Protein AF-0000000085042558 (afdb_homodimer)

Solvent-accessible surface area (backbone atoms only — not comparable to full-atom values): 104005 Å² total; per-residue (Å²): 112,57,57,55,55,46,44,48,50,48,47,52,50,47,49,53,51,48,53,51,47,55,63,69,65,44,61,74,77,64,64,70,73,65,88,67,79,77,76,82,78,78,79,81,77,85,80,74,85,86,74,80,69,83,66,88,68,82,62,81,78,64,87,58,77,34,69,33,36,33,34,32,18,31,74,75,65,40,54,30,45,64,28,35,38,26,40,62,100,47,90,54,61,40,55,19,36,81,68,2,39,36,69,46,78,35,48,75,61,33,38,34,32,38,38,38,95,69,30,40,68,43,78,44,73,40,50,92,55,41,72,43,81,45,67,35,40,62,32,70,56,67,58,72,30,70,38,72,58,67,95,41,72,39,38,46,72,73,51,32,48,50,68,46,72,52,68,48,74,84,41,64,78,49,94,62,75,30,50,65,64,54,43,47,44,69,37,66,49,44,45,48,48,75,57,65,53,45,73,50,70,53,52,58,40,35,69,62,86,73,62,84,59,39,67,67,55,49,31,40,27,49,70,76,30,81,50,86,70,60,64,50,57,43,60,53,87,47,52,64,48,40,33,40,27,71,35,44,44,48,28,42,78,64,37,36,59,23,59,31,19,35,42,38,36,34,59,54,64,30,49,77,62,29,70,72,40,34,38,40,38,39,38,43,30,45,33,44,59,63,34,74,77,50,64,40,46,45,68,49,45,53,49,50,46,37,56,41,40,33,85,64,34,15,36,77,92,67,36,72,46,73,28,88,86,49,60,76,64,76,75,46,53,71,48,38,34,51,14,59,73,72,65,41,64,42,60,50,57,66,75,45,43,51,78,14,37,38,42,41,41,37,42,36,38,29,21,16,42,93,47,36,27,28,22,40,37,41,36,40,38,40,30,40,32,41,45,48,49,31,28,23,34,38,37,34,41,36,44,30,40,39,36,50,78,44,99,42,34,35,41,35,38,42,33,37,40,23,46,30,32,49,36,45,36,45,52,43,44,46,46,39,45,26,51,43,20,30,36,52,59,49,46,97,85,65,46,76,35,64,33,39,67,66,53,91,54,64,36,33,65,58,47,45,67,33,52,45,43,30,35,43,37,38,42,39,36,39,39,35,40,39,37,43,46,84,90,41,82,50,33,36,41,35,40,39,41,32,41,40,41,35,42,34,45,41,33,33,19,26,63,63,28,74,88,53,31,10,29,26,29,45,35,43,37,42,36,44,36,40,35,44,38,41,35,43,35,40,43,49,72,49,94,87,33,38,39,39,42,38,39,35,40,44,36,40,36,41,41,38,41,39,39,40,32,27,37,20,30,50,37,91,70,61,87,62,38,47,39,41,36,57,64,25,68,46,53,47,40,39,31,38,61,55,77,46,44,39,40,39,40,37,44,37,40,37,39,33,45,68,85,32,41,35,39,37,40,38,41,28,38,42,33,40,64,29,37,10,91,83,34,30,64,49,78,31,45,24,34,20,34,28,37,35,52,38,78,36,81,89,30,68,85,46,76,45,68,36,37,31,42,26,34,27,36,22,32,30,35,39,46,70,57,75,62,53,23,40,61,38,72,43,73,42,85,57,54,60,54,65,98,86,40,70,72,39,72,33,76,41,74,67,36,55,54,24,69,71,25,55,67,22,37,37,37,36,40,40,42,33,40,40,38,22,27,76,88,59,37,30,37,36,40,40,37,38,38,42,38,36,22,37,34,26,41,40,71,43,74,44,65,56,87,76,69,33,60,46,38,58,37,59,39,29,30,36,34,36,37,37,42,34,38,38,40,38,31,55,75,41,79,54,92,61,38,37,33,37,38,37,40,33,32,24,32,57,46,56,28,26,70,44,51,81,74,45,44,86,86,65,78,83,47,68,51,59,44,66,94,75,47,37,42,69,72,33,31,76,52,39,38,74,40,56,48,72,75,47,60,36,42,90,91,54,88,56,56,92,62,46,43,70,31,26,59,36,68,46,53,69,77,72,76,87,62,87,57,84,78,26,43,42,77,72,34,24,46,58,48,45,34,37,35,19,40,38,41,37,38,33,47,76,53,34,37,40,35,42,30,38,34,32,44,34,15,76,93,48,20,17,40,29,65,46,61,74,83,56,63,58,72,70,48,34,60,55,39,38,48,52,63,80,64,48,45,29,40,73,80,33,73,87,38,84,38,49,25,68,66,63,79,43,78,70,75,77,70,48,66,40,53,32,32,37,44,25,44,38,40,36,38,44,34,40,45,56,74,56,59,65,63,28,55,73,64,60,34,65,38,41,34,41,35,41,23,37,30,40,75,43,73,53,60,82,45,66,48,31,38,48,84,75,42,33,20,65,44,58,65,54,64,40,42,63,17,34,44,33,45,37,42,39,40,30,60,111,60,58,53,56,47,42,48,50,47,48,53,51,47,49,52,50,47,53,49,48,54,65,68,64,38,60,72,76,63,62,66,74,64,86,84,79,87,78,83,81,78,81,82,78,83,73,88,70,85,70,82,70,83,66,86,67,80,67,76,80,64,87,59,75,35,69,31,37,33,35,33,18,32,73,77,64,41,54,31,47,62,28,34,37,25,41,62,98,47,92,55,61,39,54,20,37,83,70,2,39,36,70,46,79,34,46,74,61,34,36,34,32,38,36,38,94,70,28,40,68,42,77,42,73,40,51,92,57,42,72,43,81,44,66,36,39,60,31,70,56,67,58,72,30,70,39,72,58,66,95,41,73,38,39,45,72,72,52,29,48,49,69,46,72,53,69,50,74,85,41,62,76,50,92,62,73,31,52,64,64,54,44,48,45,70,37,66,49,45,45,49,48,76,57,65,53,48,73,50,70,53,51,57,40,35,72,60,85,73,62,85,60,39,67,67,55,48,31,39,26,50,71,76,30,82,50,85,70,60,64,50,56,43,60,54,87,48,52,64,46,41,33,38,27,70,34,45,45,47,28,43,80,63,37,35,59,22,59,32,18,34,41,37,36,34,60,56,62,29,47,77,62,29,70,70,38,35,38,38,38,41,36,44,30,45,32,43,60,64,35,75,78,49,66,41,48,46,66,52,45,53,50,50,45,38,55,41,41,32,84,62,34,14,36,79,92,67,35,72,46,73,28,88,86,50,60,78,64,77,73,46,52,70,47,37,33,52,14,58,75,70,65,41,63,41,59,50,58,65,74,44,42,51,77,13,38,38,44,41,40,38,42,36,39,30,20,15,43,93,46,36,25,29,20,39,38,39,35,41,39,38,30,41,31,40,44,46,47,32,28,23,35,38,40,36,41,37,44,29,41,39,35,51,78,46,100,42,34,35,42,35,38,43,34,38,40,22,47,32,32,51,36,45,34,45,50,44,44,46,45,38,46,26,50,43,19,29,36,52,62,49,46,97,86,66,46,76,35,62,34,40,68,65,53,90,53,62,35,31,67,59,47,45,66,34,50,45,42,31,37,44,36,37,41,38,36,38,39,36,42,38,36,42,45,83,91,41,84,48,34,34,42,34,42,40,42,30,41,39,40,35,42,34,44,42,33,33,20,26,64,62,29,75,90,52,30,11,29,26,28,45,34,41,39,41,36,44,35,41,36,42,37,42,35,41,37,40,43,49,72,48,93,88,33,38,38,40,42,37,39,37,38,44,37,41,34,41,42,36,41,38,39,41,33,28,37,18,28,49,37,91,70,62,86,63,38,49,39,42,37,57,65,25,69,47,54,47,41,40,31,39,61,55,78,48,46,38,38,38,40,36,43,36,39,38,39,34,43,66,85,33,41,34,40,38,40,37,41,27,37,44,34,39,65,30,38,9,90,83,32,30,61,50,76,31,46,22,35,20,33,29,37,35,51,37,78,36,80,89,30,67,86,47,76,47,68,35,36,30,44,25,34,26,36,23,33,31,34,40,46,68,56,74,62,54,24,41,60,37,73,42,73,44,87,57,51,61,54,66,97,86,40,69,72,39,71,32,78,41,74,66,35,54,55,25,68,72,27,53,67,22,38,38,36,35,40,40,41,34,41,39,38,22,27,75,90,58,36,31,38,37,39,38,37,38,40,42,38,37,22,37,34,27,41,41,71,43,76,45,66,57,88,75,71,34,60,43,38,57,36,60,40,28,29,35,34,36,36,37,43,34,39,38,40,36,31,56,76,42,79,53,91,61,38,36,34,38,37,37,41,33,32,25,33,56,46,56,27,26,70,42,51,80,75,46,43,87,87,66,77,83,46,68,51,59,44,66,94,75,47,37,42,70,72,33,32,77,53,38,39,75,39,58,46,70,76,46,60,35,44,91,91,53,87,56,57,92,61,47,42,70,31,26,57,38,69,45,54,70,79,72,76,88,63,87,56,82,79,27,44,40,77,73,34,25,45,57,48,46,34,35,34,19,40,39,41,38,38,33,48,75,53,34,38,41,36,41,31,39,34,33,44,34,14,77,92,49,20,18,39,31,65,46,60,73,83,55,62,59,72,70,49,33,61,53,40,37,47,51,64,80,64,47,44,28,39,72,80,33,73,85,39,83,38,49,25,67,66,63,79,43,79,70,73,76,69,49,66,42,52,34,32,38,43,25,43,38,39,35,37,44,35,38,47,57,73,56,60,64,63,29,56,73,64,60,35,67,38,40,33,43,36,41,24,37,29,39,75,44,72,53,58,80,46,68,47,32,40,48,83,74,43,32,20,65,45,57,63,53,64,40,42,62,18,35,46,33,44,35,42,37,40,31,60

Radius of gyration: 42.21 Å; Cα contacts (8 Å, |Δi|>4): 5545; chains: 2; bounding box: 115×118×100 Å

Nearest PDB structures (foldseek):
  6sln-assembly1_B  TM=8.611E-01  e=2.492E-62  Porphyromonas gingivalis W83
  5fq6-assembly2_B  TM=7.715E-01  e=5.207E-53  Bacteroides thetaiotaomicron
  5fq7-assembly1_D  TM=7.707E-01  e=6.052E-53  Bacteroides thetaiotaomicron
  5fq6-assembly2_I  TM=7.718E-01  e=4.971E-52  Bacteroides thetaiotaomicron
  5fq8-assembly1_D  TM=7.706E-01  e=5.227E-52  Bacteroides thetaiotaomicron

InterPro domains:
  IPR000531 TonB-dependent receptor-like, beta-barrel [PF00593] (446-795)
  IPR008969 Carboxypeptidase-like, regulatory domain superfamily [SSF49464] (66-146)
  IPR012910 TonB-dependent receptor, plug domain [PF07715] (155-262)
  IPR023996 TonB-dependent outer membrane protein, SusC/RagA [TIGR04056] (67-1035)
  IPR023997 TonB-dependent outer membrane protein SusC/RagA, conserved site [TIGR04057] (238-268)
  IPR036942 TonB-dependent receptor-like, beta-barrel domain superfamily [G3DSA:2.40.170.20] (351-1005)
  IPR037066 TonB-dependent receptor, plug domain superfamily [G3DSA:2.170.130.10] (138-272)
  IPR039426 TonB-dependent receptor-like [PS52016] (155-1035)

pLDDT: mean 84.99, std 17.49, range [17.0, 98.38]

Organism: Cyclobacterium marinum (strain ATCC 25205 / DSM 745 / LMG 13164 / NCIMB 1802) (NCBI:txid880070)

Secondary structure (DSSP, 8-state):
-HHHHHHHHHHHHHHHHHHHHHHHT-THHHHTTS-------------------------------EEEEEEEE-TTS-B-TT-EEEETTSS-EEE--TTSEEEEEE-TT-EEEEEETTEEEEEEE-TT--EEEEE--B---GGG-EEEETTEEEEGGG--S-EEE--GGGGTTS--SSGGGGGTTTSTTEEE----STTPPPPEEESS---SSS--PPEEEETTEE--S-GGGS-GGGEEEEEEE-SHHHHGGGGGGGTT-EEEEEE--PPTTPPPEEEEEEEEEEEEES--PPBP-HHHHHHHHHHHTHHHHEETTT--EE-TT--GGGGS-HHHHHHHHHT----HHHHHB--EEEEEEEEEEEEE-SSEEEEEEEEEEEEE-SBTT-EEEEEEEEEEEEEEEETTEEEEEEEEEEEEE-------HHHHHHS-TTS-SB-TTSPBPSSTTSSSPPPTTSGGGSEEEEEEEEEEEEEEEEEE-TTSTTEEEEEEEEEEEEEEEEEEEETTHHHHT-EEEEEEEEEEEEEEEEEEEEEEEETTTEEEEEEEEEEEEEEEEEEEEEEEE--S--TTGGG-GGG-SEEEEEEEEEEEEEEEEEEEEEEEETTTEEEEEEEEEEEETTS-TT--EEEEEEEEEEEEGGGSGGGTT-SEEEEEEEEEEEEEEEPPPTTTTS-EEEEEEEEE-STT--EEEEEEEEE---TT---EEEEEEEEEEEEEETTTTEEEEEEEEEEEEEEEEEEEE--GGGT-SEEEEEEEEEEEEEEEEEEEEEEEEETTEEEEEEEEEEEEEEEEEESS---TT-SSSPPPBGGGTB-TTS-TTEEEEPPEEEEPPTTSPPPTT--TTSEEEP-TT-SS--SGGG-EEEEESS-SEEEEEEEEEEETTEEEEEEEEEEE-TTT-SEEE------SHHHHHH---BTT--B-BTTBTT-SB--SS---SSPPPPEEE--EEEEEEEEEEEEE--HHHHHHTT-SEEEEEEEEEEEEEEE---SSBTTTTB-S-TT--PPEEEEEEEEEEE-/-HHHHHHHHHHHHHHHHHHHHHHHT-THHHHTT--------------------------------EEEEEEEE-TTS-B-TT-EEEETTSS-EEE--TTSEEEEEE-TT-EEEEEETTEEEEEEE-TT--EEEEE--B---GGG-EEE-SSSEEEGGG--S-EEE--GGGGTTS--SSGGGGGTTTSTTEEE----STTPPPPEEESS---SSS--PPEEEETTEE--S-GGGS-GGGEEEEEEE-SHHHHGGGGGGGTT-EEEEEE----TTPPPEEEEEEEEEEEEES--PPBP-HHHHHHHHHHHTHHHHEETTTT-EE-TT--GGGGS-HHHHHHHHHT----HHHHHB--EEEEEEEEEEEEE-SSEEEEEEEEEEEEE-SBTT-EEEEEEEEEEEEEEEETTEEEEEEEEEEEEE-------HHHHHHS-TTS-SB-TTSPBPSSTTSSSPPPTTSGGGSEEEEEEEEEEEEEEEEEE-TTSTTEEEEEEEEEEEEEEEEEEEETTHHHHT-EEEEEEEEEEEEEEEEEEEEEEEETTTEEEEEEEEEEEEEEEEEEEEEEEE--S--TTGGG-GGG-SEEEEEEEEEEEEEEEEEEEEEEEETTTEEEEEEEEEEEETTS-TT-SEEEEEEEEEEEEGGGSGGGTT-SEEEEEEEEEEEEEEEPPPTTTTS-EEEEEEEEE-STT--EEEEEEEEE---TT---EEEEEEEEEEEEEETTTTEEEEEEEEEEEEEEEEEEEE--GGGT-SEEEEEEEEEEEEEEEEEEEEEEEEETTEEEEEEEEEEEEEEEEEESS---TT-SSSPPPBGGGTB-TTS-TTEEEEPPEEEEPPTTSPPPTT--TTSEEEP-TT-SS--SGGG-EEEEESS-SEEEEEEEEEEETTEEEEEEEEEEE-TTT-SEEE------SHHHHHH---BTT--B--TT-TT-SB--SS---SS----EEE--EEEEEEEEEEEEE--HHHHHHTT-SEEEEEEEEEEEEEEE---SSBTTTTB-S-TT--PPEEEEEEEEEEE-

Structure (mmCIF, N/CA/C/O backbone):
data_AF-0000000085042558-model_v1
#
loop_
_entity.id
_entity.type
_entity.pdbx_description
1 polymer 'TonB-dependent receptor plug'
#
loop_
_atom_site.group_PDB
_atom_site.id
_atom_site.type_symbol
_atom_site.label_atom_id
_atom_site.label_alt_id
_atom_site.label_comp_id
_atom_site.label_asym_id
_atom_site.label_entity_id
_atom_site.label_seq_id
_atom_site.pdbx_PDB_ins_code
_atom_site.Cartn_x
_atom_site.Cartn_y
_atom_site.Cartn_z
_atom_site.occupancy
_atom_site.B_iso_or_equiv
_atom_site.auth_seq_id
_atom_site.auth_comp_id
_atom_site.auth_asym_id
_atom_site.auth_atom_id
_atom_site.pdbx_PDB_model_num
ATOM 1 N N . MET A 1 1 ? -2.684 -3.764 12.602 1 23.62 1 MET A N 1
ATOM 2 C CA . MET A 1 1 ? -1.593 -3.957 11.648 1 23.62 1 MET A CA 1
ATOM 3 C C . MET A 1 1 ? -0.435 -3.012 11.945 1 23.62 1 MET A C 1
ATOM 5 O O . MET A 1 1 ? 0.729 -3.404 11.875 1 23.62 1 MET A O 1
ATOM 9 N N . ASN A 1 2 ? -1.053 -1.855 12.258 1 29.31 2 ASN A N 1
ATOM 10 C CA . ASN A 1 2 ? -0.154 -0.749 12.57 1 29.31 2 ASN A CA 1
ATOM 11 C C . ASN A 1 2 ? 0.461 -0.899 13.961 1 29.31 2 ASN A C 1
ATOM 13 O O . ASN A 1 2 ? 1.36 -0.142 14.328 1 29.31 2 ASN A O 1
ATOM 17 N N . LYS A 1 3 ? -0.389 -1.79 14.672 1 39.34 3 LYS A N 1
ATOM 18 C CA . LYS A 1 3 ? 0.139 -1.871 16.031 1 39.34 3 LYS A CA 1
ATOM 19 C C . LYS A 1 3 ? 1.445 -2.658 16.062 1 39.34 3 LYS A C 1
ATOM 21 O O . LYS A 1 3 ? 2.354 -2.328 16.828 1 39.34 3 LYS A O 1
ATOM 26 N N . ASN A 1 4 ? 1.42 -3.594 15.094 1 37.09 4 ASN A N 1
ATOM 27 C CA . ASN A 1 4 ? 2.551 -4.504 15.25 1 37.09 4 ASN A CA 1
ATOM 28 C C . ASN A 1 4 ? 3.818 -3.932 14.617 1 37.09 4 ASN A C 1
ATOM 30 O O . ASN A 1 4 ? 4.914 -4.086 15.164 1 37.09 4 ASN A O 1
ATOM 34 N N . VAL A 1 5 ? 3.617 -3.188 13.469 1 39.5 5 VAL A N 1
ATOM 35 C CA . VAL A 1 5 ? 4.812 -2.512 12.977 1 39.5 5 VAL A CA 1
ATOM 36 C C . VAL A 1 5 ? 5.285 -1.486 14.008 1 39.5 5 VAL A C 1
ATOM 38 O O . VAL A 1 5 ? 6.484 -1.376 14.273 1 39.5 5 VAL A O 1
ATOM 41 N N . LEU A 1 6 ? 4.273 -0.91 14.555 1 41.5 6 LEU A N 1
ATOM 42 C CA . LEU A 1 6 ? 4.562 0.098 15.562 1 41.5 6 LEU A CA 1
ATOM 43 C C . LEU A 1 6 ? 5.176 -0.539 16.812 1 41.5 6 LEU A C 1
ATOM 45 O O . LEU A 1 6 ? 6.105 0.014 17.391 1 41.5 6 LEU A O 1
ATOM 49 N N . ASN A 1 7 ? 4.645 -1.726 16.984 1 43.25 7 ASN A N 1
ATOM 50 C CA . ASN A 1 7 ? 5.195 -2.42 18.141 1 43.25 7 ASN A CA 1
ATOM 51 C C . ASN A 1 7 ? 6.613 -2.914 17.875 1 43.25 7 ASN A C 1
ATOM 53 O O . ASN A 1 7 ? 7.484 -2.814 18.734 1 43.25 7 ASN A O 1
ATOM 57 N N . SER A 1 8 ? 6.773 -3.361 16.719 1 44.5 8 SER A N 1
ATOM 58 C CA . SER A 1 8 ? 8.117 -3.832 16.391 1 44.5 8 SER A CA 1
ATOM 59 C C . SER A 1 8 ? 9.109 -2.678 16.328 1 44.5 8 SER A C 1
ATOM 61 O O . SER A 1 8 ? 10.227 -2.791 16.844 1 44.5 8 SER A O 1
ATOM 63 N N . ALA A 1 9 ? 8.711 -1.65 15.727 1 45.53 9 ALA A N 1
ATOM 64 C CA . ALA A 1 9 ? 9.578 -0.471 15.734 1 45.53 9 ALA A CA 1
ATOM 65 C C . ALA A 1 9 ? 9.828 0.011 17.156 1 45.53 9 ALA A C 1
ATOM 67 O O . ALA A 1 9 ? 10.969 0.321 17.516 1 45.53 9 ALA A O 1
ATOM 68 N N . ARG A 1 10 ? 8.805 -0.027 17.953 1 48.16 10 ARG A N 1
ATOM 69 C CA . ARG A 1 10 ? 8.961 0.338 19.359 1 48.16 10 ARG A CA 1
ATOM 70 C C . ARG A 1 10 ? 10.008 -0.539 20.031 1 48.16 10 ARG A C 1
ATOM 72 O O . ARG A 1 10 ? 10.875 -0.037 20.75 1 48.16 10 ARG A O 1
ATOM 79 N N . ASN A 1 11 ? 9.922 -1.818 19.672 1 46.25 11 ASN A N 1
ATOM 80 C CA . ASN A 1 11 ? 10.852 -2.746 20.312 1 46.25 11 ASN A CA 1
ATOM 81 C C . ASN A 1 11 ? 12.281 -2.539 19.812 1 46.25 11 ASN A C 1
ATOM 83 O O . ASN A 1 11 ? 13.227 -2.57 20.594 1 46.25 11 ASN A O 1
ATOM 87 N N . ILE A 1 12 ? 12.445 -2.293 18.625 1 47.09 12 ILE A N 1
ATOM 88 C CA . ILE A 1 12 ? 13.773 -2.07 18.078 1 47.09 12 ILE A CA 1
ATOM 89 C C . ILE A 1 12 ? 14.375 -0.797 18.656 1 47.09 12 ILE A C 1
ATOM 91 O O . ILE A 1 12 ? 15.531 -0.792 19.094 1 47.09 12 ILE A O 1
ATOM 95 N N . PHE A 1 13 ? 13.586 0.167 18.781 1 49.72 13 PHE A N 1
ATOM 96 C CA . PHE A 1 13 ? 14.094 1.42 19.328 1 49.72 13 PHE A CA 1
ATOM 97 C C . PHE A 1 13 ? 14.336 1.301 20.828 1 49.72 13 PHE A C 1
ATOM 99 O O . PHE A 1 13 ? 15.312 1.84 21.344 1 49.72 13 PHE A O 1
ATOM 106 N N . THR A 1 14 ? 13.43 0.57 21.469 1 46 14 THR A N 1
ATOM 107 C CA . THR A 1 14 ? 13.641 0.348 22.891 1 46 14 THR A CA 1
ATOM 108 C C . THR A 1 14 ? 14.914 -0.457 23.141 1 46 14 THR A C 1
ATOM 110 O O . THR A 1 14 ? 15.688 -0.143 24.031 1 46 14 THR A O 1
ATOM 113 N N . LEU A 1 15 ? 15.094 -1.444 22.344 1 41.78 15 LEU A N 1
ATOM 114 C CA . LEU A 1 15 ? 16.297 -2.26 22.5 1 41.78 15 LEU A CA 1
ATOM 115 C C . LEU A 1 15 ? 17.547 -1.449 22.188 1 41.78 15 LEU A C 1
ATOM 117 O O . LEU A 1 15 ? 18.562 -1.561 22.891 1 41.78 15 LEU A O 1
ATOM 121 N N . PHE A 1 16 ? 17.453 -0.732 21.219 1 43.97 16 PHE A N 1
ATOM 122 C CA . PHE A 1 16 ? 18.594 0.126 20.906 1 43.97 16 PHE A CA 1
ATOM 123 C C . PHE A 1 16 ? 18.844 1.127 22.031 1 43.97 16 PHE A C 1
ATOM 125 O O . PHE A 1 16 ? 19.984 1.324 22.438 1 43.97 16 PHE A O 1
ATOM 132 N N . ALA A 1 17 ? 17.797 1.664 22.5 1 44.44 17 ALA A N 1
ATOM 133 C CA . ALA A 1 17 ? 17.938 2.598 23.609 1 44.44 17 ALA A CA 1
ATOM 134 C C . ALA A 1 17 ? 18.469 1.896 24.859 1 44.44 17 ALA A C 1
ATOM 136 O O . ALA A 1 17 ? 19.328 2.432 25.562 1 44.44 17 ALA A O 1
ATOM 137 N N . LEU A 1 18 ? 18.031 0.73 25.094 1 38.81 18 LEU A N 1
ATOM 138 C CA . LEU A 1 18 ? 18.5 -0.016 26.25 1 38.81 18 LEU A CA 1
ATOM 139 C C . LEU A 1 18 ? 19.953 -0.436 26.094 1 38.81 18 LEU A C 1
ATOM 141 O O . LEU A 1 18 ? 20.734 -0.343 27.031 1 38.81 18 LEU A O 1
ATOM 145 N N . SER A 1 19 ? 20.297 -0.917 25.078 1 39.5 19 SER A N 1
ATOM 146 C CA . SER A 1 19 ? 21.688 -1.342 24.875 1 39.5 19 SER A CA 1
ATOM 147 C C . SER A 1 19 ? 22.641 -0.17 25.016 1 39.5 19 SER A C 1
ATOM 149 O O . SER A 1 19 ? 23.703 -0.304 25.625 1 39.5 19 SER A O 1
ATOM 151 N N . TRP A 1 20 ? 22.328 0.837 24.531 1 40.28 20 TRP A N 1
ATOM 152 C CA . TRP A 1 20 ? 23.188 2.008 24.609 1 40.28 20 TRP A CA 1
ATOM 153 C C . TRP A 1 20 ? 23.188 2.588 26.016 1 40.28 20 TRP A C 1
ATOM 155 O O . TRP A 1 20 ? 24.234 3.027 26.516 1 40.28 20 TRP A O 1
ATOM 165 N N . SER A 1 21 ? 22.109 2.543 26.656 1 38.53 21 SER A N 1
ATOM 166 C CA . SER A 1 21 ? 22.109 2.936 28.062 1 38.53 21 SER A CA 1
ATOM 167 C C . SER A 1 21 ? 23 2.02 28.906 1 38.53 21 SER A C 1
ATOM 169 O O . SER A 1 21 ? 23.672 2.477 29.828 1 38.53 21 SER A O 1
ATOM 171 N N . LEU A 1 22 ? 22.984 0.828 28.656 1 37.31 22 LEU A N 1
ATOM 172 C CA . LEU A 1 22 ? 23.828 -0.096 29.406 1 37.31 22 LEU A CA 1
ATOM 173 C C . LEU A 1 22 ? 25.297 0.154 29.109 1 37.31 22 LEU A C 1
ATOM 175 O O . LEU A 1 22 ? 26.156 -0.028 29.984 1 37.31 22 LEU A O 1
ATOM 179 N N . LEU A 1 23 ? 25.625 0.472 27.984 1 35.5 23 LEU A N 1
ATOM 180 C CA . LEU A 1 23 ? 27 0.777 27.656 1 35.5 23 LEU A CA 1
ATOM 181 C C . LEU A 1 23 ? 27.453 2.064 28.328 1 35.5 23 LEU A C 1
ATOM 183 O O . LEU A 1 23 ? 28.578 2.141 28.844 1 35.5 23 LEU A O 1
ATOM 187 N N . VAL A 1 24 ? 26.672 3.023 28.344 1 35.22 24 VAL A N 1
ATOM 188 C CA . VAL A 1 24 ? 27.062 4.316 28.891 1 35.22 24 VAL A CA 1
ATOM 189 C C . VAL A 1 24 ? 27.078 4.246 30.422 1 35.22 24 VAL A C 1
ATOM 191 O O . VAL A 1 24 ? 27.953 4.82 31.062 1 35.22 24 VAL A O 1
ATOM 194 N N . PHE A 1 25 ? 26.156 3.545 31.062 1 33.88 25 PHE A N 1
ATOM 195 C CA . PHE A 1 25 ? 26.109 3.594 32.5 1 33.88 25 PHE A CA 1
ATOM 196 C C . PHE A 1 25 ? 26.922 2.455 33.125 1 33.88 25 PHE A C 1
ATOM 198 O O . PHE A 1 25 ? 26.656 2.004 34.219 1 33.88 25 PHE A O 1
ATOM 205 N N . ASN A 1 26 ? 27.797 1.836 32.438 1 30.56 26 ASN A N 1
ATOM 206 C CA . ASN A 1 26 ? 28.672 0.915 33.156 1 30.56 26 ASN A CA 1
ATOM 207 C C . ASN A 1 26 ? 29.609 1.654 34.125 1 30.56 26 ASN A C 1
ATOM 209 O O . ASN A 1 26 ? 30.406 2.492 33.688 1 30.56 26 ASN A O 1
ATOM 213 N N . PRO A 1 27 ? 29.391 1.619 35.406 1 30.77 27 PRO A N 1
ATOM 214 C CA . PRO A 1 27 ? 30.219 2.262 36.438 1 30.77 27 PRO A CA 1
ATOM 215 C C . PRO A 1 27 ? 31.703 2.012 36.25 1 30.77 27 PRO A C 1
ATOM 217 O O . PRO A 1 27 ? 32.531 2.734 36.812 1 30.77 27 PRO A O 1
ATOM 220 N N . THR A 1 28 ? 32.094 0.691 35.875 1 31.33 28 THR A N 1
ATOM 221 C CA . THR A 1 28 ? 33.531 0.477 35.906 1 31.33 28 THR A CA 1
ATOM 222 C C . THR A 1 28 ? 34.25 1.542 35.094 1 31.33 28 THR A C 1
ATOM 224 O O . THR A 1 28 ? 35.438 1.836 35.375 1 31.33 28 THR A O 1
ATOM 227 N N . TYR A 1 29 ? 33.594 1.971 34.062 1 31.19 29 TYR A N 1
ATOM 228 C CA . TYR A 1 29 ? 34.375 2.912 33.25 1 31.19 29 TYR A CA 1
ATOM 229 C C . TYR A 1 29 ? 34.406 4.293 33.906 1 31.19 29 TYR A C 1
ATOM 231 O O . TYR A 1 29 ? 35.125 5.172 33.469 1 31.19 29 TYR A O 1
ATOM 239 N N . LEU A 1 30 ? 33.531 4.504 34.906 1 26.61 30 LEU A N 1
ATOM 240 C CA . LEU A 1 30 ? 33.656 5.801 35.562 1 26.61 30 LEU A CA 1
ATOM 241 C C . LEU A 1 30 ? 34.906 5.844 36.469 1 26.61 30 LEU A C 1
ATOM 243 O O . LEU A 1 30 ? 35.5 6.902 36.625 1 26.61 30 LEU A O 1
ATOM 247 N N . LEU A 1 31 ? 35.25 4.781 37.281 1 24.94 31 LEU A N 1
ATOM 248 C CA . LEU A 1 31 ? 36.156 4.934 38.375 1 24.94 31 LEU A CA 1
ATOM 249 C C . LEU A 1 31 ? 37.625 4.938 37.906 1 24.94 31 LEU A C 1
ATOM 251 O O . LEU A 1 31 ? 38.531 5.188 38.656 1 24.94 31 LEU A O 1
ATOM 255 N N . ALA A 1 32 ? 37.938 4.184 36.844 1 25.58 32 ALA A N 1
ATOM 256 C CA . ALA A 1 32 ? 39.375 3.896 36.75 1 25.58 32 ALA A CA 1
ATOM 257 C C . ALA A 1 32 ? 40.156 5.16 36.438 1 25.58 32 ALA A C 1
ATOM 259 O O . ALA A 1 32 ? 41.344 5.09 36.094 1 25.58 32 ALA A O 1
ATOM 260 N N . ALA A 1 33 ? 39.562 6.352 36.531 1 23.53 33 ALA A N 1
ATOM 261 C CA . ALA A 1 33 ? 40.344 7.449 36 1 23.53 33 ALA A CA 1
ATOM 262 C C . ALA A 1 33 ? 41.562 7.738 36.875 1 23.53 33 ALA A C 1
ATOM 264 O O . ALA A 1 33 ? 42.281 8.711 36.656 1 23.53 33 ALA A O 1
ATOM 265 N N . SER A 1 34 ? 41.656 7.031 38.094 1 21.56 34 SER A N 1
ATOM 266 C CA . SER A 1 34 ? 42.594 7.832 38.875 1 21.56 34 SER A CA 1
ATOM 267 C C . SER A 1 34 ? 44 7.719 38.312 1 21.56 34 SER A C 1
ATOM 269 O O . SER A 1 34 ? 44.719 8.719 38.188 1 21.56 34 SER A O 1
ATOM 271 N N . LYS A 1 35 ? 44.688 6.555 38.625 1 24.83 35 LYS A N 1
ATOM 272 C CA . LYS A 1 35 ? 46.094 6.617 39.031 1 24.83 35 LYS A CA 1
ATOM 273 C C . LYS A 1 35 ? 47 6.676 37.781 1 24.83 35 LYS A C 1
ATOM 275 O O . LYS A 1 35 ? 47.312 5.645 37.188 1 24.83 35 LYS A O 1
ATOM 280 N N . GLY A 1 36 ? 46.969 7.68 36.844 1 20.77 36 GLY A N 1
ATOM 281 C CA . GLY A 1 36 ? 47.625 7.707 35.562 1 20.77 36 GLY A CA 1
ATOM 282 C C . GLY A 1 36 ? 49.156 7.723 35.656 1 20.77 36 GLY A C 1
ATOM 283 O O . GLY A 1 36 ? 49.844 7.742 34.625 1 20.77 36 GLY A O 1
ATOM 284 N N . GLY A 1 37 ? 49.938 8.102 36.75 1 20.97 37 GLY A N 1
ATOM 285 C CA . GLY A 1 37 ? 50.969 8.969 36.188 1 20.97 37 GLY A CA 1
ATOM 286 C C . GLY A 1 37 ? 52.031 8.211 35.406 1 20.97 37 GLY A C 1
ATOM 287 O O . GLY A 1 37 ? 52.906 8.812 34.781 1 20.97 37 GLY A O 1
ATOM 288 N N . ASP A 1 38 ? 52.156 6.883 35.625 1 18.91 38 ASP A N 1
ATOM 289 C CA . ASP A 1 38 ? 53.594 6.555 35.562 1 18.91 38 ASP A CA 1
ATOM 290 C C . ASP A 1 38 ? 54.094 6.59 34.125 1 18.91 38 ASP A C 1
ATOM 292 O O . ASP A 1 38 ? 53.312 6.438 33.188 1 18.91 38 ASP A O 1
ATOM 296 N N . SER A 1 39 ? 55.469 6.844 33.781 1 18.58 39 SER A N 1
ATOM 297 C CA . SER A 1 39 ? 56.5 7.336 32.875 1 18.58 39 SER A CA 1
ATOM 298 C C . SER A 1 39 ? 56.812 6.305 31.781 1 18.58 39 SER A C 1
ATOM 300 O O . SER A 1 39 ? 57.688 6.516 30.953 1 18.58 39 SER A O 1
ATOM 302 N N . LYS A 1 40 ? 55.938 5.211 31.656 1 19.88 40 LYS A N 1
ATOM 303 C CA . LYS A 1 40 ? 56.812 4.234 31 1 19.88 40 LYS A CA 1
ATOM 304 C C . LYS A 1 40 ? 57.312 4.762 29.672 1 19.88 40 LYS A C 1
ATOM 306 O O . LYS A 1 40 ? 56.594 5.48 28.969 1 19.88 40 LYS A O 1
ATOM 311 N N . GLU A 1 41 ? 58.625 4.496 29.297 1 17.52 41 GLU A N 1
ATOM 312 C CA . GLU A 1 41 ? 59.688 4.738 28.328 1 17.52 41 GLU A CA 1
ATOM 313 C C . GLU A 1 41 ? 59.312 4.277 26.938 1 17.52 41 GLU A C 1
ATOM 315 O O . GLU A 1 41 ? 58.656 3.238 26.781 1 17.52 41 GLU A O 1
ATOM 320 N N . LYS A 1 42 ? 59.156 5.238 26.062 1 20.69 42 LYS A N 1
ATOM 321 C CA . LYS A 1 42 ? 58.781 5.297 24.641 1 20.69 42 LYS A CA 1
ATOM 322 C C . LYS A 1 42 ? 59.656 4.344 23.828 1 20.69 42 LYS A C 1
ATOM 324 O O . LYS A 1 42 ? 60.875 4.434 23.844 1 20.69 42 LYS A O 1
ATOM 329 N N . PRO A 1 43 ? 59.219 3.049 23.641 1 19.16 43 PRO A N 1
ATOM 330 C CA . PRO A 1 43 ? 60.219 2.283 22.859 1 19.16 43 PRO A CA 1
ATOM 331 C C . PRO A 1 43 ? 60.5 2.902 21.5 1 19.16 43 PRO A C 1
ATOM 333 O O . PRO A 1 43 ? 59.656 3.615 20.953 1 19.16 43 PRO A O 1
ATOM 336 N N . ASN A 1 44 ? 61.75 3.059 20.969 1 18.19 44 ASN A N 1
ATOM 337 C CA . ASN A 1 44 ? 62.562 3.668 19.906 1 18.19 44 ASN A CA 1
ATOM 338 C C . ASN A 1 44 ? 62.188 3.092 18.547 1 18.19 44 ASN A C 1
ATOM 340 O O . ASN A 1 44 ? 62.688 2.031 18.156 1 18.19 44 ASN A O 1
ATOM 344 N N . ILE A 1 45 ? 60.812 2.904 18.297 1 18.42 45 ILE A N 1
ATOM 345 C CA . ILE A 1 45 ? 60.656 2.145 17.062 1 18.42 45 ILE A CA 1
ATOM 346 C C . ILE A 1 45 ? 61.312 2.889 15.906 1 18.42 45 ILE A C 1
ATOM 348 O O . ILE A 1 45 ? 61.125 4.102 15.758 1 18.42 45 ILE A O 1
ATOM 352 N N . ASN A 1 46 ? 62.281 2.291 15.164 1 18.2 46 ASN A N 1
ATOM 353 C CA . ASN A 1 46 ? 63.219 2.604 14.102 1 18.2 46 ASN A CA 1
ATOM 354 C C . ASN A 1 46 ? 62.5 3.021 12.82 1 18.2 46 ASN A C 1
ATOM 356 O O . ASN A 1 46 ? 61.531 2.396 12.414 1 18.2 46 ASN A O 1
ATOM 360 N N . ASN A 1 47 ? 62.656 4.332 12.273 1 17.45 47 ASN A N 1
ATOM 361 C CA . ASN A 1 47 ? 62.25 5.422 11.398 1 17.45 47 ASN A CA 1
ATOM 362 C C . ASN A 1 47 ? 62.375 5.051 9.93 1 17.45 47 ASN A C 1
ATOM 364 O O . ASN A 1 47 ? 62.188 5.895 9.047 1 17.45 47 ASN A O 1
ATOM 368 N N . SER A 1 48 ? 62.844 3.902 9.359 1 17.89 48 SER A N 1
ATOM 369 C CA . SER A 1 48 ? 63.688 4.223 8.195 1 17.89 48 SER A CA 1
ATOM 370 C C . SER A 1 48 ? 62.812 4.453 6.961 1 17.89 48 SER A C 1
ATOM 372 O O . SER A 1 48 ? 63.281 5.023 5.973 1 17.89 48 SER A O 1
ATOM 374 N N . LEU A 1 49 ? 61.656 3.793 6.734 1 19 49 LEU A N 1
ATOM 375 C CA . LEU A 1 49 ? 61.531 3.449 5.32 1 19 49 LEU A CA 1
ATOM 376 C C . LEU A 1 49 ? 61.281 4.695 4.477 1 19 49 LEU A C 1
ATOM 378 O O . LEU A 1 49 ? 60.719 5.676 4.961 1 19 49 LEU A O 1
ATOM 382 N N . LEU A 1 50 ? 61.594 4.664 3.016 1 18.62 50 LEU A N 1
ATOM 383 C CA . LEU A 1 50 ? 62.062 5.434 1.868 1 18.62 50 LEU A CA 1
ATOM 384 C C . LEU A 1 50 ? 60.906 6.191 1.219 1 18.62 50 LEU A C 1
ATOM 386 O O . LEU A 1 50 ? 59.781 5.66 1.091 1 18.62 50 LEU A O 1
ATOM 390 N N . SER A 1 51 ? 60.906 7.523 1.039 1 19.05 51 SER A N 1
ATOM 391 C CA . SER A 1 51 ? 60.312 8.82 0.756 1 19.05 51 SER A CA 1
ATOM 392 C C . SER A 1 51 ? 59.938 8.945 -0.713 1 19.05 51 SER A C 1
ATOM 394 O O . SER A 1 51 ? 59.531 10.016 -1.164 1 19.05 51 SER A O 1
ATOM 396 N N . ASN A 1 52 ? 59.75 7.934 -1.606 1 19.23 52 ASN A N 1
ATOM 397 C CA . ASN A 1 52 ? 59.969 8.508 -2.926 1 19.23 52 ASN A CA 1
ATOM 398 C C . ASN A 1 52 ? 58.75 9.289 -3.426 1 19.23 52 ASN A C 1
ATOM 400 O O . ASN A 1 52 ? 57.812 8.695 -3.926 1 19.23 52 ASN A O 1
ATOM 404 N N . ASN A 1 53 ? 58.25 10.242 -2.693 1 19.78 53 ASN A N 1
ATOM 405 C CA . ASN A 1 53 ? 57.062 11.055 -2.99 1 19.78 53 ASN A CA 1
ATOM 406 C C . ASN A 1 53 ? 57.281 11.906 -4.234 1 19.78 53 ASN A C 1
ATOM 408 O O . ASN A 1 53 ? 58.125 12.812 -4.234 1 19.78 53 ASN A O 1
ATOM 412 N N . HIS A 1 54 ? 57.188 11.367 -5.43 1 21.38 54 HIS A N 1
ATOM 413 C CA . HIS A 1 54 ? 57.469 12.211 -6.586 1 21.38 54 HIS A CA 1
ATOM 414 C C . HIS A 1 54 ? 56.469 13.352 -6.707 1 21.38 54 HIS A C 1
ATOM 416 O O . HIS A 1 54 ? 55.25 13.109 -6.859 1 21.38 54 HIS A O 1
ATOM 422 N N . ALA A 1 55 ? 56.594 14.445 -5.945 1 22.73 55 ALA A N 1
ATOM 423 C CA . ALA A 1 55 ? 56 15.781 -5.902 1 22.73 55 ALA A CA 1
ATOM 424 C C . ALA A 1 55 ? 56.031 16.438 -7.281 1 22.73 55 ALA A C 1
ATOM 426 O O . ALA A 1 55 ? 57.094 16.5 -7.922 1 22.73 55 ALA A O 1
ATOM 427 N N . TYR A 1 56 ? 55.031 16.266 -8.062 1 22.16 56 TYR A N 1
ATOM 428 C CA . TYR A 1 56 ? 55 17.094 -9.273 1 22.16 56 TYR A CA 1
ATOM 429 C C . TYR A 1 56 ? 55.219 18.562 -8.93 1 22.16 56 TYR A C 1
ATOM 431 O O . TYR A 1 56 ? 54.438 19.156 -8.188 1 22.16 56 TYR A O 1
ATOM 439 N N . ARG A 1 57 ? 56.5 18.953 -8.625 1 24.11 57 ARG A N 1
ATOM 440 C CA . ARG A 1 57 ? 57.031 20.266 -8.289 1 24.11 57 ARG A CA 1
ATOM 441 C C . ARG A 1 57 ? 56.844 21.25 -9.438 1 24.11 57 ARG A C 1
ATOM 443 O O . ARG A 1 57 ? 57.344 21.031 -10.539 1 24.11 57 ARG A O 1
ATOM 450 N N . TYR A 1 58 ? 55.688 21.75 -9.633 1 25.84 58 TYR A N 1
ATOM 451 C CA . TYR A 1 58 ? 55.75 22.938 -10.484 1 25.84 58 TYR A CA 1
ATOM 452 C C . TYR A 1 58 ? 56.656 24 -9.867 1 25.84 58 TYR A C 1
ATOM 454 O O . TYR A 1 58 ? 56.438 24.406 -8.727 1 25.84 58 TYR A O 1
ATOM 462 N N . ASP A 1 59 ? 57.938 23.984 -10.18 1 26.36 59 ASP A N 1
ATOM 463 C CA . ASP A 1 59 ? 59.125 24.688 -9.688 1 26.36 59 ASP A CA 1
ATOM 464 C C . ASP A 1 59 ? 59 26.188 -9.906 1 26.36 59 ASP A C 1
ATOM 466 O O . ASP A 1 59 ? 59.969 26.922 -9.734 1 26.36 59 ASP A O 1
ATOM 470 N N . PRO A 1 60 ? 57.969 26.984 -10.156 1 31.44 60 PRO A N 1
ATOM 471 C CA . PRO A 1 60 ? 58.625 28.281 -10.25 1 31.44 60 PRO A CA 1
ATOM 472 C C . PRO A 1 60 ? 59.188 28.75 -8.906 1 31.44 60 PRO A C 1
ATOM 474 O O . PRO A 1 60 ? 58.5 28.656 -7.883 1 31.44 60 PRO A O 1
ATOM 477 N N . LYS A 1 61 ? 60.469 28.641 -8.562 1 31.62 61 LYS A N 1
ATOM 478 C CA . LYS A 1 61 ? 61.219 28.938 -7.352 1 31.62 61 LYS A CA 1
ATOM 479 C C . LYS A 1 61 ? 60.875 30.328 -6.812 1 31.62 61 LYS A C 1
ATOM 481 O O . LYS A 1 61 ? 61.594 31.297 -7.102 1 31.62 61 LYS A O 1
ATOM 486 N N . GLY A 1 62 ? 59.688 30.859 -7.074 1 34.19 62 GLY A N 1
ATOM 487 C CA . GLY A 1 62 ? 59.719 32.094 -6.301 1 34.19 62 GLY A CA 1
ATOM 488 C C . GLY A 1 62 ? 59.906 31.859 -4.812 1 34.19 62 GLY A C 1
ATOM 489 O O . GLY A 1 62 ? 59.719 30.734 -4.328 1 34.19 62 GLY A O 1
ATOM 490 N N . ASP A 1 63 ? 60.75 32.594 -4.051 1 39.88 63 ASP A N 1
ATOM 491 C CA . ASP A 1 63 ? 61.188 32.625 -2.666 1 39.88 63 ASP A CA 1
ATOM 492 C C . ASP A 1 63 ? 60.031 32.375 -1.703 1 39.88 63 ASP A C 1
ATOM 494 O O . ASP A 1 63 ? 59.281 33.312 -1.385 1 39.88 63 ASP A O 1
ATOM 498 N N . TYR A 1 64 ? 59.344 31.312 -1.778 1 51.38 64 TYR A N 1
ATOM 499 C CA . TYR A 1 64 ? 58.312 31.078 -0.765 1 51.38 64 TYR A CA 1
ATOM 500 C C . TYR A 1 64 ? 58.938 30.594 0.538 1 51.38 64 TYR A C 1
ATOM 502 O O . TYR A 1 64 ? 59.719 29.641 0.538 1 51.38 64 TYR A O 1
ATOM 510 N N . ASP A 1 65 ? 59.031 31.406 1.648 1 59.59 65 ASP A N 1
ATOM 511 C CA . ASP A 1 65 ? 59.812 31.312 2.887 1 59.59 65 ASP A CA 1
ATOM 512 C C . ASP A 1 65 ? 59.125 30.422 3.908 1 59.59 65 ASP A C 1
ATOM 514 O O . ASP A 1 65 ? 59.719 29.969 4.871 1 59.59 65 ASP A O 1
ATOM 518 N N . LEU A 1 66 ? 57.844 30.156 3.906 1 73.75 66 LEU A N 1
ATOM 519 C CA . LEU A 1 66 ? 57.25 29.484 5.055 1 73.75 66 LEU A CA 1
ATOM 520 C C . LEU A 1 66 ? 56.281 28.375 4.602 1 73.75 66 LEU A C 1
ATOM 522 O O . LEU A 1 66 ? 55.375 28.625 3.818 1 73.75 66 LEU A O 1
ATOM 526 N N . GLU A 1 67 ? 56.562 27.094 4.926 1 79.56 67 GLU A N 1
ATOM 527 C CA . GLU A 1 67 ? 55.656 25.969 4.742 1 79.56 67 GLU A CA 1
ATOM 528 C C . GLU A 1 67 ? 54.656 25.875 5.898 1 79.56 67 GLU A C 1
ATOM 530 O O . GLU A 1 67 ? 55.062 25.719 7.055 1 79.56 67 GLU A O 1
ATOM 535 N N . ILE A 1 68 ? 53.344 26.031 5.566 1 81.94 68 ILE A N 1
ATOM 536 C CA . ILE A 1 68 ? 52.344 25.906 6.621 1 81.94 68 ILE A CA 1
ATOM 537 C C . ILE A 1 68 ? 51.562 24.594 6.461 1 81.94 68 ILE A C 1
ATOM 539 O O . ILE A 1 68 ? 51.312 24.141 5.34 1 81.94 68 ILE A O 1
ATOM 543 N N . THR A 1 69 ? 51.375 23.891 7.637 1 83.94 69 THR A N 1
ATOM 544 C CA . THR A 1 69 ? 50.562 22.672 7.734 1 83.94 69 THR A CA 1
ATOM 545 C C . THR A 1 69 ? 49.406 22.891 8.688 1 83.94 69 THR A C 1
ATOM 547 O O . THR A 1 69 ? 49.469 23.734 9.57 1 83.94 69 THR A O 1
ATOM 550 N N . GLY A 1 70 ? 48.219 22.219 8.336 1 81.75 70 GLY A N 1
ATOM 551 C CA . GLY A 1 70 ? 47.094 22.359 9.234 1 81.75 70 GLY A CA 1
ATOM 552 C C . GLY A 1 70 ? 46 21.328 8.992 1 81.75 70 GLY A C 1
ATOM 553 O O . GLY A 1 70 ? 46.156 20.469 8.117 1 81.75 70 GLY A O 1
ATOM 554 N N . VAL A 1 71 ? 45.062 21.328 9.898 1 83.38 71 VAL A N 1
ATOM 555 C CA . VAL A 1 71 ? 43.875 20.484 9.805 1 83.38 71 VAL A CA 1
ATOM 556 C C . VAL A 1 71 ? 42.594 21.359 9.75 1 83.38 71 VAL A C 1
ATOM 558 O O . VAL A 1 71 ? 42.469 22.281 10.539 1 83.38 71 VAL A O 1
ATOM 561 N N . ILE A 1 72 ? 41.844 21.109 8.719 1 81.88 72 ILE A N 1
ATOM 562 C CA . ILE A 1 72 ? 40.562 21.781 8.617 1 81.88 72 ILE A CA 1
ATOM 563 C C . ILE A 1 72 ? 39.469 20.891 9.25 1 81.88 72 ILE A C 1
ATOM 565 O O . ILE A 1 72 ? 39.344 19.719 8.906 1 81.88 72 ILE A O 1
ATOM 569 N N . LEU A 1 73 ? 38.719 21.484 10.109 1 77.81 73 LEU A N 1
ATOM 570 C CA . LEU A 1 73 ? 37.656 20.797 10.828 1 77.81 73 LEU A CA 1
ATOM 571 C C . LEU A 1 73 ? 36.312 21.438 10.547 1 77.81 73 LEU A C 1
ATOM 573 O O . LEU A 1 73 ? 36.219 22.641 10.289 1 77.81 73 LEU A O 1
ATOM 577 N N . ASP A 1 74 ? 35.281 20.562 10.484 1 70.56 74 ASP A N 1
ATOM 578 C CA . ASP A 1 74 ? 33.938 21.125 10.352 1 70.56 74 ASP A CA 1
ATOM 579 C C . ASP A 1 74 ? 33.406 21.625 11.695 1 70.56 74 ASP A C 1
ATOM 581 O O . ASP A 1 74 ? 34.156 21.656 12.688 1 70.56 74 ASP A O 1
ATOM 585 N N . GLU A 1 75 ? 32.125 22.094 11.617 1 63.19 75 GLU A N 1
ATOM 586 C CA . GLU A 1 75 ? 31.531 22.703 12.805 1 63.19 75 GLU A CA 1
ATOM 587 C C . GLU A 1 75 ? 31.469 21.703 13.961 1 63.19 75 GLU A C 1
ATOM 589 O O . GLU A 1 75 ? 31.391 22.109 15.125 1 63.19 75 GLU A O 1
ATOM 594 N N . ASN A 1 76 ? 31.516 20.5 13.625 1 57.94 76 ASN A N 1
ATOM 595 C CA . ASN A 1 76 ? 31.453 19.469 14.641 1 57.94 76 ASN A CA 1
ATOM 596 C C . ASN A 1 76 ? 32.844 18.969 15.031 1 57.94 76 ASN A C 1
ATOM 598 O O . ASN A 1 76 ? 32.969 18.031 15.812 1 57.94 76 ASN A O 1
ATOM 602 N N . GLY A 1 77 ? 33.844 19.547 14.5 1 63.56 77 GLY A N 1
ATOM 603 C CA . GLY A 1 77 ? 35.188 19.188 14.812 1 63.56 77 GLY A CA 1
ATOM 604 C C . GLY A 1 77 ? 35.719 18.016 13.992 1 63.56 77 GLY A C 1
ATOM 605 O O . GLY A 1 77 ? 36.781 17.469 14.281 1 63.56 77 GLY A O 1
ATOM 606 N N . ASP A 1 78 ? 35.031 17.656 13.109 1 66.38 78 ASP A N 1
ATOM 607 C CA . ASP A 1 78 ? 35.469 16.578 12.227 1 66.38 78 ASP A CA 1
ATOM 608 C C . ASP A 1 78 ? 36.312 17.109 11.078 1 66.38 78 ASP A C 1
ATOM 610 O O . ASP A 1 78 ? 36.094 18.234 10.602 1 66.38 78 ASP A O 1
ATOM 614 N N . PRO A 1 79 ? 37.375 16.156 10.711 1 71.31 79 PRO A N 1
ATOM 615 C CA . PRO A 1 79 ? 38.156 16.625 9.57 1 71.31 79 PRO A CA 1
ATOM 616 C C . PRO A 1 79 ? 37.312 16.891 8.328 1 71.31 79 PRO A C 1
ATOM 618 O O . PRO A 1 79 ? 36.375 16.141 8.047 1 71.31 79 PRO A O 1
ATOM 621 N N . MET A 1 80 ? 37.469 17.953 7.75 1 70.94 80 MET A N 1
ATOM 622 C CA . MET A 1 80 ? 36.75 18.375 6.559 1 70.94 80 MET A CA 1
ATOM 623 C C . MET A 1 80 ? 37.594 18.125 5.301 1 70.94 80 MET A C 1
ATOM 625 O O . MET A 1 80 ? 38.438 18.953 4.957 1 70.94 80 MET A O 1
ATOM 629 N N . PRO A 1 81 ? 37.344 17.031 4.707 1 69.56 81 PRO A N 1
ATOM 630 C CA . PRO A 1 81 ? 38.062 16.828 3.447 1 69.56 81 PRO A CA 1
ATOM 631 C C . PRO A 1 81 ? 37.531 17.703 2.318 1 69.56 81 PRO A C 1
ATOM 633 O O . PRO A 1 81 ? 36.344 17.953 2.238 1 69.56 81 PRO A O 1
ATOM 636 N N . GLY A 1 82 ? 38.438 18.281 1.414 1 68.25 82 GLY A N 1
ATOM 637 C CA . GLY A 1 82 ? 38.031 18.984 0.209 1 68.25 82 GLY A CA 1
ATOM 638 C C . GLY A 1 82 ? 37.906 20.484 0.414 1 68.25 82 GLY A C 1
ATOM 639 O O . GLY A 1 82 ? 37.406 21.203 -0.462 1 68.25 82 GLY A O 1
ATOM 640 N N . ALA A 1 83 ? 38.25 20.938 1.582 1 75.5 83 ALA A N 1
ATOM 641 C CA . ALA A 1 83 ? 38.281 22.391 1.775 1 75.5 83 ALA A CA 1
ATOM 642 C C . ALA A 1 83 ? 39.375 23.031 0.948 1 75.5 83 ALA A C 1
ATOM 644 O O . ALA A 1 83 ? 40.5 22.516 0.898 1 75.5 83 ALA A O 1
ATOM 645 N N . THR A 1 84 ? 39 24.016 0.349 1 77.44 84 THR A N 1
ATOM 646 C CA . THR A 1 84 ? 40 24.75 -0.456 1 77.44 84 THR A CA 1
ATOM 647 C C . THR A 1 84 ? 40.75 25.766 0.396 1 77.44 84 THR A C 1
ATOM 649 O O . THR A 1 84 ? 40.125 26.594 1.059 1 77.44 84 THR A O 1
ATOM 652 N N . ILE A 1 85 ? 42.094 25.625 0.422 1 82.31 85 ILE A N 1
ATOM 653 C CA . ILE A 1 85 ? 42.969 26.562 1.094 1 82.31 85 ILE A CA 1
ATOM 654 C C . ILE A 1 85 ? 43.781 27.344 0.058 1 82.31 85 ILE A C 1
ATOM 656 O O . ILE A 1 85 ? 44.562 26.75 -0.694 1 82.31 85 ILE A O 1
ATOM 660 N N . THR A 1 86 ? 43.469 28.562 -0.034 1 79 86 THR A N 1
ATOM 661 C CA . THR A 1 86 ? 44.156 29.375 -1.027 1 79 86 THR A CA 1
ATOM 662 C C . THR A 1 86 ? 44.875 30.547 -0.362 1 79 86 THR A C 1
ATOM 664 O O . THR A 1 86 ? 44.531 30.953 0.744 1 79 86 THR A O 1
ATOM 667 N N . LEU A 1 87 ? 46.062 30.984 -0.962 1 76.62 87 LEU A N 1
ATOM 668 C CA . LEU A 1 87 ? 46.719 32.25 -0.58 1 76.62 87 LEU A CA 1
ATOM 669 C C . LEU A 1 87 ? 45.844 33.438 -0.971 1 76.62 87 LEU A C 1
ATOM 671 O O . LEU A 1 87 ? 45.344 33.5 -2.098 1 76.62 87 LEU A O 1
ATOM 675 N N . ALA A 1 88 ? 45.594 34.344 0.012 1 70.62 88 ALA A N 1
ATOM 676 C CA . ALA A 1 88 ? 44.781 35.5 -0.272 1 70.62 88 ALA A CA 1
ATOM 677 C C . ALA A 1 88 ? 45.312 36.281 -1.469 1 70.62 88 ALA A C 1
ATOM 679 O O . ALA A 1 88 ? 46.5 36.562 -1.546 1 70.62 88 ALA A O 1
ATOM 680 N N . ASN A 1 89 ? 44.438 36.562 -2.48 1 57.81 89 ASN A N 1
ATOM 681 C CA . ASN A 1 89 ? 44.719 37.344 -3.684 1 57.81 89 ASN A CA 1
ATOM 682 C C . ASN A 1 89 ? 45.594 36.562 -4.648 1 57.81 89 ASN A C 1
ATOM 684 O O . ASN A 1 89 ? 46.344 37.156 -5.43 1 57.81 89 ASN A O 1
ATOM 688 N N . SER A 1 90 ? 45.812 35.25 -4.422 1 64 90 SER A N 1
ATOM 689 C CA . SER A 1 90 ? 46.562 34.406 -5.332 1 64 90 SER A CA 1
ATOM 690 C C . SER A 1 90 ? 45.781 33.156 -5.727 1 64 90 SER A C 1
ATOM 692 O O . SER A 1 90 ? 44.812 32.781 -5.047 1 64 90 SER A O 1
ATOM 694 N N . THR A 1 91 ? 46.094 32.656 -6.895 1 63.75 91 THR A N 1
ATOM 695 C CA . THR A 1 91 ? 45.469 31.438 -7.352 1 63.75 91 THR A CA 1
ATOM 696 C C . THR A 1 91 ? 46.219 30.219 -6.777 1 63.75 91 THR A C 1
ATOM 698 O O . THR A 1 91 ? 45.844 29.078 -7.047 1 63.75 91 THR A O 1
ATOM 701 N N . GLN A 1 92 ? 47.125 30.391 -6.051 1 68.12 92 GLN A N 1
ATOM 702 C CA . GLN A 1 92 ? 47.875 29.297 -5.434 1 68.12 92 GLN A CA 1
ATOM 703 C C . GLN A 1 92 ? 47.094 28.734 -4.234 1 68.12 92 GLN A C 1
ATOM 705 O O . GLN A 1 92 ? 46.656 29.484 -3.377 1 68.12 92 GLN A O 1
ATOM 710 N N . GLY A 1 93 ? 46.75 27.562 -4.227 1 76.06 93 GLY A N 1
ATOM 711 C CA . GLY A 1 93 ? 46.031 26.938 -3.125 1 76.06 93 GLY A CA 1
ATOM 712 C C . GLY A 1 93 ? 46.156 25.422 -3.109 1 76.06 93 GLY A C 1
ATOM 713 O O . GLY A 1 93 ? 46.906 24.859 -3.92 1 76.06 93 GLY A O 1
ATOM 714 N N . THR A 1 94 ? 45.75 24.844 -2.012 1 78.88 94 THR A N 1
ATOM 715 C CA . THR A 1 94 ? 45.625 23.406 -1.837 1 78.88 94 THR A CA 1
ATOM 716 C C . THR A 1 94 ? 44.25 23.016 -1.324 1 78.88 94 THR A C 1
ATOM 718 O O . THR A 1 94 ? 43.438 23.891 -1.034 1 78.88 94 THR A O 1
ATOM 721 N N . VAL A 1 95 ? 43.969 21.766 -1.379 1 78.56 95 VAL A N 1
ATOM 722 C CA . VAL A 1 95 ? 42.719 21.219 -0.839 1 78.56 95 VAL A CA 1
ATOM 723 C C . VAL A 1 95 ? 43.031 20.25 0.296 1 78.56 95 VAL A C 1
ATOM 725 O O . VAL A 1 95 ? 44.062 19.547 0.252 1 78.56 95 VAL A O 1
ATOM 728 N N . SER A 1 96 ? 42.25 20.344 1.328 1 79.69 96 SER A N 1
ATOM 729 C CA . SER A 1 96 ? 42.469 19.453 2.459 1 79.69 96 SER A CA 1
ATOM 730 C C . SER A 1 96 ? 42.188 18 2.078 1 79.69 96 SER A C 1
ATOM 732 O O . SER A 1 96 ? 41.344 17.719 1.244 1 79.69 96 SER A O 1
ATOM 734 N N . ASP A 1 97 ? 42.969 17.109 2.691 1 72.12 97 ASP A N 1
ATOM 735 C CA . ASP A 1 97 ? 42.844 15.68 2.402 1 72.12 97 ASP A CA 1
ATOM 736 C C . ASP A 1 97 ? 41.75 15.039 3.258 1 72.12 97 ASP A C 1
ATOM 738 O O . ASP A 1 97 ? 41 15.742 3.945 1 72.12 97 ASP A O 1
ATOM 742 N N . ILE A 1 98 ? 41.625 13.727 3.203 1 69 98 ILE A N 1
ATOM 743 C CA . ILE A 1 98 ? 40.562 12.969 3.832 1 69 98 ILE A CA 1
ATOM 744 C C . ILE A 1 98 ? 40.594 13.188 5.344 1 69 98 ILE A C 1
ATOM 746 O O . ILE A 1 98 ? 39.562 13.094 6.012 1 69 98 ILE A O 1
ATOM 750 N N . ASP A 1 99 ? 41.656 13.453 5.848 1 70 99 ASP A N 1
ATOM 751 C CA . ASP A 1 99 ? 41.781 13.703 7.277 1 70 99 ASP A CA 1
ATOM 752 C C . ASP A 1 99 ? 41.719 15.203 7.582 1 70 99 ASP A C 1
ATOM 754 O O . ASP A 1 99 ? 42.031 15.633 8.695 1 70 99 ASP A O 1
ATOM 758 N N . GLY A 1 100 ? 41.406 15.977 6.617 1 74.62 100 GLY A N 1
ATOM 759 C CA . GLY A 1 100 ? 41.312 17.422 6.742 1 74.62 100 GLY A CA 1
ATOM 760 C C . GLY A 1 100 ? 42.656 18.109 6.715 1 74.62 100 GLY A C 1
ATOM 761 O O . GLY A 1 100 ? 42.75 19.328 6.938 1 74.62 100 GLY A O 1
ATOM 762 N N . LYS A 1 101 ? 43.75 17.359 6.508 1 80.06 101 LYS A N 1
ATOM 763 C CA . LYS A 1 101 ? 45.094 17.938 6.566 1 80.06 101 LYS A CA 1
ATOM 764 C C . LYS A 1 101 ? 45.438 18.656 5.273 1 80.06 101 LYS A C 1
ATOM 766 O O . LYS A 1 101 ? 45 18.266 4.191 1 80.06 101 LYS A O 1
ATOM 771 N N . PHE A 1 102 ? 46.125 19.828 5.422 1 81.62 102 PHE A N 1
ATOM 772 C CA . PHE A 1 102 ? 46.594 20.547 4.242 1 81.62 102 PHE A CA 1
ATOM 773 C C . PHE A 1 102 ? 48.062 21 4.438 1 81.62 102 PHE A C 1
ATOM 775 O O . PHE A 1 102 ? 48.531 21.109 5.57 1 81.62 102 PHE A O 1
ATOM 782 N N . GLU A 1 103 ? 48.781 20.969 3.324 1 82.06 103 GLU A N 1
ATOM 783 C CA . GLU A 1 103 ? 50.125 21.578 3.24 1 82.06 103 GLU A CA 1
ATOM 784 C C . GLU A 1 103 ? 50.188 22.625 2.137 1 82.06 103 GLU A C 1
ATOM 786 O O . GLU A 1 103 ? 49.719 22.391 1.023 1 82.06 103 GLU A O 1
ATOM 791 N N . LEU A 1 104 ? 50.594 23.875 2.455 1 79.56 104 LEU A N 1
ATOM 792 C CA . LEU A 1 104 ? 50.688 24.969 1.496 1 79.56 104 LEU A CA 1
ATOM 793 C C . LEU A 1 104 ? 51.938 25.812 1.745 1 79.56 104 LEU A C 1
ATOM 795 O O . LEU A 1 104 ? 52.188 26.203 2.881 1 79.56 104 LEU A O 1
ATOM 799 N N . ASP A 1 105 ? 52.688 26.016 0.744 1 77.75 105 ASP A N 1
ATOM 800 C CA . ASP A 1 105 ? 53.844 26.938 0.818 1 77.75 105 ASP A CA 1
ATOM 801 C C . ASP A 1 105 ? 53.375 28.375 0.639 1 77.75 105 ASP A C 1
ATOM 803 O O . ASP A 1 105 ? 52.688 28.703 -0.345 1 77.75 105 ASP A O 1
ATOM 807 N N . VAL A 1 106 ? 53.625 29.266 1.67 1 78.06 106 VAL A N 1
ATOM 808 C CA . VAL A 1 106 ? 53.156 30.641 1.608 1 78.06 106 VAL A CA 1
ATOM 809 C C . VAL A 1 106 ? 54.312 31.594 1.928 1 78.06 106 VAL A C 1
ATOM 811 O O . VAL A 1 106 ? 55.25 31.219 2.615 1 78.06 106 VAL A O 1
ATOM 814 N N . PRO A 1 107 ? 54.312 32.812 1.35 1 76.56 107 PRO A N 1
ATOM 815 C CA . PRO A 1 107 ? 55.25 33.844 1.812 1 76.56 107 PRO A CA 1
ATOM 816 C C . PRO A 1 107 ? 55 34.25 3.262 1 76.56 107 PRO A C 1
ATOM 818 O O . PRO A 1 107 ? 53.906 34.062 3.781 1 76.56 107 PRO A O 1
ATOM 821 N N . GLU A 1 108 ? 56 34.656 3.957 1 72.25 108 GLU A N 1
ATOM 822 C CA . GLU A 1 108 ? 55.844 35.125 5.328 1 72.25 108 GLU A CA 1
ATOM 823 C C . GLU A 1 108 ? 54.812 36.25 5.426 1 72.25 108 GLU A C 1
ATOM 825 O O . GLU A 1 108 ? 54.812 37.188 4.609 1 72.25 108 GLU A O 1
ATOM 830 N N . GLY A 1 109 ? 53.875 36.188 6.312 1 70.94 109 GLY A N 1
ATOM 831 C CA . GLY A 1 109 ? 52.844 37.188 6.527 1 70.94 109 GLY A CA 1
ATOM 832 C C . GLY A 1 109 ? 51.656 37.031 5.602 1 70.94 109 GLY A C 1
ATOM 833 O O . GLY A 1 109 ? 50.812 37.938 5.477 1 70.94 109 GLY A O 1
ATOM 834 N N . ALA A 1 110 ? 51.625 35.969 5.043 1 76.25 110 ALA A N 1
ATOM 835 C CA . ALA A 1 110 ? 50.562 35.75 4.07 1 76.25 110 ALA A CA 1
ATOM 836 C C . ALA A 1 110 ? 49.219 35.438 4.77 1 76.25 110 ALA A C 1
ATOM 838 O O . ALA A 1 110 ? 49.219 35.062 5.941 1 76.25 110 ALA A O 1
ATOM 839 N N . MET A 1 111 ? 48.156 35.75 4.078 1 79.94 111 MET A N 1
ATOM 840 C CA . MET A 1 111 ? 46.812 35.406 4.504 1 79.94 111 MET A CA 1
ATOM 841 C C . MET A 1 111 ? 46.281 34.25 3.66 1 79.94 111 MET A C 1
ATOM 843 O O . MET A 1 111 ? 46.406 34.25 2.434 1 79.94 111 MET A O 1
ATOM 847 N N . ILE A 1 112 ? 45.781 33.219 4.41 1 81.5 112 ILE A N 1
ATOM 848 C CA . ILE A 1 112 ? 45.156 32.125 3.67 1 81.5 112 ILE A CA 1
ATOM 849 C C . ILE A 1 112 ? 43.656 32.188 3.795 1 81.5 112 ILE A C 1
ATOM 851 O O . ILE A 1 112 ? 43.125 32.656 4.801 1 81.5 112 ILE A O 1
ATOM 855 N N . VAL A 1 113 ? 43.062 31.766 2.715 1 79.5 113 VAL A N 1
ATOM 856 C CA . VAL A 1 113 ? 41.594 31.688 2.652 1 79.5 113 VAL A CA 1
ATOM 857 C C . VAL A 1 113 ? 41.156 30.234 2.576 1 79.5 113 VAL A C 1
ATOM 859 O O . VAL A 1 113 ? 41.625 29.484 1.704 1 79.5 113 VAL A O 1
ATOM 862 N N . VAL A 1 114 ? 40.375 29.828 3.572 1 78.94 114 VAL A N 1
ATOM 863 C CA . VAL A 1 114 ? 39.812 28.469 3.604 1 78.94 114 VAL A CA 1
ATOM 864 C C . VAL A 1 114 ? 38.344 28.531 3.258 1 78.94 114 VAL A C 1
ATOM 866 O O . VAL A 1 114 ? 37.562 29.25 3.889 1 78.94 114 VAL A O 1
ATOM 869 N N . SER A 1 115 ? 38.031 27.828 2.172 1 73.62 115 SER A N 1
ATOM 870 C CA . SER A 1 115 ? 36.625 27.844 1.747 1 73.62 115 SER A CA 1
ATOM 871 C C . SER A 1 115 ? 36.125 26.422 1.478 1 73.62 115 SER A C 1
ATOM 873 O O . SER A 1 115 ? 36.906 25.531 1.124 1 73.62 115 SER A O 1
ATOM 875 N N . PHE A 1 116 ? 34.969 26.234 1.909 1 68.06 116 PHE A N 1
ATOM 876 C CA . PHE A 1 116 ? 34.219 25.016 1.622 1 68.06 116 PHE A CA 1
ATOM 877 C C . PHE A 1 116 ? 32.719 25.312 1.473 1 68.06 116 PHE A C 1
ATOM 879 O O . PHE A 1 116 ? 32.156 26.109 2.229 1 68.06 116 PHE A O 1
ATOM 886 N N . ILE A 1 117 ? 32.188 24.703 0.423 1 55.22 117 ILE A N 1
ATOM 887 C CA . ILE A 1 117 ? 30.781 24.953 0.155 1 55.22 117 ILE A CA 1
ATOM 888 C C . ILE A 1 117 ? 29.969 24.656 1.407 1 55.22 117 ILE A C 1
ATOM 890 O O . ILE A 1 117 ? 30.094 23.594 2.01 1 55.22 117 ILE A O 1
ATOM 894 N N . GLY A 1 118 ? 29.094 25.547 1.875 1 55.81 118 GLY A N 1
ATOM 895 C CA . GLY A 1 118 ? 28.219 25.438 3.039 1 55.81 118 GLY A CA 1
ATOM 896 C C . GLY A 1 118 ? 28.859 25.953 4.309 1 55.81 118 GLY A C 1
ATOM 897 O O . GLY A 1 118 ? 28.234 25.969 5.371 1 55.81 118 GLY A O 1
ATOM 898 N N . TYR A 1 119 ? 30.172 26.266 4.219 1 62.47 119 TYR A N 1
ATOM 899 C CA . TYR A 1 119 ? 30.891 26.797 5.379 1 62.47 119 TYR A CA 1
ATOM 900 C C . TYR A 1 119 ? 31.375 28.219 5.125 1 62.47 119 TYR A C 1
ATOM 902 O O . TYR A 1 119 ? 31.641 28.594 3.98 1 62.47 119 TYR A O 1
ATOM 910 N N . THR A 1 120 ? 31.312 28.984 6.188 1 62.09 120 THR A N 1
ATOM 911 C CA . THR A 1 120 ? 31.828 30.344 6.105 1 62.09 120 THR A CA 1
ATOM 912 C C . THR A 1 120 ? 33.312 30.344 5.73 1 62.09 120 THR A C 1
ATOM 914 O O . THR A 1 120 ? 34.094 29.641 6.344 1 62.09 120 THR A O 1
ATOM 917 N N . THR A 1 121 ? 33.562 31.094 4.629 1 65.31 121 THR A N 1
ATOM 918 C CA . THR A 1 121 ? 34.969 31.234 4.23 1 65.31 121 THR A CA 1
ATOM 919 C C . THR A 1 121 ? 35.781 31.891 5.344 1 65.31 121 THR A C 1
ATOM 921 O O . THR A 1 121 ? 35.375 32.906 5.91 1 65.31 121 THR A O 1
ATOM 924 N N . LYS A 1 122 ? 36.812 31.25 5.727 1 73.5 122 LYS A N 1
ATOM 925 C CA . LYS A 1 122 ? 37.688 31.781 6.766 1 73.5 122 LYS A CA 1
ATOM 926 C C . LYS A 1 122 ? 39 32.312 6.168 1 73.5 122 LYS A C 1
ATOM 928 O O . LYS A 1 122 ? 39.625 31.641 5.344 1 73.5 122 LYS A O 1
ATOM 933 N N . ARG A 1 123 ? 39.312 33.625 6.531 1 75.25 123 ARG A N 1
ATOM 934 C CA . ARG A 1 123 ? 40.594 34.219 6.199 1 75.25 123 ARG A CA 1
ATOM 935 C C . ARG A 1 123 ? 41.562 34.188 7.398 1 75.25 123 ARG A C 1
ATOM 937 O O . ARG A 1 123 ? 41.219 34.688 8.477 1 75.25 123 ARG A O 1
ATOM 944 N N . ILE A 1 124 ? 42.656 33.594 7.301 1 77.62 124 ILE A N 1
ATOM 945 C CA . ILE A 1 124 ? 43.594 33.375 8.406 1 77.62 124 ILE A CA 1
ATOM 946 C C . ILE A 1 124 ? 44.938 34.031 8.062 1 77.62 124 ILE A C 1
ATOM 948 O O . ILE A 1 124 ? 45.531 33.719 7.012 1 77.62 124 ILE A O 1
ATOM 952 N N . ASP A 1 125 ? 45.406 34.938 8.859 1 75.38 125 ASP A N 1
ATOM 953 C CA . ASP A 1 125 ? 46.75 35.469 8.742 1 75.38 125 ASP A CA 1
ATOM 954 C C . ASP A 1 125 ? 47.781 34.469 9.188 1 75.38 125 ASP A C 1
ATOM 956 O O . ASP A 1 125 ? 47.781 34 10.328 1 75.38 125 ASP A O 1
ATOM 960 N N . VAL A 1 126 ? 48.625 34 8.375 1 77.88 126 VAL A N 1
ATOM 961 C CA . VAL A 1 126 ? 49.594 32.938 8.641 1 77.88 126 VAL A CA 1
ATOM 962 C C . VAL A 1 126 ? 50.656 33.469 9.617 1 77.88 126 VAL A C 1
ATOM 964 O O . VAL A 1 126 ? 51.125 32.75 10.484 1 77.88 126 VAL A O 1
ATOM 967 N N . GLY A 1 127 ? 50.875 34.844 9.641 1 73.56 127 GLY A N 1
ATOM 968 C CA . GLY A 1 127 ? 51.969 35.375 10.469 1 73.56 127 GLY A CA 1
ATOM 969 C C . GLY A 1 127 ? 53.219 34.562 10.406 1 73.56 127 GLY A C 1
ATOM 970 O O . GLY A 1 127 ? 53.75 34.281 9.32 1 73.56 127 GLY A O 1
ATOM 971 N N . ASN A 1 128 ? 53.844 34.062 11.57 1 71.31 128 ASN A N 1
ATOM 972 C CA . ASN A 1 128 ? 55.031 33.188 11.656 1 71.31 128 ASN A CA 1
ATOM 973 C C . ASN A 1 128 ? 54.656 31.797 12.109 1 71.31 128 ASN A C 1
ATOM 975 O O . ASN A 1 128 ? 55.531 30.984 12.422 1 71.31 128 ASN A O 1
ATOM 979 N N . GLN A 1 129 ? 53.375 31.469 12.008 1 75.38 129 GLN A N 1
ATOM 980 C CA . GLN A 1 129 ? 52.938 30.141 12.438 1 75.38 129 GLN A CA 1
ATOM 981 C C . GLN A 1 129 ? 52.969 29.156 11.281 1 75.38 129 GLN A C 1
ATOM 983 O O . GLN A 1 129 ? 52.688 29.5 10.141 1 75.38 129 GLN A O 1
ATOM 988 N N . THR A 1 130 ? 53.344 27.969 11.664 1 80.19 130 THR A N 1
ATOM 989 C CA . THR A 1 130 ? 53.5 26.969 10.617 1 80.19 130 THR A CA 1
ATOM 990 C C . THR A 1 130 ? 52.438 25.875 10.766 1 80.19 130 THR A C 1
ATOM 992 O O . THR A 1 130 ? 52.25 25.047 9.875 1 80.19 130 THR A O 1
ATOM 995 N N . GLN A 1 131 ? 51.75 25.781 11.867 1 80.12 131 GLN A N 1
ATOM 996 C CA . GLN A 1 131 ? 50.719 24.766 12.086 1 80.12 131 GLN A CA 1
ATOM 997 C C . GLN A 1 131 ? 49.375 25.406 12.383 1 80.12 131 GLN A C 1
ATOM 999 O O . GLN A 1 131 ? 49.281 26.266 13.258 1 80.12 131 GLN A O 1
ATOM 1004 N N . PHE A 1 132 ? 48.312 25.078 11.641 1 80.5 132 PHE A N 1
ATOM 1005 C CA . PHE A 1 132 ? 46.969 25.641 11.805 1 80.5 132 PHE A CA 1
ATOM 1006 C C . PHE A 1 132 ? 45.938 24.562 12.078 1 80.5 132 PHE A C 1
ATOM 1008 O O . PHE A 1 132 ? 45.969 23.5 11.43 1 80.5 132 PHE A O 1
ATOM 1015 N N . ASN A 1 133 ? 45.125 24.688 13.102 1 78.56 133 ASN A N 1
ATOM 1016 C CA . ASN A 1 133 ? 43.875 23.969 13.305 1 78.56 133 ASN A CA 1
ATOM 1017 C C . ASN A 1 133 ? 42.656 24.859 13.062 1 78.56 133 ASN A C 1
ATOM 1019 O O . ASN A 1 133 ? 42.312 25.672 13.914 1 78.56 133 ASN A O 1
ATOM 1023 N N . ILE A 1 134 ? 42.094 24.719 11.875 1 78.5 134 ILE A N 1
ATOM 1024 C CA . ILE A 1 134 ? 41.031 25.625 11.461 1 78.5 134 ILE A CA 1
ATOM 1025 C C . ILE A 1 134 ? 39.688 24.922 11.562 1 78.5 134 ILE A C 1
ATOM 1027 O O . ILE A 1 134 ? 39.438 23.906 10.891 1 78.5 134 ILE A O 1
ATOM 1031 N N . SER A 1 135 ? 38.844 25.312 12.375 1 75 135 SER A N 1
ATOM 1032 C CA . SER A 1 135 ? 37.438 24.844 12.453 1 75 135 SER A CA 1
ATOM 1033 C C . SER A 1 135 ? 36.531 25.703 11.594 1 75 135 SER A C 1
ATOM 1035 O O . SER A 1 135 ? 36.375 26.906 11.828 1 75 135 SER A O 1
ATOM 1037 N N . MET A 1 136 ? 36.031 25.047 10.625 1 70.31 136 MET A N 1
ATOM 1038 C CA . MET A 1 136 ? 35.094 25.766 9.742 1 70.31 136 MET A CA 1
ATOM 1039 C C . MET A 1 136 ? 33.719 25.844 10.352 1 70.31 136 MET A C 1
ATOM 1041 O O . MET A 1 136 ? 33.312 24.984 11.141 1 70.31 136 MET A O 1
ATOM 1045 N N . GLU A 1 137 ? 33.188 26.938 10.25 1 60.41 137 GLU A N 1
ATOM 1046 C CA . GLU A 1 137 ? 31.828 27.125 10.711 1 60.41 137 GLU A CA 1
ATOM 1047 C C . GLU A 1 137 ? 30.828 27.094 9.555 1 60.41 137 GLU A C 1
ATOM 1049 O O . GLU A 1 137 ? 31.156 27.531 8.445 1 60.41 137 GLU A O 1
ATOM 1054 N N . LEU A 1 138 ? 29.844 26.391 9.742 1 51.97 138 LEU A N 1
ATOM 1055 C CA . LEU A 1 138 ? 28.812 26.391 8.719 1 51.97 138 LEU A CA 1
ATOM 1056 C C . LEU A 1 138 ? 28.438 27.828 8.336 1 51.97 138 LEU A C 1
ATOM 1058 O O . LEU A 1 138 ? 28.359 28.703 9.195 1 51.97 138 LEU A O 1
ATOM 1062 N N . ASP A 1 139 ? 28.766 28.172 7.148 1 45 139 ASP A N 1
ATOM 1063 C CA . ASP A 1 139 ? 28.375 29.5 6.68 1 45 139 ASP A CA 1
ATOM 1064 C C . ASP A 1 139 ? 26.891 29.734 6.883 1 45 139 ASP A C 1
ATOM 1066 O O . ASP A 1 139 ? 26.062 29.25 6.098 1 45 139 ASP A O 1
ATOM 1070 N N . ASP A 1 140 ? 26.641 29.844 8 1 40.91 140 ASP A N 1
ATOM 1071 C CA . ASP A 1 140 ? 25.281 30.297 8.25 1 40.91 140 ASP A CA 1
ATOM 1072 C C . ASP A 1 140 ? 25.047 31.688 7.648 1 40.91 140 ASP A C 1
ATOM 1074 O O . ASP A 1 140 ? 24.047 32.344 7.949 1 40.91 140 ASP A O 1
ATOM 1078 N N . THR A 1 141 ? 26.141 32.281 7.25 1 41.75 141 THR A N 1
ATOM 1079 C CA . THR A 1 141 ? 25.812 33.625 6.824 1 41.75 141 THR A CA 1
ATOM 1080 C C . THR A 1 141 ? 24.938 33.594 5.578 1 41.75 141 THR A C 1
ATOM 1082 O O . THR A 1 141 ? 25.125 32.781 4.695 1 41.75 141 THR A O 1
ATOM 1085 N N . SER A 1 142 ? 23.859 34.375 5.582 1 51.09 142 SER A N 1
ATOM 1086 C CA . SER A 1 142 ? 22.547 34.562 4.953 1 51.09 142 SER A CA 1
ATOM 1087 C C . SER A 1 142 ? 22.688 34.719 3.443 1 51.09 142 SER A C 1
ATOM 1089 O O . SER A 1 142 ? 21.906 34.156 2.68 1 51.09 142 SER A O 1
ATOM 1091 N N . LEU A 1 143 ? 23.797 35.469 3.033 1 46.5 143 LEU A N 1
ATOM 1092 C CA . LEU A 1 143 ? 23.688 35.844 1.63 1 46.5 143 LEU A CA 1
ATOM 1093 C C . LEU A 1 143 ? 24.188 34.75 0.722 1 46.5 143 LEU A C 1
ATOM 1095 O O . LEU A 1 143 ? 23.797 34.656 -0.443 1 46.5 143 LEU A O 1
ATOM 1099 N N . GLU A 1 144 ? 24.969 33.812 1.249 1 52.34 144 GLU A N 1
ATOM 1100 C CA . GLU A 1 144 ? 25.5 32.688 0.448 1 52.34 144 GLU A CA 1
ATOM 1101 C C . GLU A 1 144 ? 24.688 31.422 0.665 1 52.34 144 GLU A C 1
ATOM 1103 O O . GLU A 1 144 ? 25.031 30.359 0.131 1 52.34 144 GLU A O 1
ATOM 1108 N N . GLU A 1 145 ? 23.688 31.734 1.301 1 65.69 145 GLU A N 1
ATOM 1109 C CA . GLU A 1 145 ? 22.781 30.609 1.513 1 65.69 145 GLU A CA 1
ATOM 1110 C C . GLU A 1 145 ? 22.109 30.188 0.209 1 65.69 145 GLU A C 1
ATOM 1112 O O . GLU A 1 145 ? 21.734 31.031 -0.604 1 65.69 145 GLU A O 1
ATOM 1117 N N . VAL A 1 146 ? 22.234 29 -0.05 1 69.62 146 VAL A N 1
ATOM 1118 C CA . VAL A 1 146 ? 21.594 28.469 -1.246 1 69.62 146 VAL A CA 1
ATOM 1119 C C . VAL A 1 146 ? 20.141 28.125 -0.937 1 69.62 146 VAL A C 1
ATOM 1121 O O . VAL A 1 146 ? 19.859 27.422 0.037 1 69.62 146 VAL A O 1
ATOM 1124 N N . VAL A 1 147 ? 19.266 28.766 -1.647 1 71.62 147 VAL A N 1
ATOM 1125 C CA . VAL A 1 147 ? 17.844 28.484 -1.49 1 71.62 147 VAL A CA 1
ATOM 1126 C C . VAL A 1 147 ? 17.328 27.719 -2.707 1 71.62 147 VAL A C 1
ATOM 1128 O O . VAL A 1 147 ? 17.906 27.797 -3.789 1 71.62 147 VAL A O 1
ATOM 1131 N N . VAL A 1 148 ? 16.344 26.984 -2.404 1 74.25 148 VAL A N 1
ATOM 1132 C CA . VAL A 1 148 ? 15.734 26.234 -3.498 1 74.25 148 VAL A CA 1
ATOM 1133 C C . VAL A 1 148 ? 14.633 27.062 -4.137 1 74.25 148 VAL A C 1
ATOM 1135 O O . VAL A 1 148 ? 13.75 27.578 -3.443 1 74.25 148 VAL A O 1
ATOM 1138 N N . VAL A 1 149 ? 14.852 27.25 -5.398 1 72.06 149 VAL A N 1
ATOM 1139 C CA . VAL A 1 149 ? 13.836 27.984 -6.148 1 72.06 149 VAL A CA 1
ATOM 1140 C C . VAL A 1 149 ? 13.32 27.125 -7.297 1 72.06 149 VAL A C 1
ATOM 1142 O O . VAL A 1 149 ? 13.891 27.125 -8.391 1 72.06 149 VAL A O 1
ATOM 1145 N N . GLY A 1 150 ? 12.281 26.406 -6.977 1 69.19 150 GLY A N 1
ATOM 1146 C CA . GLY A 1 150 ? 11.734 25.547 -8.008 1 69.19 150 GLY A CA 1
ATOM 1147 C C . GLY A 1 150 ? 12.57 24.297 -8.25 1 69.19 150 GLY A C 1
ATOM 1148 O O . GLY A 1 150 ? 12.758 23.484 -7.34 1 69.19 150 GLY A O 1
ATOM 1149 N N . TYR A 1 151 ? 13.047 24.297 -9.523 1 71.25 151 TYR A N 1
ATOM 1150 C CA . TYR A 1 151 ? 13.758 23.094 -9.93 1 71.25 151 TYR A CA 1
ATOM 1151 C C . TYR A 1 151 ? 15.266 23.312 -9.867 1 71.25 151 TYR A C 1
ATOM 1153 O O . TYR A 1 151 ? 16.031 22.609 -10.531 1 71.25 151 TYR A O 1
ATOM 1161 N N . GLY A 1 152 ? 15.625 24.344 -9.031 1 69.06 152 GLY A N 1
ATOM 1162 C CA . GLY A 1 152 ? 17.047 24.594 -8.867 1 69.06 152 GLY A CA 1
ATOM 1163 C C . GLY A 1 152 ? 17.375 25.312 -7.566 1 69.06 152 GLY A C 1
ATOM 1164 O O . GLY A 1 152 ? 16.5 25.5 -6.719 1 69.06 152 GLY A O 1
ATOM 1165 N N . THR A 1 153 ? 18.609 25.375 -7.395 1 70.56 153 THR A N 1
ATOM 1166 C CA . THR A 1 153 ? 19.094 26.125 -6.242 1 70.56 153 THR A CA 1
ATOM 1167 C C . THR A 1 153 ? 19.797 27.406 -6.684 1 70.56 153 THR A C 1
ATOM 1169 O O . THR A 1 153 ? 20.297 27.484 -7.805 1 70.56 153 THR A O 1
ATOM 1172 N N . GLN A 1 154 ? 19.547 28.391 -5.938 1 76.06 154 GLN A N 1
ATOM 1173 C CA . GLN A 1 154 ? 20.203 29.672 -6.148 1 76.06 154 GLN A CA 1
ATOM 1174 C C . GLN A 1 154 ? 20.734 30.234 -4.832 1 76.06 154 GLN A C 1
ATOM 1176 O O . GLN A 1 154 ? 20.188 29.953 -3.764 1 76.06 154 GLN A O 1
ATOM 1181 N N . LYS A 1 155 ? 21.766 30.891 -5.055 1 76.12 155 LYS A N 1
ATOM 1182 C CA . LYS A 1 155 ? 22.188 31.672 -3.893 1 76.12 155 LYS A CA 1
ATOM 1183 C C . LYS A 1 155 ? 21.172 32.781 -3.58 1 76.12 155 LYS A C 1
ATOM 1185 O O . LYS A 1 155 ? 20.594 33.375 -4.488 1 76.12 155 LYS A O 1
ATOM 1190 N N . LYS A 1 156 ? 21.031 33 -2.393 1 78.25 156 LYS A N 1
ATOM 1191 C CA . LYS A 1 156 ? 20.078 34 -1.961 1 78.25 156 LYS A CA 1
ATOM 1192 C C . LYS A 1 156 ? 20.359 35.344 -2.627 1 78.25 156 LYS A C 1
ATOM 1194 O O . LYS A 1 156 ? 19.438 36.094 -2.973 1 78.25 156 LYS A O 1
ATOM 1199 N N . ARG A 1 157 ? 21.609 35.625 -2.812 1 80 157 ARG A N 1
ATOM 1200 C CA . ARG A 1 157 ? 22 36.875 -3.414 1 80 157 ARG A CA 1
ATOM 1201 C C . ARG A 1 157 ? 21.516 36.969 -4.855 1 80 157 ARG A C 1
ATOM 1203 O O . ARG A 1 157 ? 21.312 38.094 -5.375 1 80 157 ARG A O 1
ATOM 1210 N N . ASP A 1 158 ? 21.281 35.875 -5.445 1 78.5 158 ASP A N 1
ATOM 1211 C CA . ASP A 1 158 ? 20.922 35.875 -6.859 1 78.5 158 ASP A CA 1
ATOM 1212 C C . ASP A 1 158 ? 19.422 35.75 -7.051 1 78.5 158 ASP A C 1
ATOM 1214 O O . ASP A 1 158 ? 18.922 35.781 -8.18 1 78.5 158 ASP A O 1
ATOM 1218 N N . VAL A 1 159 ? 18.75 35.688 -6.031 1 85.25 159 VAL A N 1
ATOM 1219 C CA . VAL A 1 159 ? 17.297 35.5 -6.113 1 85.25 159 VAL A CA 1
ATOM 1220 C C . VAL A 1 159 ? 16.609 36.875 -6.277 1 85.25 159 VAL A C 1
ATOM 1222 O O . VAL A 1 159 ? 16.906 37.812 -5.543 1 85.25 159 VAL A O 1
ATOM 1225 N N . THR A 1 160 ? 15.719 36.969 -7.184 1 88.19 160 THR A N 1
ATOM 1226 C CA . THR A 1 160 ? 15.023 38.25 -7.438 1 88.19 160 THR A CA 1
ATOM 1227 C C . THR A 1 160 ? 13.656 38.25 -6.754 1 88.19 160 THR A C 1
ATOM 1229 O O . THR A 1 160 ? 13.062 39.312 -6.574 1 88.19 160 THR A O 1
ATOM 1232 N N . GLY A 1 161 ? 13.133 37.156 -6.375 1 87.5 161 GLY A N 1
ATOM 1233 C CA . GLY A 1 161 ? 11.836 37.062 -5.723 1 87.5 161 GLY A CA 1
ATOM 1234 C C . GLY A 1 161 ? 11.93 37.031 -4.211 1 87.5 161 GLY A C 1
ATOM 1235 O O . GLY A 1 161 ? 13.023 37.188 -3.648 1 87.5 161 GLY A O 1
ATOM 1236 N N . SER A 1 162 ? 10.75 36.969 -3.619 1 89.31 162 SER A N 1
ATOM 1237 C CA . SER A 1 162 ? 10.688 36.906 -2.164 1 89.31 162 SER A CA 1
ATOM 1238 C C . SER A 1 162 ? 10.719 35.469 -1.674 1 89.31 162 SER A C 1
ATOM 1240 O O . SER A 1 162 ? 9.703 34.781 -1.716 1 89.31 162 SER A O 1
ATOM 1242 N N . VAL A 1 163 ? 11.773 35.062 -1.181 1 88.31 163 VAL A N 1
ATOM 1243 C CA . VAL A 1 163 ? 11.984 33.719 -0.641 1 88.31 163 VAL A CA 1
ATOM 1244 C C . VAL A 1 163 ? 12.625 33.812 0.742 1 88.31 163 VAL A C 1
ATOM 1246 O O . VAL A 1 163 ? 13.547 34.625 0.953 1 88.31 163 VAL A O 1
ATOM 1249 N N . VAL A 1 164 ? 12.062 33.094 1.646 1 88.5 164 VAL A N 1
ATOM 1250 C CA . VAL A 1 164 ? 12.617 33.094 2.996 1 88.5 164 VAL A CA 1
ATOM 1251 C C . VAL A 1 164 ? 12.93 31.672 3.434 1 88.5 164 VAL A C 1
ATOM 1253 O O . VAL A 1 164 ? 12.109 30.766 3.26 1 88.5 164 VAL A O 1
ATOM 1256 N N . ARG A 1 165 ? 14.055 31.5 3.957 1 88.44 165 ARG A N 1
ATOM 1257 C CA . ARG A 1 165 ? 14.43 30.234 4.566 1 88.44 165 ARG A CA 1
ATOM 1258 C C . ARG A 1 165 ? 14.07 30.203 6.047 1 88.44 165 ARG A C 1
ATOM 1260 O O . ARG A 1 165 ? 14.555 31.031 6.82 1 88.44 165 ARG A O 1
ATOM 1267 N N . ALA A 1 166 ? 13.367 29.203 6.41 1 91.75 166 ALA A N 1
ATOM 1268 C CA . ALA A 1 166 ? 13 29.062 7.816 1 91.75 166 ALA A CA 1
ATOM 1269 C C . ALA A 1 166 ? 14.156 28.516 8.633 1 91.75 166 ALA A C 1
ATOM 1271 O O . ALA A 1 166 ? 14.891 27.641 8.172 1 91.75 166 ALA A O 1
ATOM 1272 N N . ASP A 1 167 ? 14.312 29.016 9.797 1 89.06 167 ASP A N 1
ATOM 1273 C CA . ASP A 1 167 ? 15.328 28.5 10.711 1 89.06 167 ASP A CA 1
ATOM 1274 C C . ASP A 1 167 ? 14.805 27.312 11.508 1 89.06 167 ASP A C 1
ATOM 1276 O O . ASP A 1 167 ? 14.547 27.422 12.703 1 89.06 167 ASP A O 1
ATOM 1280 N N . ILE A 1 168 ? 14.805 26.25 10.914 1 89.5 168 ILE A N 1
ATOM 1281 C CA . ILE A 1 168 ? 14.234 25.078 11.594 1 89.5 168 ILE A CA 1
ATOM 1282 C C . ILE A 1 168 ? 15.234 24.531 12.609 1 89.5 168 ILE A C 1
ATOM 1284 O O . ILE A 1 168 ? 14.852 23.812 13.531 1 89.5 168 ILE A O 1
ATOM 1288 N N . GLU A 1 169 ? 16.5 24.859 12.438 1 86.38 169 GLU A N 1
ATOM 1289 C CA . GLU A 1 169 ? 17.531 24.375 13.359 1 86.38 169 GLU A CA 1
ATOM 1290 C C . GLU A 1 169 ? 17.312 24.938 14.766 1 86.38 169 GLU A C 1
ATOM 1292 O O . GLU A 1 169 ? 17.594 24.25 15.75 1 86.38 169 GLU A O 1
ATOM 1297 N N . ALA A 1 170 ? 16.875 26.094 14.82 1 89 170 ALA A N 1
ATOM 1298 C CA . ALA A 1 170 ? 16.625 26.719 16.109 1 89 170 ALA A CA 1
ATOM 1299 C C . ALA A 1 170 ? 15.547 25.969 16.891 1 89 170 ALA A C 1
ATOM 1301 O O . ALA A 1 170 ? 15.438 26.125 18.109 1 89 170 ALA A O 1
ATOM 1302 N N . PHE A 1 171 ? 14.773 25.156 16.203 1 91.62 171 PHE A N 1
ATOM 1303 C CA . PHE A 1 171 ? 13.648 24.5 16.844 1 91.62 171 PHE A CA 1
ATOM 1304 C C . PHE A 1 171 ? 13.828 22.984 16.828 1 91.62 171 PHE A C 1
ATOM 1306 O O . PHE A 1 171 ? 12.891 22.234 17.094 1 91.62 171 PHE A O 1
ATOM 1313 N N . ARG A 1 172 ? 14.891 22.531 16.531 1 88.81 172 ARG A N 1
ATOM 1314 C CA . ARG A 1 172 ? 15.148 21.109 16.375 1 88.81 172 ARG A CA 1
ATOM 1315 C C . ARG A 1 172 ? 14.883 20.344 17.672 1 88.81 172 ARG A C 1
ATOM 1317 O O . ARG A 1 172 ? 14.453 19.188 17.641 1 88.81 172 ARG A O 1
ATOM 1324 N N . GLU A 1 173 ? 15.125 21.016 18.844 1 89.94 173 GLU A N 1
ATOM 1325 C CA . GLU A 1 173 ? 14.992 20.344 20.125 1 89.94 173 GLU A CA 1
ATOM 1326 C C . GLU A 1 173 ? 13.57 20.469 20.672 1 89.94 173 GLU A C 1
ATOM 1328 O O . GLU A 1 173 ? 13.242 19.875 21.703 1 89.94 173 GLU A O 1
ATOM 1333 N N . SER A 1 174 ? 12.758 21.172 19.969 1 90.19 174 SER A N 1
ATOM 1334 C CA . SER A 1 174 ? 11.367 21.328 20.406 1 90.19 174 SER A CA 1
ATOM 1335 C C . SER A 1 174 ? 10.578 20.047 20.141 1 90.19 174 SER A C 1
ATOM 1337 O O . SER A 1 174 ? 10.82 19.344 19.156 1 90.19 174 SER A O 1
ATOM 1339 N N . PRO A 1 175 ? 9.688 19.734 21.016 1 87.12 175 PRO A N 1
ATOM 1340 C CA . PRO A 1 175 ? 8.891 18.516 20.859 1 87.12 175 PRO A CA 1
ATOM 1341 C C . PRO A 1 175 ? 7.793 18.672 19.812 1 87.12 175 PRO A C 1
ATOM 1343 O O . PRO A 1 175 ? 6.617 18.438 20.109 1 87.12 175 PRO A O 1
ATOM 1346 N N . ASN A 1 176 ? 8.148 18.859 18.656 1 88.94 176 ASN A N 1
ATOM 1347 C CA . ASN A 1 176 ? 7.199 18.984 17.562 1 88.94 176 ASN A CA 1
ATOM 1348 C C . ASN A 1 176 ? 7.008 17.656 16.828 1 88.94 176 ASN A C 1
ATOM 1350 O O . ASN A 1 176 ? 7.98 17.031 16.406 1 88.94 176 ASN A O 1
ATOM 1354 N N . VAL A 1 177 ? 5.77 17.266 16.766 1 88.94 177 VAL A N 1
ATOM 1355 C CA . VAL A 1 177 ? 5.438 16.031 16.078 1 88.94 177 VAL A CA 1
ATOM 1356 C C . VAL A 1 177 ? 5.34 16.297 14.57 1 88.94 177 VAL A C 1
ATOM 1358 O O . VAL A 1 177 ? 5.598 15.398 13.758 1 88.94 177 VAL A O 1
ATOM 1361 N N . ASN A 1 178 ? 4.98 17.516 14.234 1 92 178 ASN A N 1
ATOM 1362 C CA . ASN A 1 178 ? 4.824 18 12.867 1 92 178 ASN A CA 1
ATOM 1363 C C . ASN A 1 178 ? 5.801 19.125 12.555 1 92 178 ASN A C 1
ATOM 1365 O O . ASN A 1 178 ? 5.922 20.078 13.336 1 92 178 ASN A O 1
ATOM 1369 N N . ILE A 1 179 ? 6.449 19.078 11.438 1 92.12 179 ILE A N 1
ATOM 1370 C CA . ILE A 1 179 ? 7.504 20.016 11.094 1 92.12 179 ILE A CA 1
ATOM 1371 C C . ILE A 1 179 ? 6.91 21.422 10.961 1 92.12 179 ILE A C 1
ATOM 1373 O O . ILE A 1 179 ? 7.605 22.422 11.164 1 92.12 179 ILE A O 1
ATOM 1377 N N . ALA A 1 180 ? 5.699 21.516 10.594 1 92.56 180 ALA A N 1
ATOM 1378 C CA . ALA A 1 180 ? 5.055 22.828 10.422 1 92.56 180 ALA A CA 1
ATOM 1379 C C . ALA A 1 180 ? 5.031 23.594 11.742 1 92.56 180 ALA A C 1
ATOM 1381 O O . ALA A 1 180 ? 5.035 24.828 11.742 1 92.56 180 ALA A O 1
ATOM 1382 N N . GLN A 1 181 ? 5.07 22.922 12.828 1 91.62 181 GLN A N 1
ATOM 1383 C CA . GLN A 1 181 ? 5.07 23.578 14.133 1 91.62 181 GLN A CA 1
ATOM 1384 C C . GLN A 1 181 ? 6.359 24.359 14.359 1 91.62 181 GLN A C 1
ATOM 1386 O O . GLN A 1 181 ? 6.387 25.297 15.156 1 91.62 181 GLN A O 1
ATOM 1391 N N . SER A 1 182 ? 7.34 24.016 13.633 1 92.06 182 SER A N 1
ATOM 1392 C CA . SER A 1 182 ? 8.625 24.703 13.75 1 92.06 182 SER A CA 1
ATOM 1393 C C . SER A 1 182 ? 8.609 26.031 12.992 1 92.06 182 SER A C 1
ATOM 1395 O O . SER A 1 182 ? 9.539 26.828 13.109 1 92.06 182 SER A O 1
ATOM 1397 N N . LEU A 1 183 ? 7.613 26.25 12.305 1 93.94 183 LEU A N 1
ATOM 1398 C CA . LEU A 1 183 ? 7.52 27.453 11.5 1 93.94 183 LEU A CA 1
ATOM 1399 C C . LEU A 1 183 ? 6.629 28.484 12.172 1 93.94 183 LEU A C 1
ATOM 1401 O O . LEU A 1 183 ? 6.594 29.656 11.758 1 93.94 183 LEU A O 1
ATOM 1405 N N . GLN A 1 184 ? 6.012 28.141 13.18 1 93.44 184 GLN A N 1
ATOM 1406 C CA . GLN A 1 184 ? 5.027 29 13.812 1 93.44 184 GLN A CA 1
ATOM 1407 C C . GLN A 1 184 ? 5.684 30.266 14.375 1 93.44 184 GLN A C 1
ATOM 1409 O O . GLN A 1 184 ? 6.477 30.188 15.32 1 93.44 184 GLN A O 1
ATOM 1414 N N . GLY A 1 185 ? 5.434 31.406 13.805 1 93.5 185 GLY A N 1
ATOM 1415 C CA . GLY A 1 185 ? 5.863 32.719 14.305 1 93.5 185 GLY A CA 1
ATOM 1416 C C . GLY A 1 185 ? 7.266 33.094 13.875 1 93.5 185 GLY A C 1
ATOM 1417 O O . GLY A 1 185 ? 7.727 34.188 14.125 1 93.5 185 GLY A O 1
ATOM 1418 N N . SER A 1 186 ? 7.891 32.188 13.18 1 92.12 186 SER A N 1
ATOM 1419 C CA . SER A 1 186 ? 9.305 32.406 12.898 1 92.12 186 SER A CA 1
ATOM 1420 C C . SER A 1 186 ? 9.516 32.906 11.477 1 92.12 186 SER A C 1
ATOM 1422 O O . SER A 1 186 ? 10.594 33.406 11.141 1 92.12 186 SER A O 1
ATOM 1424 N N . VAL A 1 187 ? 8.547 32.844 10.695 1 93.69 187 VAL A N 1
ATOM 1425 C CA . VAL A 1 187 ? 8.633 33.312 9.312 1 93.69 187 VAL A CA 1
ATOM 1426 C C . VAL A 1 187 ? 7.609 34.406 9.062 1 93.69 187 VAL A C 1
ATOM 1428 O O . VAL A 1 187 ? 6.406 34.188 9.195 1 93.69 187 VAL A O 1
ATOM 1431 N N . PRO A 1 188 ? 8.117 35.562 8.703 1 94.62 188 PRO A N 1
ATOM 1432 C CA . PRO A 1 188 ? 7.16 36.656 8.445 1 94.62 188 PRO A CA 1
ATOM 1433 C C . PRO A 1 188 ? 6.23 36.344 7.273 1 94.62 188 PRO A C 1
ATOM 1435 O O . PRO A 1 188 ? 6.68 35.844 6.234 1 94.62 188 PRO A O 1
ATOM 1438 N N . GLY A 1 189 ? 5.027 36.594 7.484 1 93.19 189 GLY A N 1
ATOM 1439 C CA . GLY A 1 189 ? 4.039 36.438 6.434 1 93.19 189 GLY A CA 1
ATOM 1440 C C . GLY A 1 189 ? 3.469 35.031 6.391 1 93.19 189 GLY A C 1
ATOM 1441 O O . GLY A 1 189 ? 2.521 34.75 5.652 1 93.19 189 GLY A O 1
ATOM 1442 N N . LEU A 1 190 ? 4.051 34.125 7.086 1 94.5 190 LEU A N 1
ATOM 1443 C CA . LEU A 1 190 ? 3.557 32.781 7.184 1 94.5 190 LEU A CA 1
ATOM 1444 C C . LEU A 1 190 ? 2.773 32.562 8.477 1 94.5 190 LEU A C 1
ATOM 1446 O O . LEU A 1 190 ? 3.271 32.875 9.562 1 94.5 190 LEU A O 1
ATOM 1450 N N . ASN A 1 191 ? 1.592 32.125 8.234 1 93.5 191 ASN A N 1
ATOM 1451 C CA . ASN A 1 191 ? 0.771 31.781 9.398 1 93.5 191 ASN A CA 1
ATOM 1452 C C . ASN A 1 191 ? 0.571 30.281 9.531 1 93.5 191 ASN A C 1
ATOM 1454 O O . ASN A 1 191 ? 0.054 29.625 8.617 1 93.5 191 ASN A O 1
ATOM 1458 N N . VAL A 1 192 ? 0.974 29.75 10.648 1 93.94 192 VAL A N 1
ATOM 1459 C CA . VAL A 1 192 ? 0.759 28.344 10.977 1 93.94 192 VAL A CA 1
ATOM 1460 C C . VAL A 1 192 ? -0.156 28.234 12.195 1 93.94 192 VAL A C 1
ATOM 1462 O O . VAL A 1 192 ? 0.153 28.766 13.266 1 93.94 192 VAL A O 1
ATOM 1465 N N . GLY A 1 193 ? -1.226 27.547 11.969 1 90.75 193 GLY A N 1
ATOM 1466 C CA . GLY A 1 193 ? -2.209 27.406 13.031 1 90.75 193 GLY A CA 1
ATOM 1467 C C . GLY A 1 193 ? -1.768 26.484 14.141 1 90.75 193 GLY A C 1
ATOM 1468 O O . GLY A 1 193 ? -0.709 25.859 14.047 1 90.75 193 GLY A O 1
ATOM 1469 N N . GLN A 1 194 ? -2.572 26.469 15.156 1 89.5 194 GLN A N 1
ATOM 1470 C CA . GLN A 1 194 ? -2.307 25.609 16.312 1 89.5 194 GLN A CA 1
ATOM 1471 C C . GLN A 1 194 ? -2.9 24.219 16.094 1 89.5 194 GLN A C 1
ATOM 1473 O O . GLN A 1 194 ? -3.869 24.062 15.352 1 89.5 194 GLN A O 1
ATOM 1478 N N . VAL A 1 195 ? -2.252 23.25 16.719 1 89.75 195 VAL A N 1
ATOM 1479 C CA . VAL A 1 195 ? -2.789 21.891 16.734 1 89.75 195 VAL A CA 1
ATOM 1480 C C . VAL A 1 195 ? -3.174 21.5 18.156 1 89.75 195 VAL A C 1
ATOM 1482 O O . VAL A 1 195 ? -2.479 21.844 19.125 1 89.75 195 VAL A O 1
ATOM 1485 N N . ASN A 1 196 ? -4.312 20.828 18.297 1 89.31 196 ASN A N 1
ATOM 1486 C CA . ASN A 1 196 ? -4.742 20.453 19.641 1 89.31 196 ASN A CA 1
ATOM 1487 C C . ASN A 1 196 ? -5.125 18.984 19.719 1 89.31 196 ASN A C 1
ATOM 1489 O O . ASN A 1 196 ? -5.629 18.516 20.734 1 89.31 196 ASN A O 1
ATOM 1493 N N . ARG A 1 197 ? -4.91 18.234 18.625 1 92.38 197 ARG A N 1
ATOM 1494 C CA . ARG A 1 197 ? -5.121 16.781 18.609 1 92.38 197 ARG A CA 1
ATOM 1495 C C . ARG A 1 197 ? -3.842 16.047 18.234 1 92.38 197 ARG A C 1
ATOM 1497 O O . ARG A 1 197 ? -2.971 16.609 17.562 1 92.38 197 ARG A O 1
ATOM 1504 N N . ALA A 1 198 ? -3.832 14.844 18.656 1 92.06 198 ALA A N 1
ATOM 1505 C CA . ALA A 1 198 ? -2.662 14.039 18.328 1 92.06 198 ALA A CA 1
ATOM 1506 C C . ALA A 1 198 ? -2.574 13.789 16.828 1 92.06 198 ALA A C 1
ATOM 1508 O O . ALA A 1 198 ? -3.564 13.422 16.188 1 92.06 198 ALA A O 1
ATOM 1509 N N . GLY A 1 199 ? -1.464 14.117 16.328 1 90.38 199 GLY A N 1
ATOM 1510 C CA . GLY A 1 199 ? -1.197 13.82 14.922 1 90.38 199 GLY A CA 1
ATOM 1511 C C . GLY A 1 199 ? -1.848 14.812 13.977 1 90.38 199 GLY A C 1
ATOM 1512 O O . GLY A 1 199 ? -1.807 14.625 12.758 1 90.38 199 GLY A O 1
ATOM 1513 N N . GLN A 1 200 ? -2.361 15.812 14.422 1 89.88 200 GLN A N 1
ATOM 1514 C CA . GLN A 1 200 ? -3.107 16.766 13.617 1 89.88 200 GLN A CA 1
ATOM 1515 C C . GLN A 1 200 ? -2.168 17.656 12.797 1 89.88 200 GLN A C 1
ATOM 1517 O O . GLN A 1 200 ? -1.102 18.047 13.281 1 89.88 200 GLN A O 1
ATOM 1522 N N . ASN A 1 201 ? -2.619 17.984 11.625 1 91.06 201 ASN A N 1
ATOM 1523 C CA . ASN A 1 201 ? -1.924 18.969 10.797 1 91.06 201 ASN A CA 1
ATOM 1524 C C . ASN A 1 201 ? -2.418 20.391 11.078 1 91.06 201 ASN A C 1
ATOM 1526 O O . ASN A 1 201 ? -3.623 20.625 11.18 1 91.06 201 ASN A O 1
ATOM 1530 N N . PRO A 1 202 ? -1.497 21.297 11.172 1 91.81 202 PRO A N 1
ATOM 1531 C CA . PRO A 1 202 ? -1.935 22.688 11.336 1 91.81 202 PRO A CA 1
ATOM 1532 C C . PRO A 1 202 ? -2.424 23.312 10.031 1 91.81 202 PRO A C 1
ATOM 1534 O O . PRO A 1 202 ? -2.068 22.844 8.945 1 91.81 202 PRO A O 1
ATOM 1537 N N . THR A 1 203 ? -3.225 24.328 10.172 1 91.5 203 THR A N 1
ATOM 1538 C CA . THR A 1 203 ? -3.566 25.156 9.016 1 91.5 203 THR A CA 1
ATOM 1539 C C . THR A 1 203 ? -2.404 26.062 8.641 1 91.5 203 THR A C 1
ATOM 1541 O O . THR A 1 203 ? -1.673 26.547 9.508 1 91.5 203 THR A O 1
ATOM 1544 N N . ILE A 1 204 ? -2.217 26.312 7.352 1 94.38 204 ILE A N 1
ATOM 1545 C CA . ILE A 1 204 ? -1.117 27.141 6.879 1 94.38 204 ILE A CA 1
ATOM 1546 C C . ILE A 1 204 ? -1.637 28.156 5.859 1 94.38 204 ILE A C 1
ATOM 1548 O O . ILE A 1 204 ? -2.465 27.812 5.008 1 94.38 204 ILE A O 1
ATOM 1552 N N . SER A 1 205 ? -1.215 29.422 6 1 94.19 205 SER A N 1
ATOM 1553 C CA . SER A 1 205 ? -1.528 30.469 5.023 1 94.19 205 SER A CA 1
ATOM 1554 C C . SER A 1 205 ? -0.359 31.422 4.848 1 94.19 205 SER A C 1
ATOM 1556 O O . SER A 1 205 ? 0.44 31.609 5.77 1 94.19 205 SER A O 1
ATOM 1558 N N . VAL A 1 206 ? -0.261 31.906 3.709 1 94.44 206 VAL A N 1
ATOM 1559 C CA . VAL A 1 206 ? 0.775 32.875 3.395 1 94.44 206 VAL A CA 1
ATOM 1560 C C . VAL A 1 206 ? 0.131 34.188 2.945 1 94.44 206 VAL A C 1
ATOM 1562 O O . VAL A 1 206 ? -0.648 34.219 1.989 1 94.44 206 VAL A O 1
ATOM 1565 N N . ARG A 1 207 ? 0.43 35.281 3.576 1 94.56 207 ARG A N 1
ATOM 1566 C CA . ARG A 1 207 ? 0.043 36.656 3.246 1 94.56 207 ARG A CA 1
ATOM 1567 C C . ARG A 1 207 ? -1.471 36.75 3.102 1 94.56 207 ARG A C 1
ATOM 1569 O O . ARG A 1 207 ? -1.961 37.438 2.186 1 94.56 207 ARG A O 1
ATOM 1576 N N . GLY A 1 208 ? -2.166 35.938 3.885 1 90.56 208 GLY A N 1
ATOM 1577 C CA . GLY A 1 208 ? -3.604 36.062 4.051 1 90.56 208 GLY A CA 1
ATOM 1578 C C . GLY A 1 208 ? -4.402 35.375 2.967 1 90.56 208 GLY A C 1
ATOM 1579 O O . GLY A 1 208 ? -3.83 34.781 2.053 1 90.56 208 GLY A O 1
ATOM 1580 N N . ARG A 1 209 ? -5.727 35.5 3.045 1 91.19 209 ARG A N 1
ATOM 1581 C CA . ARG A 1 209 ? -6.656 34.844 2.119 1 91.19 209 ARG A CA 1
ATOM 1582 C C . ARG A 1 209 ? -6.766 35.656 0.819 1 91.19 209 ARG A C 1
ATOM 1584 O O . ARG A 1 209 ? -6.902 36.875 0.84 1 91.19 209 ARG A O 1
ATOM 1591 N N . THR A 1 210 ? -6.75 34.906 -0.298 1 90.25 210 THR A N 1
ATOM 1592 C CA . THR A 1 210 ? -6.707 35.594 -1.583 1 90.25 210 THR A CA 1
ATOM 1593 C C . THR A 1 210 ? -7.941 35.281 -2.416 1 90.25 210 THR A C 1
ATOM 1595 O O . THR A 1 210 ? -8.078 35.75 -3.551 1 90.25 210 THR A O 1
ATOM 1598 N N . THR A 1 211 ? -8.812 34.438 -1.894 1 91.62 211 THR A N 1
ATOM 1599 C CA . THR A 1 211 ? -9.953 33.969 -2.688 1 91.62 211 THR A CA 1
ATOM 1600 C C . THR A 1 211 ? -11.18 33.781 -1.809 1 91.62 211 THR A C 1
ATOM 1602 O O . THR A 1 211 ? -11.07 33.719 -0.582 1 91.62 211 THR A O 1
ATOM 1605 N N . LEU A 1 212 ? -12.289 33.75 -2.443 1 88.38 212 LEU A N 1
ATOM 1606 C CA . LEU A 1 212 ? -13.531 33.5 -1.722 1 88.38 212 LEU A CA 1
ATOM 1607 C C . LEU A 1 212 ? -13.875 32 -1.749 1 88.38 212 LEU A C 1
ATOM 1609 O O . LEU A 1 212 ? -14.227 31.438 -0.719 1 88.38 212 LEU A O 1
ATOM 1613 N N . SER A 1 213 ? -13.805 31.422 -2.898 1 85.75 213 SER A N 1
ATOM 1614 C CA . SER A 1 213 ? -14.227 30.031 -3.014 1 85.75 213 SER A CA 1
ATOM 1615 C C . SER A 1 213 ? -13.203 29.219 -3.789 1 85.75 213 SER A C 1
ATOM 1617 O O . SER A 1 213 ? -13.422 28.031 -4.051 1 85.75 213 SER A O 1
ATOM 1619 N N . GLY A 1 214 ? -12.148 29.797 -4.141 1 85.06 214 GLY A N 1
ATOM 1620 C CA . GLY A 1 214 ? -11.094 29.047 -4.805 1 85.06 214 GLY A CA 1
ATOM 1621 C C . GLY A 1 214 ? -10.234 28.25 -3.844 1 85.06 214 GLY A C 1
ATOM 1622 O O . GLY A 1 214 ? -10.57 28.125 -2.664 1 85.06 214 GLY A O 1
ATOM 1623 N N . ASN A 1 215 ? -9.273 27.734 -4.496 1 88.44 215 ASN A N 1
ATOM 1624 C CA . ASN A 1 215 ? -8.32 26.984 -3.672 1 88.44 215 ASN A CA 1
ATOM 1625 C C . ASN A 1 215 ? -7.57 27.906 -2.715 1 88.44 215 ASN A C 1
ATOM 1627 O O . ASN A 1 215 ? -7.035 28.938 -3.129 1 88.44 215 ASN A O 1
ATOM 1631 N N . GLN A 1 216 ? -7.496 27.516 -1.421 1 89.38 216 GLN A N 1
ATOM 1632 C CA . GLN A 1 216 ? -6.855 28.359 -0.417 1 89.38 216 GLN A CA 1
ATOM 1633 C C . GLN A 1 216 ? -5.609 27.688 0.152 1 89.38 216 GLN A C 1
ATOM 1635 O O . GLN A 1 216 ? -4.895 28.281 0.962 1 89.38 216 GLN A O 1
ATOM 1640 N N . ASN A 1 217 ? -5.324 26.562 -0.324 1 90.25 217 ASN A N 1
ATOM 1641 C CA . ASN A 1 217 ? -4.25 25.797 0.284 1 90.25 217 ASN A CA 1
ATOM 1642 C C . ASN A 1 217 ? -2.877 26.266 -0.193 1 90.25 217 ASN A C 1
ATOM 1644 O O . ASN A 1 217 ? -2.715 26.625 -1.357 1 90.25 217 ASN A O 1
ATOM 1648 N N . VAL A 1 218 ? -1.933 26.25 0.764 1 93.31 218 VAL A N 1
ATOM 1649 C CA . VAL A 1 218 ? -0.533 26.438 0.404 1 93.31 218 VAL A CA 1
ATOM 1650 C C . VAL A 1 218 ? 0.008 25.188 -0.276 1 93.31 218 VAL A C 1
ATOM 1652 O O . VAL A 1 218 ? -0.32 24.062 0.125 1 93.31 218 VAL A O 1
ATOM 1655 N N . LEU A 1 219 ? 0.775 25.391 -1.319 1 93.94 219 LEU A N 1
ATOM 1656 C CA . LEU A 1 219 ? 1.349 24.234 -2.014 1 93.94 219 LEU A CA 1
ATOM 1657 C C . LEU A 1 219 ? 2.559 23.703 -1.26 1 93.94 219 LEU A C 1
ATOM 1659 O O . LEU A 1 219 ? 3.455 24.453 -0.89 1 93.94 219 LEU A O 1
ATOM 1663 N N . ILE A 1 220 ? 2.621 22.453 -1.039 1 95 220 ILE A N 1
ATOM 1664 C CA . ILE A 1 220 ? 3.756 21.812 -0.395 1 95 220 ILE A CA 1
ATOM 1665 C C . ILE A 1 220 ? 4.547 21 -1.428 1 95 220 ILE A C 1
ATOM 1667 O O . ILE A 1 220 ? 3.984 20.156 -2.127 1 95 220 ILE A O 1
ATOM 1671 N N . VAL A 1 221 ? 5.781 21.266 -1.485 1 94.75 221 VAL A N 1
ATOM 1672 C CA . VAL A 1 221 ? 6.688 20.562 -2.389 1 94.75 221 VAL A CA 1
ATOM 1673 C C . VAL A 1 221 ? 7.801 19.891 -1.588 1 94.75 221 VAL A C 1
ATOM 1675 O O . VAL A 1 221 ? 8.492 20.547 -0.811 1 94.75 221 VAL A O 1
ATOM 1678 N N . VAL A 1 222 ? 7.98 18.609 -1.725 1 95 222 VAL A N 1
ATOM 1679 C CA . VAL A 1 222 ? 9.031 17.859 -1.04 1 95 222 VAL A CA 1
ATOM 1680 C C . VAL A 1 222 ? 10.047 17.344 -2.059 1 95 222 VAL A C 1
ATOM 1682 O O . VAL A 1 222 ? 9.703 16.562 -2.939 1 95 222 VAL A O 1
ATOM 1685 N N . ASP A 1 223 ? 11.242 17.797 -1.925 1 93.31 223 ASP A N 1
ATOM 1686 C CA . ASP A 1 223 ? 12.344 17.406 -2.791 1 93.31 223 ASP A CA 1
ATOM 1687 C C . ASP A 1 223 ? 11.984 17.594 -4.262 1 93.31 223 ASP A C 1
ATOM 1689 O O . ASP A 1 223 ? 12.25 16.734 -5.094 1 93.31 223 ASP A O 1
ATOM 1693 N N . GLY A 1 224 ? 11.234 18.656 -4.512 1 89.75 224 GLY A N 1
ATOM 1694 C CA . GLY A 1 224 ? 10.977 19.062 -5.883 1 89.75 224 GLY A CA 1
ATOM 1695 C C . GLY A 1 224 ? 9.672 18.531 -6.434 1 89.75 224 GLY A C 1
ATOM 1696 O O . GLY A 1 224 ? 9.289 18.859 -7.559 1 89.75 224 GLY A O 1
ATOM 1697 N N . ILE A 1 225 ? 8.969 17.766 -5.66 1 92.12 225 ILE A N 1
ATOM 1698 C CA . ILE A 1 225 ? 7.703 17.203 -6.105 1 92.12 225 ILE A CA 1
ATOM 1699 C C . ILE A 1 225 ? 6.578 17.688 -5.188 1 92.12 225 ILE A C 1
ATOM 1701 O O . ILE A 1 225 ? 6.75 17.75 -3.969 1 92.12 225 ILE A O 1
ATOM 1705 N N . ILE A 1 226 ? 5.418 17.953 -5.863 1 92.94 226 ILE A N 1
ATOM 1706 C CA . ILE A 1 226 ? 4.242 18.344 -5.094 1 92.94 226 ILE A CA 1
ATOM 1707 C C . ILE A 1 226 ? 3.83 17.203 -4.168 1 92.94 226 ILE A C 1
ATOM 1709 O O . ILE A 1 226 ? 3.738 16.062 -4.594 1 92.94 226 ILE A O 1
ATOM 1713 N N . PHE A 1 227 ? 3.609 17.5 -2.945 1 92.56 227 PHE A N 1
ATOM 1714 C CA . PHE A 1 227 ? 3.256 16.531 -1.918 1 92.56 227 PHE A CA 1
ATOM 1715 C C . PHE A 1 227 ? 1.804 16.703 -1.49 1 92.56 227 PHE A C 1
ATOM 1717 O O . PHE A 1 227 ? 1.428 17.734 -0.943 1 92.56 227 PHE A O 1
ATOM 1724 N N . THR A 1 228 ? 1.042 15.734 -1.69 1 88.81 228 THR A N 1
ATOM 1725 C CA . THR A 1 228 ? -0.373 15.797 -1.34 1 88.81 228 THR A CA 1
ATOM 1726 C C . THR A 1 228 ? -0.652 14.977 -0.082 1 88.81 228 THR A C 1
ATOM 1728 O O . THR A 1 228 ? -1.811 14.773 0.288 1 88.81 228 THR A O 1
ATOM 1731 N N . GLY A 1 229 ? 0.324 14.539 0.547 1 83.69 229 GLY A N 1
ATOM 1732 C CA . GLY A 1 229 ? 0.123 13.828 1.802 1 83.69 229 GLY A CA 1
ATOM 1733 C C . GLY A 1 229 ? -0.021 14.758 2.994 1 83.69 229 GLY A C 1
ATOM 1734 O O . GLY A 1 229 ? -0.184 15.969 2.828 1 83.69 229 GLY A O 1
ATOM 1735 N N . ASN A 1 230 ? -0.084 14.141 4.16 1 89 230 ASN A N 1
ATOM 1736 C CA . ASN A 1 230 ? -0.116 14.883 5.418 1 89 230 ASN A CA 1
ATOM 1737 C C . ASN A 1 230 ? 1.284 15.289 5.863 1 89 230 ASN A C 1
ATOM 1739 O O . ASN A 1 230 ? 2.217 14.484 5.816 1 89 230 ASN A O 1
ATOM 1743 N N . LEU A 1 231 ? 1.365 16.484 6.25 1 91.81 231 LEU A N 1
ATOM 1744 C CA . LEU A 1 231 ? 2.67 16.938 6.719 1 91.81 231 LEU A CA 1
ATOM 1745 C C . LEU A 1 231 ? 3.135 16.125 7.918 1 91.81 231 LEU A C 1
ATOM 1747 O O . LEU A 1 231 ? 4.336 15.977 8.148 1 91.81 231 LEU A O 1
ATOM 1751 N N . ALA A 1 232 ? 2.186 15.617 8.633 1 91.44 232 ALA A N 1
ATOM 1752 C CA . ALA A 1 232 ? 2.514 14.781 9.789 1 91.44 232 ALA A CA 1
ATOM 1753 C C . ALA A 1 232 ? 3.211 13.5 9.359 1 91.44 232 ALA A C 1
ATOM 1755 O O . ALA A 1 232 ? 3.824 12.812 10.18 1 91.44 232 ALA A O 1
ATOM 1756 N N . ASP A 1 233 ? 3.189 13.188 8.094 1 92.19 233 ASP A N 1
ATOM 1757 C CA . ASP A 1 233 ? 3.826 11.977 7.582 1 92.19 233 ASP A CA 1
ATOM 1758 C C . ASP A 1 233 ? 5.34 12.164 7.473 1 92.19 233 ASP A C 1
ATOM 1760 O O . ASP A 1 233 ? 6.078 11.18 7.363 1 92.19 233 ASP A O 1
ATOM 1764 N N . LEU A 1 234 ? 5.746 13.383 7.496 1 94.31 234 LEU A N 1
ATOM 1765 C CA . LEU A 1 234 ? 7.172 13.672 7.359 1 94.31 234 LEU A CA 1
ATOM 1766 C C . LEU A 1 234 ? 7.859 13.664 8.727 1 94.31 234 LEU A C 1
ATOM 1768 O O . LEU A 1 234 ? 7.395 14.32 9.656 1 94.31 234 LEU A O 1
ATOM 1772 N N . ASN A 1 235 ? 8.898 12.953 8.789 1 94.31 235 ASN A N 1
ATOM 1773 C CA . ASN A 1 235 ? 9.727 13 9.992 1 94.31 235 ASN A CA 1
ATOM 1774 C C . ASN A 1 235 ? 10.523 14.305 10.07 1 94.31 235 ASN A C 1
ATOM 1776 O O . ASN A 1 235 ? 11.391 14.555 9.234 1 94.31 235 ASN A O 1
ATOM 1780 N N . PRO A 1 236 ? 10.266 15.039 11.055 1 94 236 PRO A N 1
ATOM 1781 C CA . PRO A 1 236 ? 10.977 16.312 11.164 1 94 236 PRO A CA 1
ATOM 1782 C C . PRO A 1 236 ? 12.492 16.141 11.18 1 94 236 PRO A C 1
ATOM 1784 O O . PRO A 1 236 ? 13.219 16.984 10.641 1 94 236 PRO A O 1
ATOM 1787 N N . ALA A 1 237 ? 12.992 15.062 11.68 1 93.38 237 ALA A N 1
ATOM 1788 C CA . ALA A 1 237 ? 14.422 14.82 11.812 1 93.38 237 ALA A CA 1
ATOM 1789 C C . ALA A 1 237 ? 15.07 14.633 10.438 1 93.38 237 ALA A C 1
ATOM 1791 O O . ALA A 1 237 ? 16.281 14.789 10.297 1 93.38 237 ALA A O 1
ATOM 1792 N N . ASP A 1 238 ? 14.281 14.375 9.461 1 95.31 238 ASP A N 1
ATOM 1793 C CA . ASP A 1 238 ? 14.812 14.094 8.133 1 95.31 238 ASP A CA 1
ATOM 1794 C C . ASP A 1 238 ? 14.891 15.367 7.293 1 95.31 238 ASP A C 1
ATOM 1796 O O . ASP A 1 238 ? 15.43 15.352 6.184 1 95.31 238 ASP A O 1
ATOM 1800 N N . ILE A 1 239 ? 14.398 16.422 7.754 1 95.19 239 ILE A N 1
ATOM 1801 C CA . ILE A 1 239 ? 14.281 17.641 6.965 1 95.19 239 ILE A CA 1
ATOM 1802 C C . ILE A 1 239 ? 15.547 18.484 7.117 1 95.19 239 ILE A C 1
ATOM 1804 O O . ILE A 1 239 ? 16 18.734 8.234 1 95.19 239 ILE A O 1
ATOM 1808 N N . GLU A 1 240 ? 16.078 18.875 6.016 1 92.75 240 GLU A N 1
ATOM 1809 C CA . GLU A 1 240 ? 17.281 19.703 5.996 1 92.75 240 GLU A CA 1
ATOM 1810 C C . GLU A 1 240 ? 16.922 21.188 6.02 1 92.75 240 GLU A C 1
ATOM 1812 O O . GLU A 1 240 ? 17.531 21.969 6.746 1 92.75 240 GLU A O 1
ATOM 1817 N N . SER A 1 241 ? 15.992 21.562 5.156 1 91.69 241 SER A N 1
ATOM 1818 C CA . SER A 1 241 ? 15.633 22.969 5.074 1 91.69 241 SER A CA 1
ATOM 1819 C C . SER A 1 241 ? 14.203 23.156 4.574 1 91.69 241 SER A C 1
ATOM 1821 O O . SER A 1 241 ? 13.625 22.234 3.988 1 91.69 241 SER A O 1
ATOM 1823 N N . ILE A 1 242 ? 13.625 24.281 4.887 1 94.06 242 ILE A N 1
ATOM 1824 C CA . ILE A 1 242 ? 12.312 24.719 4.406 1 94.06 242 ILE A CA 1
ATOM 1825 C C . ILE A 1 242 ? 12.406 26.125 3.85 1 94.06 242 ILE A C 1
ATOM 1827 O O . ILE A 1 242 ? 12.844 27.047 4.543 1 94.06 242 ILE A O 1
ATOM 1831 N N . ASP A 1 243 ? 12.039 26.312 2.6 1 93 243 ASP A N 1
ATOM 1832 C CA . ASP A 1 243 ? 11.977 27.625 1.951 1 93 243 ASP A CA 1
ATOM 1833 C C . ASP A 1 243 ? 10.531 28 1.622 1 93 243 ASP A C 1
ATOM 1835 O O . ASP A 1 243 ? 9.781 27.188 1.076 1 93 243 ASP A O 1
ATOM 1839 N N . VAL A 1 244 ? 10.156 29.172 1.94 1 93.81 244 VAL A N 1
ATOM 1840 C CA . VAL A 1 244 ? 8.812 29.656 1.675 1 93.81 244 VAL A CA 1
ATOM 1841 C C . VAL A 1 244 ? 8.852 30.688 0.549 1 93.81 244 VAL A C 1
ATOM 1843 O O . VAL A 1 244 ? 9.562 31.688 0.636 1 93.81 244 VAL A O 1
ATOM 1846 N N . LEU A 1 245 ? 8.141 30.422 -0.484 1 92.69 245 LEU A N 1
ATOM 1847 C CA . LEU A 1 245 ? 7.992 31.344 -1.604 1 92.69 245 LEU A CA 1
ATOM 1848 C C . LEU A 1 245 ? 6.695 32.125 -1.489 1 92.69 245 LEU A C 1
ATOM 1850 O O . LEU A 1 245 ? 5.617 31.562 -1.368 1 92.69 245 LEU A O 1
ATOM 1854 N N . LYS A 1 246 ? 6.809 33.469 -1.676 1 92.5 246 LYS A N 1
ATOM 1855 C CA . LYS A 1 246 ? 5.656 34.281 -1.268 1 92.5 246 LYS A CA 1
ATOM 1856 C C . LYS A 1 246 ? 5.188 35.188 -2.4 1 92.5 246 LYS A C 1
ATOM 1858 O O . LYS A 1 246 ? 4.078 35.719 -2.355 1 92.5 246 LYS A O 1
ATOM 1863 N N . ASP A 1 247 ? 6.012 35.438 -3.408 1 89.75 247 ASP A N 1
ATOM 1864 C CA . ASP A 1 247 ? 5.598 36.375 -4.445 1 89.75 247 ASP A CA 1
ATOM 1865 C C . ASP A 1 247 ? 5.426 35.656 -5.789 1 89.75 247 ASP A C 1
ATOM 1867 O O . ASP A 1 247 ? 5.816 34.5 -5.941 1 89.75 247 ASP A O 1
ATOM 1871 N N . ALA A 1 248 ? 4.902 36.375 -6.746 1 84.19 248 ALA A N 1
ATOM 1872 C CA . ALA A 1 248 ? 4.527 35.812 -8.039 1 84.19 248 ALA A CA 1
ATOM 1873 C C . ALA A 1 248 ? 5.75 35.281 -8.781 1 84.19 248 ALA A C 1
ATOM 1875 O O . ALA A 1 248 ? 5.68 34.219 -9.438 1 84.19 248 ALA A O 1
ATOM 1876 N N . SER A 1 249 ? 6.754 35.906 -8.688 1 83.25 249 SER A N 1
ATOM 1877 C CA . SER A 1 249 ? 7.945 35.5 -9.43 1 83.25 249 SER A CA 1
ATOM 1878 C C . SER A 1 249 ? 8.508 34.188 -8.906 1 83.25 249 SER A C 1
ATOM 1880 O O . SER A 1 249 ? 8.836 33.281 -9.68 1 83.25 249 SER A O 1
ATOM 1882 N N . SER A 1 250 ? 8.578 34.094 -7.707 1 81.62 250 SER A N 1
ATOM 1883 C CA . SER A 1 250 ? 9.148 32.875 -7.121 1 81.62 250 SER A CA 1
ATOM 1884 C C . SER A 1 250 ? 8.203 31.688 -7.273 1 81.62 250 SER A C 1
ATOM 1886 O O . SER A 1 250 ? 8.648 30.547 -7.387 1 81.62 250 SER A O 1
ATOM 1888 N N . MET A 1 251 ? 6.934 31.922 -7.246 1 85.62 251 MET A N 1
ATOM 1889 C CA . MET A 1 251 ? 5.926 30.875 -7.281 1 85.62 251 MET A CA 1
ATOM 1890 C C . MET A 1 251 ? 5.641 30.438 -8.711 1 85.62 251 MET A C 1
ATOM 1892 O O . MET A 1 251 ? 5.066 29.375 -8.945 1 85.62 251 MET A O 1
ATOM 1896 N N . ALA A 1 252 ? 6.07 31.172 -9.594 1 83.12 252 ALA A N 1
ATOM 1897 C CA . ALA A 1 252 ? 5.652 31.031 -10.984 1 83.12 252 ALA A CA 1
ATOM 1898 C C . ALA A 1 252 ? 5.996 29.641 -11.523 1 83.12 252 ALA A C 1
ATOM 1900 O O . ALA A 1 252 ? 5.273 29.094 -12.359 1 83.12 252 ALA A O 1
ATOM 1901 N N . ILE A 1 253 ? 6.949 29.156 -10.977 1 80.25 253 ILE A N 1
ATOM 1902 C CA . ILE A 1 253 ? 7.434 27.891 -11.508 1 80.25 253 ILE A CA 1
ATOM 1903 C C . ILE A 1 253 ? 6.449 26.766 -11.148 1 80.25 253 ILE A C 1
ATOM 1905 O O . ILE A 1 253 ? 6.402 25.734 -11.812 1 80.25 253 ILE A O 1
ATOM 1909 N N . PHE A 1 254 ? 5.625 27.016 -10.203 1 84.38 254 PHE A N 1
ATOM 1910 C CA . PHE A 1 254 ? 4.727 25.953 -9.75 1 84.38 254 PHE A CA 1
ATOM 1911 C C . PHE A 1 254 ? 3.301 26.219 -10.219 1 84.38 254 PHE A C 1
ATOM 1913 O O . PHE A 1 254 ? 2.426 25.375 -10.078 1 84.38 254 PHE A O 1
ATOM 1920 N N . GLY A 1 255 ? 3.064 27.312 -10.664 1 85.94 255 GLY A N 1
ATOM 1921 C CA . GLY A 1 255 ? 1.818 27.578 -11.367 1 85.94 255 GLY A CA 1
ATOM 1922 C C . GLY A 1 255 ? 0.659 27.875 -10.43 1 85.94 255 GLY A C 1
ATOM 1923 O O . GLY A 1 255 ? 0.844 28.469 -9.367 1 85.94 255 GLY A O 1
ATOM 1924 N N . ALA A 1 256 ? -0.55 27.484 -10.898 1 86.19 256 ALA A N 1
ATOM 1925 C CA . ALA A 1 256 ? -1.817 27.891 -10.305 1 86.19 256 ALA A CA 1
ATOM 1926 C C . ALA A 1 256 ? -1.978 27.312 -8.898 1 86.19 256 ALA A C 1
ATOM 1928 O O . ALA A 1 256 ? -2.654 27.906 -8.055 1 86.19 256 ALA A O 1
ATOM 1929 N N . GLN A 1 257 ? -1.398 26.297 -8.625 1 84.88 257 GLN A N 1
ATOM 1930 C CA . GLN A 1 257 ? -1.526 25.703 -7.301 1 84.88 257 GLN A CA 1
ATOM 1931 C C . GLN A 1 257 ? -0.707 26.484 -6.27 1 84.88 257 GLN A C 1
ATOM 1933 O O . GLN A 1 257 ? -0.901 26.312 -5.062 1 84.88 257 GLN A O 1
ATOM 1938 N N . ALA A 1 258 ? 0.1 27.297 -6.719 1 87.69 258 ALA A N 1
ATOM 1939 C CA . ALA A 1 258 ? 0.984 28.062 -5.844 1 87.69 258 ALA A CA 1
ATOM 1940 C C . ALA A 1 258 ? 0.396 29.438 -5.535 1 87.69 258 ALA A C 1
ATOM 1942 O O . ALA A 1 258 ? 1.06 30.281 -4.93 1 87.69 258 ALA A O 1
ATOM 1943 N N . ALA A 1 259 ? -0.787 29.594 -5.895 1 84.31 259 ALA A N 1
ATOM 1944 C CA . ALA A 1 259 ? -1.395 30.906 -5.793 1 84.31 259 ALA A CA 1
ATOM 1945 C C . ALA A 1 259 ? -1.36 31.422 -4.352 1 84.31 259 ALA A C 1
ATOM 1947 O O . ALA A 1 259 ? -1.344 32.625 -4.117 1 84.31 259 ALA A O 1
ATOM 1948 N N . ASN A 1 260 ? -1.293 30.547 -3.449 1 89.69 260 ASN A N 1
ATOM 1949 C CA . ASN A 1 260 ? -1.37 30.922 -2.039 1 89.69 260 ASN A CA 1
ATOM 1950 C C . ASN A 1 260 ? -0.047 30.672 -1.321 1 89.69 260 ASN A C 1
ATOM 1952 O O . ASN A 1 260 ? -0.024 30.469 -0.106 1 89.69 260 ASN A O 1
ATOM 1956 N N . GLY A 1 261 ? 1.022 30.625 -2.057 1 92.31 261 GLY A N 1
ATOM 1957 C CA . GLY A 1 261 ? 2.334 30.406 -1.469 1 92.31 261 GLY A CA 1
ATOM 1958 C C . GLY A 1 261 ? 2.824 28.969 -1.635 1 92.31 261 GLY A C 1
ATOM 1959 O O . GLY A 1 261 ? 2.033 28.062 -1.907 1 92.31 261 GLY A O 1
ATOM 1960 N N . VAL A 1 262 ? 4.129 28.828 -1.544 1 93.56 262 VAL A N 1
ATOM 1961 C CA . VAL A 1 262 ? 4.734 27.516 -1.664 1 93.56 262 VAL A CA 1
ATOM 1962 C C . VAL A 1 262 ? 5.668 27.266 -0.481 1 93.56 262 VAL A C 1
ATOM 1964 O O . VAL A 1 262 ? 6.406 28.156 -0.066 1 93.56 262 VAL A O 1
ATOM 1967 N N . ILE A 1 263 ? 5.57 26.109 0.086 1 94.69 263 ILE A N 1
ATOM 1968 C CA . ILE A 1 263 ? 6.543 25.625 1.058 1 94.69 263 ILE A CA 1
ATOM 1969 C C . ILE A 1 263 ? 7.379 24.5 0.437 1 94.69 263 ILE A C 1
ATOM 1971 O O . ILE A 1 263 ? 6.859 23.422 0.136 1 94.69 263 ILE A O 1
ATOM 1975 N N . MET A 1 264 ? 8.609 24.797 0.319 1 94.69 264 MET A N 1
ATOM 1976 C CA . MET A 1 264 ? 9.539 23.812 -0.235 1 94.69 264 MET A CA 1
ATOM 1977 C C . MET A 1 264 ? 10.305 23.109 0.875 1 94.69 264 MET A C 1
ATOM 1979 O O . MET A 1 264 ? 11.031 23.75 1.637 1 94.69 264 MET A O 1
ATOM 1983 N N . ILE A 1 265 ? 10.195 21.828 0.879 1 95.31 265 ILE A N 1
ATOM 1984 C CA . ILE A 1 265 ? 10.883 21.031 1.88 1 95.31 265 ILE A CA 1
ATOM 1985 C C . ILE A 1 265 ? 12 20.219 1.216 1 95.31 265 ILE A C 1
ATOM 1987 O O . ILE A 1 265 ? 11.758 19.5 0.238 1 95.31 265 ILE A O 1
ATOM 1991 N N . THR A 1 266 ? 13.148 20.391 1.729 1 93.94 266 THR A N 1
ATOM 1992 C CA . THR A 1 266 ? 14.297 19.609 1.285 1 93.94 266 THR A CA 1
ATOM 1993 C C . THR A 1 266 ? 14.742 18.641 2.375 1 93.94 266 THR A C 1
ATOM 1995 O O . THR A 1 266 ? 14.961 19.031 3.521 1 93.94 266 THR A O 1
ATOM 1998 N N . THR A 1 267 ? 14.914 17.438 2.049 1 95 267 THR A N 1
ATOM 1999 C CA . THR A 1 267 ? 15.32 16.438 3.031 1 95 267 THR A CA 1
ATOM 2000 C C . THR A 1 267 ? 16.828 16.234 3.002 1 95 267 THR A C 1
ATOM 2002 O O . THR A 1 267 ? 17.5 16.656 2.059 1 95 267 THR A O 1
ATOM 2005 N N . LYS A 1 268 ? 17.312 15.602 4.012 1 92.5 268 LYS A N 1
ATOM 2006 C CA . LYS A 1 268 ? 18.75 15.453 4.211 1 92.5 268 LYS A CA 1
ATOM 2007 C C . LYS A 1 268 ? 19.344 14.469 3.205 1 92.5 268 LYS A C 1
ATOM 2009 O O . LYS A 1 268 ? 18.656 13.57 2.719 1 92.5 268 LYS A O 1
ATOM 2014 N N . GLY A 1 269 ? 20.609 14.703 2.842 1 86.69 269 GLY A N 1
ATOM 2015 C CA . GLY A 1 269 ? 21.422 13.828 2.008 1 86.69 269 GLY A CA 1
ATOM 2016 C C . GLY A 1 269 ? 22.875 13.773 2.449 1 86.69 269 GLY A C 1
ATOM 2017 O O . GLY A 1 269 ? 23.25 14.391 3.447 1 86.69 269 GLY A O 1
ATOM 2018 N N . GLY A 1 270 ? 23.609 12.906 1.747 1 75.38 270 GLY A N 1
ATOM 2019 C CA . GLY A 1 270 ? 25.031 12.867 2.02 1 75.38 270 GLY A CA 1
ATOM 2020 C C . GLY A 1 270 ? 25.797 14.008 1.366 1 75.38 270 GLY A C 1
ATOM 2021 O O . GLY A 1 270 ? 25.375 14.539 0.338 1 75.38 270 GLY A O 1
ATOM 2022 N N . LYS A 1 271 ? 26.734 14.398 2.104 1 67.56 271 LYS A N 1
ATOM 2023 C CA . LYS A 1 271 ? 27.609 15.438 1.547 1 67.56 271 LYS A CA 1
ATOM 2024 C C . LYS A 1 271 ? 28.859 14.82 0.936 1 67.56 271 LYS A C 1
ATOM 2026 O O . LYS A 1 271 ? 29.297 13.742 1.341 1 67.56 271 LYS A O 1
ATOM 2031 N N . MET A 1 272 ? 29.328 15.359 -0.026 1 55.84 272 MET A N 1
ATOM 2032 C CA . MET A 1 272 ? 30.453 14.812 -0.786 1 55.84 272 MET A CA 1
ATOM 2033 C C . MET A 1 272 ? 31.578 14.383 0.143 1 55.84 272 MET A C 1
ATOM 2035 O O . MET A 1 272 ? 32 15.148 1.015 1 55.84 272 MET A O 1
ATOM 2039 N N . GLU A 1 273 ? 32.031 13.148 -0.094 1 52.16 273 GLU A N 1
ATOM 2040 C CA . GLU A 1 273 ? 33.156 12.484 0.555 1 52.16 273 GLU A CA 1
ATOM 2041 C C . GLU A 1 273 ? 33 12.484 2.072 1 52.16 273 GLU A C 1
ATOM 2043 O O . GLU A 1 273 ? 33.969 12.695 2.805 1 52.16 273 GLU A O 1
ATOM 2048 N N . GLN A 1 274 ? 31.875 12.359 2.488 1 62.84 274 GLN A N 1
ATOM 2049 C CA . GLN A 1 274 ? 31.547 12.32 3.91 1 62.84 274 GLN A CA 1
ATOM 2050 C C . GLN A 1 274 ? 31.531 10.883 4.426 1 62.84 274 GLN A C 1
ATOM 2052 O O . GLN A 1 274 ? 30.844 10.023 3.861 1 62.84 274 GLN A O 1
ATOM 2057 N N . LYS A 1 275 ? 32.375 10.703 5.516 1 69.75 275 LYS A N 1
ATOM 2058 C CA . LYS A 1 275 ? 32.281 9.414 6.199 1 69.75 275 LYS A CA 1
ATOM 2059 C C . LYS A 1 275 ? 30.891 9.188 6.777 1 69.75 275 LYS A C 1
ATOM 2061 O O . LYS A 1 275 ? 30.188 10.148 7.078 1 69.75 275 LYS A O 1
ATOM 2066 N N . PRO A 1 276 ? 30.594 7.992 6.848 1 76.12 276 PRO A N 1
ATOM 2067 C CA . PRO A 1 276 ? 29.266 7.719 7.402 1 76.12 276 PRO A CA 1
ATOM 2068 C C . PRO A 1 276 ? 29.094 8.266 8.812 1 76.12 276 PRO A C 1
ATOM 2070 O O . PRO A 1 276 ? 29.969 8.102 9.656 1 76.12 276 PRO A O 1
ATOM 2073 N N . ILE A 1 277 ? 28.078 8.969 8.992 1 80.12 277 ILE A N 1
ATOM 2074 C CA . ILE A 1 277 ? 27.719 9.523 10.297 1 80.12 277 ILE A CA 1
ATOM 2075 C C . ILE A 1 277 ? 26.391 8.945 10.766 1 80.12 277 ILE A C 1
ATOM 2077 O O . ILE A 1 277 ? 25.375 9.086 10.086 1 80.12 277 ILE A O 1
ATOM 2081 N N . PHE A 1 278 ? 26.484 8.32 11.898 1 82.38 278 PHE A N 1
ATOM 2082 C CA . PHE A 1 278 ? 25.266 7.824 12.531 1 82.38 278 PHE A CA 1
ATOM 2083 C C . PHE A 1 278 ? 24.734 8.836 13.531 1 82.38 278 PHE A C 1
ATOM 2085 O O . PHE A 1 278 ? 25.5 9.461 14.266 1 82.38 278 PHE A O 1
ATOM 2092 N N . ASN A 1 279 ? 23.469 9.008 13.43 1 88.31 279 ASN A N 1
ATOM 2093 C CA . ASN A 1 279 ? 22.844 9.922 14.375 1 88.31 279 ASN A CA 1
ATOM 2094 C C . ASN A 1 279 ? 21.625 9.297 15.039 1 88.31 279 ASN A C 1
ATOM 2096 O O . ASN A 1 279 ? 20.781 8.711 14.367 1 88.31 279 ASN A O 1
ATOM 2100 N N . TYR A 1 280 ? 21.578 9.352 16.297 1 87.94 280 TYR A N 1
ATOM 2101 C CA . TYR A 1 280 ? 20.406 8.953 17.078 1 87.94 280 TYR A CA 1
ATOM 2102 C C . TYR A 1 280 ? 19.875 10.117 17.891 1 87.94 280 TYR A C 1
ATOM 2104 O O . TYR A 1 280 ? 20.625 10.82 18.562 1 87.94 280 TYR A O 1
ATOM 2112 N N . THR A 1 281 ? 18.609 10.289 17.828 1 92.94 281 THR A N 1
ATOM 2113 C CA . THR A 1 281 ? 17.953 11.289 18.656 1 92.94 281 THR A CA 1
ATOM 2114 C C . THR A 1 281 ? 16.75 10.68 19.375 1 92.94 281 THR A C 1
ATOM 2116 O O . THR A 1 281 ? 15.898 10.039 18.75 1 92.94 281 THR A O 1
ATOM 2119 N N . GLY A 1 282 ? 16.609 10.844 20.641 1 92.31 282 GLY A N 1
ATOM 2120 C CA . GLY A 1 282 ? 15.484 10.43 21.469 1 92.31 282 GLY A CA 1
ATOM 2121 C C . GLY A 1 282 ? 14.953 11.539 22.359 1 92.31 282 GLY A C 1
ATOM 2122 O O . GLY A 1 282 ? 15.719 12.32 22.922 1 92.31 282 GLY A O 1
ATOM 2123 N N . THR A 1 283 ? 13.656 11.68 22.359 1 94.94 283 THR A N 1
ATOM 2124 C CA . THR A 1 283 ? 13.039 12.695 23.219 1 94.94 283 THR A CA 1
ATOM 2125 C C . THR A 1 283 ? 11.805 12.141 23.906 1 94.94 283 THR A C 1
ATOM 2127 O O . THR A 1 283 ? 11.055 11.352 23.328 1 94.94 283 THR A O 1
ATOM 2130 N N . VAL A 1 284 ? 11.555 12.523 25.141 1 95 284 VAL A N 1
ATOM 2131 C CA . VAL A 1 284 ? 10.344 12.258 25.891 1 95 284 VAL A CA 1
ATOM 2132 C C . VAL A 1 284 ? 9.734 13.57 26.391 1 95 284 VAL A C 1
ATOM 2134 O O . VAL A 1 284 ? 10.438 14.406 26.953 1 95 284 VAL A O 1
ATOM 2137 N N . THR A 1 285 ? 8.461 13.695 26.141 1 97.06 285 THR A N 1
ATOM 2138 C CA . THR A 1 285 ? 7.785 14.945 26.484 1 97.06 285 THR A CA 1
ATOM 2139 C C . THR A 1 285 ? 6.52 14.672 27.281 1 97.06 285 THR A C 1
ATOM 2141 O O . THR A 1 285 ? 5.746 13.773 26.953 1 97.06 285 THR A O 1
ATOM 2144 N N . THR A 1 286 ? 6.297 15.414 28.344 1 96.69 286 THR A N 1
ATOM 2145 C CA . THR A 1 286 ? 5.02 15.453 29.031 1 96.69 286 THR A CA 1
ATOM 2146 C C . THR A 1 286 ? 4.211 16.672 28.609 1 96.69 286 THR A C 1
ATOM 2148 O O . THR A 1 286 ? 4.773 17.734 28.344 1 96.69 286 THR A O 1
ATOM 2151 N N . GLN A 1 287 ? 2.898 16.5 28.516 1 95.69 287 GLN A N 1
ATOM 2152 C CA . GLN A 1 287 ? 2.064 17.609 28.047 1 95.69 287 GLN A CA 1
ATOM 2153 C C . GLN A 1 287 ? 0.889 17.844 28.984 1 95.69 287 GLN A C 1
ATOM 2155 O O . GLN A 1 287 ? 0.312 16.891 29.516 1 95.69 287 GLN A O 1
ATOM 2160 N N . SER A 1 288 ? 0.598 19.047 29.219 1 95 288 SER A N 1
ATOM 2161 C CA . SER A 1 288 ? -0.562 19.516 29.969 1 95 288 SER A CA 1
ATOM 2162 C C . SER A 1 288 ? -1.132 20.797 29.359 1 95 288 SER A C 1
ATOM 2164 O O . SER A 1 288 ? -0.458 21.469 28.578 1 95 288 SER A O 1
ATOM 2166 N N . PRO A 1 289 ? -2.367 21.094 29.609 1 95.06 289 PRO A N 1
ATOM 2167 C CA . PRO A 1 289 ? -2.961 22.281 28.984 1 95.06 289 PRO A CA 1
ATOM 2168 C C . PRO A 1 289 ? -2.285 23.578 29.422 1 95.06 289 PRO A C 1
ATOM 2170 O O . PRO A 1 289 ? -1.882 23.703 30.578 1 95.06 289 PRO A O 1
ATOM 2173 N N . THR A 1 290 ? -2.217 24.531 28.516 1 94.25 290 THR A N 1
ATOM 2174 C CA . THR A 1 290 ? -1.746 25.875 28.859 1 94.25 290 THR A CA 1
ATOM 2175 C C . THR A 1 290 ? -2.76 26.594 29.75 1 94.25 290 THR A C 1
ATOM 2177 O O . THR A 1 290 ? -2.381 27.359 30.641 1 94.25 290 THR A O 1
ATOM 2180 N N . ASN A 1 291 ? -3.984 26.391 29.375 1 92.19 291 ASN A N 1
ATOM 2181 C CA . ASN A 1 291 ? -5.133 26.875 30.141 1 92.19 291 ASN A CA 1
ATOM 2182 C C . ASN A 1 291 ? -6.242 25.828 30.203 1 92.19 291 ASN A C 1
ATOM 2184 O O . ASN A 1 291 ? -6.539 25.172 29.203 1 92.19 291 ASN A O 1
ATOM 2188 N N . ARG A 1 292 ? -6.703 25.625 31.406 1 88.88 292 ARG A N 1
ATOM 2189 C CA . ARG A 1 292 ? -7.809 24.688 31.594 1 88.88 292 ARG A CA 1
ATOM 2190 C C . ARG A 1 292 ? -8.977 25.344 32.312 1 88.88 292 ARG A C 1
ATOM 2192 O O . ARG A 1 292 ? -8.984 25.438 33.531 1 88.88 292 ARG A O 1
ATOM 2199 N N . PRO A 1 293 ? -9.945 25.719 31.516 1 90.44 293 PRO A N 1
ATOM 2200 C CA . PRO A 1 293 ? -11.148 26.188 32.188 1 90.44 293 PRO A CA 1
ATOM 2201 C C . PRO A 1 293 ? -11.75 25.141 33.125 1 90.44 293 PRO A C 1
ATOM 2203 O O . PRO A 1 293 ? -11.75 23.953 32.812 1 90.44 293 PRO A O 1
ATOM 2206 N N . GLU A 1 294 ? -12.219 25.625 34.219 1 93.38 294 GLU A N 1
ATOM 2207 C CA . GLU A 1 294 ? -12.781 24.719 35.188 1 93.38 294 GLU A CA 1
ATOM 2208 C C . GLU A 1 294 ? -14.297 24.641 35.094 1 93.38 294 GLU A C 1
ATOM 2210 O O . GLU A 1 294 ? -14.961 25.656 34.844 1 93.38 294 GLU A O 1
ATOM 2215 N N . LEU A 1 295 ? -14.797 23.484 35.312 1 95.75 295 LEU A N 1
ATOM 2216 C CA . LEU A 1 295 ? -16.234 23.297 35.344 1 95.75 295 LEU A CA 1
ATOM 2217 C C . LEU A 1 295 ? -16.797 23.531 36.75 1 95.75 295 LEU A C 1
ATOM 2219 O O . LEU A 1 295 ? -16.078 23.344 37.75 1 95.75 295 LEU A O 1
ATOM 2223 N N . MET A 1 296 ? -18.031 23.859 36.75 1 96.31 296 MET A N 1
ATOM 2224 C CA . MET A 1 296 ? -18.688 24.031 38.062 1 96.31 296 MET A CA 1
ATOM 2225 C C . MET A 1 296 ? -18.812 22.703 38.781 1 96.31 296 MET A C 1
ATOM 2227 O O . MET A 1 296 ? -19.188 21.688 38.188 1 96.31 296 MET A O 1
ATOM 2231 N N . ASP A 1 297 ? -18.406 22.75 40.062 1 97 297 ASP A N 1
ATOM 2232 C CA . ASP A 1 297 ? -18.641 21.578 40.906 1 97 297 ASP A CA 1
ATOM 2233 C C . ASP A 1 297 ? -20.078 21.547 41.406 1 97 297 ASP A C 1
ATOM 2235 O O . ASP A 1 297 ? -20.938 22.297 40.906 1 97 297 ASP A O 1
ATOM 2239 N N . ARG A 1 298 ? -20.375 20.641 42.281 1 96.94 298 ARG A N 1
ATOM 2240 C CA . ARG A 1 298 ? -21.734 20.469 42.812 1 96.94 298 ARG A CA 1
ATOM 2241 C C . ARG A 1 298 ? -22.312 21.781 43.312 1 96.94 298 ARG A C 1
ATOM 2243 O O . ARG A 1 298 ? -23.391 22.203 42.875 1 96.94 298 ARG A O 1
ATOM 2250 N N . GLU A 1 299 ? -21.578 22.484 44.156 1 96.44 299 GLU A N 1
ATOM 2251 C CA . GLU A 1 299 ? -22.047 23.734 44.719 1 96.44 299 GLU A CA 1
ATOM 2252 C C . GLU A 1 299 ? -22.219 24.812 43.656 1 96.44 299 GLU A C 1
ATOM 2254 O O . GLU A 1 299 ? -23.188 25.578 43.688 1 96.44 299 GLU A O 1
ATOM 2259 N N . GLY A 1 300 ? -21.203 24.844 42.844 1 96.25 300 GLY A N 1
ATOM 2260 C CA . GLY A 1 300 ? -21.328 25.797 41.75 1 96.25 300 GLY A CA 1
ATOM 2261 C C . GLY A 1 300 ? -22.531 25.547 40.844 1 96.25 300 GLY A C 1
ATOM 2262 O O . GLY A 1 300 ? -23.203 26.484 40.438 1 96.25 300 GLY A O 1
ATOM 2263 N N . PHE A 1 301 ? -22.797 24.312 40.594 1 96.56 301 PHE A N 1
ATOM 2264 C CA . PHE A 1 301 ? -23.922 23.938 39.75 1 96.56 301 PHE A CA 1
ATOM 2265 C C . PHE A 1 301 ? -25.25 24.312 40.406 1 96.56 301 PHE A C 1
ATOM 2267 O O . PHE A 1 301 ? -26.141 24.844 39.75 1 96.56 301 PHE A O 1
ATOM 2274 N N . LEU A 1 302 ? -25.391 24.047 41.688 1 96.19 302 LEU A N 1
ATOM 2275 C CA . LEU A 1 302 ? -26.609 24.375 42.406 1 96.19 302 LEU A CA 1
ATOM 2276 C C . LEU A 1 302 ? -26.828 25.891 42.438 1 96.19 302 LEU A C 1
ATOM 2278 O O . LEU A 1 302 ? -27.953 26.359 42.312 1 96.19 302 LEU A O 1
ATOM 2282 N N . GLN A 1 303 ? -25.75 26.594 42.625 1 95 303 GLN A N 1
ATOM 2283 C CA . GLN A 1 303 ? -25.844 28.047 42.594 1 95 303 GLN A CA 1
ATOM 2284 C C . GLN A 1 303 ? -26.297 28.562 41.219 1 95 303 GLN A C 1
ATOM 2286 O O . GLN A 1 303 ? -27.109 29.484 41.125 1 95 303 GLN A O 1
ATOM 2291 N N . LYS A 1 304 ? -25.719 27.969 40.219 1 94.5 304 LYS A N 1
ATOM 2292 C CA . LYS A 1 304 ? -26.094 28.344 38.875 1 94.5 304 LYS A CA 1
ATOM 2293 C C . LYS A 1 304 ? -27.594 28.156 38.625 1 94.5 304 LYS A C 1
ATOM 2295 O O . LYS A 1 304 ? -28.234 28.984 37.969 1 94.5 304 LYS A O 1
ATOM 2300 N N . VAL A 1 305 ? -28.156 27.078 39.125 1 94 305 VAL A N 1
ATOM 2301 C CA . VAL A 1 305 ? -29.578 26.797 38.969 1 94 305 VAL A CA 1
ATOM 2302 C C . VAL A 1 305 ? -30.406 27.828 39.75 1 94 305 VAL A C 1
ATOM 2304 O O . VAL A 1 305 ? -31.438 28.312 39.25 1 94 305 VAL A O 1
ATOM 2307 N N . ARG A 1 306 ? -29.953 28.172 40.906 1 94.56 306 ARG A N 1
ATOM 2308 C CA . ARG A 1 306 ? -30.609 29.219 41.688 1 94.56 306 ARG A CA 1
ATOM 2309 C C . ARG A 1 306 ? -30.609 30.547 40.938 1 94.56 306 ARG A C 1
ATOM 2311 O O . ARG A 1 306 ? -31.609 31.25 40.875 1 94.56 306 ARG A O 1
ATOM 2318 N N . ASP A 1 307 ? -29.484 30.797 40.406 1 93 307 ASP A N 1
ATOM 2319 C CA . ASP A 1 307 ? -29.312 32.062 39.688 1 93 307 ASP A CA 1
ATOM 2320 C C . ASP A 1 307 ? -30.203 32.125 38.438 1 93 307 ASP A C 1
ATOM 2322 O O . ASP A 1 307 ? -30.688 33.188 38.062 1 93 307 ASP A O 1
ATOM 2326 N N . GLN A 1 308 ? -30.375 31.016 37.781 1 92.25 308 GLN A N 1
ATOM 2327 C CA . GLN A 1 308 ? -31.266 30.953 36.625 1 92.25 308 GLN A CA 1
ATOM 2328 C C . GLN A 1 308 ? -32.719 31.266 37 1 92.25 308 GLN A C 1
ATOM 2330 O O . GLN A 1 308 ? -33.469 31.859 36.219 1 92.25 308 GLN A O 1
ATOM 2335 N N . ASP A 1 309 ? -33.031 30.891 38.219 1 92.81 309 ASP A N 1
ATOM 2336 C CA . ASP A 1 309 ? -34.375 31.125 38.781 1 92.81 309 ASP A CA 1
ATOM 2337 C C . ASP A 1 309 ? -34.375 32.25 39.781 1 92.81 309 ASP A C 1
ATOM 2339 O O . ASP A 1 309 ? -35.031 32.188 40.812 1 92.81 309 ASP A O 1
ATOM 2343 N N . TRP A 1 310 ? -33.719 33.25 39.5 1 93.25 310 TRP A N 1
ATOM 2344 C CA . TRP A 1 310 ? -33.406 34.281 40.469 1 93.25 310 TRP A CA 1
ATOM 2345 C C . TRP A 1 310 ? -34.719 34.938 40.969 1 93.25 310 TRP A C 1
ATOM 2347 O O . TRP A 1 310 ? -34.812 35.312 42.156 1 93.25 310 TRP A O 1
ATOM 2357 N N . PRO A 1 311 ? -35.781 35.125 40.094 1 93.25 311 PRO A N 1
ATOM 2358 C CA . PRO A 1 311 ? -36.969 35.781 40.625 1 93.25 311 PRO A CA 1
ATOM 2359 C C . PRO A 1 311 ? -37.625 35.031 41.781 1 93.25 311 PRO A C 1
ATOM 2361 O O . PRO A 1 311 ? -38.25 35.656 42.656 1 93.25 311 PRO A O 1
ATOM 2364 N N . GLN A 1 312 ? -37.469 33.719 41.781 1 94.94 312 GLN A N 1
ATOM 2365 C CA . GLN A 1 312 ? -38.031 32.906 42.844 1 94.94 312 GLN A CA 1
ATOM 2366 C C . GLN A 1 312 ? -37 32.594 43.906 1 94.94 312 GLN A C 1
ATOM 2368 O O . GLN A 1 312 ? -37.344 32.406 45.094 1 94.94 312 GLN A O 1
ATOM 2373 N N . ALA A 1 313 ? -35.781 32.5 43.625 1 96.38 313 ALA A N 1
ATOM 2374 C CA . ALA A 1 313 ? -34.719 32.062 44.5 1 96.38 313 ALA A CA 1
ATOM 2375 C C . ALA A 1 313 ? -34.281 33.156 45.469 1 96.38 313 ALA A C 1
ATOM 2377 O O . ALA A 1 313 ? -33.719 32.906 46.531 1 96.38 313 ALA A O 1
ATOM 2378 N N . TYR A 1 314 ? -34.625 34.375 45.094 1 96.5 314 TYR A N 1
ATOM 2379 C CA . TYR A 1 314 ? -34.219 35.531 45.875 1 96.5 314 TYR A CA 1
ATOM 2380 C C . TYR A 1 314 ? -35.406 36.438 46.188 1 96.5 314 TYR A C 1
ATOM 2382 O O . TYR A 1 314 ? -36.406 36.438 45.438 1 96.5 314 TYR A O 1
ATOM 2390 N N . LEU A 1 315 ? -35.25 37.25 47.188 1 96.25 315 LEU A N 1
ATOM 2391 C CA . LEU A 1 315 ? -36.375 38.062 47.656 1 96.25 315 LEU A CA 1
ATOM 2392 C C . LEU A 1 315 ? -36.406 39.406 46.938 1 96.25 315 LEU A C 1
ATOM 2394 O O . LEU A 1 315 ? -35.344 40.031 46.719 1 96.25 315 LEU A O 1
ATOM 2398 N N . ALA A 1 316 ? -37.5 39.844 46.438 1 93.31 316 ALA A N 1
ATOM 2399 C CA . ALA A 1 316 ? -37.719 41.156 45.875 1 93.31 316 ALA A CA 1
ATOM 2400 C C . ALA A 1 316 ? -37.531 42.25 46.938 1 93.31 316 ALA A C 1
ATOM 2402 O O . ALA A 1 316 ? -37.656 41.969 48.125 1 93.31 316 ALA A O 1
ATOM 2403 N N . PRO A 1 317 ? -37.25 43.562 46.594 1 91.69 317 PRO A N 1
ATOM 2404 C CA . PRO A 1 317 ? -37.188 44 45.188 1 91.69 317 PRO A CA 1
ATOM 2405 C C . PRO A 1 317 ? -35.781 43.906 44.594 1 91.69 317 PRO A C 1
ATOM 2407 O O . PRO A 1 317 ? -35.625 44 43.375 1 91.69 317 PRO A O 1
ATOM 2410 N N . ASP A 1 318 ? -34.812 43.781 45.531 1 92.81 318 ASP A N 1
ATOM 2411 C CA . ASP A 1 318 ? -33.438 43.844 45.062 1 92.81 318 ASP A CA 1
ATOM 2412 C C . ASP A 1 318 ? -32.938 42.469 44.594 1 92.81 318 ASP A C 1
ATOM 2414 O O . ASP A 1 318 ? -31.938 42.375 43.875 1 92.81 318 ASP A O 1
ATOM 2418 N N . TYR A 1 319 ? -33.625 41.406 45.031 1 95.94 319 TYR A N 1
ATOM 2419 C CA . TYR A 1 319 ? -33.344 40.031 44.625 1 95.94 319 TYR A CA 1
ATOM 2420 C C . TYR A 1 319 ? -31.922 39.625 44.969 1 95.94 319 TYR A C 1
ATOM 2422 O O . TYR A 1 319 ? -31.234 39 44.125 1 95.94 319 TYR A O 1
ATOM 2430 N N . THR A 1 320 ? -31.266 40 46.031 1 94.19 320 THR A N 1
ATOM 2431 C CA . THR A 1 320 ? -29.906 39.656 46.469 1 94.19 320 THR A CA 1
ATOM 2432 C C . THR A 1 320 ? -29.938 38.781 47.719 1 94.19 320 THR A C 1
ATOM 2434 O O . THR A 1 320 ? -28.938 38.156 48.094 1 94.19 320 THR A O 1
ATOM 2437 N N . GLN A 1 321 ? -31.156 38.719 48.406 1 95.31 321 GLN A N 1
ATOM 2438 C CA . GLN A 1 321 ? -31.312 37.844 49.562 1 95.31 321 GLN A CA 1
ATOM 2439 C C . GLN A 1 321 ? -32.031 36.562 49.188 1 95.31 321 GLN A C 1
ATOM 2441 O O . GLN A 1 321 ? -33.062 36.594 48.531 1 95.31 321 GLN A O 1
ATOM 2446 N N . PRO A 1 322 ? -31.5 35.5 49.625 1 95.38 322 PRO A N 1
ATOM 2447 C CA . PRO A 1 322 ? -32.125 34.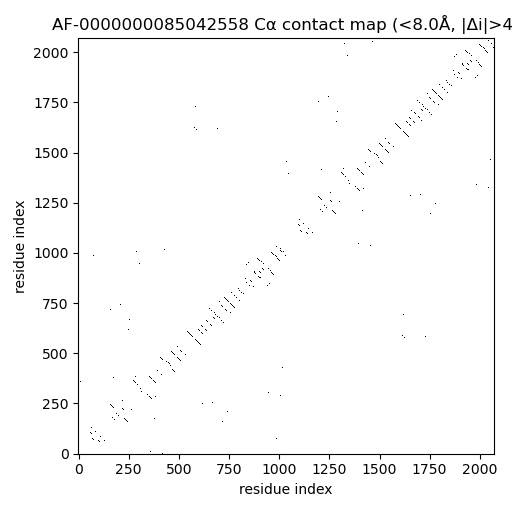25 49.281 1 95.38 322 PRO A CA 1
ATOM 2448 C C . PRO A 1 322 ? -33.562 34.125 49.844 1 95.38 322 PRO A C 1
ATOM 2450 O O . PRO A 1 322 ? -33.812 34.562 50.969 1 95.38 322 PRO A O 1
ATOM 2453 N N . ASN A 1 323 ? -34.312 33.531 49.094 1 97 323 ASN A N 1
ATOM 2454 C CA . ASN A 1 323 ? -35.656 33.188 49.531 1 97 323 ASN A CA 1
ATOM 2455 C C . ASN A 1 323 ? -35.656 31.891 50.375 1 97 323 ASN A C 1
ATOM 2457 O O . ASN A 1 323 ? -35.375 30.812 49.844 1 97 323 ASN A O 1
ATOM 2461 N N . PRO A 1 324 ? -36 31.953 51.656 1 94.62 324 PRO A N 1
ATOM 2462 C CA . PRO A 1 324 ? -35.938 30.766 52.5 1 94.62 324 PRO A CA 1
ATOM 2463 C C . PRO A 1 324 ? -36.906 29.672 52.062 1 94.62 324 PRO A C 1
ATOM 2465 O O . PRO A 1 324 ? -36.75 28.5 52.406 1 94.62 324 PRO A O 1
ATOM 2468 N N . ASP A 1 325 ? -37.938 30 51.312 1 94.88 325 ASP A N 1
ATOM 2469 C CA . ASP A 1 325 ? -38.969 29.031 50.906 1 94.88 325 ASP A CA 1
ATOM 2470 C C . ASP A 1 325 ? -38.594 28.359 49.562 1 94.88 325 ASP A C 1
ATOM 2472 O O . ASP A 1 325 ? -39.281 27.453 49.125 1 94.88 325 ASP A O 1
ATOM 2476 N N . TYR A 1 326 ? -37.5 28.812 49 1 95.81 326 TYR A N 1
ATOM 2477 C CA . TYR A 1 326 ? -37.094 28.281 47.688 1 95.81 326 TYR A CA 1
ATOM 2478 C C . TYR A 1 326 ? -36.344 26.969 47.875 1 95.81 326 TYR A C 1
ATOM 2480 O O . TYR A 1 326 ? -35.438 26.859 48.688 1 95.81 326 TYR A O 1
ATOM 2488 N N . ASP A 1 327 ? -36.781 25.922 47.062 1 95.12 327 ASP A N 1
ATOM 2489 C CA . ASP A 1 327 ? -36.125 24.625 47.062 1 95.12 327 ASP A CA 1
ATOM 2490 C C . ASP A 1 327 ? -35.594 24.297 45.656 1 95.12 327 ASP A C 1
ATOM 2492 O O . ASP A 1 327 ? -36.344 23.938 44.75 1 95.12 327 ASP A O 1
ATOM 2496 N N . VAL A 1 328 ? -34.281 24.406 45.562 1 94.31 328 VAL A N 1
ATOM 2497 C CA . VAL A 1 328 ? -33.594 24.188 44.281 1 94.31 328 VAL A CA 1
ATOM 2498 C C . VAL A 1 328 ? -33.844 22.75 43.812 1 94.31 328 VAL A C 1
ATOM 2500 O O . VAL A 1 328 ? -33.938 22.5 42.594 1 94.31 328 VAL A O 1
ATOM 2503 N N . ALA A 1 329 ? -34 21.812 44.656 1 92.38 329 ALA A N 1
ATOM 2504 C CA . ALA A 1 329 ? -34.156 20.391 44.344 1 92.38 329 ALA A CA 1
ATOM 2505 C C . ALA A 1 329 ? -35.469 20.125 43.594 1 92.38 329 ALA A C 1
ATOM 2507 O O . ALA A 1 329 ? -35.594 19.141 42.875 1 92.38 329 ALA A O 1
ATOM 2508 N N . ALA A 1 330 ? -36.406 20.969 43.812 1 91.75 330 ALA A N 1
ATOM 2509 C CA . ALA A 1 330 ? -37.719 20.797 43.219 1 91.75 330 ALA A CA 1
ATOM 2510 C C . ALA A 1 330 ? -37.688 20.938 41.719 1 91.75 330 ALA A C 1
ATOM 2512 O O . ALA A 1 330 ? -38.594 20.516 41 1 91.75 330 ALA A O 1
ATOM 2513 N N . LEU A 1 331 ? -36.625 21.453 41.219 1 90.19 331 LEU A N 1
ATOM 2514 C CA . LEU A 1 331 ? -36.531 21.703 39.781 1 90.19 331 LEU A CA 1
ATOM 2515 C C . LEU A 1 331 ? -35.844 20.531 39.062 1 90.19 331 LEU A C 1
ATOM 2517 O O . LEU A 1 331 ? -35.812 20.484 37.844 1 90.19 331 LEU A O 1
ATOM 2521 N N . PHE A 1 332 ? -35.375 19.625 39.75 1 91.56 332 PHE A N 1
ATOM 2522 C CA . PHE A 1 332 ? -34.531 18.562 39.188 1 91.56 332 PHE A CA 1
ATOM 2523 C C . PHE A 1 332 ? -35.406 17.391 38.75 1 91.56 332 PHE A C 1
ATOM 2525 O O . PHE A 1 332 ? -36.375 17.031 39.406 1 91.56 332 PHE A O 1
ATOM 2532 N N . GLU A 1 333 ? -34.938 16.781 37.594 1 88.12 333 GLU A N 1
ATOM 2533 C CA . GLU A 1 333 ? -35.5 15.5 37.188 1 88.12 333 GLU A CA 1
ATOM 2534 C C . GLU A 1 333 ? -35.094 14.391 38.156 1 88.12 333 GLU A C 1
ATOM 2536 O O . GLU A 1 333 ? -34.125 14.531 38.906 1 88.12 333 GLU A O 1
ATOM 2541 N N . PRO A 1 334 ? -35.75 13.258 38.062 1 91.62 334 PRO A N 1
ATOM 2542 C CA . PRO A 1 334 ? -35.594 12.211 39.062 1 91.62 334 PRO A CA 1
ATOM 2543 C C . PRO A 1 334 ? -34.125 11.781 39.219 1 91.62 334 PRO A C 1
ATOM 2545 O O . PRO A 1 334 ? -33.625 11.633 40.344 1 91.62 334 PRO A O 1
ATOM 2548 N N . THR A 1 335 ? -33.469 11.617 38.094 1 92.69 335 THR A N 1
ATOM 2549 C CA . THR A 1 335 ? -32.094 11.125 38.156 1 92.69 335 THR A CA 1
ATOM 2550 C C . THR A 1 335 ? -31.188 12.172 38.781 1 92.69 335 THR A C 1
ATOM 2552 O O . THR A 1 335 ? -30.297 11.836 39.562 1 92.69 335 THR A O 1
ATOM 2555 N N . VAL A 1 336 ? -31.359 13.391 38.469 1 94.06 336 VAL A N 1
ATOM 2556 C CA . VAL A 1 336 ? -30.562 14.484 39 1 94.06 336 VAL A CA 1
ATOM 2557 C C . VAL A 1 336 ? -30.906 14.711 40.469 1 94.06 336 VAL A C 1
ATOM 2559 O O . VAL A 1 336 ? -30.031 14.992 41.312 1 94.06 336 VAL A O 1
ATOM 2562 N N . TYR A 1 337 ? -32.219 14.562 40.812 1 94.62 337 TYR A N 1
ATOM 2563 C CA . TYR A 1 337 ? -32.688 14.68 42.188 1 94.62 337 TYR A CA 1
ATOM 2564 C C . TYR A 1 337 ? -32.031 13.625 43.062 1 94.62 337 TYR A C 1
ATOM 2566 O O . TYR A 1 337 ? -31.594 13.914 44.188 1 94.62 337 TYR A O 1
ATOM 2574 N N . ALA A 1 338 ? -31.969 12.43 42.5 1 95 338 ALA A N 1
ATOM 2575 C CA . ALA A 1 338 ? -31.328 11.359 43.25 1 95 338 ALA A CA 1
ATOM 2576 C C . ALA A 1 338 ? -29.859 11.703 43.562 1 95 338 ALA A C 1
ATOM 2578 O O . ALA A 1 338 ? -29.359 11.422 44.625 1 95 338 ALA A O 1
ATOM 2579 N N . GLY A 1 339 ? -29.219 12.297 42.594 1 94.94 339 GLY A N 1
ATOM 2580 C CA . GLY A 1 339 ? -27.844 12.734 42.781 1 94.94 339 GLY A CA 1
ATOM 2581 C C . GLY A 1 339 ? -27.719 13.844 43.812 1 94.94 339 GLY A C 1
ATOM 2582 O O . GLY A 1 339 ? -26.766 13.867 44.594 1 94.94 339 GLY A O 1
ATOM 2583 N N . TYR A 1 340 ? -28.656 14.711 43.781 1 95.62 340 TYR A N 1
ATOM 2584 C CA . TYR A 1 340 ? -28.703 15.781 44.75 1 95.62 340 TYR A CA 1
ATOM 2585 C C . TYR A 1 340 ? -28.828 15.219 46.156 1 95.62 340 TYR A C 1
ATOM 2587 O O . TYR A 1 340 ? -28.078 15.609 47.062 1 95.62 340 TYR A O 1
ATOM 2595 N N . GLU A 1 341 ? -29.656 14.266 46.344 1 95.62 341 GLU A N 1
ATOM 2596 C CA . GLU A 1 341 ? -29.922 13.68 47.656 1 95.62 341 GLU A CA 1
ATOM 2597 C C . GLU A 1 341 ? -28.719 12.883 48.156 1 95.62 341 GLU A C 1
ATOM 2599 O O . GLU A 1 341 ? -28.391 12.914 49.344 1 95.62 341 GLU A O 1
ATOM 2604 N N . ASN A 1 342 ? -28.062 12.258 47.25 1 94.44 342 ASN A N 1
ATOM 2605 C CA . ASN A 1 342 ? -26.984 11.359 47.656 1 94.44 342 ASN A CA 1
ATOM 2606 C C . ASN A 1 342 ? -25.656 12.094 47.75 1 94.44 342 ASN A C 1
ATOM 2608 O O . ASN A 1 342 ? -24.625 11.492 48.094 1 94.44 342 ASN A O 1
ATOM 2612 N N . GLY A 1 343 ? -25.578 13.359 47.344 1 95.31 343 GLY A N 1
ATOM 2613 C CA . GLY A 1 343 ? -24.359 14.156 47.469 1 95.31 343 GLY A CA 1
ATOM 2614 C C . GLY A 1 343 ? -23.375 13.93 46.344 1 95.31 343 GLY A C 1
ATOM 2615 O O . GLY A 1 343 ? -22.172 14.156 46.5 1 95.31 343 GLY A O 1
ATOM 2616 N N . THR A 1 344 ? -23.859 13.438 45.188 1 96.25 344 THR A N 1
ATOM 2617 C CA . THR A 1 344 ? -23.016 13.148 44.031 1 96.25 344 THR A CA 1
ATOM 2618 C C . THR A 1 344 ? -22.312 14.414 43.562 1 96.25 344 THR A C 1
ATOM 2620 O O . THR A 1 344 ? -22.938 15.469 43.438 1 96.25 344 THR A O 1
ATOM 2623 N N . ASP A 1 345 ? -20.922 14.375 43.25 1 97.5 345 ASP A N 1
ATOM 2624 C CA . ASP A 1 345 ? -20.109 15.438 42.656 1 97.5 345 ASP A CA 1
ATOM 2625 C C . ASP A 1 345 ? -19.062 14.875 41.719 1 97.5 345 ASP A C 1
ATOM 2627 O O . ASP A 1 345 ? -17.859 14.867 42.031 1 97.5 345 ASP A O 1
ATOM 2631 N N . PHE A 1 346 ? -19.516 14.477 40.594 1 96.56 346 PHE A N 1
ATOM 2632 C CA . PHE A 1 346 ? -18.641 13.789 39.656 1 96.56 346 PHE A CA 1
ATOM 2633 C C . PHE A 1 346 ? -17.922 14.797 38.75 1 96.56 346 PHE A C 1
ATOM 2635 O O . PHE A 1 346 ? -18.547 15.688 38.188 1 96.56 346 PHE A O 1
ATOM 2642 N N . ASP A 1 347 ? -16.656 14.703 38.625 1 96.5 347 ASP A N 1
ATOM 2643 C CA . ASP A 1 347 ? -15.852 15.539 37.719 1 96.5 347 ASP A CA 1
ATOM 2644 C C . ASP A 1 347 ? -15.672 14.875 36.375 1 96.5 347 ASP A C 1
ATOM 2646 O O . ASP A 1 347 ? -14.695 14.164 36.125 1 96.5 347 ASP A O 1
ATOM 2650 N N . TRP A 1 348 ? -16.531 15.242 35.469 1 97 348 TRP A N 1
ATOM 2651 C CA . TRP A 1 348 ? -16.547 14.641 34.125 1 97 348 TRP A CA 1
ATOM 2652 C C . TRP A 1 348 ? -15.258 14.945 33.375 1 97 348 TRP A C 1
ATOM 2654 O O . TRP A 1 348 ? -14.758 14.094 32.625 1 97 348 TRP A O 1
ATOM 2664 N N . TRP A 1 349 ? -14.734 16.094 33.531 1 95.38 349 TRP A N 1
ATOM 2665 C CA . TRP A 1 349 ? -13.539 16.484 32.781 1 95.38 349 TRP A CA 1
ATOM 2666 C C . TRP A 1 349 ? -12.32 15.688 33.25 1 95.38 349 TRP A C 1
ATOM 2668 O O . TRP A 1 349 ? -11.523 15.227 32.438 1 95.38 349 TRP A O 1
ATOM 2678 N N . ASP A 1 350 ? -12.133 15.602 34.469 1 95.31 350 ASP A N 1
ATOM 2679 C CA . ASP A 1 350 ? -11.008 14.836 35 1 95.31 350 ASP A CA 1
ATOM 2680 C C . ASP A 1 350 ? -11.078 13.375 34.562 1 95.31 350 ASP A C 1
ATOM 2682 O O . ASP A 1 350 ? -10.047 12.758 34.312 1 95.31 350 ASP A O 1
ATOM 2686 N N . ALA A 1 351 ? -12.266 12.852 34.531 1 96.06 351 ALA A N 1
ATOM 2687 C CA . ALA A 1 351 ? -12.445 11.461 34.125 1 96.06 351 ALA A CA 1
ATOM 2688 C C . ALA A 1 351 ? -12.094 11.281 32.656 1 96.06 351 ALA A C 1
ATOM 2690 O O . ALA A 1 351 ? -11.734 10.18 32.219 1 96.06 351 ALA A O 1
ATOM 2691 N N . ALA A 1 352 ? -12.164 12.352 31.938 1 96.88 352 ALA A N 1
ATOM 2692 C CA . ALA A 1 352 ? -11.969 12.266 30.484 1 96.88 352 ALA A CA 1
ATOM 2693 C C . ALA A 1 352 ? -10.531 12.602 30.109 1 96.88 352 ALA A C 1
ATOM 2695 O O . ALA A 1 352 ? -10.141 12.484 28.953 1 96.88 352 ALA A O 1
ATOM 2696 N N . THR A 1 353 ? -9.695 13.008 31.062 1 96.06 353 THR A N 1
ATOM 2697 C CA . THR A 1 353 ? -8.391 13.547 30.703 1 96.06 353 THR A CA 1
ATOM 2698 C C . THR A 1 353 ? -7.273 12.789 31.406 1 96.06 353 THR A C 1
ATOM 2700 O O . THR A 1 353 ? -7.531 12.008 32.312 1 96.06 353 THR A O 1
ATOM 2703 N N . GLN A 1 354 ? -6.082 12.922 30.875 1 95.38 354 GLN A N 1
ATOM 2704 C CA . GLN A 1 354 ? -4.852 12.352 31.406 1 95.38 354 GLN A CA 1
ATOM 2705 C C . GLN A 1 354 ? -3.643 13.211 31.047 1 95.38 354 GLN A C 1
ATOM 2707 O O . GLN A 1 354 ? -3.771 14.211 30.344 1 95.38 354 GLN A O 1
ATOM 2712 N N . THR A 1 355 ? -2.594 12.844 31.656 1 94.31 355 THR A N 1
ATOM 2713 C CA . THR A 1 355 ? -1.371 13.508 31.219 1 94.31 355 THR A CA 1
ATOM 2714 C C . THR A 1 355 ? -0.961 13.047 29.828 1 94.31 355 THR A C 1
ATOM 2716 O O . THR A 1 355 ? -0.973 11.852 29.531 1 94.31 355 THR A O 1
ATOM 2719 N N . GLY A 1 356 ? -0.714 14.016 28.984 1 95.44 356 GLY A N 1
ATOM 2720 C CA . GLY A 1 356 ? -0.247 13.664 27.656 1 95.44 356 GLY A CA 1
ATOM 2721 C C . GLY A 1 356 ? 1.231 13.328 27.609 1 95.44 356 GLY A C 1
ATOM 2722 O O . GLY A 1 356 ? 2.008 13.805 28.438 1 95.44 356 GLY A O 1
ATOM 2723 N N . PHE A 1 357 ? 1.606 12.516 26.562 1 95.75 357 PHE A N 1
ATOM 2724 C CA . PHE A 1 357 ? 3 12.117 26.391 1 95.75 357 PHE A CA 1
ATOM 2725 C C . PHE A 1 357 ? 3.367 12.047 24.906 1 95.75 357 PHE A C 1
ATOM 2727 O O . PHE A 1 357 ? 2.541 11.664 24.078 1 95.75 357 PHE A O 1
ATOM 2734 N N . ILE A 1 358 ? 4.57 12.445 24.609 1 95.81 358 ILE A N 1
ATOM 2735 C CA . ILE A 1 358 ? 5.148 12.234 23.297 1 95.81 358 ILE A CA 1
ATOM 2736 C C . ILE A 1 358 ? 6.477 11.492 23.422 1 95.81 358 ILE A C 1
ATOM 2738 O O . ILE A 1 358 ? 7.348 11.891 24.203 1 95.81 358 ILE A O 1
ATOM 2742 N N . ASN A 1 359 ? 6.629 10.445 22.734 1 94.44 359 ASN A N 1
ATOM 2743 C CA . ASN A 1 359 ? 7.871 9.688 22.609 1 94.44 359 ASN A CA 1
ATOM 2744 C C . ASN A 1 359 ? 8.367 9.648 21.172 1 94.44 359 ASN A C 1
ATOM 2746 O O . ASN A 1 359 ? 7.68 9.141 20.281 1 94.44 359 ASN A O 1
ATOM 2750 N N . ASN A 1 360 ? 9.562 10.219 21 1 94.12 360 ASN A N 1
ATOM 2751 C CA . ASN A 1 360 ? 10.141 10.281 19.656 1 94.12 360 ASN A CA 1
ATOM 2752 C C . ASN A 1 360 ? 11.523 9.633 19.609 1 94.12 360 ASN A C 1
ATOM 2754 O O . ASN A 1 360 ? 12.367 9.898 20.469 1 94.12 360 ASN A O 1
ATOM 2758 N N . HIS A 1 361 ? 11.781 8.789 18.609 1 91.88 361 HIS A N 1
ATOM 2759 C CA . HIS A 1 361 ? 13.07 8.156 18.344 1 91.88 361 HIS A CA 1
ATOM 2760 C C . HIS A 1 361 ? 13.406 8.203 16.859 1 91.88 361 HIS A C 1
ATOM 2762 O O . HIS A 1 361 ? 12.562 7.891 16.016 1 91.88 361 HIS A O 1
ATOM 2768 N N . ASN A 1 362 ? 14.602 8.602 16.562 1 93.44 362 ASN A N 1
ATOM 2769 C CA . ASN A 1 362 ? 15.062 8.664 15.188 1 93.44 362 ASN A CA 1
ATOM 2770 C C . ASN A 1 362 ? 16.484 8.117 15.039 1 93.44 362 ASN A C 1
ATOM 2772 O O . ASN A 1 362 ? 17.359 8.414 15.859 1 93.44 362 ASN A O 1
ATOM 2776 N N . LEU A 1 363 ? 16.719 7.301 14.07 1 89.12 363 LEU A N 1
ATOM 2777 C CA . LEU A 1 363 ? 18.031 6.777 13.711 1 89.12 363 LEU A CA 1
ATOM 2778 C C . LEU A 1 363 ? 18.312 7.008 12.234 1 89.12 363 LEU A C 1
ATOM 2780 O O . LEU A 1 363 ? 17.469 6.719 11.375 1 89.12 363 LEU A O 1
ATOM 2784 N N . SER A 1 364 ? 19.453 7.566 12 1 91.44 364 SER A N 1
ATOM 2785 C CA . SER A 1 364 ? 19.797 7.82 10.609 1 91.44 364 SER A CA 1
ATOM 2786 C C . SER A 1 364 ? 21.297 7.617 10.359 1 91.44 364 SER A C 1
ATOM 2788 O O . SER A 1 364 ? 22.094 7.629 11.297 1 91.44 364 SER A O 1
ATOM 2790 N N . VAL A 1 365 ? 21.656 7.453 9.133 1 84.38 365 VAL A N 1
ATOM 2791 C CA . VAL A 1 365 ? 23.031 7.391 8.672 1 84.38 365 VAL A CA 1
ATOM 2792 C C . VAL A 1 365 ? 23.172 8.148 7.348 1 84.38 365 VAL A C 1
ATOM 2794 O O . VAL A 1 365 ? 22.297 8.062 6.488 1 84.38 365 VAL A O 1
ATOM 2797 N N . ARG A 1 366 ? 24.094 8.906 7.258 1 87.12 366 ARG A N 1
ATOM 2798 C CA . ARG A 1 366 ? 24.375 9.617 6.012 1 87.12 366 ARG A CA 1
ATOM 2799 C C . ARG A 1 366 ? 25.844 9.508 5.648 1 87.12 366 ARG A C 1
ATOM 2801 O O . ARG A 1 366 ? 26.703 9.367 6.523 1 87.12 366 ARG A O 1
ATOM 2808 N N . GLY A 1 367 ? 26.125 9.539 4.406 1 81.12 367 GLY A N 1
ATOM 2809 C CA . GLY A 1 367 ? 27.484 9.469 3.893 1 81.12 367 GLY A CA 1
ATOM 2810 C C . GLY A 1 367 ? 27.578 9.719 2.398 1 81.12 367 GLY A C 1
ATOM 2811 O O . GLY A 1 367 ? 26.547 9.883 1.731 1 81.12 367 GLY A O 1
ATOM 2812 N N . ALA A 1 368 ? 28.781 9.984 1.942 1 79.25 368 ALA A N 1
ATOM 2813 C CA . ALA A 1 368 ? 28.984 10.227 0.516 1 79.25 368 ALA A CA 1
ATOM 2814 C C . ALA A 1 368 ? 30.375 9.789 0.072 1 79.25 368 ALA A C 1
ATOM 2816 O O . ALA A 1 368 ? 31.344 9.938 0.817 1 79.25 368 ALA A O 1
ATOM 2817 N N . SER A 1 369 ? 30.422 9.203 -1.088 1 74.44 369 SER A N 1
ATOM 2818 C CA . SER A 1 369 ? 31.656 9 -1.838 1 74.44 369 SER A CA 1
ATOM 2819 C C . SER A 1 369 ? 31.75 9.961 -3.018 1 74.44 369 SER A C 1
ATOM 2821 O O . SER A 1 369 ? 30.969 10.906 -3.121 1 74.44 369 SER A O 1
ATOM 2823 N N . GLU A 1 370 ? 32.719 9.742 -3.797 1 69.94 370 GLU A N 1
ATOM 2824 C CA . GLU A 1 370 ? 32.875 10.609 -4.961 1 69.94 370 GLU A CA 1
ATOM 2825 C C . GLU A 1 370 ? 31.672 10.477 -5.898 1 69.94 370 GLU A C 1
ATOM 2827 O O . GLU A 1 370 ? 31.219 11.461 -6.484 1 69.94 370 GLU A O 1
ATOM 2832 N N . ALA A 1 371 ? 31.172 9.336 -5.969 1 73.38 371 ALA A N 1
ATOM 2833 C CA . ALA A 1 371 ? 30.141 9.102 -6.977 1 73.38 371 ALA A CA 1
ATOM 2834 C C . ALA A 1 371 ? 28.766 8.93 -6.336 1 73.38 371 ALA A C 1
ATOM 2836 O O . ALA A 1 371 ? 27.734 9.078 -7.004 1 73.38 371 ALA A O 1
ATOM 2837 N N . THR A 1 372 ? 28.781 8.648 -5.027 1 77.25 372 THR A N 1
ATOM 2838 C CA . THR A 1 372 ? 27.516 8.273 -4.426 1 77.25 372 THR A CA 1
ATOM 2839 C C . THR A 1 372 ? 27.266 9.055 -3.137 1 77.25 372 THR A C 1
ATOM 2841 O O . THR A 1 372 ? 28.172 9.211 -2.322 1 77.25 372 THR A O 1
ATOM 2844 N N . SER A 1 373 ? 26.109 9.555 -2.969 1 84.75 373 SER A N 1
ATOM 2845 C CA . SER A 1 373 ? 25.625 10.117 -1.713 1 84.75 373 SER A CA 1
ATOM 2846 C C . SER A 1 373 ? 24.359 9.406 -1.242 1 84.75 373 SER A C 1
ATOM 2848 O O . SER A 1 373 ? 23.516 9.047 -2.055 1 84.75 373 SER A O 1
ATOM 2850 N N . TYR A 1 374 ? 24.297 9.148 0.088 1 81.75 374 TYR A N 1
ATOM 2851 C CA . TYR A 1 374 ? 23.125 8.43 0.592 1 81.75 374 TYR A CA 1
ATOM 2852 C C . TYR A 1 374 ? 22.703 8.977 1.95 1 81.75 374 TYR A C 1
ATOM 2854 O O . TYR A 1 374 ? 23.516 9.555 2.678 1 81.75 374 TYR A O 1
ATOM 2862 N N . PHE A 1 375 ? 21.5 8.781 2.316 1 91.12 375 PHE A N 1
ATOM 2863 C CA . PHE A 1 375 ? 20.859 9.055 3.6 1 91.12 375 PHE A CA 1
ATOM 2864 C C . PHE A 1 375 ? 19.766 8.031 3.887 1 91.12 375 PHE A C 1
ATOM 2866 O O . PHE A 1 375 ? 18.844 7.871 3.098 1 91.12 375 PHE A O 1
ATOM 2873 N N . ILE A 1 376 ? 19.938 7.348 4.914 1 87 376 ILE A N 1
ATOM 2874 C CA . ILE A 1 376 ? 18.953 6.367 5.359 1 87 376 ILE A CA 1
ATOM 2875 C C . ILE A 1 376 ? 18.469 6.715 6.766 1 87 376 ILE A C 1
ATOM 2877 O O . ILE A 1 376 ? 19.281 7.004 7.652 1 87 376 ILE A O 1
ATOM 2881 N N . SER A 1 377 ? 17.125 6.656 6.934 1 94.12 377 SER A N 1
ATOM 2882 C CA . SER A 1 377 ? 16.594 7.066 8.227 1 94.12 377 SER A CA 1
ATOM 2883 C C . SER A 1 377 ? 15.344 6.262 8.594 1 94.12 377 SER A C 1
ATOM 2885 O O . SER A 1 377 ? 14.586 5.844 7.711 1 94.12 377 SER A O 1
ATOM 2887 N N . THR A 1 378 ? 15.18 5.984 9.852 1 89.62 378 THR A N 1
ATOM 2888 C CA . THR A 1 378 ? 13.953 5.426 10.414 1 89.62 378 THR A CA 1
ATOM 2889 C C . THR A 1 378 ? 13.531 6.188 11.664 1 89.62 378 THR A C 1
ATOM 2891 O O . THR A 1 378 ? 14.383 6.652 12.43 1 89.62 378 THR A O 1
ATOM 2894 N N . GLY A 1 379 ? 12.227 6.391 11.766 1 92.94 379 GLY A N 1
ATOM 2895 C CA . GLY A 1 379 ? 11.703 7.137 12.898 1 92.94 379 GLY A CA 1
ATOM 2896 C C . GLY A 1 379 ? 10.469 6.5 13.516 1 92.94 379 GLY A C 1
ATOM 2897 O O . GLY A 1 379 ? 9.688 5.844 12.82 1 92.94 379 GLY A O 1
ATOM 2898 N N . TYR A 1 380 ? 10.336 6.664 14.812 1 92.38 380 TYR A N 1
ATOM 2899 C CA . TYR A 1 380 ? 9.164 6.238 15.578 1 92.38 380 TYR A CA 1
ATOM 2900 C C . TYR A 1 380 ? 8.641 7.375 16.453 1 92.38 380 TYR A C 1
ATOM 2902 O O . TYR A 1 380 ? 9.398 7.977 17.219 1 92.38 380 TYR A O 1
ATOM 2910 N N . THR A 1 381 ? 7.359 7.625 16.344 1 95.44 381 THR A N 1
ATOM 2911 C CA . THR A 1 381 ? 6.699 8.648 17.141 1 95.44 381 THR A CA 1
ATOM 2912 C C . THR A 1 381 ? 5.414 8.109 17.766 1 95.44 381 THR A C 1
ATOM 2914 O O . THR A 1 381 ? 4.578 7.531 17.062 1 95.44 381 THR A O 1
ATOM 2917 N N . LYS A 1 382 ? 5.234 8.289 19.047 1 95.62 382 LYS A N 1
ATOM 2918 C CA . LYS A 1 382 ? 3.992 7.98 19.734 1 95.62 382 LYS A CA 1
ATOM 2919 C C . LYS A 1 382 ? 3.514 9.172 20.562 1 95.62 382 LYS A C 1
ATOM 2921 O O . LYS A 1 382 ? 4.266 9.711 21.375 1 95.62 382 LYS A O 1
ATOM 2926 N N . GLN A 1 383 ? 2.355 9.516 20.281 1 95.88 383 GLN A N 1
ATOM 2927 C CA . GLN A 1 383 ? 1.733 10.617 21.016 1 95.88 383 GLN A CA 1
ATOM 2928 C C . GLN A 1 383 ? 0.437 10.164 21.688 1 95.88 383 GLN A C 1
ATOM 2930 O O . GLN A 1 383 ? -0.486 9.703 21.016 1 95.88 383 GLN A O 1
ATOM 2935 N N . GLU A 1 384 ? 0.496 10.258 22.984 1 95.5 384 GLU A N 1
ATOM 2936 C CA . GLU A 1 384 ? -0.72 10.109 23.781 1 95.5 384 GLU A CA 1
ATOM 2937 C C . GLU A 1 384 ? -1.26 11.469 24.219 1 95.5 384 GLU A C 1
ATOM 2939 O O . GLU A 1 384 ? -0.599 12.195 24.953 1 95.5 384 GLU A O 1
ATOM 2944 N N . GLY A 1 385 ? -2.441 11.742 23.75 1 94.88 385 GLY A N 1
ATOM 2945 C CA . GLY A 1 385 ? -2.996 13.07 24 1 94.88 385 GLY A CA 1
ATOM 2946 C C . GLY A 1 385 ? -3.527 13.242 25.406 1 94.88 385 GLY A C 1
ATOM 2947 O O . GLY A 1 385 ? -3.521 12.305 26.203 1 94.88 385 GLY A O 1
ATOM 2948 N N . TYR A 1 386 ? -3.895 14.453 25.703 1 95.56 386 TYR A N 1
ATOM 2949 C CA . TYR A 1 386 ? -4.469 14.852 26.984 1 95.56 386 TYR A CA 1
ATOM 2950 C C . TYR A 1 386 ? -5.867 14.266 27.172 1 95.56 386 TYR A C 1
ATOM 2952 O O . TYR A 1 386 ? -6.246 13.883 28.266 1 95.56 386 TYR A O 1
ATOM 2960 N N . ILE A 1 387 ? -6.586 14.211 26.078 1 96.94 387 ILE A N 1
ATOM 2961 C CA . ILE A 1 387 ? -7.898 13.57 26.109 1 96.94 387 ILE A CA 1
ATOM 2962 C C . ILE A 1 387 ? -7.738 12.062 25.953 1 96.94 387 ILE A C 1
ATOM 2964 O O . ILE A 1 387 ? -6.98 11.602 25.094 1 96.94 387 ILE A O 1
ATOM 2968 N N . MET A 1 388 ? -8.43 11.383 26.734 1 96.19 388 MET A N 1
ATOM 2969 C CA . MET A 1 388 ? -8.312 9.93 26.656 1 96.19 388 MET A CA 1
ATOM 2970 C C . MET A 1 388 ? -8.609 9.43 25.25 1 96.19 388 MET A C 1
ATOM 2972 O O . MET A 1 388 ? -9.484 9.969 24.562 1 96.19 388 MET A O 1
ATOM 2976 N N . ASN A 1 389 ? -7.867 8.469 24.734 1 95.69 389 ASN A N 1
ATOM 2977 C CA . ASN A 1 389 ? -7.996 7.762 23.469 1 95.69 389 ASN A CA 1
ATOM 2978 C C . ASN A 1 389 ? -7.598 8.648 22.281 1 95.69 389 ASN A C 1
ATOM 2980 O O . ASN A 1 389 ? -7.762 8.258 21.125 1 95.69 389 ASN A O 1
ATOM 2984 N N . ASP A 1 390 ? -7.211 9.914 22.562 1 95.69 390 ASP A N 1
ATOM 2985 C CA . ASP A 1 390 ? -6.562 10.711 21.531 1 95.69 390 ASP A CA 1
ATOM 2986 C C . ASP A 1 390 ? -5.113 10.281 21.328 1 95.69 390 ASP A C 1
ATOM 2988 O O . ASP A 1 390 ? -4.219 10.742 22.031 1 95.69 390 ASP A O 1
ATOM 2992 N N . GLN A 1 391 ? -4.91 9.5 20.422 1 94.44 391 GLN A N 1
ATOM 2993 C CA . GLN A 1 391 ? -3.58 8.922 20.281 1 94.44 391 GLN A CA 1
ATOM 2994 C C . GLN A 1 391 ? -3.121 8.922 18.828 1 94.44 391 GLN A C 1
ATOM 2996 O O . GLN A 1 391 ? -3.943 8.961 17.922 1 94.44 391 GLN A O 1
ATOM 3001 N N . TYR A 1 392 ? -1.868 8.898 18.641 1 94.38 392 TYR A N 1
ATOM 3002 C CA . TYR A 1 392 ? -1.217 8.883 17.328 1 94.38 392 TYR A CA 1
ATOM 3003 C C . TYR A 1 392 ? 0.11 8.141 17.391 1 94.38 392 TYR A C 1
ATOM 3005 O O . TYR A 1 392 ? 0.927 8.383 18.281 1 94.38 392 TYR A O 1
ATOM 3013 N N . GLU A 1 393 ? 0.301 7.266 16.516 1 95.06 393 GLU A N 1
ATOM 3014 C CA . GLU A 1 393 ? 1.562 6.547 16.359 1 95.06 393 GLU A CA 1
ATOM 3015 C C . GLU A 1 393 ? 2.01 6.527 14.906 1 95.06 393 GLU A C 1
ATOM 3017 O O . GLU A 1 393 ? 1.188 6.367 14 1 95.06 393 GLU A O 1
ATOM 3022 N N . ARG A 1 394 ? 3.316 6.723 14.68 1 95 394 ARG A N 1
ATOM 3023 C CA . ARG A 1 394 ? 3.818 6.742 13.305 1 95 394 ARG A CA 1
ATOM 3024 C C . ARG A 1 394 ? 5.195 6.09 13.219 1 95 394 ARG A C 1
ATOM 3026 O O . ARG A 1 394 ? 6.051 6.32 14.078 1 95 394 ARG A O 1
ATOM 3033 N N . VAL A 1 395 ? 5.445 5.316 12.266 1 91.12 395 VAL A N 1
ATOM 3034 C CA . VAL A 1 395 ? 6.754 4.801 11.867 1 91.12 395 VAL A CA 1
ATOM 3035 C C . VAL A 1 395 ? 7.117 5.324 10.484 1 91.12 395 VAL A C 1
ATOM 3037 O O . VAL A 1 395 ? 6.273 5.34 9.578 1 91.12 395 VAL A O 1
ATOM 3040 N N . THR A 1 396 ? 8.289 5.766 10.352 1 94.06 396 THR A N 1
ATOM 3041 C CA . THR A 1 396 ? 8.75 6.266 9.062 1 94.06 396 THR A CA 1
ATOM 3042 C C . THR A 1 396 ? 10.047 5.578 8.648 1 94.06 396 THR A C 1
ATOM 3044 O O . THR A 1 396 ? 10.852 5.203 9.5 1 94.06 396 THR A O 1
ATOM 3047 N N . ALA A 1 397 ? 10.273 5.398 7.406 1 89 397 ALA A N 1
ATOM 3048 C CA . ALA A 1 397 ? 11.5 4.918 6.781 1 89 397 ALA A CA 1
ATOM 3049 C C . ALA A 1 397 ? 11.82 5.711 5.516 1 89 397 ALA A C 1
ATOM 3051 O O . ALA A 1 397 ? 10.938 5.969 4.699 1 89 397 ALA A O 1
ATOM 3052 N N . ARG A 1 398 ? 13.062 6.113 5.418 1 94.44 398 ARG A N 1
ATOM 3053 C CA . ARG A 1 398 ? 13.461 6.93 4.273 1 94.44 398 ARG A CA 1
ATOM 3054 C C . ARG A 1 398 ? 14.773 6.445 3.682 1 94.44 398 ARG A C 1
ATOM 3056 O O . ARG A 1 398 ? 15.68 6.039 4.414 1 94.44 398 ARG A O 1
ATOM 3063 N N . ILE A 1 399 ? 14.93 6.562 2.375 1 87.12 399 ILE A N 1
ATOM 3064 C CA . ILE A 1 399 ? 16.156 6.32 1.623 1 87.12 399 ILE A CA 1
ATOM 3065 C C . ILE A 1 399 ? 16.344 7.406 0.565 1 87.12 399 ILE A C 1
ATOM 3067 O O . ILE A 1 399 ? 15.469 7.605 -0.286 1 87.12 399 ILE A O 1
ATOM 3071 N N . ASN A 1 400 ? 17.312 8.102 0.665 1 92.38 400 ASN A N 1
ATOM 3072 C CA . ASN A 1 400 ? 17.781 9.031 -0.362 1 92.38 400 ASN A CA 1
ATOM 3073 C C . ASN A 1 400 ? 19.094 8.578 -0.979 1 92.38 400 ASN A C 1
ATOM 3075 O O . ASN A 1 400 ? 20.094 8.383 -0.268 1 92.38 400 ASN A O 1
ATOM 3079 N N . LEU A 1 401 ? 19.109 8.445 -2.271 1 84.88 401 LEU A N 1
ATOM 3080 C CA . LEU A 1 401 ? 20.281 7.977 -2.996 1 84.88 401 LEU A CA 1
ATOM 3081 C C . LEU A 1 401 ? 20.531 8.836 -4.234 1 84.88 401 LEU A C 1
ATOM 3083 O O . LEU A 1 401 ? 19.594 9.156 -4.973 1 84.88 401 LEU A O 1
ATOM 3087 N N . ASP A 1 402 ? 21.688 9.289 -4.391 1 86.31 402 ASP A N 1
ATOM 3088 C CA . ASP A 1 402 ? 22.172 10.008 -5.562 1 86.31 402 ASP A CA 1
ATOM 3089 C C . ASP A 1 402 ? 23.469 9.406 -6.078 1 86.31 402 ASP A C 1
ATOM 3091 O O . ASP A 1 402 ? 24.453 9.312 -5.34 1 86.31 402 ASP A O 1
ATOM 3095 N N . HIS A 1 403 ? 23.531 9.008 -7.289 1 78.31 403 HIS A N 1
ATOM 3096 C CA . HIS A 1 403 ? 24.688 8.281 -7.789 1 78.31 403 HIS A CA 1
ATOM 3097 C C . HIS A 1 403 ? 25.062 8.742 -9.195 1 78.31 403 HIS A C 1
ATOM 3099 O O . HIS A 1 403 ? 24.219 8.789 -10.086 1 78.31 403 HIS A O 1
ATOM 3105 N N . GLN A 1 404 ? 26.297 9.055 -9.312 1 81 404 GLN A N 1
ATOM 3106 C CA . GLN A 1 404 ? 26.844 9.352 -10.625 1 81 404 GLN A CA 1
ATOM 3107 C C . GLN A 1 404 ? 27.203 8.07 -11.375 1 81 404 GLN A C 1
ATOM 3109 O O . GLN A 1 404 ? 28.297 7.527 -11.203 1 81 404 GLN A O 1
ATOM 3114 N N . ILE A 1 405 ? 26.375 7.73 -12.258 1 71.69 405 ILE A N 1
ATOM 3115 C CA . ILE A 1 405 ? 26.578 6.477 -12.984 1 71.69 405 ILE A CA 1
ATOM 3116 C C . ILE A 1 405 ? 27.688 6.648 -14.008 1 71.69 405 ILE A C 1
ATOM 3118 O O . ILE A 1 405 ? 28.609 5.824 -14.078 1 71.69 405 ILE A O 1
ATOM 3122 N N . LEU A 1 406 ? 27.578 7.715 -14.898 1 74.12 406 LEU A N 1
ATOM 3123 C CA . LEU A 1 406 ? 28.578 8.18 -15.859 1 74.12 406 LEU A CA 1
ATOM 3124 C C . LEU A 1 406 ? 28.859 9.664 -15.672 1 74.12 406 LEU A C 1
ATOM 3126 O O . LEU A 1 406 ? 28.125 10.359 -14.961 1 74.12 406 LEU A O 1
ATOM 3130 N N . ASP A 1 407 ? 29.875 10.094 -16.203 1 77.06 407 ASP A N 1
ATOM 3131 C CA . ASP A 1 407 ? 30.203 11.508 -16.062 1 77.06 407 ASP A CA 1
ATOM 3132 C C . ASP A 1 407 ? 29.062 12.383 -16.547 1 77.06 407 ASP A C 1
ATOM 3134 O O . ASP A 1 407 ? 28.859 13.5 -16.062 1 77.06 407 ASP A O 1
ATOM 3138 N N . TRP A 1 408 ? 28.234 11.844 -17.516 1 82.81 408 TRP A N 1
ATOM 3139 C CA . TRP A 1 408 ? 27.172 12.648 -18.094 1 82.81 408 TRP A CA 1
ATOM 3140 C C . TRP A 1 408 ? 25.797 12.195 -17.594 1 82.81 408 TRP A C 1
ATOM 3142 O O . TRP A 1 408 ? 24.781 12.781 -17.953 1 82.81 408 TRP A O 1
ATOM 3152 N N . PHE A 1 409 ? 25.75 11.164 -16.812 1 83.44 409 PHE A N 1
ATOM 3153 C CA . PHE A 1 409 ? 24.469 10.594 -16.422 1 83.44 409 PHE A CA 1
ATOM 3154 C C . PHE A 1 409 ? 24.406 10.383 -14.906 1 83.44 409 PHE A C 1
ATOM 3156 O O . PHE A 1 409 ? 25.141 9.555 -14.359 1 83.44 409 PHE A O 1
ATOM 3163 N N . ARG A 1 410 ? 23.531 11.07 -14.25 1 86.38 410 ARG A N 1
ATOM 3164 C CA . ARG A 1 410 ? 23.281 10.969 -12.812 1 86.38 410 ARG A CA 1
ATOM 3165 C C . ARG A 1 410 ? 21.875 10.453 -12.531 1 86.38 410 ARG A C 1
ATOM 3167 O O . ARG A 1 410 ? 20.922 10.844 -13.195 1 86.38 410 ARG A O 1
ATOM 3174 N N . PHE A 1 411 ? 21.781 9.531 -11.648 1 84.62 411 PHE A N 1
ATOM 3175 C CA . PHE A 1 411 ? 20.5 8.961 -11.227 1 84.62 411 PHE A CA 1
ATOM 3176 C C . PHE A 1 411 ? 20.25 9.211 -9.75 1 84.62 411 PHE A C 1
ATOM 3178 O O . PHE A 1 411 ? 21.188 9.141 -8.938 1 84.62 411 PHE A O 1
ATOM 3185 N N . GLY A 1 412 ? 19.047 9.508 -9.367 1 88.06 412 GLY A N 1
ATOM 3186 C CA . GLY A 1 412 ? 18.719 9.711 -7.965 1 88.06 412 GLY A CA 1
ATOM 3187 C C . GLY A 1 412 ? 17.328 9.219 -7.602 1 88.06 412 GLY A C 1
ATOM 3188 O O . GLY A 1 412 ? 16.438 9.18 -8.453 1 88.06 412 GLY A O 1
ATOM 3189 N N . VAL A 1 413 ? 17.219 8.789 -6.328 1 87.56 413 VAL A N 1
ATOM 3190 C CA . VAL A 1 413 ? 15.945 8.383 -5.762 1 87.56 413 VAL A CA 1
ATOM 3191 C C . VAL A 1 413 ? 15.797 8.938 -4.348 1 87.56 413 VAL A C 1
ATOM 3193 O O . VAL A 1 413 ? 16.734 8.852 -3.541 1 87.56 413 VAL A O 1
ATOM 3196 N N . GLN A 1 414 ? 14.719 9.57 -4.086 1 93.88 414 GLN A N 1
ATOM 3197 C CA . GLN A 1 414 ? 14.312 10.008 -2.756 1 93.88 414 GLN A CA 1
ATOM 3198 C C . GLN A 1 414 ? 12.945 9.453 -2.385 1 93.88 414 GLN A C 1
ATOM 3200 O O . GLN A 1 414 ? 11.922 9.898 -2.914 1 93.88 414 GLN A O 1
ATOM 3205 N N . THR A 1 415 ? 12.953 8.539 -1.491 1 90.75 415 THR A N 1
ATOM 3206 C CA . THR A 1 415 ? 11.711 7.844 -1.188 1 90.75 415 THR A CA 1
ATOM 3207 C C . THR A 1 415 ? 11.523 7.699 0.32 1 90.75 415 THR A C 1
ATOM 3209 O O . THR A 1 415 ? 12.5 7.707 1.074 1 90.75 415 THR A O 1
ATOM 3212 N N . PHE A 1 416 ? 10.25 7.691 0.771 1 92.5 416 PHE A N 1
ATOM 3213 C CA . PHE A 1 416 ? 9.961 7.359 2.162 1 92.5 416 PHE A CA 1
ATOM 3214 C C . PHE A 1 416 ? 8.602 6.68 2.285 1 92.5 416 PHE A C 1
ATOM 3216 O O . PHE A 1 416 ? 7.766 6.777 1.384 1 92.5 416 PHE A O 1
ATOM 3223 N N . GLY A 1 417 ? 8.445 5.977 3.318 1 91.44 417 GLY A N 1
ATOM 3224 C CA . GLY A 1 417 ? 7.18 5.418 3.768 1 91.44 417 GLY A CA 1
ATOM 3225 C C . GLY A 1 417 ? 6.785 5.875 5.16 1 91.44 417 GLY A C 1
ATOM 3226 O O . GLY A 1 417 ? 7.641 6.02 6.035 1 91.44 417 GLY A O 1
ATOM 3227 N N . SER A 1 418 ? 5.52 6.199 5.285 1 95.06 418 SER A N 1
ATOM 3228 C CA . SER A 1 418 ? 4.961 6.562 6.582 1 95.06 418 SER A CA 1
ATOM 3229 C C . SER A 1 418 ? 3.748 5.699 6.922 1 95.06 418 SER A C 1
ATOM 3231 O O . SER A 1 418 ? 2.83 5.562 6.109 1 95.06 418 SER A O 1
ATOM 3233 N N . PHE A 1 419 ? 3.752 5.137 8.047 1 92.69 419 PHE A N 1
ATOM 3234 C CA . PHE A 1 419 ? 2.684 4.281 8.547 1 92.69 419 PHE A CA 1
ATOM 3235 C C . PHE A 1 419 ? 2.164 4.785 9.891 1 92.69 419 PHE A C 1
ATOM 3237 O O . PHE A 1 419 ? 2.826 4.625 10.914 1 92.69 419 PHE A O 1
ATOM 3244 N N . ALA A 1 420 ? 0.947 5.312 9.82 1 95.44 420 ALA A N 1
ATOM 3245 C CA . ALA A 1 420 ? 0.411 5.988 11 1 95.44 420 ALA A CA 1
ATOM 3246 C C . ALA A 1 420 ? -0.821 5.266 11.531 1 95.44 420 ALA A C 1
ATOM 3248 O O . ALA A 1 420 ? -1.573 4.656 10.766 1 95.44 420 ALA A O 1
ATOM 3249 N N . ASP A 1 421 ? -1.002 5.262 12.828 1 95 421 ASP A N 1
ATOM 3250 C CA . ASP A 1 421 ? -2.139 4.699 13.547 1 95 421 ASP A CA 1
ATOM 3251 C C . ASP A 1 421 ? -2.852 5.766 14.367 1 95 421 ASP A C 1
ATOM 3253 O O . ASP A 1 421 ? -2.281 6.312 15.32 1 95 421 ASP A O 1
ATOM 3257 N N . ASN A 1 422 ? -4.039 6.113 13.961 1 95.69 422 ASN A N 1
ATOM 3258 C CA . ASN A 1 422 ? -4.875 7.094 14.641 1 95.69 422 ASN A CA 1
ATOM 3259 C C . ASN A 1 422 ? -6.023 6.43 15.391 1 95.69 422 ASN A C 1
ATOM 3261 O O . ASN A 1 422 ? -7.047 7.062 15.656 1 95.69 422 ASN A O 1
ATOM 3265 N N . SER A 1 423 ? -5.887 5.246 15.742 1 96.31 423 SER A N 1
ATOM 3266 C CA . SER A 1 423 ? -6.977 4.492 16.344 1 96.31 423 SER A CA 1
ATOM 3267 C C . SER A 1 423 ? -7.363 5.078 17.703 1 96.31 423 SER A C 1
ATOM 3269 O O . SER A 1 423 ? -6.516 5.613 18.422 1 96.31 423 SER A O 1
ATOM 3271 N N . GLY A 1 424 ? -8.617 4.934 18.016 1 95.69 424 GLY A N 1
ATOM 3272 C CA . GLY A 1 424 ? -9.18 5.438 19.25 1 95.69 424 GLY A CA 1
ATOM 3273 C C . GLY A 1 424 ? -10.219 6.527 19.047 1 95.69 424 GLY A C 1
ATOM 3274 O O . GLY A 1 424 ? -10.086 7.348 18.125 1 95.69 424 GLY A O 1
ATOM 3275 N N . GLU A 1 425 ? -11.266 6.516 19.828 1 96.25 425 GLU A N 1
ATOM 3276 C CA . GLU A 1 425 ? -12.297 7.547 19.797 1 96.25 425 GLU A CA 1
ATOM 3277 C C . GLU A 1 425 ? -12.336 8.312 21.125 1 96.25 425 GLU A C 1
ATOM 3279 O O . GLU A 1 425 ? -12.344 7.711 22.203 1 96.25 425 GLU A O 1
ATOM 3284 N N . ILE A 1 426 ? -12.375 9.57 21 1 96.5 426 ILE A N 1
ATOM 3285 C CA . ILE A 1 426 ? -12.406 10.398 22.203 1 96.5 426 ILE A CA 1
ATOM 3286 C C . ILE A 1 426 ? -13.844 10.531 22.703 1 96.5 426 ILE A C 1
ATOM 3288 O O . ILE A 1 426 ? -14.789 10.258 21.953 1 96.5 426 ILE A O 1
ATOM 3292 N N . PRO A 1 427 ? -14 10.914 23.922 1 96.75 427 PRO A N 1
ATOM 3293 C CA . PRO A 1 427 ? -15.359 11.18 24.406 1 96.75 427 PRO A CA 1
ATOM 3294 C C . PRO A 1 427 ? -16 12.383 23.719 1 96.75 427 PRO A C 1
ATOM 3296 O O . PRO A 1 427 ? -15.297 13.211 23.125 1 96.75 427 PRO A O 1
ATOM 3299 N N . ALA A 1 428 ? -17.297 12.367 23.734 1 95.06 428 ALA A N 1
ATOM 3300 C CA . ALA A 1 428 ? -18 13.547 23.234 1 95.06 428 ALA A CA 1
ATOM 3301 C C . ALA A 1 428 ? -17.75 14.758 24.125 1 95.06 428 ALA A C 1
ATOM 3303 O O . ALA A 1 428 ? -18.406 14.906 25.172 1 95.06 428 ALA A O 1
ATOM 3304 N N . LEU A 1 429 ? -17.016 15.664 23.703 1 94.25 429 LEU A N 1
ATOM 3305 C CA . LEU A 1 429 ? -16.484 16.719 24.562 1 94.25 429 LEU A CA 1
ATOM 3306 C C . LEU A 1 429 ? -17.594 17.688 24.969 1 94.25 429 LEU A C 1
ATOM 3308 O O . LEU A 1 429 ? -17.594 18.203 26.078 1 94.25 429 LEU A O 1
ATOM 3312 N N . SER A 1 430 ? -18.5 17.969 24.062 1 93.56 430 SER A N 1
ATOM 3313 C CA . SER A 1 430 ? -19.609 18.844 24.438 1 93.56 430 SER A CA 1
ATOM 3314 C C . SER A 1 430 ? -20.406 18.266 25.578 1 93.56 430 SER A C 1
ATOM 3316 O O . SER A 1 430 ? -20.844 18.984 26.484 1 93.56 430 SER A O 1
ATOM 3318 N N . GLN A 1 431 ? -20.516 17 25.578 1 94.12 431 GLN A N 1
ATOM 3319 C CA . GLN A 1 431 ? -21.281 16.344 26.641 1 94.12 431 GLN A CA 1
ATOM 3320 C C . GLN A 1 431 ? -20.469 16.266 27.938 1 94.12 431 GLN A C 1
ATOM 3322 O O . GLN A 1 431 ? -21.016 16.344 29.031 1 94.12 431 GLN A O 1
ATOM 3327 N N . ILE A 1 432 ? -19.203 16.109 27.828 1 95.69 432 ILE A N 1
ATOM 3328 C CA . ILE A 1 432 ? -18.344 16.094 29 1 95.69 432 ILE A CA 1
ATOM 3329 C C . ILE A 1 432 ? -18.5 17.406 29.766 1 95.69 432 ILE A C 1
ATOM 3331 O O . ILE A 1 432 ? -18.562 17.406 31 1 95.69 432 ILE A O 1
ATOM 3335 N N . THR A 1 433 ? -18.594 18.453 29.062 1 93.94 433 THR A N 1
ATOM 3336 C CA . THR A 1 433 ? -18.625 19.781 29.672 1 93.94 433 THR A CA 1
ATOM 3337 C C . THR A 1 433 ? -20.016 20.094 30.188 1 93.94 433 THR A C 1
ATOM 3339 O O . THR A 1 433 ? -20.156 20.828 31.188 1 93.94 433 THR A O 1
ATOM 3342 N N . THR A 1 434 ? -21.047 19.562 29.594 1 93.94 434 THR A N 1
ATOM 3343 C CA . THR A 1 434 ? -22.391 20.016 29.922 1 93.94 434 THR A CA 1
ATOM 3344 C C . THR A 1 434 ? -23.062 19.047 30.891 1 93.94 434 THR A C 1
ATOM 3346 O O . THR A 1 434 ? -24.062 19.391 31.531 1 93.94 434 THR A O 1
ATOM 3349 N N . MET A 1 435 ? -22.531 17.922 31.031 1 95.31 435 MET A N 1
ATOM 3350 C CA . MET A 1 435 ? -23.141 16.969 31.953 1 95.31 435 MET A CA 1
ATOM 3351 C C . MET A 1 435 ? -23.062 17.469 33.406 1 95.31 435 MET A C 1
ATOM 3353 O O . MET A 1 435 ? -22 17.953 33.844 1 95.31 435 MET A O 1
ATOM 3357 N N . PRO A 1 436 ? -24.172 17.484 34.094 1 94.94 436 PRO A N 1
ATOM 3358 C CA . PRO A 1 436 ? -24.141 17.984 35.469 1 94.94 436 PRO A CA 1
ATOM 3359 C C . PRO A 1 436 ? -23.312 17.109 36.406 1 94.94 436 PRO A C 1
ATOM 3361 O O . PRO A 1 436 ? -23.297 15.891 36.25 1 94.94 436 PRO A O 1
ATOM 3364 N N . PRO A 1 437 ? -22.625 17.719 37.438 1 97.12 437 PRO A N 1
ATOM 3365 C CA . PRO A 1 437 ? -21.812 16.953 38.406 1 97.12 437 PRO A CA 1
ATOM 3366 C C . PRO A 1 437 ? -22.656 16.109 39.344 1 97.12 437 PRO A C 1
ATOM 3368 O O . PRO A 1 437 ? -22.109 15.281 40.094 1 97.12 437 PRO A O 1
ATOM 3371 N N . LEU A 1 438 ? -24.016 16.188 39.25 1 96.88 438 LEU A N 1
ATOM 3372 C CA . LEU A 1 438 ? -24.922 15.484 40.156 1 96.88 438 LEU A CA 1
ATOM 3373 C C . LEU A 1 438 ? -25.203 14.07 39.656 1 96.88 438 LEU A C 1
ATOM 3375 O O . LEU A 1 438 ? -25.906 13.305 40.312 1 96.88 438 LEU A O 1
ATOM 3379 N N . VAL A 1 439 ? -24.656 13.711 38.5 1 96.38 439 VAL A N 1
ATOM 3380 C CA . VAL A 1 439 ? -24.844 12.367 37.969 1 96.38 439 VAL A CA 1
ATOM 3381 C C . VAL A 1 439 ? -23.484 11.727 37.688 1 96.38 439 VAL A C 1
ATOM 3383 O O . VAL A 1 439 ? -22.469 12.406 37.688 1 96.38 439 VAL A O 1
ATOM 3386 N N . THR A 1 440 ? -23.453 10.391 37.5 1 96 440 THR A N 1
ATOM 3387 C CA . THR A 1 440 ? -22.234 9.633 37.25 1 96 440 THR A CA 1
ATOM 3388 C C . THR A 1 440 ? -22.359 8.82 35.969 1 96 440 THR A C 1
ATOM 3390 O O . THR A 1 440 ? -23.469 8.523 35.5 1 96 440 THR A O 1
ATOM 3393 N N . PRO A 1 441 ? -21.281 8.531 35.406 1 96.75 441 PRO A N 1
ATOM 3394 C CA . PRO A 1 441 ? -21.328 7.801 34.125 1 96.75 441 PRO A CA 1
ATOM 3395 C C . PRO A 1 441 ? -21.547 6.301 34.344 1 96.75 441 PRO A C 1
ATOM 3397 O O . PRO A 1 441 ? -21.891 5.594 33.375 1 96.75 441 PRO A O 1
ATOM 3400 N N . TYR A 1 442 ? -21.344 5.797 35.531 1 95.88 442 TYR A N 1
ATOM 3401 C CA . TYR A 1 442 ? -21.391 4.359 35.781 1 95.88 442 TYR A CA 1
ATOM 3402 C C . TYR A 1 442 ? -22.312 4.035 36.969 1 95.88 442 TYR A C 1
ATOM 3404 O O . TYR A 1 442 ? -22.453 4.84 37.875 1 95.88 442 TYR A O 1
ATOM 3412 N N . ASP A 1 443 ? -22.891 2.842 36.844 1 93.81 443 ASP A N 1
ATOM 3413 C CA . ASP A 1 443 ? -23.719 2.395 37.969 1 93.81 443 ASP A CA 1
ATOM 3414 C C . ASP A 1 443 ? -22.859 1.714 39.031 1 93.81 443 ASP A C 1
ATOM 3416 O O . ASP A 1 443 ? -21.641 1.715 38.969 1 93.81 443 ASP A O 1
ATOM 3420 N N . GLU A 1 444 ? -23.469 1.247 40.031 1 91.56 444 GLU A N 1
ATOM 3421 C CA . GLU A 1 444 ? -22.766 0.676 41.188 1 91.56 444 GLU A CA 1
ATOM 3422 C C . GLU A 1 444 ? -22.016 -0.591 40.781 1 91.56 444 GLU A C 1
ATOM 3424 O O . GLU A 1 444 ? -21 -0.931 41.406 1 91.56 444 GLU A O 1
ATOM 3429 N N . GLU A 1 445 ? -22.422 -1.225 39.719 1 93.56 445 GLU A N 1
ATOM 3430 C CA . GLU A 1 445 ? -21.781 -2.451 39.25 1 93.56 445 GLU A CA 1
ATOM 3431 C C . GLU A 1 445 ? -20.656 -2.146 38.25 1 93.56 445 GLU A C 1
ATOM 3433 O O . GLU A 1 445 ? -19.938 -3.049 37.844 1 93.56 445 GLU A O 1
ATOM 3438 N N . GLY A 1 446 ? -20.547 -0.894 37.906 1 92.44 446 GLY A N 1
ATOM 3439 C CA . GLY A 1 446 ? -19.484 -0.497 37 1 92.44 446 GLY A CA 1
ATOM 3440 C C . GLY A 1 446 ? -19.906 -0.455 35.562 1 92.44 446 GLY A C 1
ATOM 3441 O O . GLY A 1 446 ? -19.078 -0.193 34.688 1 92.44 446 GLY A O 1
ATOM 3442 N N . ASN A 1 447 ? -21.141 -0.729 35.281 1 92.56 447 ASN A N 1
ATOM 3443 C CA . ASN A 1 447 ? -21.641 -0.651 33.938 1 92.56 447 ASN A CA 1
ATOM 3444 C C . ASN A 1 447 ? -21.938 0.79 33.531 1 92.56 447 ASN A C 1
ATOM 3446 O O . ASN A 1 447 ? -22.328 1.608 34.344 1 92.56 447 ASN A O 1
ATOM 3450 N N . VAL A 1 448 ? -21.797 1 32.312 1 94.81 448 VAL A N 1
ATOM 3451 C CA . VAL A 1 448 ? -22.031 2.348 31.797 1 94.81 448 VAL A CA 1
ATOM 3452 C C . VAL A 1 448 ? -23.516 2.654 31.781 1 94.81 448 VAL A C 1
ATOM 3454 O O . VAL A 1 448 ? -24.328 1.8 31.422 1 94.81 448 VAL A O 1
ATOM 3457 N N . ILE A 1 449 ? -23.938 3.822 32.281 1 95.44 449 ILE A N 1
ATOM 3458 C CA . ILE A 1 449 ? -25.297 4.312 32.188 1 95.44 449 ILE A CA 1
ATOM 3459 C C . ILE A 1 449 ? -25.516 5 30.844 1 95.44 449 ILE A C 1
ATOM 3461 O O . ILE A 1 449 ? -24.828 5.969 30.516 1 95.44 449 ILE A O 1
ATOM 3465 N N . LEU A 1 450 ? -26.391 4.625 30.016 1 95 450 LEU A N 1
ATOM 3466 C CA . LEU A 1 450 ? -26.562 5.117 28.656 1 95 450 LEU A CA 1
ATOM 3467 C C . LEU A 1 450 ? -26.906 6.602 28.656 1 95 450 LEU A C 1
ATOM 3469 O O . LEU A 1 450 ? -26.406 7.363 27.828 1 95 450 LEU A O 1
ATOM 3473 N N . ASN A 1 451 ? -27.844 7.012 29.562 1 94.44 451 ASN A N 1
ATOM 3474 C CA . ASN A 1 451 ? -28.266 8.398 29.734 1 94.44 451 ASN A CA 1
ATOM 3475 C C . ASN A 1 451 ? -28.172 8.844 31.188 1 94.44 451 ASN A C 1
ATOM 3477 O O . ASN A 1 451 ? -29.172 8.852 31.906 1 94.44 451 ASN A O 1
ATOM 3481 N N . PRO A 1 452 ? -27.047 9.367 31.578 1 94.44 452 PRO A N 1
ATOM 3482 C CA . PRO A 1 452 ? -26.781 9.602 33 1 94.44 452 PRO A CA 1
ATOM 3483 C C . PRO A 1 452 ? -27.75 10.617 33.625 1 94.44 452 PRO A C 1
ATOM 3485 O O . PRO A 1 452 ? -28.109 10.5 34.781 1 94.44 452 PRO A O 1
ATOM 3488 N N . ASP A 1 453 ? -28.156 11.609 32.844 1 91.12 453 ASP A N 1
ATOM 3489 C CA . ASP A 1 453 ? -29 12.633 33.438 1 91.12 453 ASP A CA 1
ATOM 3490 C C . ASP A 1 453 ? -30.484 12.312 33.25 1 91.12 453 ASP A C 1
ATOM 3492 O O . ASP A 1 453 ? -31.344 13.141 33.531 1 91.12 453 ASP A O 1
ATOM 3496 N N . GLY A 1 454 ? -30.734 11.125 32.719 1 85.88 454 GLY A N 1
ATOM 3497 C CA . GLY A 1 454 ? -32.125 10.672 32.562 1 85.88 454 GLY A CA 1
ATOM 3498 C C . GLY A 1 454 ? -32.781 11.219 31.328 1 85.88 454 GLY A C 1
ATOM 3499 O O . GLY A 1 454 ? -33.938 10.867 31.016 1 85.88 454 GLY A O 1
ATOM 3500 N N . ALA A 1 455 ? -32.094 12.023 30.656 1 79.88 455 ALA A N 1
ATOM 3501 C CA . ALA A 1 455 ? -32.594 12.594 29.422 1 79.88 455 ALA A CA 1
ATOM 3502 C C . ALA A 1 455 ? -32.062 11.836 28.203 1 79.88 455 ALA A C 1
ATOM 3504 O O . ALA A 1 455 ? -31.672 10.672 28.312 1 79.88 455 ALA A O 1
ATOM 3505 N N . ILE A 1 456 ? -32.188 12.523 27.078 1 80.38 456 ILE A N 1
ATOM 3506 C CA . ILE A 1 456 ? -31.891 11.867 25.812 1 80.38 456 ILE A CA 1
ATOM 3507 C C . ILE A 1 456 ? -30.391 11.938 25.531 1 80.38 456 ILE A C 1
ATOM 3509 O O . ILE A 1 456 ? -29.891 11.258 24.641 1 80.38 456 ILE A O 1
ATOM 3513 N N . ARG A 1 457 ? -29.688 12.578 26.406 1 88.06 457 ARG A N 1
ATOM 3514 C CA . ARG A 1 457 ? -28.25 12.742 26.141 1 88.06 457 ARG A CA 1
ATOM 3515 C C . ARG A 1 457 ? -27.484 11.469 26.453 1 88.06 457 ARG A C 1
ATOM 3517 O O . ARG A 1 457 ? -27.594 10.93 27.562 1 88.06 457 ARG A O 1
ATOM 3524 N N . ALA A 1 458 ? -26.656 11.141 25.484 1 93 458 ALA A N 1
ATOM 3525 C CA . ALA A 1 458 ? -25.891 9.914 25.641 1 93 458 ALA A CA 1
ATOM 3526 C C . ALA A 1 458 ? -24.688 10.133 26.562 1 93 458 ALA A C 1
ATOM 3528 O O . ALA A 1 458 ? -24.156 11.234 26.641 1 93 458 ALA A O 1
ATOM 3529 N N . ASN A 1 459 ? -24.344 9.109 27.297 1 96.19 459 ASN A N 1
ATOM 3530 C CA . ASN A 1 459 ? -23.109 9.094 28.078 1 96.19 459 ASN A CA 1
ATOM 3531 C C . ASN A 1 459 ? -21.906 9.391 27.203 1 96.19 459 ASN A C 1
ATOM 3533 O O . ASN A 1 459 ? -21.656 8.695 26.219 1 96.19 459 ASN A O 1
ATOM 3537 N N . PRO A 1 460 ? -21.219 10.438 27.547 1 96.44 460 PRO A N 1
ATOM 3538 C CA . PRO A 1 460 ? -20.094 10.828 26.688 1 96.44 460 PRO A CA 1
ATOM 3539 C C . PRO A 1 460 ? -19 9.766 26.625 1 96.44 460 PRO A C 1
ATOM 3541 O O . PRO A 1 460 ? -18.141 9.812 25.75 1 96.44 460 PRO A O 1
ATOM 3544 N N . PHE A 1 461 ? -18.969 8.805 27.469 1 96.88 461 PHE A N 1
ATOM 3545 C CA . PHE A 1 461 ? -17.906 7.797 27.531 1 96.88 461 PHE A CA 1
ATOM 3546 C C . PHE A 1 461 ? -18.281 6.57 26.703 1 96.88 461 PHE A C 1
ATOM 3548 O O . PHE A 1 461 ? -17.547 5.586 26.688 1 96.88 461 PHE A O 1
ATOM 3555 N N . LEU A 1 462 ? -19.406 6.621 26 1 96.31 462 LEU A N 1
ATOM 3556 C CA . LEU A 1 462 ? -19.766 5.52 25.109 1 96.31 462 LEU A CA 1
ATOM 3557 C C . LEU A 1 462 ? -18.859 5.473 23.891 1 96.31 462 LEU A C 1
ATOM 3559 O O . LEU A 1 462 ? -18.5 4.391 23.406 1 96.31 462 LEU A O 1
ATOM 3563 N N . SER A 1 463 ? -18.422 6.574 23.391 1 95.12 463 SER A N 1
ATOM 3564 C CA . SER A 1 463 ? -17.609 6.648 22.188 1 95.12 463 SER A CA 1
ATOM 3565 C C . SER A 1 463 ? -16.234 6.004 22.406 1 95.12 463 SER A C 1
ATOM 3567 O O . SER A 1 463 ? -15.758 5.254 21.547 1 95.12 463 SER A O 1
ATOM 3569 N N . PRO A 1 464 ? -15.586 6.238 23.531 1 95.62 464 PRO A N 1
ATOM 3570 C CA . PRO A 1 464 ? -14.266 5.645 23.734 1 95.62 464 PRO A CA 1
ATOM 3571 C C . PRO A 1 464 ? -14.312 4.125 23.875 1 95.62 464 PRO A C 1
ATOM 3573 O O . PRO A 1 464 ? -13.273 3.463 23.797 1 95.62 464 PRO A O 1
ATOM 3576 N N . LEU A 1 465 ? -15.453 3.578 24.047 1 95.06 465 LEU A N 1
ATOM 3577 C CA . LEU A 1 465 ? -15.586 2.129 24.156 1 95.06 465 LEU A CA 1
ATOM 3578 C C . LEU A 1 465 ? -15.602 1.472 22.781 1 95.06 465 LEU A C 1
ATOM 3580 O O . LEU A 1 465 ? -15.633 0.244 22.688 1 95.06 465 LEU A O 1
ATOM 3584 N N . SER A 1 466 ? -15.508 2.227 21.797 1 96.12 466 SER A N 1
ATOM 3585 C CA . SER A 1 466 ? -15.484 1.714 20.422 1 96.12 466 SER A CA 1
ATOM 3586 C C . SER A 1 466 ? -14.211 0.93 20.156 1 96.12 466 SER A C 1
ATOM 3588 O O . SER A 1 466 ? -13.133 1.282 20.656 1 96.12 466 SER A O 1
ATOM 3590 N N . ASN A 1 467 ? -14.359 -0.222 19.453 1 96.44 467 ASN A N 1
ATOM 3591 C CA . ASN A 1 467 ? -13.219 -0.797 18.75 1 96.44 467 ASN A CA 1
ATOM 3592 C C . ASN A 1 467 ? -12.922 -0.048 17.453 1 96.44 467 ASN A C 1
ATOM 3594 O O . ASN A 1 467 ? -13.641 -0.201 16.469 1 96.44 467 ASN A O 1
ATOM 3598 N N . ASP A 1 468 ? -11.836 0.707 17.562 1 96.88 468 ASP A N 1
ATOM 3599 C CA . ASP A 1 468 ? -11.547 1.616 16.453 1 96.88 468 ASP A CA 1
ATOM 3600 C C . ASP A 1 468 ? -10.188 1.306 15.828 1 96.88 468 ASP A C 1
ATOM 3602 O O . ASP A 1 468 ? -9.195 1.136 16.531 1 96.88 468 ASP A O 1
ATOM 3606 N N . PHE A 1 469 ? -10.266 1.022 14.602 1 96.31 469 PHE A N 1
ATOM 3607 C CA . PHE A 1 469 ? -9.086 0.833 13.773 1 96.31 469 PHE A CA 1
ATOM 3608 C C . PHE A 1 469 ? -8.977 1.931 12.719 1 96.31 469 PHE A C 1
ATOM 3610 O O . PHE A 1 469 ? -9.844 2.051 11.852 1 96.31 469 PHE A O 1
ATOM 3617 N N . ASP A 1 470 ? -7.922 2.76 12.805 1 96.75 470 ASP A N 1
ATOM 3618 C CA . ASP A 1 470 ? -7.723 3.855 11.859 1 96.75 470 ASP A CA 1
ATOM 3619 C C . ASP A 1 470 ? -6.25 3.986 11.477 1 96.75 470 ASP A C 1
ATOM 3621 O O . ASP A 1 470 ? -5.473 4.633 12.18 1 96.75 470 ASP A O 1
ATOM 3625 N N . LYS A 1 471 ? -5.926 3.451 10.328 1 94.94 471 LYS A N 1
ATOM 3626 C CA . LYS A 1 471 ? -4.539 3.471 9.867 1 94.94 471 LYS A CA 1
ATOM 3627 C C . LYS A 1 471 ? -4.41 4.223 8.547 1 94.94 471 LYS A C 1
ATOM 3629 O O . LYS A 1 471 ? -5.246 4.066 7.648 1 94.94 471 LYS A O 1
ATOM 3634 N N . ASN A 1 472 ? -3.418 5.066 8.516 1 94.69 472 ASN A N 1
ATOM 3635 C CA . ASN A 1 472 ? -3.094 5.848 7.324 1 94.69 472 ASN A CA 1
ATOM 3636 C C . ASN A 1 472 ? -1.664 5.59 6.855 1 94.69 472 ASN A C 1
ATOM 3638 O O . ASN A 1 472 ? -0.713 5.777 7.617 1 94.69 472 ASN A O 1
ATOM 3642 N N . ASN A 1 473 ? -1.511 5.188 5.629 1 92.88 473 ASN A N 1
ATOM 3643 C CA . ASN A 1 473 ? -0.206 4.891 5.047 1 92.88 473 ASN A CA 1
ATOM 3644 C C . ASN A 1 473 ? 0.084 5.777 3.838 1 92.88 473 ASN A C 1
ATOM 3646 O O . ASN A 1 473 ? -0.832 6.148 3.102 1 92.88 473 ASN A O 1
ATOM 3650 N N . ASN A 1 474 ? 1.333 6.117 3.717 1 94.81 474 ASN A N 1
ATOM 3651 C CA . ASN A 1 474 ? 1.771 6.941 2.596 1 94.81 474 ASN A CA 1
ATOM 3652 C C . ASN A 1 474 ? 3.107 6.465 2.037 1 94.81 474 ASN A C 1
ATOM 3654 O O . ASN A 1 474 ? 4.043 6.207 2.795 1 94.81 474 ASN A O 1
ATOM 3658 N N . LEU A 1 475 ? 3.203 6.285 0.734 1 90.38 475 LEU A N 1
ATOM 3659 C CA . LEU A 1 475 ? 4.441 6.004 0.017 1 90.38 475 LEU A CA 1
ATOM 3660 C C . LEU A 1 475 ? 4.785 7.137 -0.943 1 90.38 475 LEU A C 1
ATOM 3662 O O . LEU A 1 475 ? 4.027 7.418 -1.876 1 90.38 475 LEU A O 1
ATOM 3666 N N . PHE A 1 476 ? 5.852 7.719 -0.668 1 94.12 476 PHE A N 1
ATOM 3667 C CA . PHE A 1 476 ? 6.332 8.812 -1.499 1 94.12 476 PHE A CA 1
ATOM 3668 C C . PHE A 1 476 ? 7.625 8.43 -2.209 1 94.12 476 PHE A C 1
ATOM 3670 O O . PHE A 1 476 ? 8.484 7.766 -1.626 1 94.12 476 PHE A O 1
ATOM 3677 N N . ALA A 1 477 ? 7.824 8.844 -3.49 1 90.94 477 ALA A N 1
ATOM 3678 C CA . ALA A 1 477 ? 9.078 8.641 -4.211 1 90.94 477 ALA A CA 1
ATOM 3679 C C . ALA A 1 477 ? 9.281 9.719 -5.27 1 90.94 477 ALA A C 1
ATOM 3681 O O . ALA A 1 477 ? 8.344 10.086 -5.98 1 90.94 477 ALA A O 1
ATOM 3682 N N . ASN A 1 478 ? 10.383 10.25 -5.27 1 93.69 478 ASN A N 1
ATOM 3683 C CA . ASN A 1 478 ? 10.883 11.07 -6.371 1 93.69 478 ASN A CA 1
ATOM 3684 C C . ASN A 1 478 ? 12.078 10.406 -7.059 1 93.69 478 ASN A C 1
ATOM 3686 O O . ASN A 1 478 ? 13.148 10.273 -6.465 1 93.69 478 ASN A O 1
ATOM 3690 N N . VAL A 1 479 ? 11.914 9.969 -8.242 1 88.69 479 VAL A N 1
ATOM 3691 C CA . VAL A 1 479 ? 12.977 9.367 -9.047 1 88.69 479 VAL A CA 1
ATOM 3692 C C . VAL A 1 479 ? 13.383 10.328 -10.164 1 88.69 479 VAL A C 1
ATOM 3694 O O . VAL A 1 479 ? 12.531 10.828 -10.898 1 88.69 479 VAL A O 1
ATOM 3697 N N . TYR A 1 480 ? 14.656 10.578 -10.211 1 90.69 480 TYR A N 1
ATOM 3698 C CA . TYR A 1 480 ? 15.07 11.516 -11.258 1 90.69 480 TYR A CA 1
ATOM 3699 C C . TYR A 1 480 ? 16.297 11.008 -11.984 1 90.69 480 TYR A C 1
ATOM 3701 O O . TYR A 1 480 ? 17.062 10.188 -11.453 1 90.69 480 TYR A O 1
ATOM 3709 N N . MET A 1 481 ? 16.469 11.461 -13.25 1 88.19 481 MET A N 1
ATOM 3710 C CA . MET A 1 481 ? 17.609 11.234 -14.133 1 88.19 481 MET A CA 1
ATOM 3711 C C . MET A 1 481 ? 18.109 12.547 -14.719 1 88.19 481 MET A C 1
ATOM 3713 O O . MET A 1 481 ? 17.344 13.297 -15.32 1 88.19 481 MET A O 1
ATOM 3717 N N . ASP A 1 482 ? 19.406 12.75 -14.5 1 91 482 ASP A N 1
ATOM 3718 C CA . ASP A 1 482 ? 20.062 13.93 -15.055 1 91 482 ASP A CA 1
ATOM 3719 C C . ASP A 1 482 ? 21.031 13.539 -16.172 1 91 482 ASP A C 1
ATOM 3721 O O . ASP A 1 482 ? 21.984 12.789 -15.953 1 91 482 ASP A O 1
ATOM 3725 N N . LEU A 1 483 ? 20.797 14.148 -17.312 1 89.81 483 LEU A N 1
ATOM 3726 C CA . LEU A 1 483 ? 21.656 13.906 -18.484 1 89.81 483 LEU A CA 1
ATOM 3727 C C . LEU A 1 483 ? 22.359 15.188 -18.922 1 89.81 483 LEU A C 1
ATOM 3729 O O . LEU A 1 483 ? 21.703 16.125 -19.391 1 89.81 483 LEU A O 1
ATOM 3733 N N . GLU A 1 484 ? 23.641 15.188 -18.656 1 90.44 484 GLU A N 1
ATOM 3734 C CA . GLU A 1 484 ? 24.438 16.25 -19.25 1 90.44 484 GLU A CA 1
ATOM 3735 C C . GLU A 1 484 ? 24.812 15.922 -20.688 1 90.44 484 GLU A C 1
ATOM 3737 O O . GLU A 1 484 ? 25.688 15.086 -20.938 1 90.44 484 GLU A O 1
ATOM 3742 N N . ILE A 1 485 ? 24.297 16.734 -21.562 1 86.88 485 ILE A N 1
ATOM 3743 C CA . ILE A 1 485 ? 24.516 16.422 -22.969 1 86.88 485 ILE A CA 1
ATOM 3744 C C . ILE A 1 485 ? 25.953 16.734 -23.359 1 86.88 485 ILE A C 1
ATOM 3746 O O . ILE A 1 485 ? 26.359 17.906 -23.391 1 86.88 485 ILE A O 1
ATOM 3750 N N . PRO A 1 486 ? 26.859 15.797 -23.641 1 78.62 486 PRO A N 1
ATOM 3751 C CA . PRO A 1 486 ? 28.312 15.984 -23.812 1 78.62 486 PRO A CA 1
ATOM 3752 C C . PRO A 1 486 ? 28.656 16.891 -24.984 1 78.62 486 PRO A C 1
ATOM 3754 O O . PRO A 1 486 ? 29.656 17.625 -24.938 1 78.62 486 PRO A O 1
ATOM 3757 N N . PHE A 1 487 ? 27.891 17.016 -26.016 1 84.81 487 PHE A N 1
ATOM 3758 C CA . PHE A 1 487 ? 28.297 17.75 -27.219 1 84.81 487 PHE A CA 1
ATOM 3759 C C . PHE A 1 487 ? 27.844 19.203 -27.125 1 84.81 487 PHE A C 1
ATOM 3761 O O . PHE A 1 487 ? 28.219 20.016 -27.969 1 84.81 487 PHE A O 1
ATOM 3768 N N . ILE A 1 488 ? 27.109 19.516 -26.188 1 90.06 488 ILE A N 1
ATOM 3769 C CA . ILE A 1 488 ? 26.672 20.906 -25.984 1 90.06 488 ILE A CA 1
ATOM 3770 C C . ILE A 1 488 ? 26.938 21.297 -24.531 1 90.06 488 ILE A C 1
ATOM 3772 O O . ILE A 1 488 ? 26.125 21.031 -23.641 1 90.06 488 ILE A O 1
ATOM 3776 N N . GLU A 1 489 ? 27.906 22.031 -24.344 1 87.5 489 GLU A N 1
ATOM 3777 C CA . GLU A 1 489 ? 28.297 22.438 -23 1 87.5 489 GLU A CA 1
ATOM 3778 C C . GLU A 1 489 ? 27.188 23.25 -22.344 1 87.5 489 GLU A C 1
ATOM 3780 O O . GLU A 1 489 ? 26.625 24.156 -22.969 1 87.5 489 GLU A O 1
ATOM 3785 N N . GLY A 1 490 ? 26.812 22.891 -21.188 1 90.69 490 GLY A N 1
ATOM 3786 C CA . GLY A 1 490 ? 25.859 23.641 -20.391 1 90.69 490 GLY A CA 1
ATOM 3787 C C . GLY A 1 490 ? 24.438 23.141 -20.547 1 90.69 490 GLY A C 1
ATOM 3788 O O . GLY A 1 490 ? 23.531 23.547 -19.797 1 90.69 490 GLY A O 1
ATOM 3789 N N . LEU A 1 491 ? 24.219 22.328 -21.531 1 93.31 491 LEU A N 1
ATOM 3790 C CA . LEU A 1 491 ? 22.875 21.812 -21.75 1 93.31 491 LEU A CA 1
ATOM 3791 C C . LEU A 1 491 ? 22.641 20.562 -20.891 1 93.31 491 LEU A C 1
ATOM 3793 O O . LEU A 1 491 ? 23.422 19.609 -20.938 1 93.31 491 LEU A O 1
ATOM 3797 N N . LYS A 1 492 ? 21.594 20.594 -20.094 1 93.12 492 LYS A N 1
ATOM 3798 C CA . LYS A 1 492 ? 21.234 19.5 -19.203 1 93.12 492 LYS A CA 1
ATOM 3799 C C . LYS A 1 492 ? 19.766 19.141 -19.359 1 93.12 492 LYS A C 1
ATOM 3801 O O . LYS A 1 492 ? 18.906 20.016 -19.5 1 93.12 492 LYS A O 1
ATOM 3806 N N . TYR A 1 493 ? 19.469 17.812 -19.438 1 91.19 493 TYR A N 1
ATOM 3807 C CA . TYR A 1 493 ? 18.109 17.297 -19.484 1 91.19 493 TYR A CA 1
ATOM 3808 C C . TYR A 1 493 ? 17.797 16.469 -18.234 1 91.19 493 TYR A C 1
ATOM 3810 O O . TYR A 1 493 ? 18.516 15.516 -17.922 1 91.19 493 TYR A O 1
ATOM 3818 N N . ARG A 1 494 ? 16.734 16.906 -17.5 1 93.19 494 ARG A N 1
ATOM 3819 C CA . ARG A 1 494 ? 16.328 16.188 -16.297 1 93.19 494 ARG A CA 1
ATOM 3820 C C . ARG A 1 494 ? 14.906 15.664 -16.422 1 93.19 494 ARG A C 1
ATOM 3822 O O . ARG A 1 494 ? 14.016 16.391 -16.875 1 93.19 494 ARG A O 1
ATOM 3829 N N . VAL A 1 495 ? 14.734 14.422 -16.094 1 91.81 495 VAL A N 1
ATOM 3830 C CA . VAL A 1 495 ? 13.398 13.836 -15.961 1 91.81 495 VAL A CA 1
ATOM 3831 C C . VAL A 1 495 ? 13.102 13.555 -14.492 1 91.81 495 VAL A C 1
ATOM 3833 O O . VAL A 1 495 ? 13.914 12.938 -13.797 1 91.81 495 VAL A O 1
ATOM 3836 N N . ASN A 1 496 ? 11.938 14.062 -14.008 1 92.5 496 ASN A N 1
ATOM 3837 C CA . ASN A 1 496 ? 11.445 13.773 -12.664 1 92.5 496 ASN A CA 1
ATOM 3838 C C . ASN A 1 496 ? 10.141 12.977 -12.703 1 92.5 496 ASN A C 1
ATOM 3840 O O . ASN A 1 496 ? 9.18 13.383 -13.359 1 92.5 496 ASN A O 1
ATOM 3844 N N . PHE A 1 497 ? 10.148 11.93 -11.992 1 90.62 497 PHE A N 1
ATOM 3845 C CA . PHE A 1 497 ? 8.922 11.18 -11.789 1 90.62 497 PHE A CA 1
ATOM 3846 C C . PHE A 1 497 ? 8.555 11.125 -10.312 1 90.62 497 PHE A C 1
ATOM 3848 O O . PHE A 1 497 ? 9.266 10.516 -9.516 1 90.62 497 PHE A O 1
ATOM 3855 N N . GLY A 1 498 ? 7.453 11.789 -9.977 1 93.19 498 GLY A N 1
ATOM 3856 C CA . GLY A 1 498 ? 6.965 11.828 -8.609 1 93.19 498 GLY A CA 1
ATOM 3857 C C . GLY A 1 498 ? 5.762 10.93 -8.383 1 93.19 498 GLY A C 1
ATOM 3858 O O . GLY A 1 498 ? 4.879 10.836 -9.234 1 93.19 498 GLY A O 1
ATOM 3859 N N . ASN A 1 499 ? 5.852 10.234 -7.273 1 90.56 499 ASN A N 1
ATOM 3860 C CA . ASN A 1 499 ? 4.754 9.367 -6.863 1 90.56 499 ASN A CA 1
ATOM 3861 C C . ASN A 1 499 ? 4.344 9.625 -5.414 1 90.56 499 ASN A C 1
ATOM 3863 O O . ASN A 1 499 ? 5.199 9.773 -4.539 1 90.56 499 ASN A O 1
ATOM 3867 N N . ASN A 1 500 ? 3.023 9.805 -5.191 1 94 500 ASN A N 1
ATOM 3868 C CA . ASN A 1 500 ? 2.408 9.828 -3.871 1 94 500 ASN A CA 1
ATOM 3869 C C . ASN A 1 500 ? 1.203 8.898 -3.797 1 94 500 ASN A C 1
ATOM 3871 O O . ASN A 1 500 ? 0.16 9.172 -4.391 1 94 500 ASN A O 1
ATOM 3875 N N . TYR A 1 501 ? 1.386 7.82 -3.088 1 92.44 501 TYR A N 1
ATOM 3876 C CA . TYR A 1 501 ? 0.313 6.844 -2.926 1 92.44 501 TYR A CA 1
ATOM 3877 C C . TYR A 1 501 ? -0.097 6.723 -1.464 1 92.44 501 TYR A C 1
ATOM 3879 O O . TYR A 1 501 ? 0.726 6.387 -0.608 1 92.44 501 TYR A O 1
ATOM 3887 N N . SER A 1 502 ? -1.366 7.023 -1.184 1 94.56 502 SER A N 1
ATOM 3888 C CA . SER A 1 502 ? -1.857 6.934 0.188 1 94.56 502 SER A CA 1
ATOM 3889 C C . SER A 1 502 ? -3.107 6.062 0.271 1 94.56 502 SER A C 1
ATOM 3891 O O . SER A 1 502 ? -3.941 6.078 -0.639 1 94.56 502 SER A O 1
ATOM 3893 N N . TRP A 1 503 ? -3.221 5.32 1.229 1 93.75 503 TRP A N 1
ATOM 3894 C CA . TRP A 1 503 ? -4.445 4.574 1.514 1 93.75 503 TRP A CA 1
ATOM 3895 C C . TRP A 1 503 ? -4.75 4.586 3.008 1 93.75 503 TRP A C 1
ATOM 3897 O O . TRP A 1 503 ? -3.838 4.602 3.836 1 93.75 503 TRP A O 1
ATOM 3907 N N . ARG A 1 504 ? -5.973 4.629 3.312 1 96.06 504 ARG A N 1
ATOM 3908 C CA . ARG A 1 504 ? -6.48 4.676 4.68 1 96.06 504 ARG A CA 1
ATOM 3909 C C . ARG A 1 504 ? -7.551 3.611 4.906 1 96.06 504 ARG A C 1
ATOM 3911 O O . ARG A 1 504 ? -8.406 3.391 4.043 1 96.06 504 ARG A O 1
ATOM 3918 N N . ARG A 1 505 ? -7.418 2.891 5.961 1 96.25 505 ARG A N 1
ATOM 3919 C CA . ARG A 1 505 ? -8.414 1.943 6.441 1 96.25 505 ARG A CA 1
ATOM 3920 C C . ARG A 1 505 ? -8.977 2.375 7.793 1 96.25 505 ARG A C 1
ATOM 3922 O O . ARG A 1 505 ? -8.234 2.477 8.773 1 96.25 505 ARG A O 1
ATOM 3929 N N . HIS A 1 506 ? -10.258 2.65 7.844 1 98.12 506 HIS A N 1
ATOM 3930 C CA . HIS A 1 506 ? -10.938 3.039 9.078 1 98.12 506 HIS A CA 1
ATOM 3931 C C . HIS A 1 506 ? -12.094 2.096 9.391 1 98.12 506 HIS A C 1
ATOM 3933 O O . HIS A 1 506 ? -13.125 2.115 8.703 1 98.12 506 HIS A O 1
ATOM 3939 N N . TYR A 1 507 ? -11.914 1.301 10.406 1 98.38 507 TYR A N 1
ATOM 3940 C CA . TYR A 1 507 ? -12.914 0.344 10.867 1 98.38 507 TYR A CA 1
ATOM 3941 C C . TYR A 1 507 ? -13.336 0.641 12.297 1 98.38 507 TYR A C 1
ATOM 3943 O O . TYR A 1 507 ? -12.516 1.042 13.125 1 98.38 507 TYR A O 1
ATOM 3951 N N . ARG A 1 508 ? -14.602 0.493 12.547 1 98.06 508 ARG A N 1
ATOM 3952 C CA . ARG A 1 508 ? -15.086 0.752 13.898 1 98.06 508 ARG A CA 1
ATOM 3953 C C . ARG A 1 508 ? -16.281 -0.128 14.227 1 98.06 508 ARG A C 1
ATOM 3955 O O . ARG A 1 508 ? -17.078 -0.469 13.336 1 98.06 508 ARG A O 1
ATOM 3962 N N . SER A 1 509 ? -16.391 -0.522 15.438 1 98 509 SER A N 1
ATOM 3963 C CA . SER A 1 509 ? -17.562 -1.174 15.984 1 98 509 SER A CA 1
ATOM 3964 C C . SER A 1 509 ? -17.844 -0.701 17.406 1 98 509 SER A C 1
ATOM 3966 O O . SER A 1 509 ? -16.922 -0.449 18.188 1 98 509 SER A O 1
ATOM 3968 N N . ASN A 1 510 ? -19.062 -0.485 17.688 1 97.44 510 ASN A N 1
ATOM 3969 C CA . ASN A 1 510 ? -19.516 -0.038 19 1 97.44 510 ASN A CA 1
ATOM 3970 C C . ASN A 1 510 ? -20.906 -0.571 19.328 1 97.44 510 ASN A C 1
ATOM 3972 O O . ASN A 1 510 ? -21.875 -0.243 18.641 1 97.44 510 ASN A O 1
ATOM 3976 N N . VAL A 1 511 ? -21.016 -1.332 20.375 1 95.44 511 VAL A N 1
ATOM 3977 C CA . VAL A 1 511 ? -22.281 -1.948 20.766 1 95.44 511 VAL A CA 1
ATOM 3978 C C . VAL A 1 511 ? -23.297 -0.866 21.141 1 95.44 511 VAL A C 1
ATOM 3980 O O . VAL A 1 511 ? -24.5 -1.083 21.078 1 95.44 511 VAL A O 1
ATOM 3983 N N . TYR A 1 512 ? -22.828 0.294 21.422 1 94.12 512 TYR A N 1
ATOM 3984 C CA . TYR A 1 512 ? -23.703 1.367 21.859 1 94.12 512 TYR A CA 1
ATOM 3985 C C . TYR A 1 512 ? -24 2.334 20.719 1 94.12 512 TYR A C 1
ATOM 3987 O O . TYR A 1 512 ? -24.703 3.328 20.906 1 94.12 512 TYR A O 1
ATOM 3995 N N . GLY A 1 513 ? -23.406 2.033 19.578 1 92.5 513 GLY A N 1
ATOM 3996 C CA . GLY A 1 513 ? -23.75 2.832 18.406 1 92.5 513 GLY A CA 1
ATOM 3997 C C . GLY A 1 513 ? -25.156 2.598 17.906 1 92.5 513 GLY A C 1
ATOM 3998 O O . GLY A 1 513 ? -25.812 1.639 18.328 1 92.5 513 GLY A O 1
ATOM 3999 N N . ALA A 1 514 ? -25.609 3.529 17.141 1 91.69 514 ALA A N 1
ATOM 4000 C CA . ALA A 1 514 ? -26.938 3.441 16.547 1 91.69 514 ALA A CA 1
ATOM 4001 C C . ALA A 1 514 ? -28.016 3.279 17.625 1 91.69 514 ALA A C 1
ATOM 4003 O O . ALA A 1 514 ? -28.844 2.361 17.562 1 91.69 514 ALA A O 1
ATOM 4004 N N . GLY A 1 515 ? -28.047 4.098 18.625 1 88.44 515 GLY A N 1
ATOM 4005 C CA . GLY A 1 515 ? -29.031 4.062 19.703 1 88.44 515 GLY A CA 1
ATOM 4006 C C . GLY A 1 515 ? -28.922 2.814 20.562 1 88.44 515 GLY A C 1
ATOM 4007 O O . GLY A 1 515 ? -29.938 2.221 20.922 1 88.44 515 GLY A O 1
ATOM 4008 N N . ALA A 1 516 ? -27.641 2.348 20.688 1 90.25 516 ALA A N 1
ATOM 4009 C CA . ALA A 1 516 ? -27.312 1.184 21.516 1 90.25 516 ALA A CA 1
ATOM 4010 C C . ALA A 1 516 ? -27.797 -0.106 20.844 1 90.25 516 ALA A C 1
ATOM 4012 O O . ALA A 1 516 ? -27.984 -1.124 21.516 1 90.25 516 ALA A O 1
ATOM 4013 N N . ALA A 1 517 ? -28.047 -0.017 19.516 1 92.44 517 ALA A N 1
ATOM 4014 C CA . ALA A 1 517 ? -28.406 -1.213 18.75 1 92.44 517 ALA A CA 1
ATOM 4015 C C . ALA A 1 517 ? -27.172 -1.842 18.125 1 92.44 517 ALA A C 1
ATOM 4017 O O . ALA A 1 517 ? -27.234 -2.951 17.578 1 92.44 517 ALA A O 1
ATOM 4018 N N . GLY A 1 518 ? -26.078 -1.161 18.281 1 95.12 518 GLY A N 1
ATOM 4019 C CA . GLY A 1 518 ? -24.828 -1.646 17.734 1 95.12 518 GLY A CA 1
ATOM 4020 C C . GLY A 1 518 ? -24.562 -1.128 16.328 1 95.12 518 GLY A C 1
ATOM 4021 O O . GLY A 1 518 ? -25.469 -1.021 15.508 1 95.12 518 GLY A O 1
ATOM 4022 N N . GLU A 1 519 ? -23.328 -0.742 16.109 1 97 519 GLU A N 1
ATOM 4023 C CA . GLU A 1 519 ? -22.891 -0.247 14.797 1 97 519 GLU A CA 1
ATOM 4024 C C . GLU A 1 519 ? -21.484 -0.741 14.461 1 97 519 GLU A C 1
ATOM 4026 O O . GLU A 1 519 ? -20.625 -0.823 15.344 1 97 519 GLU A O 1
ATOM 4031 N N . ALA A 1 520 ? -21.312 -1.152 13.258 1 98 520 ALA A N 1
ATOM 4032 C CA . ALA A 1 520 ? -19.984 -1.493 12.75 1 98 520 ALA A CA 1
ATOM 4033 C C . ALA A 1 520 ? -19.812 -1.062 11.297 1 98 520 ALA A C 1
ATOM 4035 O O . ALA A 1 520 ? -20.75 -1.182 10.5 1 98 520 ALA A O 1
ATOM 4036 N N . PHE A 1 521 ? -18.672 -0.52 10.992 1 98.19 521 PHE A N 1
ATOM 4037 C CA . PHE A 1 521 ? -18.438 -0.146 9.602 1 98.19 521 PHE A CA 1
ATOM 4038 C C . PHE A 1 521 ? -16.984 -0.385 9.219 1 98.19 521 PHE A C 1
ATOM 4040 O O . PHE A 1 521 ? -16.109 -0.474 10.086 1 98.19 521 PHE A O 1
ATOM 4047 N N . LYS A 1 522 ? -16.719 -0.606 7.992 1 98.31 522 LYS A N 1
ATOM 4048 C CA . LYS A 1 522 ? -15.406 -0.575 7.371 1 98.31 522 LYS A CA 1
ATOM 4049 C C . LYS A 1 522 ? -15.367 0.428 6.219 1 98.31 522 LYS A C 1
ATOM 4051 O O . LYS A 1 522 ? -16.188 0.364 5.305 1 98.31 522 LYS A O 1
ATOM 4056 N N . ARG A 1 523 ? -14.453 1.365 6.316 1 98.12 523 ARG A N 1
ATOM 4057 C CA . ARG A 1 523 ? -14.203 2.369 5.285 1 98.12 523 ARG A CA 1
ATOM 4058 C C . ARG A 1 523 ? -12.789 2.244 4.73 1 98.12 523 ARG A C 1
ATOM 4060 O O . ARG A 1 523 ? -11.828 2.143 5.488 1 98.12 523 ARG A O 1
ATOM 4067 N N . ASN A 1 524 ? -12.695 2.156 3.426 1 97.25 524 ASN A N 1
ATOM 4068 C CA . ASN A 1 524 ? -11.414 2.113 2.723 1 97.25 524 ASN A CA 1
ATOM 4069 C C . ASN A 1 524 ? -11.258 3.301 1.779 1 97.25 524 ASN A C 1
ATOM 4071 O O . ASN A 1 524 ? -12.164 3.621 1.015 1 97.25 524 ASN A O 1
ATOM 4075 N N . TYR A 1 525 ? -10.109 3.988 1.889 1 96.75 525 TYR A N 1
ATOM 4076 C CA . TYR A 1 525 ? -9.797 5.137 1.049 1 96.75 525 TYR A CA 1
ATOM 4077 C C . TYR A 1 525 ? -8.469 4.938 0.322 1 96.75 525 TYR A C 1
ATOM 4079 O O . TYR A 1 525 ? -7.52 4.402 0.893 1 96.75 525 TYR A O 1
ATOM 4087 N N . ASN A 1 526 ? -8.453 5.301 -0.934 1 94.44 526 ASN A N 1
ATOM 4088 C CA . ASN A 1 526 ? -7.227 5.266 -1.722 1 94.44 526 ASN A CA 1
ATOM 4089 C C . ASN A 1 526 ? -7.055 6.543 -2.543 1 94.44 526 ASN A C 1
ATOM 4091 O O . ASN A 1 526 ? -8.031 7.082 -3.074 1 94.44 526 ASN A O 1
ATOM 4095 N N . SER A 1 527 ? -5.801 7.027 -2.539 1 95.19 527 SER A N 1
ATOM 4096 C CA . SER A 1 527 ? -5.441 8.164 -3.377 1 95.19 527 SER A CA 1
ATOM 4097 C C . SER A 1 527 ? -4.098 7.949 -4.059 1 95.19 527 SER A C 1
ATOM 4099 O O . SER A 1 527 ? -3.17 7.398 -3.459 1 95.19 527 SER A O 1
ATOM 4101 N N . TYR A 1 528 ? -4 8.336 -5.355 1 92.06 528 TYR A N 1
ATOM 4102 C CA . TYR A 1 528 ? -2.773 8.203 -6.133 1 92.06 528 TYR A CA 1
ATOM 4103 C C . TYR A 1 528 ? -2.484 9.484 -6.91 1 92.06 528 TYR A C 1
ATOM 4105 O O . TYR A 1 528 ? -3.295 9.914 -7.734 1 92.06 528 TYR A O 1
ATOM 4113 N N . ASP A 1 529 ? -1.348 10.047 -6.594 1 95.06 529 ASP A N 1
ATOM 4114 C CA . ASP A 1 529 ? -0.865 11.273 -7.227 1 95.06 529 ASP A CA 1
ATOM 4115 C C . ASP A 1 529 ? 0.479 11.039 -7.914 1 95.06 529 ASP A C 1
ATOM 4117 O O . ASP A 1 529 ? 1.479 10.75 -7.254 1 95.06 529 ASP A O 1
ATOM 4121 N N . TRP A 1 530 ? 0.546 11.18 -9.234 1 92.19 530 TRP A N 1
ATOM 4122 C CA . TRP A 1 530 ? 1.83 11.047 -9.914 1 92.19 530 TRP A CA 1
ATOM 4123 C C . TRP A 1 530 ? 2.127 12.281 -10.766 1 92.19 530 TRP A C 1
ATOM 4125 O O . TRP A 1 530 ? 1.207 12.969 -11.211 1 92.19 530 TRP A O 1
ATOM 4135 N N . THR A 1 531 ? 3.361 12.57 -10.93 1 94.38 531 THR A N 1
ATOM 4136 C CA . THR A 1 531 ? 3.859 13.703 -11.688 1 94.38 531 THR A CA 1
ATOM 4137 C C . THR A 1 531 ? 5.02 13.289 -12.594 1 94.38 531 THR A C 1
ATOM 4139 O O . THR A 1 531 ? 5.883 12.508 -12.18 1 94.38 531 THR A O 1
ATOM 4142 N N . LEU A 1 532 ? 5.008 13.758 -13.812 1 92.81 532 LEU A N 1
ATOM 4143 C CA . LEU A 1 532 ? 6.113 13.609 -14.75 1 92.81 532 LEU A CA 1
ATOM 4144 C C . LEU A 1 532 ? 6.57 14.969 -15.273 1 92.81 532 LEU A C 1
ATOM 4146 O O . LEU A 1 532 ? 5.812 15.656 -15.961 1 92.81 532 LEU A O 1
ATOM 4150 N N . ASP A 1 533 ? 7.801 15.289 -14.961 1 94.19 533 ASP A N 1
ATOM 4151 C CA . ASP A 1 533 ? 8.383 16.547 -15.414 1 94.19 533 ASP A CA 1
ATOM 4152 C C . ASP A 1 533 ? 9.555 16.297 -16.359 1 94.19 533 ASP A C 1
ATOM 4154 O O . ASP A 1 533 ? 10.438 15.484 -16.062 1 94.19 533 ASP A O 1
ATOM 4158 N N . ASN A 1 534 ? 9.516 16.969 -17.469 1 93.81 534 ASN A N 1
ATOM 4159 C CA . ASN A 1 534 ? 10.664 17.109 -18.359 1 93.81 534 ASN A CA 1
ATOM 4160 C C . ASN A 1 534 ? 11.281 18.5 -18.266 1 93.81 534 ASN A C 1
ATOM 4162 O O . ASN A 1 534 ? 10.625 19.5 -18.578 1 93.81 534 ASN A O 1
ATOM 4166 N N . ILE A 1 535 ? 12.508 18.516 -17.828 1 94.38 535 ILE A N 1
ATOM 4167 C CA . ILE A 1 535 ? 13.156 19.797 -17.547 1 94.38 535 ILE A CA 1
ATOM 4168 C C . ILE A 1 535 ? 14.406 19.938 -18.422 1 94.38 535 ILE A C 1
ATOM 4170 O O . ILE A 1 535 ? 15.305 19.094 -18.359 1 94.38 535 ILE A O 1
ATOM 4174 N N . LEU A 1 536 ? 14.453 20.984 -19.219 1 94.31 536 LEU A N 1
ATOM 4175 C CA . LEU A 1 536 ? 15.609 21.344 -20.031 1 94.31 536 LEU A CA 1
ATOM 4176 C C . LEU A 1 536 ? 16.25 22.625 -19.531 1 94.31 536 LEU A C 1
ATOM 4178 O O . LEU A 1 536 ? 15.57 23.656 -19.391 1 94.31 536 LEU A O 1
ATOM 4182 N N . THR A 1 537 ? 17.531 22.531 -19.234 1 94.19 537 THR A N 1
ATOM 4183 C CA . THR A 1 537 ? 18.25 23.719 -18.75 1 94.19 537 THR A CA 1
ATOM 4184 C C . THR A 1 537 ? 19.469 24 -19.625 1 94.19 537 THR A C 1
ATOM 4186 O O . THR A 1 537 ? 20.172 23.078 -20.047 1 94.19 537 THR A O 1
ATOM 4189 N N . TYR A 1 538 ? 19.688 25.234 -19.922 1 93.75 538 TYR A N 1
ATOM 4190 C CA . TYR A 1 538 ? 20.859 25.703 -20.656 1 93.75 538 TYR A CA 1
ATOM 4191 C C . TYR A 1 538 ? 21.547 26.828 -19.906 1 93.75 538 TYR A C 1
ATOM 4193 O O . TYR A 1 538 ? 20.969 27.891 -19.688 1 93.75 538 TYR A O 1
ATOM 4201 N N . ARG A 1 539 ? 22.75 26.562 -19.5 1 92.25 539 ARG A N 1
ATOM 4202 C CA . ARG A 1 539 ? 23.562 27.547 -18.797 1 92.25 539 ARG A CA 1
ATOM 4203 C C . ARG A 1 539 ? 24.781 27.938 -19.609 1 92.25 539 ARG A C 1
ATOM 4205 O O . ARG A 1 539 ? 25.531 27.078 -20.062 1 92.25 539 ARG A O 1
ATOM 4212 N N . LYS A 1 540 ? 24.953 29.266 -19.703 1 91.81 540 LYS A N 1
ATOM 4213 C CA . LYS A 1 540 ? 26.094 29.75 -20.469 1 91.81 540 LYS A CA 1
ATOM 4214 C C . LYS A 1 540 ? 26.594 31.078 -19.906 1 91.81 540 LYS A C 1
ATOM 4216 O O . LYS A 1 540 ? 25.797 31.938 -19.531 1 91.81 540 LYS A O 1
ATOM 4221 N N . SER A 1 541 ? 27.859 31.156 -19.75 1 90.69 541 SER A N 1
ATOM 4222 C CA . SER A 1 541 ? 28.516 32.406 -19.406 1 90.69 541 SER A CA 1
ATOM 4223 C C . SER A 1 541 ? 29.297 32.969 -20.594 1 90.69 541 SER A C 1
ATOM 4225 O O . SER A 1 541 ? 29.969 32.219 -21.297 1 90.69 541 SER A O 1
ATOM 4227 N N . PHE A 1 542 ? 29.094 34.219 -20.906 1 88.25 542 PHE A N 1
ATOM 4228 C CA . PHE A 1 542 ? 29.875 34.781 -21.984 1 88.25 542 PHE A CA 1
ATOM 4229 C C . PHE A 1 542 ? 30.516 36.094 -21.547 1 88.25 542 PHE A C 1
ATOM 4231 O O . PHE A 1 542 ? 29.891 36.875 -20.797 1 88.25 542 PHE A O 1
ATOM 4238 N N . ASN A 1 543 ? 31.75 36.438 -22.016 1 87.56 543 ASN A N 1
ATOM 4239 C CA . ASN A 1 543 ? 32.594 37.594 -21.719 1 87.56 543 ASN A CA 1
ATOM 4240 C C . ASN A 1 543 ? 32.781 37.75 -20.219 1 87.56 543 ASN A C 1
ATOM 4242 O O . ASN A 1 543 ? 32.875 38.875 -19.734 1 87.56 543 ASN A O 1
ATOM 4246 N N . ASN A 1 544 ? 32.594 36.781 -19.438 1 81.44 544 ASN A N 1
ATOM 4247 C CA . ASN A 1 544 ? 32.844 36.656 -18 1 81.44 544 ASN A CA 1
ATOM 4248 C C . ASN A 1 544 ? 31.875 37.5 -17.188 1 81.44 544 ASN A C 1
ATOM 4250 O O . ASN A 1 544 ? 31.875 37.438 -15.953 1 81.44 544 ASN A O 1
ATOM 4254 N N . ASN A 1 545 ? 31.109 38.25 -17.828 1 87.94 545 ASN A N 1
ATOM 4255 C CA . ASN A 1 545 ? 30.25 39.156 -17.062 1 87.94 545 ASN A CA 1
ATOM 4256 C C . ASN A 1 545 ? 28.766 38.812 -17.297 1 87.94 545 ASN A C 1
ATOM 4258 O O . ASN A 1 545 ? 27.906 39.312 -16.578 1 87.94 545 ASN A O 1
ATOM 4262 N N . HIS A 1 546 ? 28.5 38.125 -18.375 1 92.69 546 HIS A N 1
ATOM 4263 C CA . HIS A 1 546 ? 27.125 37.75 -18.703 1 92.69 546 HIS A CA 1
ATOM 4264 C C . HIS A 1 546 ? 26.859 36.312 -18.359 1 92.69 546 HIS A C 1
ATOM 4266 O O . HIS A 1 546 ? 27.547 35.406 -18.844 1 92.69 546 HIS A O 1
ATOM 4272 N N . ASN A 1 547 ? 25.906 36.062 -17.516 1 91.94 547 ASN A N 1
ATOM 4273 C CA . ASN A 1 547 ? 25.484 34.719 -17.188 1 91.94 547 ASN A CA 1
ATOM 4274 C C . ASN A 1 547 ? 24.016 34.5 -17.547 1 91.94 547 ASN A C 1
ATOM 4276 O O . ASN A 1 547 ? 23.156 35.312 -17.188 1 91.94 547 ASN A O 1
ATOM 4280 N N . LEU A 1 548 ? 23.781 33.438 -18.312 1 92.62 548 LEU A N 1
ATOM 4281 C CA . LEU A 1 548 ? 22.438 33.094 -18.75 1 92.62 548 LEU A CA 1
ATOM 4282 C C . LEU A 1 548 ? 22.047 31.688 -18.281 1 92.62 548 LEU A C 1
ATOM 4284 O O . LEU A 1 548 ? 22.828 30.75 -18.406 1 92.62 548 LEU A O 1
ATOM 4288 N N . ASP A 1 549 ? 20.906 31.578 -17.672 1 92.56 549 ASP A N 1
ATOM 4289 C CA . ASP A 1 549 ? 20.312 30.297 -17.281 1 92.56 549 ASP A CA 1
ATOM 4290 C C . ASP A 1 549 ? 18.891 30.172 -17.828 1 92.56 549 ASP A C 1
ATOM 4292 O O . ASP A 1 549 ? 17.984 30.875 -17.375 1 92.56 549 ASP A O 1
ATOM 4296 N N . LEU A 1 550 ? 18.688 29.297 -18.797 1 93.44 550 LEU A N 1
ATOM 4297 C CA . LEU A 1 550 ? 17.375 29.047 -19.406 1 93.44 550 LEU A CA 1
ATOM 4298 C C . LEU A 1 550 ? 16.812 27.703 -18.938 1 93.44 550 LEU A C 1
ATOM 4300 O O . LEU A 1 550 ? 17.516 26.688 -18.984 1 93.44 550 LEU A O 1
ATOM 4304 N N . THR A 1 551 ? 15.562 27.75 -18.453 1 94 551 THR A N 1
ATOM 4305 C CA . THR A 1 551 ? 14.906 26.531 -18.016 1 94 551 THR A CA 1
ATOM 4306 C C . THR A 1 551 ? 13.555 26.359 -18.703 1 94 551 THR A C 1
ATOM 4308 O O . THR A 1 551 ? 12.75 27.297 -18.734 1 94 551 THR A O 1
ATOM 4311 N N . MET A 1 552 ? 13.32 25.219 -19.25 1 94.69 552 MET A N 1
ATOM 4312 C CA . MET A 1 552 ? 12.023 24.844 -19.812 1 94.69 552 MET A CA 1
ATOM 4313 C C . MET A 1 552 ? 11.477 23.609 -19.109 1 94.69 552 MET A C 1
ATOM 4315 O O . MET A 1 552 ? 12.195 22.625 -18.938 1 94.69 552 MET A O 1
ATOM 4319 N N . VAL A 1 553 ? 10.18 23.688 -18.719 1 94.75 553 VAL A N 1
ATOM 4320 C CA . VAL A 1 553 ? 9.547 22.562 -18.047 1 94.75 553 VAL A CA 1
ATOM 4321 C C . VAL A 1 553 ? 8.289 22.156 -18.797 1 94.75 553 VAL A C 1
ATOM 4323 O O . VAL A 1 553 ? 7.453 23 -19.141 1 94.75 553 VAL A O 1
ATOM 4326 N N . PHE A 1 554 ? 8.148 20.938 -19.156 1 94.56 554 PHE A N 1
ATOM 4327 C CA . PHE A 1 554 ? 6.922 20.297 -19.609 1 94.56 554 PHE A CA 1
ATOM 4328 C C . PHE A 1 554 ? 6.484 19.203 -18.641 1 94.56 554 PHE A C 1
ATOM 4330 O O . PHE A 1 554 ? 7.234 18.266 -18.359 1 94.56 554 PHE A O 1
ATOM 4337 N N . GLY A 1 555 ? 5.262 19.438 -18.125 1 94.5 555 GLY A N 1
ATOM 4338 C CA . GLY A 1 555 ? 4.895 18.484 -17.078 1 94.5 555 GLY A CA 1
ATOM 4339 C C . GLY A 1 555 ? 3.436 18.062 -17.156 1 94.5 555 GLY A C 1
ATOM 4340 O O . GLY A 1 555 ? 2.617 18.75 -17.766 1 94.5 555 GLY A O 1
ATOM 4341 N N . ARG A 1 556 ? 3.146 16.922 -16.609 1 95.25 556 ARG A N 1
ATOM 4342 C CA . ARG A 1 556 ? 1.809 16.375 -16.422 1 95.25 556 ARG A CA 1
ATOM 4343 C C . ARG A 1 556 ? 1.646 15.789 -15.023 1 95.25 556 ARG A C 1
ATOM 4345 O O . ARG A 1 556 ? 2.582 15.195 -14.477 1 95.25 556 ARG A O 1
ATOM 4352 N N . ARG A 1 557 ? 0.452 15.977 -14.461 1 93.88 557 ARG A N 1
ATOM 4353 C CA . ARG A 1 557 ? 0.11 15.453 -13.148 1 93.88 557 ARG A CA 1
ATOM 4354 C C . ARG A 1 557 ? -1.328 14.945 -13.109 1 93.88 557 ARG A C 1
ATOM 4356 O O . ARG A 1 557 ? -2.205 15.508 -13.773 1 93.88 557 ARG A O 1
ATOM 4363 N N . GLU A 1 558 ? -1.541 13.883 -12.445 1 95 558 GLU A N 1
ATOM 4364 C CA . GLU A 1 558 ? -2.877 13.32 -12.273 1 95 558 GLU A CA 1
ATOM 4365 C C . GLU A 1 558 ? -3.107 12.883 -10.828 1 95 558 GLU A C 1
ATOM 4367 O O . GLU A 1 558 ? -2.23 12.273 -10.211 1 95 558 GLU A O 1
ATOM 4372 N N . LEU A 1 559 ? -4.246 13.266 -10.289 1 94.25 559 LEU A N 1
ATOM 4373 C CA . LEU A 1 559 ? -4.66 12.883 -8.945 1 94.25 559 LEU A CA 1
ATOM 4374 C C . LEU A 1 559 ? -5.98 12.125 -8.969 1 94.25 559 LEU A C 1
ATOM 4376 O O . LEU A 1 559 ? -6.973 12.625 -9.516 1 94.25 559 LEU A O 1
ATOM 4380 N N . LYS A 1 560 ? -5.977 10.953 -8.422 1 95 560 LYS A N 1
ATOM 4381 C CA . LYS A 1 560 ? -7.168 10.109 -8.344 1 95 560 LYS A CA 1
ATOM 4382 C C . LYS A 1 560 ? -7.5 9.766 -6.891 1 95 560 LYS A C 1
ATOM 4384 O O . LYS A 1 560 ? -6.605 9.641 -6.055 1 95 560 LYS A O 1
ATOM 4389 N N . TYR A 1 561 ? -8.82 9.586 -6.637 1 94.88 561 TYR A N 1
ATOM 4390 C CA . TYR A 1 561 ? -9.32 9.219 -5.32 1 94.88 561 TYR A CA 1
ATOM 4391 C C . TYR A 1 561 ? -10.492 8.242 -5.43 1 94.88 561 TYR A C 1
ATOM 4393 O O . TYR A 1 561 ? -11.281 8.328 -6.371 1 94.88 561 TYR A O 1
ATOM 4401 N N . GLU A 1 562 ? -10.57 7.328 -4.523 1 95.75 562 GLU A N 1
ATOM 4402 C CA . GLU A 1 562 ? -11.734 6.453 -4.41 1 95.75 562 GLU A CA 1
ATOM 4403 C C . GLU A 1 562 ? -11.977 6.047 -2.961 1 95.75 562 GLU A C 1
ATOM 4405 O O . GLU A 1 562 ? -11.039 5.949 -2.17 1 95.75 562 GLU A O 1
ATOM 4410 N N . SER A 1 563 ? -13.219 5.766 -2.629 1 97 563 SER A N 1
ATOM 4411 C CA . SER A 1 563 ? -13.594 5.324 -1.289 1 97 563 SER A CA 1
ATOM 4412 C C . SER A 1 563 ? -14.68 4.254 -1.342 1 97 563 SER A C 1
ATOM 4414 O O . SER A 1 563 ? -15.461 4.203 -2.295 1 97 563 SER A O 1
ATOM 4416 N N . THR A 1 564 ? -14.719 3.361 -0.392 1 97.69 564 THR A N 1
ATOM 4417 C CA . THR A 1 564 ? -15.719 2.318 -0.181 1 97.69 564 THR A CA 1
ATOM 4418 C C . THR A 1 564 ? -16.141 2.26 1.285 1 97.69 564 THR A C 1
ATOM 4420 O O . THR A 1 564 ? -15.289 2.291 2.18 1 97.69 564 THR A O 1
ATOM 4423 N N . GLU A 1 565 ? -17.422 2.24 1.507 1 97.31 565 GLU A N 1
ATOM 4424 C CA . GLU A 1 565 ? -17.938 2.115 2.861 1 97.31 565 GLU A CA 1
ATOM 4425 C C . GLU A 1 565 ? -18.938 0.967 2.961 1 97.31 565 GLU A C 1
ATOM 4427 O O . GLU A 1 565 ? -19.859 0.858 2.139 1 97.31 565 GLU A O 1
ATOM 4432 N N . ALA A 1 566 ? -18.734 0.095 3.822 1 98.19 566 ALA A N 1
ATOM 4433 C CA . ALA A 1 566 ? -19.688 -0.912 4.281 1 98.19 566 ALA A CA 1
ATOM 4434 C C . ALA A 1 566 ? -20.094 -0.665 5.734 1 98.19 566 ALA A C 1
ATOM 4436 O O . ALA A 1 566 ? -19.234 -0.656 6.625 1 98.19 566 ALA A O 1
ATOM 4437 N N . ASN A 1 567 ? -21.391 -0.417 5.973 1 97.31 567 ASN A N 1
ATOM 4438 C CA . ASN A 1 567 ? -21.891 -0.044 7.293 1 97.31 567 ASN A CA 1
ATOM 4439 C C . ASN A 1 567 ? -23.078 -0.896 7.703 1 97.31 567 ASN A C 1
ATOM 4441 O O . ASN A 1 567 ? -24.031 -1.047 6.938 1 97.31 567 ASN A O 1
ATOM 4445 N N . GLY A 1 568 ? -23 -1.483 8.859 1 96.62 568 GLY A N 1
ATOM 4446 C CA . GLY A 1 568 ? -24.094 -2.252 9.43 1 96.62 568 GLY A CA 1
ATOM 4447 C C . GLY A 1 568 ? -24.531 -1.744 10.789 1 96.62 568 GLY A C 1
ATOM 4448 O O . GLY A 1 568 ? -23.703 -1.257 11.57 1 96.62 568 GLY A O 1
ATOM 4449 N N . THR A 1 569 ? -25.828 -1.826 11.023 1 95.56 569 THR A N 1
ATOM 4450 C CA . THR A 1 569 ? -26.359 -1.475 12.328 1 95.56 569 THR A CA 1
ATOM 4451 C C . THR A 1 569 ? -27.328 -2.547 12.82 1 95.56 569 THR A C 1
ATOM 4453 O O . THR A 1 569 ? -27.672 -3.473 12.086 1 95.56 569 THR A O 1
ATOM 4456 N N . ASN A 1 570 ? -27.703 -2.463 14.102 1 92.75 570 ASN A N 1
ATOM 4457 C CA . ASN A 1 570 ? -28.656 -3.367 14.734 1 92.75 570 ASN A CA 1
ATOM 4458 C C . ASN A 1 570 ? -28.125 -4.797 14.789 1 92.75 570 ASN A C 1
ATOM 4460 O O . ASN A 1 570 ? -28.719 -5.703 14.195 1 92.75 570 ASN A O 1
ATOM 4464 N N . TYR A 1 571 ? -27.125 -4.918 15.539 1 90.69 571 TYR A N 1
ATOM 4465 C CA . TYR A 1 571 ? -26.5 -6.219 15.742 1 90.69 571 TYR A CA 1
ATOM 4466 C C . TYR A 1 571 ? -27.062 -6.918 16.969 1 90.69 571 TYR A C 1
ATOM 4468 O O . TYR A 1 571 ? -27.203 -6.305 18.031 1 90.69 571 TYR A O 1
ATOM 4476 N N . SER A 1 572 ? -27.391 -8.133 16.781 1 84.56 572 SER A N 1
ATOM 4477 C CA . SER A 1 572 ? -27.766 -8.914 17.953 1 84.56 572 SER A CA 1
ATOM 4478 C C . SER A 1 572 ? -26.531 -9.305 18.766 1 84.56 572 SER A C 1
ATOM 4480 O O . SER A 1 572 ? -26.625 -9.516 19.984 1 84.56 572 SER A O 1
ATOM 4482 N N . ASN A 1 573 ? -25.469 -9.453 18.094 1 86.25 573 ASN A N 1
ATOM 4483 C CA . ASN A 1 573 ? -24.172 -9.805 18.672 1 86.25 573 ASN A CA 1
ATOM 4484 C C . ASN A 1 573 ? -23.031 -9.148 17.906 1 86.25 573 ASN A C 1
ATOM 4486 O O . ASN A 1 573 ? -22.797 -9.461 16.75 1 86.25 573 ASN A O 1
ATOM 4490 N N . LEU A 1 574 ? -22.297 -8.336 18.625 1 91.06 574 LEU A N 1
ATOM 4491 C CA . LEU A 1 574 ? -21.219 -7.598 17.984 1 91.06 574 LEU A CA 1
ATOM 4492 C C . LEU A 1 574 ? -19.859 -8.078 18.484 1 91.06 574 LEU A C 1
ATOM 4494 O O . LEU A 1 574 ? -18.906 -7.309 18.516 1 91.06 574 LEU A O 1
ATOM 4498 N N . SER A 1 575 ? -19.734 -9.312 18.812 1 87.19 575 SER A N 1
ATOM 4499 C CA . SER A 1 575 ? -18.5 -9.844 19.391 1 87.19 575 SER A CA 1
ATOM 4500 C C . SER A 1 575 ? -17.391 -9.875 18.344 1 87.19 575 SER A C 1
ATOM 4502 O O . SER A 1 575 ? -16.203 -9.766 18.688 1 87.19 575 SER A O 1
ATOM 4504 N N . LEU A 1 576 ? -17.703 -9.977 17.062 1 89.94 576 LEU A N 1
ATOM 4505 C CA . LEU A 1 576 ? -16.688 -10.023 16.016 1 89.94 576 LEU A CA 1
ATOM 4506 C C . LEU A 1 576 ? -16.375 -8.625 15.484 1 89.94 576 LEU A C 1
ATOM 4508 O O . LEU A 1 576 ? -15.547 -8.469 14.586 1 89.94 576 LEU A O 1
ATOM 4512 N N . GLY A 1 577 ? -17.109 -7.711 16.047 1 94.62 577 GLY A N 1
ATOM 4513 C CA . GLY A 1 577 ? -16.875 -6.328 15.648 1 94.62 577 GLY A CA 1
ATOM 4514 C C . GLY A 1 577 ? -17.078 -6.086 14.172 1 94.62 577 GLY A C 1
ATOM 4515 O O . GLY A 1 577 ? -18.094 -6.484 13.609 1 94.62 577 GLY A O 1
ATOM 4516 N N . TYR A 1 578 ? -16.156 -5.398 13.586 1 97.25 578 TYR A N 1
ATOM 4517 C CA . TYR A 1 578 ? -16.25 -5.086 12.164 1 97.25 578 TYR A CA 1
ATOM 4518 C C . TYR A 1 578 ? -15.68 -6.211 11.312 1 97.25 578 TYR A C 1
ATOM 4520 O O . TYR A 1 578 ? -15.547 -6.074 10.094 1 97.25 578 TYR A O 1
ATOM 4528 N N . ASN A 1 579 ? -15.352 -7.328 11.938 1 94.75 579 ASN A N 1
ATOM 4529 C CA . ASN A 1 579 ? -14.75 -8.438 11.195 1 94.75 579 ASN A CA 1
ATOM 4530 C C . ASN A 1 579 ? -15.812 -9.328 10.562 1 94.75 579 ASN A C 1
ATOM 4532 O O . ASN A 1 579 ? -15.484 -10.242 9.805 1 94.75 579 ASN A O 1
ATOM 4536 N N . ASP A 1 580 ? -17.094 -9.148 10.797 1 93.25 580 ASP A N 1
ATOM 4537 C CA . ASP A 1 580 ? -18.203 -9.75 10.07 1 93.25 580 ASP A CA 1
ATOM 4538 C C . ASP A 1 580 ? -19.391 -8.797 10 1 93.25 580 ASP A C 1
ATOM 4540 O O . ASP A 1 580 ? -20.328 -8.898 10.789 1 93.25 580 ASP A O 1
ATOM 4544 N N . LEU A 1 581 ? -19.406 -8.039 9.055 1 95.38 581 LEU A N 1
ATOM 4545 C CA . LEU A 1 581 ? -20.422 -7.008 8.898 1 95.38 581 LEU A CA 1
ATOM 4546 C C . LEU A 1 581 ? -21.75 -7.613 8.422 1 95.38 581 LEU A C 1
ATOM 4548 O O . LEU A 1 581 ? -22.797 -6.969 8.508 1 95.38 581 LEU A O 1
ATOM 4552 N N . SER A 1 582 ? -21.703 -8.836 7.902 1 90.5 582 SER A N 1
ATOM 4553 C CA . SER A 1 582 ? -22.891 -9.453 7.324 1 90.5 582 SER A CA 1
ATOM 4554 C C . SER A 1 582 ? -23.953 -9.727 8.391 1 90.5 582 SER A C 1
ATOM 4556 O O . SER A 1 582 ? -25.125 -9.961 8.07 1 90.5 582 SER A O 1
ATOM 4558 N N . LEU A 1 583 ? -23.562 -9.602 9.641 1 88.31 583 LEU A N 1
ATOM 4559 C CA . LEU A 1 583 ? -24.469 -9.883 10.758 1 88.31 583 LEU A CA 1
ATOM 4560 C C . LEU A 1 583 ? -25.344 -8.68 11.055 1 88.31 583 LEU A C 1
ATOM 4562 O O . LEU A 1 583 ? -26.297 -8.789 11.836 1 88.31 583 LEU A O 1
ATOM 4566 N N . GLY A 1 584 ? -25.062 -7.539 10.453 1 91.75 584 GLY A N 1
ATOM 4567 C CA . GLY A 1 584 ? -25.922 -6.375 10.641 1 91.75 584 GLY A CA 1
ATOM 4568 C C . GLY A 1 584 ? -27.266 -6.52 9.969 1 91.75 584 GLY A C 1
ATOM 4569 O O . GLY A 1 584 ? -27.359 -6.977 8.828 1 91.75 584 GLY A O 1
ATOM 4570 N N . GLN A 1 585 ? -28.281 -6.125 10.688 1 88.31 585 GLN A N 1
ATOM 4571 C CA . GLN A 1 585 ? -29.641 -6.219 10.133 1 88.31 585 GLN A CA 1
ATOM 4572 C C . GLN A 1 585 ? -29.859 -5.168 9.055 1 88.31 585 GLN A C 1
ATOM 4574 O O . GLN A 1 585 ? -30.5 -5.445 8.031 1 88.31 585 GLN A O 1
ATOM 4579 N N . LEU A 1 586 ? -29.469 -3.986 9.438 1 91.44 586 LEU A N 1
ATOM 4580 C CA . LEU A 1 586 ? -29.5 -2.928 8.43 1 91.44 586 LEU A CA 1
ATOM 4581 C C . LEU A 1 586 ? -28.125 -2.738 7.801 1 91.44 586 LEU A C 1
ATOM 4583 O O . LEU A 1 586 ? -27.141 -2.547 8.508 1 91.44 586 LEU A O 1
ATOM 4587 N N . GLN A 1 587 ? -28.109 -2.896 6.52 1 93.25 587 GLN A N 1
ATOM 4588 C CA . GLN A 1 587 ? -26.844 -2.809 5.793 1 93.25 587 GLN A CA 1
ATOM 4589 C C . GLN A 1 587 ? -26.875 -1.654 4.793 1 93.25 587 GLN A C 1
ATOM 4591 O O . GLN A 1 587 ? -27.875 -1.433 4.113 1 93.25 587 GLN A O 1
ATOM 4596 N N . LEU A 1 588 ? -25.812 -0.871 4.816 1 94.75 588 LEU A N 1
ATOM 4597 C CA . LEU A 1 588 ? -25.672 0.257 3.902 1 94.75 588 LEU A CA 1
ATOM 4598 C C . LEU A 1 588 ? -24.312 0.225 3.209 1 94.75 588 LEU A C 1
ATOM 4600 O O . LEU A 1 588 ? -23.297 -0.067 3.84 1 94.75 588 LEU A O 1
ATOM 4604 N N . ILE A 1 589 ? -24.344 0.445 1.889 1 96 589 ILE A N 1
ATOM 4605 C CA . ILE A 1 589 ? -23.109 0.522 1.124 1 96 589 ILE A CA 1
ATOM 4606 C C . ILE A 1 589 ? -22.984 1.898 0.473 1 96 589 ILE A C 1
ATOM 4608 O O . ILE A 1 589 ? -23.984 2.506 0.102 1 96 589 ILE A O 1
ATOM 4612 N N . ASN A 1 590 ? -21.734 2.422 0.406 1 94.69 590 ASN A N 1
ATOM 4613 C CA . ASN A 1 590 ? -21.422 3.67 -0.277 1 94.69 590 ASN A CA 1
ATOM 4614 C C . ASN A 1 590 ? -20.047 3.605 -0.953 1 94.69 590 ASN A C 1
ATOM 4616 O O . ASN A 1 590 ? -19.188 2.832 -0.538 1 94.69 590 ASN A O 1
ATOM 4620 N N . SER A 1 591 ? -20 4.301 -2.068 1 95.75 591 SER A N 1
ATOM 4621 C CA . SER A 1 591 ? -18.703 4.477 -2.703 1 95.75 591 SER A CA 1
ATOM 4622 C C . SER A 1 591 ? -18.625 5.809 -3.439 1 95.75 591 SER A C 1
ATOM 4624 O O . SER A 1 591 ? -19.641 6.426 -3.729 1 95.75 591 SER A O 1
ATOM 4626 N N . SER A 1 592 ? -17.391 6.301 -3.58 1 94.38 592 SER A N 1
ATOM 4627 C CA . SER A 1 592 ? -17.125 7.523 -4.336 1 94.38 592 SER A CA 1
ATOM 4628 C C . SER A 1 592 ? -15.781 7.469 -5.039 1 94.38 592 SER A C 1
ATOM 4630 O O . SER A 1 592 ? -14.898 6.699 -4.645 1 94.38 592 SER A O 1
ATOM 4632 N N . ALA A 1 593 ? -15.742 8.219 -6.16 1 94.56 593 ALA A N 1
ATOM 4633 C CA . ALA A 1 593 ? -14.469 8.336 -6.871 1 94.56 593 ALA A CA 1
ATOM 4634 C C . ALA A 1 593 ? -14.398 9.641 -7.656 1 94.56 593 ALA A C 1
ATOM 4636 O O . ALA A 1 593 ? -15.43 10.211 -8.023 1 94.56 593 ALA A O 1
ATOM 4637 N N . TRP A 1 594 ? -13.203 10.18 -7.824 1 92.94 594 TRP A N 1
ATOM 4638 C CA . TRP A 1 594 ? -12.984 11.32 -8.711 1 92.94 594 TRP A CA 1
ATOM 4639 C C . TRP A 1 594 ? -11.578 11.297 -9.297 1 92.94 594 TRP A C 1
ATOM 4641 O O . TRP A 1 594 ? -10.711 10.562 -8.82 1 92.94 594 TRP A O 1
ATOM 4651 N N . ASP A 1 595 ? -11.375 12.023 -10.367 1 92.12 595 ASP A N 1
ATOM 4652 C CA . ASP A 1 595 ? -10.117 12.164 -11.102 1 92.12 595 ASP A CA 1
ATOM 4653 C C . ASP A 1 595 ? -9.891 13.609 -11.539 1 92.12 595 ASP A C 1
ATOM 4655 O O . ASP A 1 595 ? -10.828 14.297 -11.945 1 92.12 595 ASP A O 1
ATOM 4659 N N . GLU A 1 596 ? -8.586 14.094 -11.273 1 92.75 596 GLU A N 1
ATOM 4660 C CA . GLU A 1 596 ? -8.148 15.406 -11.734 1 92.75 596 GLU A CA 1
ATOM 4661 C C . GLU A 1 596 ? -6.844 15.305 -12.523 1 92.75 596 GLU A C 1
ATOM 4663 O O . GLU A 1 596 ? -5.973 14.492 -12.195 1 92.75 596 GLU A O 1
ATOM 4668 N N . SER A 1 597 ? -6.781 16.203 -13.531 1 93.25 597 SER A N 1
ATOM 4669 C CA . SER A 1 597 ? -5.602 16.188 -14.391 1 93.25 597 SER A CA 1
ATOM 4670 C C . SER A 1 597 ? -5.043 17.594 -14.594 1 93.25 597 SER A C 1
ATOM 4672 O O . SER A 1 597 ? -5.805 18.547 -14.711 1 93.25 597 SER A O 1
ATOM 4674 N N . TYR A 1 598 ? -3.721 17.656 -14.617 1 94.62 598 TYR A N 1
ATOM 4675 C CA . TYR A 1 598 ? -2.971 18.891 -14.82 1 94.62 598 TYR A CA 1
ATOM 4676 C C . TYR A 1 598 ? -1.966 18.75 -15.953 1 94.62 598 TYR A C 1
ATOM 4678 O O . TYR A 1 598 ? -1.324 17.703 -16.094 1 94.62 598 TYR A O 1
ATOM 4686 N N . VAL A 1 599 ? -1.884 19.766 -16.812 1 95.12 599 VAL A N 1
ATOM 4687 C CA . VAL A 1 599 ? -0.825 19.875 -17.812 1 95.12 599 VAL A CA 1
ATOM 4688 C C . VAL A 1 599 ? -0.232 21.281 -17.781 1 95.12 599 VAL A C 1
ATOM 4690 O O . VAL A 1 599 ? -0.958 22.266 -17.625 1 95.12 599 VAL A O 1
ATOM 4693 N N . TYR A 1 600 ? 1.089 21.391 -17.938 1 95.06 600 TYR A N 1
ATOM 4694 C CA . TYR A 1 600 ? 1.678 22.719 -17.844 1 95.06 600 TYR A CA 1
ATOM 4695 C C . TYR A 1 600 ? 2.971 22.797 -18.656 1 95.06 600 TYR A C 1
ATOM 4697 O O . TYR A 1 600 ? 3.635 21.781 -18.875 1 95.06 600 TYR A O 1
ATOM 4705 N N . GLN A 1 601 ? 3.266 24.016 -19.109 1 95.81 601 GLN A N 1
ATOM 4706 C CA . GLN A 1 601 ? 4.492 24.406 -19.781 1 95.81 601 GLN A CA 1
ATOM 4707 C C . GLN A 1 601 ? 5.047 25.703 -19.203 1 95.81 601 GLN A C 1
ATOM 4709 O O . GLN A 1 601 ? 4.312 26.688 -19.047 1 95.81 601 GLN A O 1
ATOM 4714 N N . THR A 1 602 ? 6.328 25.672 -18.844 1 95.25 602 THR A N 1
ATOM 4715 C CA . THR A 1 602 ? 6.953 26.859 -18.266 1 95.25 602 THR A CA 1
ATOM 4716 C C . THR A 1 602 ? 8.273 27.172 -18.969 1 95.25 602 THR A C 1
ATOM 4718 O O . THR A 1 602 ? 9.039 26.266 -19.297 1 95.25 602 THR A O 1
ATOM 4721 N N . VAL A 1 603 ? 8.539 28.406 -19.219 1 95.56 603 VAL A N 1
ATOM 4722 C CA . VAL A 1 603 ? 9.828 28.906 -19.672 1 95.56 603 VAL A CA 1
ATOM 4723 C C . VAL A 1 603 ? 10.32 30 -18.719 1 95.56 603 VAL A C 1
ATOM 4725 O O . VAL A 1 603 ? 9.586 30.922 -18.406 1 95.56 603 VAL A O 1
ATOM 4728 N N . ARG A 1 604 ? 11.5 29.828 -18.203 1 94.56 604 ARG A N 1
ATOM 4729 C CA . ARG A 1 604 ? 12.109 30.797 -17.297 1 94.56 604 ARG A CA 1
ATOM 4730 C C . ARG A 1 604 ? 13.5 31.188 -17.766 1 94.56 604 ARG A C 1
ATOM 4732 O O . ARG A 1 604 ? 14.297 30.328 -18.156 1 94.56 604 ARG A O 1
ATOM 4739 N N . ALA A 1 605 ? 13.789 32.438 -17.766 1 93.94 605 ALA A N 1
ATOM 4740 C CA . ALA A 1 605 ? 15.102 32.969 -18.125 1 93.94 605 ALA A CA 1
ATOM 4741 C C . ALA A 1 605 ? 15.68 33.812 -17 1 93.94 605 ALA A C 1
ATOM 4743 O O . ALA A 1 605 ? 15.031 34.75 -16.5 1 93.94 605 ALA A O 1
ATOM 4744 N N . ASN A 1 606 ? 16.812 33.438 -16.562 1 92.88 606 ASN A N 1
ATOM 4745 C CA . ASN A 1 606 ? 17.578 34.219 -15.609 1 92.88 606 ASN A CA 1
ATOM 4746 C C . ASN A 1 606 ? 18.828 34.844 -16.266 1 92.88 606 ASN A C 1
ATOM 4748 O O . ASN A 1 606 ? 19.609 34.125 -16.891 1 92.88 606 ASN A O 1
ATOM 4752 N N . TYR A 1 607 ? 18.938 36.094 -16.156 1 93.81 607 TYR A N 1
ATOM 4753 C CA . TYR A 1 607 ? 20.078 36.844 -16.703 1 93.81 607 TYR A CA 1
ATOM 4754 C C . TYR A 1 607 ? 20.766 37.656 -15.625 1 93.81 607 TYR A C 1
ATOM 4756 O O . TYR A 1 607 ? 20.109 38.406 -14.883 1 93.81 607 TYR A O 1
ATOM 4764 N N . ASP A 1 608 ? 22 37.438 -15.523 1 93.06 608 ASP A N 1
ATOM 4765 C CA . ASP A 1 608 ? 22.828 38.188 -14.57 1 93.06 608 ASP A CA 1
ATOM 4766 C C . ASP A 1 608 ? 23.969 38.906 -15.281 1 93.06 608 ASP A C 1
ATOM 4768 O O . ASP A 1 608 ? 24.703 38.312 -16.062 1 93.06 608 ASP A O 1
ATOM 4772 N N . PHE A 1 609 ? 24.078 40.219 -15 1 93.62 609 PHE A N 1
ATOM 4773 C CA . PHE A 1 609 ? 25.172 41.031 -15.547 1 93.62 609 PHE A CA 1
ATOM 4774 C C . PHE A 1 609 ? 26.109 41.5 -14.445 1 93.62 609 PHE A C 1
ATOM 4776 O O . PHE A 1 609 ? 25.734 42.344 -13.633 1 93.62 609 PHE A O 1
ATOM 4783 N N . SER A 1 610 ? 27.328 40.906 -14.414 1 90.25 610 SER A N 1
ATOM 4784 C CA . SER A 1 610 ? 28.438 41.281 -13.547 1 90.25 610 SER A CA 1
ATOM 4785 C C . SER A 1 610 ? 28.094 41.062 -12.078 1 90.25 610 SER A C 1
ATOM 4787 O O . SER A 1 610 ? 28.531 41.844 -11.211 1 90.25 610 SER A O 1
ATOM 4789 N N . ASP A 1 611 ? 27.094 40.281 -11.789 1 86.62 611 ASP A N 1
ATOM 4790 C CA . ASP A 1 611 ? 26.641 40 -10.438 1 86.62 611 ASP A CA 1
ATOM 4791 C C . ASP A 1 611 ? 26.062 41.219 -9.773 1 86.62 611 ASP A C 1
ATOM 4793 O O . ASP A 1 611 ? 26.125 41.375 -8.555 1 86.62 611 ASP A O 1
ATOM 4797 N N . LYS A 1 612 ? 25.609 42.156 -10.586 1 90.94 612 LYS A N 1
ATOM 4798 C CA . LYS A 1 612 ? 25.062 43.438 -10.109 1 90.94 612 LYS A CA 1
ATOM 4799 C C . LYS A 1 612 ? 23.609 43.594 -10.516 1 90.94 612 LYS A C 1
ATOM 4801 O O . LYS A 1 612 ? 22.766 44 -9.711 1 90.94 612 LYS A O 1
ATOM 4806 N N . TYR A 1 613 ? 23.344 43.312 -11.789 1 94.88 613 TYR A N 1
ATOM 4807 C CA . TYR A 1 613 ? 22 43.438 -12.344 1 94.88 613 TYR A CA 1
ATOM 4808 C C . TYR A 1 613 ? 21.453 42.094 -12.727 1 94.88 613 TYR A C 1
ATOM 4810 O O . TYR A 1 613 ? 22.078 41.344 -13.477 1 94.88 613 TYR A O 1
ATOM 4818 N N . MET A 1 614 ? 20.328 41.844 -12.188 1 95.44 614 MET A N 1
ATOM 4819 C CA . MET A 1 614 ? 19.719 40.531 -12.43 1 95.44 614 MET A CA 1
ATOM 4820 C C . MET A 1 614 ? 18.297 40.688 -12.938 1 95.44 614 MET A C 1
ATOM 4822 O O . MET A 1 614 ? 17.562 41.594 -12.516 1 95.44 614 MET A O 1
ATOM 4826 N N . ILE A 1 615 ? 17.891 39.812 -13.844 1 95 615 ILE A N 1
ATOM 4827 C CA . ILE A 1 615 ? 16.531 39.75 -14.375 1 95 615 ILE A CA 1
ATOM 4828 C C . ILE A 1 615 ? 16.062 38.281 -14.43 1 95 615 ILE A C 1
ATOM 4830 O O . ILE A 1 615 ? 16.812 37.406 -14.836 1 95 615 ILE A O 1
ATOM 4834 N N . THR A 1 616 ? 14.867 38.062 -13.906 1 93.56 616 THR A N 1
ATOM 4835 C CA . THR A 1 616 ? 14.203 36.781 -14.039 1 93.56 616 THR A CA 1
ATOM 4836 C C . THR A 1 616 ? 12.859 36.938 -14.75 1 93.56 616 THR A C 1
ATOM 4838 O O . THR A 1 616 ? 11.992 37.688 -14.297 1 93.56 616 THR A O 1
ATOM 4841 N N . ALA A 1 617 ? 12.711 36.281 -15.844 1 94.94 617 ALA A N 1
ATOM 4842 C CA . ALA A 1 617 ? 11.453 36.25 -16.578 1 94.94 617 ALA A CA 1
ATOM 4843 C C . ALA A 1 617 ? 10.891 34.844 -16.703 1 94.94 617 ALA A C 1
ATOM 4845 O O . ALA A 1 617 ? 11.617 33.906 -17.031 1 94.94 617 ALA A O 1
ATOM 4846 N N . THR A 1 618 ? 9.594 34.719 -16.328 1 94.38 618 THR A N 1
ATOM 4847 C CA . THR A 1 618 ? 8.945 33.406 -16.391 1 94.38 618 THR A CA 1
ATOM 4848 C C . THR A 1 618 ? 7.578 33.531 -17.062 1 94.38 618 THR A C 1
ATOM 4850 O O . THR A 1 618 ? 6.844 34.5 -16.828 1 94.38 618 THR A O 1
ATOM 4853 N N . VAL A 1 619 ? 7.262 32.625 -17.922 1 95.75 619 VAL A N 1
ATOM 4854 C CA . VAL A 1 619 ? 5.922 32.469 -18.469 1 95.75 619 VAL A CA 1
ATOM 4855 C C . VAL A 1 619 ? 5.469 31.016 -18.328 1 95.75 619 VAL A C 1
ATOM 4857 O O . VAL A 1 619 ? 6.227 30.094 -18.656 1 95.75 619 VAL A O 1
ATOM 4860 N N . ARG A 1 620 ? 4.254 30.844 -17.812 1 94.88 620 ARG A N 1
ATOM 4861 C CA . ARG A 1 620 ? 3.734 29.5 -17.578 1 94.88 620 ARG A CA 1
ATOM 4862 C C . ARG A 1 620 ? 2.314 29.359 -18.125 1 94.88 620 ARG A C 1
ATOM 4864 O O . ARG A 1 620 ? 1.505 30.281 -18 1 94.88 620 ARG A O 1
ATOM 4871 N N . ARG A 1 621 ? 2.105 28.312 -18.797 1 95.38 621 ARG A N 1
ATOM 4872 C CA . ARG A 1 621 ? 0.775 27.906 -19.234 1 95.38 621 ARG A CA 1
ATOM 4873 C C . ARG A 1 621 ? 0.276 26.719 -18.422 1 95.38 621 ARG A C 1
ATOM 4875 O O . ARG A 1 621 ? 0.918 25.656 -18.406 1 95.38 621 ARG A O 1
ATOM 4882 N N . ASP A 1 622 ? -0.898 26.922 -17.812 1 95.38 622 ASP A N 1
ATOM 4883 C CA . ASP A 1 622 ? -1.467 25.859 -16.984 1 95.38 622 ASP A CA 1
ATOM 4884 C C . ASP A 1 622 ? -2.773 25.344 -17.594 1 95.38 622 ASP A C 1
ATOM 4886 O O . ASP A 1 622 ? -3.57 26.125 -18.125 1 95.38 622 ASP A O 1
ATOM 4890 N N . GLY A 1 623 ? -2.867 24.016 -17.547 1 94.88 623 GLY A N 1
ATOM 4891 C CA . GLY A 1 623 ? -4.125 23.359 -17.844 1 94.88 623 GLY A CA 1
ATOM 4892 C C . GLY A 1 623 ? -4.676 22.547 -16.688 1 94.88 623 GLY A C 1
ATOM 4893 O O . GLY A 1 623 ? -3.922 21.906 -15.953 1 94.88 623 GLY A O 1
ATOM 4894 N N . PHE A 1 624 ? -6.102 22.672 -16.531 1 93.25 624 PHE A N 1
ATOM 4895 C CA . PHE A 1 624 ? -6.766 21.953 -15.445 1 93.25 624 PHE A CA 1
ATOM 4896 C C . PHE A 1 624 ? -8.117 21.422 -15.898 1 93.25 624 PHE A C 1
ATOM 4898 O O . PHE A 1 624 ? -8.875 22.125 -16.562 1 93.25 624 PHE A O 1
ATOM 4905 N N . SER A 1 625 ? -8.391 20.234 -15.5 1 91.62 625 SER A N 1
ATOM 4906 C CA . SER A 1 625 ? -9.578 19.531 -15.977 1 91.62 625 SER A CA 1
ATOM 4907 C C . SER A 1 625 ? -10.852 20.125 -15.383 1 91.62 625 SER A C 1
ATOM 4909 O O . SER A 1 625 ? -11.938 19.969 -15.945 1 91.62 625 SER A O 1
ATOM 4911 N N . GLY A 1 626 ? -10.805 20.875 -14.273 1 88.25 626 GLY A N 1
ATOM 4912 C CA . GLY A 1 626 ? -11.984 21.391 -13.594 1 88.25 626 GLY A CA 1
ATOM 4913 C C . GLY A 1 626 ? -12.641 22.547 -14.32 1 88.25 626 GLY A C 1
ATOM 4914 O O . GLY A 1 626 ? -13.812 22.859 -14.078 1 88.25 626 GLY A O 1
ATOM 4915 N N . PHE A 1 627 ? -11.93 23.094 -15.195 1 90.06 627 PHE A N 1
ATOM 4916 C CA . PHE A 1 627 ? -12.453 24.266 -15.891 1 90.06 627 PHE A CA 1
ATOM 4917 C C . PHE A 1 627 ? -13.258 23.844 -17.109 1 90.06 627 PHE A C 1
ATOM 4919 O O . PHE A 1 627 ? -13.211 22.688 -17.531 1 90.06 627 PHE A O 1
ATOM 4926 N N . SER A 1 628 ? -14.078 24.797 -17.578 1 86.94 628 SER A N 1
ATOM 4927 C CA . SER A 1 628 ? -14.961 24.562 -18.719 1 86.94 628 SER A CA 1
ATOM 4928 C C . SER A 1 628 ? -14.164 24.266 -19.984 1 86.94 628 SER A C 1
ATOM 4930 O O . SER A 1 628 ? -12.984 24.625 -20.078 1 86.94 628 SER A O 1
ATOM 4932 N N . LYS A 1 629 ? -14.797 23.656 -20.922 1 83.5 629 LYS A N 1
ATOM 4933 C CA . LYS A 1 629 ? -14.156 23.156 -22.141 1 83.5 629 LYS A CA 1
ATOM 4934 C C . LYS A 1 629 ? -13.414 24.266 -22.859 1 83.5 629 LYS A C 1
ATOM 4936 O O . LYS A 1 629 ? -12.328 24.047 -23.422 1 83.5 629 LYS A O 1
ATOM 4941 N N . ASN A 1 630 ? -13.898 25.469 -22.734 1 84 630 ASN A N 1
ATOM 4942 C CA . ASN A 1 630 ? -13.297 26.562 -23.484 1 84 630 ASN A CA 1
ATOM 4943 C C . ASN A 1 630 ? -12.289 27.344 -22.641 1 84 630 ASN A C 1
ATOM 4945 O O . ASN A 1 630 ? -11.625 28.25 -23.141 1 84 630 ASN A O 1
ATOM 4949 N N . ASN A 1 631 ? -12.109 27.016 -21.406 1 89.75 631 ASN A N 1
ATOM 4950 C CA . ASN A 1 631 ? -11.258 27.781 -20.5 1 89.75 631 ASN A CA 1
ATOM 4951 C C . ASN A 1 631 ? -10.336 26.875 -19.703 1 89.75 631 ASN A C 1
ATOM 4953 O O . ASN A 1 631 ? -10.047 27.156 -18.531 1 89.75 631 ASN A O 1
ATOM 4957 N N . LYS A 1 632 ? -9.93 25.828 -20.266 1 91.88 632 LYS A N 1
ATOM 4958 C CA . LYS A 1 632 ? -9.141 24.859 -19.531 1 91.88 632 LYS A CA 1
ATOM 4959 C C . LYS A 1 632 ? -7.703 25.344 -19.328 1 91.88 632 LYS A C 1
ATOM 4961 O O . LYS A 1 632 ? -7.008 24.891 -18.422 1 91.88 632 LYS A O 1
ATOM 4966 N N . PHE A 1 633 ? -7.305 26.297 -20.219 1 93.75 633 PHE A N 1
ATOM 4967 C CA . PHE A 1 633 ? -5.91 26.734 -20.156 1 93.75 633 PHE A CA 1
ATOM 4968 C C . PHE A 1 633 ? -5.816 28.203 -19.781 1 93.75 633 PHE A C 1
ATOM 4970 O O . PHE A 1 633 ? -6.68 29 -20.156 1 93.75 633 PHE A O 1
ATOM 4977 N N . GLY A 1 634 ? -4.777 28.578 -18.984 1 93.5 634 GLY A N 1
ATOM 4978 C CA . GLY A 1 634 ? -4.426 29.953 -18.656 1 93.5 634 GLY A CA 1
ATOM 4979 C C . GLY A 1 634 ? -2.943 30.25 -18.797 1 93.5 634 GLY A C 1
ATOM 4980 O O . GLY A 1 634 ? -2.111 29.359 -18.609 1 93.5 634 GLY A O 1
ATOM 4981 N N . ILE A 1 635 ? -2.57 31.453 -19.141 1 95.19 635 ILE A N 1
ATOM 4982 C CA . ILE A 1 635 ? -1.184 31.875 -19.281 1 95.19 635 ILE A CA 1
ATOM 4983 C C . ILE A 1 635 ? -0.861 32.906 -18.203 1 95.19 635 ILE A C 1
ATOM 4985 O O . ILE A 1 635 ? -1.59 33.906 -18.047 1 95.19 635 ILE A O 1
ATOM 4989 N N . PHE A 1 636 ? 0.255 32.812 -17.562 1 95.25 636 PHE A N 1
ATOM 4990 C CA . PHE A 1 636 ? 0.593 33.625 -16.406 1 95.25 636 PHE A CA 1
ATOM 4991 C C . PHE A 1 636 ? 2.045 34.094 -16.484 1 95.25 636 PHE A C 1
ATOM 4993 O O . PHE A 1 636 ? 2.953 33.344 -16.109 1 95.25 636 PHE A O 1
ATOM 5000 N N . PRO A 1 637 ? 2.346 35.281 -16.781 1 95.19 637 PRO A N 1
ATOM 5001 C CA . PRO A 1 637 ? 3.705 35.812 -16.859 1 95.19 637 PRO A CA 1
ATOM 5002 C C . PRO A 1 637 ? 4.164 36.438 -15.547 1 95.19 637 PRO A C 1
ATOM 5004 O O . PRO A 1 637 ? 3.332 36.875 -14.75 1 95.19 637 PRO A O 1
ATOM 5007 N N . SER A 1 638 ? 5.441 36.531 -15.336 1 94.56 638 SER A N 1
ATOM 5008 C CA . SER A 1 638 ? 6.047 37.188 -14.188 1 94.56 638 SER A CA 1
ATOM 5009 C C . SER A 1 638 ? 7.445 37.688 -14.523 1 94.56 638 SER A C 1
ATOM 5011 O O . SER A 1 638 ? 8.148 37.094 -15.344 1 94.56 638 SER A O 1
ATOM 5013 N N . ILE A 1 639 ? 7.859 38.781 -13.906 1 95.19 639 ILE A N 1
ATOM 5014 C CA . ILE A 1 639 ? 9.188 39.375 -14.078 1 95.19 639 ILE A CA 1
ATOM 5015 C C . ILE A 1 639 ? 9.75 39.781 -12.727 1 95.19 639 ILE A C 1
ATOM 5017 O O . ILE A 1 639 ? 9 40.25 -11.852 1 95.19 639 ILE A O 1
ATOM 5021 N N . GLY A 1 640 ? 10.961 39.562 -12.492 1 94.69 640 GLY A N 1
ATOM 5022 C CA . GLY A 1 640 ? 11.695 40 -11.312 1 94.69 640 GLY A CA 1
ATOM 5023 C C . GLY A 1 640 ? 12.984 40.719 -11.641 1 94.69 640 GLY A C 1
ATOM 5024 O O . GLY A 1 640 ? 13.688 40.344 -12.586 1 94.69 640 GLY A O 1
ATOM 5025 N N . LEU A 1 641 ? 13.305 41.75 -10.867 1 95.62 641 LEU A N 1
ATOM 5026 C CA . LEU A 1 641 ? 14.523 42.562 -11.023 1 95.62 641 LEU A CA 1
ATOM 5027 C C . LEU A 1 641 ? 15.328 42.562 -9.727 1 95.62 641 LEU A C 1
ATOM 5029 O O . LEU A 1 641 ? 14.758 42.625 -8.633 1 95.62 641 LEU A O 1
ATOM 5033 N N . GLY A 1 642 ? 16.609 42.438 -9.898 1 95.44 642 GLY A N 1
ATOM 5034 C CA . GLY A 1 642 ? 17.547 42.562 -8.789 1 95.44 642 GLY A CA 1
ATOM 5035 C C . GLY A 1 642 ? 18.703 43.531 -9.086 1 95.44 642 GLY A C 1
ATOM 5036 O O . GLY A 1 642 ? 19.203 43.562 -10.203 1 95.44 642 GLY A O 1
ATOM 5037 N N . TRP A 1 643 ? 19.031 44.375 -8.086 1 96.31 643 TRP A N 1
ATOM 5038 C CA . TRP A 1 643 ? 20.125 45.344 -8.18 1 96.31 643 TRP A CA 1
ATOM 5039 C C . TRP A 1 643 ? 20.938 45.344 -6.898 1 96.31 643 TRP A C 1
ATOM 5041 O O . TRP A 1 643 ? 20.469 45.812 -5.855 1 96.31 643 TRP A O 1
ATOM 5051 N N . VAL A 1 644 ? 22.156 44.844 -7.051 1 94.94 644 VAL A N 1
ATOM 5052 C CA . VAL A 1 644 ? 23.062 44.875 -5.906 1 94.94 644 VAL A CA 1
ATOM 5053 C C . VAL A 1 644 ? 23.75 46.25 -5.848 1 94.94 644 VAL A C 1
ATOM 5055 O O . VAL A 1 644 ? 24.859 46.406 -6.348 1 94.94 644 VAL A O 1
ATOM 5058 N N . ILE A 1 645 ? 23.203 47.094 -5.121 1 95 645 ILE A N 1
ATOM 5059 C CA . ILE A 1 645 ? 23.609 48.469 -5.082 1 95 645 ILE A CA 1
ATOM 5060 C C . ILE A 1 645 ? 24.984 48.625 -4.43 1 95 645 ILE A C 1
ATOM 5062 O O . ILE A 1 645 ? 25.781 49.469 -4.809 1 95 645 ILE A O 1
ATOM 5066 N N . SER A 1 646 ? 25.266 47.781 -3.502 1 91.56 646 SER A N 1
ATOM 5067 C CA . SER A 1 646 ? 26.531 47.844 -2.77 1 91.56 646 SER A CA 1
ATOM 5068 C C . SER A 1 646 ? 27.719 47.594 -3.689 1 91.56 646 SER A C 1
ATOM 5070 O O . SER A 1 646 ? 28.859 47.938 -3.348 1 91.56 646 SER A O 1
ATOM 5072 N N . GLU A 1 647 ? 27.484 46.969 -4.793 1 89.56 647 GLU A N 1
ATOM 5073 C CA . GLU A 1 647 ? 28.562 46.688 -5.734 1 89.56 647 GLU A CA 1
ATOM 5074 C C . GLU A 1 647 ? 28.844 47.906 -6.633 1 89.56 647 GLU A C 1
ATOM 5076 O O . GLU A 1 647 ? 29.812 47.906 -7.391 1 89.56 647 GLU A O 1
ATOM 5081 N N . GLU A 1 648 ? 28.062 48.938 -6.488 1 92.75 648 GLU A N 1
ATOM 5082 C CA . GLU A 1 648 ? 28.312 50.188 -7.246 1 92.75 648 GLU A CA 1
ATOM 5083 C C . GLU A 1 648 ? 29.469 50.969 -6.66 1 92.75 648 GLU A C 1
ATOM 5085 O O . GLU A 1 648 ? 29.703 50.938 -5.449 1 92.75 648 GLU A O 1
ATOM 5090 N N . GLU A 1 649 ? 30.016 51.844 -7.488 1 89.81 649 GLU A N 1
ATOM 5091 C CA . GLU A 1 649 ? 31.188 52.594 -7.074 1 89.81 649 GLU A CA 1
ATOM 5092 C C . GLU A 1 649 ? 30.812 53.656 -6.031 1 89.81 649 GLU A C 1
ATOM 5094 O O . GLU A 1 649 ? 31.594 53.906 -5.113 1 89.81 649 GLU A O 1
ATOM 5099 N N . PHE A 1 650 ? 29.734 54.094 -6.055 1 91.12 650 PHE A N 1
ATOM 5100 C CA . PHE A 1 650 ? 29.344 55.188 -5.152 1 91.12 650 PHE A CA 1
ATOM 5101 C C . PHE A 1 650 ? 29.016 54.656 -3.768 1 91.12 650 PHE A C 1
ATOM 5103 O O . PHE A 1 650 ? 28.906 55.406 -2.805 1 91.12 650 PHE A O 1
ATOM 5110 N N . MET A 1 651 ? 28.953 53.344 -3.609 1 90.38 651 MET A N 1
ATOM 5111 C CA . MET A 1 651 ? 28.594 52.719 -2.33 1 90.38 651 MET A CA 1
ATOM 5112 C C . MET A 1 651 ? 29.828 52.156 -1.638 1 90.38 651 MET A C 1
ATOM 5114 O O . MET A 1 651 ? 29.734 51.625 -0.528 1 90.38 651 MET A O 1
ATOM 5118 N N . LYS A 1 652 ? 30.922 52.312 -2.115 1 82.75 652 LYS A N 1
ATOM 5119 C CA . LYS A 1 652 ? 32.125 51.688 -1.591 1 82.75 652 LYS A CA 1
ATOM 5120 C C . LYS A 1 652 ? 32.438 52.188 -0.185 1 82.75 652 LYS A C 1
ATOM 5122 O O . LYS A 1 652 ? 32.969 51.438 0.651 1 82.75 652 LYS A O 1
ATOM 5127 N N . GLU A 1 653 ? 32.188 53.406 0.151 1 80.88 653 GLU A N 1
ATOM 5128 C CA . GLU A 1 653 ? 32.5 53.938 1.479 1 80.88 653 GLU A CA 1
ATOM 5129 C C . GLU A 1 653 ? 31.234 53.969 2.348 1 80.88 653 GLU A C 1
ATOM 5131 O O . GLU A 1 653 ? 31.203 54.656 3.369 1 80.88 653 GLU A O 1
ATOM 5136 N N . SER A 1 654 ? 30.359 53.062 1.992 1 84.19 654 SER A N 1
ATOM 5137 C CA . SER A 1 654 ? 29.078 53.125 2.695 1 84.19 654 SER A CA 1
ATOM 5138 C C . SER A 1 654 ? 29.125 52.281 3.973 1 84.19 654 SER A C 1
ATOM 5140 O O . SER A 1 654 ? 29.969 51.406 4.121 1 84.19 654 SER A O 1
ATOM 5142 N N . ALA A 1 655 ? 28.266 52.625 4.977 1 86.12 655 ALA A N 1
ATOM 5143 C CA . ALA A 1 655 ? 28.109 51.906 6.23 1 86.12 655 ALA A CA 1
ATOM 5144 C C . ALA A 1 655 ? 27.438 50.562 5.992 1 86.12 655 ALA A C 1
ATOM 5146 O O . ALA A 1 655 ? 27.547 49.656 6.816 1 86.12 655 ALA A O 1
ATOM 5147 N N . LEU A 1 656 ? 26.844 50.406 4.824 1 90.62 656 LEU A N 1
ATOM 5148 C CA . LEU A 1 656 ? 26.203 49.156 4.453 1 90.62 656 LEU A CA 1
ATOM 5149 C C . LEU A 1 656 ? 27.156 48.25 3.701 1 90.62 656 LEU A C 1
ATOM 5151 O O . LEU A 1 656 ? 27.781 48.688 2.721 1 90.62 656 LEU A O 1
ATOM 5155 N N . ASN A 1 657 ? 27.375 47.062 4.297 1 89.06 657 ASN A N 1
ATOM 5156 C CA . ASN A 1 657 ? 28.234 46.094 3.637 1 89.06 657 ASN A CA 1
ATOM 5157 C C . ASN A 1 657 ? 27.562 45.5 2.414 1 89.06 657 ASN A C 1
ATOM 5159 O O . ASN A 1 657 ? 28.234 45.125 1.442 1 89.06 657 ASN A O 1
ATOM 5163 N N . TYR A 1 658 ? 26.312 45.312 2.514 1 90.62 658 TYR A N 1
ATOM 5164 C CA . TYR A 1 658 ? 25.516 44.719 1.441 1 90.62 658 TYR A CA 1
ATOM 5165 C C . TYR A 1 658 ? 24.156 45.406 1.336 1 90.62 658 TYR A C 1
ATOM 5167 O O . TYR A 1 658 ? 23.547 45.75 2.352 1 90.62 658 TYR A O 1
ATOM 5175 N N . LEU A 1 659 ? 23.75 45.781 0.145 1 94.25 659 LEU A N 1
ATOM 5176 C CA . LEU A 1 659 ? 22.438 46.375 -0.139 1 94.25 659 LEU A CA 1
ATOM 5177 C C . LEU A 1 659 ? 21.938 45.906 -1.508 1 94.25 659 LEU A C 1
ATOM 5179 O O . LEU A 1 659 ? 22.609 46.125 -2.521 1 94.25 659 LEU A O 1
ATOM 5183 N N . LYS A 1 660 ? 20.859 45.281 -1.48 1 95.12 660 LYS A N 1
ATOM 5184 C CA . LYS A 1 660 ? 20.25 44.812 -2.721 1 95.12 660 LYS A CA 1
ATOM 5185 C C . LYS A 1 660 ? 18.781 45.188 -2.803 1 95.12 660 LYS A C 1
ATOM 5187 O O . LYS A 1 660 ? 18.047 45.031 -1.832 1 95.12 660 LYS A O 1
ATOM 5192 N N . PHE A 1 661 ? 18.438 45.719 -3.93 1 95.94 661 PHE A N 1
ATOM 5193 C CA . PHE A 1 661 ? 17.031 46 -4.23 1 95.94 661 PHE A CA 1
ATOM 5194 C C . PHE A 1 661 ? 16.438 44.875 -5.066 1 95.94 661 PHE A C 1
ATOM 5196 O O . PHE A 1 661 ? 17.094 44.344 -5.973 1 95.94 661 PHE A O 1
ATOM 5203 N N . ARG A 1 662 ? 15.242 44.469 -4.68 1 95.69 662 ARG A N 1
ATOM 5204 C CA . ARG A 1 662 ? 14.484 43.5 -5.457 1 95.69 662 ARG A CA 1
ATOM 5205 C C . ARG A 1 662 ? 13.102 44.031 -5.809 1 95.69 662 ARG A C 1
ATOM 5207 O O . ARG A 1 662 ? 12.438 44.656 -4.969 1 95.69 662 ARG A O 1
ATOM 5214 N N . GLY A 1 663 ? 12.656 43.781 -7.023 1 95.12 663 GLY A N 1
ATOM 5215 C CA . GLY A 1 663 ? 11.312 44.094 -7.5 1 95.12 663 GLY A CA 1
ATOM 5216 C C . GLY A 1 663 ? 10.727 43 -8.383 1 95.12 663 GLY A C 1
ATOM 5217 O O . GLY A 1 663 ? 11.438 42.438 -9.211 1 95.12 663 GLY A O 1
ATOM 5218 N N . SER A 1 664 ? 9.508 42.688 -8.07 1 94.94 664 SER A N 1
ATOM 5219 C CA . SER A 1 664 ? 8.867 41.688 -8.914 1 94.94 664 SER A CA 1
ATOM 5220 C C . SER A 1 664 ? 7.426 42.062 -9.227 1 94.94 664 SER A C 1
ATOM 5222 O O . SER A 1 664 ? 6.793 42.781 -8.469 1 94.94 664 SER A O 1
ATOM 5224 N N . TYR A 1 665 ? 7 41.531 -10.367 1 94.88 665 TYR A N 1
ATOM 5225 C CA . TYR A 1 665 ? 5.633 41.719 -10.844 1 94.88 665 TYR A CA 1
ATOM 5226 C C . TYR A 1 665 ? 5.191 40.5 -11.672 1 94.88 665 TYR A C 1
ATOM 5228 O O . TYR A 1 665 ? 5.969 39.969 -12.469 1 94.88 665 TYR A O 1
ATOM 5236 N N . GLY A 1 666 ? 3.957 40.062 -11.375 1 93.81 666 GLY A N 1
ATOM 5237 C CA . GLY A 1 666 ? 3.49 38.969 -12.188 1 93.81 666 GLY A CA 1
ATOM 5238 C C . GLY A 1 666 ? 2.094 38.5 -11.82 1 93.81 666 GLY A C 1
ATOM 5239 O O . GLY A 1 666 ? 1.424 39.125 -10.992 1 93.81 666 GLY A O 1
ATOM 5240 N N . ALA A 1 667 ? 1.683 37.406 -12.547 1 93.06 667 ALA A N 1
ATOM 5241 C CA . ALA A 1 667 ? 0.345 36.844 -12.367 1 93.06 667 ALA A CA 1
ATOM 5242 C C . ALA A 1 667 ? 0.412 35.344 -12.055 1 93.06 667 ALA A C 1
ATOM 5244 O O . ALA A 1 667 ? 1.271 34.625 -12.578 1 93.06 667 ALA A O 1
ATOM 5245 N N . ASN A 1 668 ? -0.505 34.938 -11.18 1 91.81 668 ASN A N 1
ATOM 5246 C CA . ASN A 1 668 ? -0.705 33.531 -10.875 1 91.81 668 ASN A CA 1
ATOM 5247 C C . ASN A 1 668 ? -2.178 33.156 -10.953 1 91.81 668 ASN A C 1
ATOM 5249 O O . ASN A 1 668 ? -3.049 33.906 -10.539 1 91.81 668 ASN A O 1
ATOM 5253 N N . GLY A 1 669 ? -2.418 31.953 -11.492 1 91.56 669 GLY A N 1
ATOM 5254 C CA . GLY A 1 669 ? -3.781 31.453 -11.523 1 91.56 669 GLY A CA 1
ATOM 5255 C C . GLY A 1 669 ? -4.168 30.688 -10.273 1 91.56 669 GLY A C 1
ATOM 5256 O O . GLY A 1 669 ? -3.311 30.375 -9.445 1 91.56 669 GLY A O 1
ATOM 5257 N N . ASN A 1 670 ? -5.473 30.453 -10.109 1 91.75 670 ASN A N 1
ATOM 5258 C CA . ASN A 1 670 ? -6.023 29.609 -9.055 1 91.75 670 ASN A CA 1
ATOM 5259 C C . ASN A 1 670 ? -7.023 28.594 -9.602 1 91.75 670 ASN A C 1
ATOM 5261 O O . ASN A 1 670 ? -7.613 28.812 -10.664 1 91.75 670 ASN A O 1
ATOM 5265 N N . LEU A 1 671 ? -7.148 27.562 -8.875 1 90.19 671 LEU A N 1
ATOM 5266 C CA . LEU A 1 671 ? -7.949 26.453 -9.383 1 90.19 671 LEU A CA 1
ATOM 5267 C C . LEU A 1 671 ? -9.352 26.469 -8.797 1 90.19 671 LEU A C 1
ATOM 5269 O O . LEU A 1 671 ? -9.547 26.922 -7.66 1 90.19 671 LEU A O 1
ATOM 5273 N N . THR A 1 672 ? -10.25 25.922 -9.57 1 85.94 672 THR A N 1
ATOM 5274 C CA . THR A 1 672 ? -11.586 25.594 -9.062 1 85.94 672 THR A CA 1
ATOM 5275 C C . THR A 1 672 ? -11.641 24.156 -8.555 1 85.94 672 THR A C 1
ATOM 5277 O O . THR A 1 672 ? -10.656 23.422 -8.648 1 85.94 672 THR A O 1
ATOM 5280 N N . SER A 1 673 ? -12.766 23.875 -7.949 1 84.31 673 SER A N 1
ATOM 5281 C CA . SER A 1 673 ? -12.961 22.484 -7.555 1 84.31 673 SER A CA 1
ATOM 5282 C C . SER A 1 673 ? -13.258 21.594 -8.758 1 84.31 673 SER A C 1
ATOM 5284 O O . SER A 1 673 ? -13.734 22.078 -9.789 1 84.31 673 SER A O 1
ATOM 5286 N N . ARG A 1 674 ? -13.055 20.469 -8.617 1 83.62 674 ARG A N 1
ATOM 5287 C CA . ARG A 1 674 ? -13.32 19.5 -9.688 1 83.62 674 ARG A CA 1
ATOM 5288 C C . ARG A 1 674 ? -14.797 19.484 -10.047 1 83.62 674 ARG A C 1
ATOM 5290 O O . ARG A 1 674 ? -15.656 19.594 -9.18 1 83.62 674 ARG A O 1
ATOM 5297 N N . TYR A 1 675 ? -15.133 19.328 -11.312 1 78.5 675 TYR A N 1
ATOM 5298 C CA . TYR A 1 675 ? -16.453 19.141 -11.898 1 78.5 675 TYR A CA 1
ATOM 5299 C C . TYR A 1 675 ? -17.328 20.375 -11.703 1 78.5 675 TYR A C 1
ATOM 5301 O O . TYR A 1 675 ? -18.547 20.297 -11.797 1 78.5 675 TYR A O 1
ATOM 5309 N N . SER A 1 676 ? -16.703 21.484 -11.289 1 79.88 676 SER A N 1
ATOM 5310 C CA . SER A 1 676 ? -17.469 22.688 -10.992 1 79.88 676 SER A CA 1
ATOM 5311 C C . SER A 1 676 ? -18.109 23.266 -12.25 1 79.88 676 SER A C 1
ATOM 5313 O O . SER A 1 676 ? -19.125 23.953 -12.18 1 79.88 676 SER A O 1
ATOM 5315 N N . SER A 1 677 ? -17.578 22.969 -13.414 1 81.56 677 SER A N 1
ATOM 5316 C CA . SER A 1 677 ? -18.094 23.547 -14.656 1 81.56 677 SER A CA 1
ATOM 5317 C C . SER A 1 677 ? -19.203 22.688 -15.242 1 81.56 677 SER A C 1
ATOM 5319 O O . SER A 1 677 ? -19.906 23.125 -16.172 1 81.56 677 SER A O 1
ATOM 5321 N N . LEU A 1 678 ? -19.391 21.531 -14.664 1 81 678 LEU A N 1
ATOM 5322 C CA . LEU A 1 678 ? -20.344 20.578 -15.234 1 81 678 LEU A CA 1
ATOM 5323 C C . LEU A 1 678 ? -21.641 20.578 -14.445 1 81 678 LEU A C 1
ATOM 5325 O O . LEU A 1 678 ? -21.672 20.953 -13.273 1 81 678 LEU A O 1
ATOM 5329 N N . ALA A 1 679 ? -22.688 20.172 -15.18 1 79.31 679 ALA A N 1
ATOM 5330 C CA . ALA A 1 679 ? -23.938 19.875 -14.477 1 79.31 679 ALA A CA 1
ATOM 5331 C C . ALA A 1 679 ? -23.812 18.562 -13.703 1 79.31 679 ALA A C 1
ATOM 5333 O O . ALA A 1 679 ? -23.266 17.578 -14.211 1 79.31 679 ALA A O 1
ATOM 5334 N N . ARG A 1 680 ? -24.141 18.688 -12.5 1 78.94 680 ARG A N 1
ATOM 5335 C CA . ARG A 1 680 ? -24.078 17.484 -11.688 1 78.94 680 ARG A CA 1
ATOM 5336 C C . ARG A 1 680 ? -25.484 16.953 -11.383 1 78.94 680 ARG A C 1
ATOM 5338 O O . ARG A 1 680 ? -26.422 17.734 -11.227 1 78.94 680 ARG A O 1
ATOM 5345 N N . VAL A 1 681 ? -25.609 15.648 -11.438 1 76.25 681 VAL A N 1
ATOM 5346 C CA . VAL A 1 681 ? -26.891 14.984 -11.203 1 76.25 681 VAL A CA 1
ATOM 5347 C C . VAL A 1 681 ? -26.844 14.211 -9.891 1 76.25 681 VAL A C 1
ATOM 5349 O O . VAL A 1 681 ? -25.828 13.555 -9.586 1 76.25 681 VAL A O 1
ATOM 5352 N N . SER A 1 682 ? -27.75 14.539 -9.008 1 71.56 682 SER A N 1
ATOM 5353 C CA . SER A 1 682 ? -27.891 13.758 -7.789 1 71.56 682 SER A CA 1
ATOM 5354 C C . SER A 1 682 ? -29.125 12.859 -7.848 1 71.56 682 SER A C 1
ATOM 5356 O O . SER A 1 682 ? -30.078 13.148 -8.578 1 71.56 682 SER A O 1
ATOM 5358 N N . ILE A 1 683 ? -29.016 11.695 -7.219 1 63.47 683 ILE A N 1
ATOM 5359 C CA . ILE A 1 683 ? -30.125 10.758 -7.18 1 63.47 683 ILE A CA 1
ATOM 5360 C C . ILE A 1 683 ? -30.875 10.906 -5.859 1 63.47 683 ILE A C 1
ATOM 5362 O O . ILE A 1 683 ? -30.266 11.094 -4.805 1 63.47 683 ILE A O 1
ATOM 5366 N N . TYR A 1 684 ? -32.094 11.188 -5.898 1 61.34 684 TYR A N 1
ATOM 5367 C CA . TYR A 1 684 ? -32.906 11.227 -4.684 1 61.34 684 TYR A CA 1
ATOM 5368 C C . TYR A 1 684 ? -33.969 10.125 -4.695 1 61.34 684 TYR A C 1
ATOM 5370 O O . TYR A 1 684 ? -34.438 9.727 -5.762 1 61.34 684 TYR A O 1
ATOM 5378 N N . PRO A 1 685 ? -34.125 9.383 -3.592 1 57.59 685 PRO A N 1
ATOM 5379 C CA . PRO A 1 685 ? -35.219 8.398 -3.545 1 57.59 685 PRO A CA 1
ATOM 5380 C C . PRO A 1 685 ? -36.562 8.984 -3.971 1 57.59 685 PRO A C 1
ATOM 5382 O O . PRO A 1 685 ? -37 9.977 -3.398 1 57.59 685 PRO A O 1
ATOM 5385 N N . ALA A 1 686 ? -36.938 8.734 -5.258 1 58.38 686 ALA A N 1
ATOM 5386 C CA . ALA A 1 686 ? -38.094 9.414 -5.824 1 58.38 686 ALA A CA 1
ATOM 5387 C C . ALA A 1 686 ? -39.406 8.742 -5.383 1 58.38 686 ALA A C 1
ATOM 5389 O O . ALA A 1 686 ? -40.094 9.234 -4.484 1 58.38 686 ALA A O 1
ATOM 5390 N N . TYR A 1 687 ? -40.062 7.883 -6.426 1 55.72 687 TYR A N 1
ATOM 5391 C CA . TYR A 1 687 ? -41.469 7.488 -6.363 1 55.72 687 TYR A CA 1
ATOM 5392 C C . TYR A 1 687 ? -41.594 5.992 -6.094 1 55.72 687 TYR A C 1
ATOM 5394 O O . TYR A 1 687 ? -40.781 5.195 -6.566 1 55.72 687 TYR A O 1
ATOM 5402 N N . VAL A 1 688 ? -42.188 5.656 -4.969 1 52.22 688 VAL A N 1
ATOM 5403 C CA . VAL A 1 688 ? -42.625 4.281 -4.762 1 52.22 688 VAL A CA 1
ATOM 5404 C C . VAL A 1 688 ? -43.781 3.961 -5.703 1 52.22 688 VAL A C 1
ATOM 5406 O O . VAL A 1 688 ? -44.812 4.621 -5.668 1 52.22 688 VAL A O 1
ATOM 5409 N N . PHE A 1 689 ? -43.312 3.23 -6.781 1 46.75 689 PHE A N 1
ATOM 5410 C CA . PHE A 1 689 ? -44.406 2.867 -7.66 1 46.75 689 PHE A CA 1
ATOM 5411 C C . PHE A 1 689 ? -45.281 1.798 -7.016 1 46.75 689 PHE A C 1
ATOM 5413 O O . PHE A 1 689 ? -44.812 0.713 -6.68 1 46.75 689 PHE A O 1
ATOM 5420 N N . GLY A 1 690 ? -46.625 2.021 -6.91 1 51.78 690 GLY A N 1
ATOM 5421 C CA . GLY A 1 690 ? -47.75 1.211 -6.441 1 51.78 690 GLY A CA 1
ATOM 5422 C C . GLY A 1 690 ? -47.656 0.849 -4.973 1 51.78 690 GLY A C 1
ATOM 5423 O O . GLY A 1 690 ? -46.656 1.176 -4.312 1 51.78 690 GLY A O 1
ATOM 5424 N N . ASN A 1 691 ? -48.75 0.406 -4.406 1 42.44 691 ASN A N 1
ATOM 5425 C CA . ASN A 1 691 ? -48.812 -0.194 -3.076 1 42.44 691 ASN A CA 1
ATOM 5426 C C . ASN A 1 691 ? -47.875 -1.384 -2.947 1 42.44 691 ASN A C 1
ATOM 5428 O O . ASN A 1 691 ? -48.062 -2.416 -3.588 1 42.44 691 ASN A O 1
ATOM 5432 N N . GLY A 1 692 ? -46.531 -1.262 -2.277 1 50.44 692 GLY A N 1
ATOM 5433 C CA . GLY A 1 692 ? -45.562 -2.311 -2.039 1 50.44 692 GLY A CA 1
ATOM 5434 C C . GLY A 1 692 ? -44.406 -2.26 -2.998 1 50.44 692 GLY A C 1
ATOM 5435 O O . GLY A 1 692 ? -43.562 -3.176 -3.025 1 50.44 692 GLY A O 1
ATOM 5436 N N . GLY A 1 693 ? -44.375 -1.375 -3.961 1 49.97 693 GLY A N 1
ATOM 5437 C CA . GLY A 1 693 ? -43.344 -1.406 -4.984 1 49.97 693 GLY A CA 1
ATOM 5438 C C . GLY A 1 693 ? -42.031 -0.864 -4.504 1 49.97 693 GLY A C 1
ATOM 5439 O O . GLY A 1 693 ? -41.938 -0.332 -3.396 1 49.97 693 GLY A O 1
ATOM 5440 N N . SER A 1 694 ? -40.906 -1.259 -5.105 1 53.5 694 SER A N 1
ATOM 5441 C CA . SER A 1 694 ? -39.531 -0.887 -4.773 1 53.5 694 SER A CA 1
ATOM 5442 C C . SER A 1 694 ? -39.25 0.582 -5.086 1 53.5 694 SER A C 1
ATOM 5444 O O . SER A 1 694 ? -39.844 1.146 -6.004 1 53.5 694 SER A O 1
ATOM 5446 N N . THR A 1 695 ? -38.781 1.373 -4.191 1 56.69 695 THR A N 1
ATOM 5447 C CA . THR A 1 695 ? -38.375 2.766 -4.34 1 56.69 695 THR A CA 1
ATOM 5448 C C . THR A 1 695 ? -37.438 2.93 -5.527 1 56.69 695 THR A C 1
ATOM 5450 O O . THR A 1 695 ? -36.438 2.205 -5.645 1 56.69 695 THR A O 1
ATOM 5453 N N . VAL A 1 696 ? -38.031 3.523 -6.543 1 60.53 696 VAL A N 1
ATOM 5454 C CA . VAL A 1 696 ? -37.156 3.842 -7.672 1 60.53 696 VAL A CA 1
ATOM 5455 C C . VAL A 1 696 ? -36.438 5.164 -7.414 1 60.53 696 VAL A C 1
ATOM 5457 O O . VAL A 1 696 ? -37.031 6.098 -6.855 1 60.53 696 VAL A O 1
ATOM 5460 N N . PHE A 1 697 ? -35.156 5.191 -7.598 1 63.5 697 PHE A N 1
ATOM 5461 C CA . PHE A 1 697 ? -34.344 6.387 -7.395 1 63.5 697 PHE A CA 1
ATOM 5462 C C . PHE A 1 697 ? -34.5 7.355 -8.562 1 63.5 697 PHE A C 1
ATOM 5464 O O . PHE A 1 697 ? -34.594 6.934 -9.719 1 63.5 697 PHE A O 1
ATOM 5471 N N . GLY A 1 698 ? -35.031 8.57 -8.227 1 66.44 698 GLY A N 1
ATOM 5472 C CA . GLY A 1 698 ? -35.062 9.648 -9.203 1 66.44 698 GLY A CA 1
ATOM 5473 C C . GLY A 1 698 ? -33.75 10.391 -9.328 1 66.44 698 GLY A C 1
ATOM 5474 O O . GLY A 1 698 ? -32.875 10.227 -8.492 1 66.44 698 GLY A O 1
ATOM 5475 N N . GLN A 1 699 ? -33.469 10.914 -10.57 1 69.75 699 GLN A N 1
ATOM 5476 C CA . GLN A 1 699 ? -32.312 11.734 -10.82 1 69.75 699 GLN A CA 1
ATOM 5477 C C . GLN A 1 699 ? -32.688 13.203 -10.992 1 69.75 699 GLN A C 1
ATOM 5479 O O . GLN A 1 699 ? -33.719 13.516 -11.586 1 69.75 699 GLN A O 1
ATOM 5484 N N . THR A 1 700 ? -32.062 14.062 -10.2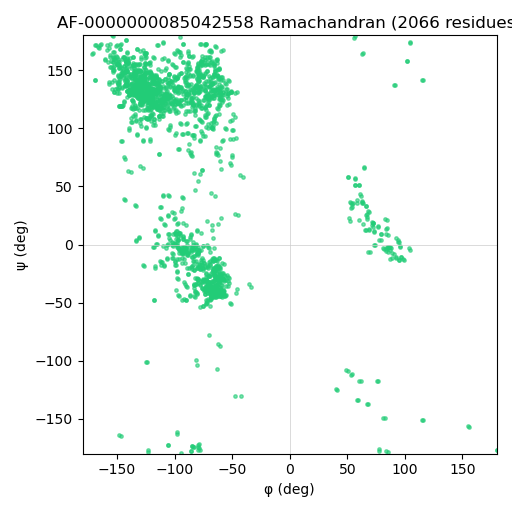27 1 73.19 700 THR A N 1
ATOM 5485 C CA . THR A 1 700 ? -32.281 15.5 -10.414 1 73.19 700 THR A CA 1
ATOM 5486 C C . THR A 1 700 ? -30.938 16.203 -10.664 1 73.19 700 THR A C 1
ATOM 5488 O O . THR A 1 700 ? -29.906 15.781 -10.148 1 73.19 700 THR A O 1
ATOM 5491 N N . VAL A 1 701 ? -31.016 17.141 -11.641 1 74.69 701 VAL A N 1
ATOM 5492 C CA . VAL A 1 701 ? -29.828 17.969 -11.867 1 74.69 701 VAL A CA 1
ATOM 5493 C C . VAL A 1 701 ? -29.641 18.922 -10.688 1 74.69 701 VAL A C 1
ATOM 5495 O O . VAL A 1 701 ? -30.531 19.703 -10.359 1 74.69 701 VAL A O 1
ATOM 5498 N N . ASN A 1 702 ? -28.469 18.828 -9.977 1 72.44 702 ASN A N 1
ATOM 5499 C CA . ASN A 1 702 ? -28.219 19.609 -8.766 1 72.44 702 ASN A CA 1
ATOM 5500 C C . ASN A 1 702 ? -27.516 20.922 -9.078 1 72.44 702 ASN A C 1
ATOM 5502 O O . ASN A 1 702 ? -27.641 21.891 -8.328 1 72.44 702 ASN A O 1
ATOM 5506 N N . THR A 1 703 ? -26.672 20.922 -10.117 1 75.5 703 THR A N 1
ATOM 5507 C CA . THR A 1 703 ? -25.969 22.156 -10.445 1 75.5 703 THR A CA 1
ATOM 5508 C C . THR A 1 703 ? -26 22.422 -11.945 1 75.5 703 THR A C 1
ATOM 5510 O O . THR A 1 703 ? -26 21.484 -12.75 1 75.5 703 THR A O 1
ATOM 5513 N N . LEU A 1 704 ? -26.078 23.766 -12.258 1 80.19 704 LEU A N 1
ATOM 5514 C CA . LEU A 1 704 ? -26.047 24.172 -13.664 1 80.19 704 LEU A CA 1
ATOM 5515 C C . LEU A 1 704 ? -24.609 24.219 -14.18 1 80.19 704 LEU A C 1
ATOM 5517 O O . LEU A 1 704 ? -23.703 24.656 -13.469 1 80.19 704 LEU A O 1
ATOM 5521 N N . ALA A 1 705 ? -24.516 23.703 -15.297 1 83.06 705 ALA A N 1
ATOM 5522 C CA . ALA A 1 705 ? -23.219 23.828 -15.945 1 83.06 705 ALA A CA 1
ATOM 5523 C C . ALA A 1 705 ? -22.906 25.281 -16.312 1 83.06 705 ALA A C 1
ATOM 5525 O O . ALA A 1 705 ? -23.828 26.047 -16.641 1 83.06 705 ALA A O 1
ATOM 5526 N N . ASN A 1 706 ? -21.719 25.719 -16.109 1 85.31 706 ASN A N 1
ATOM 5527 C CA . ASN A 1 706 ? -21.234 27.016 -16.562 1 85.31 706 ASN A CA 1
ATOM 5528 C C . ASN A 1 706 ? -20.078 26.875 -17.562 1 85.31 706 ASN A C 1
ATOM 5530 O O . ASN A 1 706 ? -18.938 26.703 -17.156 1 85.31 706 ASN A O 1
ATOM 5534 N N . SER A 1 707 ? -20.328 27.047 -18.719 1 85.75 707 SER A N 1
ATOM 5535 C CA . SER A 1 707 ? -19.344 26.859 -19.781 1 85.75 707 SER A CA 1
ATOM 5536 C C . SER A 1 707 ? -18.359 28.016 -19.828 1 85.75 707 SER A C 1
ATOM 5538 O O . SER A 1 707 ? -17.375 27.969 -20.562 1 85.75 707 SER A O 1
ATOM 5540 N N . ASN A 1 708 ? -18.594 29 -18.922 1 84.75 708 ASN A N 1
ATOM 5541 C CA . ASN A 1 708 ? -17.703 30.172 -18.953 1 84.75 708 ASN A CA 1
ATOM 5542 C C . ASN A 1 708 ? -16.875 30.266 -17.672 1 84.75 708 ASN A C 1
ATOM 5544 O O . ASN A 1 708 ? -16.219 31.281 -17.422 1 84.75 708 ASN A O 1
ATOM 5548 N N . LEU A 1 709 ? -17.016 29.266 -16.953 1 87.75 709 LEU A N 1
ATOM 5549 C CA . LEU A 1 709 ? -16.188 29.297 -15.75 1 87.75 709 LEU A CA 1
ATOM 5550 C C . LEU A 1 709 ? -14.711 29.359 -16.094 1 87.75 709 LEU A C 1
ATOM 5552 O O . LEU A 1 709 ? -14.195 28.484 -16.797 1 87.75 709 LEU A O 1
ATOM 5556 N N . ALA A 1 710 ? -14.086 30.469 -15.602 1 89.56 710 ALA A N 1
ATOM 5557 C CA . ALA A 1 710 ? -12.703 30.734 -16 1 89.56 710 ALA A CA 1
ATOM 5558 C C . ALA A 1 710 ? -11.797 30.844 -14.773 1 89.56 710 ALA A C 1
ATOM 5560 O O . ALA A 1 710 ? -12.234 30.625 -13.648 1 89.56 710 ALA A O 1
ATOM 5561 N N . TRP A 1 711 ? -10.531 31.156 -15.078 1 92 711 TRP A N 1
ATOM 5562 C CA . TRP A 1 711 ? -9.492 31.203 -14.055 1 92 711 TRP A CA 1
ATOM 5563 C C . TRP A 1 711 ? -9.633 32.438 -13.172 1 92 711 TRP A C 1
ATOM 5565 O O . TRP A 1 711 ? -9.977 33.5 -13.664 1 92 711 TRP A O 1
ATOM 5575 N N . GLU A 1 712 ? -9.477 32.188 -11.891 1 92.62 712 GLU A N 1
ATOM 5576 C CA . GLU A 1 712 ? -9.156 33.25 -10.961 1 92.62 712 GLU A CA 1
ATOM 5577 C C . GLU A 1 712 ? -7.684 33.656 -11.055 1 92.62 712 GLU A C 1
ATOM 5579 O O . GLU A 1 712 ? -6.805 32.781 -11.07 1 92.62 712 GLU A O 1
ATOM 5584 N N . THR A 1 713 ? -7.359 34.938 -11.109 1 93.31 713 THR A N 1
ATOM 5585 C CA . THR A 1 713 ? -5.984 35.375 -11.328 1 93.31 713 THR A CA 1
ATOM 5586 C C . THR A 1 713 ? -5.566 36.375 -10.273 1 93.31 713 THR A C 1
ATOM 5588 O O . THR A 1 713 ? -6.258 37.375 -10.055 1 93.31 713 THR A O 1
ATOM 5591 N N . THR A 1 714 ? -4.5 36.156 -9.633 1 93.44 714 THR A N 1
ATOM 5592 C CA . THR A 1 714 ? -3.91 37.094 -8.688 1 93.44 714 THR A CA 1
ATOM 5593 C C . THR A 1 714 ? -2.713 37.812 -9.32 1 93.44 714 THR A C 1
ATOM 5595 O O . THR A 1 714 ? -1.759 37.156 -9.75 1 93.44 714 THR A O 1
ATOM 5598 N N . THR A 1 715 ? -2.764 39.125 -9.367 1 93.88 715 THR A N 1
ATOM 5599 C CA . THR A 1 715 ? -1.673 39.938 -9.875 1 93.88 715 THR A CA 1
ATOM 5600 C C . THR A 1 715 ? -1.146 40.875 -8.773 1 93.88 715 THR A C 1
ATOM 5602 O O . THR A 1 715 ? -1.92 41.375 -7.965 1 93.88 715 THR A O 1
ATOM 5605 N N . GLY A 1 716 ? 0.217 41.031 -8.75 1 91.81 716 GLY A N 1
ATOM 5606 C CA . GLY A 1 716 ? 0.73 41.906 -7.719 1 91.81 716 GLY A CA 1
ATOM 5607 C C . GLY A 1 716 ? 2.197 42.25 -7.898 1 91.81 716 GLY A C 1
ATOM 5608 O O . GLY A 1 716 ? 2.84 41.75 -8.836 1 91.81 716 GLY A O 1
ATOM 5609 N N . PHE A 1 717 ? 2.65 43.156 -7.109 1 94.06 717 PHE A N 1
ATOM 5610 C CA . PHE A 1 717 ? 4.059 43.5 -7.086 1 94.06 717 PHE A CA 1
ATOM 5611 C C . PHE A 1 717 ? 4.648 43.312 -5.695 1 94.06 717 PHE A C 1
ATOM 5613 O O . PHE A 1 717 ? 3.914 43.25 -4.707 1 94.06 717 PHE A O 1
ATOM 5620 N N . ASN A 1 718 ? 5.855 43.125 -5.641 1 96.12 718 ASN A N 1
ATOM 5621 C CA . ASN A 1 718 ? 6.66 43 -4.426 1 96.12 718 ASN A CA 1
ATOM 5622 C C . ASN A 1 718 ? 7.957 43.781 -4.543 1 96.12 718 ASN A C 1
ATOM 5624 O O . ASN A 1 718 ? 8.688 43.656 -5.523 1 96.12 718 ASN A O 1
ATOM 5628 N N . PHE A 1 719 ? 8.203 44.719 -3.557 1 96.44 719 PHE A N 1
ATOM 5629 C CA . PHE A 1 719 ? 9.469 45.438 -3.424 1 96.44 719 PHE A CA 1
ATOM 5630 C C . PHE A 1 719 ? 10.18 45.031 -2.135 1 96.44 719 PHE A C 1
ATOM 5632 O O . PHE A 1 719 ? 9.547 44.906 -1.086 1 96.44 719 PHE A O 1
ATOM 5639 N N . GLY A 1 720 ? 11.438 44.781 -2.355 1 95.62 720 GLY A N 1
ATOM 5640 C CA . GLY A 1 720 ? 12.188 44.375 -1.175 1 95.62 720 GLY A CA 1
ATOM 5641 C C . GLY A 1 720 ? 13.602 44.938 -1.142 1 95.62 720 GLY A C 1
ATOM 5642 O O . GLY A 1 720 ? 14.164 45.25 -2.184 1 95.62 720 GLY A O 1
ATOM 5643 N N . PHE A 1 721 ? 14.18 45.031 0.043 1 95.94 721 PHE A N 1
ATOM 5644 C CA . PHE A 1 721 ? 15.57 45.375 0.292 1 95.94 721 PHE A CA 1
ATOM 5645 C C . PHE A 1 721 ? 16.25 44.344 1.19 1 95.94 721 PHE A C 1
ATOM 5647 O O . PHE A 1 721 ? 15.672 43.938 2.199 1 95.94 721 PHE A O 1
ATOM 5654 N N . ASP A 1 722 ? 17.328 43.938 0.729 1 94.94 722 ASP A N 1
ATOM 5655 C CA . ASP A 1 722 ? 18.219 43.125 1.564 1 94.94 722 ASP A CA 1
ATOM 5656 C C . ASP A 1 722 ? 19.469 43.906 1.952 1 94.94 722 ASP A C 1
ATOM 5658 O O . ASP A 1 722 ? 20.047 44.625 1.121 1 94.94 722 ASP A O 1
ATOM 5662 N N . PHE A 1 723 ? 19.828 43.812 3.234 1 93.75 723 PHE A N 1
ATOM 5663 C CA . PHE A 1 723 ? 20.953 44.625 3.643 1 93.75 723 PHE A CA 1
ATOM 5664 C C . PHE A 1 723 ? 21.734 43.969 4.77 1 93.75 723 PHE A C 1
ATOM 5666 O O . PHE A 1 723 ? 21.234 43.031 5.414 1 93.75 723 PHE A O 1
ATOM 5673 N N . SER A 1 724 ? 22.906 44.375 4.902 1 93.38 724 SER A N 1
ATOM 5674 C CA . SER A 1 724 ? 23.75 44.031 6.035 1 93.38 724 SER A CA 1
ATOM 5675 C C . SER A 1 724 ? 24.609 45.188 6.465 1 93.38 724 SER A C 1
ATOM 5677 O O . SER A 1 724 ? 24.938 46.062 5.648 1 93.38 724 SER A O 1
ATOM 5679 N N . PHE A 1 725 ? 24.984 45.25 7.758 1 91.94 725 PHE A N 1
ATOM 5680 C CA . PHE A 1 725 ? 25.797 46.344 8.25 1 91.94 725 PHE A CA 1
ATOM 5681 C C . PHE A 1 725 ? 26.625 45.906 9.453 1 91.94 725 PHE A C 1
ATOM 5683 O O . PHE A 1 725 ? 26.438 44.812 9.984 1 91.94 725 PHE A O 1
ATOM 5690 N N . LEU A 1 726 ? 27.641 46.656 9.875 1 90.31 726 LEU A N 1
ATOM 5691 C CA . LEU A 1 726 ? 28.578 46.406 10.961 1 90.31 726 LEU A CA 1
ATOM 5692 C C . LEU A 1 726 ? 29.359 45.125 10.719 1 90.31 726 LEU A C 1
ATOM 5694 O O . LEU A 1 726 ? 29.359 44.219 11.562 1 90.31 726 LEU A O 1
ATOM 5698 N N . GLN A 1 727 ? 29.938 45.031 9.5 1 83.81 727 GLN A N 1
ATOM 5699 C CA . GLN A 1 727 ? 30.734 43.906 9.047 1 83.81 727 GLN A CA 1
ATOM 5700 C C . GLN A 1 727 ? 29.906 42.625 9 1 83.81 727 GLN A C 1
ATOM 5702 O O . GLN A 1 727 ? 30.312 41.594 9.539 1 83.81 727 GLN A O 1
ATOM 5707 N N . ASP A 1 728 ? 28.594 42.875 8.586 1 83.12 728 ASP A N 1
ATOM 5708 C CA . ASP A 1 728 ? 27.672 41.781 8.305 1 83.12 728 ASP A CA 1
ATOM 5709 C C . ASP A 1 728 ? 27.219 41.094 9.594 1 83.12 728 ASP A C 1
ATOM 5711 O O . ASP A 1 728 ? 26.719 39.969 9.57 1 83.12 728 ASP A O 1
ATOM 5715 N N . ARG A 1 729 ? 27.391 41.781 10.758 1 88.5 729 ARG A N 1
ATOM 5716 C CA . ARG A 1 729 ? 26.891 41.25 12.023 1 88.5 729 ARG A CA 1
ATOM 5717 C C . ARG A 1 729 ? 25.359 41.281 12.078 1 88.5 729 ARG A C 1
ATOM 5719 O O . ARG A 1 729 ? 24.734 40.5 12.773 1 88.5 729 ARG A O 1
ATOM 5726 N N . PHE A 1 730 ? 24.891 42.312 11.398 1 92.38 730 PHE A N 1
ATOM 5727 C CA . PHE A 1 730 ? 23.438 42.406 11.297 1 92.38 730 PHE A CA 1
ATOM 5728 C C . PHE A 1 730 ? 22.984 42.281 9.852 1 92.38 730 PHE A C 1
ATOM 5730 O O . PHE A 1 730 ? 23.562 42.906 8.953 1 92.38 730 PHE A O 1
ATOM 5737 N N . THR A 1 731 ? 22.047 41.469 9.641 1 92.69 731 THR A N 1
ATOM 5738 C CA . THR A 1 731 ? 21.438 41.281 8.328 1 92.69 731 THR A CA 1
ATOM 5739 C C . THR A 1 731 ? 19.922 41.438 8.406 1 92.69 731 THR A C 1
ATOM 5741 O O . THR A 1 731 ? 19.312 41.062 9.406 1 92.69 731 THR A O 1
ATOM 5744 N N . GLY A 1 732 ? 19.312 41.969 7.367 1 93 732 GLY A N 1
ATOM 5745 C CA . GLY A 1 732 ? 17.875 42.188 7.406 1 93 732 GLY A CA 1
ATOM 5746 C C . GLY A 1 732 ? 17.234 42.188 6.027 1 93 732 GLY A C 1
ATOM 5747 O O . GLY A 1 732 ? 17.938 42.281 5.016 1 93 732 GLY A O 1
ATOM 5748 N N . THR A 1 733 ? 15.984 42 6.035 1 94.75 733 THR A N 1
ATOM 5749 C CA . THR A 1 733 ? 15.156 42.062 4.836 1 94.75 733 THR A CA 1
ATOM 5750 C C . THR A 1 733 ? 13.867 42.812 5.094 1 94.75 733 THR A C 1
ATOM 5752 O O . THR A 1 733 ? 13.227 42.656 6.133 1 94.75 733 THR A O 1
ATOM 5755 N N . LEU A 1 734 ? 13.578 43.719 4.199 1 96.25 734 LEU A N 1
ATOM 5756 C CA . LEU A 1 734 ? 12.328 44.469 4.211 1 96.25 734 LEU A CA 1
ATOM 5757 C C . LEU A 1 734 ? 11.547 44.25 2.922 1 96.25 734 LEU A C 1
ATOM 5759 O O . LEU A 1 734 ? 12.094 44.375 1.825 1 96.25 734 LEU A O 1
ATOM 5763 N N . ASP A 1 735 ? 10.273 43.844 3.07 1 96.88 735 ASP A N 1
ATOM 5764 C CA . ASP A 1 735 ? 9.414 43.625 1.909 1 96.88 735 ASP A CA 1
ATOM 5765 C C . ASP A 1 735 ? 8.117 44.406 2.027 1 96.88 735 ASP A C 1
ATOM 5767 O O . ASP A 1 735 ? 7.543 44.5 3.113 1 96.88 735 ASP A O 1
ATOM 5771 N N . TYR A 1 736 ? 7.758 44.938 0.92 1 97.31 736 TYR A N 1
ATOM 5772 C CA . TYR A 1 736 ? 6.43 45.531 0.729 1 97.31 736 TYR A CA 1
ATOM 5773 C C . TYR A 1 736 ? 5.734 44.906 -0.472 1 97.31 736 TYR A C 1
ATOM 5775 O O . TYR A 1 736 ? 6.352 44.688 -1.518 1 97.31 736 TYR A O 1
ATOM 5783 N N . TYR A 1 737 ? 4.457 44.562 -0.29 1 96.5 737 TYR A N 1
ATOM 5784 C CA . TYR A 1 737 ? 3.758 43.938 -1.405 1 96.5 737 TYR A CA 1
ATOM 5785 C C . TYR A 1 737 ? 2.316 44.406 -1.49 1 96.5 737 TYR A C 1
ATOM 5787 O O . TYR A 1 737 ? 1.754 44.875 -0.499 1 96.5 737 TYR A O 1
ATOM 5795 N N . GLU A 1 738 ? 1.73 44.25 -2.703 1 96.38 738 GLU A N 1
ATOM 5796 C CA . GLU A 1 738 ? 0.317 44.438 -3.012 1 96.38 738 GLU A CA 1
ATOM 5797 C C . GLU A 1 738 ? -0.161 43.438 -4.062 1 96.38 738 GLU A C 1
ATOM 5799 O O . GLU A 1 738 ? 0.403 43.375 -5.156 1 96.38 738 GLU A O 1
ATOM 5804 N N . ASN A 1 739 ? -1.148 42.719 -3.656 1 94.75 739 ASN A N 1
ATOM 5805 C CA . ASN A 1 739 ? -1.731 41.719 -4.543 1 94.75 739 ASN A CA 1
ATOM 5806 C C . ASN A 1 739 ? -3.229 41.938 -4.734 1 94.75 739 ASN A C 1
ATOM 5808 O O . ASN A 1 739 ? -3.932 42.312 -3.789 1 94.75 739 ASN A O 1
ATOM 5812 N N . THR A 1 740 ? -3.672 41.719 -5.945 1 95.62 740 THR A N 1
ATOM 5813 C CA . THR A 1 740 ? -5.094 41.781 -6.27 1 95.62 740 THR A CA 1
ATOM 5814 C C . THR A 1 740 ? -5.543 40.562 -7.039 1 95.62 740 THR A C 1
ATOM 5816 O O . THR A 1 740 ? -4.934 40.188 -8.039 1 95.62 740 THR A O 1
ATOM 5819 N N . THR A 1 741 ? -6.531 39.938 -6.547 1 95.06 741 THR A N 1
ATOM 5820 C CA . THR A 1 741 ? -7.113 38.781 -7.223 1 95.06 741 THR A CA 1
ATOM 5821 C C . THR A 1 741 ? -8.391 39.156 -7.961 1 95.06 741 THR A C 1
ATOM 5823 O O . THR A 1 741 ? -9.328 39.688 -7.359 1 95.06 741 THR A O 1
ATOM 5826 N N . ASN A 1 742 ? -8.383 38.875 -9.219 1 94.56 742 ASN A N 1
ATOM 5827 C CA . ASN A 1 742 ? -9.531 39.188 -10.055 1 94.56 742 ASN A CA 1
ATOM 5828 C C . ASN A 1 742 ? -10.273 37.906 -10.484 1 94.56 742 ASN A C 1
ATOM 5830 O O . ASN A 1 742 ? -9.719 36.812 -10.422 1 94.56 742 ASN A O 1
ATOM 5834 N N . ASP A 1 743 ? -11.555 38.094 -10.898 1 92.19 743 ASP A N 1
ATOM 5835 C CA . ASP A 1 743 ? -12.391 37 -11.391 1 92.19 743 ASP A CA 1
ATOM 5836 C C . ASP A 1 743 ? -12.5 35.875 -10.359 1 92.19 743 ASP A C 1
ATOM 5838 O O . ASP A 1 743 ? -12.25 34.719 -10.672 1 92.19 743 ASP A O 1
ATOM 5842 N N . LEU A 1 744 ? -12.945 36.312 -9.289 1 91.31 744 LEU A N 1
ATOM 5843 C CA . LEU A 1 744 ? -13.039 35.375 -8.172 1 91.31 744 LEU A CA 1
ATOM 5844 C C . LEU A 1 744 ? -14.047 34.25 -8.469 1 91.31 744 LEU A C 1
ATOM 5846 O O . LEU A 1 744 ? -15.094 34.5 -9.07 1 91.31 744 LEU A O 1
ATOM 5850 N N . LEU A 1 745 ? -13.664 33.094 -8.078 1 88 745 LEU A N 1
ATOM 5851 C CA . LEU A 1 745 ? -14.609 31.984 -8.117 1 88 745 LEU A CA 1
ATOM 5852 C C . LEU A 1 745 ? -15.625 32.094 -6.98 1 88 745 LEU A C 1
ATOM 5854 O O . LEU A 1 745 ? -15.25 32.188 -5.809 1 88 745 LEU A O 1
ATOM 5858 N N . TYR A 1 746 ? -16.828 32.094 -7.316 1 86.12 746 TYR A N 1
ATOM 5859 C CA . TYR A 1 746 ? -17.891 32.281 -6.328 1 86.12 746 TYR A CA 1
ATOM 5860 C C . TYR A 1 746 ? -19.203 31.703 -6.824 1 86.12 746 TYR A C 1
ATOM 5862 O O . TYR A 1 746 ? -19.531 31.812 -8.008 1 86.12 746 TYR A O 1
ATOM 5870 N N . ASP A 1 747 ? -19.906 31.078 -5.895 1 82.12 747 ASP A N 1
ATOM 5871 C CA . ASP A 1 747 ? -21.25 30.594 -6.223 1 82.12 747 ASP A CA 1
ATOM 5872 C C . ASP A 1 747 ? -22.297 31.656 -5.969 1 82.12 747 ASP A C 1
ATOM 5874 O O . ASP A 1 747 ? -22.547 32.031 -4.82 1 82.12 747 ASP A O 1
ATOM 5878 N N . ILE A 1 748 ? -22.938 32.094 -7.047 1 78.62 748 ILE A N 1
ATOM 5879 C CA . ILE A 1 748 ? -23.953 33.125 -6.906 1 78.62 748 ILE A CA 1
ATOM 5880 C C . ILE A 1 748 ? -25.328 32.469 -6.82 1 78.62 748 ILE A C 1
ATOM 5882 O O . ILE A 1 748 ? -25.609 31.484 -7.516 1 78.62 748 ILE A O 1
ATOM 5886 N N . ASN A 1 749 ? -26.078 32.969 -5.863 1 74.5 749 ASN A N 1
ATOM 5887 C CA . ASN A 1 749 ? -27.453 32.531 -5.805 1 74.5 749 ASN A CA 1
ATOM 5888 C C . ASN A 1 749 ? -28.266 33.031 -6.988 1 74.5 749 ASN A C 1
ATOM 5890 O O . ASN A 1 749 ? -28.156 34.188 -7.367 1 74.5 749 ASN A O 1
ATOM 5894 N N . ILE A 1 750 ? -28.938 32.125 -7.668 1 69.75 750 ILE A N 1
ATOM 5895 C CA . ILE A 1 750 ? -29.781 32.531 -8.789 1 69.75 750 ILE A CA 1
ATOM 5896 C C . ILE A 1 750 ? -31.234 32.25 -8.453 1 69.75 750 ILE A C 1
ATOM 5898 O O . ILE A 1 750 ? -31.547 31.469 -7.551 1 69.75 750 ILE A O 1
ATOM 5902 N N . PRO A 1 751 ? -32.156 33.031 -9.023 1 66.38 751 PRO A N 1
ATOM 5903 C CA . PRO A 1 751 ? -33.562 32.781 -8.758 1 66.38 751 PRO A CA 1
ATOM 5904 C C . PRO A 1 751 ? -33.969 31.328 -8.992 1 66.38 751 PRO A C 1
ATOM 5906 O O . PRO A 1 751 ? -33.531 30.719 -9.969 1 66.38 751 PRO A O 1
ATOM 5909 N N . GLU A 1 752 ? -34.656 30.844 -8.039 1 67.56 752 GLU A N 1
ATOM 5910 C CA . GLU A 1 752 ? -35.031 29.438 -8.039 1 67.56 752 GLU A CA 1
ATOM 5911 C C . GLU A 1 752 ? -35.844 29.094 -9.273 1 67.56 752 GLU A C 1
ATOM 5913 O O . GLU A 1 752 ? -35.969 27.922 -9.633 1 67.56 752 GLU A O 1
ATOM 5918 N N . VAL A 1 753 ? -36.344 30.125 -9.922 1 63.88 753 VAL A N 1
ATOM 5919 C CA . VAL A 1 753 ? -37.156 29.906 -11.117 1 63.88 753 VAL A CA 1
ATOM 5920 C C . VAL A 1 753 ? -36.312 29.172 -12.172 1 63.88 753 VAL A C 1
ATOM 5922 O O . VAL A 1 753 ? -36.875 28.469 -13.023 1 63.88 753 VAL A O 1
ATOM 5925 N N . THR A 1 754 ? -35.062 29.266 -11.969 1 65.19 754 THR A N 1
ATOM 5926 C CA . THR A 1 754 ? -34.188 28.609 -12.922 1 65.19 754 THR A CA 1
ATOM 5927 C C . THR A 1 754 ? -34.094 27.125 -12.633 1 65.19 754 THR A C 1
ATOM 5929 O O . THR A 1 754 ? -33.594 26.344 -13.461 1 65.19 754 THR A O 1
ATOM 5932 N N . GLY A 1 755 ? -34.719 26.781 -11.508 1 66.94 755 GLY A N 1
ATOM 5933 C CA . GLY A 1 755 ? -34.656 25.406 -11.07 1 66.94 755 GLY A CA 1
ATOM 5934 C C . GLY A 1 755 ? -33.406 25.094 -10.25 1 66.94 755 GLY A C 1
ATOM 5935 O O . GLY A 1 755 ? -33.25 23.984 -9.758 1 66.94 755 GLY A O 1
ATOM 5936 N N . PHE A 1 756 ? -32.562 26.156 -10.242 1 75.38 756 PHE A N 1
ATOM 5937 C CA . PHE A 1 756 ? -31.328 25.969 -9.492 1 75.38 756 PHE A CA 1
ATOM 5938 C C . PHE A 1 756 ? -31.141 27.062 -8.453 1 75.38 756 PHE A C 1
ATOM 5940 O O . PHE A 1 756 ? -31.719 28.141 -8.586 1 75.38 756 PHE A O 1
ATOM 5947 N N . SER A 1 757 ? -30.312 26.688 -7.379 1 73.5 757 SER A N 1
ATOM 5948 C CA . SER A 1 757 ? -30.156 27.656 -6.305 1 73.5 757 SER A CA 1
ATOM 5949 C C . SER A 1 757 ? -28.875 28.453 -6.465 1 73.5 757 SER A C 1
ATOM 5951 O O . SER A 1 757 ? -28.766 29.562 -5.934 1 73.5 757 SER A O 1
ATOM 5953 N N . SER A 1 758 ? -27.938 27.844 -7.195 1 79.56 758 SER A N 1
ATOM 5954 C CA . SER A 1 758 ? -26.672 28.547 -7.293 1 79.56 758 SER A CA 1
ATOM 5955 C C . SER A 1 758 ? -25.906 28.156 -8.555 1 79.56 758 SER A C 1
ATOM 5957 O O . SER A 1 758 ? -26.188 27.109 -9.148 1 79.56 758 SER A O 1
ATOM 5959 N N . ILE A 1 759 ? -25.078 29.047 -9.062 1 79.62 759 ILE A N 1
ATOM 5960 C CA . ILE A 1 759 ? -24.188 28.781 -10.195 1 79.62 759 ILE A CA 1
ATOM 5961 C C . ILE A 1 759 ? -22.797 29.312 -9.883 1 79.62 759 ILE A C 1
ATOM 5963 O O . ILE A 1 759 ? -22.641 30.391 -9.289 1 79.62 759 ILE A O 1
ATOM 5967 N N . SER A 1 760 ? -21.828 28.453 -10.133 1 83.31 760 SER A N 1
ATOM 5968 C CA . SER A 1 760 ? -20.453 28.891 -9.953 1 83.31 760 SER A CA 1
ATOM 5969 C C . SER A 1 760 ? -20.031 29.844 -11.07 1 83.31 760 SER A C 1
ATOM 5971 O O . SER A 1 760 ? -20.172 29.531 -12.25 1 83.31 760 SER A O 1
ATOM 5973 N N . THR A 1 761 ? -19.516 31 -10.727 1 84.31 761 THR A N 1
ATOM 5974 C CA . THR A 1 761 ? -19.141 32 -11.719 1 84.31 761 THR A CA 1
ATOM 5975 C C . THR A 1 761 ? -17.922 32.812 -11.234 1 84.31 761 THR A C 1
ATOM 5977 O O . THR A 1 761 ? -17.469 32.625 -10.102 1 84.31 761 THR A O 1
ATOM 5980 N N . ASN A 1 762 ? -17.328 33.594 -12.18 1 89 762 ASN A N 1
ATOM 5981 C CA . ASN A 1 762 ? -16.25 34.5 -11.852 1 89 762 ASN A CA 1
ATOM 5982 C C . ASN A 1 762 ? -16.781 35.906 -11.57 1 89 762 ASN A C 1
ATOM 5984 O O . ASN A 1 762 ? -17.469 36.5 -12.414 1 89 762 ASN A O 1
ATOM 5988 N N . VAL A 1 763 ? -16.406 36.375 -10.336 1 87.81 763 VAL A N 1
ATOM 5989 C CA . VAL A 1 763 ? -16.891 37.719 -9.992 1 87.81 763 VAL A CA 1
ATOM 5990 C C . VAL A 1 763 ? -15.906 38.406 -9.055 1 87.81 763 VAL A C 1
ATOM 5992 O O . VAL A 1 763 ? -15.062 37.75 -8.445 1 87.81 763 VAL A O 1
ATOM 5995 N N . GLY A 1 764 ? -15.914 39.719 -9.047 1 91.06 764 GLY A N 1
ATOM 5996 C CA . GLY A 1 764 ? -15.375 40.5 -7.961 1 91.06 764 GLY A CA 1
ATOM 5997 C C . GLY A 1 764 ? -13.859 40.594 -7.977 1 91.06 764 GLY A C 1
ATOM 5998 O O . GLY A 1 764 ? -13.219 40.156 -8.938 1 91.06 764 GLY A O 1
ATOM 5999 N N . GLU A 1 765 ? -13.406 41.25 -6.965 1 94.81 765 GLU A N 1
ATOM 6000 C CA . GLU A 1 765 ? -11.984 41.562 -6.777 1 94.81 765 GLU A CA 1
ATOM 6001 C C . GLU A 1 765 ? -11.641 41.688 -5.301 1 94.81 765 GLU A C 1
ATOM 6003 O O . GLU A 1 765 ? -12.398 42.312 -4.539 1 94.81 765 GLU A O 1
ATOM 6008 N N . ILE A 1 766 ? -10.5 41.031 -4.898 1 95.56 766 ILE A N 1
ATOM 6009 C CA . ILE A 1 766 ? -9.984 41.156 -3.537 1 95.56 766 ILE A CA 1
ATOM 6010 C C . ILE A 1 766 ? -8.523 41.594 -3.576 1 95.56 766 ILE A C 1
ATOM 6012 O O . ILE A 1 766 ? -7.766 41.188 -4.449 1 95.56 766 ILE A O 1
ATOM 6016 N N . ALA A 1 767 ? -8.156 42.344 -2.566 1 96.38 767 ALA A N 1
ATOM 6017 C CA . ALA A 1 767 ? -6.785 42.844 -2.531 1 96.38 767 ALA A CA 1
ATOM 6018 C C . ALA A 1 767 ? -6.141 42.594 -1.17 1 96.38 767 ALA A C 1
ATOM 6020 O O . ALA A 1 767 ? -6.812 42.656 -0.138 1 96.38 767 ALA A O 1
ATOM 6021 N N . ASN A 1 768 ? -4.852 42.312 -1.142 1 96.19 768 ASN A N 1
ATOM 6022 C CA . ASN A 1 768 ? -3.994 42.219 0.036 1 96.19 768 ASN A CA 1
ATOM 6023 C C . ASN A 1 768 ? -2.771 43.125 -0.083 1 96.19 768 ASN A C 1
ATOM 6025 O O . ASN A 1 768 ? -2.174 43.219 -1.155 1 96.19 768 ASN A O 1
ATOM 6029 N N . ARG A 1 769 ? -2.496 43.812 0.946 1 96.81 769 ARG A N 1
ATOM 6030 C CA . ARG A 1 769 ? -1.27 44.594 1.026 1 96.81 769 ARG A CA 1
ATOM 6031 C C . ARG A 1 769 ? -0.601 44.438 2.387 1 96.81 769 ARG A C 1
ATOM 6033 O O . ARG A 1 769 ? -1.28 44.25 3.402 1 96.81 769 ARG A O 1
ATOM 6040 N N . GLY A 1 770 ? 0.752 44.469 2.367 1 97.19 770 GLY A N 1
ATOM 6041 C CA . GLY A 1 770 ? 1.408 44.219 3.645 1 97.19 770 GLY A CA 1
ATOM 6042 C C . GLY A 1 770 ? 2.879 44.594 3.635 1 97.19 770 GLY A C 1
ATOM 6043 O O . GLY A 1 770 ? 3.41 45.031 2.607 1 97.19 770 GLY A O 1
ATOM 6044 N N . ILE A 1 771 ? 3.465 44.594 4.824 1 97.62 771 ILE A N 1
ATOM 6045 C CA . ILE A 1 771 ? 4.879 44.844 5.07 1 97.62 771 ILE A CA 1
ATOM 6046 C C . ILE A 1 771 ? 5.469 43.719 5.922 1 97.62 771 ILE A C 1
ATOM 6048 O O . ILE A 1 771 ? 4.809 43.219 6.832 1 97.62 771 ILE A O 1
ATOM 6052 N N . GLU A 1 772 ? 6.68 43.375 5.574 1 98 772 GLU A N 1
ATOM 6053 C CA . GLU A 1 772 ? 7.422 42.375 6.301 1 98 772 GLU A CA 1
ATOM 6054 C C . GLU A 1 772 ? 8.852 42.812 6.586 1 98 772 GLU A C 1
ATOM 6056 O O . GLU A 1 772 ? 9.484 43.469 5.742 1 98 772 GLU A O 1
ATOM 6061 N N . PHE A 1 773 ? 9.289 42.531 7.836 1 96.94 773 PHE A N 1
ATOM 6062 C CA . PHE A 1 773 ? 10.641 42.906 8.234 1 96.94 773 PHE A CA 1
ATOM 6063 C C . PHE A 1 773 ? 11.297 41.812 9.055 1 96.94 773 PHE A C 1
ATOM 6065 O O . PHE A 1 773 ? 10.656 41.188 9.914 1 96.94 773 PHE A O 1
ATOM 6072 N N . VAL A 1 774 ? 12.484 41.5 8.719 1 96.62 774 VAL A N 1
ATOM 6073 C CA . VAL A 1 774 ? 13.289 40.562 9.477 1 96.62 774 VAL A CA 1
ATOM 6074 C C . VAL A 1 774 ? 14.656 41.156 9.781 1 96.62 774 VAL A C 1
ATOM 6076 O O . VAL A 1 774 ? 15.25 41.844 8.938 1 96.62 774 VAL A O 1
ATOM 6079 N N . LEU A 1 775 ? 15.133 40.969 10.984 1 95.62 775 LEU A N 1
ATOM 6080 C CA . LEU A 1 775 ? 16.469 41.406 11.398 1 95.62 775 LEU A CA 1
ATOM 6081 C C . LEU A 1 775 ? 17.156 40.312 12.203 1 95.62 775 LEU A C 1
ATOM 6083 O O . LEU A 1 775 ? 16.609 39.812 13.188 1 95.62 775 LEU A O 1
ATOM 6087 N N . ARG A 1 776 ? 18.266 39.938 11.719 1 94.5 776 ARG A N 1
ATOM 6088 C CA . ARG A 1 776 ? 19.109 38.969 12.422 1 94.5 776 ARG A CA 1
ATOM 6089 C C . ARG A 1 776 ? 20.438 39.594 12.852 1 94.5 776 ARG A C 1
ATOM 6091 O O . ARG A 1 776 ? 21.016 40.406 12.117 1 94.5 776 ARG A O 1
ATOM 6098 N N . GLY A 1 777 ? 20.891 39.25 14.109 1 93.31 777 GLY A N 1
ATOM 6099 C CA . GLY A 1 777 ? 22.109 39.875 14.562 1 93.31 777 GLY A CA 1
ATOM 6100 C C . GLY A 1 777 ? 22.938 39 15.477 1 93.31 777 GLY A C 1
ATOM 6101 O O . GLY A 1 777 ? 22.406 38.25 16.281 1 93.31 777 GLY A O 1
ATOM 6102 N N . GLU A 1 778 ? 24.203 39.125 15.203 1 93.12 778 GLU A N 1
ATOM 6103 C CA . GLU A 1 778 ? 25.156 38.719 16.234 1 93.12 778 GLU A CA 1
ATOM 6104 C C . GLU A 1 778 ? 25.406 39.844 17.234 1 93.12 778 GLU A C 1
ATOM 6106 O O . GLU A 1 778 ? 26.391 40.562 17.109 1 93.12 778 GLU A O 1
ATOM 6111 N N . VAL A 1 779 ? 24.734 39.844 18.234 1 94.12 779 VAL A N 1
ATOM 6112 C CA . VAL A 1 779 ? 24.656 40.969 19.141 1 94.12 779 VAL A CA 1
ATOM 6113 C C . VAL A 1 779 ? 25.938 41.094 19.938 1 94.12 779 VAL A C 1
ATOM 6115 O O . VAL A 1 779 ? 26.516 42.188 20.062 1 94.12 779 VAL A O 1
ATOM 6118 N N . ILE A 1 780 ? 26.328 39.875 20.531 1 93.88 780 ILE A N 1
ATOM 6119 C CA . ILE A 1 780 ? 27.562 39.844 21.312 1 93.88 780 ILE A CA 1
ATOM 6120 C C . ILE A 1 780 ? 28.406 38.625 20.922 1 93.88 780 ILE A C 1
ATOM 6122 O O . ILE A 1 780 ? 27.875 37.531 20.797 1 93.88 780 ILE A O 1
ATOM 6126 N N . GLU A 1 781 ? 29.641 38.875 20.641 1 90.12 781 GLU A N 1
ATOM 6127 C CA . GLU A 1 781 ? 30.641 37.812 20.516 1 90.12 781 GLU A CA 1
ATOM 6128 C C . GLU A 1 781 ? 31.906 38.156 21.297 1 90.12 781 GLU A C 1
ATOM 6130 O O . GLU A 1 781 ? 32.781 38.875 20.797 1 90.12 781 GLU A O 1
ATOM 6135 N N . LYS A 1 782 ? 31.969 37.688 22.422 1 90.56 782 LYS A N 1
ATOM 6136 C CA . LYS A 1 782 ? 33.094 38 23.297 1 90.56 782 LYS A CA 1
ATOM 6137 C C . LYS A 1 782 ? 33.625 36.75 23.969 1 90.56 782 LYS A C 1
ATOM 6139 O O . LYS A 1 782 ? 33 36.188 24.875 1 90.56 782 LYS A O 1
ATOM 6144 N N . GLY A 1 783 ? 34.719 36.312 23.656 1 87.5 783 GLY A N 1
ATOM 6145 C CA . GLY A 1 783 ? 35.312 35.125 24.234 1 87.5 783 GLY A CA 1
ATOM 6146 C C . GLY A 1 783 ? 34.469 33.875 23.969 1 87.5 783 GLY A C 1
ATOM 6147 O O . GLY A 1 783 ? 34.188 33.562 22.812 1 87.5 783 GLY A O 1
ATOM 6148 N N . ASP A 1 784 ? 34.031 33.375 25.219 1 89.31 784 ASP A N 1
ATOM 6149 C CA . ASP A 1 784 ? 33.281 32.156 25.125 1 89.31 784 ASP A CA 1
ATOM 6150 C C . ASP A 1 784 ? 31.781 32.438 25.062 1 89.31 784 ASP A C 1
ATOM 6152 O O . ASP A 1 784 ? 30.969 31.531 24.859 1 89.31 784 ASP A O 1
ATOM 6156 N N . PHE A 1 785 ? 31.422 33.688 25.156 1 93.44 785 PHE A N 1
ATOM 6157 C CA . PHE A 1 785 ? 30 34.031 25.203 1 93.44 785 PHE A CA 1
ATOM 6158 C C . PHE A 1 785 ? 29.547 34.594 23.859 1 93.44 785 PHE A C 1
ATOM 6160 O O . PHE A 1 785 ? 30.188 35.5 23.312 1 93.44 785 PHE A O 1
ATOM 6167 N N . LYS A 1 786 ? 28.5 34.062 23.312 1 93.81 786 LYS A N 1
ATOM 6168 C CA . LYS A 1 786 ? 27.875 34.531 22.078 1 93.81 786 LYS A CA 1
ATOM 6169 C C . LYS A 1 786 ? 26.391 34.75 22.266 1 93.81 786 LYS A C 1
ATOM 6171 O O . LYS A 1 786 ? 25.719 33.969 22.953 1 93.81 786 LYS A O 1
ATOM 6176 N N . TRP A 1 787 ? 25.891 35.906 21.828 1 96.12 787 TRP A N 1
ATOM 6177 C CA . TRP A 1 787 ? 24.453 36.219 21.828 1 96.12 787 TRP A CA 1
ATOM 6178 C C . TRP A 1 787 ? 23.969 36.531 20.406 1 96.12 787 TRP A C 1
ATOM 6180 O O . TRP A 1 787 ? 24.391 37.531 19.812 1 96.12 787 TRP A O 1
ATOM 6190 N N . ASN A 1 788 ? 23.156 35.656 19.859 1 95.12 788 ASN A N 1
ATOM 6191 C CA . ASN A 1 788 ? 22.484 35.875 18.578 1 95.12 788 ASN A CA 1
ATOM 6192 C C . ASN A 1 788 ? 21 36.125 18.766 1 95.12 788 ASN A C 1
ATOM 6194 O O . ASN A 1 788 ? 20.359 35.5 19.625 1 95.12 788 ASN A O 1
ATOM 6198 N N . ALA A 1 789 ? 20.469 37 17.969 1 95.69 789 ALA A N 1
ATOM 6199 C CA . ALA A 1 789 ? 19.047 37.281 18.047 1 95.69 789 ALA A CA 1
ATOM 6200 C C . ALA A 1 789 ? 18.438 37.469 16.656 1 95.69 789 ALA A C 1
ATOM 6202 O O . ALA A 1 789 ? 19.125 37.875 15.727 1 95.69 789 ALA A O 1
ATOM 6203 N N . SER A 1 790 ? 17.219 37.062 16.531 1 95.88 790 SER A N 1
ATOM 6204 C CA . SER A 1 790 ? 16.438 37.25 15.305 1 95.88 790 SER A CA 1
ATOM 6205 C C . SER A 1 790 ? 15.062 37.812 15.609 1 95.88 790 SER A C 1
ATOM 6207 O O . SER A 1 790 ? 14.344 37.312 16.453 1 95.88 790 SER A O 1
ATOM 6209 N N . PHE A 1 791 ? 14.758 38.906 14.938 1 96.75 791 PHE A N 1
ATOM 6210 C CA . PHE A 1 791 ? 13.469 39.562 15.094 1 96.75 791 PHE A CA 1
ATOM 6211 C C . PHE A 1 791 ? 12.734 39.656 13.758 1 96.75 791 PHE A C 1
ATOM 6213 O O . PHE A 1 791 ? 13.344 39.906 12.719 1 96.75 791 PHE A O 1
ATOM 6220 N N . ASN A 1 792 ? 11.477 39.312 13.75 1 96.94 792 ASN A N 1
ATOM 6221 C CA . ASN A 1 792 ? 10.648 39.5 12.562 1 96.94 792 ASN A CA 1
ATOM 6222 C C . ASN A 1 792 ? 9.297 40.094 12.906 1 96.94 792 ASN A C 1
ATOM 6224 O O . ASN A 1 792 ? 8.766 39.875 14 1 96.94 792 ASN A O 1
ATOM 6228 N N . ILE A 1 793 ? 8.711 40.812 12.008 1 97.5 793 ILE A N 1
ATOM 6229 C CA . ILE A 1 793 ? 7.387 41.406 12.148 1 97.5 793 ILE A CA 1
ATOM 6230 C C . ILE A 1 793 ? 6.703 41.469 10.781 1 97.5 793 ILE A C 1
ATOM 6232 O O . ILE A 1 793 ? 7.367 41.656 9.758 1 97.5 793 ILE A O 1
ATOM 6236 N N . ALA A 1 794 ? 5.43 41.25 10.75 1 97.81 794 ALA A N 1
ATOM 6237 C CA . ALA A 1 794 ? 4.672 41.281 9.508 1 97.81 794 ALA A CA 1
ATOM 6238 C C . ALA A 1 794 ? 3.262 41.812 9.727 1 97.81 794 ALA A C 1
ATOM 6240 O O . ALA A 1 794 ? 2.66 41.594 10.781 1 97.81 794 ALA A O 1
ATOM 6241 N N . SER A 1 795 ? 2.76 42.469 8.727 1 97.12 795 SER A N 1
ATOM 6242 C CA . SER A 1 795 ? 1.396 43 8.711 1 97.12 795 SER A CA 1
ATOM 6243 C C . SER A 1 795 ? 0.765 42.844 7.332 1 97.12 795 SER A C 1
ATOM 6245 O O . SER A 1 795 ? 1.428 43.031 6.312 1 97.12 795 SER A O 1
ATOM 6247 N N . ASN A 1 796 ? -0.434 42.344 7.293 1 96.75 796 ASN A N 1
ATOM 6248 C CA . ASN A 1 796 ? -1.212 42.188 6.066 1 96.75 796 ASN A CA 1
ATOM 6249 C C . ASN A 1 796 ? -2.619 42.75 6.223 1 96.75 796 ASN A C 1
ATOM 6251 O O . ASN A 1 796 ? -3.275 42.531 7.242 1 96.75 796 ASN A O 1
ATOM 6255 N N . ARG A 1 797 ? -3.072 43.469 5.223 1 95.81 797 ARG A N 1
ATOM 6256 C CA . ARG A 1 797 ? -4.43 44 5.191 1 95.81 797 ARG A CA 1
ATOM 6257 C C . ARG A 1 797 ? -5.199 43.469 3.986 1 95.81 797 ARG A C 1
ATOM 6259 O O . ARG A 1 797 ? -4.773 43.656 2.844 1 95.81 797 ARG A O 1
ATOM 6266 N N . ASN A 1 798 ? -6.258 42.906 4.324 1 95.38 798 ASN A N 1
ATOM 6267 C CA . ASN A 1 798 ? -7.168 42.375 3.312 1 95.38 798 ASN A CA 1
ATOM 6268 C C . ASN A 1 798 ? -8.344 43.312 3.07 1 95.38 798 ASN A C 1
ATOM 6270 O O . ASN A 1 798 ? -8.859 43.938 4.008 1 95.38 798 ASN A O 1
ATOM 6274 N N . ARG A 1 799 ? -8.773 43.375 1.79 1 95.81 799 ARG A N 1
ATOM 6275 C CA . ARG A 1 799 ? -9.898 44.219 1.473 1 95.81 799 ARG A CA 1
ATOM 6276 C C . ARG A 1 799 ? -10.656 43.719 0.251 1 95.81 799 ARG A C 1
ATOM 6278 O O . ARG A 1 799 ? -10.047 43.312 -0.732 1 95.81 799 ARG A O 1
ATOM 6285 N N . ILE A 1 800 ? -11.969 43.844 0.33 1 96.06 800 ILE A N 1
ATOM 6286 C CA . ILE A 1 800 ? -12.805 43.562 -0.834 1 96.06 800 ILE A CA 1
ATOM 6287 C C . ILE A 1 800 ? -12.867 44.812 -1.723 1 96.06 800 ILE A C 1
ATOM 6289 O O . ILE A 1 800 ? -13.227 45.875 -1.26 1 96.06 800 ILE A O 1
ATOM 6293 N N . VAL A 1 801 ? -12.539 44.625 -2.996 1 96 801 VAL A N 1
ATOM 6294 C CA . VAL A 1 801 ? -12.5 45.781 -3.918 1 96 801 VAL A CA 1
ATOM 6295 C C . VAL A 1 801 ? -13.82 45.844 -4.684 1 96 801 VAL A C 1
ATOM 6297 O O . VAL A 1 801 ? -14.367 46.938 -4.867 1 96 801 VAL A O 1
ATOM 6300 N N . SER A 1 802 ? -14.305 44.719 -5.141 1 94.88 802 SER A N 1
ATOM 6301 C CA . SER A 1 802 ? -15.578 44.625 -5.855 1 94.88 802 SER A CA 1
ATOM 6302 C C . SER A 1 802 ? -16.219 43.25 -5.68 1 94.88 802 SER A C 1
ATOM 6304 O O . SER A 1 802 ? -15.539 42.281 -5.309 1 94.88 802 SER A O 1
ATOM 6306 N N . LEU A 1 803 ? -17.453 43.219 -5.902 1 92.88 803 LEU A N 1
ATOM 6307 C CA . LEU A 1 803 ? -18.188 41.969 -5.766 1 92.88 803 LEU A CA 1
ATOM 6308 C C . LEU A 1 803 ? -18.922 41.625 -7.055 1 92.88 803 LEU A C 1
ATOM 6310 O O . LEU A 1 803 ? -18.297 41.312 -8.07 1 92.88 803 LEU A O 1
ATOM 6314 N N . LEU A 1 804 ? -20.281 41.875 -7.18 1 88.19 804 LEU A N 1
ATOM 6315 C CA . LEU A 1 804 ? -21.078 41.5 -8.344 1 88.19 804 LEU A CA 1
ATOM 6316 C C . LEU A 1 804 ? -21.219 42.656 -9.32 1 88.19 804 LEU A C 1
ATOM 6318 O O . LEU A 1 804 ? -21.688 42.5 -10.445 1 88.19 804 LEU A O 1
ATOM 6322 N N . GLY A 1 805 ? -20.797 43.812 -8.992 1 85 805 GLY A N 1
ATOM 6323 C CA . GLY A 1 805 ? -20.922 45 -9.836 1 85 805 GLY A CA 1
ATOM 6324 C C . GLY A 1 805 ? -22.344 45.5 -9.922 1 85 805 GLY A C 1
ATOM 6325 O O . GLY A 1 805 ? -22.641 46.375 -10.75 1 85 805 GLY A O 1
ATOM 6326 N N . GLN A 1 806 ? -23.141 45.062 -9.039 1 84.12 806 GLN A N 1
ATOM 6327 C CA . GLN A 1 806 ? -24.547 45.406 -9.094 1 84.12 806 GLN A CA 1
ATOM 6328 C C . GLN A 1 806 ? -24.844 46.594 -8.164 1 84.12 806 GLN A C 1
ATOM 6330 O O . GLN A 1 806 ? -24.266 46.688 -7.078 1 84.12 806 GLN A O 1
ATOM 6335 N N . ASP A 1 807 ? -25.5 47.531 -8.68 1 87.62 807 ASP A N 1
ATOM 6336 C CA . ASP A 1 807 ? -26.031 48.656 -7.91 1 87.62 807 ASP A CA 1
ATOM 6337 C C . ASP A 1 807 ? -27.562 48.625 -7.898 1 87.62 807 ASP A C 1
ATOM 6339 O O . ASP A 1 807 ? -28.203 49.438 -8.594 1 87.62 807 ASP A O 1
ATOM 6343 N N . ALA A 1 808 ? -28.062 47.781 -7.102 1 79.88 808 ALA A N 1
ATOM 6344 C CA . ALA A 1 808 ? -29.5 47.562 -7.09 1 79.88 808 ALA A CA 1
ATOM 6345 C C . ALA A 1 808 ? -30.25 48.719 -6.473 1 79.88 808 ALA A C 1
ATOM 6347 O O . ALA A 1 808 ? -31.406 48.969 -6.809 1 79.88 808 ALA A O 1
ATOM 6348 N N . ASP A 1 809 ? -29.609 49.438 -5.457 1 79.94 809 ASP A N 1
ATOM 6349 C CA . ASP A 1 809 ? -30.328 50.531 -4.793 1 79.94 809 ASP A CA 1
ATOM 6350 C C . ASP A 1 809 ? -30.188 51.844 -5.57 1 79.94 809 ASP A C 1
ATOM 6352 O O . ASP A 1 809 ? -30.766 52.844 -5.191 1 79.94 809 ASP A O 1
ATOM 6356 N N . GLY A 1 810 ? -29.391 51.844 -6.641 1 83.56 810 GLY A N 1
ATOM 6357 C CA . GLY A 1 810 ? -29.312 52.938 -7.586 1 83.56 810 GLY A CA 1
ATOM 6358 C C . GLY A 1 810 ? -28.5 54.125 -7.066 1 83.56 810 GLY A C 1
ATOM 6359 O O . GLY A 1 810 ? -28.641 55.25 -7.566 1 83.56 810 GLY A O 1
ATOM 6360 N N . ASP A 1 811 ? -27.766 53.938 -6.059 1 85 811 ASP A N 1
ATOM 6361 C CA . ASP A 1 811 ? -27.047 55.062 -5.469 1 85 811 ASP A CA 1
ATOM 6362 C C . ASP A 1 811 ? -25.703 55.281 -6.152 1 85 811 ASP A C 1
ATOM 6364 O O . ASP A 1 811 ? -24.922 56.125 -5.738 1 85 811 ASP A O 1
ATOM 6368 N N . GLY A 1 812 ? -25.406 54.562 -7.18 1 85.31 812 GLY A N 1
ATOM 6369 C CA . GLY A 1 812 ? -24.203 54.719 -7.984 1 85.31 812 GLY A CA 1
ATOM 6370 C C . GLY A 1 812 ? -23.016 53.938 -7.449 1 85.31 812 GLY A C 1
ATOM 6371 O O . GLY A 1 812 ? -21.938 53.969 -8.031 1 85.31 812 GLY A O 1
ATOM 6372 N N . LYS A 1 813 ? -23.234 53.312 -6.379 1 88.56 813 LYS A N 1
ATOM 6373 C CA . LYS A 1 813 ? -22.156 52.531 -5.801 1 88.56 813 LYS A CA 1
ATOM 6374 C C . LYS A 1 813 ? -22.531 51.031 -5.777 1 88.56 813 LYS A C 1
ATOM 6376 O O . LYS A 1 813 ? -23.703 50.688 -5.566 1 88.56 813 LYS A O 1
ATOM 6381 N N . GLU A 1 814 ? -21.531 50.281 -6.125 1 91.38 814 GLU A N 1
ATOM 6382 C CA . GLU A 1 814 ? -21.734 48.844 -6.047 1 91.38 814 GLU A CA 1
ATOM 6383 C C . GLU A 1 814 ? -22.234 48.406 -4.664 1 91.38 814 GLU A C 1
ATOM 6385 O O . GLU A 1 814 ? -21.781 48.938 -3.65 1 91.38 814 GLU A O 1
ATOM 6390 N N . ASP A 1 815 ? -23.172 47.438 -4.668 1 90 815 ASP A N 1
ATOM 6391 C CA . ASP A 1 815 ? -23.781 47 -3.42 1 90 815 ASP A CA 1
ATOM 6392 C C . ASP A 1 815 ? -22.938 45.969 -2.715 1 90 815 ASP A C 1
ATOM 6394 O O . ASP A 1 815 ? -22.312 45.125 -3.367 1 90 815 ASP A O 1
ATOM 6398 N N . ASP A 1 816 ? -22.984 46.031 -1.345 1 91.5 816 ASP A N 1
ATOM 6399 C CA . ASP A 1 816 ? -22.422 44.969 -0.527 1 91.5 816 ASP A CA 1
ATOM 6400 C C . ASP A 1 816 ? -23.266 43.719 -0.634 1 91.5 816 ASP A C 1
ATOM 6402 O O . ASP A 1 816 ? -24.422 43.75 -1.081 1 91.5 816 ASP A O 1
ATOM 6406 N N . LEU A 1 817 ? -22.656 42.562 -0.388 1 89.44 817 LEU A N 1
ATOM 6407 C CA . LEU A 1 817 ? -23.406 41.344 -0.195 1 89.44 817 LEU A CA 1
ATOM 6408 C C . LEU A 1 817 ? -23.609 41.062 1.289 1 89.44 817 LEU A C 1
ATOM 6410 O O . LEU A 1 817 ? -22.969 40.156 1.853 1 89.44 817 LEU A O 1
ATOM 6414 N N . ILE A 1 818 ? -24.547 41.656 1.855 1 88.62 818 ILE A N 1
ATOM 6415 C CA . ILE A 1 818 ? -24.766 41.656 3.297 1 88.62 818 ILE A CA 1
ATOM 6416 C C . ILE A 1 818 ? -25.125 40.25 3.766 1 88.62 818 ILE A C 1
ATOM 6418 O O . ILE A 1 818 ? -24.672 39.812 4.836 1 88.62 818 ILE A O 1
ATOM 6422 N N . GLY A 1 819 ? -25.953 39.531 2.986 1 83.06 819 GLY A N 1
ATOM 6423 C CA . GLY A 1 819 ? -26.328 38.188 3.342 1 83.06 819 GLY A CA 1
ATOM 6424 C C . GLY A 1 819 ? -25.125 37.25 3.463 1 83.06 819 GLY A C 1
ATOM 6425 O O . GLY A 1 819 ? -25.156 36.281 4.23 1 83.06 819 GLY A O 1
ATOM 6426 N N . SER A 1 820 ? -24.109 37.625 2.754 1 86.94 820 SER A N 1
ATOM 6427 C CA . SER A 1 820 ? -22.906 36.781 2.779 1 86.94 820 SER A CA 1
ATOM 6428 C C . SER A 1 820 ? -21.844 37.375 3.686 1 86.94 820 SER A C 1
ATOM 6430 O O . SER A 1 820 ? -20.75 36.812 3.818 1 86.94 820 SER A O 1
ATOM 6432 N N . GLY A 1 821 ? -22.156 38.5 4.316 1 90.75 821 GLY A N 1
ATOM 6433 C CA . GLY A 1 821 ? -21.203 39.156 5.203 1 90.75 821 GLY A CA 1
ATOM 6434 C C . GLY A 1 821 ? -20.031 39.75 4.469 1 90.75 821 GLY A C 1
ATOM 6435 O O . GLY A 1 821 ? -18.906 39.812 5 1 90.75 821 GLY A O 1
ATOM 6436 N N . LEU A 1 822 ? -20.188 40.156 3.18 1 93.69 822 LEU A N 1
ATOM 6437 C CA . LEU A 1 822 ? -19.125 40.75 2.371 1 93.69 822 LEU A CA 1
ATOM 6438 C C . LEU A 1 822 ? -19.391 42.219 2.119 1 93.69 822 LEU A C 1
ATOM 6440 O O . LEU A 1 822 ? -20.438 42.594 1.583 1 93.69 822 LEU A O 1
ATOM 6444 N N . PHE A 1 823 ? -18.422 43.094 2.494 1 95.12 823 PHE A N 1
ATOM 6445 C CA . PHE A 1 823 ? -18.578 44.531 2.432 1 95.12 823 PHE A CA 1
ATOM 6446 C C . PHE A 1 823 ? -17.422 45.156 1.659 1 95.12 823 PHE A C 1
ATOM 6448 O O . PHE A 1 823 ? -16.266 44.969 2.01 1 95.12 823 PHE A O 1
ATOM 6455 N N . ILE A 1 824 ? -17.734 45.906 0.59 1 95.38 824 ILE A N 1
ATOM 6456 C CA . ILE A 1 824 ? -16.719 46.562 -0.24 1 95.38 824 ILE A CA 1
ATOM 6457 C C . ILE A 1 824 ? -15.93 47.562 0.602 1 95.38 824 ILE A C 1
ATOM 6459 O O . ILE A 1 824 ? -16.5 48.375 1.317 1 95.38 824 ILE A O 1
ATOM 6463 N N . GLY A 1 825 ? -14.656 47.375 0.573 1 95 825 GLY A N 1
ATOM 6464 C CA . GLY A 1 825 ? -13.758 48.25 1.331 1 95 825 GLY A CA 1
ATOM 6465 C C . GLY A 1 825 ? -13.32 47.625 2.646 1 95 825 GLY A C 1
ATOM 6466 O O . GLY A 1 825 ? -12.383 48.125 3.283 1 95 825 GLY A O 1
ATOM 6467 N N . GLU A 1 826 ? -13.969 46.594 3.045 1 95.94 826 GLU A N 1
ATOM 6468 C CA . GLU A 1 826 ? -13.656 45.938 4.301 1 95.94 826 GLU A CA 1
ATOM 6469 C C . GLU A 1 826 ? -13.016 44.562 4.051 1 95.94 826 GLU A C 1
ATOM 6471 O O . GLU A 1 826 ? -12.969 44.094 2.91 1 95.94 826 GLU A O 1
ATOM 6476 N N . SER A 1 827 ? -12.617 44 5.156 1 95 827 SER A N 1
ATOM 6477 C CA . SER A 1 827 ? -11.992 42.688 5.078 1 95 827 SER A CA 1
ATOM 6478 C C . SER A 1 827 ? -13.023 41.625 4.762 1 95 827 SER A C 1
ATOM 6480 O O . SER A 1 827 ? -14.203 41.75 5.074 1 95 827 SER A O 1
ATOM 6482 N N . ILE A 1 828 ? -12.555 40.5 4.172 1 93.94 828 ILE A N 1
ATOM 6483 C CA . ILE A 1 828 ? -13.391 39.312 3.896 1 93.94 828 ILE A CA 1
ATOM 6484 C C . ILE A 1 828 ? -13.984 38.812 5.199 1 93.94 828 ILE A C 1
ATOM 6486 O O . ILE A 1 828 ? -15.102 38.25 5.211 1 93.94 828 ILE A O 1
ATOM 6490 N N . ASN A 1 829 ? -13.258 39.031 6.297 1 94.81 829 ASN A N 1
ATOM 6491 C CA . ASN A 1 829 ? -13.703 38.5 7.582 1 94.81 829 ASN A CA 1
ATOM 6492 C C . ASN A 1 829 ? -14.164 39.625 8.508 1 94.81 829 ASN A C 1
ATOM 6494 O O . ASN A 1 829 ? -13.875 39.594 9.711 1 94.81 829 ASN A O 1
ATOM 6498 N N . SER A 1 830 ? -14.836 40.5 7.977 1 96.19 830 SER A N 1
ATOM 6499 C CA . SER A 1 830 ? -15.422 41.562 8.789 1 96.19 830 SER A CA 1
ATOM 6500 C C . SER A 1 830 ? -16.516 41.031 9.695 1 96.19 830 SER A C 1
ATOM 6502 O O . SER A 1 830 ? -17.297 40.156 9.281 1 96.19 830 SER A O 1
ATOM 6504 N N . ILE A 1 831 ? -16.516 41.562 10.891 1 96.62 831 ILE A N 1
ATOM 6505 C CA . ILE A 1 831 ? -17.547 41.188 11.852 1 96.62 831 ILE A CA 1
ATOM 6506 C C . ILE A 1 831 ? -18.688 42.188 11.805 1 96.62 831 ILE A C 1
ATOM 6508 O O . ILE A 1 831 ? -18.531 43.344 12.242 1 96.62 831 ILE A O 1
ATOM 6512 N N . TYR A 1 832 ? -19.781 41.75 11.172 1 96.69 832 TYR A N 1
ATOM 6513 C CA . TYR A 1 832 ? -21 42.562 11.055 1 96.69 832 TYR A CA 1
ATOM 6514 C C . TYR A 1 832 ? -22.078 42.094 12.016 1 96.69 832 TYR A C 1
ATOM 6516 O O . TYR A 1 832 ? -22.75 41.094 11.758 1 96.69 832 TYR A O 1
ATOM 6524 N N . ASP A 1 833 ? -22.156 42.906 13.148 1 96.12 833 ASP A N 1
ATOM 6525 C CA . ASP A 1 833 ? -23.016 42.469 14.234 1 96.12 833 ASP A CA 1
ATOM 6526 C C . ASP A 1 833 ? -23.516 43.656 15.062 1 96.12 833 ASP A C 1
ATOM 6528 O O . ASP A 1 833 ? -23.219 44.812 14.75 1 96.12 833 ASP A O 1
ATOM 6532 N N . TYR A 1 834 ? -24.312 43.375 16.078 1 96.62 834 TYR A N 1
ATOM 6533 C CA . TYR A 1 834 ? -24.953 44.406 16.906 1 96.62 834 TYR A CA 1
ATOM 6534 C C . TYR A 1 834 ? -23.984 44.938 17.953 1 96.62 834 TYR A C 1
ATOM 6536 O O . TYR A 1 834 ? -23.062 44.219 18.375 1 96.62 834 TYR A O 1
ATOM 6544 N N . GLU A 1 835 ? -24.203 46.156 18.344 1 96.12 835 GLU A N 1
ATOM 6545 C CA . GLU A 1 835 ? -23.469 46.781 19.453 1 96.12 835 GLU A CA 1
ATOM 6546 C C . GLU A 1 835 ? -24.312 46.844 20.719 1 96.12 835 GLU A C 1
ATOM 6548 O O . GLU A 1 835 ? -25.531 47.062 20.641 1 96.12 835 GLU A O 1
ATOM 6553 N N . SER A 1 836 ? -23.672 46.594 21.859 1 96 836 SER A N 1
ATOM 6554 C CA . SER A 1 836 ? -24.375 46.562 23.141 1 96 836 SER A CA 1
ATOM 6555 C C . SER A 1 836 ? -24.234 47.906 23.859 1 96 836 SER A C 1
ATOM 6557 O O . SER A 1 836 ? -23.156 48.5 23.859 1 96 836 SER A O 1
ATOM 6559 N N . ALA A 1 837 ? -25.281 48.469 24.438 1 94.44 837 ALA A N 1
ATOM 6560 C CA . ALA A 1 837 ? -25.25 49.656 25.297 1 94.44 837 ALA A CA 1
ATOM 6561 C C . ALA A 1 837 ? -25.25 49.25 26.766 1 94.44 837 ALA A C 1
ATOM 6563 O O . ALA A 1 837 ? -25.625 50.031 27.641 1 94.44 837 ALA A O 1
ATOM 6564 N N . GLY A 1 838 ? -24.906 47.969 27.047 1 94.81 838 GLY A N 1
ATOM 6565 C CA . GLY A 1 838 ? -24.906 47.438 28.406 1 94.81 838 GLY A CA 1
ATOM 6566 C C . GLY A 1 838 ? -26.078 46.531 28.688 1 94.81 838 GLY A C 1
ATOM 6567 O O . GLY A 1 838 ? -26.984 46.406 27.859 1 94.81 838 GLY A O 1
ATOM 6568 N N . ILE A 1 839 ? -26.078 45.906 29.859 1 96.62 839 ILE A N 1
ATOM 6569 C CA . ILE A 1 839 ? -27.156 45.031 30.266 1 96.62 839 ILE A CA 1
ATOM 6570 C C . ILE A 1 839 ? -28.266 45.812 30.953 1 96.62 839 ILE A C 1
ATOM 6572 O O . ILE A 1 839 ? -27.984 46.719 31.766 1 96.62 839 ILE A O 1
ATOM 6576 N N . ILE A 1 840 ? -29.516 45.469 30.609 1 96.81 840 ILE A N 1
ATOM 6577 C CA . ILE A 1 840 ? -30.672 46.125 31.219 1 96.81 840 ILE A CA 1
ATOM 6578 C C . ILE A 1 840 ? -30.781 45.688 32.688 1 96.81 840 ILE A C 1
ATOM 6580 O O . ILE A 1 840 ? -30.859 44.5 33 1 96.81 840 ILE A O 1
ATOM 6584 N N . GLN A 1 841 ? -30.797 46.688 33.5 1 95.94 841 GLN A N 1
ATOM 6585 C CA . GLN A 1 841 ? -30.75 46.375 34.938 1 95.94 841 GLN A CA 1
ATOM 6586 C C . GLN A 1 841 ? -32.156 46.406 35.531 1 95.94 841 GLN A C 1
ATOM 6588 O O . GLN A 1 841 ? -33.094 46.844 34.906 1 95.94 841 GLN A O 1
ATOM 6593 N N . LEU A 1 842 ? -32.156 45.844 36.812 1 94.25 842 LEU A N 1
ATOM 6594 C CA . LEU A 1 842 ? -33.406 45.875 37.562 1 94.25 842 LEU A CA 1
ATOM 6595 C C . LEU A 1 842 ? -33.938 47.281 37.688 1 94.25 842 LEU A C 1
ATOM 6597 O O . LEU A 1 842 ? -33.156 48.219 38 1 94.25 842 LEU A O 1
ATOM 6601 N N . GLY A 1 843 ? -35.156 47.531 37.469 1 91.88 843 GLY A N 1
ATOM 6602 C CA . GLY A 1 843 ? -35.781 48.844 37.594 1 91.88 843 GLY A CA 1
ATOM 6603 C C . GLY A 1 843 ? -35.781 49.625 36.281 1 91.88 843 GLY A C 1
ATOM 6604 O O . GLY A 1 843 ? -36.531 50.594 36.156 1 91.88 843 GLY A O 1
ATOM 6605 N N . GLU A 1 844 ? -35.031 49.125 35.344 1 94.31 844 GLU A N 1
ATOM 6606 C CA . GLU A 1 844 ? -35 49.812 34.031 1 94.31 844 GLU A CA 1
ATOM 6607 C C . GLU A 1 844 ? -36.094 49.281 33.125 1 94.31 844 GLU A C 1
ATOM 6609 O O . GLU A 1 844 ? -36.5 48.094 33.219 1 94.31 844 GLU A O 1
ATOM 6614 N N . GLU A 1 845 ? -36.562 50.188 32.312 1 91.62 845 GLU A N 1
ATOM 6615 C CA . GLU A 1 845 ? -37.562 49.75 31.312 1 91.62 845 GLU A CA 1
ATOM 6616 C C . GLU A 1 845 ? -36.906 49.062 30.141 1 91.62 845 GLU A C 1
ATOM 6618 O O . GLU A 1 845 ? -36 49.625 29.484 1 91.62 845 GLU A O 1
ATOM 6623 N N . ALA A 1 846 ? -37.25 47.812 29.922 1 91.75 846 ALA A N 1
ATOM 6624 C CA . ALA A 1 846 ? -36.719 47.031 28.797 1 91.75 846 ALA A CA 1
ATOM 6625 C C . ALA A 1 846 ? -37.562 47.281 27.531 1 91.75 846 ALA A C 1
ATOM 6627 O O . ALA A 1 846 ? -38.781 47.25 27.562 1 91.75 846 ALA A O 1
ATOM 6628 N N . PRO A 1 847 ? -36.938 47.562 26.438 1 89.19 847 PRO A N 1
ATOM 6629 C CA . PRO A 1 847 ? -37.656 47.656 25.188 1 89.19 847 PRO A CA 1
ATOM 6630 C C . PRO A 1 847 ? -38.375 46.344 24.828 1 89.19 847 PRO A C 1
ATOM 6632 O O . PRO A 1 847 ? -38.094 45.312 25.422 1 89.19 847 PRO A O 1
ATOM 6635 N N . SER A 1 848 ? -39.281 46.469 23.828 1 88.81 848 SER A N 1
ATOM 6636 C CA . SER A 1 848 ? -40 45.281 23.406 1 88.81 848 SER A CA 1
ATOM 6637 C C . SER A 1 848 ? -39.062 44.188 22.891 1 88.81 848 SER A C 1
ATOM 6639 O O . SER A 1 848 ? -38.156 44.469 22.094 1 88.81 848 SER A O 1
ATOM 6641 N N . GLY A 1 849 ? -39.281 43 23.391 1 91.06 849 GLY A N 1
ATOM 6642 C CA . GLY A 1 849 ? -38.469 41.875 22.953 1 91.06 849 GLY A CA 1
ATOM 6643 C C . GLY A 1 849 ? -37.219 41.719 23.766 1 91.06 849 GLY A C 1
ATOM 6644 O O . GLY A 1 849 ? -36.469 40.75 23.562 1 91.06 849 GLY A O 1
ATOM 6645 N N . PHE A 1 850 ? -36.969 42.562 24.656 1 94.62 850 PHE A N 1
ATOM 6646 C CA . PHE A 1 850 ? -35.812 42.531 25.562 1 94.62 850 PHE A CA 1
ATOM 6647 C C . PHE A 1 850 ? -36.25 42.406 27.016 1 94.62 850 PHE A C 1
ATOM 6649 O O . PHE A 1 850 ? -37.438 42.688 27.328 1 94.62 850 PHE A O 1
ATOM 6656 N N . PHE A 1 851 ? -35.344 41.969 27.891 1 94.06 851 PHE A N 1
ATOM 6657 C CA . PHE A 1 851 ? -35.688 41.719 29.281 1 94.06 851 PHE A CA 1
ATOM 6658 C C . PHE A 1 851 ? -34.562 42.188 30.203 1 94.06 851 PHE A C 1
ATOM 6660 O O . PHE A 1 851 ? -33.438 42.375 29.766 1 94.06 851 PHE A O 1
ATOM 6667 N N . VAL A 1 852 ? -34.969 42.469 31.484 1 94.38 852 VAL A N 1
ATOM 6668 C CA . VAL A 1 852 ? -33.938 42.688 32.5 1 94.38 852 VAL A CA 1
ATOM 6669 C C . VAL A 1 852 ? -32.938 41.531 32.469 1 94.38 852 VAL A C 1
ATOM 6671 O O . VAL A 1 852 ? -33.312 40.375 32.375 1 94.38 852 VAL A O 1
ATOM 6674 N N . GLY A 1 853 ? -31.656 41.875 32.438 1 94.62 853 GLY A N 1
ATOM 6675 C CA . GLY A 1 853 ? -30.609 40.875 32.406 1 94.62 853 GLY A CA 1
ATOM 6676 C C . GLY A 1 853 ? -30.109 40.594 30.984 1 94.62 853 GLY A C 1
ATOM 6677 O O . GLY A 1 853 ? -29.109 39.906 30.797 1 94.62 853 GLY A O 1
ATOM 6678 N N . THR A 1 854 ? -30.781 41.094 29.938 1 95 854 THR A N 1
ATOM 6679 C CA . THR A 1 854 ? -30.312 40.969 28.562 1 95 854 THR A CA 1
ATOM 6680 C C . THR A 1 854 ? -29.625 42.25 28.109 1 95 854 THR A C 1
ATOM 6682 O O . THR A 1 854 ? -29.781 43.312 28.75 1 95 854 THR A O 1
ATOM 6685 N N . HIS A 1 855 ? -28.891 42.188 27.062 1 95.62 855 HIS A N 1
ATOM 6686 C CA . HIS A 1 855 ? -28.188 43.344 26.562 1 95.62 855 HIS A CA 1
ATOM 6687 C C . HIS A 1 855 ? -29.141 44.281 25.812 1 95.62 855 HIS A C 1
ATOM 6689 O O . HIS A 1 855 ? -29.953 43.812 25 1 95.62 855 HIS A O 1
ATOM 6695 N N . ARG A 1 856 ? -28.969 45.594 26.094 1 94.5 856 ARG A N 1
ATOM 6696 C CA . ARG A 1 856 ? -29.609 46.594 25.281 1 94.5 856 ARG A CA 1
ATOM 6697 C C . ARG A 1 856 ? -28.828 46.812 23.984 1 94.5 856 ARG A C 1
ATOM 6699 O O . ARG A 1 856 ? -27.625 47.031 24.016 1 94.5 856 ARG A O 1
ATOM 6706 N N . ILE A 1 857 ? -29.562 46.656 22.844 1 96.31 857 ILE A N 1
ATOM 6707 C CA . ILE A 1 857 ? -28.906 46.844 21.562 1 96.31 857 ILE A CA 1
ATOM 6708 C C . ILE A 1 857 ? -28.984 48.312 21.156 1 96.31 857 ILE A C 1
ATOM 6710 O O . ILE A 1 857 ? -30.016 48.969 21.344 1 96.31 857 ILE A O 1
ATOM 6714 N N . VAL A 1 858 ? -27.844 48.844 20.625 1 96.06 858 VAL A N 1
ATOM 6715 C CA . VAL A 1 858 ? -27.781 50.25 20.188 1 96.06 858 VAL A CA 1
ATOM 6716 C C . VAL A 1 858 ? -28.609 50.406 18.906 1 96.06 858 VAL A C 1
ATOM 6718 O O . VAL A 1 858 ? -28.406 49.688 17.922 1 96.06 858 VAL A O 1
ATOM 6721 N N . ASP A 1 859 ? -29.547 51.219 18.984 1 95.06 859 ASP A N 1
ATOM 6722 C CA . ASP A 1 859 ? -30.312 51.594 17.812 1 95.06 859 ASP A CA 1
ATOM 6723 C C . ASP A 1 859 ? -29.484 52.5 16.906 1 95.06 859 ASP A C 1
ATOM 6725 O O . ASP A 1 859 ? -29.438 53.719 17.125 1 95.06 859 ASP A O 1
ATOM 6729 N N . GLN A 1 860 ? -28.953 52 15.898 1 94.56 860 GLN A N 1
ATOM 6730 C CA . GLN A 1 860 ? -27.969 52.688 15.07 1 94.56 860 GLN A CA 1
ATOM 6731 C C . GLN A 1 860 ? -28.641 53.75 14.203 1 94.56 860 GLN A C 1
ATOM 6733 O O . GLN A 1 860 ? -28.031 54.781 13.898 1 94.56 860 GLN A O 1
ATOM 6738 N N . ASN A 1 861 ? -29.906 53.594 13.742 1 93.81 861 ASN A N 1
ATOM 6739 C CA . ASN A 1 861 ? -30.562 54.531 12.836 1 93.81 861 ASN A CA 1
ATOM 6740 C C . ASN A 1 861 ? -31.609 55.375 13.555 1 93.81 861 ASN A C 1
ATOM 6742 O O . ASN A 1 861 ? -32.344 56.125 12.93 1 93.81 861 ASN A O 1
ATOM 6746 N N . ASP A 1 862 ? -31.859 55.25 14.828 1 92.5 862 ASP A N 1
ATOM 6747 C CA . ASP A 1 862 ? -32.719 56.031 15.695 1 92.5 862 ASP A CA 1
ATOM 6748 C C . ASP A 1 862 ? -34.188 55.938 15.258 1 92.5 862 ASP A C 1
ATOM 6750 O O . ASP A 1 862 ? -34.906 56.969 15.266 1 92.5 862 ASP A O 1
ATOM 6754 N N . ASP A 1 863 ? -34.562 54.812 14.797 1 92.38 863 ASP A N 1
ATOM 6755 C CA . ASP A 1 863 ? -35.938 54.688 14.336 1 92.38 863 ASP A CA 1
ATOM 6756 C C . ASP A 1 863 ? -36.844 54.062 15.406 1 92.38 863 ASP A C 1
ATOM 6758 O O . ASP A 1 863 ? -38.031 53.812 15.188 1 92.38 863 ASP A O 1
ATOM 6762 N N . GLY A 1 864 ? -36.25 53.75 16.516 1 88.81 864 GLY A N 1
ATOM 6763 C CA . GLY A 1 864 ? -36.969 53.219 17.656 1 88.81 864 GLY A CA 1
ATOM 6764 C C . GLY A 1 864 ? -37.188 51.719 17.594 1 88.81 864 GLY A C 1
ATOM 6765 O O . GLY A 1 864 ? -37.688 51.125 18.547 1 88.81 864 GLY A O 1
ATOM 6766 N N . SER A 1 865 ? -36.719 51.125 16.484 1 90.56 865 SER A N 1
ATOM 6767 C CA . SER A 1 865 ? -36.844 49.656 16.344 1 90.56 865 SER A CA 1
ATOM 6768 C C . SER A 1 865 ? -35.469 49 16.219 1 90.56 865 SER A C 1
ATOM 6770 O O . SER A 1 865 ? -34.562 49.562 15.602 1 90.56 865 SER A O 1
ATOM 6772 N N . ILE A 1 866 ? -35.344 47.812 16.891 1 93.25 866 ILE A N 1
ATOM 6773 C CA . ILE A 1 866 ? -34.094 47.062 16.766 1 93.25 866 ILE A CA 1
ATOM 6774 C C . ILE A 1 866 ? -34.281 45.969 15.727 1 93.25 866 ILE A C 1
ATOM 6776 O O . ILE A 1 866 ? -35.094 45.031 15.914 1 93.25 866 ILE A O 1
ATOM 6780 N N . ASP A 1 867 ? -33.562 46.031 14.625 1 91.88 867 ASP A N 1
ATOM 6781 C CA . ASP A 1 867 ? -33.656 45.031 13.547 1 91.88 867 ASP A CA 1
ATOM 6782 C C . ASP A 1 867 ? -32.312 44.875 12.859 1 91.88 867 ASP A C 1
ATOM 6784 O O . ASP A 1 867 ? -31.266 45.219 13.43 1 91.88 867 ASP A O 1
ATOM 6788 N N . ALA A 1 868 ? -32.312 44.281 11.688 1 93.06 868 ALA A N 1
ATOM 6789 C CA . ALA A 1 868 ? -31.062 43.906 10.992 1 93.06 868 ALA A CA 1
ATOM 6790 C C . ALA A 1 868 ? -30.281 45.156 10.586 1 93.06 868 ALA A C 1
ATOM 6792 O O . ALA A 1 868 ? -29.062 45.125 10.375 1 93.06 868 ALA A O 1
ATOM 6793 N N . LEU A 1 869 ? -30.922 46.25 10.523 1 92.69 869 LEU A N 1
ATOM 6794 C CA . LEU A 1 869 ? -30.297 47.469 10.07 1 92.69 869 LEU A CA 1
ATOM 6795 C C . LEU A 1 869 ? -29.484 48.125 11.195 1 92.69 869 LEU A C 1
ATOM 6797 O O . LEU A 1 869 ? -28.703 49.031 10.953 1 92.69 869 LEU A O 1
ATOM 6801 N N . ASP A 1 870 ? -29.625 47.531 12.414 1 95.06 870 ASP A N 1
ATOM 6802 C CA . ASP A 1 870 ? -28.906 48.062 13.555 1 95.06 870 ASP A CA 1
ATOM 6803 C C . ASP A 1 870 ? -27.531 47.406 13.695 1 95.06 870 ASP A C 1
ATOM 6805 O O . ASP A 1 870 ? -26.781 47.719 14.625 1 95.06 870 ASP A O 1
ATOM 6809 N N . ARG A 1 871 ? -27.172 46.531 12.758 1 96.81 871 ARG A N 1
ATOM 6810 C CA . ARG A 1 871 ? -25.844 45.906 12.781 1 96.81 871 ARG A CA 1
ATOM 6811 C C . ARG A 1 871 ? -24.797 46.875 12.219 1 96.81 871 ARG A C 1
ATOM 6813 O O . ARG A 1 871 ? -25.078 47.656 11.32 1 96.81 871 ARG A O 1
ATOM 6820 N N . VAL A 1 872 ? -23.625 46.812 12.766 1 95.5 872 VAL A N 1
ATOM 6821 C CA . VAL A 1 872 ? -22.484 47.625 12.312 1 95.5 872 VAL A CA 1
ATOM 6822 C C . VAL A 1 872 ? -21.234 46.75 12.242 1 95.5 872 VAL A C 1
ATOM 6824 O O . VAL A 1 872 ? -21.203 45.625 12.781 1 95.5 872 VAL A O 1
ATOM 6827 N N . ILE A 1 873 ? -20.266 47.188 11.523 1 96.31 873 ILE A N 1
ATOM 6828 C CA . ILE A 1 873 ? -18.969 46.531 11.5 1 96.31 873 ILE A CA 1
ATOM 6829 C C . ILE A 1 873 ? -18.234 46.781 12.812 1 96.31 873 ILE A C 1
ATOM 6831 O O . ILE A 1 873 ? -17.812 47.906 13.094 1 96.31 873 ILE A O 1
ATOM 6835 N N . ARG A 1 874 ? -18.047 45.75 13.609 1 95.5 874 ARG A N 1
ATOM 6836 C CA . ARG A 1 874 ? -17.453 45.812 14.93 1 95.5 874 ARG A CA 1
ATOM 6837 C C . ARG A 1 874 ? -15.93 45.656 14.852 1 95.5 874 ARG A C 1
ATOM 6839 O O . ARG A 1 874 ? -15.211 46.062 15.773 1 95.5 874 ARG A O 1
ATOM 6846 N N . GLY A 1 875 ? -15.445 45.156 13.883 1 96.38 875 GLY A N 1
ATOM 6847 C CA . GLY A 1 875 ? -14.047 44.812 13.688 1 96.38 875 GLY A CA 1
ATOM 6848 C C . GLY A 1 875 ? -13.82 43.719 12.688 1 96.38 875 GLY A C 1
ATOM 6849 O O . GLY A 1 875 ? -14.602 43.531 11.742 1 96.38 875 GLY A O 1
ATOM 6850 N N . ARG A 1 876 ? -12.695 43.031 12.781 1 96.31 876 ARG A N 1
ATOM 6851 C CA . ARG A 1 876 ? -12.375 41.938 11.867 1 96.31 876 ARG A CA 1
ATOM 6852 C C . ARG A 1 876 ? -11.68 40.781 12.602 1 96.31 876 ARG A C 1
ATOM 6854 O O . ARG A 1 876 ? -11.156 40.969 13.703 1 96.31 876 ARG A O 1
ATOM 6861 N N . GLU A 1 877 ? -11.617 39.688 11.977 1 95.5 877 GLU A N 1
ATOM 6862 C CA . GLU A 1 877 ? -11.047 38.469 12.594 1 95.5 877 GLU A CA 1
ATOM 6863 C C . GLU A 1 877 ? -9.547 38.406 12.352 1 95.5 877 GLU A C 1
ATOM 6865 O O . GLU A 1 877 ? -8.82 37.75 13.109 1 95.5 877 GLU A O 1
ATOM 6870 N N . GLU A 1 878 ? -9.008 39.031 11.305 1 95.19 878 GLU A N 1
ATOM 6871 C CA . GLU A 1 878 ? -7.59 38.969 10.977 1 95.19 878 GLU A CA 1
ATOM 6872 C C . GLU A 1 878 ? -6.762 39.812 11.93 1 95.19 878 GLU A C 1
ATOM 6874 O O . GLU A 1 878 ? -7.203 40.906 12.344 1 95.19 878 GLU A O 1
ATOM 6879 N N . PRO A 1 879 ? -5.582 39.406 12.203 1 96.12 879 PRO A N 1
ATOM 6880 C CA . PRO A 1 879 ? -4.719 40.219 13.047 1 96.12 879 PRO A CA 1
ATOM 6881 C C . PRO A 1 879 ? -4.191 41.469 12.32 1 96.12 879 PRO A C 1
ATOM 6883 O O . PRO A 1 879 ? -4.242 41.531 11.094 1 96.12 879 PRO A O 1
ATOM 6886 N N . ALA A 1 880 ? -3.721 42.438 13.148 1 96.62 880 ALA A N 1
ATOM 6887 C CA . ALA A 1 880 ? -3.092 43.625 12.602 1 96.62 880 ALA A CA 1
ATOM 6888 C C . ALA A 1 880 ? -1.625 43.375 12.266 1 96.62 880 ALA A C 1
ATOM 6890 O O . ALA A 1 880 ? -1.125 43.844 11.242 1 96.62 880 ALA A O 1
ATOM 6891 N N . TYR A 1 881 ? -1.001 42.75 13.172 1 96.62 881 TYR A N 1
ATOM 6892 C CA . TYR A 1 881 ? 0.392 42.406 12.938 1 96.62 881 TYR A CA 1
ATOM 6893 C C . TYR A 1 881 ? 0.829 41.281 13.867 1 96.62 881 TYR A C 1
ATOM 6895 O O . TYR A 1 881 ? 0.139 40.969 14.836 1 96.62 881 TYR A O 1
ATOM 6903 N N . ASN A 1 882 ? 1.821 40.594 13.555 1 97.06 882 ASN A N 1
ATOM 6904 C CA . ASN A 1 882 ? 2.463 39.562 14.375 1 97.06 882 ASN A CA 1
ATOM 6905 C C . ASN A 1 882 ? 3.979 39.75 14.406 1 97.06 882 ASN A C 1
ATOM 6907 O O . ASN A 1 882 ? 4.551 40.375 13.516 1 97.06 882 ASN A O 1
ATOM 6911 N N . PHE A 1 883 ? 4.637 39.281 15.43 1 97.12 883 PHE A N 1
ATOM 6912 C CA . PHE A 1 883 ? 6.094 39.344 15.469 1 97.12 883 PHE A CA 1
ATOM 6913 C C . PHE A 1 883 ? 6.664 38.156 16.25 1 97.12 883 PHE A C 1
ATOM 6915 O O . PHE A 1 883 ? 5.953 37.531 17.031 1 97.12 883 PHE A O 1
ATOM 6922 N N . GLY A 1 884 ? 7.82 37.812 15.969 1 97.69 884 GLY A N 1
ATOM 6923 C CA . GLY A 1 884 ? 8.594 36.781 16.641 1 97.69 884 GLY A CA 1
ATOM 6924 C C . GLY A 1 884 ? 9.984 37.25 17.031 1 97.69 884 GLY A C 1
ATOM 6925 O O . GLY A 1 884 ? 10.617 38.031 16.312 1 97.69 884 GLY A O 1
ATOM 6926 N N . LEU A 1 885 ? 10.445 36.781 18.172 1 97.81 885 LEU A N 1
ATOM 6927 C CA . LEU A 1 885 ? 11.773 37.125 18.656 1 97.81 885 LEU A CA 1
ATOM 6928 C C . LEU A 1 885 ? 12.5 35.875 19.156 1 97.81 885 LEU A C 1
ATOM 6930 O O . LEU A 1 885 ? 12.031 35.219 20.094 1 97.81 885 LEU A O 1
ATOM 6934 N N . MET A 1 886 ? 13.555 35.531 18.578 1 97.44 886 MET A N 1
ATOM 6935 C CA . MET A 1 886 ? 14.406 34.406 18.969 1 97.44 886 MET A CA 1
ATOM 6936 C C . MET A 1 886 ? 15.711 34.906 19.578 1 97.44 886 MET A C 1
ATOM 6938 O O . MET A 1 886 ? 16.344 35.812 19.047 1 97.44 886 MET A O 1
ATOM 6942 N N . ASN A 1 887 ? 16.062 34.406 20.719 1 97.44 887 ASN A N 1
ATOM 6943 C CA . ASN A 1 887 ? 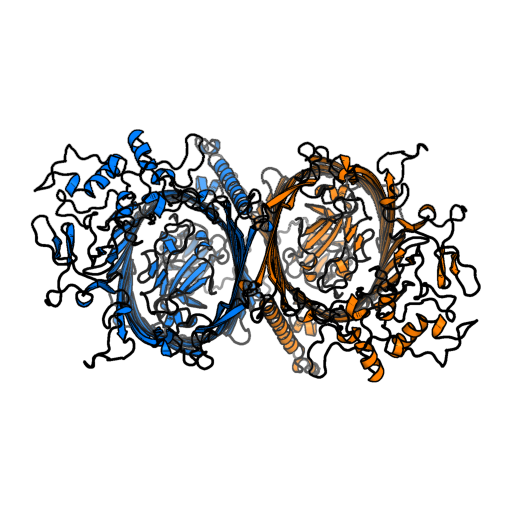17.344 34.656 21.359 1 97.44 887 ASN A CA 1
ATOM 6944 C C . ASN A 1 887 ? 18.109 33.375 21.609 1 97.44 887 ASN A C 1
ATOM 6946 O O . ASN A 1 887 ? 17.531 32.375 22.031 1 97.44 887 ASN A O 1
ATOM 6950 N N . GLU A 1 888 ? 19.312 33.406 21.297 1 96.69 888 GLU A N 1
ATOM 6951 C CA . GLU A 1 888 ? 20.203 32.281 21.531 1 96.69 888 GLU A CA 1
ATOM 6952 C C . GLU A 1 888 ? 21.484 32.719 22.234 1 96.69 888 GLU A C 1
ATOM 6954 O O . GLU A 1 888 ? 22.219 33.562 21.734 1 96.69 888 GLU A O 1
ATOM 6959 N N . PHE A 1 889 ? 21.75 32.156 23.406 1 97 889 PHE A N 1
ATOM 6960 C CA . PHE A 1 889 ? 22.969 32.375 24.172 1 97 889 PHE A CA 1
ATOM 6961 C C . PHE A 1 889 ? 23.844 31.141 24.203 1 97 889 PHE A C 1
ATOM 6963 O O . PHE A 1 889 ? 23.344 30.031 24.453 1 97 889 PHE A O 1
ATOM 6970 N N . THR A 1 890 ? 25.016 31.344 23.859 1 94.69 890 THR A N 1
ATOM 6971 C CA . THR A 1 890 ? 25.969 30.25 23.969 1 94.69 890 THR A CA 1
ATOM 6972 C C . THR A 1 890 ? 27.109 30.609 24.906 1 94.69 890 THR A C 1
ATOM 6974 O O . THR A 1 890 ? 27.672 31.719 24.812 1 94.69 890 THR A O 1
ATOM 6977 N N . TYR A 1 891 ? 27.391 29.766 25.797 1 94.75 891 TYR A N 1
ATOM 6978 C CA . TYR A 1 891 ? 28.547 29.875 26.688 1 94.75 891 TYR A CA 1
ATOM 6979 C C . TYR A 1 891 ? 29.297 28.547 26.781 1 94.75 891 TYR A C 1
ATOM 6981 O O . TYR A 1 891 ? 28.812 27.609 27.406 1 94.75 891 TYR A O 1
ATOM 6989 N N . LYS A 1 892 ? 30.406 28.453 26.203 1 90.88 892 LYS A N 1
ATOM 6990 C CA . LYS A 1 892 ? 31.156 27.203 26.094 1 90.88 892 LYS A CA 1
ATOM 6991 C C . LYS A 1 892 ? 30.312 26.094 25.5 1 90.88 892 LYS A C 1
ATOM 6993 O O . LYS A 1 892 ? 29.75 26.25 24.406 1 90.88 892 LYS A O 1
ATOM 6998 N N . ASP A 1 893 ? 30.047 25.094 26.422 1 88.88 893 ASP A N 1
ATOM 6999 C CA . ASP A 1 893 ? 29.344 23.922 25.875 1 88.88 893 ASP A CA 1
ATOM 7000 C C . ASP A 1 893 ? 27.844 24.016 26.125 1 88.88 893 ASP A C 1
ATOM 7002 O O . ASP A 1 893 ? 27.078 23.125 25.766 1 88.88 893 ASP A O 1
ATOM 7006 N N . PHE A 1 894 ? 27.391 25.188 26.641 1 94.12 894 PHE A N 1
ATOM 7007 C CA . PHE A 1 894 ? 25.969 25.375 26.922 1 94.12 894 PHE A CA 1
ATOM 7008 C C . PHE A 1 894 ? 25.328 26.281 25.875 1 94.12 894 PHE A C 1
ATOM 7010 O O . PHE A 1 894 ? 25.938 27.234 25.422 1 94.12 894 PHE A O 1
ATOM 7017 N N . THR A 1 895 ? 24.172 25.922 25.484 1 95.31 895 THR A N 1
ATOM 7018 C CA . THR A 1 895 ? 23.359 26.766 24.625 1 95.31 895 THR A CA 1
ATOM 7019 C C . THR A 1 895 ? 21.969 26.984 25.219 1 95.31 895 THR A C 1
ATOM 7021 O O . THR A 1 895 ? 21.281 26.016 25.547 1 95.31 895 THR A O 1
ATOM 7024 N N . PHE A 1 896 ? 21.594 28.234 25.406 1 97.12 896 PHE A N 1
ATOM 7025 C CA . PHE A 1 896 ? 20.266 28.594 25.891 1 97.12 896 PHE A CA 1
ATOM 7026 C C . PHE A 1 896 ? 19.5 29.375 24.828 1 97.12 896 PHE A C 1
ATOM 7028 O O . PHE A 1 896 ? 19.984 30.391 24.328 1 97.12 896 PHE A O 1
ATOM 7035 N N . ARG A 1 897 ? 18.328 28.891 24.5 1 97.38 897 ARG A N 1
ATOM 7036 C CA . ARG A 1 897 ? 17.484 29.547 23.5 1 97.38 897 ARG A CA 1
ATOM 7037 C C . ARG A 1 897 ? 16.078 29.781 24.047 1 97.38 897 ARG A C 1
ATOM 7039 O O . ARG A 1 897 ? 15.547 28.938 24.766 1 97.38 897 ARG A O 1
ATOM 7046 N N . PHE A 1 898 ? 15.492 30.859 23.688 1 97.19 898 PHE A N 1
ATOM 7047 C CA . PHE A 1 898 ? 14.062 31.047 23.938 1 97.19 898 PHE A CA 1
ATOM 7048 C C . PHE A 1 898 ? 13.422 31.844 22.812 1 97.19 898 PHE A C 1
ATOM 7050 O O . PHE A 1 898 ? 14.062 32.719 22.203 1 97.19 898 PHE A O 1
ATOM 7057 N N . PHE A 1 899 ? 12.219 31.625 22.453 1 97.75 899 PHE A N 1
ATOM 7058 C CA . PHE A 1 899 ? 11.477 32.219 21.359 1 97.75 899 PHE A CA 1
ATOM 7059 C C . PHE A 1 899 ? 10.148 32.781 21.859 1 97.75 899 PHE A C 1
ATOM 7061 O O . PHE A 1 899 ? 9.383 32.094 22.516 1 97.75 899 PHE A O 1
ATOM 7068 N N . ILE A 1 900 ? 9.906 34.031 21.5 1 98.06 900 ILE A N 1
ATOM 7069 C CA . ILE A 1 900 ? 8.656 34.688 21.812 1 98.06 900 ILE A CA 1
ATOM 7070 C C . ILE A 1 900 ? 7.824 34.844 20.531 1 98.06 900 ILE A C 1
ATOM 7072 O O . ILE A 1 900 ? 8.32 35.344 19.516 1 98.06 900 ILE A O 1
ATOM 7076 N N . ASN A 1 901 ? 6.609 34.375 20.578 1 97.5 901 ASN A N 1
ATOM 7077 C CA . ASN A 1 901 ? 5.637 34.531 19.5 1 97.5 901 ASN A CA 1
ATOM 7078 C C . ASN A 1 901 ? 4.484 35.438 19.922 1 97.5 901 ASN A C 1
ATOM 7080 O O . ASN A 1 901 ? 3.951 35.312 21.016 1 97.5 901 ASN A O 1
ATOM 7084 N N . SER A 1 902 ? 4.129 36.344 19 1 97.88 902 SER A N 1
ATOM 7085 C CA . SER A 1 902 ? 3.047 37.281 19.328 1 97.88 902 SER A CA 1
ATOM 7086 C C . SER A 1 902 ? 2.172 37.562 18.109 1 97.88 902 SER A C 1
ATOM 7088 O O . SER A 1 902 ? 2.678 37.719 17 1 97.88 902 SER A O 1
ATOM 7090 N N . ILE A 1 903 ? 0.877 37.562 18.312 1 97.81 903 ILE A N 1
ATOM 7091 C CA . ILE A 1 903 ? -0.121 38.031 17.344 1 97.81 903 ILE A CA 1
ATOM 7092 C C . ILE A 1 903 ? -0.968 39.125 17.969 1 97.81 903 ILE A C 1
ATOM 7094 O O . ILE A 1 903 ? -1.52 38.969 19.062 1 97.81 903 ILE A O 1
ATOM 7098 N N . GLN A 1 904 ? -1.092 40.25 17.266 1 97.75 904 GLN A N 1
ATOM 7099 C CA . GLN A 1 904 ? -1.757 41.438 17.812 1 97.75 904 GLN A CA 1
ATOM 7100 C C . GLN A 1 904 ? -2.879 41.906 16.906 1 97.75 904 GLN A C 1
ATOM 7102 O O . GLN A 1 904 ? -2.711 41.969 15.68 1 97.75 904 GLN A O 1
ATOM 7107 N N . GLY A 1 905 ? -4.035 42.25 17.562 1 97 905 GLY A N 1
ATOM 7108 C CA . GLY A 1 905 ? -5.199 42.656 16.797 1 97 905 GLY A CA 1
ATOM 7109 C C . GLY A 1 905 ? -5.266 44.156 16.578 1 97 905 GLY A C 1
ATOM 7110 O O . GLY A 1 905 ? -6.031 44.656 15.75 1 97 905 GLY A O 1
ATOM 7111 N N . GLY A 1 906 ? -4.465 44.938 17.266 1 93.38 906 GLY A N 1
ATOM 7112 C CA . GLY A 1 906 ? -4.57 46.375 17.188 1 93.38 906 GLY A CA 1
ATOM 7113 C C . GLY A 1 906 ? -5.852 46.906 17.781 1 93.38 906 GLY A C 1
ATOM 7114 O O . GLY A 1 906 ? -6.242 46.531 18.891 1 93.38 906 GLY A O 1
ATOM 7115 N N . LYS A 1 907 ? -6.48 47.875 17.094 1 89.44 907 LYS A N 1
ATOM 7116 C CA . LYS A 1 907 ? -7.668 48.531 17.641 1 89.44 907 LYS A CA 1
ATOM 7117 C C . LYS A 1 907 ? -8.914 47.688 17.438 1 89.44 907 LYS A C 1
ATOM 7119 O O . LYS A 1 907 ? -9.75 47.562 18.328 1 89.44 907 LYS A O 1
ATOM 7124 N N . ASN A 1 908 ? -9.031 47.125 16.312 1 92.75 908 ASN A N 1
ATOM 7125 C CA . ASN A 1 908 ? -10.258 46.375 16.031 1 92.75 908 ASN A CA 1
ATOM 7126 C C . ASN A 1 908 ? -9.984 45.125 15.203 1 92.75 908 ASN A C 1
ATOM 7128 O O . ASN A 1 908 ? -10.758 44.812 14.305 1 92.75 908 ASN A O 1
ATOM 7132 N N . GLY A 1 909 ? -8.883 44.531 15.539 1 96.19 909 GLY A N 1
ATOM 7133 C CA . GLY A 1 909 ? -8.57 43.312 14.797 1 96.19 909 GLY A CA 1
ATOM 7134 C C . GLY A 1 909 ? -8.336 42.125 15.688 1 96.19 909 GLY A C 1
ATOM 7135 O O . GLY A 1 909 ? -8.25 42.25 16.906 1 96.19 909 GLY A O 1
ATOM 7136 N N . TYR A 1 910 ? -8.359 40.875 15.062 1 97 910 TYR A N 1
ATOM 7137 C CA . TYR A 1 910 ? -8.133 39.594 15.703 1 97 910 TYR A CA 1
ATOM 7138 C C . TYR A 1 910 ? -9.172 39.312 16.781 1 97 910 TYR A C 1
ATOM 7140 O O . TYR A 1 910 ? -8.82 38.938 17.906 1 97 910 TYR A O 1
ATOM 7148 N N . LEU A 1 911 ? -10.359 39.625 16.469 1 96.94 911 LEU A N 1
ATOM 7149 C CA . LEU A 1 911 ? -11.477 39.406 17.375 1 96.94 911 LEU A CA 1
ATOM 7150 C C . LEU A 1 911 ? -12.062 38 17.156 1 96.94 911 LEU A C 1
ATOM 7152 O O . LEU A 1 911 ? -12.023 37.469 16.047 1 96.94 911 LEU A O 1
ATOM 7156 N N . GLY A 1 912 ? -12.492 37.375 18.25 1 95.19 912 GLY A N 1
ATOM 7157 C CA . GLY A 1 912 ? -13.148 36.094 18.172 1 95.19 912 GLY A CA 1
ATOM 7158 C C . GLY A 1 912 ? -14.422 36 19 1 95.19 912 GLY A C 1
ATOM 7159 O O . GLY A 1 912 ? -14.5 36.594 20.078 1 95.19 912 GLY A O 1
ATOM 7160 N N . LEU A 1 913 ? -15.414 35.281 18.375 1 94.31 913 LEU A N 1
ATOM 7161 C CA . LEU A 1 913 ? -16.656 35.062 19.109 1 94.31 913 LEU A CA 1
ATOM 7162 C C . LEU A 1 913 ? -16.406 34.281 20.406 1 94.31 913 LEU A C 1
ATOM 7164 O O . LEU A 1 913 ? -15.68 33.281 20.391 1 94.31 913 LEU A O 1
ATOM 7168 N N . ASN A 1 914 ? -16.906 34.812 21.469 1 93.38 914 ASN A N 1
ATOM 7169 C CA . ASN A 1 914 ? -16.75 34.188 22.781 1 93.38 914 ASN A CA 1
ATOM 7170 C C . ASN A 1 914 ? -18.031 34.25 23.594 1 93.38 914 ASN A C 1
ATOM 7172 O O . ASN A 1 914 ? -18.078 34.875 24.656 1 93.38 914 ASN A O 1
ATOM 7176 N N . ASN A 1 915 ? -19.031 33.625 23.094 1 89 915 ASN A N 1
ATOM 7177 C CA . ASN A 1 915 ? -20.328 33.594 23.766 1 89 915 ASN A CA 1
ATOM 7178 C C . ASN A 1 915 ? -20.609 32.219 24.375 1 89 915 ASN A C 1
ATOM 7180 O O . ASN A 1 915 ? -20.453 31.203 23.703 1 89 915 ASN A O 1
ATOM 7184 N N . PRO A 1 916 ? -21.016 32.281 25.625 1 82.88 916 PRO A N 1
ATOM 7185 C CA . PRO A 1 916 ? -21.469 31 26.188 1 82.88 916 PRO A CA 1
ATOM 7186 C C . PRO A 1 916 ? -22.781 30.516 25.562 1 82.88 916 PRO A C 1
ATOM 7188 O O . PRO A 1 916 ? -23.609 31.344 25.156 1 82.88 916 PRO A O 1
ATOM 7191 N N . ASN A 1 917 ? -22.828 29.266 25.422 1 78.25 917 ASN A N 1
ATOM 7192 C CA . ASN A 1 917 ? -24.125 28.688 25.047 1 78.25 917 ASN A CA 1
ATOM 7193 C C . ASN A 1 917 ? -24.969 28.375 26.281 1 78.25 917 ASN A C 1
ATOM 7195 O O . ASN A 1 917 ? -24.797 27.328 26.906 1 78.25 917 ASN A O 1
ATOM 7199 N N . PHE A 1 918 ? -25.859 29.266 26.672 1 77.31 918 PHE A N 1
ATOM 7200 C CA . PHE A 1 918 ? -26.672 29.094 27.859 1 77.31 918 PHE A CA 1
ATOM 7201 C C . PHE A 1 918 ? -27.812 28.109 27.609 1 77.31 918 PHE A C 1
ATOM 7203 O O . PHE A 1 918 ? -28.375 27.547 28.562 1 77.31 918 PHE A O 1
ATOM 7210 N N . GLY A 1 919 ? -27.953 27.672 26.469 1 71.38 919 GLY A N 1
ATOM 7211 C CA . GLY A 1 919 ? -29.141 26.906 26.172 1 71.38 919 GLY A CA 1
ATOM 7212 C C . GLY A 1 919 ? -30.422 27.672 26.484 1 71.38 919 GLY A C 1
ATOM 7213 O O . GLY A 1 919 ? -30.391 28.859 26.812 1 71.38 919 GLY A O 1
ATOM 7214 N N . GLN A 1 920 ? -31.562 27.062 26.203 1 72 920 GLN A N 1
ATOM 7215 C CA . GLN A 1 920 ? -32.875 27.641 26.516 1 72 920 GLN A CA 1
ATOM 7216 C C . GLN A 1 920 ? -33.625 26.812 27.562 1 72 920 GLN A C 1
ATOM 7218 O O . GLN A 1 920 ? -33.469 25.594 27.594 1 72 920 GLN A O 1
ATOM 7223 N N . SER A 1 921 ? -34.281 27.562 28.375 1 72.5 921 SER A N 1
ATOM 7224 C CA . SER A 1 921 ? -35.25 27 29.297 1 72.5 921 SER A CA 1
ATOM 7225 C C . SER A 1 921 ? -34.656 25.828 30.078 1 72.5 921 SER A C 1
ATOM 7227 O O . SER A 1 921 ? -33.75 26 30.875 1 72.5 921 SER A O 1
ATOM 7229 N N . ASP A 1 922 ? -35.188 24.609 29.688 1 75.38 922 ASP A N 1
ATOM 7230 C CA . ASP A 1 922 ? -34.844 23.406 30.438 1 75.38 922 ASP A CA 1
ATOM 7231 C C . ASP A 1 922 ? -33.406 23 30.219 1 75.38 922 ASP A C 1
ATOM 7233 O O . ASP A 1 922 ? -32.75 22.516 31.156 1 75.38 922 ASP A O 1
ATOM 7237 N N . ASN A 1 923 ? -32.844 23.328 29.109 1 79.62 923 ASN A N 1
ATOM 7238 C CA . ASN A 1 923 ? -31.469 22.953 28.812 1 79.62 923 ASN A CA 1
ATOM 7239 C C . ASN A 1 923 ? -30.484 23.828 29.578 1 79.62 923 ASN A C 1
ATOM 7241 O O . ASN A 1 923 ? -29.406 23.359 29.984 1 79.62 923 ASN A O 1
ATOM 7245 N N . ALA A 1 924 ? -30.938 25.031 29.75 1 82.88 924 ALA A N 1
ATOM 7246 C CA . ALA A 1 924 ? -30.078 25.938 30.516 1 82.88 924 ALA A CA 1
ATOM 7247 C C . ALA A 1 924 ? -29.953 25.469 31.953 1 82.88 924 ALA A C 1
ATOM 7249 O O . ALA A 1 924 ? -28.891 25.656 32.594 1 82.88 924 ALA A O 1
ATOM 7250 N N . ARG A 1 925 ? -30.969 24.875 32.406 1 85.38 925 ARG A N 1
ATOM 7251 C CA . ARG A 1 925 ? -30.969 24.391 33.781 1 85.38 925 ARG A CA 1
ATOM 7252 C C . ARG A 1 925 ? -30.141 23.109 33.906 1 85.38 925 ARG A C 1
ATOM 7254 O O . ARG A 1 925 ? -29.406 22.938 34.875 1 85.38 925 ARG A O 1
ATOM 7261 N N . ARG A 1 926 ? -30.234 22.312 32.938 1 86.81 926 ARG A N 1
ATOM 7262 C CA . ARG A 1 926 ? -29.641 20.969 33 1 86.81 926 ARG A CA 1
ATOM 7263 C C . ARG A 1 926 ? -28.141 21.016 32.719 1 86.81 926 ARG A C 1
ATOM 7265 O O . ARG A 1 926 ? -27.391 20.203 33.219 1 86.81 926 ARG A O 1
ATOM 7272 N N . ASN A 1 927 ? -27.75 21.953 31.953 1 91.88 927 ASN A N 1
ATOM 7273 C CA . ASN A 1 927 ? -26.375 21.953 31.469 1 91.88 927 ASN A CA 1
ATOM 7274 C C . ASN A 1 927 ? -25.406 22.562 32.5 1 91.88 927 ASN A C 1
ATOM 7276 O O . ASN A 1 927 ? -25.719 23.578 33.094 1 91.88 927 ASN A O 1
ATOM 7280 N N . ASN A 1 928 ? -24.328 21.828 32.75 1 93.44 928 ASN A N 1
ATOM 7281 C CA . ASN A 1 928 ? -23.219 22.438 33.469 1 93.44 928 ASN A CA 1
ATOM 7282 C C . ASN A 1 928 ? -22.516 23.5 32.625 1 93.44 928 ASN A C 1
ATOM 7284 O O . ASN A 1 928 ? -22.797 23.641 31.453 1 93.44 928 ASN A O 1
ATOM 7288 N N . MET A 1 929 ? -21.688 24.266 33.312 1 93.06 929 MET A N 1
ATOM 7289 C CA . MET A 1 929 ? -20.969 25.328 32.625 1 93.06 929 MET A CA 1
ATOM 7290 C C . MET A 1 929 ? -19.578 25.547 33.25 1 93.06 929 MET A C 1
ATOM 7292 O O . MET A 1 929 ? -19.266 24.969 34.281 1 93.06 929 MET A O 1
ATOM 7296 N N . PHE A 1 930 ? -18.812 26.359 32.594 1 93.94 930 PHE A N 1
ATOM 7297 C CA . PHE A 1 930 ? -17.531 26.766 33.125 1 93.94 930 PHE A CA 1
ATOM 7298 C C . PHE A 1 930 ? -17.719 27.828 34.219 1 93.94 930 PHE A C 1
ATOM 7300 O O . PHE A 1 930 ? -18.609 28.672 34.125 1 93.94 930 PHE A O 1
ATOM 7307 N N . VAL A 1 931 ? -16.844 27.766 35.188 1 94.25 931 VAL A N 1
ATOM 7308 C CA . VAL A 1 931 ? -16.875 28.719 36.281 1 94.25 931 VAL A CA 1
ATOM 7309 C C . VAL A 1 931 ? -16.656 30.125 35.75 1 94.25 931 VAL A C 1
ATOM 7311 O O . VAL A 1 931 ? -17.203 31.094 36.281 1 94.25 931 VAL A O 1
ATOM 7314 N N . ASP A 1 932 ? -16.047 30.281 34.625 1 91.38 932 ASP A N 1
ATOM 7315 C CA . ASP A 1 932 ? -15.625 31.562 34.094 1 91.38 932 ASP A CA 1
ATOM 7316 C C . ASP A 1 932 ? -16.781 32.25 33.375 1 91.38 932 ASP A C 1
ATOM 7318 O O . ASP A 1 932 ? -16.656 33.406 32.938 1 91.38 932 ASP A O 1
ATOM 7322 N N . TYR A 1 933 ? -17.906 31.578 33.312 1 92.94 933 TYR A N 1
ATOM 7323 C CA . TYR A 1 933 ? -19.078 32.25 32.719 1 92.94 933 TYR A CA 1
ATOM 7324 C C . TYR A 1 933 ? -19.547 33.406 33.594 1 92.94 933 TYR A C 1
ATOM 7326 O O . TYR A 1 933 ? -20.266 33.188 34.594 1 92.94 933 TYR A O 1
ATOM 7334 N N . ASP A 1 934 ? -19.203 34.594 33.219 1 93.88 934 ASP A N 1
ATOM 7335 C CA . ASP A 1 934 ? -19.578 35.812 33.938 1 93.88 934 ASP A CA 1
ATOM 7336 C C . ASP A 1 934 ? -20.953 36.281 33.5 1 93.88 934 ASP A C 1
ATOM 7338 O O . ASP A 1 934 ? -21.078 37.281 32.781 1 93.88 934 ASP A O 1
ATOM 7342 N N . TYR A 1 935 ? -22 35.594 34 1 94.5 935 TYR A N 1
ATOM 7343 C CA . TYR A 1 935 ? -23.359 35.938 33.594 1 94.5 935 TYR A CA 1
ATOM 7344 C C . TYR A 1 935 ? -24.016 36.906 34.562 1 94.5 935 TYR A C 1
ATOM 7346 O O . TYR A 1 935 ? -23.594 37 35.719 1 94.5 935 TYR A O 1
ATOM 7354 N N . TRP A 1 936 ? -25.047 37.5 34.094 1 95.75 936 TRP A N 1
ATOM 7355 C CA . TRP A 1 936 ? -25.75 38.531 34.844 1 95.75 936 TRP A CA 1
ATOM 7356 C C . TRP A 1 936 ? -26.703 37.875 35.875 1 95.75 936 TRP A C 1
ATOM 7358 O O . TRP A 1 936 ? -27.359 36.875 35.594 1 95.75 936 TRP A O 1
ATOM 7368 N N . THR A 1 937 ? -26.703 38.406 37.031 1 95 937 THR A N 1
ATOM 7369 C CA . THR A 1 937 ? -27.688 38.281 38.094 1 95 937 THR A CA 1
ATOM 7370 C C . THR A 1 937 ? -27.875 39.625 38.812 1 95 937 THR A C 1
ATOM 7372 O O . THR A 1 937 ? -27.047 40.5 38.688 1 95 937 THR A O 1
ATOM 7375 N N . PRO A 1 938 ? -28.984 39.688 39.469 1 95 938 PRO A N 1
ATOM 7376 C CA . PRO A 1 938 ? -29.125 40.938 40.219 1 95 938 PRO A CA 1
ATOM 7377 C C . PRO A 1 938 ? -27.938 41.25 41.125 1 95 938 PRO A C 1
ATOM 7379 O O . PRO A 1 938 ? -27.578 42.406 41.344 1 95 938 PRO A O 1
ATOM 7382 N N . ALA A 1 939 ? -27.266 40.281 41.594 1 94.69 939 ALA A N 1
ATOM 7383 C CA . ALA A 1 939 ? -26.094 40.438 42.469 1 94.69 939 ALA A CA 1
ATOM 7384 C C . ALA A 1 939 ? -24.828 40.656 41.656 1 94.69 939 ALA A C 1
ATOM 7386 O O . ALA A 1 939 ? -23.781 41 42.188 1 94.69 939 ALA A O 1
ATOM 7387 N N . ASN A 1 940 ? -24.875 40.469 40.375 1 96 940 ASN A N 1
ATOM 7388 C CA . ASN A 1 940 ? -23.766 40.656 39.438 1 96 940 ASN A CA 1
ATOM 7389 C C . ASN A 1 940 ? -24.156 41.562 38.281 1 96 940 ASN A C 1
ATOM 7391 O O . ASN A 1 940 ? -24.125 41.125 37.125 1 96 940 ASN A O 1
ATOM 7395 N N . PRO A 1 941 ? -24.422 42.812 38.5 1 94.81 941 PRO A N 1
ATOM 7396 C CA . PRO A 1 941 ? -24.984 43.719 37.469 1 94.81 941 PRO A CA 1
ATOM 7397 C C . PRO A 1 941 ? -23.969 44.094 36.406 1 94.81 941 PRO A C 1
ATOM 7399 O O . PRO A 1 941 ? -24.359 44.531 35.312 1 94.81 941 PRO A O 1
ATOM 7402 N N . ASP A 1 942 ? -22.688 44.031 36.75 1 94.25 942 ASP A N 1
ATOM 7403 C CA . ASP A 1 942 ? -21.656 44.438 35.812 1 94.25 942 ASP A CA 1
ATOM 7404 C C . ASP A 1 942 ? -21.125 43.219 35.031 1 94.25 942 ASP A C 1
ATOM 7406 O O . ASP A 1 942 ? -19.984 43.188 34.594 1 94.25 942 ASP A O 1
ATOM 7410 N N . ALA A 1 943 ? -21.953 42.219 34.844 1 95.56 943 ALA A N 1
ATOM 7411 C CA . ALA A 1 943 ? -21.562 41 34.188 1 95.56 943 ALA A CA 1
ATOM 7412 C C . ALA A 1 943 ? -21.266 41.219 32.719 1 95.56 943 ALA A C 1
ATOM 7414 O O . ALA A 1 943 ? -21.75 42.188 32.125 1 95.56 943 ALA A O 1
ATOM 7415 N N . ARG A 1 944 ? -20.5 40.312 32.156 1 93.56 944 ARG A N 1
ATOM 7416 C CA . ARG A 1 944 ? -20.172 40.375 30.734 1 93.56 944 ARG A CA 1
ATOM 7417 C C . ARG A 1 944 ? -21.281 39.781 29.906 1 93.56 944 ARG A C 1
ATOM 7419 O O . ARG A 1 944 ? -21.641 40.312 28.844 1 93.56 944 ARG A O 1
ATOM 7426 N N . TYR A 1 945 ? -21.828 38.719 30.359 1 94.5 945 TYR A N 1
ATOM 7427 C CA . TYR A 1 945 ? -22.844 38 29.594 1 94.5 945 TYR A CA 1
ATOM 7428 C C . TYR A 1 945 ? -24.234 38.219 30.188 1 94.5 945 TYR A C 1
ATOM 7430 O O . TYR A 1 945 ? -24.375 38.562 31.359 1 94.5 945 TYR A O 1
ATOM 7438 N N . ARG A 1 946 ? -25.188 37.969 29.297 1 93.19 946 ARG A N 1
ATOM 7439 C CA . ARG A 1 946 ? -26.562 38.125 29.734 1 93.19 946 ARG A CA 1
ATOM 7440 C C . ARG A 1 946 ? -26.922 37.125 30.797 1 93.19 946 ARG A C 1
ATOM 7442 O O . ARG A 1 946 ? -26.172 36.156 31.031 1 93.19 946 ARG A O 1
ATOM 7449 N N . GLY A 1 947 ? -28.094 37.344 31.359 1 91.25 947 GLY A N 1
ATOM 7450 C CA . GLY A 1 947 ? -28.609 36.375 32.312 1 91.25 947 GLY A CA 1
ATOM 7451 C C . GLY A 1 947 ? -29.094 35.094 31.672 1 91.25 947 GLY A C 1
ATOM 7452 O O . GLY A 1 947 ? -29.219 35 30.438 1 91.25 947 GLY A O 1
ATOM 7453 N N . GLN A 1 948 ? -29.438 34.062 32.438 1 89.69 948 GLN A N 1
ATOM 7454 C CA . GLN A 1 948 ? -29.766 32.75 31.953 1 89.69 948 GLN A CA 1
ATOM 7455 C C . GLN A 1 948 ? -31.266 32.562 31.797 1 89.69 948 GLN A C 1
ATOM 7457 O O . GLN A 1 948 ? -31.719 31.625 31.125 1 89.69 948 GLN A O 1
ATOM 7462 N N . ASP A 1 949 ? -31.969 33.406 32.312 1 84.12 949 ASP A N 1
ATOM 7463 C CA . ASP A 1 949 ? -33.406 33.188 32.469 1 84.12 949 ASP A CA 1
ATOM 7464 C C . ASP A 1 949 ? -34.156 33.5 31.203 1 84.12 949 ASP A C 1
ATOM 7466 O O . ASP A 1 949 ? -35.188 32.875 30.875 1 84.12 949 ASP A O 1
ATOM 7470 N N . GLN A 1 950 ? -33.75 34.562 30.531 1 84.44 950 GLN A N 1
ATOM 7471 C CA . GLN A 1 950 ? -34.469 35.031 29.359 1 84.44 950 GLN A CA 1
ATOM 7472 C C . GLN A 1 950 ? -33.531 35.25 28.188 1 84.44 950 GLN A C 1
ATOM 7474 O O . GLN A 1 950 ? -32.344 35.531 28.375 1 84.44 950 GLN A O 1
ATOM 7479 N N . VAL A 1 951 ? -34.156 35.031 27 1 88.12 951 VAL A N 1
ATOM 7480 C CA . VAL A 1 951 ? -33.406 35.312 25.766 1 88.12 951 VAL A CA 1
ATOM 7481 C C . VAL A 1 951 ? -34.125 36.375 24.969 1 88.12 951 VAL A C 1
ATOM 7483 O O . VAL A 1 951 ? -35.344 36.344 24.766 1 88.12 951 VAL A O 1
ATOM 7486 N N . ALA A 1 952 ? -33.344 37.312 24.562 1 90.12 952 ALA A N 1
ATOM 7487 C CA . ALA A 1 952 ? -33.906 38.406 23.781 1 90.12 952 ALA A CA 1
ATOM 7488 C C . ALA A 1 952 ? -34.156 37.969 22.344 1 90.12 952 ALA A C 1
ATOM 7490 O O . ALA A 1 952 ? -33.594 36.969 21.875 1 90.12 952 ALA A O 1
ATOM 7491 N N . GLY A 1 953 ? -35.094 38.719 21.688 1 87.75 953 GLY A N 1
ATOM 7492 C CA . GLY A 1 953 ? -35.312 38.438 20.281 1 87.75 953 GLY A CA 1
ATOM 7493 C C . GLY A 1 953 ? -34.094 38.594 19.422 1 87.75 953 GLY A C 1
ATOM 7494 O O . GLY A 1 953 ? -33.875 37.812 18.469 1 87.75 953 GLY A O 1
ATOM 7495 N N . ILE A 1 954 ? -33.344 39.594 19.672 1 92.69 954 ILE A N 1
ATOM 7496 C CA . ILE A 1 954 ? -32.031 39.812 19.062 1 92.69 954 ILE A CA 1
ATOM 7497 C C . ILE A 1 954 ? -30.953 39.781 20.141 1 92.69 954 ILE A C 1
ATOM 7499 O O . ILE A 1 954 ? -31.016 40.531 21.109 1 92.69 954 ILE A O 1
ATOM 7503 N N . GLU A 1 955 ? -30.109 38.844 19.938 1 90.5 955 GLU A N 1
ATOM 7504 C CA . GLU A 1 955 ? -29.094 38.656 20.953 1 90.5 955 GLU A CA 1
ATOM 7505 C C . GLU A 1 955 ? -27.781 39.344 20.562 1 90.5 955 GLU A C 1
ATOM 7507 O O . GLU A 1 955 ? -27.391 39.312 19.391 1 90.5 955 GLU A O 1
ATOM 7512 N N . TYR A 1 956 ? -27.141 39.875 21.609 1 93.31 956 TYR A N 1
ATOM 7513 C CA . TYR A 1 956 ? -25.797 40.469 21.469 1 93.31 956 TYR A CA 1
ATOM 7514 C C . TYR A 1 956 ? -24.734 39.375 21.531 1 93.31 956 TYR A C 1
ATOM 7516 O O . TYR A 1 956 ? -24.797 38.469 22.359 1 93.31 956 TYR A O 1
ATOM 7524 N N . ASN A 1 957 ? -23.781 39.406 20.562 1 94.06 957 ASN A N 1
ATOM 7525 C CA . ASN A 1 957 ? -22.609 38.531 20.594 1 94.06 957 ASN A CA 1
ATOM 7526 C C . ASN A 1 957 ? -21.359 39.281 21.062 1 94.06 957 ASN A C 1
ATOM 7528 O O . ASN A 1 957 ? -21.031 40.344 20.547 1 94.06 957 ASN A O 1
ATOM 7532 N N . TYR A 1 958 ? -20.719 38.719 22.031 1 94.12 958 TYR A N 1
ATOM 7533 C CA . TYR A 1 958 ? -19.469 39.281 22.516 1 94.12 958 TYR A CA 1
ATOM 7534 C C . TYR A 1 958 ? -18.281 38.781 21.688 1 94.12 958 TYR A C 1
ATOM 7536 O O . TYR A 1 958 ? -18.125 37.562 21.5 1 94.12 958 TYR A O 1
ATOM 7544 N N . TYR A 1 959 ? -17.484 39.688 21.172 1 95.19 959 TYR A N 1
ATOM 7545 C CA . TYR A 1 959 ? -16.25 39.375 20.469 1 95.19 959 TYR A CA 1
ATOM 7546 C C . TYR A 1 959 ? -15.039 39.844 21.281 1 95.19 959 TYR A C 1
ATOM 7548 O O . TYR A 1 959 ? -14.836 41.031 21.484 1 95.19 959 TYR A O 1
ATOM 7556 N N . GLY A 1 960 ? -14.242 38.875 21.766 1 94.06 960 GLY A N 1
ATOM 7557 C CA . GLY A 1 960 ? -13.078 39.188 22.578 1 94.06 960 GLY A CA 1
ATOM 7558 C C . GLY A 1 960 ? -11.82 39.375 21.766 1 94.06 960 GLY A C 1
ATOM 7559 O O . GLY A 1 960 ? -11.703 38.844 20.641 1 94.06 960 GLY A O 1
ATOM 7560 N N . ASP A 1 961 ? -10.914 40.188 22.297 1 96.31 961 ASP A N 1
ATOM 7561 C CA . ASP A 1 961 ? -9.594 40.375 21.703 1 96.31 961 ASP A CA 1
ATOM 7562 C C . ASP A 1 961 ? -8.719 39.125 21.906 1 96.31 961 ASP A C 1
ATOM 7564 O O . ASP A 1 961 ? -8.477 38.719 23.047 1 96.31 961 ASP A O 1
ATOM 7568 N N . ARG A 1 962 ? -8.188 38.625 20.828 1 97.19 962 ARG A N 1
ATOM 7569 C CA . ARG A 1 962 ? -7.414 37.375 20.891 1 97.19 962 ARG A CA 1
ATOM 7570 C C . ARG A 1 962 ? -5.914 37.656 20.906 1 97.19 962 ARG A C 1
ATOM 7572 O O . ARG A 1 962 ? -5.098 36.75 20.844 1 97.19 962 ARG A O 1
ATOM 7579 N N . SER A 1 963 ? -5.496 38.875 21.062 1 97.94 963 SER A N 1
ATOM 7580 C CA . SER A 1 963 ? -4.082 39.25 21.078 1 97.94 963 SER A CA 1
ATOM 7581 C C . SER A 1 963 ? -3.344 38.531 22.203 1 97.94 963 SER A C 1
ATOM 7583 O O . SER A 1 963 ? -3.898 38.312 23.281 1 97.94 963 SER A O 1
ATOM 7585 N N . PHE A 1 964 ? -2.051 38.156 21.906 1 97.5 964 PHE A N 1
ATOM 7586 C CA . PHE A 1 964 ? -1.279 37.5 22.969 1 97.5 964 PHE A CA 1
ATOM 7587 C C . PHE A 1 964 ? 0.216 37.688 22.719 1 97.5 964 PHE A C 1
ATOM 7589 O O . PHE A 1 964 ? 0.634 38.062 21.625 1 97.5 964 PHE A O 1
ATOM 7596 N N . VAL A 1 965 ? 1.026 37.469 23.734 1 98.06 965 VAL A N 1
ATOM 7597 C CA . VAL A 1 965 ? 2.463 37.219 23.719 1 98.06 965 VAL A CA 1
ATOM 7598 C C . VAL A 1 965 ? 2.758 35.875 24.406 1 98.06 965 VAL A C 1
ATOM 7600 O O . VAL A 1 965 ? 2.299 35.656 25.531 1 98.06 965 VAL A O 1
ATOM 7603 N N . ARG A 1 966 ? 3.477 35.031 23.719 1 97.94 966 ARG A N 1
ATOM 7604 C CA . ARG A 1 966 ? 3.68 33.688 24.25 1 97.94 966 ARG A CA 1
ATOM 7605 C C . ARG A 1 966 ? 5.16 33.312 24.281 1 97.94 966 ARG A C 1
ATOM 7607 O O . ARG A 1 966 ? 5.887 33.562 23.312 1 97.94 966 ARG A O 1
ATOM 7614 N N . LEU A 1 967 ? 5.617 32.875 25.438 1 98.06 967 LEU A N 1
ATOM 7615 C CA . LEU A 1 967 ? 6.879 32.125 25.469 1 98.06 967 LEU A CA 1
ATOM 7616 C C . LEU A 1 967 ? 6.711 30.734 24.922 1 98.06 967 LEU A C 1
ATOM 7618 O O . LEU A 1 967 ? 6.422 29.797 25.656 1 98.06 967 LEU A O 1
ATOM 7622 N N . GLN A 1 968 ? 6.965 30.594 23.688 1 97.06 968 GLN A N 1
ATOM 7623 C CA . GLN A 1 968 ? 6.531 29.438 22.922 1 97.06 968 GLN A CA 1
ATOM 7624 C C . GLN A 1 968 ? 7.543 28.297 23.031 1 97.06 968 GLN A C 1
ATOM 7626 O O . GLN A 1 968 ? 7.164 27.125 23.156 1 97.06 968 GLN A O 1
ATOM 7631 N N . ASP A 1 969 ? 8.828 28.609 22.922 1 97.25 969 ASP A N 1
ATOM 7632 C CA . ASP A 1 969 ? 9.859 27.578 22.969 1 97.25 969 ASP A CA 1
ATOM 7633 C C . ASP A 1 969 ? 11.023 28.016 23.859 1 97.25 969 ASP A C 1
ATOM 7635 O O . ASP A 1 969 ? 11.461 29.172 23.797 1 97.25 969 ASP A O 1
ATOM 7639 N N . VAL A 1 970 ? 11.5 27.141 24.688 1 97.44 970 VAL A N 1
ATOM 7640 C CA . VAL A 1 970 ? 12.688 27.312 25.516 1 97.44 970 VAL A CA 1
ATOM 7641 C C . VAL A 1 970 ? 13.539 26.047 25.469 1 97.44 970 VAL A C 1
ATOM 7643 O O . VAL A 1 970 ? 13.016 24.938 25.547 1 97.44 970 VAL A O 1
ATOM 7646 N N . THR A 1 971 ? 14.797 26.234 25.25 1 97.38 971 THR A N 1
ATOM 7647 C CA . THR A 1 971 ? 15.68 25.062 25.219 1 97.38 971 THR A CA 1
ATOM 7648 C C . THR A 1 971 ? 16.984 25.359 25.938 1 97.38 971 THR A C 1
ATOM 7650 O O . THR A 1 971 ? 17.562 26.438 25.797 1 97.38 971 THR A O 1
ATOM 7653 N N . LEU A 1 972 ? 17.438 24.453 26.766 1 97.12 972 LEU A N 1
ATOM 7654 C CA . LEU A 1 972 ? 18.781 24.391 27.328 1 97.12 972 LEU A CA 1
ATOM 7655 C C . LEU A 1 972 ? 19.516 23.125 26.906 1 97.12 972 LEU A C 1
ATOM 7657 O O . LEU A 1 972 ? 19.031 22.016 27.156 1 97.12 972 LEU A O 1
ATOM 7661 N N . ALA A 1 973 ? 20.562 23.359 26.266 1 95.88 973 ALA A N 1
ATOM 7662 C CA . ALA A 1 973 ? 21.312 22.219 25.75 1 95.88 973 ALA A CA 1
ATOM 7663 C C . ALA A 1 973 ? 22.75 22.219 26.25 1 95.88 973 ALA A C 1
ATOM 7665 O O . ALA A 1 973 ? 23.328 23.281 26.469 1 95.88 973 ALA A O 1
ATOM 7666 N N . TYR A 1 974 ? 23.312 21.047 26.422 1 93.06 974 TYR A N 1
ATOM 7667 C CA . TYR A 1 974 ? 24.703 20.828 26.812 1 93.06 974 TYR A CA 1
ATOM 7668 C C . TYR A 1 974 ? 25.391 19.859 25.859 1 93.06 974 TYR A C 1
ATOM 7670 O O . TYR A 1 974 ? 24.922 18.719 25.688 1 93.06 974 TYR A O 1
ATOM 7678 N N . LYS A 1 975 ? 26.391 20.328 25.266 1 88.25 975 LYS A N 1
ATOM 7679 C CA . LYS A 1 975 ? 27.188 19.484 24.375 1 88.25 975 LYS A CA 1
ATOM 7680 C C . LYS A 1 975 ? 28.391 18.906 25.109 1 88.25 975 LYS A C 1
ATOM 7682 O O . LYS A 1 975 ? 29.25 19.656 25.594 1 88.25 975 LYS A O 1
ATOM 7687 N N . LEU A 1 976 ? 28.406 17.641 25.125 1 79.06 976 LEU A N 1
ATOM 7688 C CA . LEU A 1 976 ? 29.516 16.984 25.797 1 79.06 976 LEU A CA 1
ATOM 7689 C C . LEU A 1 976 ? 30.766 17 24.922 1 79.06 976 LEU A C 1
ATOM 7691 O O . LEU A 1 976 ? 30.766 16.422 23.828 1 79.06 976 LEU A O 1
ATOM 7695 N N . ASN A 1 977 ? 31.656 17.906 24.906 1 62.09 977 ASN A N 1
ATOM 7696 C CA . ASN A 1 977 ? 32.875 18.031 24.109 1 62.09 977 ASN A CA 1
ATOM 7697 C C . ASN A 1 977 ? 34 17.172 24.703 1 62.09 977 ASN A C 1
ATOM 7699 O O . ASN A 1 977 ? 35.125 17.188 24.188 1 62.09 977 ASN A O 1
ATOM 7703 N N . ASN A 1 978 ? 33.812 16.547 25.797 1 53.91 978 ASN A N 1
ATOM 7704 C CA . ASN A 1 978 ? 34.969 15.945 26.422 1 53.91 978 ASN A CA 1
ATOM 7705 C C . ASN A 1 978 ? 35.5 14.773 25.609 1 53.91 978 ASN A C 1
ATOM 7707 O O . ASN A 1 978 ? 34.781 13.789 25.391 1 53.91 978 ASN A O 1
ATOM 7711 N N . SER A 1 979 ? 36.625 15.047 24.922 1 53.66 979 SER A N 1
ATOM 7712 C CA . SER A 1 979 ? 37.469 14.156 24.125 1 53.66 979 SER A CA 1
ATOM 7713 C C . SER A 1 979 ? 37.531 12.766 24.75 1 53.66 979 SER A C 1
ATOM 7715 O O . SER A 1 979 ? 37.594 11.766 24.047 1 53.66 979 SER A O 1
ATOM 7717 N N . LEU A 1 980 ? 37.5 12.727 26 1 47.22 980 LEU A N 1
ATOM 7718 C CA . LEU A 1 980 ? 37.812 11.438 26.609 1 47.22 980 LEU A CA 1
ATOM 7719 C C . LEU A 1 980 ? 36.656 10.461 26.406 1 47.22 980 LEU A C 1
ATOM 7721 O O . LEU A 1 980 ? 36.875 9.312 26 1 47.22 980 LEU A O 1
ATOM 7725 N N . VAL A 1 981 ? 35.438 10.938 26.766 1 51.38 981 VAL A N 1
ATOM 7726 C CA . VAL A 1 981 ? 34.312 9.992 26.688 1 51.38 981 VAL A CA 1
ATOM 7727 C C . VAL A 1 981 ? 33.969 9.75 25.219 1 51.38 981 VAL A C 1
ATOM 7729 O O . VAL A 1 981 ? 33.75 8.609 24.812 1 51.38 981 VAL A O 1
ATOM 7732 N N . VAL A 1 982 ? 34 10.742 24.438 1 57.22 982 VAL A N 1
ATOM 7733 C CA . VAL A 1 982 ? 33.594 10.648 23.031 1 57.22 982 VAL A CA 1
ATOM 7734 C C . VAL A 1 982 ? 34.594 9.82 22.25 1 57.22 982 VAL A C 1
ATOM 7736 O O . VAL A 1 982 ? 34.219 8.984 21.438 1 57.22 982 VAL A O 1
ATOM 7739 N N . ASP A 1 983 ? 35.844 10.102 22.562 1 56.5 983 ASP A N 1
ATOM 7740 C CA . ASP A 1 983 ? 36.906 9.383 21.859 1 56.5 983 ASP A CA 1
ATOM 7741 C C . ASP A 1 983 ? 36.906 7.902 22.234 1 56.5 983 ASP A C 1
ATOM 7743 O O . ASP A 1 983 ? 37.031 7.031 21.375 1 56.5 983 ASP A O 1
ATOM 7747 N N . LYS A 1 984 ? 36.719 7.758 23.5 1 53.75 984 LYS A N 1
ATOM 7748 C CA . LYS A 1 984 ? 36.812 6.379 23.984 1 53.75 984 LYS A CA 1
ATOM 7749 C C . LYS A 1 984 ? 35.656 5.543 23.438 1 53.75 984 LYS A C 1
ATOM 7751 O O . LYS A 1 984 ? 35.812 4.34 23.219 1 53.75 984 LYS A O 1
ATOM 7756 N N . LEU A 1 985 ? 34.625 6.266 23.281 1 56.72 985 LEU A N 1
ATOM 7757 C CA . LEU A 1 985 ? 33.438 5.504 22.875 1 56.72 985 LEU A CA 1
ATOM 7758 C C . LEU A 1 985 ? 33.25 5.559 21.359 1 56.72 985 LEU A C 1
ATOM 7760 O O . LEU A 1 985 ? 32.281 5 20.828 1 56.72 985 LEU A O 1
ATOM 7764 N N . GLY A 1 986 ? 34.125 6.141 20.734 1 61.09 986 GLY A N 1
ATOM 7765 C CA . GLY A 1 986 ? 34.031 6.246 19.281 1 61.09 986 GLY A CA 1
ATOM 7766 C C . GLY A 1 986 ? 32.875 7.117 18.844 1 61.09 986 GLY A C 1
ATOM 7767 O O . GLY A 1 986 ? 32.281 6.887 17.781 1 61.09 986 GLY A O 1
ATOM 7768 N N . LEU A 1 987 ? 32.562 8.039 19.844 1 70.19 987 LEU A N 1
ATOM 7769 C CA . LEU A 1 987 ? 31.438 8.922 19.531 1 70.19 987 LEU A CA 1
ATOM 7770 C C . LEU A 1 987 ? 31.938 10.234 18.938 1 70.19 987 LEU A C 1
ATOM 7772 O O . LEU A 1 987 ? 33.094 10.617 19.141 1 70.19 987 LEU A O 1
ATOM 7776 N N . GLN A 1 988 ? 31.141 10.781 18.062 1 67.69 988 GLN A N 1
ATOM 7777 C CA . GLN A 1 988 ? 31.484 12.078 17.484 1 67.69 988 GLN A CA 1
ATOM 7778 C C . GLN A 1 988 ? 30.906 13.219 18.328 1 67.69 988 GLN A C 1
ATOM 7780 O O . GLN A 1 988 ? 31.5 14.297 18.391 1 67.69 988 GLN A O 1
ATOM 7785 N N . GLY A 1 989 ? 29.766 13.008 18.875 1 76.69 989 GLY A N 1
ATOM 7786 C CA . GLY A 1 989 ? 29.172 14.055 19.688 1 76.69 989 GLY A CA 1
ATOM 7787 C C . GLY A 1 989 ? 27.953 13.578 20.484 1 76.69 989 GLY A C 1
ATOM 7788 O O . GLY A 1 989 ? 27.219 12.703 20.016 1 76.69 989 GLY A O 1
ATOM 7789 N N . VAL A 1 990 ? 27.891 14.094 21.703 1 83.56 990 VAL A N 1
ATOM 7790 C CA . VAL A 1 990 ? 26.719 13.828 22.531 1 83.56 990 VAL A CA 1
ATOM 7791 C C . VAL A 1 990 ? 26.141 15.148 23.031 1 83.56 990 VAL A C 1
ATOM 7793 O O . VAL A 1 990 ? 26.875 16 23.547 1 83.56 990 VAL A O 1
ATOM 7796 N N . LYS A 1 991 ? 24.922 15.281 22.828 1 90.31 991 LYS A N 1
ATOM 7797 C CA . LYS A 1 991 ? 24.219 16.484 23.281 1 90.31 991 LYS A CA 1
ATOM 7798 C C . LYS A 1 991 ? 23 16.125 24.125 1 90.31 991 LYS A C 1
ATOM 7800 O O . LYS A 1 991 ? 22.172 15.312 23.719 1 90.31 991 LYS A O 1
ATOM 7805 N N . PHE A 1 992 ? 22.938 16.703 25.344 1 91.5 992 PHE A N 1
ATOM 7806 C CA . PHE A 1 992 ? 21.781 16.625 26.203 1 91.5 992 PHE A CA 1
ATOM 7807 C C . PHE A 1 992 ? 20.984 17.922 26.188 1 91.5 992 PHE A C 1
ATOM 7809 O O . PHE A 1 992 ? 21.578 19.016 26.188 1 91.5 992 PHE A O 1
ATOM 7816 N N . PHE A 1 993 ? 19.688 17.734 26.203 1 95.12 993 PHE A N 1
ATOM 7817 C CA . PHE A 1 993 ? 18.969 19 26.25 1 95.12 993 PHE A CA 1
ATOM 7818 C C . PHE A 1 993 ? 17.641 18.828 26.984 1 95.12 993 PHE A C 1
ATOM 7820 O O . PHE A 1 993 ? 17.109 17.719 27.094 1 95.12 993 PHE A O 1
ATOM 7827 N N . VAL A 1 994 ? 17.125 19.938 27.531 1 96.25 994 VAL A N 1
ATOM 7828 C CA . VAL A 1 994 ? 15.797 20.109 28.094 1 96.25 994 VAL A CA 1
ATOM 7829 C C . VAL A 1 994 ? 15.078 21.25 27.359 1 96.25 994 VAL A C 1
ATOM 7831 O O . VAL A 1 994 ? 15.68 22.266 27.047 1 96.25 994 VAL A O 1
ATOM 7834 N N . SER A 1 995 ? 13.852 20.953 27.016 1 96.56 995 SER A N 1
ATOM 7835 C CA . SER A 1 995 ? 13.117 21.984 26.297 1 96.56 995 SER A CA 1
ATOM 7836 C C . SER A 1 995 ? 11.695 22.125 26.828 1 96.56 995 SER A C 1
ATOM 7838 O O . SER A 1 995 ? 11.18 21.234 27.484 1 96.56 995 SER A O 1
ATOM 7840 N N . GLY A 1 996 ? 11.109 23.328 26.656 1 96.25 996 GLY A N 1
ATOM 7841 C CA . GLY A 1 996 ? 9.734 23.656 27 1 96.25 996 GLY A CA 1
ATOM 7842 C C . GLY A 1 996 ? 8.977 24.297 25.859 1 96.25 996 GLY A C 1
ATOM 7843 O O . GLY A 1 996 ? 9.539 25.078 25.078 1 96.25 996 GLY A O 1
ATOM 7844 N N . LYS A 1 997 ? 7.719 23.938 25.781 1 96.31 997 LYS A N 1
ATOM 7845 C CA . LYS A 1 997 ? 6.852 24.469 24.734 1 96.31 997 LYS A CA 1
ATOM 7846 C C . LYS A 1 997 ? 5.637 25.172 25.344 1 96.31 997 LYS A C 1
ATOM 7848 O O . LYS A 1 997 ? 4.961 24.609 26.203 1 96.31 997 LYS A O 1
ATOM 7853 N N . ASN A 1 998 ? 5.312 26.344 24.859 1 96.5 998 ASN A N 1
ATOM 7854 C CA . ASN A 1 998 ? 4.156 27.125 25.281 1 96.5 998 ASN A CA 1
ATOM 7855 C C . ASN A 1 998 ? 4.109 27.266 26.797 1 96.5 998 ASN A C 1
ATOM 7857 O O . ASN A 1 998 ? 3.088 26.984 27.422 1 96.5 998 ASN A O 1
ATOM 7861 N N . LEU A 1 999 ? 5.121 27.812 27.406 1 96.56 999 LEU A N 1
ATOM 7862 C CA . LEU A 1 999 ? 5.289 27.781 28.859 1 96.56 999 LEU A CA 1
ATOM 7863 C C . LEU A 1 999 ? 4.453 28.875 29.516 1 96.56 999 LEU A C 1
ATOM 7865 O O . LEU A 1 999 ? 3.99 28.719 30.641 1 96.56 999 LEU A O 1
ATOM 7869 N N . ALA A 1 1000 ? 4.359 30.016 28.734 1 96.69 1000 ALA A N 1
ATOM 7870 C CA . ALA A 1 1000 ? 3.586 31.125 29.281 1 96.69 1000 ALA A CA 1
ATOM 7871 C C . ALA A 1 1000 ? 2.928 31.922 28.156 1 96.69 1000 ALA A C 1
ATOM 7873 O O . ALA A 1 1000 ? 3.533 32.156 27.109 1 96.69 1000 ALA A O 1
ATOM 7874 N N . THR A 1 1001 ? 1.719 32.281 28.375 1 96.62 1001 THR A N 1
ATOM 7875 C CA . THR A 1 1001 ? 0.971 33.094 27.438 1 96.62 1001 THR A CA 1
ATOM 7876 C C . THR A 1 1001 ? 0.328 34.281 28.141 1 96.62 1001 THR A C 1
ATOM 7878 O O . THR A 1 1001 ? -0.442 34.125 29.078 1 96.62 1001 THR A O 1
ATOM 7881 N N . TRP A 1 1002 ? 0.649 35.469 27.75 1 97.62 1002 TRP A N 1
ATOM 7882 C CA . TRP A 1 1002 ? 0.022 36.688 28.25 1 97.62 1002 TRP A CA 1
ATOM 7883 C C . TRP A 1 1002 ? -1.056 37.188 27.281 1 97.62 1002 TRP A C 1
ATOM 7885 O O . TRP A 1 1002 ? -0.76 37.562 26.141 1 97.62 1002 TRP A O 1
ATOM 7895 N N . THR A 1 1003 ? -2.293 37.156 27.672 1 96.94 1003 THR A N 1
ATOM 7896 C CA . THR A 1 1003 ? -3.43 37.531 26.828 1 96.94 1003 THR A CA 1
ATOM 7897 C C . THR A 1 1003 ? -4.617 37.969 27.688 1 96.94 1003 THR A C 1
ATOM 7899 O O . THR A 1 1003 ? -4.668 37.688 28.891 1 96.94 1003 THR A O 1
ATOM 7902 N N . SER A 1 1004 ? -5.523 38.719 27.156 1 93.81 1004 SER A N 1
ATOM 7903 C CA . SER A 1 1004 ? -6.785 39.094 27.797 1 93.81 1004 SER A CA 1
ATOM 7904 C C . SER A 1 1004 ? -7.914 38.156 27.328 1 93.81 1004 SER A C 1
ATOM 7906 O O . SER A 1 1004 ? -9.062 38.344 27.734 1 93.81 1004 SER A O 1
ATOM 7908 N N . TRP A 1 1005 ? -7.621 37.25 26.422 1 94.88 1005 TRP A N 1
ATOM 7909 C CA . TRP A 1 1005 ? -8.602 36.281 25.938 1 94.88 1005 TRP A CA 1
ATOM 7910 C C . TRP A 1 1005 ? -9.055 35.375 27.047 1 94.88 1005 TRP A C 1
ATOM 7912 O O . TRP A 1 1005 ? -8.242 34.875 27.828 1 94.88 1005 TRP A O 1
ATOM 7922 N N . GLU A 1 1006 ? -10.367 35.188 27.125 1 92.5 1006 GLU A N 1
ATOM 7923 C CA . GLU A 1 1006 ? -10.922 34.281 28.125 1 92.5 1006 GLU A CA 1
ATOM 7924 C C . GLU A 1 1006 ? -11.281 32.938 27.5 1 92.5 1006 GLU A C 1
ATOM 7926 O O . GLU A 1 1006 ? -11.969 32.875 26.484 1 92.5 1006 GLU A O 1
ATOM 7931 N N . GLY A 1 1007 ? -10.883 31.891 28.203 1 92.56 1007 GLY A N 1
ATOM 7932 C CA . GLY A 1 1007 ? -11.211 30.547 27.734 1 92.56 1007 GLY A CA 1
ATOM 7933 C C . GLY A 1 1007 ? -9.992 29.734 27.359 1 92.56 1007 GLY A C 1
ATOM 7934 O O . GLY A 1 1007 ? -8.93 29.875 27.984 1 92.56 1007 GLY A O 1
ATOM 7935 N N . TRP A 1 1008 ? -10.109 28.859 26.484 1 92.81 1008 TRP A N 1
ATOM 7936 C CA . TRP A 1 1008 ? -9.086 27.891 26.141 1 92.81 1008 TRP A CA 1
ATOM 7937 C C . TRP A 1 1008 ? -7.82 28.578 25.641 1 92.81 1008 TRP A C 1
ATOM 7939 O O . TRP A 1 1008 ? -6.82 28.641 26.359 1 92.81 1008 TRP A O 1
ATOM 7949 N N . ASP A 1 1009 ? -7.664 28.906 24.344 1 94.38 1009 ASP A N 1
ATOM 7950 C CA . ASP A 1 1009 ? -6.473 29.594 23.828 1 94.38 1009 ASP A CA 1
ATOM 7951 C C . ASP A 1 1009 ? -6.836 30.609 22.766 1 94.38 1009 ASP A C 1
ATOM 7953 O O . ASP A 1 1009 ? -7.707 30.344 21.922 1 94.38 1009 ASP A O 1
ATOM 7957 N N . PRO A 1 1010 ? -6.199 31.719 22.766 1 94.69 1010 PRO A N 1
ATOM 7958 C CA . PRO A 1 1010 ? -6.551 32.75 21.781 1 94.69 1010 PRO A CA 1
ATOM 7959 C C . PRO A 1 1010 ? -6.289 32.312 20.344 1 94.69 1010 PRO A C 1
ATOM 7961 O O . PRO A 1 1010 ? -6.988 32.75 19.438 1 94.69 1010 PRO A O 1
ATOM 7964 N N . GLU A 1 1011 ? -5.41 31.5 20.109 1 93.12 1011 GLU A N 1
ATOM 7965 C CA . GLU A 1 1011 ? -5.066 31.109 18.75 1 93.12 1011 GLU A CA 1
ATOM 7966 C C . GLU A 1 1011 ? -6.121 30.188 18.141 1 93.12 1011 GLU A C 1
ATOM 7968 O O . GLU A 1 1011 ? -6.293 30.125 16.922 1 93.12 1011 GLU A O 1
ATOM 7973 N N . THR A 1 1012 ? -6.75 29.406 18.984 1 90.69 1012 THR A N 1
ATOM 7974 C CA . THR A 1 1012 ? -7.801 28.516 18.484 1 90.69 1012 THR A CA 1
ATOM 7975 C C . THR A 1 1012 ? -9.117 29.281 18.312 1 90.69 1012 THR A C 1
ATOM 7977 O O . THR A 1 1012 ? -10.023 28.828 17.625 1 90.69 1012 THR A O 1
ATOM 7980 N N . GLY A 1 1013 ? -9.148 30.328 18.984 1 87.94 1013 GLY A N 1
ATOM 7981 C CA . GLY A 1 1013 ? -10.359 31.125 18.938 1 87.94 1013 GLY A CA 1
ATOM 7982 C C . GLY A 1 1013 ? -11.547 30.453 19.609 1 87.94 1013 GLY A C 1
ATOM 7983 O O . GLY A 1 1013 ? -12.688 30.891 19.453 1 87.94 1013 GLY A O 1
ATOM 7984 N N . SER A 1 1014 ? -11.133 29.391 20.344 1 86.94 1014 SER A N 1
ATOM 7985 C CA . SER A 1 1014 ? -12.211 28.688 21.031 1 86.94 1014 SER A CA 1
ATOM 7986 C C . SER A 1 1014 ? -12.469 29.297 22.406 1 86.94 1014 SER A C 1
ATOM 7988 O O . SER A 1 1014 ? -11.625 29.188 23.297 1 86.94 1014 SER A O 1
ATOM 7990 N N . GLY A 1 1015 ? -13.164 30.312 22.531 1 90.19 1015 GLY A N 1
ATOM 7991 C CA . GLY A 1 1015 ? -13.539 30.875 23.812 1 90.19 1015 GLY A CA 1
ATOM 7992 C C . GLY A 1 1015 ? -13.953 29.812 24.828 1 90.19 1015 GLY A C 1
ATOM 7993 O O . GLY A 1 1015 ? -13.234 28.844 25.047 1 90.19 1015 GLY A O 1
ATOM 7994 N N . LEU A 1 1016 ? -14.977 30 25.391 1 90.62 1016 LEU A N 1
ATOM 7995 C CA . LEU A 1 1016 ? -15.516 29.062 26.359 1 90.62 1016 LEU A CA 1
ATOM 7996 C C . LEU A 1 1016 ? -16.469 28.078 25.688 1 90.62 1016 LEU A C 1
ATOM 7998 O O . LEU A 1 1016 ? -17.531 27.766 26.234 1 90.62 1016 LEU A O 1
ATOM 8002 N N . GLU A 1 1017 ? -16.047 27.672 24.5 1 90.06 1017 GLU A N 1
ATOM 8003 C CA . GLU A 1 1017 ? -16.844 26.688 23.766 1 90.06 1017 GLU A CA 1
ATOM 8004 C C . GLU A 1 1017 ? -16.781 25.312 24.453 1 90.06 1017 GLU A C 1
ATOM 8006 O O . GLU A 1 1017 ? -15.695 24.828 24.781 1 90.06 1017 GLU A O 1
ATOM 8011 N N . PRO A 1 1018 ? -17.906 24.703 24.547 1 89.56 1018 PRO A N 1
ATOM 8012 C CA . PRO A 1 1018 ? -17.969 23.438 25.281 1 89.56 1018 PRO A CA 1
ATOM 8013 C C . PRO A 1 1018 ? -17.141 22.344 24.625 1 89.56 1018 PRO A C 1
ATOM 8015 O O . PRO A 1 1018 ? -16.641 21.438 25.312 1 89.56 1018 PRO A O 1
ATOM 8018 N N . SER A 1 1019 ? -16.984 22.375 23.359 1 90.88 1019 SER A N 1
ATOM 8019 C CA . SER A 1 1019 ? -16.234 21.312 22.672 1 90.88 1019 SER A CA 1
ATOM 8020 C C . SER A 1 1019 ? -14.789 21.75 22.422 1 90.88 1019 SER A C 1
ATOM 8022 O O . SER A 1 1019 ? -14.086 21.125 21.609 1 90.88 1019 SER A O 1
ATOM 8024 N N . GLY A 1 1020 ? -14.406 22.812 23.016 1 89.94 1020 GLY A N 1
ATOM 8025 C CA . GLY A 1 1020 ? -13.055 23.312 22.797 1 89.94 1020 GLY A CA 1
ATOM 8026 C C . GLY A 1 1020 ? -11.984 22.375 23.344 1 89.94 1020 GLY A C 1
ATOM 8027 O O . GLY A 1 1020 ? -12.25 21.578 24.234 1 89.94 1020 GLY A O 1
ATOM 8028 N N . LEU A 1 1021 ? -10.789 22.438 22.766 1 92.5 1021 LEU A N 1
ATOM 8029 C CA . LEU A 1 1021 ? -9.633 21.656 23.172 1 92.5 1021 LEU A CA 1
ATOM 8030 C C . LEU A 1 1021 ? -8.469 22.562 23.578 1 92.5 1021 LEU A C 1
ATOM 8032 O O . LEU A 1 1021 ? -8.281 23.625 22.984 1 92.5 1021 LEU A O 1
ATOM 8036 N N . PRO A 1 1022 ? -7.75 22.109 24.484 1 92.81 1022 PRO A N 1
ATOM 8037 C CA . PRO A 1 1022 ? -6.648 22.953 24.953 1 92.81 1022 PRO A CA 1
ATOM 8038 C C . PRO A 1 1022 ? -5.426 22.891 24.031 1 92.81 1022 PRO A C 1
ATOM 8040 O O . PRO A 1 1022 ? -5.219 21.875 23.359 1 92.81 1022 PRO A O 1
ATOM 8043 N N . VAL A 1 1023 ? -4.734 23.984 24.016 1 94.38 1023 VAL A N 1
ATOM 8044 C CA . VAL A 1 1023 ? -3.355 23.953 23.531 1 94.38 1023 VAL A CA 1
ATOM 8045 C C . VAL A 1 1023 ? -2.438 23.406 24.609 1 94.38 1023 VAL A C 1
ATOM 8047 O O . VAL A 1 1023 ? -2.641 23.672 25.797 1 94.38 1023 VAL A O 1
ATOM 8050 N N . MET A 1 1024 ? -1.425 22.672 24.219 1 95 1024 MET A N 1
ATOM 8051 C CA . MET A 1 1024 ? -0.661 21.922 25.203 1 95 1024 MET A CA 1
ATOM 8052 C C . MET A 1 1024 ? 0.642 22.641 25.547 1 95 1024 MET A C 1
ATOM 8054 O O . MET A 1 1024 ? 1.285 23.219 24.672 1 95 1024 MET A O 1
ATOM 8058 N N . LYS A 1 1025 ? 0.885 22.656 26.812 1 95.12 1025 LYS A N 1
ATOM 8059 C CA . LYS A 1 1025 ? 2.205 22.953 27.359 1 95.12 1025 LYS A CA 1
ATOM 8060 C C . LYS A 1 1025 ? 3.029 21.672 27.531 1 95.12 1025 LYS A C 1
ATOM 8062 O O . LYS A 1 1025 ? 2.494 20.625 27.891 1 95.12 1025 LYS A O 1
ATOM 8067 N N . GLY A 1 1026 ? 4.34 21.797 27.203 1 94.81 1026 GLY A N 1
ATOM 8068 C CA . GLY A 1 1026 ? 5.121 20.578 27.266 1 94.81 1026 GLY A CA 1
ATOM 8069 C C . GLY A 1 1026 ? 6.52 20.781 27.812 1 94.81 1026 GLY A C 1
ATOM 8070 O O . GLY A 1 1026 ? 7.086 21.875 27.688 1 94.81 1026 GLY A O 1
ATOM 8071 N N . TYR A 1 1027 ? 7.066 19.75 28.484 1 96.12 1027 TYR A N 1
ATOM 8072 C CA . TYR A 1 1027 ? 8.453 19.641 28.922 1 96.12 1027 TYR A CA 1
ATOM 8073 C C . TYR A 1 1027 ? 9.125 18.406 28.328 1 96.12 1027 TYR A C 1
ATOM 8075 O O . TYR A 1 1027 ? 8.555 17.312 28.359 1 96.12 1027 TYR A O 1
ATOM 8083 N N . SER A 1 1028 ? 10.219 18.688 27.812 1 96.62 1028 SER A N 1
ATOM 8084 C CA . SER A 1 1028 ? 10.859 17.594 27.094 1 96.62 1028 SER A CA 1
ATOM 8085 C C . SER A 1 1028 ? 12.297 17.375 27.562 1 96.62 1028 SER A C 1
ATOM 8087 O O . SER A 1 1028 ? 13 18.344 27.891 1 96.62 1028 SER A O 1
ATOM 8089 N N . LEU A 1 1029 ? 12.68 16.094 27.625 1 95.88 1029 LEU A N 1
ATOM 8090 C CA . LEU A 1 1029 ? 14.062 15.648 27.781 1 95.88 1029 LEU A CA 1
ATOM 8091 C C . LEU A 1 1029 ? 14.547 14.914 26.547 1 95.88 1029 LEU A C 1
ATOM 8093 O O . LEU A 1 1029 ? 13.82 14.094 25.969 1 95.88 1029 LEU A O 1
ATOM 8097 N N . GLY A 1 1030 ? 15.758 15.367 26.156 1 95.06 1030 GLY A N 1
ATOM 8098 C CA . GLY A 1 1030 ? 16.219 14.75 24.922 1 95.06 1030 GLY A CA 1
ATOM 8099 C C . GLY A 1 1030 ? 17.703 14.445 24.922 1 95.06 1030 GLY A C 1
ATOM 8100 O O . GLY A 1 1030 ? 18.453 15 25.734 1 95.06 1030 GLY A O 1
ATOM 8101 N N . LEU A 1 1031 ? 18.062 13.5 24.047 1 91.06 1031 LEU A N 1
ATOM 8102 C CA . LEU A 1 1031 ? 19.422 13.047 23.812 1 91.06 1031 LEU A CA 1
ATOM 8103 C C . LEU A 1 1031 ? 19.719 12.961 22.328 1 91.06 1031 LEU A C 1
ATOM 8105 O O . LEU A 1 1031 ? 18.891 12.477 21.547 1 91.06 1031 LEU A O 1
ATOM 8109 N N . ASP A 1 1032 ? 20.844 13.555 21.938 1 90 1032 ASP A N 1
ATOM 8110 C CA . ASP A 1 1032 ? 21.328 13.484 20.562 1 90 1032 ASP A CA 1
ATOM 8111 C C . ASP A 1 1032 ? 22.75 12.93 20.516 1 90 1032 ASP A C 1
ATOM 8113 O O . ASP A 1 1032 ? 23.672 13.508 21.094 1 90 1032 ASP A O 1
ATOM 8117 N N . VAL A 1 1033 ? 22.891 11.82 19.812 1 85.25 1033 VAL A N 1
ATOM 8118 C CA . VAL A 1 1033 ? 24.188 11.156 19.766 1 85.25 1033 VAL A CA 1
ATOM 8119 C C . VAL A 1 1033 ? 24.625 10.969 18.312 1 85.25 1033 VAL A C 1
ATOM 8121 O O . VAL A 1 1033 ? 23.844 10.492 17.484 1 85.25 1033 VAL A O 1
ATOM 8124 N N . SER A 1 1034 ? 25.781 11.359 18.078 1 82.81 1034 SER A N 1
ATOM 8125 C CA . SER A 1 1034 ? 26.391 11.117 16.781 1 82.81 1034 SER A CA 1
ATOM 8126 C C . SER A 1 1034 ? 27.641 10.242 16.906 1 82.81 1034 SER A C 1
ATOM 8128 O O . SER A 1 1034 ? 28.406 10.406 17.859 1 82.81 1034 SER A O 1
ATOM 8130 N N . PHE A 1 1035 ? 27.891 9.383 15.953 1 76.06 1035 PHE A N 1
ATOM 8131 C CA . PHE A 1 1035 ? 29.047 8.508 16.031 1 76.06 1035 PHE A CA 1
ATOM 8132 C C . PHE A 1 1035 ? 29.406 7.961 14.656 1 76.06 1035 PHE A C 1
ATOM 8134 O O . PHE A 1 1035 ? 28.562 7.898 13.766 1 76.06 1035 PHE A O 1
ATOM 8141 N N . MET B 1 1 ? -6.043 3.008 -12.344 1 23.06 1 MET B N 1
ATOM 8142 C CA . MET B 1 1 ? -4.902 3.514 -11.586 1 23.06 1 MET B CA 1
ATOM 8143 C C . MET B 1 1 ? -3.602 2.883 -12.078 1 23.06 1 MET B C 1
ATOM 8145 O O . MET B 1 1 ? -2.58 3.562 -12.188 1 23.06 1 MET B O 1
ATOM 8149 N N . ASN B 1 2 ? -3.957 1.601 -12.305 1 29.05 2 ASN B N 1
ATOM 8150 C CA . ASN B 1 2 ? -2.877 0.738 -12.766 1 29.05 2 ASN B CA 1
ATOM 8151 C C . ASN B 1 2 ? -2.541 0.999 -14.234 1 29.05 2 ASN B C 1
ATOM 8153 O O . ASN B 1 2 ? -1.562 0.463 -14.758 1 29.05 2 ASN B O 1
ATOM 8157 N N . LYS B 1 3 ? -3.684 1.64 -14.781 1 38.66 3 LYS B N 1
ATOM 8158 C CA . LYS B 1 3 ? -3.412 1.807 -16.203 1 38.66 3 LYS B CA 1
ATOM 8159 C C . LYS B 1 3 ? -2.354 2.879 -16.438 1 38.66 3 LYS B C 1
ATOM 8161 O O . LYS B 1 3 ? -1.524 2.752 -17.344 1 38.66 3 LYS B O 1
ATOM 8166 N N . ASN B 1 4 ? -2.445 3.811 -15.461 1 36.53 4 ASN B N 1
ATOM 8167 C CA . ASN B 1 4 ? -1.604 4.953 -15.797 1 36.53 4 ASN B CA 1
ATOM 8168 C C . ASN B 1 4 ? -0.152 4.719 -15.391 1 36.53 4 ASN B C 1
ATOM 8170 O O . ASN B 1 4 ? 0.769 5.113 -16.109 1 36.53 4 ASN B O 1
ATOM 8174 N N . VAL B 1 5 ? 0.036 3.996 -14.227 1 38.94 5 VAL B N 1
ATOM 8175 C CA . VAL B 1 5 ? 1.425 3.646 -13.953 1 38.94 5 VAL B CA 1
ATOM 8176 C C . VAL B 1 5 ? 1.956 2.725 -15.047 1 38.94 5 VAL B C 1
ATOM 8178 O O . VAL B 1 5 ? 3.08 2.898 -15.523 1 38.94 5 VAL B O 1
ATOM 8181 N N . LEU B 1 6 ? 1.035 1.891 -15.406 1 41.25 6 LEU B N 1
ATOM 8182 C CA . LEU B 1 6 ? 1.388 0.946 -16.469 1 41.25 6 LEU B CA 1
ATOM 8183 C C . LEU B 1 6 ? 1.604 1.669 -17.781 1 41.25 6 LEU B C 1
ATOM 8185 O O . LEU B 1 6 ? 2.525 1.336 -18.531 1 41.25 6 LEU B O 1
ATOM 8189 N N . ASN B 1 7 ? 0.783 2.686 -17.859 1 43 7 ASN B N 1
ATOM 8190 C CA . ASN B 1 7 ? 0.939 3.451 -19.094 1 43 7 ASN B CA 1
ATOM 8191 C C . ASN B 1 7 ? 2.217 4.285 -19.078 1 43 7 ASN B C 1
ATOM 8193 O O . ASN B 1 7 ? 2.918 4.371 -20.078 1 43 7 ASN B O 1
ATOM 8197 N N . SER B 1 8 ? 2.463 4.797 -17.969 1 44.06 8 SER B N 1
ATOM 8198 C CA . SER B 1 8 ? 3.682 5.594 -17.875 1 44.06 8 SER B CA 1
ATOM 8199 C C . SER B 1 8 ? 4.926 4.719 -18 1 44.06 8 SER B C 1
ATOM 8201 O O . SER B 1 8 ? 5.875 5.078 -18.703 1 44.06 8 SER B O 1
ATOM 8203 N N . ALA B 1 9 ? 4.895 3.645 -17.328 1 45.34 9 ALA B N 1
ATOM 8204 C CA . ALA B 1 9 ? 6.004 2.711 -17.5 1 45.34 9 ALA B CA 1
ATOM 8205 C C . ALA B 1 9 ? 6.117 2.252 -18.953 1 45.34 9 ALA B C 1
ATOM 8207 O O . ALA B 1 9 ? 7.211 2.211 -19.516 1 45.34 9 ALA B O 1
ATOM 8208 N N . ARG B 1 10 ? 4.992 2.014 -19.547 1 47.75 10 ARG B N 1
ATOM 8209 C CA . ARG B 1 10 ? 4.984 1.65 -20.969 1 47.75 10 ARG B CA 1
ATOM 8210 C C . ARG B 1 10 ? 5.648 2.732 -21.812 1 47.75 10 ARG B C 1
ATOM 8212 O O . ARG B 1 10 ? 6.469 2.432 -22.688 1 47.75 10 ARG B O 1
ATOM 8219 N N . ASN B 1 11 ? 5.301 3.965 -21.422 1 45.59 11 ASN B N 1
ATOM 8220 C CA . ASN B 1 11 ? 5.844 5.07 -22.219 1 45.59 11 ASN B CA 1
ATOM 8221 C C . ASN B 1 11 ? 7.344 5.238 -21.984 1 45.59 11 ASN B C 1
ATOM 8223 O O . ASN B 1 11 ? 8.102 5.477 -22.922 1 45.59 11 ASN B O 1
ATOM 8227 N N . ILE B 1 12 ? 7.766 5.07 -20.859 1 46.62 12 ILE B N 1
ATOM 8228 C CA . ILE B 1 12 ? 9.188 5.199 -20.547 1 46.62 12 ILE B CA 1
ATOM 8229 C C . ILE B 1 12 ? 9.969 4.094 -21.25 1 46.62 12 ILE B C 1
ATOM 8231 O O . ILE B 1 12 ? 10.992 4.359 -21.891 1 46.62 12 ILE B O 1
ATOM 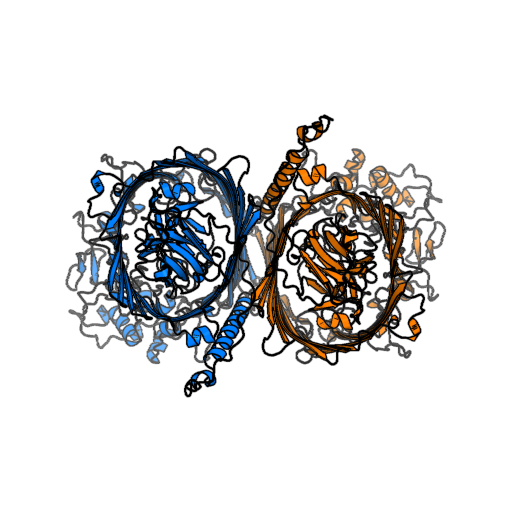8235 N N . PHE B 1 13 ? 9.43 2.965 -21.234 1 48.66 13 PHE B N 1
ATOM 8236 C CA . PHE B 1 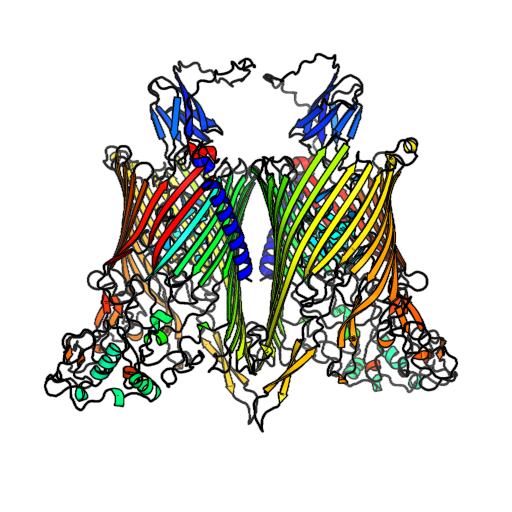13 ? 10.125 1.856 -21.875 1 48.66 13 PHE B CA 1
ATOM 8237 C C . PHE B 1 13 ? 10.055 1.979 -23.391 1 48.66 13 PHE B C 1
ATOM 8239 O O . PHE B 1 13 ? 11.023 1.683 -24.094 1 48.66 13 PHE B O 1
ATOM 8246 N N . THR B 1 14 ? 8.898 2.432 -23.859 1 45.97 14 THR B N 1
ATOM 8247 C CA . THR B 1 14 ? 8.781 2.641 -25.297 1 45.97 14 THR B CA 1
ATOM 8248 C C . THR B 1 14 ? 9.75 3.727 -25.766 1 45.97 14 THR B C 1
ATOM 8250 O O . THR B 1 14 ? 10.406 3.578 -26.797 1 45.97 14 THR B O 1
ATOM 8253 N N . LEU B 1 15 ? 9.805 4.77 -25.016 1 41.41 15 LEU B N 1
ATOM 8254 C CA . LEU B 1 15 ? 10.711 5.852 -25.391 1 41.41 15 LEU B CA 1
ATOM 8255 C C . LEU B 1 15 ? 12.164 5.391 -25.312 1 41.41 15 LEU B C 1
ATOM 8257 O O . LEU B 1 15 ? 12.969 5.719 -26.188 1 41.41 15 LEU B O 1
ATOM 8261 N N . PHE B 1 16 ? 12.422 4.699 -24.344 1 43.06 16 PHE B N 1
ATOM 8262 C CA . PHE B 1 16 ? 13.773 4.16 -24.25 1 43.06 16 PHE B CA 1
ATOM 8263 C C . PHE B 1 16 ? 14.062 3.213 -25.422 1 43.06 16 PHE B C 1
ATOM 8265 O O . PHE B 1 16 ? 15.125 3.287 -26.031 1 43.06 16 PHE B O 1
ATOM 8272 N N . ALA B 1 17 ? 13.125 2.414 -25.703 1 43.72 17 ALA B N 1
ATOM 8273 C CA . ALA B 1 17 ? 13.281 1.498 -26.828 1 43.72 17 ALA B CA 1
ATOM 8274 C C . ALA B 1 17 ? 13.383 2.26 -28.141 1 43.72 17 ALA B C 1
ATOM 8276 O O . ALA B 1 17 ? 14.211 1.927 -29 1 43.72 17 ALA B O 1
ATOM 8277 N N . LEU B 1 18 ? 12.633 3.279 -28.266 1 38.62 18 LEU B N 1
ATOM 8278 C CA . LEU B 1 18 ? 12.672 4.07 -29.5 1 38.62 18 LEU B CA 1
ATOM 8279 C C . LEU B 1 18 ? 13.977 4.848 -29.609 1 38.62 18 LEU B C 1
ATOM 8281 O O . LEU B 1 18 ? 14.578 4.914 -30.688 1 38.62 18 LEU B O 1
ATOM 8285 N N . SER B 1 19 ? 14.359 5.441 -28.672 1 39.06 19 SER B N 1
ATOM 8286 C CA . SER B 1 19 ? 15.602 6.203 -28.719 1 39.06 19 SER B CA 1
ATOM 8287 C C . SER B 1 19 ? 16.797 5.305 -29.047 1 39.06 19 SER B C 1
ATOM 8289 O O . SER B 1 19 ? 17.656 5.672 -29.859 1 39.06 19 SER B O 1
ATOM 8291 N N . TRP B 1 20 ? 16.828 4.266 -28.516 1 39.41 20 TRP B N 1
ATOM 8292 C CA . TRP B 1 20 ? 17.922 3.344 -28.766 1 39.41 20 TRP B CA 1
ATOM 8293 C C . TRP B 1 20 ? 17.812 2.725 -30.156 1 39.41 20 TRP B C 1
ATOM 8295 O O . TRP B 1 20 ? 18.812 2.539 -30.844 1 39.41 20 TRP B O 1
ATOM 8305 N N . SER B 1 21 ? 16.641 2.475 -30.578 1 37.91 21 SER B N 1
ATOM 8306 C CA . SER B 1 21 ? 16.469 2.031 -31.953 1 37.91 21 SER B CA 1
ATOM 8307 C C . SER B 1 21 ? 16.938 3.102 -32.938 1 37.91 21 SER B C 1
ATOM 8309 O O . SER B 1 21 ? 17.516 2.785 -33.969 1 37.91 21 SER B O 1
ATOM 8311 N N . LEU B 1 22 ? 16.656 4.262 -32.688 1 36.69 22 LEU B N 1
ATOM 8312 C CA . LEU B 1 22 ? 17.094 5.332 -33.562 1 36.69 22 LEU B CA 1
ATOM 8313 C C . LEU B 1 22 ? 18.609 5.469 -33.562 1 36.69 22 LEU B C 1
ATOM 8315 O O . LEU B 1 22 ? 19.219 5.82 -34.594 1 36.69 22 LEU B O 1
ATOM 8319 N N . LEU B 1 23 ? 19.188 5.293 -32.5 1 34.84 23 LEU B N 1
ATOM 8320 C CA . LEU B 1 23 ? 20.656 5.352 -32.438 1 34.84 23 LEU B CA 1
ATOM 8321 C C . LEU B 1 23 ? 21.266 4.191 -33.219 1 34.84 23 LEU B C 1
ATOM 8323 O O . LEU B 1 23 ? 22.266 4.371 -33.938 1 34.84 23 LEU B O 1
ATOM 8327 N N . VAL B 1 24 ? 20.734 3.061 -33.062 1 34.41 24 VAL B N 1
ATOM 8328 C CA . VAL B 1 24 ? 21.328 1.892 -33.688 1 34.41 24 VAL B CA 1
ATOM 8329 C C . VAL B 1 24 ? 21.047 1.913 -35.188 1 34.41 24 VAL B C 1
ATOM 8331 O O . VAL B 1 24 ? 21.906 1.559 -36 1 34.41 24 VAL B O 1
ATOM 8334 N N . PHE B 1 25 ? 19.828 2.322 -35.594 1 33.72 25 PHE B N 1
ATOM 8335 C CA . PHE B 1 25 ? 19.531 2.215 -37.031 1 33.72 25 PHE B CA 1
ATOM 8336 C C . PHE B 1 25 ? 19.922 3.498 -37.75 1 33.72 25 PHE B C 1
ATOM 8338 O O . PHE B 1 25 ? 19.359 3.809 -38.812 1 33.72 25 PHE B O 1
ATOM 8345 N N . ASN B 1 26 ? 20.688 4.344 -37.219 1 29.88 26 ASN B N 1
ATOM 8346 C CA . ASN B 1 26 ? 21.156 5.418 -38.062 1 29.88 26 ASN B CA 1
ATOM 8347 C C . ASN B 1 26 ? 22.031 4.887 -39.219 1 29.88 26 ASN B C 1
ATOM 8349 O O . ASN B 1 26 ? 23.078 4.273 -38.969 1 29.88 26 ASN B O 1
ATOM 8353 N N . PRO B 1 27 ? 21.547 4.824 -40.438 1 30.5 27 PRO B N 1
ATOM 8354 C CA . PRO B 1 27 ? 22.281 4.363 -41.625 1 30.5 27 PRO B CA 1
ATOM 8355 C C . PRO B 1 27 ? 23.688 4.953 -41.719 1 30.5 27 PRO B C 1
ATOM 8357 O O . PRO B 1 27 ? 24.531 4.434 -42.438 1 30.5 27 PRO B O 1
ATOM 8360 N N . THR B 1 28 ? 23.797 6.324 -41.312 1 30.61 28 THR B N 1
ATOM 8361 C CA . THR B 1 28 ? 25.109 6.852 -41.656 1 30.61 28 THR B CA 1
ATOM 8362 C C . THR B 1 28 ? 26.203 5.996 -41 1 30.61 28 THR B C 1
ATOM 8364 O O . THR B 1 28 ? 27.344 5.957 -41.5 1 30.61 28 THR B O 1
ATOM 8367 N N . TYR B 1 29 ? 25.844 5.469 -39.844 1 30.66 29 TYR B N 1
ATOM 8368 C CA . TYR B 1 29 ? 26.938 4.73 -39.219 1 30.66 29 TYR B CA 1
ATOM 8369 C C . TYR B 1 29 ? 27.125 3.373 -39.875 1 30.66 29 TYR B C 1
ATOM 8371 O O . TYR B 1 29 ? 28.109 2.68 -39.625 1 30.66 29 TYR B O 1
ATOM 8379 N N . LEU B 1 30 ? 26.109 2.951 -40.656 1 25.88 30 LEU B N 1
ATOM 8380 C CA . LEU B 1 30 ? 26.359 1.695 -41.344 1 25.88 30 LEU B CA 1
ATOM 8381 C C . LEU B 1 30 ? 27.359 1.902 -42.5 1 25.88 30 LEU B C 1
ATOM 8383 O O . LEU B 1 30 ? 28.125 1.002 -42.812 1 25.88 30 LEU B O 1
ATOM 8387 N N . LEU B 1 31 ? 27.234 3.006 -43.312 1 23.62 31 LEU B N 1
ATOM 8388 C CA . LEU B 1 31 ? 27.906 3.027 -44.594 1 23.62 31 LEU B CA 1
ATOM 8389 C C . LEU B 1 31 ? 29.391 3.373 -44.438 1 23.62 31 LEU B C 1
ATOM 8391 O O . LEU B 1 31 ? 30.125 3.416 -45.438 1 23.62 31 LEU B O 1
ATOM 8395 N N . ALA B 1 32 ? 29.734 4.16 -43.406 1 24.12 32 ALA B N 1
ATOM 8396 C CA . ALA B 1 32 ? 31.062 4.758 -43.594 1 24.12 32 ALA B CA 1
ATOM 8397 C C . ALA B 1 32 ? 32.156 3.695 -43.562 1 24.12 32 ALA B C 1
ATOM 8399 O O . ALA B 1 32 ? 33.344 4.02 -43.469 1 24.12 32 ALA B O 1
ATOM 8400 N N . ALA B 1 33 ? 31.812 2.387 -43.5 1 21.69 33 ALA B N 1
ATOM 8401 C CA . ALA B 1 33 ? 32.969 1.524 -43.25 1 21.69 33 ALA B CA 1
ATOM 8402 C C . ALA B 1 33 ? 33.875 1.452 -44.469 1 21.69 33 ALA B C 1
ATOM 8404 O O . ALA B 1 33 ? 34.812 0.667 -44.5 1 21.69 33 ALA B O 1
ATOM 8405 N N . SER B 1 34 ? 33.562 2.1 -45.656 1 19.83 34 SER B N 1
ATOM 8406 C CA . SER B 1 34 ? 34.375 1.475 -46.688 1 19.83 34 SER B CA 1
ATOM 8407 C C . SER B 1 34 ? 35.812 1.998 -46.625 1 19.83 34 SER B C 1
ATOM 8409 O O . SER B 1 34 ? 36.75 1.355 -47.125 1 19.83 34 SER B O 1
ATOM 8411 N N . LYS B 1 35 ? 36.031 3.33 -46.656 1 22.44 35 LYS B N 1
ATOM 8412 C CA . LYS B 1 35 ? 37.188 3.707 -47.438 1 22.44 35 LYS B CA 1
ATOM 8413 C C . LYS B 1 35 ? 38.5 3.373 -46.719 1 22.44 35 LYS B C 1
ATOM 8415 O O . LYS B 1 35 ? 38.594 3.561 -45.5 1 22.44 35 LYS B O 1
ATOM 8420 N N . GLY B 1 36 ? 39.594 2.67 -47.438 1 18.66 36 GLY B N 1
ATOM 8421 C CA . GLY B 1 36 ? 40.812 1.865 -47.281 1 18.66 36 GLY B CA 1
ATOM 8422 C C . GLY B 1 36 ? 41.938 2.602 -46.562 1 18.66 36 GLY B C 1
ATOM 8423 O O . GLY B 1 36 ? 42.031 2.584 -45.344 1 18.66 36 GLY B O 1
ATOM 8424 N N . GLY B 1 37 ? 43.062 3.047 -47.281 1 18.94 37 GLY B N 1
ATOM 8425 C CA . GLY B 1 37 ? 44.469 2.65 -47.219 1 18.94 37 GLY B CA 1
ATOM 8426 C C . GLY B 1 37 ? 45.312 3.592 -46.406 1 18.94 37 GLY B C 1
ATOM 8427 O O . GLY B 1 37 ? 46.406 3.215 -45.938 1 18.94 37 GLY B O 1
ATOM 8428 N N . ASP B 1 38 ? 45.188 4.934 -46.406 1 18.81 38 ASP B N 1
ATOM 8429 C CA . ASP B 1 38 ? 46.469 5.574 -46.531 1 18.81 38 ASP B CA 1
ATOM 8430 C C . ASP B 1 38 ? 47.219 5.602 -45.188 1 18.81 38 ASP B C 1
ATOM 8432 O O . ASP B 1 38 ? 46.594 5.551 -44.125 1 18.81 38 ASP B O 1
ATOM 8436 N N . SER B 1 39 ? 48.688 5.645 -45.094 1 17 39 SER B N 1
ATOM 8437 C CA . SER B 1 39 ? 49.938 5.34 -44.406 1 17 39 SER B CA 1
ATOM 8438 C C . SER B 1 39 ? 50.219 6.348 -43.281 1 17 39 SER B C 1
ATOM 8440 O O . SER B 1 39 ? 51.281 6.324 -42.688 1 17 39 SER B O 1
ATOM 8442 N N . LYS B 1 40 ? 49.219 7.203 -42.875 1 19.27 40 LYS B N 1
ATOM 8443 C CA . LYS B 1 40 ? 49.969 8.312 -42.312 1 19.27 40 LYS B CA 1
ATOM 8444 C C . LYS B 1 40 ? 50.812 7.859 -41.125 1 19.27 40 LYS B C 1
ATOM 8446 O O . LYS B 1 40 ? 50.438 6.926 -40.406 1 19.27 40 LYS B O 1
ATOM 8451 N N . GLU B 1 41 ? 52 8.602 -40.906 1 18.08 41 GLU B N 1
ATOM 8452 C CA . GLU B 1 41 ? 53.25 8.633 -40.188 1 18.08 41 GLU B CA 1
ATOM 8453 C C . GLU B 1 41 ? 53.031 8.672 -38.656 1 18.08 41 GLU B C 1
ATOM 8455 O O . GLU B 1 41 ? 52.031 9.227 -38.188 1 18.08 41 GLU B O 1
ATOM 8460 N N . LYS B 1 42 ? 53.688 7.898 -37.938 1 20.17 42 LYS B N 1
ATOM 8461 C CA . LYS B 1 42 ? 53.906 7.383 -36.594 1 20.17 42 LYS B CA 1
ATOM 8462 C C . LYS B 1 42 ? 54.281 8.5 -35.625 1 20.17 42 LYS B C 1
ATOM 8464 O O . LYS B 1 42 ? 55.375 9.031 -35.688 1 20.17 42 LYS B O 1
ATOM 8469 N N . PRO B 1 43 ? 53.406 9.547 -35.281 1 18.61 43 PRO B N 1
ATOM 8470 C CA . PRO B 1 43 ? 54.188 10.547 -34.531 1 18.61 43 PRO B CA 1
ATOM 8471 C C . PRO B 1 43 ? 54.719 10 -33.219 1 18.61 43 PRO B C 1
ATOM 8473 O O . PRO B 1 43 ? 54.156 9.078 -32.625 1 18.61 43 PRO B O 1
ATOM 8476 N N . ASN B 1 44 ? 56.031 10.18 -32.812 1 17.83 44 ASN B N 1
ATOM 8477 C CA . ASN B 1 44 ? 57.062 9.781 -31.844 1 17.83 44 ASN B CA 1
ATOM 8478 C C . ASN B 1 44 ? 56.75 10.266 -30.438 1 17.83 44 ASN B C 1
ATOM 8480 O O . ASN B 1 44 ? 56.969 11.438 -30.109 1 17.83 44 ASN B O 1
ATOM 8484 N N . ILE B 1 45 ? 55.438 10.109 -29.984 1 18.38 45 ILE B N 1
ATOM 8485 C CA . ILE B 1 45 ? 55.188 10.82 -28.75 1 18.38 45 ILE B CA 1
ATOM 8486 C C . ILE B 1 45 ? 56.094 10.289 -27.641 1 18.38 45 ILE B C 1
ATOM 8488 O O . ILE B 1 45 ? 56.25 9.07 -27.484 1 18.38 45 ILE B O 1
ATOM 8492 N N . ASN B 1 46 ? 56.969 11.102 -27.047 1 18.28 46 ASN B N 1
ATOM 8493 C CA . ASN B 1 46 ? 58.062 11.031 -26.094 1 18.28 46 ASN B CA 1
ATOM 8494 C C . ASN B 1 46 ? 57.594 10.562 -24.719 1 18.28 46 ASN B C 1
ATOM 8496 O O . ASN B 1 46 ? 56.531 11 -24.25 1 18.28 46 ASN B O 1
ATOM 8500 N N . ASN B 1 47 ? 58.062 9.375 -24.156 1 17.12 47 ASN B N 1
ATOM 8501 C CA . ASN B 1 47 ? 57.969 8.289 -23.188 1 17.12 47 ASN B CA 1
ATOM 8502 C C . ASN B 1 47 ? 58.219 8.781 -21.766 1 17.12 47 ASN B C 1
ATOM 8504 O O . ASN B 1 47 ? 58.469 7.98 -20.859 1 17.12 47 ASN B O 1
ATOM 8508 N N . SER B 1 48 ? 58.188 10.07 -21.328 1 19.2 48 SER B N 1
ATOM 8509 C CA . SER B 1 48 ? 59.031 10.203 -20.141 1 19.2 48 SER B CA 1
ATOM 8510 C C . SER B 1 48 ? 58.344 9.68 -18.891 1 19.2 48 SER B C 1
ATOM 8512 O O . SER B 1 48 ? 57.406 10.312 -18.391 1 19.2 48 SER B O 1
ATOM 8514 N N . LEU B 1 49 ? 57.938 8.375 -18.75 1 18.44 49 LEU B N 1
ATOM 8515 C CA . LEU B 1 49 ? 57.219 7.617 -17.734 1 18.44 49 LEU B CA 1
ATOM 8516 C C . LEU B 1 49 ? 57.969 7.637 -16.391 1 18.44 49 LEU B C 1
ATOM 8518 O O . LEU B 1 49 ? 59.094 7.133 -16.297 1 18.44 49 LEU B O 1
ATOM 8522 N N . LEU B 1 50 ? 57.781 8.711 -15.602 1 19.69 50 LEU B N 1
ATOM 8523 C CA . LEU B 1 50 ? 58.531 8.781 -14.352 1 19.69 50 LEU B CA 1
ATOM 8524 C C . LEU B 1 50 ? 58.094 7.68 -13.398 1 19.69 50 LEU B C 1
ATOM 8526 O O . LEU B 1 50 ? 56.906 7.523 -13.125 1 19.69 50 LEU B O 1
ATOM 8530 N N . SER B 1 51 ? 58.812 6.566 -13.094 1 19.41 51 SER B N 1
ATOM 8531 C CA . SER B 1 51 ? 58.875 5.191 -12.594 1 19.41 51 SER B CA 1
ATOM 8532 C C . SER B 1 51 ? 58.781 5.152 -11.078 1 19.41 51 SER B C 1
ATOM 8534 O O . SER B 1 51 ? 58.812 4.074 -10.477 1 19.41 51 SER B O 1
ATOM 8536 N N . ASN B 1 52 ? 58.469 6.145 -10.219 1 19.92 52 ASN B N 1
ATOM 8537 C CA . ASN B 1 52 ? 59.125 5.832 -8.953 1 19.92 52 ASN B CA 1
ATOM 8538 C C . ASN B 1 52 ? 58.312 4.848 -8.125 1 19.92 52 ASN B C 1
ATOM 8540 O O . ASN B 1 52 ? 57.406 5.246 -7.383 1 19.92 52 ASN B O 1
ATOM 8544 N N . ASN B 1 53 ? 57.781 3.727 -8.648 1 19.77 53 ASN B N 1
ATOM 8545 C CA . ASN B 1 53 ? 56.938 2.758 -7.961 1 19.77 53 ASN B CA 1
ATOM 8546 C C . ASN B 1 53 ? 57.688 2.062 -6.824 1 19.77 53 ASN B C 1
ATOM 8548 O O . ASN B 1 53 ? 58.688 1.372 -7.062 1 19.77 53 ASN B O 1
ATOM 8552 N N . HIS B 1 54 ? 57.75 2.666 -5.668 1 21.56 54 HIS B N 1
ATOM 8553 C CA . HIS B 1 54 ? 58.5 2.039 -4.598 1 21.56 54 HIS B CA 1
ATOM 8554 C C . HIS B 1 54 ? 57.906 0.701 -4.191 1 21.56 54 HIS B C 1
ATOM 8556 O O . HIS B 1 54 ? 56.75 0.646 -3.758 1 21.56 54 HIS B O 1
ATOM 8562 N N . ALA B 1 55 ? 58.125 -0.423 -4.922 1 24.73 55 ALA B N 1
ATOM 8563 C CA . ALA B 1 55 ? 57.938 -1.854 -4.727 1 24.73 55 ALA B CA 1
ATOM 8564 C C . ALA B 1 55 ? 58.469 -2.307 -3.371 1 24.73 55 ALA B C 1
ATOM 8566 O O . ALA B 1 55 ? 59.625 -2.016 -3.023 1 24.73 55 ALA B O 1
ATOM 8567 N N . TYR B 1 56 ? 57.656 -2.311 -2.389 1 22.67 56 TYR B N 1
ATOM 8568 C CA . TYR B 1 56 ? 58.125 -2.99 -1.191 1 22.67 56 TYR B CA 1
ATOM 8569 C C . TYR B 1 56 ? 58.656 -4.375 -1.53 1 22.67 56 TYR B C 1
ATOM 8571 O O . TYR B 1 56 ? 57.938 -5.223 -2.041 1 22.67 56 TYR B O 1
ATOM 8579 N N . ARG B 1 57 ? 59.875 -4.43 -2.078 1 23.69 57 ARG B N 1
ATOM 8580 C CA . ARG B 1 57 ? 60.688 -5.559 -2.523 1 23.69 57 ARG B CA 1
ATOM 8581 C C . ARG B 1 57 ? 61 -6.508 -1.369 1 23.69 57 ARG B C 1
ATOM 8583 O O . ARG B 1 57 ? 61.656 -6.129 -0.396 1 23.69 57 ARG B O 1
ATOM 8590 N N . TYR B 1 58 ? 60 -7.246 -0.914 1 25.83 58 TYR B N 1
ATOM 8591 C CA . TYR B 1 58 ? 60.562 -8.32 -0.093 1 25.83 58 TYR B CA 1
ATOM 8592 C C . TYR B 1 58 ? 61.531 -9.18 -0.888 1 25.83 58 TYR B C 1
ATOM 8594 O O . TYR B 1 58 ? 61.188 -9.734 -1.927 1 25.83 58 TYR B O 1
ATOM 8602 N N . ASP B 1 59 ? 62.781 -8.797 -0.885 1 26.17 59 ASP B N 1
ATOM 8603 C CA . ASP B 1 59 ? 63.969 -9.234 -1.625 1 26.17 59 ASP B CA 1
ATOM 8604 C C . ASP B 1 59 ? 64.25 -10.703 -1.342 1 26.17 59 ASP B C 1
ATOM 8606 O O . ASP B 1 59 ? 65.25 -11.016 -0.678 1 26.17 59 ASP B O 1
ATOM 8610 N N . PRO B 1 60 ? 63.469 -11.688 -0.925 1 31.39 60 PRO B N 1
ATOM 8611 C CA . PRO B 1 60 ? 64.438 -12.805 -0.958 1 31.39 60 PRO B CA 1
ATOM 8612 C C . PRO B 1 60 ? 64.875 -13.156 -2.375 1 31.39 60 PRO B C 1
ATOM 8614 O O . PRO B 1 60 ? 64.062 -13.25 -3.281 1 31.39 60 PRO B O 1
ATOM 8617 N N . LYS B 1 61 ? 66 -12.75 -2.906 1 32.19 61 LYS B N 1
ATOM 8618 C CA . LYS B 1 61 ? 66.625 -12.867 -4.23 1 32.19 61 LYS B CA 1
ATOM 8619 C C . LYS B 1 61 ? 66.5 -14.297 -4.754 1 32.19 61 LYS B C 1
ATOM 8621 O O . LYS B 1 61 ? 67.438 -15.094 -4.594 1 32.19 61 LYS B O 1
ATOM 8626 N N . GLY B 1 62 ? 65.5 -15.094 -4.316 1 34.28 62 GLY B N 1
ATOM 8627 C CA . GLY B 1 62 ? 65.688 -16.312 -5.098 1 34.28 62 GLY B CA 1
ATOM 8628 C C . GLY B 1 62 ? 65.562 -16.078 -6.59 1 34.28 62 GLY B C 1
ATOM 8629 O O . GLY B 1 62 ? 65 -15.062 -7.02 1 34.28 62 GLY B O 1
ATOM 8630 N N . ASP B 1 63 ? 66.375 -16.625 -7.512 1 39.66 63 ASP B N 1
ATOM 8631 C CA . ASP B 1 63 ? 66.562 -16.578 -8.961 1 39.66 63 ASP B CA 1
ATOM 8632 C C . ASP B 1 63 ? 65.25 -16.641 -9.703 1 39.66 63 ASP B C 1
ATOM 8634 O O . ASP B 1 63 ? 64.688 -17.719 -9.891 1 39.66 63 ASP B O 1
ATOM 8638 N N . TYR B 1 64 ? 64.312 -15.727 -9.516 1 51.53 64 TYR B N 1
ATOM 8639 C CA . TYR B 1 64 ? 63.125 -15.773 -10.336 1 51.53 64 TYR B CA 1
ATOM 8640 C C . TYR B 1 64 ? 63.406 -15.188 -11.719 1 51.53 64 TYR B C 1
ATOM 8642 O O . TYR B 1 64 ? 63.938 -14.086 -11.844 1 51.53 64 TYR B O 1
ATOM 8650 N N . ASP B 1 65 ? 63.5 -15.969 -12.844 1 59.84 65 ASP B N 1
ATOM 8651 C CA . ASP B 1 65 ? 64 -15.75 -14.195 1 59.84 65 ASP B CA 1
ATOM 8652 C C . ASP B 1 65 ? 62.969 -15.094 -15.078 1 59.84 65 ASP B C 1
ATOM 8654 O O . ASP B 1 65 ? 63.312 -14.523 -16.125 1 59.84 65 ASP B O 1
ATOM 8658 N N . LEU B 1 66 ? 61.688 -15.102 -14.883 1 73.94 66 LEU B N 1
ATOM 8659 C CA . LEU B 1 66 ? 60.781 -14.641 -15.922 1 73.94 66 LEU B CA 1
ATOM 8660 C C . LEU B 1 66 ? 59.688 -13.773 -15.32 1 73.94 66 LEU B C 1
ATOM 8662 O O . LEU B 1 66 ? 58.969 -14.195 -14.391 1 73.94 66 LEU B O 1
ATOM 8666 N N . GLU B 1 67 ? 59.562 -12.477 -15.727 1 80 67 GLU B N 1
ATOM 8667 C CA . GLU B 1 67 ? 58.438 -11.594 -15.398 1 80 67 GLU B CA 1
ATOM 8668 C C . GLU B 1 67 ? 57.281 -11.789 -16.375 1 80 67 GLU B C 1
ATOM 8670 O O . GLU B 1 67 ? 57.438 -11.594 -17.578 1 80 67 GLU B O 1
ATOM 8675 N N . ILE B 1 68 ? 56.125 -12.227 -15.812 1 82 68 ILE B N 1
ATOM 8676 C CA . ILE B 1 68 ? 54.938 -12.406 -16.672 1 82 68 ILE B CA 1
ATOM 8677 C C . ILE B 1 68 ? 53.938 -11.305 -16.391 1 82 68 ILE B C 1
ATOM 8679 O O . ILE B 1 68 ? 53.781 -10.875 -15.25 1 82 68 ILE B O 1
ATOM 8683 N N . THR B 1 69 ? 53.375 -10.711 -17.531 1 83.94 69 THR B N 1
ATOM 8684 C CA . THR B 1 69 ? 52.281 -9.734 -17.5 1 83.94 69 THR B CA 1
ATOM 8685 C C . THR B 1 69 ? 51.062 -10.266 -18.219 1 83.94 69 THR B C 1
ATOM 8687 O O . THR B 1 69 ? 51.188 -11.125 -19.094 1 83.94 69 THR B O 1
ATOM 8690 N N . GLY B 1 70 ? 49.844 -9.883 -17.688 1 81.75 70 GLY B N 1
ATOM 8691 C CA . GLY B 1 70 ? 48.625 -10.328 -18.375 1 81.75 70 GLY B CA 1
ATOM 8692 C C . GLY B 1 70 ? 47.406 -9.57 -17.953 1 81.75 70 GLY B C 1
ATOM 8693 O O . GLY B 1 70 ? 47.469 -8.664 -17.109 1 81.75 70 GLY B O 1
ATOM 8694 N N . VAL B 1 71 ? 46.312 -9.836 -18.672 1 83.38 71 VAL B N 1
ATOM 8695 C CA . VAL B 1 71 ? 44.969 -9.297 -18.375 1 83.38 71 VAL B CA 1
ATOM 8696 C C . VAL B 1 71 ? 44 -10.438 -18.094 1 83.38 71 VAL B C 1
ATOM 8698 O O . VAL B 1 71 ? 43.969 -11.422 -18.844 1 83.38 71 VAL B O 1
ATOM 8701 N N . ILE B 1 72 ? 43.406 -10.344 -16.938 1 81.75 72 ILE B N 1
ATOM 8702 C CA . ILE B 1 72 ? 42.344 -11.281 -16.609 1 81.75 72 ILE B CA 1
ATOM 8703 C C . ILE B 1 72 ? 41 -10.719 -17.047 1 81.75 72 ILE B C 1
ATOM 8705 O O . ILE B 1 72 ? 40.656 -9.586 -16.688 1 81.75 72 ILE B O 1
ATOM 8709 N N . LEU B 1 73 ? 40.281 -11.508 -17.75 1 77.56 73 LEU B N 1
ATOM 8710 C CA . LEU B 1 73 ? 38.969 -11.125 -18.281 1 77.56 73 LEU B CA 1
ATOM 8711 C C . LEU B 1 73 ? 37.875 -12.062 -17.766 1 77.56 73 LEU B C 1
ATOM 8713 O O . LEU B 1 73 ? 38.125 -13.234 -17.484 1 77.56 73 LEU B O 1
ATOM 8717 N N . ASP B 1 74 ? 36.688 -11.461 -17.516 1 70.31 74 ASP B N 1
ATOM 8718 C CA . ASP B 1 74 ? 35.562 -12.312 -17.156 1 70.31 74 ASP B CA 1
ATOM 8719 C C . ASP B 1 74 ? 34.969 -12.984 -18.391 1 70.31 74 ASP B C 1
ATOM 8721 O O . ASP B 1 74 ? 35.5 -12.867 -19.484 1 70.31 74 ASP B O 1
ATOM 8725 N N . GLU B 1 75 ? 33.844 -13.75 -18.078 1 63.03 75 GLU B N 1
ATOM 8726 C CA . GLU B 1 75 ? 33.219 -14.539 -19.141 1 63.03 75 GLU B CA 1
ATOM 8727 C C . GLU B 1 75 ? 32.719 -13.641 -20.266 1 63.03 75 GLU B C 1
ATOM 8729 O O . GLU B 1 75 ? 32.531 -14.102 -21.406 1 63.03 75 GLU B O 1
ATOM 8734 N N . ASN B 1 76 ? 32.562 -12.445 -19.938 1 57.5 76 ASN B N 1
ATOM 8735 C CA . ASN B 1 76 ? 32.062 -11.5 -20.938 1 57.5 76 ASN B CA 1
ATOM 8736 C C . ASN B 1 76 ? 33.188 -10.703 -21.562 1 57.5 76 ASN B C 1
ATOM 8738 O O . ASN B 1 76 ? 32.969 -9.789 -22.359 1 57.5 76 ASN B O 1
ATOM 8742 N N . GLY B 1 77 ? 34.375 -11.008 -21.234 1 63.41 77 GLY B N 1
ATOM 8743 C CA . GLY B 1 77 ? 35.531 -10.336 -21.781 1 63.41 77 GLY B CA 1
ATOM 8744 C C . GLY B 1 77 ? 35.875 -9.039 -21.078 1 63.41 77 GLY B C 1
ATOM 8745 O O . GLY B 1 77 ? 36.719 -8.266 -21.547 1 63.41 77 GLY B O 1
ATOM 8746 N N . ASP B 1 78 ? 35.281 -8.812 -20.094 1 66.31 78 ASP B N 1
ATOM 8747 C CA . ASP B 1 78 ? 35.594 -7.621 -19.312 1 66.31 78 ASP B CA 1
ATOM 8748 C C . ASP B 1 78 ? 36.719 -7.875 -18.328 1 66.31 78 ASP B C 1
ATOM 8750 O O . ASP B 1 78 ? 36.875 -8.984 -17.797 1 66.31 78 ASP B O 1
ATOM 8754 N N . PRO B 1 79 ? 37.562 -6.676 -18.141 1 71.12 79 PRO B N 1
ATOM 8755 C CA . PRO B 1 79 ? 38.625 -6.875 -17.156 1 71.12 79 PRO B CA 1
ATOM 8756 C C . PRO B 1 79 ? 38.094 -7.277 -15.789 1 71.12 79 PRO B C 1
ATOM 8758 O O . PRO B 1 79 ? 37.062 -6.766 -15.352 1 71.12 79 PRO B O 1
ATOM 8761 N N . MET B 1 80 ? 38.625 -8.25 -15.242 1 70.62 80 MET B N 1
ATOM 8762 C CA . MET B 1 80 ? 38.219 -8.781 -13.938 1 70.62 80 MET B CA 1
ATOM 8763 C C . MET B 1 80 ? 39.156 -8.289 -12.852 1 70.62 80 MET B C 1
ATOM 8765 O O . MET B 1 80 ? 40.25 -8.859 -12.656 1 70.62 80 MET B O 1
ATOM 8769 N N . PRO B 1 81 ? 38.781 -7.246 -12.234 1 69.69 81 PRO B N 1
ATOM 8770 C CA . PRO B 1 81 ? 39.625 -6.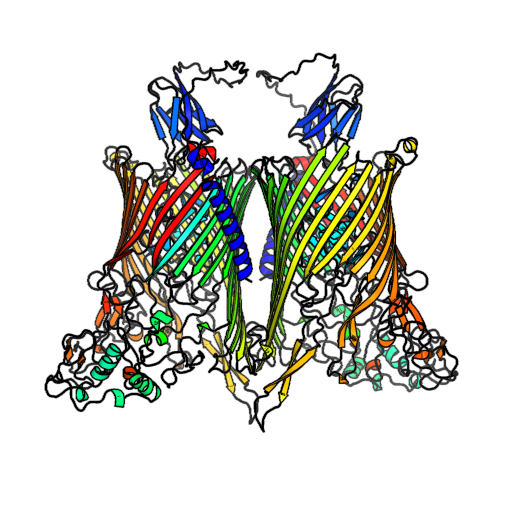812 -11.125 1 69.69 81 PRO B CA 1
ATOM 8771 C C . PRO B 1 81 ? 39.531 -7.742 -9.914 1 69.69 81 PRO B C 1
ATOM 8773 O O . PRO B 1 81 ? 38.469 -8.266 -9.617 1 69.69 81 PRO B O 1
ATOM 8776 N N . GLY B 1 82 ? 40.688 -8.039 -9.172 1 68.31 82 GLY B N 1
ATOM 8777 C CA . GLY B 1 82 ? 40.688 -8.766 -7.91 1 68.31 82 GLY B CA 1
ATOM 8778 C C . GLY B 1 82 ? 40.875 -10.258 -8.078 1 68.31 82 GLY B C 1
ATOM 8779 O O . GLY B 1 82 ? 40.75 -11.023 -7.125 1 68.31 82 GLY B O 1
ATOM 8780 N N . ALA B 1 83 ? 41.125 -10.672 -9.289 1 75.31 83 ALA B N 1
ATOM 8781 C CA . ALA B 1 83 ? 41.469 -12.078 -9.477 1 75.31 83 ALA B CA 1
ATOM 8782 C C . ALA B 1 83 ? 42.844 -12.398 -8.852 1 75.31 83 ALA B C 1
ATOM 8784 O O . ALA B 1 83 ? 43.781 -11.633 -9.008 1 75.31 83 ALA B O 1
ATOM 8785 N N . THR B 1 84 ? 42.812 -13.422 -8.18 1 77.31 84 THR B N 1
ATOM 8786 C CA . THR B 1 84 ? 44.062 -13.852 -7.555 1 77.31 84 THR B CA 1
ATOM 8787 C C . THR B 1 84 ? 44.906 -14.695 -8.523 1 77.31 84 THR B C 1
ATOM 8789 O O . THR B 1 84 ? 44.406 -15.688 -9.062 1 77.31 84 THR B O 1
ATOM 8792 N N . ILE B 1 85 ? 46.125 -14.242 -8.781 1 81.81 85 ILE B N 1
ATOM 8793 C CA . ILE B 1 85 ? 47.094 -14.984 -9.602 1 81.81 85 ILE B CA 1
ATOM 8794 C C . ILE B 1 85 ? 48.219 -15.484 -8.719 1 81.81 85 ILE B C 1
ATOM 8796 O O . ILE B 1 85 ? 48.969 -14.688 -8.125 1 81.81 85 ILE B O 1
ATOM 8800 N N . THR B 1 86 ? 48.25 -16.75 -8.555 1 78.81 86 THR B N 1
ATOM 8801 C CA . THR B 1 86 ? 49.281 -17.328 -7.695 1 78.81 86 THR B CA 1
ATOM 8802 C C . THR B 1 86 ? 50.156 -18.312 -8.469 1 78.81 86 THR B C 1
ATOM 8804 O O . THR B 1 86 ? 49.719 -18.844 -9.492 1 78.81 86 THR B O 1
ATOM 8807 N N . LEU B 1 87 ? 51.5 -18.422 -8.086 1 76.31 87 LEU B N 1
ATOM 8808 C CA . LEU B 1 87 ? 52.344 -19.5 -8.562 1 76.31 87 LEU B CA 1
ATOM 8809 C C . LEU B 1 87 ? 51.844 -20.844 -8.016 1 76.31 87 LEU B C 1
ATOM 8811 O O . LEU B 1 87 ? 51.594 -20.984 -6.824 1 76.31 87 LEU B O 1
ATOM 8815 N N . ALA B 1 88 ? 51.656 -21.844 -8.938 1 70.31 88 ALA B N 1
ATOM 8816 C CA . ALA B 1 88 ? 51.219 -23.172 -8.508 1 70.31 88 ALA B CA 1
ATOM 8817 C C . ALA B 1 88 ? 52.125 -23.734 -7.418 1 70.31 88 ALA B C 1
ATOM 8819 O O . ALA B 1 88 ? 53.344 -23.703 -7.543 1 70.31 88 ALA B O 1
ATOM 8820 N N . ASN B 1 89 ? 51.531 -24.156 -6.258 1 57.78 89 ASN B N 1
ATOM 8821 C CA . ASN B 1 89 ? 52.188 -24.766 -5.113 1 57.78 89 ASN B CA 1
ATOM 8822 C C . ASN B 1 89 ? 53 -23.75 -4.324 1 57.78 89 ASN B C 1
ATOM 8824 O O . ASN B 1 89 ? 53.969 -24.125 -3.666 1 57.78 89 ASN B O 1
ATOM 8828 N N . SER B 1 90 ? 52.844 -22.453 -4.59 1 64 90 SER B N 1
ATOM 8829 C CA . SER B 1 90 ? 53.5 -21.391 -3.834 1 64 90 SER B CA 1
ATOM 8830 C C . SER B 1 90 ? 52.5 -20.359 -3.318 1 64 90 SER B C 1
ATOM 8832 O O . SER B 1 90 ? 51.406 -20.266 -3.826 1 64 90 SER B O 1
ATOM 8834 N N . THR B 1 91 ? 52.875 -19.734 -2.236 1 63.81 91 THR B N 1
ATOM 8835 C CA . THR B 1 91 ? 52.062 -18.656 -1.691 1 63.81 91 THR B CA 1
ATOM 8836 C C . THR B 1 91 ? 52.375 -17.328 -2.391 1 63.81 91 THR B C 1
ATOM 8838 O O . THR B 1 91 ? 51.812 -16.297 -2.072 1 63.81 91 THR B O 1
ATOM 8841 N N . GLN B 1 92 ? 53.219 -17.344 -3.266 1 68 92 GLN B N 1
ATOM 8842 C CA . GLN B 1 92 ? 53.531 -16.125 -4.008 1 68 92 GLN B CA 1
ATOM 8843 C C . GLN B 1 92 ? 52.469 -15.82 -5.059 1 68 92 GLN B C 1
ATOM 8845 O O . GLN B 1 92 ? 52.062 -16.703 -5.816 1 68 92 GLN B O 1
ATOM 8850 N N . GLY B 1 93 ? 51.844 -14.781 -5.012 1 75.88 93 GLY B N 1
ATOM 8851 C CA . GLY B 1 93 ? 50.812 -14.391 -5.977 1 75.88 93 GLY B CA 1
ATOM 8852 C C . GLY B 1 93 ? 50.594 -12.898 -6.031 1 75.88 93 GLY B C 1
ATOM 8853 O O . GLY B 1 93 ? 51.281 -12.125 -5.371 1 75.88 93 GLY B O 1
ATOM 8854 N N . THR B 1 94 ? 49.844 -12.5 -7.043 1 78.88 94 THR B N 1
ATOM 8855 C CA . THR B 1 94 ? 49.375 -11.125 -7.207 1 78.88 94 THR B CA 1
ATOM 8856 C C . THR B 1 94 ? 47.875 -11.109 -7.469 1 78.88 94 THR B C 1
ATOM 8858 O O . THR B 1 94 ? 47.25 -12.164 -7.609 1 78.88 94 THR B O 1
ATOM 8861 N N . VAL B 1 95 ? 47.281 -9.961 -7.371 1 78.56 95 VAL B N 1
ATOM 8862 C CA . VAL B 1 95 ? 45.875 -9.758 -7.688 1 78.56 95 VAL B CA 1
ATOM 8863 C C . VAL B 1 95 ? 45.75 -8.789 -8.867 1 78.56 95 VAL B C 1
ATOM 8865 O O . VAL B 1 95 ? 46.562 -7.863 -9 1 78.56 95 VAL B O 1
ATOM 8868 N N . SER B 1 96 ? 44.844 -9.125 -9.734 1 79.56 96 SER B N 1
ATOM 8869 C CA . SER B 1 96 ? 44.625 -8.266 -10.898 1 79.56 96 SER B CA 1
ATOM 8870 C C . SER B 1 96 ? 44.094 -6.898 -10.484 1 79.56 96 SER B C 1
ATOM 8872 O O . SER B 1 96 ? 43.344 -6.789 -9.516 1 79.56 96 SER B O 1
ATOM 8874 N N . ASP B 1 97 ? 44.531 -5.871 -11.234 1 72.38 97 ASP B N 1
ATOM 8875 C CA . ASP B 1 97 ? 44.125 -4.504 -10.945 1 72.38 97 ASP B CA 1
ATOM 8876 C C . ASP B 1 97 ? 42.781 -4.188 -11.594 1 72.38 97 ASP B C 1
ATOM 8878 O O . ASP B 1 97 ? 42.125 -5.078 -12.141 1 72.38 97 ASP B O 1
ATOM 8882 N N . ILE B 1 98 ? 42.344 -2.941 -11.523 1 68.75 98 ILE B N 1
ATOM 8883 C CA . ILE B 1 98 ? 41 -2.494 -11.961 1 68.75 98 ILE B CA 1
ATOM 8884 C C . ILE B 1 98 ? 40.844 -2.771 -13.453 1 68.75 98 ILE B C 1
ATOM 8886 O O . ILE B 1 98 ? 39.719 -2.953 -13.93 1 68.75 98 ILE B O 1
ATOM 8890 N N . ASP B 1 99 ? 41.844 -2.795 -14.141 1 69.75 99 ASP B N 1
ATOM 8891 C CA . ASP B 1 99 ? 41.781 -3.076 -15.57 1 69.75 99 ASP B CA 1
ATOM 8892 C C . ASP B 1 99 ? 42.031 -4.559 -15.852 1 69.75 99 ASP B C 1
ATOM 8894 O O . ASP B 1 99 ? 42.25 -4.953 -17 1 69.75 99 ASP B O 1
ATOM 8898 N N . GLY B 1 100 ? 42.062 -5.359 -14.844 1 74.5 100 GLY B N 1
ATOM 8899 C CA . GLY B 1 100 ? 42.312 -6.793 -14.945 1 74.5 100 GLY B CA 1
ATOM 8900 C C . GLY B 1 100 ? 43.781 -7.141 -15.156 1 74.5 100 GLY B C 1
ATOM 8901 O O . GLY B 1 100 ? 44.125 -8.305 -15.383 1 74.5 100 GLY B O 1
ATOM 8902 N N . LYS B 1 101 ? 44.656 -6.152 -15.148 1 80.12 101 LYS B N 1
ATOM 8903 C CA . LYS B 1 101 ? 46.062 -6.379 -15.438 1 80.12 101 LYS B CA 1
ATOM 8904 C C . LYS B 1 101 ? 46.812 -6.938 -14.219 1 80.12 101 LYS B C 1
ATOM 8906 O O . LYS B 1 101 ? 46.469 -6.602 -13.078 1 80.12 101 LYS B O 1
ATOM 8911 N N . PHE B 1 102 ? 47.719 -7.902 -14.461 1 81.38 102 PHE B N 1
ATOM 8912 C CA . PHE B 1 102 ? 48.562 -8.414 -13.383 1 81.38 102 PHE B CA 1
ATOM 8913 C C . PHE B 1 102 ? 50 -8.523 -13.82 1 81.38 102 PHE B C 1
ATOM 8915 O O . PHE B 1 102 ? 50.312 -8.586 -15.016 1 81.38 102 PHE B O 1
ATOM 8922 N N . GLU B 1 103 ? 50.906 -8.266 -12.852 1 81.88 103 GLU B N 1
ATOM 8923 C CA . GLU B 1 103 ? 52.344 -8.523 -13 1 81.88 103 GLU B CA 1
ATOM 8924 C C . GLU B 1 103 ? 52.844 -9.477 -11.914 1 81.88 103 GLU B C 1
ATOM 8926 O O . GLU B 1 103 ? 52.5 -9.312 -10.734 1 81.88 103 GLU B O 1
ATOM 8931 N N . LEU B 1 104 ? 53.5 -10.617 -12.289 1 79.38 104 LEU B N 1
ATOM 8932 C CA . LEU B 1 104 ? 54 -11.617 -11.352 1 79.38 104 LEU B CA 1
ATOM 8933 C C . LEU B 1 104 ? 55.344 -12.148 -11.812 1 79.38 104 LEU B C 1
ATOM 8935 O O . LEU B 1 104 ? 55.531 -12.516 -12.977 1 79.38 104 LEU B O 1
ATOM 8939 N N . ASP B 1 105 ? 56.312 -12.102 -10.953 1 77.75 105 ASP B N 1
ATOM 8940 C CA . ASP B 1 105 ? 57.594 -12.734 -11.219 1 77.75 105 ASP B CA 1
ATOM 8941 C C . ASP B 1 105 ? 57.531 -14.234 -10.945 1 77.75 105 ASP B C 1
ATOM 8943 O O . ASP B 1 105 ? 57.156 -14.664 -9.859 1 77.75 105 ASP B O 1
ATOM 8947 N N . VAL B 1 106 ? 57.812 -15.094 -11.992 1 77.94 106 VAL B N 1
ATOM 8948 C CA . VAL B 1 106 ? 57.719 -16.547 -11.836 1 77.94 106 VAL B CA 1
ATOM 8949 C C . VAL B 1 106 ? 59 -17.219 -12.352 1 77.94 106 VAL B C 1
ATOM 8951 O O . VAL B 1 106 ? 59.688 -16.656 -13.195 1 77.94 106 VAL B O 1
ATOM 8954 N N . PRO B 1 107 ? 59.375 -18.375 -11.781 1 76.69 107 PRO B N 1
ATOM 8955 C CA . PRO B 1 107 ? 60.438 -19.156 -12.398 1 76.69 107 PRO B CA 1
ATOM 8956 C C . PRO B 1 107 ? 60.062 -19.688 -13.781 1 76.69 107 PRO B C 1
ATOM 8958 O O . PRO B 1 107 ? 58.875 -19.797 -14.102 1 76.69 107 PRO B O 1
ATOM 8961 N N . GLU B 1 108 ? 61 -19.875 -14.633 1 72.38 108 GLU B N 1
ATOM 8962 C CA . GLU B 1 108 ? 60.75 -20.438 -15.961 1 72.38 108 GLU B CA 1
ATOM 8963 C C . GLU B 1 108 ? 60 -21.766 -15.867 1 72.38 108 GLU B C 1
ATOM 8965 O O . GLU B 1 108 ? 60.375 -22.625 -15.055 1 72.38 108 GLU B O 1
ATOM 8970 N N . GLY B 1 109 ? 58.938 -22 -16.578 1 70.94 109 GLY B N 1
ATOM 8971 C CA . GLY B 1 109 ? 58.156 -23.219 -16.609 1 70.94 109 GLY B CA 1
ATOM 8972 C C . GLY B 1 109 ? 57.125 -23.297 -15.484 1 70.94 109 GLY B C 1
ATOM 8973 O O . GLY B 1 109 ? 56.562 -24.359 -15.211 1 70.94 109 GLY B O 1
ATOM 8974 N N . ALA B 1 110 ? 56.969 -22.234 -14.93 1 76 110 ALA B N 1
ATOM 8975 C CA . ALA B 1 110 ? 56.031 -22.25 -13.789 1 76 110 ALA B CA 1
ATOM 8976 C C . ALA B 1 110 ? 54.594 -22.297 -14.25 1 76 110 ALA B C 1
ATOM 8978 O O . ALA B 1 110 ? 54.281 -21.984 -15.406 1 76 110 ALA B O 1
ATOM 8979 N N . MET B 1 111 ? 53.781 -22.828 -13.383 1 79.62 111 MET B N 1
ATOM 8980 C CA . MET B 1 111 ? 52.344 -22.797 -13.562 1 79.62 111 MET B CA 1
ATOM 8981 C C . MET B 1 111 ? 51.688 -21.766 -12.648 1 79.62 111 MET B C 1
ATOM 8983 O O . MET B 1 111 ? 52 -21.688 -11.461 1 79.62 111 MET B O 1
ATOM 8987 N N . ILE B 1 112 ? 50.844 -20.938 -13.297 1 81.44 112 ILE B N 1
ATOM 8988 C CA . ILE B 1 112 ? 50.094 -19.969 -12.469 1 81.44 112 ILE B CA 1
ATOM 8989 C C . ILE B 1 112 ? 48.656 -20.406 -12.328 1 81.44 112 ILE B C 1
ATOM 8991 O O . ILE B 1 112 ? 48.094 -21.047 -13.219 1 81.44 112 ILE B O 1
ATOM 8995 N N . VAL B 1 113 ? 48.156 -20.078 -11.164 1 79.38 113 VAL B N 1
ATOM 8996 C CA . VAL B 1 113 ? 46.781 -20.359 -10.852 1 79.38 113 VAL B CA 1
ATOM 8997 C C . VAL B 1 113 ? 46 -19.047 -10.711 1 79.38 113 VAL B C 1
ATOM 8999 O O . VAL B 1 113 ? 46.406 -18.172 -9.93 1 79.38 113 VAL B O 1
ATOM 9002 N N . VAL B 1 114 ? 44.969 -18.891 -11.555 1 78.62 114 VAL B N 1
ATOM 9003 C CA . VAL B 1 114 ? 44.125 -17.719 -11.492 1 78.62 114 VAL B CA 1
ATOM 9004 C C . VAL B 1 114 ? 42.75 -18.094 -10.891 1 78.62 114 VAL B C 1
ATOM 9006 O O . VAL B 1 114 ? 42.094 -19.016 -11.375 1 78.62 114 VAL B O 1
ATOM 9009 N N . SER B 1 115 ? 42.5 -17.438 -9.773 1 73.62 115 SER B N 1
ATOM 9010 C CA . SER B 1 115 ? 41.25 -17.766 -9.109 1 73.62 115 SER B CA 1
ATOM 9011 C C . SER B 1 115 ? 40.469 -16.5 -8.766 1 73.62 115 SER B C 1
ATOM 9013 O O . SER B 1 115 ? 41.031 -15.438 -8.562 1 73.62 115 SER B O 1
ATOM 9015 N N . PHE B 1 116 ? 39.219 -16.625 -9.008 1 67.88 116 PHE B N 1
ATOM 9016 C CA . PHE B 1 116 ? 38.281 -15.594 -8.602 1 67.88 116 PHE B CA 1
ATOM 9017 C C . PHE B 1 116 ? 36.938 -16.234 -8.195 1 67.88 116 PHE B C 1
ATOM 9019 O O . PHE B 1 116 ? 36.469 -17.172 -8.836 1 67.88 116 PHE B O 1
ATOM 9026 N N . ILE B 1 117 ? 36.469 -15.711 -7.07 1 55.19 117 ILE B N 1
ATOM 9027 C CA . ILE B 1 117 ? 35.219 -16.281 -6.562 1 55.19 117 ILE B CA 1
ATOM 9028 C C . ILE B 1 117 ? 34.156 -16.25 -7.652 1 55.19 117 ILE B C 1
ATOM 9030 O O . ILE B 1 117 ? 33.938 -15.203 -8.273 1 55.19 117 ILE B O 1
ATOM 9034 N N . GLY B 1 118 ? 33.438 -17.344 -7.961 1 55.72 118 GLY B N 1
ATOM 9035 C CA . GLY B 1 118 ? 32.406 -17.5 -8.953 1 55.72 118 GLY B CA 1
ATOM 9036 C C . GLY B 1 118 ? 32.938 -17.906 -10.32 1 55.72 118 GLY B C 1
ATOM 9037 O O . GLY B 1 118 ? 32.156 -18.109 -11.258 1 55.72 118 GLY B O 1
ATOM 9038 N N . TYR B 1 119 ? 34.281 -17.906 -10.453 1 62.31 119 TYR B N 1
ATOM 9039 C CA . TYR B 1 119 ? 34.875 -18.297 -11.711 1 62.31 119 TYR B CA 1
ATOM 9040 C C . TYR B 1 119 ? 35.75 -19.531 -11.539 1 62.31 119 TYR B C 1
ATOM 9042 O O . TYR B 1 119 ? 36.281 -19.781 -10.453 1 62.31 119 TYR B O 1
ATOM 9050 N N . THR B 1 120 ? 35.688 -20.359 -12.555 1 61.84 120 THR B N 1
ATOM 9051 C CA . THR B 1 120 ? 36.531 -21.547 -12.555 1 61.84 120 THR B CA 1
ATOM 9052 C C . THR B 1 120 ? 38 -21.188 -12.445 1 61.84 120 THR B C 1
ATOM 9054 O O . THR B 1 120 ? 38.5 -20.328 -13.195 1 61.84 120 THR B O 1
ATOM 9057 N N . THR B 1 121 ? 38.625 -21.781 -11.398 1 65.62 121 THR B N 1
ATOM 9058 C CA . THR B 1 121 ? 40.062 -21.578 -11.25 1 65.62 121 THR B CA 1
ATOM 9059 C C . THR B 1 121 ? 40.812 -22.062 -12.492 1 65.62 121 THR B C 1
ATOM 9061 O O . THR B 1 121 ? 40.562 -23.172 -12.969 1 65.62 121 THR B O 1
ATOM 9064 N N . LYS B 1 122 ? 41.562 -21.219 -13.039 1 73.31 122 LYS B N 1
ATOM 9065 C CA . LYS B 1 122 ? 42.375 -21.578 -14.219 1 73.31 122 LYS B CA 1
ATOM 9066 C C . LYS B 1 122 ? 43.844 -21.75 -13.859 1 73.31 122 LYS B C 1
ATOM 9068 O O . LYS B 1 122 ? 44.406 -20.906 -13.172 1 73.31 122 LYS B O 1
ATOM 9073 N N . ARG B 1 123 ? 44.406 -22.969 -14.25 1 75.25 123 ARG B N 1
ATOM 9074 C CA . ARG B 1 123 ? 45.844 -23.219 -14.148 1 75.25 123 ARG B CA 1
ATOM 9075 C C . ARG B 1 123 ? 46.531 -23.016 -15.492 1 75.25 123 ARG B C 1
ATOM 9077 O O . ARG B 1 123 ? 46.156 -23.641 -16.484 1 75.25 123 ARG B O 1
ATOM 9084 N N . ILE B 1 124 ? 47.438 -22.172 -15.602 1 77.38 124 ILE B N 1
ATOM 9085 C CA . ILE B 1 124 ? 48.094 -21.812 -16.859 1 77.38 124 ILE B CA 1
ATOM 9086 C C . ILE B 1 124 ? 49.594 -22.078 -16.75 1 77.38 124 ILE B C 1
ATOM 9088 O O . ILE B 1 124 ? 50.25 -21.609 -15.82 1 77.38 124 ILE B O 1
ATOM 9092 N N . ASP B 1 125 ? 50.125 -22.906 -17.609 1 75.38 125 ASP B N 1
ATOM 9093 C CA . ASP B 1 125 ? 51.562 -23.109 -17.734 1 75.38 125 ASP B CA 1
ATOM 9094 C C . ASP B 1 125 ? 52.25 -21.891 -18.359 1 75.38 125 ASP B C 1
ATOM 9096 O O . ASP B 1 125 ? 51.938 -21.5 -19.484 1 75.38 125 ASP B O 1
ATOM 9100 N N . VAL B 1 126 ? 53.031 -21.203 -17.703 1 77.94 126 VAL B N 1
ATOM 9101 C CA . VAL B 1 126 ? 53.688 -19.969 -18.156 1 77.94 126 VAL B CA 1
ATOM 9102 C C . VAL B 1 126 ? 54.656 -20.281 -19.281 1 77.94 126 VAL B C 1
ATOM 9104 O O . VAL B 1 126 ? 54.781 -19.5 -20.234 1 77.94 126 VAL B O 1
ATOM 9107 N N . GLY B 1 127 ? 55.188 -21.562 -19.344 1 73.69 127 GLY B N 1
ATOM 9108 C CA . GLY B 1 127 ? 56.219 -21.875 -20.328 1 73.69 127 GLY B CA 1
ATOM 9109 C C . GLY B 1 127 ? 57.25 -20.766 -20.5 1 73.69 127 GLY B C 1
ATOM 9110 O O . GLY B 1 127 ? 57.875 -20.344 -19.516 1 73.69 127 GLY B O 1
ATOM 9111 N N . ASN B 1 128 ? 57.531 -20.188 -21.75 1 71.25 128 ASN B N 1
ATOM 9112 C CA . ASN B 1 128 ? 58.406 -19.078 -22.047 1 71.25 128 ASN B CA 1
ATOM 9113 C C . ASN B 1 128 ? 57.656 -17.828 -22.438 1 71.25 128 ASN B C 1
ATOM 9115 O O . ASN B 1 128 ? 58.25 -16.844 -22.906 1 71.25 128 ASN B O 1
ATOM 9119 N N . GLN B 1 129 ? 56.375 -17.812 -22.125 1 75.69 129 GLN B N 1
ATOM 9120 C CA . GLN B 1 129 ? 55.562 -16.656 -22.469 1 75.69 129 GLN B CA 1
ATOM 9121 C C . GLN B 1 129 ? 55.531 -15.625 -21.359 1 75.69 129 GLN B C 1
ATOM 9123 O O . GLN B 1 129 ? 55.531 -15.977 -20.172 1 75.69 129 GLN B O 1
ATOM 9128 N N . THR B 1 130 ? 55.562 -14.406 -21.797 1 80.38 130 THR B N 1
ATOM 9129 C CA . THR B 1 130 ? 55.625 -13.344 -20.797 1 80.38 130 THR B CA 1
ATOM 9130 C C . THR B 1 130 ? 54.312 -12.547 -20.766 1 80.38 130 THR B C 1
ATOM 9132 O O . THR B 1 130 ? 54.094 -11.734 -19.859 1 80.38 130 THR B O 1
ATOM 9135 N N . GLN B 1 131 ? 53.469 -12.664 -21.734 1 80.25 131 GLN B N 1
ATOM 9136 C CA . GLN B 1 131 ? 52.188 -11.93 -21.766 1 80.25 131 GLN B CA 1
ATOM 9137 C C . GLN B 1 131 ? 51 -12.891 -21.828 1 80.25 131 GLN B C 1
ATOM 9139 O O . GLN B 1 131 ? 50.969 -13.789 -22.672 1 80.25 131 GLN B O 1
ATOM 9144 N N . PHE B 1 132 ? 50.031 -12.789 -20.906 1 80.38 132 PHE B N 1
ATOM 9145 C CA . PHE B 1 132 ? 48.875 -13.672 -20.828 1 80.38 132 PHE B CA 1
ATOM 9146 C C . PHE B 1 132 ? 47.562 -12.867 -20.922 1 80.38 132 PHE B C 1
ATOM 9148 O O . PHE B 1 132 ? 47.438 -11.812 -20.297 1 80.38 132 PHE B O 1
ATOM 9155 N N . ASN B 1 133 ? 46.656 -13.234 -21.797 1 78.5 133 ASN B N 1
ATOM 9156 C CA . ASN B 1 133 ? 45.25 -12.836 -21.797 1 78.5 133 ASN B CA 1
ATOM 9157 C C . ASN B 1 133 ? 44.344 -13.977 -21.328 1 78.5 133 ASN B C 1
ATOM 9159 O O . ASN B 1 133 ? 44.062 -14.898 -22.094 1 78.5 133 ASN B O 1
ATOM 9163 N N . ILE B 1 134 ? 43.969 -13.922 -20.062 1 78.25 134 ILE B N 1
ATOM 9164 C CA . ILE B 1 134 ? 43.25 -15.039 -19.469 1 78.25 134 ILE B CA 1
ATOM 9165 C C . ILE B 1 134 ? 41.781 -14.68 -19.328 1 78.25 134 ILE B C 1
ATOM 9167 O O . ILE B 1 134 ? 41.438 -13.719 -18.641 1 78.25 134 ILE B O 1
ATOM 9171 N N . SER B 1 135 ? 40.938 -15.312 -19.984 1 74.62 135 SER B N 1
ATOM 9172 C CA . SER B 1 135 ? 39.469 -15.188 -19.828 1 74.62 135 SER B CA 1
ATOM 9173 C C . SER B 1 135 ? 38.938 -16.203 -18.812 1 74.62 135 SER B C 1
ATOM 9175 O O . SER B 1 135 ? 39.062 -17.406 -19.016 1 74.62 135 SER B O 1
ATOM 9177 N N . MET B 1 136 ? 38.5 -15.641 -17.766 1 70 136 MET B N 1
ATOM 9178 C CA . MET B 1 136 ? 37.938 -16.516 -16.734 1 70 136 MET B CA 1
ATOM 9179 C C . MET B 1 136 ? 36.531 -16.953 -17.094 1 70 136 MET B C 1
ATOM 9181 O O . MET B 1 136 ? 35.812 -16.25 -17.812 1 70 136 MET B O 1
ATOM 9185 N N . GLU B 1 137 ? 36.312 -18.125 -16.906 1 60.06 137 GLU B N 1
ATOM 9186 C CA . GLU B 1 137 ? 34.969 -18.656 -17.125 1 60.06 137 GLU B CA 1
ATOM 9187 C C . GLU B 1 137 ? 34.219 -18.797 -15.805 1 60.06 137 GLU B C 1
ATOM 9189 O O . GLU B 1 137 ? 34.812 -19.094 -14.766 1 60.06 137 GLU B O 1
ATOM 9194 N N . LEU B 1 138 ? 33.062 -18.344 -15.828 1 51.78 138 LEU B N 1
ATOM 9195 C CA . LEU B 1 138 ? 32.219 -18.562 -14.641 1 51.78 138 LEU B CA 1
ATOM 9196 C C . LEU B 1 138 ? 32.281 -20.016 -14.195 1 51.78 138 LEU B C 1
ATOM 9198 O O . LEU B 1 138 ? 32.312 -20.922 -15.023 1 51.78 138 LEU B O 1
ATOM 9202 N N . ASP B 1 139 ? 32.906 -20.219 -13.094 1 45.06 139 ASP B N 1
ATOM 9203 C CA . ASP B 1 139 ? 32.938 -21.578 -12.562 1 45.06 139 ASP B CA 1
ATOM 9204 C C . ASP B 1 139 ? 31.531 -22.172 -12.5 1 45.06 139 ASP B C 1
ATOM 9206 O O . ASP B 1 139 ? 30.766 -21.891 -11.57 1 45.06 139 ASP B O 1
ATOM 9210 N N . ASP B 1 140 ? 31.125 -22.344 -13.555 1 41.12 140 ASP B N 1
ATOM 9211 C CA . ASP B 1 140 ? 29.891 -23.125 -13.562 1 41.12 140 ASP B CA 1
ATOM 9212 C C . ASP B 1 140 ? 30.125 -24.516 -12.977 1 41.12 140 ASP B C 1
ATOM 9214 O O . ASP B 1 140 ? 29.266 -25.406 -13.102 1 41.12 140 ASP B O 1
ATOM 9218 N N . THR B 1 141 ? 31.359 -24.828 -12.82 1 41.5 141 THR B N 1
ATOM 9219 C CA . THR B 1 141 ? 31.469 -26.219 -12.383 1 41.5 141 THR B CA 1
ATOM 9220 C C . THR B 1 141 ? 30.875 -26.391 -10.984 1 41.5 141 THR B C 1
ATOM 9222 O O . THR B 1 141 ? 31.016 -25.516 -10.133 1 41.5 141 THR B O 1
ATOM 9225 N N . SER B 1 142 ? 30.047 -27.406 -10.797 1 50.97 142 SER B N 1
ATOM 9226 C CA . SER B 1 142 ? 28.969 -27.906 -9.953 1 50.97 142 SER B CA 1
ATOM 9227 C C . SER B 1 142 ? 29.406 -27.984 -8.492 1 50.97 142 SER B C 1
ATOM 9229 O O . SER B 1 142 ? 28.656 -27.594 -7.594 1 50.97 142 SER B O 1
ATOM 9231 N N . LEU B 1 143 ? 30.734 -28.438 -8.312 1 46.53 143 LEU B N 1
ATOM 9232 C CA . LEU B 1 143 ? 30.969 -28.797 -6.918 1 46.53 143 LEU B CA 1
ATOM 9233 C C . LEU B 1 143 ? 31.328 -27.562 -6.102 1 46.53 143 LEU B C 1
ATOM 9235 O O . LEU B 1 143 ? 31.141 -27.531 -4.883 1 46.53 143 LEU B O 1
ATOM 9239 N N . GLU B 1 144 ? 31.734 -26.469 -6.75 1 52.41 144 GLU B N 1
ATOM 9240 C CA . GLU B 1 144 ? 32.125 -25.25 -6.043 1 52.41 144 GLU B CA 1
ATOM 9241 C C . GLU B 1 144 ? 30.984 -24.219 -6.086 1 52.41 144 GLU B C 1
ATOM 9243 O O . GLU B 1 144 ? 31.156 -23.094 -5.605 1 52.41 144 GLU B O 1
ATOM 9248 N N . GLU B 1 145 ? 29.984 -24.781 -6.543 1 65.31 145 GLU B N 1
ATOM 9249 C CA . GLU B 1 145 ? 28.812 -23.922 -6.559 1 65.31 145 GLU B CA 1
ATOM 9250 C C . GLU B 1 145 ? 28.312 -23.641 -5.145 1 65.31 145 GLU B C 1
ATOM 9252 O O . GLU B 1 145 ? 28.312 -24.531 -4.297 1 65.31 145 GLU B O 1
ATOM 9257 N N . VAL B 1 146 ? 28.188 -22.453 -4.891 1 69.5 146 VAL B N 1
ATOM 9258 C CA . VAL B 1 146 ? 27.656 -22.062 -3.584 1 69.5 146 VAL B CA 1
ATOM 9259 C C . VAL B 1 146 ? 26.141 -22.094 -3.611 1 69.5 146 VAL B C 1
ATOM 9261 O O . VAL B 1 146 ? 25.516 -21.516 -4.504 1 69.5 146 VAL B O 1
ATOM 9264 N N . VAL B 1 147 ? 25.609 -22.906 -2.762 1 71.62 147 VAL B N 1
ATOM 9265 C CA . VAL B 1 147 ? 24.156 -23 -2.646 1 71.62 147 VAL B CA 1
ATOM 9266 C C . VAL B 1 147 ? 23.688 -22.359 -1.338 1 71.62 147 VAL B C 1
ATOM 9268 O O . VAL B 1 147 ? 24.469 -22.266 -0.384 1 71.62 147 VAL B O 1
ATOM 9271 N N . VAL B 1 148 ? 22.531 -21.875 -1.442 1 74.31 148 VAL B N 1
ATOM 9272 C CA . VAL B 1 148 ? 21.969 -21.281 -0.237 1 74.31 148 VAL B CA 1
ATOM 9273 C C . VAL B 1 148 ? 21.234 -22.344 0.58 1 74.31 148 VAL B C 1
ATOM 9275 O O . VAL B 1 148 ? 20.406 -23.078 0.049 1 74.31 148 VAL B O 1
ATOM 9278 N N . VAL B 1 149 ? 21.734 -22.438 1.772 1 71.75 149 VAL B N 1
ATOM 9279 C CA . VAL B 1 149 ? 21.094 -23.391 2.678 1 71.75 149 VAL B CA 1
ATOM 9280 C C . VAL B 1 149 ? 20.594 -22.656 3.92 1 71.75 149 VAL B C 1
ATOM 9282 O O . VAL B 1 149 ? 21.328 -22.5 4.895 1 71.75 149 VAL B O 1
ATOM 9285 N N . GLY B 1 150 ? 19.375 -22.188 3.789 1 69.25 150 GLY B N 1
ATOM 9286 C CA . GLY B 1 150 ? 18.828 -21.453 4.918 1 69.25 150 GLY B CA 1
ATOM 9287 C C . GLY B 1 150 ? 19.375 -20.047 5.047 1 69.25 150 GLY B C 1
ATOM 9288 O O . GLY B 1 150 ? 19.203 -19.219 4.137 1 69.25 150 GLY B O 1
ATOM 9289 N N . TYR B 1 151 ? 20.047 -19.906 6.227 1 70.75 151 TYR B N 1
ATOM 9290 C CA . TYR B 1 151 ? 20.516 -18.562 6.539 1 70.75 151 TYR B CA 1
ATOM 9291 C C . TYR B 1 151 ? 22 -18.406 6.203 1 70.75 151 TYR B C 1
ATOM 9293 O O . TYR B 1 151 ? 22.688 -17.562 6.777 1 70.75 151 TYR B O 1
ATOM 9301 N N . GLY B 1 152 ? 22.422 -19.312 5.258 1 69.06 152 GLY B N 1
ATOM 9302 C CA . GLY B 1 152 ? 23.812 -19.234 4.832 1 69.06 152 GLY B CA 1
ATOM 9303 C C . GLY B 1 152 ? 24.062 -19.875 3.477 1 69.06 152 GLY B C 1
ATOM 9304 O O . GLY B 1 152 ? 23.109 -20.281 2.795 1 69.06 152 GLY B O 1
ATOM 9305 N N . THR B 1 153 ? 25.234 -19.641 3.082 1 70.44 153 THR B N 1
ATOM 9306 C CA . THR B 1 153 ? 25.656 -20.281 1.842 1 70.44 153 THR B CA 1
ATOM 9307 C C . THR B 1 153 ? 26.719 -21.344 2.117 1 70.44 153 THR B C 1
ATOM 9309 O O . THR B 1 153 ? 27.422 -21.266 3.123 1 70.44 153 THR B O 1
ATOM 9312 N N . GLN B 1 154 ? 26.578 -22.375 1.403 1 75.88 154 GLN B N 1
ATOM 9313 C CA . GLN B 1 154 ? 27.562 -23.453 1.455 1 75.88 154 GLN B CA 1
ATOM 9314 C C . GLN B 1 154 ? 27.953 -23.906 0.052 1 75.88 154 GLN B C 1
ATOM 9316 O O . GLN B 1 154 ? 27.172 -23.781 -0.89 1 75.88 154 GLN B O 1
ATOM 9321 N N . LYS B 1 155 ? 29.141 -24.297 0.072 1 75.81 155 LYS B N 1
ATOM 9322 C CA . LYS B 1 155 ? 29.516 -24.969 -1.164 1 75.81 155 LYS B CA 1
ATOM 9323 C C . LYS B 1 155 ? 28.766 -26.297 -1.314 1 75.81 155 LYS B C 1
ATOM 9325 O O . LYS B 1 155 ? 28.516 -26.984 -0.325 1 75.81 155 LYS B O 1
ATOM 9330 N N . LYS B 1 156 ? 28.453 -26.562 -2.461 1 78.12 156 LYS B N 1
ATOM 9331 C CA . LYS B 1 156 ? 27.719 -27.797 -2.734 1 78.12 156 LYS B CA 1
ATOM 9332 C C . LYS B 1 156 ? 28.438 -29.016 -2.166 1 78.12 156 LYS B C 1
ATOM 9334 O O . LYS B 1 156 ? 27.812 -29.938 -1.662 1 78.12 156 LYS B O 1
ATOM 9339 N N . ARG B 1 157 ? 29.719 -28.938 -2.223 1 79.69 157 ARG B N 1
ATOM 9340 C CA . ARG B 1 157 ? 30.516 -30.062 -1.734 1 79.69 157 ARG B CA 1
ATOM 9341 C C . ARG B 1 157 ? 30.344 -30.25 -0.231 1 79.69 157 ARG B C 1
ATOM 9343 O O . ARG B 1 157 ? 30.516 -31.344 0.29 1 79.69 157 ARG B O 1
ATOM 9350 N N . ASP B 1 158 ? 29.953 -29.234 0.421 1 78.56 158 ASP B N 1
ATOM 9351 C CA . ASP B 1 158 ? 29.875 -29.266 1.878 1 78.56 158 ASP B CA 1
ATOM 9352 C C . ASP B 1 158 ? 28.453 -29.516 2.348 1 78.56 158 ASP B C 1
ATOM 9354 O O . ASP B 1 158 ? 28.203 -29.656 3.547 1 78.56 158 ASP B O 1
ATOM 9358 N N . VAL B 1 159 ? 27.609 -29.656 1.467 1 85.25 159 VAL B N 1
ATOM 9359 C CA . VAL B 1 159 ? 26.203 -29.828 1.826 1 85.25 159 VAL B CA 1
ATOM 9360 C C . VAL B 1 159 ? 25.922 -31.312 2.08 1 85.25 159 VAL B C 1
ATOM 9362 O O . VAL B 1 159 ? 26.297 -32.156 1.279 1 85.25 159 VAL B O 1
ATOM 9365 N N . THR B 1 160 ? 25.25 -31.609 3.135 1 88.19 160 THR B N 1
ATOM 9366 C CA . THR B 1 160 ? 24.953 -33 3.484 1 88.19 160 THR B CA 1
ATOM 9367 C C . THR B 1 160 ? 23.531 -33.375 3.061 1 88.19 160 THR B C 1
ATOM 9369 O O . THR B 1 160 ? 23.188 -34.562 2.977 1 88.19 160 THR B O 1
ATOM 9372 N N . GLY B 1 161 ? 22.688 -32.438 2.811 1 87.5 161 GLY B N 1
ATOM 9373 C CA . GLY B 1 161 ? 21.312 -32.688 2.41 1 87.5 161 GLY B CA 1
ATOM 9374 C C . GLY B 1 161 ? 21.125 -32.688 0.907 1 87.5 161 GLY B C 1
ATOM 9375 O O . GLY B 1 161 ? 22.094 -32.594 0.15 1 87.5 161 GLY B O 1
ATOM 9376 N N . SER B 1 162 ? 19.875 -32.906 0.548 1 89.38 162 SER B N 1
ATOM 9377 C CA . SER B 1 162 ? 19.516 -32.906 -0.869 1 89.38 162 SER B CA 1
ATOM 9378 C C . SER B 1 162 ? 19.109 -31.5 -1.32 1 89.38 162 SER B C 1
ATOM 9380 O O . SER B 1 162 ? 17.969 -31.078 -1.083 1 89.38 162 SER B O 1
ATOM 9382 N N . VAL B 1 163 ? 19.922 -30.859 -1.984 1 88.38 163 VAL B N 1
ATOM 9383 C CA . VAL B 1 163 ? 19.703 -29.516 -2.525 1 88.38 163 VAL B CA 1
ATOM 9384 C C . VAL B 1 163 ? 20.078 -29.484 -4.004 1 88.38 163 VAL B C 1
ATOM 9386 O O . VAL B 1 163 ? 21.109 -30.031 -4.398 1 88.38 163 VAL B O 1
ATOM 9389 N N . VAL B 1 164 ? 19.188 -28.953 -4.77 1 88.38 164 VAL B N 1
ATOM 9390 C CA . VAL B 1 164 ? 19.469 -28.859 -6.199 1 88.38 164 VAL B CA 1
ATOM 9391 C C . VAL B 1 164 ? 19.328 -27.406 -6.656 1 88.38 164 VAL B C 1
ATOM 9393 O O . VAL B 1 164 ? 18.359 -26.719 -6.312 1 88.38 164 VAL B O 1
ATOM 9396 N N . ARG B 1 165 ? 20.266 -26.984 -7.371 1 88.44 165 ARG B N 1
ATOM 9397 C CA . ARG B 1 165 ? 20.203 -25.672 -8.008 1 88.44 165 ARG B CA 1
ATOM 9398 C C . ARG B 1 165 ? 19.578 -25.766 -9.398 1 88.44 165 ARG B C 1
ATOM 9400 O O . ARG B 1 165 ? 20.109 -26.469 -10.266 1 88.44 165 ARG B O 1
ATOM 9407 N N . ALA B 1 166 ? 18.594 -24.984 -9.609 1 91.69 166 ALA B N 1
ATOM 9408 C CA . ALA B 1 166 ? 17.953 -24.969 -10.922 1 91.69 166 ALA B CA 1
ATOM 9409 C C . ALA B 1 166 ? 18.766 -24.156 -11.93 1 91.69 166 ALA B C 1
ATOM 9411 O O . ALA B 1 166 ? 19.328 -23.125 -11.586 1 91.69 166 ALA B O 1
ATOM 9412 N N . ASP B 1 167 ? 18.812 -24.625 -13.109 1 88.88 167 ASP B N 1
ATOM 9413 C CA . ASP B 1 167 ? 19.5 -23.906 -14.18 1 88.88 167 ASP B CA 1
ATOM 9414 C C . ASP B 1 167 ? 18.562 -22.891 -14.836 1 88.88 167 ASP B C 1
ATOM 9416 O O . ASP B 1 167 ? 18.125 -23.094 -15.977 1 88.88 167 ASP B O 1
ATOM 9420 N N . ILE B 1 168 ? 18.391 -21.844 -14.242 1 89.25 168 ILE B N 1
ATOM 9421 C CA . ILE B 1 168 ? 17.438 -20.875 -14.773 1 89.25 168 ILE B CA 1
ATOM 9422 C C . ILE B 1 168 ? 18.062 -20.125 -15.945 1 89.25 168 ILE B C 1
ATOM 9424 O O . ILE B 1 168 ? 17.359 -19.547 -16.766 1 89.25 168 ILE B O 1
ATOM 9428 N N . GLU B 1 169 ? 19.391 -20.125 -16.016 1 86.12 169 GLU B N 1
ATOM 9429 C CA . GLU B 1 169 ? 20.078 -19.438 -17.109 1 86.12 169 GLU B CA 1
ATOM 9430 C C . GLU B 1 169 ? 19.75 -20.062 -18.453 1 86.12 169 GLU B C 1
ATOM 9432 O O . GLU B 1 169 ? 19.656 -19.359 -19.469 1 86.12 169 GLU B O 1
ATOM 9437 N N . ALA B 1 170 ? 19.609 -21.297 -18.453 1 88.62 170 ALA B N 1
ATOM 9438 C CA . ALA B 1 170 ? 19.281 -22 -19.688 1 88.62 170 ALA B CA 1
ATOM 9439 C C . ALA B 1 170 ? 17.938 -21.547 -20.234 1 88.62 170 ALA B C 1
ATOM 9441 O O . ALA B 1 170 ? 17.641 -21.766 -21.422 1 88.62 170 ALA B O 1
ATOM 9442 N N . PHE B 1 171 ? 17.141 -20.938 -19.406 1 91.44 171 PHE B N 1
ATOM 9443 C CA . PHE B 1 171 ? 15.781 -20.578 -19.812 1 91.44 171 PHE B CA 1
ATOM 9444 C C . PHE B 1 171 ? 15.578 -19.078 -19.797 1 91.44 171 PHE B C 1
ATOM 9446 O O . PHE B 1 171 ? 14.453 -18.594 -19.875 1 91.44 171 PHE B O 1
ATOM 9453 N N . ARG B 1 172 ? 16.531 -18.375 -19.688 1 88.56 172 ARG B N 1
ATOM 9454 C CA . ARG B 1 172 ? 16.453 -16.922 -19.547 1 88.56 172 ARG B CA 1
ATOM 9455 C C . ARG B 1 172 ? 15.781 -16.281 -20.75 1 88.56 172 ARG B C 1
ATOM 9457 O O . ARG B 1 172 ? 15.094 -15.266 -20.625 1 88.56 172 ARG B O 1
ATOM 9464 N N . GLU B 1 173 ? 15.953 -16.891 -21.953 1 89.62 173 GLU B N 1
ATOM 9465 C CA . GLU B 1 173 ? 15.422 -16.312 -23.188 1 89.62 173 GLU B CA 1
ATOM 9466 C C . GLU B 1 173 ? 14.008 -16.797 -23.469 1 89.62 173 GLU B C 1
ATOM 9468 O O . GLU B 1 173 ? 13.352 -16.328 -24.406 1 89.62 173 GLU B O 1
ATOM 9473 N N . SER B 1 174 ? 13.539 -17.656 -22.641 1 90.06 174 SER B N 1
ATOM 9474 C CA . SER B 1 174 ? 12.172 -18.141 -22.812 1 90.06 174 SER B CA 1
ATOM 9475 C C . SER B 1 174 ? 11.156 -17.094 -22.375 1 90.06 174 SER B C 1
ATOM 9477 O O . SER B 1 174 ? 11.398 -16.328 -21.438 1 90.06 174 SER B O 1
ATOM 9479 N N . PRO B 1 175 ? 10.07 -17.031 -23.062 1 86.88 175 PRO B N 1
ATOM 9480 C CA . PRO B 1 175 ? 9.047 -16.047 -22.734 1 86.88 175 PRO B CA 1
ATOM 9481 C C . PRO B 1 175 ? 8.227 -16.438 -21.5 1 86.88 175 PRO B C 1
ATOM 9483 O O . PRO B 1 175 ? 7 -16.516 -21.578 1 86.88 175 PRO B O 1
ATOM 9486 N N . ASN B 1 176 ? 8.828 -16.5 -20.438 1 88.69 176 ASN B N 1
ATOM 9487 C CA . ASN B 1 176 ? 8.164 -16.844 -19.188 1 88.69 176 ASN B CA 1
ATOM 9488 C C . ASN B 1 176 ? 7.793 -15.586 -18.391 1 88.69 176 ASN B C 1
ATOM 9490 O O . ASN B 1 176 ? 8.648 -14.742 -18.125 1 88.69 176 ASN B O 1
ATOM 9494 N N . VAL B 1 177 ? 6.539 -15.484 -18.109 1 89 177 VAL B N 1
ATOM 9495 C CA . VAL B 1 177 ? 6.047 -14.352 -17.328 1 89 177 VAL B CA 1
ATOM 9496 C C . VAL B 1 177 ? 6.293 -14.594 -15.852 1 89 177 VAL B C 1
ATOM 9498 O O . VAL B 1 177 ? 6.465 -13.648 -15.078 1 89 177 VAL B O 1
ATOM 9501 N N . ASN B 1 178 ? 6.316 -15.867 -15.477 1 91.94 178 ASN B N 1
ATOM 9502 C CA . ASN B 1 178 ? 6.539 -16.344 -14.117 1 91.94 178 ASN B CA 1
ATOM 9503 C C . ASN B 1 178 ? 7.797 -17.188 -14.023 1 91.94 178 ASN B C 1
ATOM 9505 O O . ASN B 1 178 ? 8 -18.109 -14.828 1 91.94 178 ASN B O 1
ATOM 9509 N N . ILE B 1 179 ? 8.609 -16.953 -13.039 1 92 179 ILE B N 1
ATOM 9510 C CA . ILE B 1 179 ? 9.906 -17.609 -12.914 1 92 179 ILE B CA 1
ATOM 9511 C C . ILE B 1 179 ? 9.703 -19.109 -12.703 1 92 179 ILE B C 1
ATOM 9513 O O . ILE B 1 179 ? 10.57 -19.906 -13.062 1 92 179 ILE B O 1
ATOM 9517 N N . ALA B 1 180 ? 8.648 -19.5 -12.117 1 92.5 180 ALA B N 1
ATOM 9518 C CA . ALA B 1 180 ? 8.391 -20.906 -11.867 1 92.5 180 ALA B CA 1
ATOM 9519 C C . ALA B 1 180 ? 8.305 -21.688 -13.172 1 92.5 180 ALA B C 1
ATOM 9521 O O . ALA B 1 180 ? 8.609 -22.891 -13.195 1 92.5 180 ALA B O 1
ATOM 9522 N N . GLN B 1 181 ? 7.965 -21.062 -14.227 1 91.38 181 GLN B N 1
ATOM 9523 C CA . GLN B 1 181 ? 7.875 -21.719 -15.523 1 91.38 181 GLN B CA 1
ATOM 9524 C C . GLN B 1 181 ? 9.25 -22.172 -16 1 91.38 181 GLN B C 1
ATOM 9526 O O . GLN B 1 181 ? 9.359 -23.094 -16.812 1 91.38 181 GLN B O 1
ATOM 9531 N N . SER B 1 182 ? 10.242 -21.578 -15.469 1 91.88 182 SER B N 1
ATOM 9532 C CA . SER B 1 182 ? 11.602 -21.938 -15.836 1 91.88 182 SER B CA 1
ATOM 9533 C C . SER B 1 182 ? 12.055 -23.203 -15.117 1 91.88 182 SER B C 1
ATOM 9535 O O . SER B 1 182 ? 13.109 -23.766 -15.43 1 91.88 182 SER B O 1
ATOM 9537 N N . LEU B 1 183 ? 11.289 -23.641 -14.258 1 93.88 183 LEU B N 1
ATOM 9538 C CA . LEU B 1 183 ? 11.641 -24.828 -13.469 1 93.88 183 LEU B CA 1
ATOM 9539 C C . LEU B 1 183 ? 10.93 -26.062 -13.992 1 93.88 183 LEU B C 1
ATOM 9541 O O . LEU B 1 183 ? 11.258 -27.188 -13.602 1 93.88 183 LEU B O 1
ATOM 9545 N N . GLN B 1 184 ? 10.07 -25.891 -14.852 1 93.44 184 GLN B N 1
ATOM 9546 C CA . GLN B 1 184 ? 9.227 -27 -15.32 1 93.44 184 GLN B CA 1
ATOM 9547 C C . GLN B 1 184 ? 10.062 -28.062 -16.016 1 93.44 184 GLN B C 1
ATOM 9549 O O . GLN B 1 184 ? 10.617 -27.812 -17.094 1 93.44 184 GLN B O 1
ATOM 9554 N N . GLY B 1 185 ? 10.211 -29.234 -15.445 1 93.44 185 GLY B N 1
ATOM 9555 C CA . GLY B 1 185 ? 10.844 -30.391 -16.047 1 93.44 185 GLY B CA 1
ATOM 9556 C C . GLY B 1 185 ? 12.352 -30.406 -15.891 1 93.44 185 GLY B C 1
ATOM 9557 O O . GLY B 1 185 ? 13.016 -31.375 -16.25 1 93.44 185 GLY B O 1
ATOM 9558 N N . SER B 1 186 ? 12.844 -29.359 -15.297 1 92 186 SER B N 1
ATOM 9559 C CA . SER B 1 186 ? 14.297 -29.234 -15.297 1 92 186 SER B CA 1
ATOM 9560 C C . SER B 1 186 ? 14.891 -29.641 -13.945 1 92 186 SER B C 1
ATOM 9562 O O . SER B 1 186 ? 16.094 -29.859 -13.828 1 92 186 SER B O 1
ATOM 9564 N N . VAL B 1 187 ? 14.094 -29.797 -13 1 93.69 187 VAL B N 1
ATOM 9565 C CA . VAL B 1 187 ? 14.547 -30.172 -11.664 1 93.69 187 VAL B CA 1
ATOM 9566 C C . VAL B 1 187 ? 13.891 -31.5 -11.258 1 93.69 187 VAL B C 1
ATOM 9568 O O . VAL B 1 187 ? 12.664 -31.578 -11.148 1 93.69 187 VAL B O 1
ATOM 9571 N N . PRO B 1 188 ? 14.719 -32.5 -11.031 1 94.62 188 PRO B N 1
ATOM 9572 C CA . PRO B 1 188 ? 14.117 -33.75 -10.625 1 94.62 188 PRO B CA 1
ATOM 9573 C C . PRO B 1 188 ? 13.375 -33.656 -9.289 1 94.62 188 PRO B C 1
ATOM 9575 O O . PRO B 1 188 ? 13.883 -33.062 -8.344 1 94.62 188 PRO B O 1
ATOM 9578 N N . GLY B 1 189 ? 12.258 -34.219 -9.281 1 93.12 189 GLY B N 1
ATOM 9579 C CA . GLY B 1 189 ? 11.469 -34.25 -8.055 1 93.12 189 GLY B CA 1
ATOM 9580 C C . GLY B 1 189 ? 10.594 -33.031 -7.883 1 93.12 189 GLY B C 1
ATOM 9581 O O . GLY B 1 189 ? 9.758 -33 -6.977 1 93.12 189 GLY B O 1
ATOM 9582 N N . LEU B 1 190 ? 10.812 -32.062 -8.648 1 94.56 190 LEU B N 1
ATOM 9583 C CA . LEU B 1 190 ? 9.992 -30.844 -8.625 1 94.56 190 LEU B CA 1
ATOM 9584 C C . LEU B 1 190 ? 8.953 -30.875 -9.742 1 94.56 190 LEU B C 1
ATOM 9586 O O . LEU B 1 190 ? 9.297 -31.078 -10.906 1 94.56 190 LEU B O 1
ATOM 9590 N N . ASN B 1 191 ? 7.754 -30.703 -9.273 1 93.5 191 ASN B N 1
ATOM 9591 C CA . ASN B 1 191 ? 6.676 -30.625 -10.25 1 93.5 191 ASN B CA 1
ATOM 9592 C C . ASN B 1 191 ? 6.094 -29.203 -10.312 1 93.5 191 ASN B C 1
ATOM 9594 O O . ASN B 1 191 ? 5.617 -28.688 -9.305 1 93.5 191 ASN B O 1
ATOM 9598 N N . VAL B 1 192 ? 6.145 -28.625 -11.477 1 93.94 192 VAL B N 1
ATOM 9599 C CA . VAL B 1 192 ? 5.535 -27.328 -11.727 1 93.94 192 VAL B CA 1
ATOM 9600 C C . VAL B 1 192 ? 4.41 -27.469 -12.75 1 93.94 192 VAL B C 1
ATOM 9602 O O . VAL B 1 192 ? 4.637 -27.938 -13.875 1 93.94 192 VAL B O 1
ATOM 9605 N N . GLY B 1 193 ? 3.268 -27.047 -12.312 1 90.81 193 GLY B N 1
ATOM 9606 C CA . GLY B 1 193 ? 2.104 -27.188 -13.172 1 90.81 193 GLY B CA 1
ATOM 9607 C C . GLY B 1 193 ? 2.09 -26.203 -14.32 1 90.81 193 GLY B C 1
ATOM 9608 O O . GLY B 1 193 ? 2.969 -25.344 -14.422 1 90.81 193 GLY B O 1
ATOM 9609 N N . GLN B 1 194 ? 1.136 -26.422 -15.172 1 89.56 194 GLN B N 1
ATOM 9610 C CA . GLN B 1 194 ? 0.965 -25.547 -16.328 1 89.56 194 GLN B CA 1
ATOM 9611 C C . GLN B 1 194 ? 0.095 -24.344 -15.992 1 89.56 194 GLN B C 1
ATOM 9613 O O . GLN B 1 194 ? -0.729 -24.406 -15.078 1 89.56 194 GLN B O 1
ATOM 9618 N N . VAL B 1 195 ? 0.366 -23.25 -16.703 1 89.81 195 VAL B N 1
ATOM 9619 C CA . VAL B 1 195 ? -0.481 -22.062 -16.594 1 89.81 195 VAL B CA 1
ATOM 9620 C C . VAL B 1 195 ? -1.203 -21.812 -17.906 1 89.81 195 VAL B C 1
ATOM 9622 O O . VAL B 1 195 ? -0.631 -22.016 -18.984 1 89.81 195 VAL B O 1
ATOM 9625 N N . ASN B 1 196 ? -2.477 -21.453 -17.812 1 89.19 196 ASN B N 1
ATOM 9626 C CA . ASN B 1 196 ? -3.221 -21.219 -19.047 1 89.19 196 ASN B CA 1
ATOM 9627 C C . ASN B 1 196 ? -3.967 -19.891 -19.016 1 89.19 196 ASN B C 1
ATOM 9629 O O . ASN B 1 196 ? -4.766 -19.594 -19.906 1 89.19 196 ASN B O 1
ATOM 9633 N N . ARG B 1 197 ? -3.736 -19.078 -17.969 1 92.44 197 ARG B N 1
ATOM 9634 C CA . ARG B 1 197 ? -4.289 -17.734 -17.875 1 92.44 197 ARG B CA 1
ATOM 9635 C C . ARG B 1 197 ? -3.184 -16.703 -17.734 1 92.44 197 ARG B C 1
ATOM 9637 O O . ARG B 1 197 ? -2.092 -17.016 -17.25 1 92.44 197 ARG B O 1
ATOM 9644 N N . ALA B 1 198 ? -3.547 -15.539 -18.125 1 92.06 198 ALA B N 1
ATOM 9645 C CA . ALA B 1 198 ? -2.57 -14.461 -18 1 92.06 198 ALA B CA 1
ATOM 9646 C C . ALA B 1 198 ? -2.266 -14.164 -16.531 1 92.06 198 ALA B C 1
ATOM 9648 O O . ALA B 1 198 ? -3.182 -14.023 -15.719 1 92.06 198 ALA B O 1
ATOM 9649 N N . GLY B 1 199 ? -1.035 -14.211 -16.25 1 90.31 199 GLY B N 1
ATOM 9650 C CA . GLY B 1 199 ? -0.591 -13.828 -14.922 1 90.31 199 GLY B CA 1
ATOM 9651 C C . GLY B 1 199 ? -0.791 -14.914 -13.891 1 90.31 199 GLY B C 1
ATOM 9652 O O . GLY B 1 199 ? -0.565 -14.703 -12.695 1 90.31 199 GLY B O 1
ATOM 9653 N N . GLN B 1 200 ? -1.118 -16.016 -14.258 1 89.81 200 GLN B N 1
ATOM 9654 C CA . GLN B 1 200 ? -1.445 -17.109 -13.344 1 89.81 200 GLN B CA 1
ATOM 9655 C C . GLN B 1 200 ? -0.184 -17.719 -12.742 1 89.81 200 GLN B C 1
ATOM 9657 O O . GLN B 1 200 ? 0.837 -17.844 -13.422 1 89.81 200 GLN B O 1
ATOM 9662 N N . ASN B 1 201 ? -0.319 -18.125 -11.508 1 91 201 ASN B N 1
ATOM 9663 C CA . ASN B 1 201 ? 0.738 -18.891 -10.852 1 91 201 ASN B CA 1
ATOM 9664 C C . ASN B 1 201 ? 0.558 -20.391 -11.062 1 91 201 ASN B C 1
ATOM 9666 O O . ASN B 1 201 ? -0.552 -20.906 -10.93 1 91 201 ASN B O 1
ATOM 9670 N N . PRO B 1 202 ? 1.642 -21.047 -11.344 1 91.81 202 PRO B N 1
ATOM 9671 C CA . PRO B 1 202 ? 1.534 -22.5 -11.453 1 91.81 202 PRO B CA 1
ATOM 9672 C C . PRO B 1 202 ? 1.467 -23.188 -10.086 1 91.81 202 PRO B C 1
ATOM 9674 O O . PRO B 1 202 ? 1.894 -22.609 -9.086 1 91.81 202 PRO B O 1
ATOM 9677 N N . THR B 1 203 ? 0.92 -24.391 -10.094 1 91.44 203 THR B N 1
ATOM 9678 C CA . THR B 1 203 ? 1.014 -25.234 -8.914 1 91.44 203 THR B CA 1
ATOM 9679 C C . THR B 1 203 ? 2.412 -25.828 -8.781 1 91.44 203 THR B C 1
ATOM 9681 O O . THR B 1 203 ? 3.059 -26.141 -9.789 1 91.44 203 THR B O 1
ATOM 9684 N N . ILE B 1 204 ? 2.887 -25.984 -7.559 1 94.38 204 ILE B N 1
ATOM 9685 C CA . ILE B 1 204 ? 4.223 -26.516 -7.32 1 94.38 204 ILE B CA 1
ATOM 9686 C C . ILE B 1 204 ? 4.164 -27.594 -6.246 1 94.38 204 ILE B C 1
ATOM 9688 O O . ILE B 1 204 ? 3.459 -27.438 -5.246 1 94.38 204 ILE B O 1
ATOM 9692 N N . SER B 1 205 ? 4.852 -28.734 -6.488 1 94.19 205 SER B N 1
ATOM 9693 C CA . SER B 1 205 ? 4.992 -29.797 -5.496 1 94.19 205 SER B CA 1
ATOM 9694 C C . SER B 1 205 ? 6.371 -30.438 -5.566 1 94.19 205 SER B C 1
ATOM 9696 O O . SER B 1 205 ? 7.008 -30.438 -6.621 1 94.19 205 SER B O 1
ATOM 9698 N N . VAL B 1 206 ? 6.785 -30.844 -4.473 1 94.44 206 VAL B N 1
ATOM 9699 C CA . VAL B 1 206 ? 8.07 -31.531 -4.383 1 94.44 206 VAL B CA 1
ATOM 9700 C C . VAL B 1 206 ? 7.859 -32.938 -3.848 1 94.44 206 VAL B C 1
ATOM 9702 O O . VAL B 1 206 ? 7.297 -33.125 -2.766 1 94.44 206 VAL B O 1
ATOM 9705 N N . ARG B 1 207 ? 8.297 -33.938 -4.551 1 94.44 207 ARG B N 1
ATOM 9706 C CA . ARG B 1 207 ? 8.32 -35.375 -4.184 1 94.44 207 ARG B CA 1
ATOM 9707 C C . ARG B 1 207 ? 6.934 -35.844 -3.764 1 94.44 207 ARG B C 1
ATOM 9709 O O . ARG B 1 207 ? 6.801 -36.594 -2.789 1 94.44 207 ARG B O 1
ATOM 9716 N N . GLY B 1 208 ? 5.93 -35.219 -4.383 1 90.62 208 GLY B N 1
ATOM 9717 C CA . GLY B 1 208 ? 4.566 -35.719 -4.281 1 90.62 208 GLY B CA 1
ATOM 9718 C C . GLY B 1 208 ? 3.84 -35.219 -3.051 1 90.62 208 GLY B C 1
ATOM 9719 O O . GLY B 1 208 ? 4.41 -34.469 -2.252 1 90.62 208 GLY B O 1
ATOM 9720 N N . ARG B 1 209 ? 2.602 -35.656 -2.877 1 91.25 209 ARG B N 1
ATOM 9721 C CA . ARG B 1 209 ? 1.734 -35.219 -1.778 1 91.25 209 ARG B CA 1
ATOM 9722 C C . ARG B 1 209 ? 2.064 -36 -0.5 1 91.25 209 ARG B C 1
ATOM 9724 O O . ARG B 1 209 ? 2.23 -37.219 -0.524 1 91.25 209 ARG B O 1
ATOM 9731 N N . THR B 1 210 ? 2.105 -35.25 0.609 1 90.25 210 THR B N 1
ATOM 9732 C CA . THR B 1 210 ? 2.549 -35.875 1.85 1 90.25 210 THR B CA 1
ATOM 9733 C C . THR B 1 210 ? 1.446 -35.844 2.902 1 90.25 210 THR B C 1
ATOM 9735 O O . THR B 1 210 ? 1.642 -36.281 4.031 1 90.25 210 THR B O 1
ATOM 9738 N N . THR B 1 211 ? 0.306 -35.25 2.574 1 91.62 211 THR B N 1
ATOM 9739 C CA . THR B 1 211 ? -0.74 -35.062 3.574 1 91.62 211 THR B CA 1
ATOM 9740 C C . THR B 1 211 ? -2.123 -35.188 2.939 1 91.62 211 THR B C 1
ATOM 9742 O O . THR B 1 211 ? -2.258 -35.125 1.716 1 91.62 211 THR B O 1
ATOM 9745 N N . LEU B 1 212 ? -3.072 -35.438 3.762 1 88.31 212 LEU B N 1
ATOM 9746 C CA . LEU B 1 212 ? -4.449 -35.5 3.285 1 88.31 212 LEU B CA 1
ATOM 9747 C C . LEU B 1 212 ? -5.133 -34.156 3.404 1 88.31 212 LEU B C 1
ATOM 9749 O O . LEU B 1 212 ? -5.797 -33.688 2.467 1 88.31 212 LEU B O 1
ATOM 9753 N N . SER B 1 213 ? -4.996 -33.531 4.531 1 85.75 213 SER B N 1
ATOM 9754 C CA . SER B 1 213 ? -5.715 -32.281 4.75 1 85.75 213 SER B CA 1
ATOM 9755 C C . SER B 1 213 ? -4.797 -31.203 5.336 1 85.75 213 SER B C 1
ATOM 9757 O O . SER B 1 213 ? -5.246 -30.094 5.645 1 85.75 213 SER B O 1
ATOM 9759 N N . GLY B 1 214 ? -3.584 -31.516 5.492 1 84.81 214 GLY B N 1
ATOM 9760 C CA . GLY B 1 214 ? -2.637 -30.516 5.965 1 84.81 214 GLY B CA 1
ATOM 9761 C C . GLY B 1 214 ? -2.182 -29.562 4.883 1 84.81 214 GLY B C 1
ATOM 9762 O O . GLY B 1 214 ? -2.748 -29.547 3.787 1 84.81 214 GLY B O 1
ATOM 9763 N N . ASN B 1 215 ? -1.289 -28.797 5.348 1 88.31 215 ASN B N 1
ATOM 9764 C CA . ASN B 1 215 ? -0.718 -27.875 4.379 1 88.31 215 ASN B CA 1
ATOM 9765 C C . ASN B 1 215 ? 0.045 -28.609 3.279 1 88.31 215 ASN B C 1
ATOM 9767 O O . ASN B 1 215 ? 0.885 -29.453 3.564 1 88.31 215 ASN B O 1
ATOM 9771 N N . GLN B 1 216 ? -0.215 -28.234 2.01 1 89.06 216 GLN B N 1
ATOM 9772 C CA . GLN B 1 216 ? 0.411 -28.922 0.885 1 89.06 216 GLN B CA 1
ATOM 9773 C C . GLN B 1 216 ? 1.327 -27.984 0.108 1 89.06 216 GLN B C 1
ATOM 9775 O O . GLN B 1 216 ? 1.999 -28.391 -0.837 1 89.06 216 GLN B O 1
ATOM 9780 N N . ASN B 1 217 ? 1.411 -26.812 0.548 1 90.25 217 ASN B N 1
ATOM 9781 C CA . ASN B 1 217 ? 2.131 -25.812 -0.234 1 90.25 217 ASN B CA 1
ATOM 9782 C C . ASN B 1 217 ? 3.639 -25.922 -0.03 1 90.25 217 ASN B C 1
ATOM 9784 O O . ASN B 1 217 ? 4.102 -26.203 1.076 1 90.25 217 ASN B O 1
ATOM 9788 N N . VAL B 1 218 ? 4.363 -25.688 -1.138 1 93.31 218 VAL B N 1
ATOM 9789 C CA . VAL B 1 218 ? 5.812 -25.531 -1.048 1 93.31 218 VAL B CA 1
ATOM 9790 C C . VAL B 1 218 ? 6.145 -24.156 -0.452 1 93.31 218 VAL B C 1
ATOM 9792 O O . VAL B 1 218 ? 5.488 -23.156 -0.759 1 93.31 218 VAL B O 1
ATOM 9795 N N . LEU B 1 219 ? 7.129 -24.156 0.419 1 93.94 219 LEU B N 1
ATOM 9796 C CA . LEU B 1 219 ? 7.523 -22.875 1.021 1 93.94 219 LEU B CA 1
ATOM 9797 C C . LEU B 1 219 ? 8.398 -22.078 0.066 1 93.94 219 LEU B C 1
ATOM 9799 O O . LEU B 1 219 ? 9.375 -22.609 -0.482 1 93.94 219 LEU B O 1
ATOM 9803 N N . ILE B 1 220 ? 8.117 -20.875 -0.141 1 95 220 ILE B N 1
ATOM 9804 C CA . ILE B 1 220 ? 8.914 -19.969 -0.972 1 95 220 ILE B CA 1
ATOM 9805 C C . ILE B 1 220 ? 9.664 -18.984 -0.089 1 95 220 ILE B C 1
ATOM 9807 O O . ILE B 1 220 ? 9.055 -18.281 0.72 1 95 220 ILE B O 1
ATOM 9811 N N . VAL B 1 221 ? 10.914 -18.922 -0.261 1 94.69 221 VAL B N 1
ATOM 9812 C CA . VAL B 1 221 ? 11.773 -18 0.476 1 94.69 221 VAL B CA 1
ATOM 9813 C C . VAL B 1 221 ? 12.523 -17.109 -0.502 1 94.69 221 VAL B C 1
ATOM 9815 O O . VAL B 1 221 ? 13.211 -17.594 -1.405 1 94.69 221 VAL B O 1
ATOM 9818 N N . VAL B 1 222 ? 12.391 -15.812 -0.377 1 95 222 VAL B N 1
ATOM 9819 C CA . VAL B 1 222 ? 13.086 -14.852 -1.229 1 95 222 VAL B CA 1
ATOM 9820 C C . VAL B 1 222 ? 14.117 -14.078 -0.409 1 95 222 VAL B C 1
ATOM 9822 O O . VAL B 1 222 ? 13.758 -13.375 0.538 1 95 222 VAL B O 1
ATOM 9825 N N . ASP B 1 223 ? 15.336 -14.227 -0.771 1 93.38 223 ASP B N 1
ATOM 9826 C CA . ASP B 1 223 ? 16.453 -13.547 -0.119 1 93.38 223 ASP B CA 1
ATOM 9827 C C . ASP B 1 223 ? 16.438 -13.797 1.388 1 93.38 223 ASP B C 1
ATOM 9829 O O . ASP B 1 223 ? 16.625 -12.867 2.176 1 93.38 223 ASP B O 1
ATOM 9833 N N . GLY B 1 224 ? 16.031 -15 1.75 1 89.69 224 GLY B N 1
ATOM 9834 C CA . GLY B 1 224 ? 16.156 -15.438 3.135 1 89.69 224 GLY B CA 1
ATOM 9835 C C . GLY B 1 224 ? 14.875 -15.219 3.932 1 89.69 224 GLY B C 1
ATOM 9836 O O . GLY B 1 224 ? 14.805 -15.594 5.105 1 89.69 224 GLY B O 1
ATOM 9837 N N . ILE B 1 225 ? 13.867 -14.664 3.32 1 92.12 225 ILE B N 1
ATOM 9838 C CA . ILE B 1 225 ? 12.602 -14.414 4.008 1 92.12 225 ILE B CA 1
ATOM 9839 C C . ILE B 1 225 ? 11.477 -15.172 3.303 1 92.12 225 ILE B C 1
ATOM 9841 O O . ILE B 1 225 ? 11.438 -15.227 2.072 1 92.12 225 ILE B O 1
ATOM 9845 N N . ILE B 1 226 ? 10.562 -15.703 4.172 1 92.88 226 ILE B N 1
ATOM 9846 C CA . ILE B 1 226 ? 9.398 -16.391 3.629 1 92.88 226 ILE B CA 1
ATOM 9847 C C . ILE B 1 226 ? 8.555 -15.406 2.818 1 92.88 226 ILE B C 1
ATOM 9849 O O . ILE B 1 226 ? 8.266 -14.297 3.277 1 92.88 226 ILE B O 1
ATOM 9853 N N . PHE B 1 227 ? 8.195 -15.781 1.648 1 92.56 227 PHE B N 1
ATOM 9854 C CA . PHE B 1 227 ? 7.434 -14.945 0.726 1 92.56 227 PHE B CA 1
ATOM 9855 C C . PHE B 1 227 ? 6.012 -15.477 0.572 1 92.56 227 PHE B C 1
ATOM 9857 O O . PHE B 1 227 ? 5.805 -16.594 0.081 1 92.56 227 PHE B O 1
ATOM 9864 N N . THR B 1 228 ? 5.086 -14.719 0.933 1 88.69 228 THR B N 1
ATOM 9865 C CA . THR B 1 228 ? 3.691 -15.133 0.846 1 88.69 228 THR B CA 1
ATOM 9866 C C . THR B 1 228 ? 2.992 -14.438 -0.319 1 88.69 228 THR B C 1
ATOM 9868 O O . THR B 1 228 ? 1.772 -14.531 -0.463 1 88.69 228 THR B O 1
ATOM 9871 N N . GLY B 1 229 ? 3.688 -13.789 -1.102 1 83.69 229 GLY B N 1
ATOM 9872 C CA . GLY B 1 229 ? 3.092 -13.18 -2.279 1 83.69 229 GLY B CA 1
ATOM 9873 C C . GLY B 1 229 ? 2.963 -14.141 -3.447 1 83.69 229 GLY B C 1
ATOM 9874 O O . GLY B 1 229 ? 3.121 -15.352 -3.283 1 83.69 229 GLY B O 1
ATOM 9875 N N . ASN B 1 230 ? 2.543 -13.586 -4.57 1 88.94 230 ASN B N 1
ATOM 9876 C CA . ASN B 1 230 ? 2.459 -14.336 -5.82 1 88.94 230 ASN B CA 1
ATOM 9877 C C . ASN B 1 230 ? 3.811 -14.406 -6.523 1 88.94 230 ASN B C 1
ATOM 9879 O O . ASN B 1 230 ? 4.512 -13.398 -6.633 1 88.94 230 ASN B O 1
ATOM 9883 N N . LEU B 1 231 ? 4.105 -15.555 -6.945 1 91.62 231 LEU B N 1
ATOM 9884 C CA . LEU B 1 231 ? 5.367 -15.695 -7.656 1 91.62 231 LEU B CA 1
ATOM 9885 C C . LEU B 1 231 ? 5.391 -14.812 -8.906 1 91.62 231 LEU B C 1
ATOM 9887 O O . LEU B 1 231 ? 6.457 -14.391 -9.352 1 91.62 231 LEU B O 1
ATOM 9891 N N . ALA B 1 232 ? 4.234 -14.57 -9.422 1 91.31 232 ALA B N 1
ATOM 9892 C CA . ALA B 1 232 ? 4.129 -13.711 -10.602 1 91.31 232 ALA B CA 1
ATOM 9893 C C . ALA B 1 232 ? 4.559 -12.281 -10.281 1 91.31 232 ALA B C 1
ATOM 9895 O O . ALA B 1 232 ? 4.82 -11.484 -11.18 1 91.31 232 ALA B O 1
ATOM 9896 N N . ASP B 1 233 ? 4.699 -11.961 -9.023 1 91.94 233 ASP B N 1
ATOM 9897 C CA . ASP B 1 233 ? 5.102 -10.617 -8.617 1 91.94 233 ASP B CA 1
ATOM 9898 C C . ASP B 1 233 ? 6.605 -10.422 -8.789 1 91.94 233 ASP B C 1
ATOM 9900 O O . ASP B 1 233 ? 7.094 -9.289 -8.797 1 91.94 233 ASP B O 1
ATOM 9904 N N . LEU B 1 234 ? 7.281 -11.516 -8.922 1 94.19 234 LEU B N 1
ATOM 9905 C CA . LEU B 1 234 ? 8.734 -11.438 -9.055 1 94.19 234 LEU B CA 1
ATOM 9906 C C . LEU B 1 234 ? 9.133 -11.305 -10.516 1 94.19 234 LEU B C 1
ATOM 9908 O O . LEU B 1 234 ? 8.688 -12.078 -11.367 1 94.19 234 LEU B O 1
ATOM 9912 N N . ASN B 1 235 ? 9.938 -10.359 -10.758 1 94.19 235 ASN B N 1
ATOM 9913 C CA . ASN B 1 235 ? 10.516 -10.234 -12.094 1 94.19 235 ASN B CA 1
ATOM 9914 C C . ASN B 1 235 ? 11.578 -11.305 -12.344 1 94.19 235 ASN B C 1
ATOM 9916 O O . ASN B 1 235 ? 12.625 -11.312 -11.695 1 94.19 235 ASN B O 1
ATOM 9920 N N . PRO B 1 236 ? 11.336 -12.109 -13.289 1 93.94 236 PRO B N 1
ATOM 9921 C CA . PRO B 1 236 ? 12.312 -13.172 -13.555 1 93.94 236 PRO B CA 1
ATOM 9922 C C . PRO B 1 236 ? 13.711 -12.633 -13.844 1 93.94 236 PRO B C 1
ATOM 9924 O O . PRO B 1 236 ? 14.703 -13.258 -13.477 1 93.94 236 PRO B O 1
ATOM 9927 N N . ALA B 1 237 ? 13.828 -11.477 -14.398 1 93.25 237 ALA B N 1
ATOM 9928 C CA . ALA B 1 237 ? 15.109 -10.891 -14.781 1 93.25 237 ALA B CA 1
ATOM 9929 C C . ALA B 1 237 ? 15.93 -10.523 -13.555 1 93.25 237 ALA B C 1
ATOM 9931 O O . ALA B 1 237 ? 17.156 -10.367 -13.633 1 93.25 237 ALA B O 1
ATOM 9932 N N . ASP B 1 238 ? 15.297 -10.445 -12.453 1 95.31 238 ASP B N 1
ATOM 9933 C CA . ASP B 1 238 ? 15.977 -10.008 -11.234 1 95.31 238 ASP B CA 1
ATOM 9934 C C . ASP B 1 238 ? 16.516 -11.203 -10.453 1 95.31 238 ASP B C 1
ATOM 9936 O O . ASP B 1 238 ? 17.219 -11.031 -9.461 1 95.31 238 ASP B O 1
ATOM 9940 N N . ILE B 1 239 ? 16.219 -12.359 -10.844 1 95.12 239 ILE B N 1
ATOM 9941 C CA . ILE B 1 239 ? 16.547 -13.555 -10.07 1 95.12 239 ILE B CA 1
ATOM 9942 C C . ILE B 1 239 ? 17.938 -14.062 -10.477 1 95.12 239 ILE B C 1
ATOM 9944 O O . ILE B 1 239 ? 18.219 -14.227 -11.664 1 95.12 239 ILE B O 1
ATOM 9948 N N . GLU B 1 240 ? 18.734 -14.281 -9.492 1 92.62 240 GLU B N 1
ATOM 9949 C CA . GLU B 1 240 ? 20.078 -14.797 -9.711 1 92.62 240 GLU B CA 1
ATOM 9950 C C . GLU B 1 240 ? 20.094 -16.328 -9.695 1 92.62 240 GLU B C 1
ATOM 9952 O O . GLU B 1 240 ? 20.734 -16.953 -10.539 1 92.62 240 GLU B O 1
ATOM 9957 N N . SER B 1 241 ? 19.453 -16.891 -8.688 1 91.56 241 SER B N 1
ATOM 9958 C CA . SER B 1 241 ? 19.484 -18.344 -8.57 1 91.56 241 SER B CA 1
ATOM 9959 C C . SER B 1 241 ? 18.25 -18.859 -7.824 1 91.56 241 SER B C 1
ATOM 9961 O O . SER B 1 241 ? 17.578 -18.094 -7.121 1 91.56 241 SER B O 1
ATOM 9963 N N . ILE B 1 242 ? 17.922 -20.109 -8.047 1 94 242 ILE B N 1
ATOM 9964 C CA . ILE B 1 242 ? 16.859 -20.828 -7.34 1 94 242 ILE B CA 1
ATOM 9965 C C . ILE B 1 242 ? 17.406 -22.172 -6.844 1 94 242 ILE B C 1
ATOM 9967 O O . ILE B 1 242 ? 17.906 -22.969 -7.629 1 94 242 ILE B O 1
ATOM 9971 N N . ASP B 1 243 ? 17.328 -22.406 -5.547 1 92.94 243 ASP B N 1
ATOM 9972 C CA . ASP B 1 243 ? 17.703 -23.672 -4.93 1 92.94 243 ASP B CA 1
ATOM 9973 C C . ASP B 1 243 ? 16.484 -24.375 -4.348 1 92.94 243 ASP B C 1
ATOM 9975 O O . ASP B 1 243 ? 15.672 -23.766 -3.656 1 92.94 243 ASP B O 1
ATOM 9979 N N . VAL B 1 244 ? 16.375 -25.625 -4.613 1 93.69 244 VAL B N 1
ATOM 9980 C CA . VAL B 1 244 ? 15.258 -26.422 -4.117 1 93.69 244 VAL B CA 1
ATOM 9981 C C . VAL B 1 244 ? 15.75 -27.391 -3.041 1 93.69 244 VAL B C 1
ATOM 9983 O O . VAL B 1 244 ? 16.656 -28.188 -3.283 1 93.69 244 VAL B O 1
ATOM 9986 N N . LEU B 1 245 ? 15.195 -27.266 -1.887 1 92.75 245 LEU B N 1
ATOM 9987 C CA . LEU B 1 245 ? 15.492 -28.172 -0.78 1 92.75 245 LEU B CA 1
ATOM 9988 C C . LEU B 1 245 ? 14.43 -29.25 -0.672 1 92.75 245 LEU B C 1
ATOM 9990 O O . LEU B 1 245 ? 13.234 -28.953 -0.581 1 92.75 245 LEU B O 1
ATOM 9994 N N . LYS B 1 246 ? 14.898 -30.516 -0.54 1 92.31 246 LYS B N 1
ATOM 9995 C CA . LYS B 1 246 ? 13.922 -31.578 -0.745 1 92.31 246 LYS B CA 1
ATOM 9996 C C . LYS B 1 246 ? 13.906 -32.562 0.434 1 92.31 246 LYS B C 1
ATOM 9998 O O . LYS B 1 246 ? 12.977 -33.344 0.58 1 92.31 246 LYS B O 1
ATOM 10003 N N . ASP B 1 247 ? 14.945 -32.562 1.263 1 89.62 247 ASP B N 1
ATOM 10004 C CA . ASP B 1 247 ? 14.969 -33.562 2.34 1 89.62 247 ASP B CA 1
ATOM 10005 C C . ASP B 1 247 ? 14.883 -32.875 3.705 1 89.62 247 ASP B C 1
ATOM 10007 O O . ASP B 1 247 ? 15.008 -31.656 3.807 1 89.62 247 ASP B O 1
ATOM 10011 N N . ALA B 1 248 ? 14.727 -33.656 4.734 1 84.06 248 ALA B N 1
ATOM 10012 C CA . ALA B 1 248 ? 14.469 -33.156 6.086 1 84.06 248 ALA B CA 1
ATOM 10013 C C . ALA B 1 248 ? 15.641 -32.344 6.602 1 84.06 248 ALA B C 1
ATOM 10015 O O . ALA B 1 248 ? 15.438 -31.328 7.277 1 84.06 248 ALA B O 1
ATOM 10016 N N . SER B 1 249 ? 16.734 -32.719 6.316 1 82.94 249 SER B N 1
ATOM 10017 C CA . SER B 1 249 ? 17.906 -32 6.832 1 82.94 249 SER B CA 1
ATOM 10018 C C . SER B 1 249 ? 18.031 -30.609 6.238 1 82.94 249 SER B C 1
ATOM 10020 O O . SER B 1 249 ? 18.266 -29.641 6.965 1 82.94 249 SER B O 1
ATOM 10022 N N . SER B 1 250 ? 17.859 -30.531 5.047 1 81.5 250 SER B N 1
ATOM 10023 C CA . SER B 1 250 ? 17.984 -29.234 4.395 1 81.5 250 SER B CA 1
ATOM 10024 C C . SER B 1 250 ? 16.828 -28.312 4.75 1 81.5 250 SER B C 1
ATOM 10026 O O . SER B 1 250 ? 17 -27.078 4.801 1 81.5 250 SER B O 1
ATOM 10028 N N . MET B 1 251 ? 15.672 -28.844 4.945 1 85.44 251 MET B N 1
ATOM 10029 C CA . MET B 1 251 ? 14.461 -28.078 5.188 1 85.44 251 MET B CA 1
ATOM 10030 C C . MET B 1 251 ? 14.352 -27.688 6.66 1 85.44 251 MET B C 1
ATOM 10032 O O . MET B 1 251 ? 13.586 -26.797 7.016 1 85.44 251 MET B O 1
ATOM 10036 N N . ALA B 1 252 ? 15.102 -28.281 7.434 1 83.06 252 ALA B N 1
ATOM 10037 C CA . ALA B 1 252 ? 14.922 -28.203 8.883 1 83.06 252 ALA B CA 1
ATOM 10038 C C . ALA B 1 252 ? 15.008 -26.766 9.375 1 83.06 252 ALA B C 1
ATOM 10040 O O . ALA B 1 252 ? 14.344 -26.391 10.344 1 83.06 252 ALA B O 1
ATOM 10041 N N . ILE B 1 253 ? 15.711 -26.062 8.68 1 80.31 253 ILE B N 1
ATOM 10042 C CA . ILE B 1 253 ? 15.953 -24.703 9.141 1 80.31 253 ILE B CA 1
ATOM 10043 C C . ILE B 1 253 ? 14.68 -23.875 8.992 1 80.31 253 ILE B C 1
ATOM 10045 O O . ILE B 1 253 ? 14.508 -22.859 9.68 1 80.31 253 ILE B O 1
ATOM 10049 N N . PHE B 1 254 ? 13.789 -24.344 8.203 1 84.25 254 PHE B N 1
ATOM 10050 C CA . PHE B 1 254 ? 12.594 -23.547 7.945 1 84.25 254 PHE B CA 1
ATOM 10051 C C . PHE B 1 254 ? 11.383 -24.141 8.664 1 84.25 254 PHE B C 1
ATOM 10053 O O . PHE B 1 254 ? 10.32 -23.516 8.703 1 84.25 254 PHE B O 1
ATOM 10060 N N . GLY B 1 255 ? 11.508 -25.234 9.125 1 85.69 255 GLY B N 1
ATOM 10061 C CA . GLY B 1 255 ? 10.523 -25.781 10.039 1 85.69 255 GLY B CA 1
ATOM 10062 C C . GLY B 1 255 ? 9.312 -26.359 9.328 1 85.69 255 GLY B C 1
ATOM 10063 O O . GLY B 1 255 ? 9.445 -26.938 8.242 1 85.69 255 GLY B O 1
ATOM 10064 N N . ALA B 1 256 ? 8.148 -26.281 10.023 1 86 256 ALA B N 1
ATOM 10065 C CA . ALA B 1 256 ? 6.934 -27 9.664 1 86 256 ALA B CA 1
ATOM 10066 C C . ALA B 1 256 ? 6.383 -26.531 8.328 1 86 256 ALA B C 1
ATOM 10068 O O . ALA B 1 256 ? 5.723 -27.281 7.609 1 86 256 ALA B O 1
ATOM 10069 N N . GLN B 1 257 ? 6.637 -25.406 7.969 1 84.69 257 GLN B N 1
ATOM 10070 C CA . GLN B 1 257 ? 6.121 -24.906 6.699 1 84.69 257 GLN B CA 1
ATOM 10071 C C . GLN B 1 257 ? 6.898 -25.469 5.52 1 84.69 257 GLN B C 1
ATOM 10073 O O . GLN B 1 257 ? 6.453 -25.391 4.375 1 84.69 257 GLN B O 1
ATOM 10078 N N . ALA B 1 258 ? 7.945 -26.047 5.809 1 87.69 258 ALA B N 1
ATOM 10079 C CA . ALA B 1 258 ? 8.812 -26.594 4.766 1 87.69 258 ALA B CA 1
ATOM 10080 C C . ALA B 1 258 ? 8.539 -28.078 4.539 1 87.69 258 ALA B C 1
ATOM 10082 O O . ALA B 1 258 ? 9.258 -28.734 3.791 1 87.69 258 ALA B O 1
ATOM 10083 N N . ALA B 1 259 ? 7.52 -28.5 5.113 1 84.25 259 ALA B N 1
ATOM 10084 C CA . ALA B 1 259 ? 7.25 -29.938 5.09 1 84.25 259 ALA B CA 1
ATOM 10085 C C . ALA B 1 259 ? 7.133 -30.453 3.658 1 84.25 259 ALA B C 1
ATOM 10087 O O . ALA B 1 259 ? 7.387 -31.625 3.391 1 84.25 259 ALA B O 1
ATOM 10088 N N . ASN B 1 260 ? 6.801 -29.625 2.777 1 89.69 260 ASN B N 1
ATOM 10089 C CA . ASN B 1 260 ? 6.551 -30.031 1.398 1 89.69 260 ASN B CA 1
ATOM 10090 C C . ASN B 1 260 ? 7.613 -29.484 0.452 1 89.69 260 ASN B C 1
ATOM 10092 O O . ASN B 1 260 ? 7.359 -29.297 -0.74 1 89.69 260 ASN B O 1
ATOM 10096 N N . GLY B 1 261 ? 8.766 -29.156 0.974 1 92.25 261 GLY B N 1
ATOM 10097 C CA . GLY B 1 261 ? 9.844 -28.625 0.156 1 92.25 261 GLY B CA 1
ATOM 10098 C C . GLY B 1 261 ? 10 -27.125 0.264 1 92.25 261 GLY B C 1
ATOM 10099 O O . GLY B 1 261 ? 9.078 -26.438 0.705 1 92.25 261 GLY B O 1
ATOM 10100 N N . VAL B 1 262 ? 11.188 -26.672 -0.066 1 93.62 262 VAL B N 1
ATOM 10101 C CA . VAL B 1 262 ? 11.469 -25.234 -0.027 1 93.62 262 VAL B CA 1
ATOM 10102 C C . VAL B 1 262 ? 12.078 -24.797 -1.355 1 93.62 262 VAL B C 1
ATOM 10104 O O . VAL B 1 262 ? 12.93 -25.484 -1.915 1 93.62 262 VAL B O 1
ATOM 10107 N N . ILE B 1 263 ? 11.594 -23.719 -1.87 1 94.62 263 ILE B N 1
ATOM 10108 C CA . ILE B 1 263 ? 12.219 -23.031 -2.996 1 94.62 263 ILE B CA 1
ATOM 10109 C C . ILE B 1 263 ? 12.852 -21.734 -2.52 1 94.62 263 ILE B C 1
ATOM 10111 O O . ILE B 1 263 ? 12.156 -20.812 -2.102 1 94.62 263 ILE B O 1
ATOM 10115 N N . MET B 1 264 ? 14.117 -21.719 -2.639 1 94.69 264 MET B N 1
ATOM 10116 C CA . MET B 1 264 ? 14.867 -20.516 -2.246 1 94.69 264 MET B CA 1
ATOM 10117 C C . MET B 1 264 ? 15.219 -19.672 -3.463 1 94.69 264 MET B C 1
ATOM 10119 O O . MET B 1 264 ? 15.914 -20.141 -4.367 1 94.69 264 MET B O 1
ATOM 10123 N N . ILE B 1 265 ? 14.812 -18.469 -3.426 1 95.25 265 ILE B N 1
ATOM 10124 C CA . ILE B 1 265 ? 15.078 -17.531 -4.516 1 95.25 265 ILE B CA 1
ATOM 10125 C C . ILE B 1 265 ? 16.062 -16.469 -4.055 1 95.25 265 ILE B C 1
ATOM 10127 O O . ILE B 1 265 ? 15.844 -15.805 -3.039 1 95.25 265 ILE B O 1
ATOM 10131 N N . THR B 1 266 ? 17.109 -16.359 -4.77 1 93.88 266 THR B N 1
ATOM 10132 C CA . THR B 1 266 ? 18.094 -15.312 -4.527 1 93.88 266 THR B CA 1
ATOM 10133 C C . THR B 1 266 ? 18.078 -14.289 -5.66 1 93.88 266 THR B C 1
ATOM 10135 O O . THR B 1 266 ? 18.172 -14.648 -6.836 1 93.88 266 THR B O 1
ATOM 10138 N N . THR B 1 267 ? 18 -13.07 -5.352 1 94.94 267 THR B N 1
ATOM 10139 C CA . THR B 1 267 ? 17.969 -12.031 -6.371 1 94.94 267 THR B CA 1
ATOM 10140 C C . THR B 1 267 ? 19.359 -11.461 -6.617 1 94.94 267 THR B C 1
ATOM 10142 O O . THR B 1 267 ? 20.281 -11.688 -5.824 1 94.94 267 THR B O 1
ATOM 10145 N N . LYS B 1 268 ? 19.484 -10.758 -7.684 1 92.31 268 LYS B N 1
ATOM 10146 C CA . LYS B 1 268 ? 20.781 -10.266 -8.148 1 92.31 268 LYS B CA 1
ATOM 10147 C C . LYS B 1 268 ? 21.297 -9.148 -7.246 1 92.31 268 LYS B C 1
ATOM 10149 O O . LYS B 1 268 ? 20.516 -8.438 -6.621 1 92.31 268 LYS B O 1
ATOM 10154 N N . GLY B 1 269 ? 22.625 -9.055 -7.133 1 86.69 269 GLY B N 1
ATOM 10155 C CA . GLY B 1 269 ? 23.328 -7.996 -6.441 1 86.69 269 GLY B CA 1
ATOM 10156 C C . GLY B 1 269 ? 24.625 -7.586 -7.141 1 86.69 269 GLY B C 1
ATOM 10157 O O . GLY B 1 269 ? 24.938 -8.109 -8.211 1 86.69 269 GLY B O 1
ATOM 10158 N N . GLY B 1 270 ? 25.234 -6.559 -6.566 1 75.38 270 GLY B N 1
ATOM 10159 C CA . GLY B 1 270 ? 26.531 -6.176 -7.098 1 75.38 270 GLY B CA 1
ATOM 10160 C C . GLY B 1 270 ? 27.656 -7.07 -6.617 1 75.38 270 GLY B C 1
ATOM 10161 O O . GLY B 1 270 ? 27.578 -7.668 -5.543 1 75.38 270 GLY B O 1
ATOM 10162 N N . LYS B 1 271 ? 28.531 -7.242 -7.523 1 67.31 271 LYS B N 1
ATOM 10163 C CA . LYS B 1 271 ? 29.719 -8.008 -7.156 1 67.31 271 LYS B CA 1
ATOM 10164 C C . LYS B 1 271 ? 30.875 -7.094 -6.773 1 67.31 271 LYS B C 1
ATOM 10166 O O . LYS B 1 271 ? 30.938 -5.953 -7.234 1 67.31 271 LYS B O 1
ATOM 10171 N N . MET B 1 272 ? 31.609 -7.457 -5.918 1 55.78 272 MET B N 1
ATOM 10172 C CA . MET B 1 272 ? 32.688 -6.629 -5.363 1 55.78 272 MET B CA 1
ATOM 10173 C C . MET B 1 272 ? 33.469 -5.957 -6.473 1 55.78 272 MET B C 1
ATOM 10175 O O . MET B 1 272 ? 33.906 -6.621 -7.418 1 55.78 272 MET B O 1
ATOM 10179 N N . GLU B 1 273 ? 33.656 -4.637 -6.297 1 51.97 273 GLU B N 1
ATOM 10180 C CA . GLU B 1 273 ? 34.438 -3.729 -7.129 1 51.97 273 GLU B CA 1
ATOM 10181 C C . GLU B 1 273 ? 34 -3.809 -8.594 1 51.97 273 GLU B C 1
ATOM 10183 O O . GLU B 1 273 ? 34.844 -3.787 -9.492 1 51.97 273 GLU B O 1
ATOM 10188 N N . GLN B 1 274 ? 32.844 -3.996 -8.805 1 63.06 274 GLN B N 1
ATOM 10189 C CA . GLN B 1 274 ? 32.25 -4.07 -10.141 1 63.06 274 GLN B CA 1
ATOM 10190 C C . GLN B 1 274 ? 31.781 -2.699 -10.617 1 63.06 274 GLN B C 1
ATOM 10192 O O . GLN B 1 274 ? 31.031 -2.021 -9.914 1 63.06 274 GLN B O 1
ATOM 10197 N N . LYS B 1 275 ? 32.344 -2.346 -11.836 1 69.69 275 LYS B N 1
ATOM 10198 C CA . LYS B 1 275 ? 31.828 -1.135 -12.461 1 69.69 275 LYS B CA 1
ATOM 10199 C C . LYS B 1 275 ? 30.344 -1.271 -12.766 1 69.69 275 LYS B C 1
ATOM 10201 O O . LYS B 1 275 ? 29.828 -2.381 -12.953 1 69.69 275 LYS B O 1
ATOM 10206 N N . PRO B 1 276 ? 29.734 -0.198 -12.742 1 76 276 PRO B N 1
ATOM 10207 C CA . PRO B 1 276 ? 28.312 -0.274 -13.039 1 76 276 PRO B CA 1
ATOM 10208 C C . PRO B 1 276 ? 28.016 -0.882 -14.406 1 76 276 PRO B C 1
ATOM 10210 O O . PRO B 1 276 ? 28.672 -0.521 -15.391 1 76 276 PRO B O 1
ATOM 10213 N N . ILE B 1 277 ? 27.188 -1.814 -14.422 1 79.81 277 ILE B N 1
ATOM 10214 C CA . ILE B 1 277 ? 26.75 -2.467 -15.648 1 79.81 277 ILE B CA 1
ATOM 10215 C C . ILE B 1 277 ? 25.25 -2.244 -15.844 1 79.81 277 ILE B C 1
ATOM 10217 O O . ILE B 1 277 ? 24.453 -2.621 -14.992 1 79.81 277 ILE B O 1
ATOM 10221 N N . PHE B 1 278 ? 24.984 -1.651 -16.969 1 82.38 278 PHE B N 1
ATOM 10222 C CA . PHE B 1 278 ? 23.594 -1.481 -17.344 1 82.38 278 PHE B CA 1
ATOM 10223 C C . PHE B 1 278 ? 23.141 -2.615 -18.25 1 82.38 278 PHE B C 1
ATOM 10225 O O . PHE B 1 278 ? 23.891 -3.051 -19.141 1 82.38 278 PHE B O 1
ATOM 10232 N N . ASN B 1 279 ? 21.984 -3.084 -17.938 1 88.25 279 ASN B N 1
ATOM 10233 C CA . ASN B 1 279 ? 21.438 -4.148 -18.766 1 88.25 279 ASN B CA 1
ATOM 10234 C C . ASN B 1 279 ? 20 -3.859 -19.172 1 88.25 279 ASN B C 1
ATOM 10236 O O . ASN B 1 279 ? 19.172 -3.48 -18.344 1 88.25 279 ASN B O 1
ATOM 10240 N N . TYR B 1 280 ? 19.75 -3.951 -20.406 1 87.88 280 TYR B N 1
ATOM 10241 C CA . TYR B 1 280 ? 18.391 -3.865 -20.938 1 87.88 280 TYR B CA 1
ATOM 10242 C C . TYR B 1 280 ? 18 -5.148 -21.672 1 87.88 280 TYR B C 1
ATOM 10244 O O . TYR B 1 280 ? 18.781 -5.652 -22.484 1 87.88 280 TYR B O 1
ATOM 10252 N N . THR B 1 281 ? 16.859 -5.621 -21.375 1 92.94 281 THR B N 1
ATOM 10253 C CA . THR B 1 281 ? 16.312 -6.777 -22.078 1 92.94 281 THR B CA 1
ATOM 10254 C C . THR B 1 281 ? 14.891 -6.5 -22.562 1 92.94 281 THR B C 1
ATOM 10256 O O . THR B 1 281 ? 14.047 -6.066 -21.766 1 92.94 281 THR B O 1
ATOM 10259 N N . GLY B 1 282 ? 14.578 -6.723 -23.797 1 92.25 282 GLY B N 1
ATOM 10260 C CA . GLY B 1 282 ? 13.258 -6.613 -24.391 1 92.25 282 GLY B CA 1
ATOM 10261 C C . GLY B 1 282 ? 12.852 -7.844 -25.188 1 92.25 282 GLY B C 1
ATOM 10262 O O . GLY B 1 282 ? 13.672 -8.422 -25.891 1 92.25 282 GLY B O 1
ATOM 10263 N N . THR B 1 283 ? 11.641 -8.297 -24.953 1 94.94 283 THR B N 1
ATOM 10264 C CA . THR B 1 283 ? 11.148 -9.453 -25.688 1 94.94 283 THR B CA 1
ATOM 10265 C C . THR B 1 283 ? 9.703 -9.242 -26.125 1 94.94 283 THR B C 1
ATOM 10267 O O . THR B 1 283 ? 8.914 -8.641 -25.406 1 94.94 283 THR B O 1
ATOM 10270 N N . VAL B 1 284 ? 9.336 -9.703 -27.297 1 95 284 VAL B N 1
ATOM 10271 C CA . VAL B 1 284 ? 7.977 -9.75 -27.812 1 95 284 VAL B CA 1
ATOM 10272 C C . VAL B 1 284 ? 7.625 -11.188 -28.203 1 95 284 VAL B C 1
ATOM 10274 O O . VAL B 1 284 ? 8.398 -11.844 -28.906 1 95 284 VAL B O 1
ATOM 10277 N N . THR B 1 285 ? 6.48 -11.617 -27.734 1 97 285 THR B N 1
ATOM 10278 C CA . THR B 1 285 ? 6.078 -13 -27.969 1 97 285 THR B CA 1
ATOM 10279 C C . THR B 1 285 ? 4.66 -13.055 -28.531 1 97 285 THR B C 1
ATOM 10281 O O . THR B 1 285 ? 3.766 -12.367 -28.047 1 97 285 THR B O 1
ATOM 10284 N N . THR B 1 286 ? 4.441 -13.852 -29.531 1 96.69 286 THR B N 1
ATOM 10285 C CA . THR B 1 286 ? 3.105 -14.219 -29.984 1 96.69 286 THR B CA 1
ATOM 10286 C C . THR B 1 286 ? 2.711 -15.594 -29.453 1 96.69 286 THR B C 1
ATOM 10288 O O . THR B 1 286 ? 3.559 -16.484 -29.328 1 96.69 286 THR B O 1
ATOM 10291 N N . GLN B 1 287 ? 1.429 -15.742 -29.094 1 95.69 287 GLN B N 1
ATOM 10292 C CA . GLN B 1 287 ? 0.991 -17 -28.516 1 95.69 287 GLN B CA 1
ATOM 10293 C C . GLN B 1 287 ? -0.246 -17.547 -29.219 1 95.69 287 GLN B C 1
ATOM 10295 O O . GLN B 1 287 ? -1.125 -16.781 -29.625 1 95.69 287 GLN B O 1
ATOM 10300 N N . SER B 1 288 ? -0.27 -18.797 -29.422 1 95.06 288 SER B N 1
ATOM 10301 C CA . SER B 1 288 ? -1.398 -19.562 -29.953 1 95.06 288 SER B CA 1
ATOM 10302 C C . SER B 1 288 ? -1.516 -20.922 -29.281 1 95.06 288 SER B C 1
ATOM 10304 O O . SER B 1 288 ? -0.565 -21.391 -28.641 1 95.06 288 SER B O 1
ATOM 10306 N N . PRO B 1 289 ? -2.664 -21.516 -29.297 1 95.12 289 PRO B N 1
ATOM 10307 C CA . PRO B 1 289 ? -2.826 -22.781 -28.609 1 95.12 289 PRO B CA 1
ATOM 10308 C C . PRO B 1 289 ? -1.947 -23.891 -29.188 1 95.12 289 PRO B C 1
ATOM 10310 O O . PRO B 1 289 ? -1.746 -23.953 -30.406 1 95.12 289 PRO B O 1
ATOM 10313 N N . THR B 1 290 ? -1.483 -24.781 -28.328 1 94.25 290 THR B N 1
ATOM 10314 C CA . THR B 1 290 ? -0.775 -25.969 -28.781 1 94.25 290 THR B CA 1
ATOM 10315 C C . THR B 1 290 ? -1.731 -26.938 -29.484 1 94.25 290 THR B C 1
ATOM 10317 O O . THR B 1 290 ? -1.35 -27.625 -30.438 1 94.25 290 THR B O 1
ATOM 10320 N N . ASN B 1 291 ? -2.869 -27.047 -28.891 1 92.38 291 ASN B N 1
ATOM 10321 C CA . ASN B 1 291 ? -3.99 -27.812 -29.422 1 92.38 291 ASN B CA 1
ATOM 10322 C C . ASN B 1 291 ? -5.312 -27.062 -29.25 1 92.38 291 ASN B C 1
ATOM 10324 O O . ASN B 1 291 ? -5.562 -26.469 -28.203 1 92.38 291 ASN B O 1
ATOM 10328 N N . ARG B 1 292 ? -6.031 -27.016 -30.344 1 89.12 292 ARG B N 1
ATOM 10329 C CA . ARG B 1 292 ? -7.344 -26.375 -30.297 1 89.12 292 ARG B CA 1
ATOM 10330 C C . ARG B 1 292 ? -8.43 -27.328 -30.797 1 89.12 292 ARG B C 1
ATOM 10332 O O . ARG B 1 292 ? -8.641 -27.438 -32 1 89.12 292 ARG B O 1
ATOM 10339 N N . PRO B 1 293 ? -9.133 -27.891 -29.828 1 90.69 293 PRO B N 1
ATOM 10340 C CA . PRO B 1 293 ? -10.289 -28.672 -30.297 1 90.69 293 PRO B CA 1
ATOM 10341 C C . PRO B 1 293 ? -11.289 -27.812 -31.078 1 90.69 293 PRO B C 1
ATOM 10343 O O . PRO B 1 293 ? -11.523 -26.656 -30.734 1 90.69 293 PRO B O 1
ATOM 10346 N N . GLU B 1 294 ? -11.812 -28.438 -32.062 1 93.44 294 GLU B N 1
ATOM 10347 C CA . GLU B 1 294 ? -12.75 -27.719 -32.906 1 93.44 294 GLU B CA 1
ATOM 10348 C C . GLU B 1 294 ? -14.195 -28.016 -32.531 1 93.44 294 GLU B C 1
ATOM 10350 O O . GLU B 1 294 ? -14.531 -29.141 -32.188 1 93.44 294 GLU B O 1
ATOM 10355 N N . LEU B 1 295 ? -14.992 -27.016 -32.625 1 95.69 295 LEU B N 1
ATOM 10356 C CA . LEU B 1 295 ? -16.422 -27.188 -32.375 1 95.69 295 LEU B CA 1
ATOM 10357 C C . LEU B 1 295 ? -17.141 -27.594 -33.656 1 95.69 295 LEU B C 1
ATOM 10359 O O . LEU B 1 295 ? -16.688 -27.266 -34.75 1 95.69 295 LEU B O 1
ATOM 10363 N N . MET B 1 296 ? -18.266 -28.203 -33.438 1 96.31 296 MET B N 1
ATOM 10364 C CA . MET B 1 296 ? -19.094 -28.562 -34.594 1 96.31 296 MET B CA 1
ATOM 10365 C C . MET B 1 296 ? -19.672 -27.312 -35.25 1 96.31 296 MET B C 1
ATOM 10367 O O . MET B 1 296 ? -20.141 -26.406 -34.562 1 96.31 296 MET B O 1
ATOM 10371 N N . ASP B 1 297 ? -19.484 -27.281 -36.594 1 97.06 297 ASP B N 1
ATOM 10372 C CA . ASP B 1 297 ? -20.156 -26.234 -37.344 1 97.06 297 ASP B CA 1
ATOM 10373 C C . ASP B 1 297 ? -21.625 -26.578 -37.562 1 97.06 297 ASP B C 1
ATOM 10375 O O . ASP B 1 297 ? -22.172 -27.484 -36.938 1 97.06 297 ASP B O 1
ATOM 10379 N N . ARG B 1 298 ? -22.297 -25.781 -38.375 1 97 298 ARG B N 1
ATOM 10380 C CA . ARG B 1 298 ? -23.734 -25.969 -38.625 1 97 298 ARG B CA 1
ATOM 10381 C C . ARG B 1 298 ? -24.047 -27.391 -39.031 1 97 298 ARG B C 1
ATOM 10383 O O . ARG B 1 298 ? -24.906 -28.047 -38.406 1 97 298 ARG B O 1
ATOM 10390 N N . GLU B 1 299 ? -23.328 -27.922 -40 1 96.44 299 GLU B N 1
ATOM 10391 C CA . GLU B 1 299 ? -23.594 -29.266 -40.5 1 96.44 299 GLU B CA 1
ATOM 10392 C C . GLU B 1 299 ? -23.297 -30.312 -39.438 1 96.44 299 GLU B C 1
ATOM 10394 O O . GLU B 1 299 ? -24.047 -31.297 -39.312 1 96.44 299 GLU B O 1
ATOM 10399 N N . GLY B 1 300 ? -22.172 -30.094 -38.844 1 96.25 300 GLY B N 1
ATOM 10400 C CA . GLY B 1 300 ? -21.844 -31.016 -37.75 1 96.25 300 GLY B CA 1
ATOM 10401 C C . GLY B 1 300 ? -22.891 -31.031 -36.656 1 96.25 300 GLY B C 1
ATOM 10402 O O . GLY B 1 300 ? -23.219 -32.094 -36.125 1 96.25 300 GLY B O 1
ATOM 10403 N N . PHE B 1 301 ? -23.391 -29.891 -36.312 1 96.5 301 PHE B N 1
ATOM 10404 C CA . PHE B 1 301 ? -24.406 -29.781 -35.281 1 96.5 301 PHE B CA 1
ATOM 10405 C C . PHE B 1 301 ? -25.688 -30.484 -35.688 1 96.5 301 PHE B C 1
ATOM 10407 O O . PHE B 1 301 ? -26.297 -31.203 -34.875 1 96.5 301 PHE B O 1
ATOM 10414 N N . LEU B 1 302 ? -26.141 -30.297 -36.906 1 96.25 302 LEU B N 1
ATOM 10415 C CA . LEU B 1 302 ? -27.344 -30.938 -37.406 1 96.25 302 LEU B CA 1
ATOM 10416 C C . LEU B 1 302 ? -27.188 -32.438 -37.438 1 96.25 302 LEU B C 1
ATOM 10418 O O . LEU B 1 302 ? -28.125 -33.188 -37.094 1 96.25 302 LEU B O 1
ATOM 10422 N N . GLN B 1 303 ? -26.031 -32.875 -37.812 1 95.06 303 GLN B N 1
ATOM 10423 C CA . GLN B 1 303 ? -25.766 -34.312 -37.812 1 95.06 303 GLN B CA 1
ATOM 10424 C C . GLN B 1 303 ? -25.812 -34.875 -36.375 1 95.06 303 GLN B C 1
ATOM 10426 O O . GLN B 1 303 ? -26.344 -35.969 -36.156 1 95.06 303 GLN B O 1
ATOM 10431 N N . LYS B 1 304 ? -25.219 -34.156 -35.5 1 94.5 304 LYS B N 1
ATOM 10432 C CA . LYS B 1 304 ? -25.234 -34.562 -34.094 1 94.5 304 LYS B CA 1
ATOM 10433 C C . LYS B 1 304 ? -26.656 -34.75 -33.594 1 94.5 304 LYS B C 1
ATOM 10435 O O . LYS B 1 304 ? -26.953 -35.688 -32.844 1 94.5 304 LYS B O 1
ATOM 10440 N N . VAL B 1 305 ? -27.562 -33.844 -33.938 1 94.06 305 VAL B N 1
ATOM 10441 C CA . VAL B 1 305 ? -28.953 -33.906 -33.531 1 94.06 305 VAL B CA 1
ATOM 10442 C C . VAL B 1 305 ? -29.625 -35.125 -34.156 1 94.06 305 VAL B C 1
ATOM 10444 O O . VAL B 1 305 ? -30.406 -35.844 -33.5 1 94.06 305 VAL B O 1
ATOM 10447 N N . ARG B 1 306 ? -29.328 -35.375 -35.375 1 94.69 306 ARG B N 1
ATOM 10448 C CA . ARG B 1 306 ? -29.844 -36.594 -36.031 1 94.69 306 ARG B CA 1
ATOM 10449 C C . ARG B 1 306 ? -29.375 -37.844 -35.312 1 94.69 306 ARG B C 1
ATOM 10451 O O . ARG B 1 306 ? -30.156 -38.781 -35.094 1 94.69 306 ARG B O 1
ATOM 10458 N N . ASP B 1 307 ? -28.141 -37.812 -35 1 93.06 307 ASP B N 1
ATOM 10459 C CA . ASP B 1 307 ? -27.547 -38.969 -34.375 1 93.06 307 ASP B CA 1
ATOM 10460 C C . ASP B 1 307 ? -28.141 -39.219 -33 1 93.06 307 ASP B C 1
ATOM 10462 O O . ASP B 1 307 ? -28.266 -40.344 -32.531 1 93.06 307 ASP B O 1
ATOM 10466 N N . GLN B 1 308 ? -28.453 -38.156 -32.281 1 92.25 308 GLN B N 1
ATOM 10467 C CA . GLN B 1 308 ? -29.094 -38.312 -30.969 1 92.25 308 GLN B CA 1
ATOM 10468 C C . GLN B 1 308 ? -30.469 -38.969 -31.094 1 92.25 308 GLN B C 1
ATOM 10470 O O . GLN B 1 308 ? -30.891 -39.719 -30.203 1 92.25 308 GLN B O 1
ATOM 10475 N N . ASP B 1 309 ? -31.109 -38.719 -32.219 1 92.81 309 ASP B N 1
ATOM 10476 C CA . ASP B 1 309 ? -32.438 -39.281 -32.5 1 92.81 309 ASP B CA 1
ATOM 10477 C C . ASP B 1 309 ? -32.312 -40.406 -33.531 1 92.81 309 ASP B C 1
ATOM 10479 O O . ASP B 1 309 ? -33.188 -40.531 -34.406 1 92.81 309 ASP B O 1
ATOM 10483 N N . TRP B 1 310 ? -31.406 -41.188 -33.406 1 93.25 310 TRP B N 1
ATOM 10484 C CA . TRP B 1 310 ? -31.062 -42.156 -34.438 1 93.25 310 TRP B CA 1
ATOM 10485 C C . TRP B 1 310 ? -32.219 -43.094 -34.688 1 93.25 310 TRP B C 1
ATOM 10487 O O . TRP B 1 310 ? -32.469 -43.531 -35.812 1 93.25 310 TRP B O 1
ATOM 10497 N N . PRO B 1 311 ? -33.031 -43.531 -33.656 1 93.19 311 PRO B N 1
ATOM 10498 C CA . PRO B 1 311 ? -34.094 -44.469 -33.938 1 93.19 311 PRO B CA 1
ATOM 10499 C C . PRO B 1 311 ? -35.125 -43.938 -34.938 1 93.19 311 PRO B C 1
ATOM 10501 O O . PRO B 1 311 ? -35.75 -44.688 -35.688 1 93.19 311 PRO B O 1
ATOM 10504 N N . GLN B 1 312 ? -35.281 -42.594 -34.938 1 94.94 312 GLN B N 1
ATOM 10505 C CA . GLN B 1 312 ? -36.219 -42 -35.844 1 94.94 312 GLN B CA 1
ATOM 10506 C C . GLN B 1 312 ? -35.531 -41.469 -37.094 1 94.94 312 GLN B C 1
ATOM 10508 O O . GLN B 1 312 ? -36.125 -41.406 -38.188 1 94.94 312 GLN B O 1
ATOM 10513 N N . ALA B 1 313 ? -34.344 -41.094 -37 1 96.44 313 ALA B N 1
ATOM 10514 C CA . ALA B 1 313 ? -33.594 -40.406 -38.094 1 96.44 313 ALA B CA 1
ATOM 10515 C C . ALA B 1 313 ? -33.094 -41.406 -39.125 1 96.44 313 ALA B C 1
ATOM 10517 O O . ALA B 1 313 ? -32.812 -41.031 -40.281 1 96.44 313 ALA B O 1
ATOM 10518 N N . TYR B 1 314 ? -33.031 -42.656 -38.719 1 96.56 314 TYR B N 1
ATOM 10519 C CA . TYR B 1 314 ? -32.531 -43.688 -39.625 1 96.56 314 TYR B CA 1
ATOM 10520 C C . TYR B 1 314 ? -33.5 -44.875 -39.688 1 96.56 314 TYR B C 1
ATOM 10522 O O . TYR B 1 314 ? -34.281 -45.094 -38.781 1 96.56 314 TYR B O 1
ATOM 10530 N N . LEU B 1 315 ? -33.344 -45.656 -40.719 1 96.31 315 LEU B N 1
ATOM 10531 C CA . LEU B 1 315 ? -34.281 -46.719 -41 1 96.31 315 LEU B CA 1
ATOM 10532 C C . LEU B 1 315 ? -33.844 -48 -40.312 1 96.31 315 LEU B C 1
ATOM 10534 O O . LEU B 1 315 ? -32.656 -48.344 -40.312 1 96.31 315 LEU B O 1
ATOM 10538 N N . ALA B 1 316 ? -34.75 -48.656 -39.625 1 93.38 316 ALA B N 1
ATOM 10539 C CA . ALA B 1 316 ? -34.531 -50 -39.062 1 93.38 316 ALA B CA 1
ATOM 10540 C C . ALA B 1 316 ? -34.281 -51.031 -40.156 1 93.38 316 ALA B C 1
ATOM 10542 O O . ALA B 1 316 ? -34.688 -50.812 -41.312 1 93.38 316 ALA B O 1
ATOM 10543 N N . PRO B 1 317 ? -33.594 -52.219 -39.906 1 91.75 317 PRO B N 1
ATOM 10544 C CA . PRO B 1 317 ? -33.156 -52.594 -38.531 1 91.75 317 PRO B CA 1
ATOM 10545 C C . PRO B 1 317 ? -31.75 -52.156 -38.219 1 91.75 317 PRO B C 1
ATOM 10547 O O . PRO B 1 317 ? -31.344 -52.156 -37.062 1 91.75 317 PRO B O 1
ATOM 10550 N N . ASP B 1 318 ? -31.031 -51.812 -39.312 1 92.88 318 ASP B N 1
ATOM 10551 C CA . ASP B 1 318 ? -29.609 -51.5 -39.125 1 92.88 318 ASP B CA 1
ATOM 10552 C C . ASP B 1 318 ? -29.391 -50.062 -38.719 1 92.88 318 ASP B C 1
ATOM 10554 O O . ASP B 1 318 ? -28.328 -49.688 -38.219 1 92.88 318 ASP B O 1
ATOM 10558 N N . TYR B 1 319 ? -30.375 -49.219 -39 1 95.94 319 TYR B N 1
ATOM 10559 C CA . TYR B 1 319 ? -30.375 -47.781 -38.625 1 95.94 319 TYR B CA 1
ATOM 10560 C C . TYR B 1 319 ? -29.172 -47.062 -39.219 1 95.94 319 TYR B C 1
ATOM 10562 O O . TYR B 1 319 ? -28.516 -46.281 -38.531 1 95.94 319 TYR B O 1
ATOM 10570 N N . THR B 1 320 ? -28.672 -47.281 -40.406 1 94.31 320 THR B N 1
ATOM 10571 C CA . THR B 1 320 ? -27.531 -46.656 -41.094 1 94.31 320 THR B CA 1
ATOM 10572 C C . THR B 1 320 ? -28.016 -45.812 -42.281 1 94.31 320 THR B C 1
ATOM 10574 O O . THR B 1 320 ? -27.266 -45 -42.812 1 94.31 320 THR B O 1
ATOM 10577 N N . GLN B 1 321 ? -29.312 -46.062 -42.75 1 95.38 321 GLN B N 1
ATOM 10578 C CA . GLN B 1 321 ? -29.891 -45.312 -43.812 1 95.38 321 GLN B CA 1
ATOM 10579 C C . GLN B 1 321 ? -30.828 -44.219 -43.312 1 95.38 321 GLN B C 1
ATOM 10581 O O . GLN B 1 321 ? -31.688 -44.5 -42.438 1 95.38 321 GLN B O 1
ATOM 10586 N N . PRO B 1 322 ? -30.641 -43.094 -43.812 1 95.56 322 PRO B N 1
ATOM 10587 C CA . PRO B 1 322 ? -31.5 -42 -43.312 1 95.56 322 PRO B CA 1
ATOM 10588 C C . PRO B 1 322 ? -32.969 -42.25 -43.594 1 95.56 322 PRO B C 1
ATOM 10590 O O . PRO B 1 322 ? -33.344 -42.781 -44.656 1 95.56 322 PRO B O 1
ATOM 10593 N N . ASN B 1 323 ? -33.719 -41.844 -42.719 1 97.06 323 ASN B N 1
ATOM 10594 C CA . ASN B 1 323 ? -35.156 -41.844 -42.875 1 97.06 323 ASN B CA 1
ATOM 10595 C C . ASN B 1 323 ? -35.656 -40.625 -43.656 1 97.06 323 ASN B C 1
ATOM 10597 O O . ASN B 1 323 ? -35.531 -39.5 -43.188 1 97.06 323 ASN B O 1
ATOM 10601 N N . PRO B 1 324 ? -36.156 -40.812 -44.844 1 94.75 324 PRO B N 1
ATOM 10602 C CA . PRO B 1 324 ? -36.562 -39.656 -45.656 1 94.75 324 PRO B CA 1
ATOM 10603 C C . PRO B 1 324 ? -37.688 -38.844 -45.031 1 94.75 324 PRO B C 1
ATOM 10605 O O . PRO B 1 324 ? -37.875 -37.656 -45.375 1 94.75 324 PRO B O 1
ATOM 10608 N N . ASP B 1 325 ? -38.469 -39.375 -44.094 1 95 325 ASP B N 1
ATOM 10609 C CA . ASP B 1 325 ? -39.594 -38.688 -43.469 1 95 325 ASP B CA 1
ATOM 10610 C C . ASP B 1 325 ? -39.125 -37.906 -42.25 1 95 325 ASP B C 1
ATOM 10612 O O . ASP B 1 325 ? -39.938 -37.188 -41.625 1 95 325 ASP B O 1
ATOM 10616 N N . TYR B 1 326 ? -37.875 -38.094 -41.875 1 95.94 326 TYR B N 1
ATOM 10617 C CA . TYR B 1 326 ? -37.375 -37.438 -40.688 1 95.94 326 TYR B CA 1
ATOM 10618 C C . TYR B 1 326 ? -37 -35.969 -40.969 1 95.94 326 TYR B C 1
ATOM 10620 O O . TYR B 1 326 ? -36.312 -35.688 -41.969 1 95.94 326 TYR B O 1
ATOM 10628 N N . ASP B 1 327 ? -37.531 -35.031 -40.062 1 95.19 327 ASP B N 1
ATOM 10629 C CA . ASP B 1 327 ? -37.219 -33.625 -40.156 1 95.19 327 ASP B CA 1
ATOM 10630 C C . ASP B 1 327 ? -36.5 -33.125 -38.906 1 95.19 327 ASP B C 1
ATOM 10632 O O . ASP B 1 327 ? -37.125 -32.938 -37.875 1 95.19 327 ASP B O 1
ATOM 10636 N N . VAL B 1 328 ? -35.219 -32.906 -39.062 1 94.38 328 VAL B N 1
ATOM 10637 C CA . VAL B 1 328 ? -34.406 -32.5 -37.938 1 94.38 328 VAL B CA 1
ATOM 10638 C C . VAL B 1 328 ? -34.906 -31.156 -37.375 1 94.38 328 VAL B C 1
ATOM 10640 O O . VAL B 1 328 ? -34.812 -30.891 -36.188 1 94.38 328 VAL B O 1
ATOM 10643 N N . ALA B 1 329 ? -35.438 -30.297 -38.156 1 92.31 329 ALA B N 1
ATOM 10644 C CA . ALA B 1 329 ? -35.875 -28.938 -37.812 1 92.31 329 ALA B CA 1
ATOM 10645 C C . ALA B 1 329 ? -37.031 -28.984 -36.844 1 92.31 329 ALA B C 1
ATOM 10647 O O . ALA B 1 329 ? -37.25 -28.031 -36.062 1 92.31 329 ALA B O 1
ATOM 10648 N N . ALA B 1 330 ? -37.781 -30.047 -36.875 1 91.75 330 ALA B N 1
ATOM 10649 C CA . ALA B 1 330 ? -38.969 -30.188 -36.062 1 91.75 330 ALA B CA 1
ATOM 10650 C C . ALA B 1 330 ? -38.594 -30.266 -34.562 1 91.75 330 ALA B C 1
ATOM 10652 O O . ALA B 1 330 ? -39.438 -30.062 -33.688 1 91.75 330 ALA B O 1
ATOM 10653 N N . LEU B 1 331 ? -37.375 -30.484 -34.281 1 90.19 331 LEU B N 1
ATOM 10654 C CA . LEU B 1 331 ? -36.938 -30.672 -32.906 1 90.19 331 LEU B CA 1
ATOM 10655 C C . LEU B 1 331 ? -36.469 -29.359 -32.312 1 90.19 331 LEU B C 1
ATOM 10657 O O . LEU B 1 331 ? -36.219 -29.281 -31.109 1 90.19 331 LEU B O 1
ATOM 10661 N N . PHE B 1 332 ? -36.375 -28.359 -33.062 1 91.56 332 PHE B N 1
ATOM 10662 C CA . PHE B 1 332 ? -35.719 -27.125 -32.625 1 91.56 332 PHE B CA 1
ATOM 10663 C C . PHE B 1 332 ? -36.75 -26.188 -32 1 91.56 332 PHE B C 1
ATOM 10665 O O . PHE B 1 332 ? -37.875 -26.094 -32.469 1 91.56 332 PHE B O 1
ATOM 10672 N N . GLU B 1 333 ? -36.219 -25.469 -30.938 1 88.12 333 GLU B N 1
ATOM 10673 C CA . GLU B 1 333 ? -37 -24.344 -30.406 1 88.12 333 GLU B CA 1
ATOM 10674 C C . GLU B 1 333 ? -37.062 -23.203 -31.422 1 88.12 333 GLU B C 1
ATOM 10676 O O . GLU B 1 333 ? -36.25 -23.125 -32.344 1 88.12 333 GLU B O 1
ATOM 10681 N N . PRO B 1 334 ? -37.969 -22.266 -31.188 1 91.56 334 PRO B N 1
ATOM 10682 C CA . PRO B 1 334 ? -38.219 -21.234 -32.188 1 91.56 334 PRO B CA 1
ATOM 10683 C C . PRO B 1 334 ? -36.969 -20.453 -32.594 1 91.56 334 PRO B C 1
ATOM 10685 O O . PRO B 1 334 ? -36.75 -20.219 -33.781 1 91.56 334 PRO B O 1
ATOM 10688 N N . THR B 1 335 ? -36.188 -20.109 -31.594 1 92.81 335 THR B N 1
ATOM 10689 C CA . THR B 1 335 ? -35 -19.312 -31.922 1 92.81 335 THR B CA 1
ATOM 10690 C C . THR B 1 335 ? -34 -20.109 -32.719 1 92.81 335 THR B C 1
ATOM 10692 O O . THR B 1 335 ? -33.406 -19.594 -33.656 1 92.81 335 THR B O 1
ATOM 10695 N N . VAL B 1 336 ? -33.812 -21.328 -32.438 1 94.06 336 VAL B N 1
ATOM 10696 C CA . VAL B 1 336 ? -32.875 -22.203 -33.125 1 94.06 336 VAL B CA 1
ATOM 10697 C C . VAL B 1 336 ? -33.438 -22.547 -34.5 1 94.06 336 VAL B C 1
ATOM 10699 O O . VAL B 1 336 ? -32.688 -22.625 -35.5 1 94.06 336 VAL B O 1
ATOM 10702 N N . TYR B 1 337 ? -34.781 -22.734 -34.562 1 94.62 337 TYR B N 1
ATOM 10703 C CA . TYR B 1 337 ? -35.438 -23 -35.844 1 94.62 337 TYR B CA 1
ATOM 10704 C C . TYR B 1 337 ? -35.25 -21.828 -36.812 1 94.62 337 TYR B C 1
ATOM 10706 O O . TYR B 1 337 ? -34.969 -22.031 -38 1 94.62 337 TYR B O 1
ATOM 10714 N N . ALA B 1 338 ? -35.375 -20.641 -36.25 1 95 338 ALA B N 1
ATOM 10715 C CA . ALA B 1 338 ? -35.156 -19.469 -37.062 1 95 338 ALA B CA 1
ATOM 10716 C C . ALA B 1 338 ? -33.75 -19.453 -37.656 1 95 338 ALA B C 1
ATOM 10718 O O . ALA B 1 338 ? -33.531 -19.078 -38.812 1 95 338 ALA B O 1
ATOM 10719 N N . GLY B 1 339 ? -32.812 -19.859 -36.844 1 95 339 GLY B N 1
ATOM 10720 C CA . GLY B 1 339 ? -31.422 -19.938 -37.312 1 95 339 GLY B CA 1
ATOM 10721 C C . GLY B 1 339 ? -31.219 -21.016 -38.375 1 95 339 GLY B C 1
ATOM 10722 O O . GLY B 1 339 ? -30.453 -20.828 -39.312 1 95 339 GLY B O 1
ATOM 10723 N N . TYR B 1 340 ? -31.906 -22.094 -38.156 1 95.62 340 TYR B N 1
ATOM 10724 C CA . TYR B 1 340 ? -31.875 -23.172 -39.125 1 95.62 340 TYR B CA 1
ATOM 10725 C C . TYR B 1 340 ? -32.375 -22.688 -40.5 1 95.62 340 TYR B C 1
ATOM 10727 O O . TYR B 1 340 ? -31.734 -22.906 -41.5 1 95.62 340 TYR B O 1
ATOM 10735 N N . GLU B 1 341 ? -33.438 -21.969 -40.469 1 95.62 341 GLU B N 1
ATOM 10736 C CA . GLU B 1 341 ? -34.062 -21.5 -41.719 1 95.62 341 GLU B CA 1
ATOM 10737 C C . GLU B 1 341 ? -33.219 -20.438 -42.406 1 95.62 341 GLU B C 1
ATOM 10739 O O . GLU B 1 341 ? -33.125 -20.422 -43.625 1 95.62 341 GLU B O 1
ATOM 10744 N N . ASN B 1 342 ? -32.562 -19.656 -41.625 1 94.44 342 ASN B N 1
ATOM 10745 C CA . ASN B 1 342 ? -31.812 -18.531 -42.188 1 94.44 342 ASN B CA 1
ATOM 10746 C C . ASN B 1 342 ? -30.391 -18.938 -42.562 1 94.44 342 ASN B C 1
ATOM 10748 O O . ASN B 1 342 ? -29.625 -18.109 -43.062 1 94.44 342 ASN B O 1
ATOM 10752 N N . GLY B 1 343 ? -29.953 -20.125 -42.188 1 95.31 343 GLY B N 1
ATOM 10753 C CA . GLY B 1 343 ? -28.625 -20.609 -42.562 1 95.31 343 GLY B CA 1
ATOM 10754 C C . GLY B 1 343 ? -27.531 -20.125 -41.625 1 95.31 343 GLY B C 1
ATOM 10755 O O . GLY B 1 343 ? -26.375 -20.047 -42.031 1 95.31 343 GLY B O 1
ATOM 10756 N N . THR B 1 344 ? -27.922 -19.734 -40.406 1 96.25 344 THR B N 1
ATOM 10757 C CA . THR B 1 344 ? -26.953 -19.219 -39.438 1 96.25 344 THR B CA 1
ATOM 10758 C C . THR B 1 344 ? -25.891 -20.266 -39.094 1 96.25 344 THR B C 1
ATOM 10760 O O . THR B 1 344 ? -26.219 -21.438 -38.906 1 96.25 344 THR B O 1
ATOM 10763 N N . ASP B 1 345 ? -24.531 -19.875 -39.062 1 97.5 345 ASP B N 1
ATOM 10764 C CA . ASP B 1 345 ? -23.375 -20.688 -38.688 1 97.5 345 ASP B CA 1
ATOM 10765 C C . ASP B 1 345 ? -22.344 -19.859 -37.938 1 97.5 345 ASP B C 1
ATOM 10767 O O . ASP B 1 345 ? -21.266 -19.562 -38.469 1 97.5 345 ASP B O 1
ATOM 10771 N N . PHE B 1 346 ? -22.656 -19.547 -36.719 1 96.56 346 PHE B N 1
ATOM 10772 C CA . PHE B 1 346 ? -21.812 -18.656 -35.969 1 96.56 346 PHE B CA 1
ATOM 10773 C C . PHE B 1 346 ? -20.719 -19.422 -35.25 1 96.56 346 PHE B C 1
ATOM 10775 O O . PHE B 1 346 ? -20.984 -20.422 -34.594 1 96.56 346 PHE B O 1
ATOM 10782 N N . ASP B 1 347 ? -19.5 -19.016 -35.344 1 96.5 347 ASP B N 1
ATOM 10783 C CA . ASP B 1 347 ? -18.375 -19.609 -34.625 1 96.5 347 ASP B CA 1
ATOM 10784 C C . ASP B 1 347 ? -18.109 -18.891 -33.312 1 96.5 347 ASP B C 1
ATOM 10786 O O . ASP B 1 347 ? -17.312 -17.953 -33.25 1 96.5 347 ASP B O 1
ATOM 10790 N N . TRP B 1 348 ? -18.672 -19.438 -32.281 1 97.06 348 TRP B N 1
ATOM 10791 C CA . TRP B 1 348 ? -18.578 -18.828 -30.938 1 97.06 348 TRP B CA 1
ATOM 10792 C C . TRP B 1 348 ? -17.141 -18.781 -30.453 1 97.06 348 TRP B C 1
ATOM 10794 O O . TRP B 1 348 ? -16.734 -17.828 -29.812 1 97.06 348 TRP B O 1
ATOM 10804 N N . TRP B 1 349 ? -16.375 -19.781 -30.719 1 95.38 349 TRP B N 1
ATOM 10805 C CA . TRP B 1 349 ? -15.008 -19.859 -30.234 1 95.38 349 TRP B CA 1
ATOM 10806 C C . TRP B 1 349 ? -14.133 -18.812 -30.906 1 95.38 349 TRP B C 1
ATOM 10808 O O . TRP B 1 349 ? -13.336 -18.141 -30.234 1 95.38 349 TRP B O 1
ATOM 10818 N N . ASP B 1 350 ? -14.211 -18.688 -32.125 1 95.25 350 ASP B N 1
ATOM 10819 C CA . ASP B 1 350 ? -13.43 -17.688 -32.844 1 95.25 350 ASP B CA 1
ATOM 10820 C C . ASP B 1 350 ? -13.766 -16.281 -32.375 1 95.25 350 ASP B C 1
ATOM 10822 O O . ASP B 1 350 ? -12.891 -15.414 -32.312 1 95.25 350 ASP B O 1
ATOM 10826 N N . ALA B 1 351 ? -15.016 -16.062 -32.094 1 96.06 351 ALA B N 1
ATOM 10827 C CA . ALA B 1 351 ? -15.453 -14.742 -31.625 1 96.06 351 ALA B CA 1
ATOM 10828 C C . ALA B 1 351 ? -14.883 -14.438 -30.25 1 96.06 351 ALA B C 1
ATOM 10830 O O . ALA B 1 351 ? -14.734 -13.273 -29.875 1 96.06 351 ALA B O 1
ATOM 10831 N N . ALA B 1 352 ? -14.562 -15.484 -29.547 1 96.88 352 ALA B N 1
ATOM 10832 C CA . ALA B 1 352 ? -14.125 -15.32 -28.172 1 96.88 352 ALA B CA 1
ATOM 10833 C C . ALA B 1 352 ? -12.602 -15.289 -28.078 1 96.88 352 ALA B C 1
ATOM 10835 O O . ALA B 1 352 ? -12.047 -15.055 -27 1 96.88 352 ALA B O 1
ATOM 10836 N N . THR B 1 353 ? -11.891 -15.492 -29.172 1 96 353 THR B N 1
ATOM 10837 C CA . THR B 1 353 ? -10.445 -15.695 -29.062 1 96 353 THR B CA 1
ATOM 10838 C C . THR B 1 353 ? -9.695 -14.703 -29.953 1 96 353 THR B C 1
ATOM 10840 O O . THR B 1 353 ? -10.305 -14.039 -30.797 1 96 353 THR B O 1
ATOM 10843 N N . GLN B 1 354 ? -8.438 -14.523 -29.656 1 95.44 354 GLN B N 1
ATOM 10844 C CA . GLN B 1 354 ? -7.504 -13.68 -30.391 1 95.44 354 GLN B CA 1
ATOM 10845 C C . GLN B 1 354 ? -6.078 -14.211 -30.297 1 95.44 354 GLN B C 1
ATOM 10847 O O . GLN B 1 354 ? -5.824 -15.195 -29.594 1 95.44 354 GLN B O 1
ATOM 10852 N N . THR B 1 355 ? -5.281 -13.602 -31.062 1 94.31 355 THR B N 1
ATOM 10853 C CA . THR B 1 355 ? -3.873 -13.945 -30.891 1 94.31 355 THR B CA 1
ATOM 10854 C C . THR B 1 355 ? -3.336 -13.359 -29.578 1 94.31 355 THR B C 1
ATOM 10856 O O . THR B 1 355 ? -3.588 -12.203 -29.266 1 94.31 355 THR B O 1
ATOM 10859 N N . GLY B 1 356 ? -2.693 -14.227 -28.828 1 95.5 356 GLY B N 1
ATOM 10860 C CA . GLY B 1 356 ? -2.086 -13.742 -27.609 1 95.5 356 GLY B CA 1
ATOM 10861 C C . GLY B 1 356 ? -0.754 -13.047 -27.828 1 95.5 356 GLY B C 1
ATOM 10862 O O . GLY B 1 356 ? -0.049 -13.344 -28.797 1 95.5 356 GLY B O 1
ATOM 10863 N N . PHE B 1 357 ? -0.408 -12.125 -26.844 1 95.69 357 PHE B N 1
ATOM 10864 C CA . PHE B 1 357 ? 0.852 -11.398 -26.922 1 95.69 357 PHE B CA 1
ATOM 10865 C C . PHE B 1 357 ? 1.459 -11.203 -25.547 1 95.69 357 PHE B C 1
ATOM 10867 O O . PHE B 1 357 ? 0.735 -11.016 -24.562 1 95.69 357 PHE B O 1
ATOM 10874 N N . ILE B 1 358 ? 2.766 -11.312 -25.484 1 95.81 358 ILE B N 1
ATOM 10875 C CA . ILE B 1 358 ? 3.514 -10.938 -24.297 1 95.81 358 ILE B CA 1
ATOM 10876 C C . ILE B 1 358 ? 4.574 -9.898 -24.656 1 95.81 358 ILE B C 1
ATOM 10878 O O . ILE B 1 358 ? 5.359 -10.102 -25.578 1 95.81 358 ILE B O 1
ATOM 10882 N N . ASN B 1 359 ? 4.594 -8.805 -23.984 1 94.31 359 ASN B N 1
ATOM 10883 C CA . ASN B 1 359 ? 5.617 -7.77 -24.078 1 94.31 359 ASN B CA 1
ATOM 10884 C C . ASN B 1 359 ? 6.348 -7.586 -22.75 1 94.31 359 ASN B C 1
ATOM 10886 O O . ASN B 1 359 ? 5.73 -7.242 -21.734 1 94.31 359 ASN B O 1
ATOM 10890 N N . ASN B 1 360 ? 7.664 -7.844 -22.812 1 94.06 360 ASN B N 1
ATOM 10891 C CA . ASN B 1 360 ? 8.477 -7.73 -21.609 1 94.06 360 ASN B CA 1
ATOM 10892 C C . ASN B 1 360 ? 9.641 -6.758 -21.797 1 94.06 360 ASN B C 1
ATOM 10894 O O . ASN B 1 360 ? 10.352 -6.828 -22.797 1 94.06 360 ASN B O 1
ATOM 10898 N N . HIS B 1 361 ? 9.859 -5.84 -20.844 1 91.69 361 HIS B N 1
ATOM 10899 C CA . HIS B 1 361 ? 10.984 -4.906 -20.797 1 91.69 361 HIS B CA 1
ATOM 10900 C C . HIS B 1 361 ? 11.586 -4.832 -19.406 1 91.69 361 HIS B C 1
ATOM 10902 O O . HIS B 1 361 ? 10.859 -4.715 -18.406 1 91.69 361 HIS B O 1
ATOM 10908 N N . ASN B 1 362 ? 12.875 -4.926 -19.359 1 93.38 362 ASN B N 1
ATOM 10909 C CA . ASN B 1 362 ? 13.586 -4.844 -18.078 1 93.38 362 ASN B CA 1
ATOM 10910 C C . ASN B 1 362 ? 14.828 -3.961 -18.188 1 93.38 362 ASN B C 1
ATOM 10912 O O . ASN B 1 362 ? 15.586 -4.062 -19.156 1 93.38 362 ASN B O 1
ATOM 10916 N N . LEU B 1 363 ? 15.023 -3.082 -17.266 1 89.06 363 LEU B N 1
ATOM 10917 C CA . LEU B 1 363 ? 16.219 -2.246 -17.141 1 89.06 363 LEU B CA 1
ATOM 10918 C C . LEU B 1 363 ? 16.812 -2.369 -15.75 1 89.06 363 LEU B C 1
ATOM 10920 O O . LEU B 1 363 ? 16.109 -2.275 -14.75 1 89.06 363 LEU B O 1
ATOM 10924 N N . SER B 1 364 ? 18.094 -2.629 -15.75 1 91.44 364 SER B N 1
ATOM 10925 C CA . SER B 1 364 ? 18.734 -2.756 -14.445 1 91.44 364 SER B CA 1
ATOM 10926 C C . SER B 1 364 ? 20.156 -2.189 -14.477 1 91.44 364 SER B C 1
ATOM 10928 O O . SER B 1 364 ? 20.75 -2.027 -15.539 1 91.44 364 SER B O 1
ATOM 10930 N N . VAL B 1 365 ? 20.672 -1.912 -13.328 1 84.25 365 VAL B N 1
ATOM 10931 C CA . VAL B 1 365 ? 22.062 -1.505 -13.125 1 84.25 365 VAL B CA 1
ATOM 10932 C C . VAL B 1 365 ? 22.625 -2.174 -11.867 1 84.25 365 VAL B C 1
ATOM 10934 O O . VAL B 1 365 ? 21.922 -2.293 -10.859 1 84.25 365 VAL B O 1
ATOM 10937 N N . ARG B 1 366 ? 23.719 -2.695 -11.977 1 87 366 ARG B N 1
ATOM 10938 C CA . ARG B 1 366 ? 24.391 -3.285 -10.82 1 87 366 ARG B CA 1
ATOM 10939 C C . ARG B 1 366 ? 25.844 -2.811 -10.734 1 87 366 ARG B C 1
ATOM 10941 O O . ARG B 1 366 ? 26.453 -2.479 -11.75 1 87 366 ARG B O 1
ATOM 10948 N N . GLY B 1 367 ? 26.328 -2.729 -9.562 1 81 367 GLY B N 1
ATOM 10949 C CA . GLY B 1 367 ? 27.703 -2.32 -9.305 1 81 367 GLY B CA 1
ATOM 10950 C C . GLY B 1 367 ? 28.125 -2.508 -7.859 1 81 367 GLY B C 1
ATOM 10951 O O . GLY B 1 367 ? 27.312 -2.895 -7.016 1 81 367 GLY B O 1
ATOM 10952 N N . ALA B 1 368 ? 29.438 -2.461 -7.645 1 79.19 368 ALA B N 1
ATOM 10953 C CA . ALA B 1 368 ? 29.953 -2.613 -6.285 1 79.19 368 ALA B CA 1
ATOM 10954 C C . ALA B 1 368 ? 31.25 -1.834 -6.094 1 79.19 368 ALA B C 1
ATOM 10956 O O . ALA B 1 368 ? 32.062 -1.756 -7.008 1 79.19 368 ALA B O 1
ATOM 10957 N N . SER B 1 369 ? 31.359 -1.229 -4.945 1 74.44 369 SER B N 1
ATOM 10958 C CA . SER B 1 369 ? 32.625 -0.713 -4.434 1 74.44 369 SER B CA 1
ATOM 10959 C C . SER B 1 369 ? 33.156 -1.591 -3.312 1 74.44 369 SER B C 1
ATOM 10961 O O . SER B 1 369 ? 32.656 -2.695 -3.084 1 74.44 369 SER B O 1
ATOM 10963 N N . GLU B 1 370 ? 34.188 -1.117 -2.717 1 69.69 370 GLU B N 1
ATOM 10964 C CA . GLU B 1 370 ? 34.75 -1.895 -1.617 1 69.69 370 GLU B CA 1
ATOM 10965 C C . GLU B 1 370 ? 33.75 -2.031 -0.472 1 69.69 370 GLU B C 1
ATOM 10967 O O . GLU B 1 370 ? 33.656 -3.084 0.165 1 69.69 370 GLU B O 1
ATOM 10972 N N . ALA B 1 371 ? 33 -1.051 -0.293 1 73.31 371 ALA B N 1
ATOM 10973 C CA . ALA B 1 371 ? 32.125 -1.042 0.896 1 73.31 371 ALA B CA 1
ATOM 10974 C C . ALA B 1 371 ? 30.672 -1.229 0.522 1 73.31 371 ALA B C 1
ATOM 10976 O O . ALA B 1 371 ? 29.844 -1.604 1.365 1 73.31 371 ALA B O 1
ATOM 10977 N N . THR B 1 372 ? 30.375 -0.987 -0.767 1 77.44 372 THR B N 1
ATOM 10978 C CA . THR B 1 372 ? 28.969 -0.952 -1.114 1 77.44 372 THR B CA 1
ATOM 10979 C C . THR B 1 372 ? 28.688 -1.801 -2.352 1 77.44 372 THR B C 1
ATOM 10981 O O . THR B 1 372 ? 29.453 -1.756 -3.322 1 77.44 372 THR B O 1
ATOM 10984 N N . SER B 1 373 ? 27.688 -2.57 -2.32 1 84.56 373 SER B N 1
ATOM 10985 C CA . SER B 1 373 ? 27.125 -3.266 -3.479 1 84.56 373 SER B CA 1
ATOM 10986 C C . SER B 1 373 ? 25.656 -2.904 -3.689 1 84.56 373 SER B C 1
ATOM 10988 O O . SER B 1 373 ? 24.906 -2.748 -2.725 1 84.56 373 SER B O 1
ATOM 10990 N N . TYR B 1 374 ? 25.297 -2.697 -4.977 1 81.81 374 TYR B N 1
ATOM 10991 C CA . TYR B 1 374 ? 23.906 -2.303 -5.238 1 81.81 374 TYR B CA 1
ATOM 10992 C C . TYR B 1 374 ? 23.391 -2.967 -6.508 1 81.81 374 TYR B C 1
ATOM 10994 O O . TYR B 1 374 ? 24.156 -3.346 -7.387 1 81.81 374 TYR B O 1
ATOM 11002 N N . PHE B 1 375 ? 22.125 -3.086 -6.633 1 90.94 375 PHE B N 1
ATOM 11003 C CA . PHE B 1 375 ? 21.344 -3.535 -7.781 1 90.94 375 PHE B CA 1
ATOM 11004 C C . PHE B 1 375 ? 20 -2.818 -7.84 1 90.94 375 PHE B C 1
ATOM 11006 O O . PHE B 1 375 ? 19.219 -2.877 -6.887 1 90.94 375 PHE B O 1
ATOM 11013 N N . ILE B 1 376 ? 19.797 -2.137 -8.859 1 86.94 376 ILE B N 1
ATOM 11014 C CA . ILE B 1 376 ? 18.547 -1.434 -9.094 1 86.94 376 ILE B CA 1
ATOM 11015 C C . ILE B 1 376 ? 17.906 -1.92 -10.398 1 86.94 376 ILE B C 1
ATOM 11017 O O . ILE B 1 376 ? 18.594 -2.016 -11.422 1 86.94 376 ILE B O 1
ATOM 11021 N N . SER B 1 377 ? 16.578 -2.205 -10.312 1 94.06 377 SER B N 1
ATOM 11022 C CA . SER B 1 377 ? 15.93 -2.764 -11.5 1 94.06 377 SER B CA 1
ATOM 11023 C C . SER B 1 377 ? 14.477 -2.297 -11.602 1 94.06 377 SER B C 1
ATOM 11025 O O . SER B 1 377 ? 13.82 -2.062 -10.594 1 94.06 377 SER B O 1
ATOM 11027 N N . THR B 1 378 ? 14.023 -2.096 -12.805 1 89.62 378 THR B N 1
ATOM 11028 C CA . THR B 1 378 ? 12.617 -1.861 -13.117 1 89.62 378 THR B CA 1
ATOM 11029 C C . THR B 1 378 ? 12.172 -2.73 -14.289 1 89.62 378 THR B C 1
ATOM 11031 O O . THR B 1 378 ? 12.953 -2.99 -15.203 1 89.62 378 THR B O 1
ATOM 11034 N N . GLY B 1 379 ? 10.953 -3.252 -14.148 1 92.88 379 GLY B N 1
ATOM 11035 C CA . GLY B 1 379 ? 10.422 -4.129 -15.18 1 92.88 379 GLY B CA 1
ATOM 11036 C C . GLY B 1 379 ? 8.984 -3.824 -15.539 1 92.88 379 GLY B C 1
ATOM 11037 O O . GLY B 1 379 ? 8.211 -3.361 -14.695 1 92.88 379 GLY B O 1
ATOM 11038 N N . TYR B 1 380 ? 8.641 -4.043 -16.797 1 92.38 380 TYR B N 1
ATOM 11039 C CA . TYR B 1 380 ? 7.285 -3.938 -17.328 1 92.38 380 TYR B CA 1
ATOM 11040 C C . TYR B 1 380 ? 6.906 -5.184 -18.109 1 92.38 380 TYR B C 1
ATOM 11042 O O . TYR B 1 380 ? 7.629 -5.594 -19.016 1 92.38 380 TYR B O 1
ATOM 11050 N N . THR B 1 381 ? 5.766 -5.738 -17.781 1 95.44 381 THR B N 1
ATOM 11051 C CA . THR B 1 381 ? 5.242 -6.914 -18.469 1 95.44 381 THR B CA 1
ATOM 11052 C C . THR B 1 381 ? 3.773 -6.723 -18.812 1 95.44 381 THR B C 1
ATOM 11054 O O . THR B 1 381 ? 2.965 -6.352 -17.969 1 95.44 381 THR B O 1
ATOM 11057 N N . LYS B 1 382 ? 3.414 -6.973 -20.047 1 95.5 382 LYS B N 1
ATOM 11058 C CA . LYS B 1 382 ? 2.025 -6.996 -20.5 1 95.5 382 LYS B CA 1
ATOM 11059 C C . LYS B 1 382 ? 1.71 -8.289 -21.234 1 95.5 382 LYS B C 1
ATOM 11061 O O . LYS B 1 382 ? 2.408 -8.648 -22.188 1 95.5 382 LYS B O 1
ATOM 11066 N N . GLN B 1 383 ? 0.73 -8.898 -20.766 1 95.88 383 GLN B N 1
ATOM 11067 C CA . GLN B 1 383 ? 0.272 -10.141 -21.375 1 95.88 383 GLN B CA 1
ATOM 11068 C C . GLN B 1 383 ? -1.196 -10.039 -21.781 1 95.88 383 GLN B C 1
ATOM 11070 O O . GLN B 1 383 ? -2.062 -9.805 -20.938 1 95.88 383 GLN B O 1
ATOM 11075 N N . GLU B 1 384 ? -1.349 -10.133 -23.078 1 95.5 384 GLU B N 1
ATOM 11076 C CA . GLU B 1 384 ? -2.689 -10.312 -23.625 1 95.5 384 GLU B CA 1
ATOM 11077 C C . GLU B 1 384 ? -2.949 -11.773 -23.984 1 95.5 384 GLU B C 1
ATOM 11079 O O . GLU B 1 384 ? -2.279 -12.336 -24.859 1 95.5 384 GLU B O 1
ATOM 11084 N N . GLY B 1 385 ? -3.932 -12.32 -23.328 1 94.94 385 GLY B N 1
ATOM 11085 C CA . GLY B 1 385 ? -4.18 -13.742 -23.484 1 94.94 385 GLY B CA 1
ATOM 11086 C C . GLY B 1 385 ? -4.906 -14.078 -24.781 1 94.94 385 GLY B C 1
ATOM 11087 O O . GLY B 1 385 ? -5.273 -13.188 -25.531 1 94.94 385 GLY B O 1
ATOM 11088 N N . TYR B 1 386 ? -5.016 -15.352 -25.031 1 95.56 386 TYR B N 1
ATOM 11089 C CA . TYR B 1 386 ? -5.703 -15.906 -26.188 1 95.56 386 TYR B CA 1
ATOM 11090 C C . TYR B 1 386 ? -7.207 -15.688 -26.094 1 95.56 386 TYR B C 1
ATOM 11092 O O . TYR B 1 386 ? -7.871 -15.43 -27.094 1 95.56 386 TYR B O 1
ATOM 11100 N N . ILE B 1 387 ? -7.699 -15.781 -24.891 1 96.94 387 ILE B N 1
ATOM 11101 C CA . ILE B 1 387 ? -9.109 -15.477 -24.656 1 96.94 387 ILE B CA 1
ATOM 11102 C C . ILE B 1 387 ? -9.297 -13.977 -24.484 1 96.94 387 ILE B C 1
ATOM 11104 O O . ILE B 1 387 ? -8.523 -13.32 -23.781 1 96.94 387 ILE B O 1
ATOM 11108 N N . MET B 1 388 ? -10.266 -13.5 -25.125 1 96.19 388 MET B N 1
ATOM 11109 C CA . MET B 1 388 ? -10.5 -12.062 -25.031 1 96.19 388 MET B CA 1
ATOM 11110 C C . MET B 1 388 ? -10.648 -11.617 -23.578 1 96.19 388 MET B C 1
ATOM 11112 O O . MET B 1 388 ? -11.227 -12.336 -22.766 1 96.19 388 MET B O 1
ATOM 11116 N N . ASN B 1 389 ? -10.07 -10.5 -23.188 1 95.69 389 ASN B N 1
ATOM 11117 C CA . ASN B 1 389 ? -10.133 -9.812 -21.906 1 95.69 389 ASN B CA 1
ATOM 11118 C C . ASN B 1 389 ? -9.32 -10.547 -20.844 1 95.69 389 ASN B C 1
ATOM 11120 O O . ASN B 1 389 ? -9.359 -10.188 -19.656 1 95.69 389 ASN B O 1
ATOM 11124 N N . ASP B 1 390 ? -8.688 -11.688 -21.219 1 95.62 390 ASP B N 1
ATOM 11125 C CA . ASP B 1 390 ? -7.684 -12.281 -20.328 1 95.62 390 ASP B CA 1
ATOM 11126 C C . ASP B 1 390 ? -6.371 -11.5 -20.406 1 95.62 390 ASP B C 1
ATOM 11128 O O . ASP B 1 390 ? -5.543 -11.742 -21.281 1 95.62 390 ASP B O 1
ATOM 11132 N N . GLN B 1 391 ? -6.203 -10.672 -19.516 1 94.38 391 GLN B N 1
ATOM 11133 C CA . GLN B 1 391 ? -5.059 -9.773 -19.625 1 94.38 391 GLN B CA 1
ATOM 11134 C C . GLN B 1 391 ? -4.348 -9.625 -18.281 1 94.38 391 GLN B C 1
ATOM 11136 O O . GLN B 1 391 ? -4.945 -9.844 -17.234 1 94.38 391 GLN B O 1
ATOM 11141 N N . TYR B 1 392 ? -3.117 -9.305 -18.328 1 94.38 392 TYR B N 1
ATOM 11142 C CA . TYR B 1 392 ? -2.256 -9.102 -17.172 1 94.38 392 TYR B CA 1
ATOM 11143 C C . TYR B 1 392 ? -1.191 -8.047 -17.469 1 94.38 392 TYR B C 1
ATOM 11145 O O . TYR B 1 392 ? -0.523 -8.102 -18.5 1 94.38 392 TYR B O 1
ATOM 11153 N N . GLU B 1 393 ? -1.062 -7.125 -16.625 1 94.94 393 GLU B N 1
ATOM 11154 C CA . GLU B 1 393 ? -0.009 -6.117 -16.688 1 94.94 393 GLU B CA 1
ATOM 11155 C C . GLU B 1 393 ? 0.682 -5.953 -15.336 1 94.94 39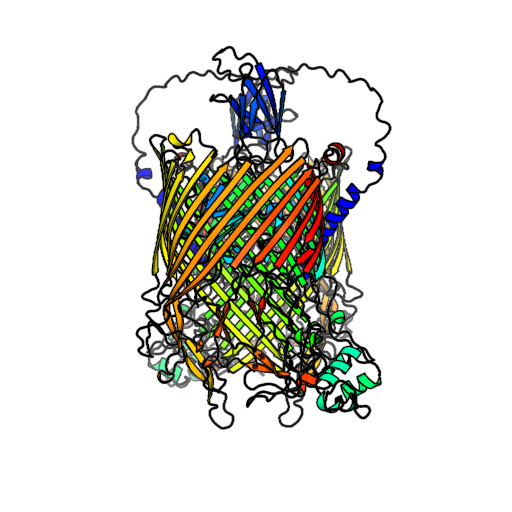3 GLU B C 1
ATOM 11157 O O . GLU B 1 393 ? 0.027 -5.977 -14.289 1 94.94 393 GLU B O 1
ATOM 11162 N N . ARG B 1 394 ? 2.018 -5.824 -15.367 1 95 394 ARG B N 1
ATOM 11163 C CA . ARG B 1 394 ? 2.752 -5.684 -14.117 1 95 394 ARG B CA 1
ATOM 11164 C C . ARG B 1 394 ? 3.92 -4.711 -14.273 1 95 394 ARG B C 1
ATOM 11166 O O . ARG B 1 394 ? 4.629 -4.746 -15.273 1 95 394 ARG B O 1
ATOM 11173 N N . VAL B 1 395 ? 4.148 -3.865 -13.352 1 91 395 VAL B N 1
ATOM 11174 C CA . VAL B 1 395 ? 5.34 -3.039 -13.188 1 91 395 VAL B CA 1
ATOM 11175 C C . VAL B 1 395 ? 6.07 -3.426 -11.906 1 91 395 VAL B C 1
ATOM 11177 O O . VAL B 1 395 ? 5.441 -3.633 -10.867 1 91 395 VAL B O 1
ATOM 11180 N N . THR B 1 396 ? 7.328 -3.578 -12.008 1 94.06 396 THR B N 1
ATOM 11181 C CA . THR B 1 396 ? 8.133 -3.92 -10.844 1 94.06 396 THR B CA 1
ATOM 11182 C C . THR B 1 396 ? 9.273 -2.924 -10.664 1 94.06 396 THR B C 1
ATOM 11184 O O . THR B 1 396 ? 9.789 -2.381 -11.641 1 94.06 396 THR B O 1
ATOM 11187 N N . ALA B 1 397 ? 9.664 -2.656 -9.477 1 88.88 397 ALA B N 1
ATOM 11188 C CA . ALA B 1 397 ? 10.836 -1.879 -9.078 1 88.88 397 ALA B CA 1
ATOM 11189 C C . ALA B 1 397 ? 11.562 -2.539 -7.914 1 88.88 397 ALA B C 1
ATOM 11191 O O . ALA B 1 397 ? 10.938 -2.982 -6.949 1 88.88 397 ALA B O 1
ATOM 11192 N N . ARG B 1 398 ? 12.875 -2.641 -8.062 1 94.44 398 ARG B N 1
ATOM 11193 C CA . ARG B 1 398 ? 13.656 -3.311 -7.027 1 94.44 398 ARG B CA 1
ATOM 11194 C C . ARG B 1 398 ? 14.906 -2.502 -6.676 1 94.44 398 ARG B C 1
ATOM 11196 O O . ARG B 1 398 ? 15.531 -1.898 -7.551 1 94.44 398 ARG B O 1
ATOM 11203 N N . ILE B 1 399 ? 15.305 -2.537 -5.418 1 87.06 399 ILE B N 1
ATOM 11204 C CA . ILE B 1 399 ? 16.547 -1.984 -4.902 1 87.06 399 ILE B CA 1
ATOM 11205 C C . ILE B 1 399 ? 17.188 -2.969 -3.92 1 87.06 399 ILE B C 1
ATOM 11207 O O . ILE B 1 399 ? 16.562 -3.352 -2.928 1 87.06 399 ILE B O 1
ATOM 11211 N N . ASN B 1 400 ? 18.281 -3.412 -4.227 1 92.25 400 ASN B N 1
ATOM 11212 C CA . ASN B 1 400 ? 19.141 -4.172 -3.324 1 92.25 400 ASN B CA 1
ATOM 11213 C C . ASN B 1 400 ? 20.406 -3.393 -2.953 1 92.25 400 ASN B C 1
ATOM 11215 O O . ASN B 1 400 ? 21.156 -2.979 -3.832 1 92.25 400 ASN B O 1
ATOM 11219 N N . LEU B 1 401 ? 20.609 -3.229 -1.681 1 84.94 401 LEU B N 1
ATOM 11220 C CA . LEU B 1 401 ? 21.75 -2.469 -1.176 1 84.94 401 LEU B CA 1
ATOM 11221 C C . LEU B 1 401 ? 22.422 -3.207 -0.026 1 84.94 401 LEU B C 1
ATOM 11223 O O . LEU B 1 401 ? 21.75 -3.732 0.864 1 84.94 401 LEU B O 1
ATOM 11227 N N . ASP B 1 402 ? 23.656 -3.367 -0.101 1 86.06 402 ASP B N 1
ATOM 11228 C CA . ASP B 1 402 ? 24.516 -3.916 0.943 1 86.06 402 ASP B CA 1
ATOM 11229 C C . ASP B 1 402 ? 25.703 -2.994 1.223 1 86.06 402 ASP B C 1
ATOM 11231 O O . ASP B 1 402 ? 26.484 -2.682 0.318 1 86.06 402 ASP B O 1
ATOM 11235 N N . HIS B 1 403 ? 25.891 -2.564 2.422 1 78.38 403 HIS B N 1
ATOM 11236 C CA . HIS B 1 403 ? 26.906 -1.557 2.719 1 78.38 403 HIS B CA 1
ATOM 11237 C C . HIS B 1 403 ? 27.625 -1.875 4.02 1 78.38 403 HIS B C 1
ATOM 11239 O O . HIS B 1 403 ? 27 -2.104 5.051 1 78.38 403 HIS B O 1
ATOM 11245 N N . GLN B 1 404 ? 28.906 -1.876 3.896 1 81 404 GLN B N 1
ATOM 11246 C CA . GLN B 1 404 ? 29.75 -1.999 5.078 1 81 404 GLN B CA 1
ATOM 11247 C C . GLN B 1 404 ? 29.906 -0.654 5.781 1 81 404 GLN B C 1
ATOM 11249 O O . GLN B 1 404 ? 30.797 0.134 5.422 1 81 404 GLN B O 1
ATOM 11254 N N . ILE B 1 405 ? 29.188 -0.513 6.809 1 71.81 405 ILE B N 1
ATOM 11255 C CA . ILE B 1 405 ? 29.203 0.768 7.508 1 71.81 405 ILE B CA 1
ATOM 11256 C C . ILE B 1 405 ? 30.5 0.904 8.305 1 71.81 405 ILE B C 1
ATOM 11258 O O . ILE B 1 405 ? 31.188 1.925 8.211 1 71.81 405 ILE B O 1
ATOM 11262 N N . LEU B 1 406 ? 30.812 -0.143 9.188 1 74.31 406 LEU B N 1
ATOM 11263 C CA . LEU B 1 406 ? 32.062 -0.325 9.938 1 74.31 406 LEU B CA 1
ATOM 11264 C C . LEU B 1 406 ? 32.656 -1.702 9.672 1 74.31 406 LEU B C 1
ATOM 11266 O O . LEU B 1 406 ? 31.984 -2.572 9.102 1 74.31 406 LEU B O 1
ATOM 11270 N N . ASP B 1 407 ? 33.844 -1.836 9.977 1 76.94 407 ASP B N 1
ATOM 11271 C CA . ASP B 1 407 ? 34.469 -3.135 9.758 1 76.94 407 ASP B CA 1
ATOM 11272 C C . ASP B 1 407 ? 33.688 -4.25 10.438 1 76.94 407 ASP B C 1
ATOM 11274 O O . ASP B 1 407 ? 33.688 -5.391 9.969 1 76.94 407 ASP B O 1
ATOM 11278 N N . TRP B 1 408 ? 32.938 -3.924 11.523 1 83.19 408 TRP B N 1
ATOM 11279 C CA . TRP B 1 408 ? 32.25 -4.949 12.289 1 83.19 408 TRP B CA 1
ATOM 11280 C C . TRP B 1 408 ? 30.734 -4.844 12.078 1 83.19 408 TRP B C 1
ATOM 11282 O O . TRP B 1 408 ? 29.969 -5.621 12.648 1 83.19 408 TRP B O 1
ATOM 11292 N N . PHE B 1 409 ? 30.312 -3.885 11.305 1 83.06 409 PHE B N 1
ATOM 11293 C CA . PHE B 1 409 ? 28.891 -3.648 11.156 1 83.06 409 PHE B CA 1
ATOM 11294 C C . PHE B 1 409 ? 28.5 -3.498 9.688 1 83.06 409 PHE B C 1
ATOM 11296 O O . PHE B 1 409 ? 28.906 -2.535 9.031 1 83.06 409 PHE B O 1
ATOM 11303 N N . ARG B 1 410 ? 27.656 -4.41 9.203 1 86.75 410 ARG B N 1
ATOM 11304 C CA . ARG B 1 410 ? 27.141 -4.402 7.836 1 86.75 410 ARG B CA 1
ATOM 11305 C C . ARG B 1 410 ? 25.625 -4.262 7.824 1 86.75 410 ARG B C 1
ATOM 11307 O O . ARG B 1 410 ? 24.938 -4.863 8.648 1 86.75 410 ARG B O 1
ATOM 11314 N N . PHE B 1 411 ? 25.141 -3.408 6.996 1 85.25 411 PHE B N 1
ATOM 11315 C CA . PHE B 1 411 ? 23.719 -3.178 6.836 1 85.25 411 PHE B CA 1
ATOM 11316 C C . PHE B 1 411 ? 23.266 -3.521 5.418 1 85.25 411 PHE B C 1
ATOM 11318 O O . PHE B 1 411 ? 23.984 -3.238 4.453 1 85.25 411 PHE B O 1
ATOM 11325 N N . GLY B 1 412 ? 22.125 -4.105 5.266 1 88.19 412 GLY B N 1
ATOM 11326 C CA . GLY B 1 412 ? 21.609 -4.414 3.943 1 88.19 412 GLY B CA 1
ATOM 11327 C C . GLY B 1 412 ? 20.094 -4.289 3.854 1 88.19 412 GLY B C 1
ATOM 11328 O O . GLY B 1 412 ? 19.391 -4.457 4.855 1 88.19 412 GLY B O 1
ATOM 11329 N N . VAL B 1 413 ? 19.656 -3.938 2.633 1 87.62 413 VAL B N 1
ATOM 11330 C CA . VAL B 1 413 ? 18.234 -3.871 2.322 1 87.62 413 VAL B CA 1
ATOM 11331 C C . VAL B 1 413 ? 17.969 -4.484 0.948 1 87.62 413 VAL B C 1
ATOM 11333 O O . VAL B 1 413 ? 18.688 -4.188 -0.015 1 87.62 413 VAL B O 1
ATOM 11336 N N . GLN B 1 414 ? 17.047 -5.359 0.875 1 93.88 414 GLN B N 1
ATOM 11337 C CA . GLN B 1 414 ? 16.516 -5.918 -0.365 1 93.88 414 GLN B CA 1
ATOM 11338 C C . GLN B 1 414 ? 15.008 -5.723 -0.46 1 93.88 414 GLN B C 1
ATOM 11340 O O . GLN B 1 414 ? 14.242 -6.398 0.233 1 93.88 414 GLN B O 1
ATOM 11345 N N . THR B 1 415 ? 14.625 -4.852 -1.313 1 90.69 415 THR B N 1
ATOM 11346 C CA . THR B 1 415 ? 13.219 -4.492 -1.365 1 90.69 415 THR B CA 1
ATOM 11347 C C . THR B 1 415 ? 12.727 -4.43 -2.809 1 90.69 415 THR B C 1
ATOM 11349 O O . THR B 1 415 ? 13.516 -4.215 -3.73 1 90.69 415 THR B O 1
ATOM 11352 N N . PHE B 1 416 ? 11.43 -4.75 -3.014 1 92.5 416 PHE B N 1
ATOM 11353 C CA . PHE B 1 416 ? 10.82 -4.531 -4.316 1 92.5 416 PHE B CA 1
ATOM 11354 C C . PHE B 1 416 ? 9.336 -4.203 -4.172 1 92.5 416 PHE B C 1
ATOM 11356 O O . PHE B 1 416 ? 8.734 -4.488 -3.137 1 92.5 416 PHE B O 1
ATOM 11363 N N . GLY B 1 417 ? 8.828 -3.58 -5.133 1 91.5 417 GLY B N 1
ATOM 11364 C CA . GLY B 1 417 ? 7.402 -3.355 -5.328 1 91.5 417 GLY B CA 1
ATOM 11365 C C . GLY B 1 417 ? 6.883 -3.928 -6.633 1 91.5 417 GLY B C 1
ATOM 11366 O O . GLY B 1 417 ? 7.57 -3.877 -7.656 1 91.5 417 GLY B O 1
ATOM 11367 N N . SER B 1 418 ? 5.73 -4.559 -6.535 1 95.06 418 SER B N 1
ATOM 11368 C CA . SER B 1 418 ? 5.043 -5.078 -7.715 1 95.06 418 SER B CA 1
ATOM 11369 C C . SER B 1 418 ? 3.615 -4.547 -7.801 1 95.06 418 SER B C 1
ATOM 11371 O O . SER B 1 418 ? 2.857 -4.629 -6.832 1 95.06 418 SER B O 1
ATOM 11373 N N . PHE B 1 419 ? 3.275 -4.016 -8.891 1 92.69 419 PHE B N 1
ATOM 11374 C CA . PHE B 1 419 ? 1.955 -3.461 -9.164 1 92.69 419 PHE B CA 1
ATOM 11375 C C . PHE B 1 419 ? 1.336 -4.109 -10.398 1 92.69 419 PHE B C 1
ATOM 11377 O O . PHE B 1 419 ? 1.731 -3.812 -11.523 1 92.69 419 PHE B O 1
ATOM 11384 N N . ALA B 1 420 ? 0.312 -4.918 -10.117 1 95.44 420 ALA B N 1
ATOM 11385 C CA . ALA B 1 420 ? -0.252 -5.734 -11.188 1 95.44 420 ALA B CA 1
ATOM 11386 C C . ALA B 1 420 ? -1.701 -5.348 -11.469 1 95.44 420 ALA B C 1
ATOM 11388 O O . ALA B 1 420 ? -2.424 -4.93 -10.562 1 95.44 420 ALA B O 1
ATOM 11389 N N . ASP B 1 421 ? -2.109 -5.414 -12.703 1 94.94 421 ASP B N 1
ATOM 11390 C CA . ASP B 1 421 ? -3.465 -5.16 -13.188 1 94.94 421 ASP B CA 1
ATOM 11391 C C . ASP B 1 421 ? -4.035 -6.391 -13.891 1 94.94 421 ASP B C 1
ATOM 11393 O O . ASP B 1 421 ? -3.529 -6.805 -14.938 1 94.94 421 ASP B O 1
ATOM 11397 N N . ASN B 1 422 ? -5.004 -7.004 -13.273 1 95.69 422 ASN B N 1
ATOM 11398 C CA . ASN B 1 422 ? -5.688 -8.172 -13.812 1 95.69 422 ASN B CA 1
ATOM 11399 C C . ASN B 1 422 ? -7.086 -7.828 -14.312 1 95.69 422 ASN B C 1
ATOM 11401 O O . ASN B 1 422 ? -7.953 -8.703 -14.398 1 95.69 422 ASN B O 1
ATOM 11405 N N . SER B 1 423 ? -7.305 -6.656 -14.656 1 96.31 423 SER B N 1
ATOM 11406 C CA . SER B 1 423 ? -8.641 -6.207 -15.039 1 96.31 423 SER B CA 1
ATOM 11407 C C . SER B 1 423 ? -9.125 -6.898 -16.312 1 96.31 423 SER B C 1
ATOM 11409 O O . SER B 1 423 ? -8.32 -7.23 -17.188 1 96.31 423 SER B O 1
ATOM 11411 N N . GLY B 1 424 ? -10.406 -7.07 -16.375 1 95.69 424 GLY B N 1
ATOM 11412 C CA . GLY B 1 424 ? -11.055 -7.723 -17.5 1 95.69 424 GLY B CA 1
ATOM 11413 C C . GLY B 1 424 ? -11.727 -9.031 -17.125 1 95.69 424 GLY B C 1
ATOM 11414 O O . GLY B 1 424 ? -11.227 -9.773 -16.266 1 95.69 424 GLY B O 1
ATOM 11415 N N . GLU B 1 425 ? -12.875 -9.297 -17.703 1 96.25 425 GLU B N 1
ATOM 11416 C CA . GLU B 1 425 ? -13.602 -10.547 -17.5 1 96.25 425 GLU B CA 1
ATOM 11417 C C . GLU B 1 425 ? -13.703 -11.336 -18.812 1 96.25 425 GLU B C 1
ATOM 11419 O O . GLU B 1 425 ? -14.047 -10.781 -19.859 1 96.25 425 GLU B O 1
ATOM 11424 N N . ILE B 1 426 ? -13.414 -12.57 -18.703 1 96.5 426 ILE B N 1
ATOM 11425 C CA . ILE B 1 426 ? -13.461 -13.406 -19.891 1 96.5 426 ILE B CA 1
ATOM 11426 C C . ILE B 1 426 ? -14.883 -13.898 -20.125 1 96.5 426 ILE B C 1
ATOM 11428 O O . ILE B 1 426 ? -15.719 -13.844 -19.219 1 96.5 426 ILE B O 1
ATOM 11432 N N . PRO B 1 427 ? -15.164 -14.336 -21.312 1 96.81 427 PRO B N 1
ATOM 11433 C CA . PRO B 1 427 ? -16.484 -14.938 -21.547 1 96.81 427 PRO B CA 1
ATOM 11434 C C . PRO B 1 427 ? -16.672 -16.234 -20.781 1 96.81 427 PRO B C 1
ATOM 11436 O O . PRO B 1 427 ? -15.695 -16.859 -20.344 1 96.81 427 PRO B O 1
ATOM 11439 N N . ALA B 1 428 ? -17.922 -16.531 -20.547 1 95.06 428 ALA B N 1
ATOM 11440 C CA . ALA B 1 428 ? -18.203 -17.844 -19.953 1 95.06 428 ALA B CA 1
ATOM 11441 C C . ALA B 1 428 ? -17.844 -18.969 -20.906 1 95.06 428 ALA B C 1
ATOM 11443 O O . ALA B 1 428 ? -18.609 -19.312 -21.797 1 95.06 428 ALA B O 1
ATOM 11444 N N . LEU B 1 429 ? -16.844 -19.672 -20.641 1 94.25 429 LEU B N 1
ATOM 11445 C CA . LEU B 1 429 ? -16.234 -20.578 -21.594 1 94.25 429 LEU B CA 1
ATOM 11446 C C . LEU B 1 429 ? -17.141 -21.797 -21.812 1 94.25 429 LEU B C 1
ATOM 11448 O O . LEU B 1 429 ? -17.219 -22.328 -22.922 1 94.25 429 LEU B O 1
ATOM 11452 N N . SER B 1 430 ? -17.75 -22.266 -20.766 1 93.56 430 SER B N 1
ATOM 11453 C CA . SER B 1 430 ? -18.672 -23.391 -20.953 1 93.56 430 SER B CA 1
ATOM 11454 C C . SER B 1 430 ? -19.797 -23.062 -21.922 1 93.56 430 SER B C 1
ATOM 11456 O O . SER B 1 430 ? -20.188 -23.891 -22.734 1 93.56 430 SER B O 1
ATOM 11458 N N . GLN B 1 431 ? -20.203 -21.859 -21.875 1 94.19 431 GLN B N 1
ATOM 11459 C CA . GLN B 1 431 ? -21.281 -21.422 -22.75 1 94.19 431 GLN B CA 1
ATOM 11460 C C . GLN B 1 431 ? -20.766 -21.188 -24.172 1 94.19 431 GLN B C 1
ATOM 11462 O O . GLN B 1 431 ? -21.484 -21.438 -25.141 1 94.19 431 GLN B O 1
ATOM 11467 N N . ILE B 1 432 ? -19.594 -20.734 -24.297 1 95.69 432 ILE B N 1
ATOM 11468 C CA . ILE B 1 432 ? -18.984 -20.547 -25.609 1 95.69 432 ILE B CA 1
ATOM 11469 C C . ILE B 1 432 ? -18.953 -21.875 -26.375 1 95.69 432 ILE B C 1
ATOM 11471 O O . ILE B 1 432 ? -19.25 -21.922 -27.562 1 95.69 432 ILE B O 1
ATOM 11475 N N . THR B 1 433 ? -18.656 -22.891 -25.672 1 94.06 433 THR B N 1
ATOM 11476 C CA . THR B 1 433 ? -18.469 -24.188 -26.281 1 94.06 433 THR B CA 1
ATOM 11477 C C . THR B 1 433 ? -19.812 -24.859 -26.562 1 94.06 433 THR B C 1
ATOM 11479 O O . THR B 1 433 ? -19.969 -25.625 -27.516 1 94.06 433 THR B O 1
ATOM 11482 N N . THR B 1 434 ? -20.828 -24.578 -25.75 1 94 434 THR B N 1
ATOM 11483 C CA . THR B 1 434 ? -22.062 -25.359 -25.828 1 94 434 THR B CA 1
ATOM 11484 C C . THR B 1 434 ? -23.125 -24.609 -26.641 1 94 434 THR B C 1
ATOM 11486 O O . THR B 1 434 ? -24.109 -25.203 -27.078 1 94 434 THR B O 1
ATOM 11489 N N . MET B 1 435 ? -22.906 -23.375 -26.859 1 95.38 435 MET B N 1
ATOM 11490 C CA . MET B 1 435 ? -23.891 -22.625 -27.641 1 95.38 435 MET B CA 1
ATOM 11491 C C . MET B 1 435 ? -23.969 -23.141 -29.062 1 95.38 435 MET B C 1
ATOM 11493 O O . MET B 1 435 ? -22.938 -23.359 -29.703 1 95.38 435 MET B O 1
ATOM 11497 N N . PRO B 1 436 ? -25.156 -23.438 -29.547 1 94.94 436 PRO B N 1
ATOM 11498 C CA . PRO B 1 436 ? -25.266 -23.953 -30.922 1 94.94 436 PRO B CA 1
ATOM 11499 C C . PRO B 1 436 ? -24.859 -22.922 -31.969 1 94.94 436 PRO B C 1
ATOM 11501 O O . PRO B 1 436 ? -25.094 -21.734 -31.797 1 94.94 436 PRO B O 1
ATOM 11504 N N . PRO B 1 437 ? -24.25 -23.375 -33.125 1 97.19 437 PRO B N 1
ATOM 11505 C CA . PRO B 1 437 ? -23.828 -22.469 -34.188 1 97.19 437 PRO B CA 1
ATOM 11506 C C . PRO B 1 437 ? -25.016 -21.875 -34.969 1 97.19 437 PRO B C 1
ATOM 11508 O O . PRO B 1 437 ? -24.844 -20.953 -35.75 1 97.19 437 PRO B O 1
ATOM 11511 N N . LEU B 1 438 ? -26.281 -22.266 -34.594 1 96.88 438 LEU B N 1
ATOM 11512 C CA . LEU B 1 438 ? -27.484 -21.828 -35.312 1 96.88 438 LEU B CA 1
ATOM 11513 C C . LEU B 1 438 ? -28 -20.516 -34.719 1 96.88 438 LEU B C 1
ATOM 11515 O O . LEU B 1 438 ? -28.984 -19.969 -35.219 1 96.88 438 LEU B O 1
ATOM 11519 N N . VAL B 1 439 ? -27.344 -20.016 -33.719 1 96.44 439 VAL B N 1
ATOM 11520 C CA . VAL B 1 439 ? -27.75 -18.734 -33.125 1 96.44 439 VAL B CA 1
ATOM 11521 C C . VAL B 1 439 ? -26.562 -17.781 -33.094 1 96.44 439 VAL B C 1
ATOM 11523 O O . VAL B 1 439 ? -25.422 -18.188 -33.281 1 96.44 439 VAL B O 1
ATOM 11526 N N . THR B 1 440 ? -26.812 -16.469 -32.875 1 96 440 THR B N 1
ATOM 11527 C CA . THR B 1 440 ? -25.797 -15.43 -32.844 1 96 440 THR B CA 1
ATOM 11528 C C . THR B 1 440 ? -25.875 -14.641 -31.531 1 96 440 THR B C 1
ATOM 11530 O O . THR B 1 440 ? -26.922 -14.609 -30.875 1 96 440 THR B O 1
ATOM 11533 N N . PRO B 1 441 ? -24.812 -14.078 -31.188 1 96.81 441 PRO B N 1
ATOM 11534 C CA . PRO B 1 441 ? -24.812 -13.344 -29.922 1 96.81 441 PRO B CA 1
ATOM 11535 C C . PRO B 1 441 ? -25.406 -11.953 -30.031 1 96.81 441 PRO B C 1
ATOM 11537 O O . PRO B 1 441 ? -25.734 -11.328 -29.016 1 96.81 441 PRO B O 1
ATOM 11540 N N . TYR B 1 442 ? -25.578 -11.445 -31.25 1 95.94 442 TYR B N 1
ATOM 11541 C CA . TYR B 1 442 ? -26.016 -10.07 -31.453 1 95.94 442 TYR B CA 1
ATOM 11542 C C . TYR B 1 442 ? -27.188 -10.008 -32.438 1 95.94 442 TYR B C 1
ATOM 11544 O O . TYR B 1 442 ? -27.297 -10.844 -33.312 1 95.94 442 TYR B O 1
ATOM 11552 N N . ASP B 1 443 ? -28.016 -8.984 -32.188 1 93.88 443 ASP B N 1
ATOM 11553 C CA . ASP B 1 443 ? -29.109 -8.781 -33.125 1 93.88 443 ASP B CA 1
ATOM 11554 C C . ASP B 1 443 ? -28.672 -7.945 -34.312 1 93.88 443 ASP B C 1
ATOM 11556 O O . ASP B 1 443 ? -27.484 -7.645 -34.469 1 93.88 443 ASP B O 1
ATOM 11560 N N . GLU B 1 444 ? -29.547 -7.668 -35.156 1 91.62 444 GLU B N 1
ATOM 11561 C CA . GLU B 1 444 ? -29.234 -6.973 -36.406 1 91.62 444 GLU B CA 1
ATOM 11562 C C . GLU B 1 444 ? -28.734 -5.551 -36.125 1 91.62 444 GLU B C 1
ATOM 11564 O O . GLU B 1 444 ? -27.969 -4.996 -36.938 1 91.62 444 GLU B O 1
ATOM 11569 N N . GLU B 1 445 ? -29.078 -5.016 -35 1 93.69 445 GLU B N 1
ATOM 11570 C CA . GLU B 1 445 ? -28.672 -3.658 -34.625 1 93.69 445 GLU B CA 1
ATOM 11571 C C . GLU B 1 445 ? -27.359 -3.656 -33.844 1 93.69 445 GLU B C 1
ATOM 11573 O O . GLU B 1 445 ? -26.812 -2.594 -33.562 1 93.69 445 GLU B O 1
ATOM 11578 N N . GLY B 1 446 ? -26.891 -4.836 -33.562 1 92.44 446 GLY B N 1
ATOM 11579 C CA . GLY B 1 446 ? -25.594 -4.938 -32.906 1 92.44 446 GLY B CA 1
ATOM 11580 C C . GLY B 1 446 ? -25.719 -5.043 -31.391 1 92.44 446 GLY B C 1
ATOM 11581 O O . GLY B 1 446 ? -24.719 -5.07 -30.672 1 92.44 446 GLY B O 1
ATOM 11582 N N . ASN B 1 447 ? -26.922 -5.066 -30.906 1 92.56 447 ASN B N 1
ATOM 11583 C CA . ASN B 1 447 ? -27.125 -5.23 -29.469 1 92.56 447 ASN B CA 1
ATOM 11584 C C . ASN B 1 447 ? -26.984 -6.688 -29.047 1 92.56 447 ASN B C 1
ATOM 11586 O O . ASN B 1 447 ? -27.312 -7.598 -29.797 1 92.56 447 ASN B O 1
ATOM 11590 N N . VAL B 1 448 ? -26.562 -6.828 -27.875 1 94.75 448 VAL B N 1
ATOM 11591 C CA . VAL B 1 448 ? -26.344 -8.18 -27.359 1 94.75 448 VAL B CA 1
ATOM 11592 C C . VAL B 1 448 ? -27.703 -8.836 -27.078 1 94.75 448 VAL B C 1
ATOM 11594 O O . VAL B 1 448 ? -28.609 -8.195 -26.547 1 94.75 448 VAL B O 1
ATOM 11597 N N . ILE B 1 449 ? -27.906 -10.086 -27.516 1 95.44 449 ILE B N 1
ATOM 11598 C CA . ILE B 1 449 ? -29.062 -10.891 -27.172 1 95.44 449 ILE B CA 1
ATOM 11599 C C . ILE B 1 449 ? -28.844 -11.578 -25.828 1 95.44 449 ILE B C 1
ATOM 11601 O O . ILE B 1 449 ? -27.891 -12.336 -25.656 1 95.44 449 ILE B O 1
ATOM 11605 N N . LEU B 1 450 ? -29.625 -11.406 -24.844 1 95 450 LEU B N 1
ATOM 11606 C CA . LEU B 1 450 ? -29.406 -11.891 -23.484 1 95 450 LEU B CA 1
ATOM 11607 C C . LEU B 1 450 ? -29.375 -13.414 -23.453 1 95 450 LEU B C 1
ATOM 11609 O O . LEU B 1 450 ? -28.547 -14.008 -22.766 1 95 450 LEU B O 1
ATOM 11613 N N . ASN B 1 451 ? -30.344 -14.062 -24.188 1 94.5 451 ASN B N 1
ATOM 11614 C CA . ASN B 1 451 ? -30.453 -15.516 -24.297 1 94.5 451 ASN B CA 1
ATOM 11615 C C . ASN B 1 451 ? -30.516 -15.961 -25.766 1 94.5 451 ASN B C 1
ATOM 11617 O O . ASN B 1 451 ? -31.609 -16.234 -26.281 1 94.5 451 ASN B O 1
ATOM 11621 N N . PRO B 1 452 ? -29.391 -16.203 -26.359 1 94.44 452 PRO B N 1
ATOM 11622 C CA . PRO B 1 452 ? -29.344 -16.406 -27.812 1 94.44 452 PRO B CA 1
ATOM 11623 C C . PRO B 1 452 ? -30.141 -17.641 -28.25 1 94.44 452 PRO B C 1
ATOM 11625 O O . PRO B 1 452 ? -30.719 -17.641 -29.344 1 94.44 452 PRO B O 1
ATOM 11628 N N . ASP B 1 453 ? -30.141 -18.672 -27.438 1 91.12 453 ASP B N 1
ATOM 11629 C CA . ASP B 1 453 ? -30.812 -19.906 -27.891 1 91.12 453 ASP B CA 1
ATOM 11630 C C . ASP B 1 453 ? -32.25 -19.938 -27.422 1 91.12 453 ASP B C 1
ATOM 11632 O O . ASP B 1 453 ? -32.938 -20.953 -27.562 1 91.12 453 ASP B O 1
ATOM 11636 N N . GLY B 1 454 ? -32.688 -18.828 -26.844 1 85.81 454 GLY B N 1
ATOM 11637 C CA . GLY B 1 454 ? -34.094 -18.719 -26.422 1 85.81 454 GLY B CA 1
ATOM 11638 C C . GLY B 1 454 ? -34.344 -19.391 -25.078 1 85.81 454 GLY B C 1
ATOM 11639 O O . GLY B 1 454 ? -35.469 -19.328 -24.562 1 85.81 454 GLY B O 1
ATOM 11640 N N . ALA B 1 455 ? -33.375 -19.969 -24.578 1 79.81 455 ALA B N 1
ATOM 11641 C CA . ALA B 1 455 ? -33.5 -20.625 -23.266 1 79.81 455 ALA B CA 1
ATOM 11642 C C . ALA B 1 455 ? -32.969 -19.734 -22.156 1 79.81 455 ALA B C 1
ATOM 11644 O O . ALA B 1 455 ? -32.875 -18.516 -22.297 1 79.81 455 ALA B O 1
ATOM 11645 N N . ILE B 1 456 ? -32.688 -20.406 -21.047 1 80.5 456 ILE B N 1
ATOM 11646 C CA . ILE B 1 456 ? -32.312 -19.688 -19.844 1 80.5 456 ILE B CA 1
ATOM 11647 C C . ILE B 1 456 ? -30.812 -19.375 -19.859 1 80.5 456 ILE B C 1
ATOM 11649 O O . ILE B 1 456 ? -30.328 -18.562 -19.047 1 80.5 456 ILE B O 1
ATOM 11653 N N . ARG B 1 457 ? -30.141 -19.828 -20.875 1 87.94 457 ARG B N 1
ATOM 11654 C CA . ARG B 1 457 ? -28.688 -19.641 -20.875 1 87.94 457 ARG B CA 1
ATOM 11655 C C . ARG B 1 457 ? -28.328 -18.219 -21.312 1 87.94 457 ARG B C 1
ATOM 11657 O O . ARG B 1 457 ? -28.766 -17.766 -22.359 1 87.94 457 ARG B O 1
ATOM 11664 N N . ALA B 1 458 ? -27.453 -17.672 -20.5 1 93.06 458 ALA B N 1
ATOM 11665 C CA . ALA B 1 458 ? -27.047 -16.297 -20.766 1 93.06 458 ALA B CA 1
ATOM 11666 C C . ALA B 1 458 ? -26.016 -16.25 -21.906 1 93.06 458 ALA B C 1
ATOM 11668 O O . ALA B 1 458 ? -25.25 -17.188 -22.109 1 93.06 458 ALA B O 1
ATOM 11669 N N . ASN B 1 459 ? -26.094 -15.195 -22.672 1 96.19 459 ASN B N 1
ATOM 11670 C CA . ASN B 1 459 ? -25.062 -14.898 -23.656 1 96.19 459 ASN B CA 1
ATOM 11671 C C . ASN B 1 459 ? -23.672 -14.875 -23.031 1 96.19 459 ASN B C 1
ATOM 11673 O O . ASN B 1 459 ? -23.422 -14.117 -22.094 1 96.19 459 ASN B O 1
ATOM 11677 N N . PRO B 1 460 ? -22.812 -15.727 -23.531 1 96.5 460 PRO B N 1
ATOM 11678 C CA . PRO B 1 460 ? -21.5 -15.812 -22.891 1 96.5 460 PRO B CA 1
ATOM 11679 C C . PRO B 1 460 ? -20.703 -14.516 -23.016 1 96.5 460 PRO B C 1
ATOM 11681 O O . PRO B 1 460 ? -19.719 -14.328 -22.312 1 96.5 460 PRO B O 1
ATOM 11684 N N . PHE B 1 461 ? -21.062 -13.578 -23.828 1 96.94 461 PHE B N 1
ATOM 11685 C CA . PHE B 1 461 ? -20.328 -12.344 -24.062 1 96.94 461 PHE B CA 1
ATOM 11686 C C . PHE B 1 461 ? -20.828 -11.234 -23.141 1 96.94 461 PHE B C 1
ATOM 11688 O O . PHE B 1 461 ? -20.359 -10.094 -23.234 1 96.94 461 PHE B O 1
ATOM 11695 N N . LEU B 1 462 ? -21.734 -11.531 -22.234 1 96.31 462 LEU B N 1
ATOM 11696 C CA . LEU B 1 462 ? -22.203 -10.539 -21.281 1 96.31 462 LEU B CA 1
ATOM 11697 C C . LEU B 1 462 ? -21.109 -10.234 -20.25 1 96.31 462 LEU B C 1
ATOM 11699 O O . LEU B 1 462 ? -20.953 -9.094 -19.828 1 96.31 462 LEU B O 1
ATOM 11703 N N . SER B 1 463 ? -20.344 -11.203 -19.875 1 95.12 463 SER B N 1
ATOM 11704 C CA . SER B 1 463 ? -19.312 -11.039 -18.844 1 95.12 463 SER B CA 1
ATOM 11705 C C . SER B 1 463 ? -18.219 -10.086 -19.297 1 95.12 463 SER B C 1
ATOM 11707 O O . SER B 1 463 ? -17.781 -9.219 -18.531 1 95.12 463 SER B O 1
ATOM 11709 N N . PRO B 1 464 ? -17.734 -10.18 -20.531 1 95.69 464 PRO B N 1
ATOM 11710 C CA . PRO B 1 464 ? -16.656 -9.281 -20.969 1 95.69 464 PRO B CA 1
ATOM 11711 C C . PRO B 1 464 ? -17.109 -7.824 -21.047 1 95.69 464 PRO B C 1
ATOM 11713 O O . PRO B 1 464 ? -16.266 -6.926 -21.172 1 95.69 464 PRO B O 1
ATOM 11716 N N . LEU B 1 465 ? -18.359 -7.57 -21 1 95 465 LEU B N 1
ATOM 11717 C CA . LEU B 1 465 ? -18.859 -6.203 -21.047 1 95 465 LEU B CA 1
ATOM 11718 C C . LEU B 1 465 ? -18.781 -5.535 -19.688 1 95 465 LEU B C 1
ATOM 11720 O O . LEU B 1 465 ? -19.094 -4.348 -19.547 1 95 465 LEU B O 1
ATOM 11724 N N . SER B 1 466 ? -18.312 -6.227 -18.75 1 96.06 466 SER B N 1
ATOM 11725 C CA . SER B 1 466 ? -18.172 -5.691 -17.391 1 96.06 466 SER B CA 1
ATOM 11726 C C . SER B 1 466 ? -17.094 -4.613 -17.344 1 96.06 466 SER B C 1
ATOM 11728 O O . SER B 1 466 ? -16.078 -4.703 -18.047 1 96.06 466 SER B O 1
ATOM 11730 N N . ASN B 1 467 ? -17.391 -3.516 -16.609 1 96.44 467 ASN B N 1
ATOM 11731 C CA . ASN B 1 467 ? -16.312 -2.664 -16.109 1 96.44 467 ASN B CA 1
ATOM 11732 C C . ASN B 1 467 ? -15.609 -3.287 -14.906 1 96.44 467 ASN B C 1
ATOM 11734 O O . ASN B 1 467 ? -16.141 -3.291 -13.805 1 96.44 467 ASN B O 1
ATOM 11738 N N . ASP B 1 468 ? -14.414 -3.764 -15.234 1 96.88 468 ASP B N 1
ATOM 11739 C CA . ASP B 1 468 ? -13.711 -4.551 -14.227 1 96.88 468 ASP B CA 1
ATOM 11740 C C . ASP B 1 468 ? -12.375 -3.906 -13.852 1 96.88 468 ASP B C 1
ATOM 11742 O O . ASP B 1 468 ? -11.602 -3.518 -14.734 1 96.88 468 ASP B O 1
ATOM 11746 N N . PHE B 1 469 ? -12.297 -3.619 -12.625 1 96.31 469 PHE B N 1
ATOM 11747 C CA . PHE B 1 469 ? -11.062 -3.129 -12.023 1 96.31 469 PHE B CA 1
ATOM 11748 C C . PHE B 1 469 ? -10.5 -4.145 -11.039 1 96.31 469 PHE B C 1
ATOM 11750 O O . PHE B 1 469 ? -11.133 -4.457 -10.031 1 96.31 469 PHE B O 1
ATOM 11757 N N . ASP B 1 470 ? -9.297 -4.691 -11.336 1 96.75 470 ASP B N 1
ATOM 11758 C CA . ASP B 1 470 ? -8.664 -5.684 -10.477 1 96.75 470 ASP B CA 1
ATOM 11759 C C . ASP B 1 470 ? -7.16 -5.438 -10.367 1 96.75 470 ASP B C 1
ATOM 11761 O O . ASP B 1 470 ? -6.391 -5.895 -11.219 1 96.75 470 ASP B O 1
ATOM 11765 N N . LYS B 1 471 ? -6.77 -4.805 -9.289 1 95 471 LYS B N 1
ATOM 11766 C CA . LYS B 1 471 ? -5.359 -4.473 -9.094 1 95 471 LYS B CA 1
ATOM 11767 C C . LYS B 1 471 ? -4.809 -5.141 -7.836 1 95 471 LYS B C 1
ATOM 11769 O O . LYS B 1 471 ? -5.473 -5.168 -6.797 1 95 471 LYS B O 1
ATOM 11774 N N . ASN B 1 472 ? -3.65 -5.715 -8.016 1 94.75 472 ASN B N 1
ATOM 11775 C CA . ASN B 1 472 ? -2.93 -6.367 -6.93 1 94.75 472 ASN B CA 1
ATOM 11776 C C . ASN B 1 472 ? -1.546 -5.758 -6.727 1 94.75 472 ASN B C 1
ATOM 11778 O O . ASN B 1 472 ? -0.734 -5.73 -7.656 1 94.75 472 ASN B O 1
ATOM 11782 N N . ASN B 1 473 ? -1.276 -5.297 -5.531 1 92.94 473 ASN B N 1
ATOM 11783 C CA . ASN B 1 473 ? 0.002 -4.68 -5.199 1 92.94 473 ASN B CA 1
ATOM 11784 C C . ASN B 1 473 ? 0.718 -5.438 -4.086 1 92.94 473 ASN B C 1
ATOM 11786 O O . ASN B 1 473 ? 0.074 -6.004 -3.199 1 92.94 473 ASN B O 1
ATOM 11790 N N . ASN B 1 474 ? 2.016 -5.465 -4.207 1 94.75 474 ASN B N 1
ATOM 11791 C CA . ASN B 1 474 ? 2.844 -6.129 -3.205 1 94.75 474 ASN B CA 1
ATOM 11792 C C . ASN B 1 474 ? 4.102 -5.324 -2.895 1 94.75 474 ASN B C 1
ATOM 11794 O O . ASN B 1 474 ? 4.785 -4.855 -3.807 1 94.75 474 ASN B O 1
ATOM 11798 N N . LEU B 1 475 ? 4.391 -5.094 -1.625 1 90.31 475 LEU B N 1
ATOM 11799 C CA . LEU B 1 475 ? 5.633 -4.5 -1.145 1 90.31 475 LEU B CA 1
ATOM 11800 C C . LEU B 1 475 ? 6.414 -5.492 -0.292 1 90.31 475 LEU B C 1
ATOM 11802 O O . LEU B 1 475 ? 5.941 -5.918 0.764 1 90.31 475 LEU B O 1
ATOM 11806 N N . PHE B 1 476 ? 7.523 -5.805 -0.775 1 94.19 476 PHE B N 1
ATOM 11807 C CA . PHE B 1 476 ? 8.406 -6.73 -0.074 1 94.19 476 PHE B CA 1
ATOM 11808 C C . PHE B 1 476 ? 9.672 -6.02 0.394 1 94.19 476 PHE B C 1
ATOM 11810 O O . PHE B 1 476 ? 10.219 -5.176 -0.321 1 94.19 476 PHE B O 1
ATOM 11817 N N . ALA B 1 477 ? 10.195 -6.352 1.599 1 90.94 477 ALA B N 1
ATOM 11818 C CA . ALA B 1 477 ? 11.477 -5.832 2.078 1 90.94 477 ALA B CA 1
ATOM 11819 C C . ALA B 1 477 ? 12.133 -6.809 3.055 1 90.94 477 ALA B C 1
ATOM 11821 O O . ALA B 1 477 ? 11.453 -7.383 3.914 1 90.94 477 ALA B O 1
ATOM 11822 N N . ASN B 1 478 ? 13.305 -7.062 2.838 1 93.62 478 ASN B N 1
ATOM 11823 C CA . ASN B 1 478 ? 14.188 -7.703 3.809 1 93.62 478 ASN B CA 1
ATOM 11824 C C . ASN B 1 478 ? 15.289 -6.75 4.277 1 93.62 478 ASN B C 1
ATOM 11826 O O . ASN B 1 478 ? 16.156 -6.371 3.498 1 93.62 478 ASN B O 1
ATOM 11830 N N . VAL B 1 479 ? 15.25 -6.332 5.477 1 88.88 479 VAL B N 1
ATOM 11831 C CA . VAL B 1 479 ? 16.266 -5.469 6.082 1 88.88 479 VAL B CA 1
ATOM 11832 C C . VAL B 1 479 ? 17.094 -6.27 7.082 1 88.88 479 VAL B C 1
ATOM 11834 O O . VAL B 1 479 ? 16.547 -6.941 7.957 1 88.88 479 VAL B O 1
ATOM 11837 N N . TYR B 1 480 ? 18.375 -6.211 6.887 1 90.69 480 TYR B N 1
ATOM 11838 C CA . TYR B 1 480 ? 19.188 -6.984 7.82 1 90.69 480 TYR B CA 1
ATOM 11839 C C . TYR B 1 480 ? 20.375 -6.164 8.328 1 90.69 480 TYR B C 1
ATOM 11841 O O . TYR B 1 480 ? 20.781 -5.203 7.676 1 90.69 480 TYR B O 1
ATOM 11849 N N . MET B 1 481 ? 20.859 -6.531 9.523 1 88.31 481 MET B N 1
ATOM 11850 C CA . MET B 1 481 ? 22.047 -6.004 10.18 1 88.31 481 MET B CA 1
ATOM 11851 C C . MET B 1 481 ? 22.969 -7.137 10.641 1 88.31 481 MET B C 1
ATOM 11853 O O . MET B 1 481 ? 22.531 -8.039 11.359 1 88.31 481 MET B O 1
ATOM 11857 N N . ASP B 1 482 ? 24.203 -7.039 10.172 1 90.94 482 ASP B N 1
ATOM 11858 C CA . ASP B 1 482 ? 25.234 -7.996 10.57 1 90.94 482 ASP B CA 1
ATOM 11859 C C . ASP B 1 482 ? 26.25 -7.355 11.5 1 90.94 482 ASP B C 1
ATOM 11861 O O . ASP B 1 482 ? 26.922 -6.391 11.125 1 90.94 482 ASP B O 1
ATOM 11865 N N . LEU B 1 483 ? 26.406 -7.969 12.656 1 89.94 483 LEU B N 1
ATOM 11866 C CA . LEU B 1 483 ? 27.359 -7.5 13.648 1 89.94 483 LEU B CA 1
ATOM 11867 C C . LEU B 1 483 ? 28.422 -8.562 13.922 1 89.94 483 LEU B C 1
ATOM 11869 O O . LEU B 1 483 ? 28.125 -9.609 14.492 1 89.94 483 LEU B O 1
ATOM 11873 N N . GLU B 1 484 ? 29.594 -8.258 13.438 1 90.5 484 GLU B N 1
ATOM 11874 C CA . GLU B 1 484 ? 30.719 -9.086 13.859 1 90.5 484 GLU B CA 1
ATOM 11875 C C . GLU B 1 484 ? 31.266 -8.633 15.211 1 90.5 484 GLU B C 1
ATOM 11877 O O . GLU B 1 484 ? 31.938 -7.602 15.305 1 90.5 484 GLU B O 1
ATOM 11882 N N . ILE B 1 485 ? 31.109 -9.516 16.141 1 86.94 485 ILE B N 1
ATOM 11883 C CA . ILE B 1 485 ? 31.484 -9.125 17.5 1 86.94 485 ILE B CA 1
ATOM 11884 C C . ILE B 1 485 ? 33 -9.062 17.609 1 86.94 485 ILE B C 1
ATOM 11886 O O . ILE B 1 485 ? 33.688 -10.094 17.547 1 86.94 485 ILE B O 1
ATOM 11890 N N . PRO B 1 486 ? 33.688 -7.918 17.734 1 78.62 486 PRO B N 1
ATOM 11891 C CA . PRO B 1 486 ? 35.125 -7.734 17.641 1 78.62 486 PRO B CA 1
ATOM 11892 C C . PRO B 1 486 ? 35.906 -8.5 18.719 1 78.62 486 PRO B C 1
ATOM 11894 O O . PRO B 1 486 ? 37.031 -8.961 18.469 1 78.62 486 PRO B O 1
ATOM 11897 N N . PHE B 1 487 ? 35.406 -8.789 19.875 1 84.94 487 PHE B N 1
ATOM 11898 C CA . PHE B 1 487 ? 36.188 -9.367 20.969 1 84.94 487 PHE B CA 1
ATOM 11899 C C . PHE B 1 487 ? 36.094 -10.891 20.922 1 84.94 487 PHE B C 1
ATOM 11901 O O . PHE B 1 487 ? 36.812 -11.57 21.672 1 84.94 487 PHE B O 1
ATOM 11908 N N . ILE B 1 488 ? 35.312 -11.422 20.125 1 90.06 488 ILE B N 1
ATOM 11909 C CA . ILE B 1 488 ? 35.188 -12.867 19.953 1 90.06 488 ILE B CA 1
ATOM 11910 C C . ILE B 1 488 ? 35.281 -13.227 18.469 1 90.06 488 ILE B C 1
ATOM 11912 O O . ILE B 1 488 ? 34.281 -13.188 17.75 1 90.06 488 ILE B O 1
ATOM 11916 N N . GLU B 1 489 ? 36.375 -13.68 18.094 1 87.44 489 GLU B N 1
ATOM 11917 C CA . GLU B 1 489 ? 36.594 -14.016 16.688 1 87.44 489 GLU B CA 1
ATOM 11918 C C . GLU B 1 489 ? 35.625 -15.102 16.234 1 87.44 489 GLU B C 1
ATOM 11920 O O . GLU B 1 489 ? 35.406 -16.109 16.922 1 87.44 489 GLU B O 1
ATOM 11925 N N . GLY B 1 490 ? 34.969 -14.867 15.172 1 90.5 490 GLY B N 1
ATOM 11926 C CA . GLY B 1 490 ? 34.094 -15.852 14.547 1 90.5 490 GLY B CA 1
ATOM 11927 C C . GLY B 1 490 ? 32.656 -15.711 14.977 1 90.5 490 GLY B C 1
ATOM 11928 O O . GLY B 1 490 ? 31.766 -16.344 14.398 1 90.5 490 GLY B O 1
ATOM 11929 N N . LEU B 1 491 ? 32.438 -14.953 16 1 93.31 491 LEU B N 1
ATOM 11930 C CA . LEU B 1 491 ? 31.062 -14.773 16.469 1 93.31 491 LEU B CA 1
ATOM 11931 C C . LEU B 1 491 ? 30.359 -13.648 15.703 1 93.31 491 LEU B C 1
ATOM 11933 O O . LEU B 1 491 ? 30.875 -12.531 15.625 1 93.31 491 LEU B O 1
ATOM 11937 N N . LYS B 1 492 ? 29.234 -13.953 15.094 1 93.12 492 LYS B N 1
ATOM 11938 C CA . LYS B 1 492 ? 28.453 -13.008 14.305 1 93.12 492 LYS B CA 1
ATOM 11939 C C . LYS B 1 492 ? 27 -13.008 14.742 1 93.12 492 LYS B C 1
ATOM 11941 O O . LYS B 1 492 ? 26.422 -14.062 15.016 1 93.12 492 LYS B O 1
ATOM 11946 N N . TYR B 1 493 ? 26.406 -11.812 14.906 1 91.38 493 TYR B N 1
ATOM 11947 C CA . TYR B 1 493 ? 24.984 -11.641 15.203 1 91.38 493 TYR B CA 1
ATOM 11948 C C . TYR B 1 493 ? 24.266 -10.945 14.055 1 91.38 493 TYR B C 1
ATOM 11950 O O . TYR B 1 493 ? 24.656 -9.844 13.648 1 91.38 493 TYR B O 1
ATOM 11958 N N . ARG B 1 494 ? 23.234 -11.633 13.516 1 93.19 494 ARG B N 1
ATOM 11959 C CA . ARG B 1 494 ? 22.453 -11.062 12.422 1 93.19 494 ARG B CA 1
ATOM 11960 C C . ARG B 1 494 ? 20.984 -10.898 12.82 1 93.19 494 ARG B C 1
ATOM 11962 O O . ARG B 1 494 ? 20.406 -11.805 13.414 1 93.19 494 ARG B O 1
ATOM 11969 N N . VAL B 1 495 ? 20.453 -9.758 12.578 1 92 495 VAL B N 1
ATOM 11970 C CA . VAL B 1 495 ? 19.016 -9.523 12.703 1 92 495 VAL B CA 1
ATOM 11971 C C . VAL B 1 495 ? 18.391 -9.352 11.32 1 92 495 VAL B C 1
ATOM 11973 O O . VAL B 1 495 ? 18.891 -8.578 10.5 1 92 495 VAL B O 1
ATOM 11976 N N . ASN B 1 496 ? 17.328 -10.148 11.047 1 92.56 496 ASN B N 1
ATOM 11977 C CA . ASN B 1 496 ? 16.547 -10.016 9.828 1 92.56 496 ASN B CA 1
ATOM 11978 C C . ASN B 1 496 ? 15.117 -9.562 10.125 1 92.56 496 ASN B C 1
ATOM 11980 O O . ASN B 1 496 ? 14.422 -10.164 10.945 1 92.56 496 ASN B O 1
ATOM 11984 N N . PHE B 1 497 ? 14.727 -8.562 9.438 1 90.62 497 PHE B N 1
ATOM 11985 C CA . PHE B 1 497 ? 13.328 -8.148 9.484 1 90.62 497 PHE B CA 1
ATOM 11986 C C . PHE B 1 497 ? 12.703 -8.219 8.094 1 90.62 497 PHE B C 1
ATOM 11988 O O . PHE B 1 497 ? 13.086 -7.473 7.195 1 90.62 497 PHE B O 1
ATOM 11995 N N . GLY B 1 498 ? 11.758 -9.141 7.965 1 93.19 498 GLY B N 1
ATOM 11996 C CA . GLY B 1 498 ? 11.047 -9.328 6.711 1 93.19 498 GLY B CA 1
ATOM 11997 C C . GLY B 1 498 ? 9.641 -8.758 6.73 1 93.19 498 GLY B C 1
ATOM 11998 O O . GLY B 1 498 ? 8.938 -8.859 7.738 1 93.19 498 GLY B O 1
ATOM 11999 N N . ASN B 1 499 ? 9.352 -8.102 5.648 1 90.75 499 ASN B N 1
ATOM 12000 C CA . ASN B 1 499 ? 8.023 -7.531 5.465 1 90.75 499 ASN B CA 1
ATOM 12001 C C . ASN B 1 499 ? 7.426 -7.918 4.113 1 90.75 499 ASN B C 1
ATOM 12003 O O . ASN B 1 499 ? 8.109 -7.867 3.092 1 90.75 499 ASN B O 1
ATOM 12007 N N . ASN B 1 500 ? 6.184 -8.422 4.137 1 94.06 500 ASN B N 1
ATOM 12008 C CA . ASN B 1 500 ? 5.359 -8.633 2.951 1 94.06 500 ASN B CA 1
ATOM 12009 C C . ASN B 1 500 ? 3.969 -8.023 3.121 1 94.06 500 ASN B C 1
ATOM 12011 O O . ASN B 1 500 ? 3.148 -8.539 3.881 1 94.06 500 ASN B O 1
ATOM 12015 N N . TYR B 1 501 ? 3.75 -6.945 2.422 1 92.44 501 TYR B N 1
ATOM 12016 C CA . TYR B 1 501 ? 2.461 -6.266 2.484 1 92.44 501 TYR B CA 1
ATOM 12017 C C . TYR B 1 501 ? 1.769 -6.281 1.126 1 92.44 501 TYR B C 1
ATOM 12019 O O . TYR B 1 501 ? 2.309 -5.777 0.14 1 92.44 501 TYR B O 1
ATOM 12027 N N . SER B 1 502 ? 0.58 -6.895 1.085 1 94.62 502 SER B N 1
ATOM 12028 C CA . SER B 1 502 ? -0.167 -6.961 -0.167 1 94.62 502 SER B CA 1
ATOM 12029 C C . SER B 1 502 ? -1.583 -6.422 0.005 1 94.62 502 SER B C 1
ATOM 12031 O O . SER B 1 502 ? -2.203 -6.613 1.053 1 94.62 502 SER B O 1
ATOM 12033 N N . TRP B 1 503 ? -2.049 -5.754 -0.896 1 93.69 503 TRP B N 1
ATOM 12034 C CA . TRP B 1 503 ? -3.447 -5.336 -0.93 1 93.69 503 TRP B CA 1
ATOM 12035 C C . TRP B 1 503 ? -4.016 -5.453 -2.34 1 93.69 503 TRP B C 1
ATOM 12037 O O . TRP B 1 503 ? -3.295 -5.266 -3.324 1 93.69 503 TRP B O 1
ATOM 12047 N N . ARG B 1 504 ? -5.23 -5.805 -2.418 1 96.06 504 ARG B N 1
ATOM 12048 C CA . ARG B 1 504 ? -5.957 -6.004 -3.67 1 96.06 504 ARG B CA 1
ATOM 12049 C C . ARG B 1 504 ? -7.277 -5.238 -3.666 1 96.06 504 ARG B C 1
ATOM 12051 O O . ARG B 1 504 ? -7.984 -5.219 -2.658 1 96.06 504 ARG B O 1
ATOM 12058 N N . ARG B 1 505 ? -7.512 -4.531 -4.703 1 96.38 505 ARG B N 1
ATOM 12059 C CA . ARG B 1 505 ? -8.781 -3.869 -4.969 1 96.38 505 ARG B CA 1
ATOM 12060 C C . ARG B 1 505 ? -9.461 -4.453 -6.203 1 96.38 505 ARG B C 1
ATOM 12062 O O . ARG B 1 505 ? -8.906 -4.398 -7.305 1 96.38 505 ARG B O 1
ATOM 12069 N N . HIS B 1 506 ? -10.633 -5.043 -6.023 1 98.12 506 HIS B N 1
ATOM 12070 C CA . HIS B 1 506 ? -11.414 -5.617 -7.113 1 98.12 506 HIS B CA 1
ATOM 12071 C C . HIS B 1 506 ? -12.797 -4.992 -7.184 1 98.12 506 HIS B C 1
ATOM 12073 O O . HIS B 1 506 ? -13.641 -5.242 -6.316 1 98.12 506 HIS B O 1
ATOM 12079 N N . TYR B 1 507 ? -13.008 -4.195 -8.211 1 98.38 507 TYR B N 1
ATOM 12080 C CA . TYR B 1 507 ? -14.281 -3.521 -8.445 1 98.38 507 TYR B CA 1
ATOM 12081 C C . TYR B 1 507 ? -14.883 -3.941 -9.781 1 98.38 507 TYR B C 1
ATOM 12083 O O . TYR B 1 507 ? -14.156 -4.148 -10.758 1 98.38 507 TYR B O 1
ATOM 12091 N N . ARG B 1 508 ? -16.172 -4.121 -9.789 1 98.06 508 ARG B N 1
ATOM 12092 C CA . ARG B 1 508 ? -16.812 -4.52 -11.031 1 98.06 508 ARG B CA 1
ATOM 12093 C C . ARG B 1 508 ? -18.234 -3.965 -11.109 1 98.06 508 ARG B C 1
ATOM 12095 O O . ARG B 1 508 ? -18.906 -3.807 -10.086 1 98.06 508 ARG B O 1
ATOM 12102 N N . SER B 1 509 ? -18.641 -3.617 -12.266 1 97.94 509 SER B N 1
ATOM 12103 C CA . SER B 1 509 ? -20.031 -3.287 -12.578 1 97.94 509 SER B CA 1
ATOM 12104 C C . SER B 1 509 ? -20.438 -3.848 -13.938 1 97.94 509 SER B C 1
ATOM 12106 O O . SER B 1 509 ? -19.641 -3.887 -14.867 1 97.94 509 SER B O 1
ATOM 12108 N N . ASN B 1 510 ? -21.594 -4.363 -13.984 1 97.44 510 ASN B N 1
ATOM 12109 C CA . ASN B 1 510 ? -22.172 -4.934 -15.203 1 97.44 510 ASN B CA 1
ATOM 12110 C C . ASN B 1 510 ? -23.688 -4.766 -15.258 1 97.44 510 ASN B C 1
ATOM 12112 O O . ASN B 1 510 ? -24.391 -5.309 -14.414 1 97.44 510 ASN B O 1
ATOM 12116 N N . VAL B 1 511 ? -24.172 -4.082 -16.25 1 95.5 511 VAL B N 1
ATOM 12117 C CA . VAL B 1 511 ? -25.594 -3.803 -16.391 1 95.5 511 VAL B CA 1
ATOM 12118 C C . VAL B 1 511 ? -26.359 -5.105 -16.594 1 95.5 511 VAL B C 1
ATOM 12120 O O . VAL B 1 511 ? -27.562 -5.191 -16.297 1 95.5 511 VAL B O 1
ATOM 12123 N N . TYR B 1 512 ? -25.688 -6.121 -16.969 1 94.12 512 TYR B N 1
ATOM 12124 C CA . TYR B 1 512 ? -26.344 -7.391 -17.266 1 94.12 512 TYR B CA 1
ATOM 12125 C C . TYR B 1 512 ? -26.172 -8.367 -16.109 1 94.12 512 TYR B C 1
ATOM 12127 O O . TYR B 1 512 ? -26.641 -9.508 -16.188 1 94.12 512 TYR B O 1
ATOM 12135 N N . GLY B 1 513 ? -25.484 -7.91 -15.094 1 92.5 513 GLY B N 1
ATOM 12136 C CA . GLY B 1 513 ? -25.391 -8.734 -13.898 1 92.5 513 GLY B CA 1
ATOM 12137 C C . GLY B 1 513 ? -26.703 -8.836 -13.148 1 92.5 513 GLY B C 1
ATOM 12138 O O . GLY B 1 513 ? -27.641 -8.07 -13.406 1 92.5 513 GLY B O 1
ATOM 12139 N N . ALA B 1 514 ? -26.781 -9.836 -12.32 1 91.62 514 ALA B N 1
ATOM 12140 C CA . ALA B 1 514 ? -27.953 -10.055 -11.484 1 91.62 514 ALA B CA 1
ATOM 12141 C C . ALA B 1 514 ? -29.219 -10.18 -12.336 1 91.62 514 ALA B C 1
ATOM 12143 O O . ALA B 1 514 ? -30.203 -9.484 -12.102 1 91.62 514 ALA B O 1
ATOM 12144 N N . GLY B 1 515 ? -29.219 -11.016 -13.336 1 88.44 515 GLY B N 1
ATOM 12145 C CA . GLY B 1 515 ? -30.359 -11.242 -14.211 1 88.44 515 GLY B CA 1
ATOM 12146 C C . GLY B 1 515 ? -30.719 -10.023 -15.047 1 88.44 515 GLY B C 1
ATOM 12147 O O . GLY B 1 515 ? -31.906 -9.703 -15.203 1 88.44 515 GLY B O 1
ATOM 12148 N N . ALA B 1 516 ? -29.641 -9.273 -15.406 1 90.25 516 ALA B N 1
ATOM 12149 C CA . ALA B 1 516 ? -29.766 -8.078 -16.25 1 90.25 516 ALA B CA 1
ATOM 12150 C C . ALA B 1 516 ? -30.406 -6.93 -15.484 1 90.25 516 ALA B C 1
ATOM 12152 O O . ALA B 1 516 ? -30.953 -6.008 -16.078 1 90.25 516 ALA B O 1
ATOM 12153 N N . ALA B 1 517 ? -30.391 -7.035 -14.125 1 92.44 517 ALA B N 1
ATOM 12154 C CA . ALA B 1 517 ? -30.875 -5.941 -13.289 1 92.44 517 ALA B CA 1
ATOM 12155 C C . ALA B 1 517 ? -29.734 -5.016 -12.875 1 92.44 517 ALA B C 1
ATOM 12157 O O . ALA B 1 517 ? -29.953 -3.941 -12.32 1 92.44 517 ALA B O 1
ATOM 12158 N N . GLY B 1 518 ? -28.562 -5.418 -13.258 1 95.12 518 GLY B N 1
ATOM 12159 C CA . GLY B 1 518 ? -27.375 -4.633 -12.93 1 95.12 518 GLY B CA 1
ATOM 12160 C C . GLY B 1 518 ? -26.734 -5.039 -11.617 1 95.12 518 GLY B C 1
ATOM 12161 O O . GLY B 1 518 ? -27.438 -5.336 -10.648 1 95.12 518 GLY B O 1
ATOM 12162 N N . GLU B 1 519 ? -25.422 -5.113 -11.633 1 97 519 GLU B N 1
ATOM 12163 C CA . GLU B 1 519 ? -24.656 -5.457 -10.445 1 97 519 GLU B CA 1
ATOM 12164 C C . GLU B 1 519 ? -23.375 -4.633 -10.367 1 97 519 GLU B C 1
ATOM 12166 O O . GLU B 1 519 ? -22.734 -4.363 -11.391 1 97 519 GLU B O 1
ATOM 12171 N N . ALA B 1 520 ? -23.078 -4.16 -9.195 1 98 520 ALA B N 1
ATOM 12172 C CA . ALA B 1 520 ? -21.812 -3.496 -8.938 1 98 520 ALA B CA 1
ATOM 12173 C C . ALA B 1 520 ? -21.281 -3.842 -7.551 1 98 520 ALA B C 1
ATOM 12175 O O . ALA B 1 520 ? -22.047 -3.934 -6.59 1 98 520 ALA B O 1
ATOM 12176 N N . PHE B 1 521 ? -20 -4.082 -7.48 1 98.12 521 PHE B N 1
ATOM 12177 C CA . PHE B 1 521 ? -19.422 -4.359 -6.168 1 98.12 521 PHE B CA 1
ATOM 12178 C C . PHE B 1 521 ? -18.031 -3.764 -6.055 1 98.12 521 PHE B C 1
ATOM 12180 O O . PHE B 1 521 ? -17.375 -3.488 -7.066 1 98.12 521 PHE B O 1
ATOM 12187 N N . LYS B 1 522 ? -17.594 -3.457 -4.891 1 98.31 522 LYS B N 1
ATOM 12188 C CA . LYS B 1 522 ? -16.219 -3.152 -4.52 1 98.31 522 LYS B CA 1
ATOM 12189 C C . LYS B 1 522 ? -15.719 -4.094 -3.426 1 98.31 522 LYS B C 1
ATOM 12191 O O . LYS B 1 522 ? -16.344 -4.207 -2.369 1 98.31 522 LYS B O 1
ATOM 12196 N N . ARG B 1 523 ? -14.648 -4.785 -3.713 1 98.12 523 ARG B N 1
ATOM 12197 C CA . ARG B 1 523 ? -13.977 -5.672 -2.773 1 98.12 523 ARG B CA 1
ATOM 12198 C C . ARG B 1 523 ? -12.555 -5.191 -2.488 1 98.12 523 ARG B C 1
ATOM 12200 O O . ARG B 1 523 ? -11.805 -4.879 -3.412 1 98.12 523 ARG B O 1
ATOM 12207 N N . ASN B 1 524 ? -12.242 -5.051 -1.225 1 97.31 524 ASN B N 1
ATOM 12208 C CA . ASN B 1 524 ? -10.906 -4.68 -0.771 1 97.31 524 ASN B CA 1
ATOM 12209 C C . ASN B 1 524 ? -10.289 -5.77 0.098 1 97.31 524 ASN B C 1
ATOM 12211 O O . ASN B 1 524 ? -10.938 -6.285 1.011 1 97.31 524 ASN B O 1
ATOM 12215 N N . TYR B 1 525 ? -9.055 -6.152 -0.236 1 96.75 525 TYR B N 1
ATOM 12216 C CA . TYR B 1 525 ? -8.32 -7.172 0.502 1 96.75 525 TYR B CA 1
ATOM 12217 C C . TYR B 1 525 ? -6.973 -6.637 0.976 1 96.75 525 TYR B C 1
ATOM 12219 O O . TYR B 1 525 ? -6.301 -5.898 0.249 1 96.75 525 TYR B O 1
ATOM 12227 N N . ASN B 1 526 ? -6.629 -6.957 2.201 1 94.5 526 ASN B N 1
ATOM 12228 C CA . ASN B 1 526 ? -5.32 -6.609 2.748 1 94.5 526 ASN B CA 1
ATOM 12229 C C . ASN B 1 526 ? -4.695 -7.785 3.49 1 94.5 526 ASN B C 1
ATOM 12231 O O . ASN B 1 526 ? -5.391 -8.531 4.18 1 94.5 526 ASN B O 1
ATOM 12235 N N . SER B 1 527 ? -3.381 -7.938 3.246 1 95.25 527 SER B N 1
ATOM 12236 C CA . SER B 1 527 ? -2.605 -8.938 3.973 1 95.25 527 SER B CA 1
ATOM 12237 C C . SER B 1 527 ? -1.25 -8.383 4.398 1 95.25 527 SER B C 1
ATOM 12239 O O . SER B 1 527 ? -0.614 -7.641 3.648 1 95.25 527 SER B O 1
ATOM 12241 N N . TYR B 1 528 ? -0.843 -8.711 5.641 1 92.19 528 TYR B N 1
ATOM 12242 C CA . TYR B 1 528 ? 0.438 -8.266 6.176 1 92.19 528 TYR B CA 1
ATOM 12243 C C . TYR B 1 528 ? 1.174 -9.414 6.859 1 92.19 528 TYR B C 1
ATOM 12245 O O . TYR B 1 528 ? 0.666 -10 7.816 1 92.19 528 TYR B O 1
ATOM 12253 N N . ASP B 1 529 ? 2.336 -9.68 6.332 1 95.12 529 ASP B N 1
ATOM 12254 C CA . ASP B 1 529 ? 3.211 -10.734 6.832 1 95.12 529 ASP B CA 1
ATOM 12255 C C . ASP B 1 529 ? 4.562 -10.172 7.262 1 95.12 529 ASP B C 1
ATOM 12257 O O . ASP B 1 529 ? 5.324 -9.672 6.43 1 95.12 529 ASP B O 1
ATOM 12261 N N . TRP B 1 530 ? 4.898 -10.25 8.539 1 92.25 530 TRP B N 1
ATOM 12262 C CA . TRP B 1 530 ? 6.215 -9.789 8.969 1 92.25 530 TRP B CA 1
ATOM 12263 C C . TRP B 1 530 ? 6.957 -10.891 9.727 1 92.25 530 TRP B C 1
ATOM 12265 O O . TRP B 1 530 ? 6.332 -11.773 10.32 1 92.25 530 TRP B O 1
ATOM 12275 N N . THR B 1 531 ? 8.234 -10.875 9.641 1 94.38 531 THR B N 1
ATOM 12276 C CA . THR B 1 531 ? 9.133 -11.836 10.273 1 94.38 531 THR B CA 1
ATOM 12277 C C . THR B 1 531 ? 10.297 -11.117 10.953 1 94.38 531 THR B C 1
ATOM 12279 O O . THR B 1 531 ? 10.852 -10.164 10.406 1 94.38 531 THR B O 1
ATOM 12282 N N . LEU B 1 532 ? 10.625 -11.547 12.156 1 93 532 LEU B N 1
ATOM 12283 C CA . LEU B 1 532 ? 11.812 -11.109 12.867 1 93 532 LEU B CA 1
ATOM 12284 C C . LEU B 1 532 ? 12.68 -12.305 13.266 1 93 532 LEU B C 1
ATOM 12286 O O . LEU B 1 532 ? 12.266 -13.133 14.07 1 93 532 LEU B O 1
ATOM 12290 N N . ASP B 1 533 ? 13.867 -12.32 12.719 1 94.12 533 ASP B N 1
ATOM 12291 C CA . ASP B 1 533 ? 14.812 -13.391 13.023 1 94.12 533 ASP B CA 1
ATOM 12292 C C . ASP B 1 533 ? 16.047 -12.844 13.742 1 94.12 533 ASP B C 1
ATOM 12294 O O . ASP B 1 533 ? 16.625 -11.844 13.312 1 94.12 533 ASP B O 1
ATOM 12298 N N . ASN B 1 534 ? 16.375 -13.469 14.828 1 93.88 534 ASN B N 1
ATOM 12299 C CA . ASN B 1 534 ? 17.656 -13.305 15.492 1 93.88 534 ASN B CA 1
ATOM 12300 C C . ASN B 1 534 ? 18.578 -14.508 15.25 1 93.88 534 ASN B C 1
ATOM 12302 O O . ASN B 1 534 ? 18.25 -15.625 15.656 1 93.88 534 ASN B O 1
ATOM 12306 N N . ILE B 1 535 ? 19.672 -14.227 14.586 1 94.38 535 ILE B N 1
ATOM 12307 C CA . ILE B 1 535 ? 20.547 -15.32 14.172 1 94.38 535 ILE B CA 1
ATOM 12308 C C . ILE B 1 535 ? 21.938 -15.125 14.789 1 94.38 535 ILE B C 1
ATOM 12310 O O . ILE B 1 535 ? 22.562 -14.086 14.586 1 94.38 535 ILE B O 1
ATOM 12314 N N . LEU B 1 536 ? 22.375 -16.109 15.539 1 94.31 536 LEU B N 1
ATOM 12315 C CA . LEU B 1 536 ? 23.719 -16.156 16.125 1 94.31 536 LEU B CA 1
ATOM 12316 C C . LEU B 1 536 ? 24.547 -17.266 15.484 1 94.31 536 LEU B C 1
ATOM 12318 O O . LEU B 1 536 ? 24.125 -18.422 15.453 1 94.31 536 LEU B O 1
ATOM 12322 N N . THR B 1 537 ? 25.688 -16.859 14.953 1 94.12 537 THR B N 1
ATOM 12323 C CA . THR B 1 537 ? 26.562 -17.844 14.32 1 94.12 537 THR B CA 1
ATOM 12324 C C . THR B 1 537 ? 27.969 -17.797 14.938 1 94.12 537 THR B C 1
ATOM 12326 O O . THR B 1 537 ? 28.484 -16.719 15.234 1 94.12 537 THR B O 1
ATOM 12329 N N . TYR B 1 538 ? 28.516 -18.938 15.188 1 93.75 538 TYR B N 1
ATOM 12330 C CA . TYR B 1 538 ? 29.875 -19.078 15.68 1 93.75 538 TYR B CA 1
ATOM 12331 C C . TYR B 1 538 ? 30.688 -20.016 14.797 1 93.75 538 TYR B C 1
ATOM 12333 O O . TYR B 1 538 ? 30.344 -21.203 14.664 1 93.75 538 TYR B O 1
ATOM 12341 N N . ARG B 1 539 ? 31.688 -19.484 14.172 1 92.19 539 ARG B N 1
ATOM 12342 C CA . ARG B 1 539 ? 32.562 -20.281 13.305 1 92.19 539 ARG B CA 1
ATOM 12343 C C . ARG B 1 539 ? 33.969 -20.344 13.867 1 92.19 539 ARG B C 1
ATOM 12345 O O . ARG B 1 539 ? 34.562 -19.312 14.211 1 92.19 539 ARG B O 1
ATOM 12352 N N . LYS B 1 540 ? 34.469 -21.547 13.914 1 91.88 540 LYS B N 1
ATOM 12353 C CA . LYS B 1 540 ? 35.844 -21.719 14.438 1 91.88 540 LYS B CA 1
ATOM 12354 C C . LYS B 1 540 ? 36.531 -22.906 13.766 1 91.88 540 LYS B C 1
ATOM 12356 O O . LYS B 1 540 ? 35.906 -23.938 13.516 1 91.88 540 LYS B O 1
ATOM 12361 N N . SER B 1 541 ? 37.719 -22.672 13.375 1 90.62 541 SER B N 1
ATOM 12362 C CA . SER B 1 541 ? 38.594 -23.734 12.891 1 90.62 541 SER B CA 1
ATOM 12363 C C . SER B 1 541 ? 39.688 -24.047 13.891 1 90.62 541 SER B C 1
ATOM 12365 O O . SER B 1 541 ? 40.281 -23.156 14.484 1 90.62 541 SER B O 1
ATOM 12367 N N . PHE B 1 542 ? 39.844 -25.281 14.211 1 88.31 542 PHE B N 1
ATOM 12368 C CA . PHE B 1 542 ? 40.938 -25.641 15.109 1 88.31 542 PHE B CA 1
ATOM 12369 C C . PHE B 1 542 ? 41.781 -26.766 14.531 1 88.31 542 PHE B C 1
ATOM 12371 O O . PHE B 1 542 ? 41.25 -27.672 13.883 1 88.31 542 PHE B O 1
ATOM 12378 N N . ASN B 1 543 ? 43.125 -26.781 14.766 1 87.69 543 ASN B N 1
ATOM 12379 C CA . ASN B 1 543 ? 44.156 -27.703 14.289 1 87.69 543 ASN B CA 1
ATOM 12380 C C . ASN B 1 543 ? 44.094 -27.859 12.773 1 87.69 543 ASN B C 1
ATOM 12382 O O . ASN B 1 543 ? 44.406 -28.938 12.25 1 87.69 543 ASN B O 1
ATOM 12386 N N . ASN B 1 544 ? 43.562 -26.969 12.055 1 81.56 544 ASN B N 1
ATOM 12387 C CA . ASN B 1 544 ? 43.5 -26.812 10.602 1 81.56 544 ASN B CA 1
ATOM 12388 C C . ASN B 1 544 ? 42.625 -27.891 9.961 1 81.56 544 ASN B C 1
ATOM 12390 O O . ASN B 1 544 ? 42.406 -27.859 8.75 1 81.56 544 ASN B O 1
ATOM 12394 N N . ASN B 1 545 ? 42.188 -28.812 10.719 1 87.75 545 ASN B N 1
ATOM 12395 C CA . ASN B 1 545 ? 41.438 -29.891 10.102 1 87.75 545 ASN B CA 1
ATOM 12396 C C . ASN B 1 545 ? 40 -29.938 10.609 1 87.75 545 ASN B C 1
ATOM 12398 O O . ASN B 1 545 ? 39.188 -30.656 10.062 1 87.75 545 ASN B O 1
ATOM 12402 N N . HIS B 1 546 ? 39.781 -29.297 11.758 1 92.69 546 HIS B N 1
ATOM 12403 C CA . HIS B 1 546 ? 38.469 -29.281 12.344 1 92.69 546 HIS B CA 1
ATOM 12404 C C . HIS B 1 546 ? 37.781 -27.938 12.086 1 92.69 546 HIS B C 1
ATOM 12406 O O . HIS B 1 546 ? 38.281 -26.891 12.453 1 92.69 546 HIS B O 1
ATOM 12412 N N . ASN B 1 547 ? 36.656 -27.969 11.438 1 91.94 547 ASN B N 1
ATOM 12413 C CA . ASN B 1 547 ? 35.844 -26.766 11.211 1 91.94 547 ASN B CA 1
ATOM 12414 C C . ASN B 1 547 ? 34.469 -26.906 11.836 1 91.94 547 ASN B C 1
ATOM 12416 O O . ASN B 1 547 ? 33.781 -27.906 11.625 1 91.94 547 ASN B O 1
ATOM 12420 N N . LEU B 1 548 ? 34.125 -25.906 12.664 1 92.62 548 LEU B N 1
ATOM 12421 C CA . LEU B 1 548 ? 32.844 -25.891 13.352 1 92.62 548 LEU B CA 1
ATOM 12422 C C . LEU B 1 548 ? 32.031 -24.641 13 1 92.62 548 LEU B C 1
ATOM 12424 O O . LEU B 1 548 ? 32.594 -23.531 13 1 92.62 548 LEU B O 1
ATOM 12428 N N . ASP B 1 549 ? 30.828 -24.828 12.609 1 92.5 549 ASP B N 1
ATOM 12429 C CA . ASP B 1 549 ? 29.875 -23.75 12.367 1 92.5 549 ASP B CA 1
ATOM 12430 C C . ASP B 1 549 ? 28.594 -23.953 13.172 1 92.5 549 ASP B C 1
ATOM 12432 O O . ASP B 1 549 ? 27.812 -24.875 12.883 1 92.5 549 ASP B O 1
ATOM 12436 N N . LEU B 1 550 ? 28.359 -23.156 14.188 1 93.5 550 LEU B N 1
ATOM 12437 C CA . LEU B 1 550 ? 27.172 -23.203 15.031 1 93.5 550 LEU B CA 1
ATOM 12438 C C . LEU B 1 550 ? 26.219 -22.062 14.719 1 93.5 550 LEU B C 1
ATOM 12440 O O . LEU B 1 550 ? 26.641 -20.891 14.664 1 93.5 550 LEU B O 1
ATOM 12444 N N . THR B 1 551 ? 24.953 -22.422 14.461 1 93.94 551 THR B N 1
ATOM 12445 C CA . THR B 1 551 ? 23.953 -21.391 14.172 1 93.94 551 THR B CA 1
ATOM 12446 C C . THR B 1 551 ? 22.734 -21.547 15.094 1 93.94 551 THR B C 1
ATOM 12448 O O . THR B 1 551 ? 22.219 -22.641 15.258 1 93.94 551 THR B O 1
ATOM 12451 N N . MET B 1 552 ? 22.344 -20.484 15.711 1 94.75 552 MET B N 1
ATOM 12452 C CA . MET B 1 552 ? 21.109 -20.422 16.5 1 94.75 552 MET B CA 1
ATOM 12453 C C . MET B 1 552 ? 20.156 -19.375 15.945 1 94.75 552 MET B C 1
ATOM 12455 O O . MET B 1 552 ? 20.578 -18.25 15.656 1 94.75 552 MET B O 1
ATOM 12459 N N . VAL B 1 553 ? 18.875 -19.797 15.789 1 94.69 553 VAL B N 1
ATOM 12460 C CA . VAL B 1 553 ? 17.875 -18.875 15.258 1 94.69 553 VAL B CA 1
ATOM 12461 C C . VAL B 1 553 ? 16.719 -18.766 16.234 1 94.69 553 VAL B C 1
ATOM 12463 O O . VAL B 1 553 ? 16.188 -19.781 16.703 1 94.69 553 VAL B O 1
ATOM 12466 N N . PHE B 1 554 ? 16.344 -17.609 16.641 1 94.62 554 PHE B N 1
ATOM 12467 C CA . PHE B 1 554 ? 15.109 -17.266 17.344 1 94.62 554 PHE B CA 1
ATOM 12468 C C . PHE B 1 554 ? 14.25 -16.344 16.484 1 94.62 554 PHE B C 1
ATOM 12470 O O . PHE B 1 554 ? 14.68 -15.258 16.094 1 94.62 554 PHE B O 1
ATOM 12477 N N . GLY B 1 555 ? 13.055 -16.891 16.203 1 94.44 555 GLY B N 1
ATOM 12478 C CA . GLY B 1 555 ? 12.281 -16.078 15.266 1 94.44 555 GLY B CA 1
ATOM 12479 C C . GLY B 1 555 ? 10.805 -16.031 15.617 1 94.44 555 GLY B C 1
ATOM 12480 O O . GLY B 1 555 ? 10.305 -16.875 16.359 1 94.44 555 GLY B O 1
ATOM 12481 N N . ARG B 1 556 ? 10.148 -15 15.172 1 95.25 556 ARG B N 1
ATOM 12482 C CA . ARG B 1 556 ? 8.703 -14.797 15.25 1 95.25 556 ARG B CA 1
ATOM 12483 C C . ARG B 1 556 ? 8.148 -14.305 13.922 1 95.25 556 ARG B C 1
ATOM 12485 O O . ARG B 1 556 ? 8.789 -13.508 13.227 1 95.25 556 ARG B O 1
ATOM 12492 N N . ARG B 1 557 ? 6.965 -14.789 13.586 1 93.94 557 ARG B N 1
ATOM 12493 C CA . ARG B 1 557 ? 6.27 -14.406 12.359 1 93.94 557 ARG B CA 1
ATOM 12494 C C . ARG B 1 557 ? 4.77 -14.266 12.609 1 93.94 557 ARG B C 1
ATOM 12496 O O . ARG B 1 557 ? 4.195 -15.008 13.406 1 93.94 557 ARG B O 1
ATOM 12503 N N . GLU B 1 558 ? 4.172 -13.297 12.023 1 95.06 558 GLU B N 1
ATOM 12504 C CA . GLU B 1 558 ? 2.732 -13.086 12.109 1 95.06 558 GLU B CA 1
ATOM 12505 C C . GLU B 1 558 ? 2.137 -12.75 10.75 1 95.06 558 GLU B C 1
ATOM 12507 O O . GLU B 1 558 ? 2.707 -11.961 9.992 1 95.06 558 GLU B O 1
ATOM 12512 N N . LEU B 1 559 ? 1.051 -13.422 10.422 1 94.31 559 LEU B N 1
ATOM 12513 C CA . LEU B 1 559 ? 0.312 -13.188 9.18 1 94.31 559 LEU B CA 1
ATOM 12514 C C . LEU B 1 559 ? -1.125 -12.773 9.477 1 94.31 559 LEU B C 1
ATOM 12516 O O . LEU B 1 559 ? -1.847 -13.477 10.188 1 94.31 559 LEU B O 1
ATOM 12520 N N . LYS B 1 560 ? -1.513 -11.633 8.969 1 94.94 560 LYS B N 1
ATOM 12521 C CA . LYS B 1 560 ? -2.863 -11.109 9.133 1 94.94 560 LYS B CA 1
ATOM 12522 C C . LYS B 1 560 ? -3.537 -10.891 7.781 1 94.94 560 LYS B C 1
ATOM 12524 O O . LYS B 1 560 ? -2.873 -10.562 6.797 1 94.94 560 LYS B O 1
ATOM 12529 N N . TYR B 1 561 ? -4.875 -11.055 7.785 1 94.94 561 TYR B N 1
ATOM 12530 C CA . TYR B 1 561 ? -5.691 -10.859 6.59 1 94.94 561 TYR B CA 1
ATOM 12531 C C . TYR B 1 561 ? -7.016 -10.195 6.941 1 94.94 561 TYR B C 1
ATOM 12533 O O . TYR B 1 561 ? -7.574 -10.438 8.016 1 94.94 561 TYR B O 1
ATOM 12541 N N . GLU B 1 562 ? -7.48 -9.336 6.086 1 95.75 562 GLU B N 1
ATOM 12542 C CA . GLU B 1 562 ? -8.82 -8.781 6.215 1 95.75 562 GLU B CA 1
ATOM 12543 C C . GLU B 1 562 ? -9.422 -8.477 4.844 1 95.75 562 GLU B C 1
ATOM 12545 O O . GLU B 1 562 ? -8.703 -8.164 3.896 1 95.75 562 GLU B O 1
ATOM 12550 N N . SER B 1 563 ? -10.742 -8.523 4.746 1 97.06 563 SER B N 1
ATOM 12551 C CA . SER B 1 563 ? -11.453 -8.219 3.508 1 97.06 563 SER B CA 1
ATOM 12552 C C . SER B 1 563 ? -12.734 -7.445 3.785 1 97.06 563 SER B C 1
ATOM 12554 O O . SER B 1 563 ? -13.32 -7.566 4.863 1 97.06 563 SER B O 1
ATOM 12556 N N . THR B 1 564 ? -13.156 -6.605 2.885 1 97.69 564 THR B N 1
ATOM 12557 C CA . THR B 1 564 ? -14.398 -5.84 2.887 1 97.69 564 THR B CA 1
ATOM 12558 C C . THR B 1 564 ? -15.086 -5.922 1.525 1 97.69 564 THR B C 1
ATOM 12560 O O . THR B 1 564 ? -14.445 -5.77 0.488 1 97.69 564 THR B O 1
ATOM 12563 N N . GLU B 1 565 ? -16.359 -6.227 1.544 1 97.31 565 GLU B N 1
ATOM 12564 C CA . GLU B 1 565 ? -17.141 -6.27 0.313 1 97.31 565 GLU B CA 1
ATOM 12565 C C . GLU B 1 565 ? -18.391 -5.406 0.427 1 97.31 565 GLU B C 1
ATOM 12567 O O . GLU B 1 565 ? -19.141 -5.504 1.407 1 97.31 565 GLU B O 1
ATOM 12572 N N . ALA B 1 566 ? -18.562 -4.527 -0.438 1 98.19 566 ALA B N 1
ATOM 12573 C CA . ALA B 1 566 ? -19.812 -3.795 -0.688 1 98.19 566 ALA B CA 1
ATOM 12574 C C . ALA B 1 566 ? -20.406 -4.164 -2.045 1 98.19 566 ALA B C 1
ATOM 12576 O O . ALA B 1 566 ? -19.75 -3.986 -3.08 1 98.19 566 ALA B O 1
ATOM 12577 N N . ASN B 1 567 ? -21.625 -4.723 -2.045 1 97.31 567 ASN B N 1
ATOM 12578 C CA . ASN B 1 567 ? -22.25 -5.238 -3.258 1 97.31 567 ASN B CA 1
ATOM 12579 C C . ASN B 1 567 ? -23.672 -4.711 -3.42 1 97.31 567 ASN B C 1
ATOM 12581 O O . ASN B 1 567 ? -24.484 -4.773 -2.484 1 97.31 567 ASN B O 1
ATOM 12585 N N . GLY B 1 568 ? -23.953 -4.141 -4.562 1 96.62 568 GLY B N 1
ATOM 12586 C CA . GLY B 1 568 ? -25.281 -3.676 -4.902 1 96.62 568 GLY B CA 1
ATOM 12587 C C . GLY B 1 568 ? -25.828 -4.309 -6.168 1 96.62 568 GLY B C 1
ATOM 12588 O O . GLY B 1 568 ? -25.078 -4.598 -7.102 1 96.62 568 GLY B O 1
ATOM 12589 N N . THR B 1 569 ? -27.141 -4.547 -6.164 1 95.5 569 THR B N 1
ATOM 12590 C CA . THR B 1 569 ? -27.812 -5.051 -7.359 1 95.5 569 THR B CA 1
ATOM 12591 C C . THR B 1 569 ? -29.078 -4.254 -7.637 1 95.5 569 THR B C 1
ATOM 12593 O O . THR B 1 569 ? -29.484 -3.412 -6.832 1 95.5 569 THR B O 1
ATOM 12596 N N . ASN B 1 570 ? -29.656 -4.445 -8.82 1 92.69 570 ASN B N 1
ATOM 12597 C CA . ASN B 1 570 ? -30.891 -3.814 -9.25 1 92.69 570 ASN B CA 1
ATOM 12598 C C . ASN B 1 570 ? -30.734 -2.299 -9.359 1 92.69 570 ASN B C 1
ATOM 12600 O O . ASN B 1 570 ? -31.422 -1.55 -8.664 1 92.69 570 ASN B O 1
ATOM 12604 N N . TYR B 1 571 ? -29.938 -1.956 -10.281 1 90.56 571 TYR B N 1
ATOM 12605 C CA . TYR B 1 571 ? -29.703 -0.546 -10.562 1 90.56 571 TYR B CA 1
ATOM 12606 C C . TYR B 1 571 ? -30.641 -0.036 -11.648 1 90.56 571 TYR B C 1
ATOM 12608 O O . TYR B 1 571 ? -30.797 -0.68 -12.688 1 90.56 571 TYR B O 1
ATOM 12616 N N . SER B 1 572 ? -31.219 1.07 -11.375 1 84.62 572 SER B N 1
ATOM 12617 C CA . SER B 1 572 ? -31.969 1.711 -12.438 1 84.62 572 SER B CA 1
ATOM 12618 C C . SER B 1 572 ? -31.047 2.371 -13.461 1 84.62 572 SER B C 1
ATOM 12620 O O . SER B 1 572 ? -31.422 2.527 -14.625 1 84.62 572 SER B O 1
ATOM 12622 N N . ASN B 1 573 ? -29.953 2.787 -12.984 1 86.25 573 ASN B N 1
ATOM 12623 C CA . ASN B 1 573 ? -28.906 3.422 -13.789 1 86.25 573 ASN B CA 1
ATOM 12624 C C . ASN B 1 573 ? -27.516 3.084 -13.273 1 86.25 573 ASN B C 1
ATOM 12626 O O . ASN B 1 573 ? -27.156 3.461 -12.156 1 86.25 573 ASN B O 1
ATOM 12630 N N . LEU B 1 574 ? -26.75 2.447 -14.141 1 91.12 574 LEU B N 1
ATOM 12631 C CA . LEU B 1 574 ? -25.422 2.01 -13.719 1 91.12 574 LEU B CA 1
ATOM 12632 C C . LEU B 1 574 ? -24.344 2.795 -14.445 1 91.12 574 LEU B C 1
ATOM 12634 O O . LEU B 1 574 ? -23.25 2.281 -14.68 1 91.12 574 LEU B O 1
ATOM 12638 N N . SER B 1 575 ? -24.594 4.023 -14.766 1 87.31 575 SER B N 1
ATOM 12639 C CA . SER B 1 575 ? -23.656 4.828 -15.539 1 87.31 575 SER B CA 1
ATOM 12640 C C . SER B 1 575 ? -22.406 5.148 -14.727 1 87.31 575 SER B C 1
ATOM 12642 O O . SER B 1 575 ? -21.312 5.32 -15.281 1 87.31 575 SER B O 1
ATOM 12644 N N . LEU B 1 576 ? -22.484 5.199 -13.398 1 90 576 LEU B N 1
ATOM 12645 C CA . LEU B 1 576 ? -21.344 5.516 -12.555 1 90 576 LEU B CA 1
ATOM 12646 C C . LEU B 1 576 ? -20.609 4.25 -12.125 1 90 576 LEU B C 1
ATOM 12648 O O . LEU B 1 576 ? -19.609 4.316 -11.406 1 90 576 LEU B O 1
ATOM 12652 N N . GLY B 1 577 ? -21.188 3.168 -12.57 1 94.62 577 GLY B N 1
ATOM 12653 C CA . GLY B 1 577 ? -20.562 1.894 -12.258 1 94.62 577 GLY B CA 1
ATOM 12654 C C . GLY B 1 577 ? -20.422 1.646 -10.766 1 94.62 577 GLY B C 1
ATOM 12655 O O . GLY B 1 577 ? -21.375 1.8 -10.016 1 94.62 577 GLY B O 1
ATOM 12656 N N . TYR B 1 578 ? -19.266 1.212 -10.383 1 97.25 578 TYR B N 1
ATOM 12657 C CA . TYR B 1 578 ? -19.016 0.915 -8.977 1 97.25 578 TYR B CA 1
ATOM 12658 C C . TYR B 1 578 ? -18.578 2.166 -8.219 1 97.25 578 TYR B C 1
ATOM 12660 O O . TYR B 1 578 ? -18.203 2.092 -7.051 1 97.25 578 TYR B O 1
ATOM 12668 N N . ASN B 1 579 ? -18.672 3.314 -8.859 1 94.88 579 ASN B N 1
ATOM 12669 C CA . ASN B 1 579 ? -18.219 4.551 -8.219 1 94.88 579 ASN B CA 1
ATOM 12670 C C . ASN B 1 579 ? -19.328 5.176 -7.383 1 94.88 579 ASN B C 1
ATOM 12672 O O . ASN B 1 579 ? -19.109 6.156 -6.672 1 94.88 579 ASN B O 1
ATOM 12676 N N . ASP B 1 580 ? -20.547 4.684 -7.379 1 93.19 580 ASP B N 1
ATOM 12677 C CA . ASP B 1 580 ? -21.625 5.008 -6.445 1 93.19 580 ASP B CA 1
ATOM 12678 C C . ASP B 1 580 ? -22.5 3.791 -6.176 1 93.19 580 ASP B C 1
ATOM 12680 O O . ASP B 1 580 ? -23.562 3.648 -6.781 1 93.19 580 ASP B O 1
ATOM 12684 N N . LEU B 1 581 ? -22.156 3.08 -5.27 1 95.38 581 LEU B N 1
ATOM 12685 C CA . LEU B 1 581 ? -22.844 1.834 -4.949 1 95.38 581 LEU B CA 1
ATOM 12686 C C . LEU B 1 581 ? -24.172 2.107 -4.227 1 95.38 581 LEU B C 1
ATOM 12688 O O . LEU B 1 581 ? -25.031 1.228 -4.133 1 95.38 581 LEU B O 1
ATOM 12692 N N . SER B 1 582 ? -24.328 3.316 -3.693 1 90.44 582 SER B N 1
ATOM 12693 C CA . SER B 1 582 ? -25.5 3.643 -2.891 1 90.44 582 SER B CA 1
ATOM 12694 C C . SER B 1 582 ? -26.766 3.625 -3.734 1 90.44 582 SER B C 1
ATOM 12696 O O . SER B 1 582 ? -27.875 3.58 -3.197 1 90.44 582 SER B O 1
ATOM 12698 N N . LEU B 1 583 ? -26.609 3.572 -5.035 1 88.31 583 LEU B N 1
ATOM 12699 C CA . LEU B 1 583 ? -27.734 3.604 -5.961 1 88.31 583 LEU B CA 1
ATOM 12700 C C . LEU B 1 583 ? -28.344 2.213 -6.121 1 88.31 583 LEU B C 1
ATOM 12702 O O . LEU B 1 583 ? -29.406 2.064 -6.715 1 88.31 583 LEU B O 1
ATOM 12706 N N . GLY B 1 584 ? -27.688 1.19 -5.605 1 91.75 584 GLY B N 1
ATOM 12707 C CA . GLY B 1 584 ? -28.25 -0.149 -5.656 1 91.75 584 GLY B CA 1
ATOM 12708 C C . GLY B 1 584 ? -29.453 -0.324 -4.742 1 91.75 584 GLY B C 1
ATOM 12709 O O . GLY B 1 584 ? -29.438 0.128 -3.598 1 91.75 584 GLY B O 1
ATOM 12710 N N . GLN B 1 585 ? -30.453 -0.966 -5.281 1 88.25 585 GLN B N 1
ATOM 12711 C CA . GLN B 1 585 ? -31.656 -1.189 -4.488 1 88.25 585 GLN B CA 1
ATOM 12712 C C . GLN B 1 585 ? -31.406 -2.236 -3.406 1 88.25 585 GLN B C 1
ATOM 12714 O O . GLN B 1 585 ? -31.906 -2.1 -2.283 1 88.25 585 GLN B O 1
ATOM 12719 N N . LEU B 1 586 ? -30.828 -3.297 -3.883 1 91.31 586 LEU B N 1
ATOM 12720 C CA . LEU B 1 586 ? -30.422 -4.309 -2.916 1 91.31 586 LEU B CA 1
ATOM 12721 C C . LEU B 1 586 ? -28.938 -4.145 -2.555 1 91.31 586 LEU B C 1
ATOM 12723 O O . LEU B 1 586 ? -28.078 -4.094 -3.439 1 91.31 586 LEU B O 1
ATOM 12727 N N . GLN B 1 587 ? -28.719 -3.975 -1.289 1 93.25 587 GLN B N 1
ATOM 12728 C CA . GLN B 1 587 ? -27.359 -3.74 -0.81 1 93.25 587 GLN B CA 1
ATOM 12729 C C . GLN B 1 587 ? -26.922 -4.84 0.147 1 93.25 587 GLN B C 1
ATOM 12731 O O . GLN B 1 587 ? -27.688 -5.289 0.993 1 93.25 587 GLN B O 1
ATOM 12736 N N . LEU B 1 588 ? -25.734 -5.34 -0.091 1 94.81 588 LEU B N 1
ATOM 12737 C CA . LEU B 1 588 ? -25.156 -6.375 0.758 1 94.81 588 LEU B CA 1
ATOM 12738 C C . LEU B 1 588 ? -23.734 -5.996 1.186 1 94.81 588 LEU B C 1
ATOM 12740 O O . LEU B 1 588 ? -22.969 -5.484 0.381 1 94.81 588 LEU B O 1
ATOM 12744 N N . ILE B 1 589 ? -23.469 -6.191 2.486 1 96.06 589 ILE B N 1
ATOM 12745 C CA . ILE B 1 589 ? -22.125 -5.945 3.006 1 96.06 589 ILE B CA 1
ATOM 12746 C C . ILE B 1 589 ? -21.547 -7.238 3.586 1 96.06 589 ILE B C 1
ATOM 12748 O O . ILE B 1 589 ? -22.297 -8.07 4.121 1 96.06 589 ILE B O 1
ATOM 12752 N N . ASN B 1 590 ? -20.219 -7.418 3.408 1 94.69 590 ASN B N 1
ATOM 12753 C CA . ASN B 1 590 ? -19.484 -8.539 3.99 1 94.69 590 ASN B CA 1
ATOM 12754 C C . ASN B 1 590 ? -18.078 -8.125 4.402 1 94.69 590 ASN B C 1
ATOM 12756 O O . ASN B 1 590 ? -17.516 -7.168 3.859 1 94.69 590 ASN B O 1
ATOM 12760 N N . SER B 1 591 ? -17.656 -8.781 5.48 1 95.75 591 SER B N 1
ATOM 12761 C CA . SER B 1 591 ? -16.25 -8.617 5.863 1 95.75 591 SER B CA 1
ATOM 12762 C C . SER B 1 591 ? -15.711 -9.875 6.539 1 95.75 591 SER B C 1
ATOM 12764 O O . SER B 1 591 ? -16.484 -10.727 6.992 1 95.75 591 SER B O 1
ATOM 12766 N N . SER B 1 592 ? -14.391 -10.031 6.438 1 94.38 592 SER B N 1
ATOM 12767 C CA . SER B 1 592 ? -13.711 -11.133 7.105 1 94.38 592 SER B CA 1
ATOM 12768 C C . SER B 1 592 ? -12.312 -10.734 7.547 1 94.38 592 SER B C 1
ATOM 12770 O O . SER B 1 592 ? -11.734 -9.781 7.016 1 94.38 592 SER B O 1
ATOM 12772 N N . ALA B 1 593 ? -11.883 -11.438 8.625 1 94.56 593 ALA B N 1
ATOM 12773 C CA . ALA B 1 593 ? -10.516 -11.219 9.094 1 94.56 593 ALA B CA 1
ATOM 12774 C C . ALA B 1 593 ? -9.984 -12.453 9.82 1 94.56 593 ALA B C 1
ATOM 12776 O O . ALA B 1 593 ? -10.758 -13.242 10.359 1 94.56 593 ALA B O 1
ATOM 12777 N N . TRP B 1 594 ? -8.68 -12.664 9.758 1 92.81 594 TRP B N 1
ATOM 12778 C CA . TRP B 1 594 ? -8.031 -13.695 10.562 1 92.81 594 TRP B CA 1
ATOM 12779 C C . TRP B 1 594 ? -6.586 -13.312 10.875 1 92.81 594 TRP B C 1
ATOM 12781 O O . TRP B 1 594 ? -6.031 -12.406 10.258 1 92.81 594 TRP B O 1
ATOM 12791 N N . ASP B 1 595 ? -6.02 -13.945 11.867 1 92.06 595 ASP B N 1
ATOM 12792 C CA . ASP B 1 595 ? -4.656 -13.758 12.344 1 92.06 595 ASP B CA 1
ATOM 12793 C C . ASP B 1 595 ? -4.004 -15.094 12.695 1 92.06 595 ASP B C 1
ATOM 12795 O O . ASP B 1 595 ? -4.66 -15.984 13.25 1 92.06 595 ASP B O 1
ATOM 12799 N N . GLU B 1 596 ? -2.701 -15.25 12.188 1 92.69 596 GLU B N 1
ATOM 12800 C CA . GLU B 1 596 ? -1.878 -16.406 12.531 1 92.69 596 GLU B CA 1
ATOM 12801 C C . GLU B 1 596 ? -0.512 -15.977 13.055 1 92.69 596 GLU B C 1
ATOM 12803 O O . GLU B 1 596 ? 0.054 -14.984 12.586 1 92.69 596 GLU B O 1
ATOM 12808 N N . SER B 1 597 ? -0.044 -16.812 14.016 1 93.25 597 SER B N 1
ATOM 12809 C CA . SER B 1 597 ? 1.239 -16.484 14.633 1 93.25 597 SER B CA 1
ATOM 12810 C C . SER B 1 597 ? 2.148 -17.703 14.695 1 93.25 597 SER B C 1
ATOM 12812 O O . SER B 1 597 ? 1.681 -18.828 14.93 1 93.25 597 SER B O 1
ATOM 12814 N N . TYR B 1 598 ? 3.432 -17.453 14.484 1 94.5 598 TYR B N 1
ATOM 12815 C CA . TYR B 1 598 ? 4.484 -18.453 14.516 1 94.5 598 TYR B CA 1
ATOM 12816 C C . TYR B 1 598 ? 5.613 -18.047 15.445 1 94.5 598 TYR B C 1
ATOM 12818 O O . TYR B 1 598 ? 5.996 -16.875 15.484 1 94.5 598 TYR B O 1
ATOM 12826 N N . VAL B 1 599 ? 6.102 -18.984 16.25 1 95.06 599 VAL B N 1
ATOM 12827 C CA . VAL B 1 599 ? 7.324 -18.812 17.031 1 95.06 599 VAL B CA 1
ATOM 12828 C C . VAL B 1 599 ? 8.227 -20.031 16.859 1 95.06 599 VAL B C 1
ATOM 12830 O O . VAL B 1 599 ? 7.742 -21.172 16.812 1 95.06 599 VAL B O 1
ATOM 12833 N N . TYR B 1 600 ? 9.523 -19.797 16.75 1 95 600 TYR B N 1
ATOM 12834 C CA . TYR B 1 600 ? 10.391 -20.953 16.531 1 95 600 TYR B CA 1
ATOM 12835 C C . TYR B 1 600 ? 11.789 -20.688 17.078 1 95 600 TYR B C 1
ATOM 12837 O O . TYR B 1 600 ? 12.211 -19.547 17.188 1 95 600 TYR B O 1
ATOM 12845 N N . GLN B 1 601 ? 12.453 -21.781 17.438 1 95.81 601 GLN B N 1
ATOM 12846 C CA . GLN B 1 601 ? 13.844 -21.859 17.875 1 95.81 601 GLN B CA 1
ATOM 12847 C C . GLN B 1 601 ? 14.578 -23 17.172 1 95.81 601 GLN B C 1
ATOM 12849 O O . GLN B 1 601 ? 14.094 -24.125 17.141 1 95.81 601 GLN B O 1
ATOM 12854 N N . THR B 1 602 ? 15.719 -22.656 16.578 1 95.19 602 THR B N 1
ATOM 12855 C CA . THR B 1 602 ? 16.5 -23.672 15.867 1 95.19 602 THR B CA 1
ATOM 12856 C C . THR B 1 602 ? 17.953 -23.625 16.312 1 95.19 602 THR B C 1
ATOM 12858 O O . THR B 1 602 ? 18.516 -22.547 16.516 1 95.19 602 THR B O 1
ATOM 12861 N N . VAL B 1 603 ? 18.562 -24.734 16.469 1 95.5 603 VAL B N 1
ATOM 12862 C CA . VAL B 1 603 ? 20 -24.891 16.672 1 95.5 603 VAL B CA 1
ATOM 12863 C C . VAL B 1 603 ? 20.562 -25.859 15.625 1 95.5 603 VAL B C 1
ATOM 12865 O O . VAL B 1 603 ? 20.031 -26.953 15.43 1 95.5 603 VAL B O 1
ATOM 12868 N N . ARG B 1 604 ? 21.531 -25.422 14.891 1 94.5 604 ARG B N 1
ATOM 12869 C CA . ARG B 1 604 ? 22.188 -26.234 13.867 1 94.5 604 ARG B CA 1
ATOM 12870 C C . ARG B 1 604 ? 23.688 -26.266 14.078 1 94.5 604 ARG B C 1
ATOM 12872 O O . ARG B 1 604 ? 24.312 -25.234 14.328 1 94.5 604 ARG B O 1
ATOM 12879 N N . ALA B 1 605 ? 24.281 -27.406 13.977 1 94 605 ALA B N 1
ATOM 12880 C CA . ALA B 1 605 ? 25.719 -27.594 14.086 1 94 605 ALA B CA 1
ATOM 12881 C C . ALA B 1 605 ? 26.266 -28.297 12.844 1 94 605 ALA B C 1
ATOM 12883 O O . ALA B 1 605 ? 25.797 -29.359 12.461 1 94 605 ALA B O 1
ATOM 12884 N N . ASN B 1 606 ? 27.172 -27.672 12.234 1 92.75 606 ASN B N 1
ATOM 12885 C CA . ASN B 1 606 ? 27.922 -28.266 11.133 1 92.75 606 ASN B CA 1
ATOM 12886 C C . ASN B 1 606 ? 29.375 -28.547 11.523 1 92.75 606 ASN B C 1
ATOM 12888 O O . ASN B 1 606 ? 30.078 -27.656 12.008 1 92.75 606 ASN B O 1
ATOM 12892 N N . TYR B 1 607 ? 29.781 -29.734 11.375 1 93.81 607 TYR B N 1
ATOM 12893 C CA . TYR B 1 607 ? 31.141 -30.141 11.68 1 93.81 607 TYR B CA 1
ATOM 12894 C C . TYR B 1 607 ? 31.797 -30.797 10.477 1 93.81 607 TYR B C 1
ATOM 12896 O O . TYR B 1 607 ? 31.219 -31.703 9.852 1 93.81 607 TYR B O 1
ATOM 12904 N N . ASP B 1 608 ? 32.906 -30.297 10.148 1 93 608 ASP B N 1
ATOM 12905 C CA . ASP B 1 608 ? 33.688 -30.828 9.047 1 93 608 ASP B CA 1
ATOM 12906 C C . ASP B 1 608 ? 35.094 -31.266 9.516 1 93 608 ASP B C 1
ATOM 12908 O O . ASP B 1 608 ? 35.781 -30.484 10.156 1 93 608 ASP B O 1
ATOM 12912 N N . PHE B 1 609 ? 35.469 -32.5 9.195 1 93.5 609 PHE B N 1
ATOM 12913 C CA . PHE B 1 609 ? 36.812 -33 9.523 1 93.5 609 PHE B CA 1
ATOM 12914 C C . PHE B 1 609 ? 37.594 -33.25 8.25 1 93.5 609 PHE B C 1
ATOM 12916 O O . PHE B 1 609 ? 37.312 -34.188 7.504 1 93.5 609 PHE B O 1
ATOM 12923 N N . SER B 1 610 ? 38.625 -32.406 8.008 1 90.19 610 SER B N 1
ATOM 12924 C CA . SER B 1 610 ? 39.594 -32.5 6.938 1 90.19 610 SER B CA 1
ATOM 12925 C C . SER B 1 610 ? 38.938 -32.438 5.562 1 90.19 610 SER B C 1
ATOM 12927 O O . SER B 1 610 ? 39.375 -33.094 4.621 1 90.19 610 SER B O 1
ATOM 12929 N N . ASP B 1 611 ? 37.75 -31.906 5.48 1 86.5 611 ASP B N 1
ATOM 12930 C CA . ASP B 1 611 ? 37 -31.766 4.238 1 86.5 611 ASP B CA 1
ATOM 12931 C C . ASP B 1 611 ? 36.594 -33.125 3.672 1 86.5 611 ASP B C 1
ATOM 12933 O O . ASP B 1 611 ? 36.469 -33.281 2.457 1 86.5 611 ASP B O 1
ATOM 12937 N N . LYS B 1 612 ? 36.562 -34.125 4.543 1 90.88 612 LYS B N 1
ATOM 12938 C CA . LYS B 1 612 ? 36.281 -35.5 4.148 1 90.88 612 LYS B CA 1
ATOM 12939 C C . LYS B 1 612 ? 35 -36 4.816 1 90.88 612 LYS B C 1
ATOM 12941 O O . LYS B 1 612 ? 34.156 -36.625 4.168 1 90.88 612 LYS B O 1
ATOM 12946 N N . TYR B 1 613 ? 34.906 -35.781 6.113 1 94.88 613 TYR B N 1
ATOM 12947 C CA . TYR B 1 613 ? 33.781 -36.219 6.898 1 94.88 613 TYR B CA 1
ATOM 12948 C C . TYR B 1 613 ? 32.969 -35 7.414 1 94.88 613 TYR B C 1
ATOM 12950 O O . TYR B 1 613 ? 33.531 -34.125 8.047 1 94.88 613 TYR B O 1
ATOM 12958 N N . MET B 1 614 ? 31.766 -35.062 7.09 1 95.44 614 MET B N 1
ATOM 12959 C CA . MET B 1 614 ? 30.906 -33.938 7.469 1 95.44 614 MET B CA 1
ATOM 12960 C C . MET B 1 614 ? 29.688 -34.406 8.234 1 95.44 614 MET B C 1
ATOM 12962 O O . MET B 1 614 ? 29.125 -35.469 7.93 1 95.44 614 MET B O 1
ATOM 12966 N N . ILE B 1 615 ? 29.25 -33.625 9.211 1 94.94 615 ILE B N 1
ATOM 12967 C CA . ILE B 1 615 ? 28.031 -33.906 9.992 1 94.94 615 ILE B CA 1
ATOM 12968 C C . ILE B 1 615 ? 27.25 -32.594 10.164 1 94.94 615 ILE B C 1
ATOM 12970 O O . ILE B 1 615 ? 27.812 -31.547 10.445 1 94.94 615 ILE B O 1
ATOM 12974 N N . THR B 1 616 ? 25.969 -32.688 9.875 1 93.56 616 THR B N 1
ATOM 12975 C CA . THR B 1 616 ? 25.031 -31.594 10.156 1 93.56 616 THR B CA 1
ATOM 12976 C C . THR B 1 616 ? 23.938 -32.062 11.102 1 93.56 616 THR B C 1
ATOM 12978 O O . THR B 1 616 ? 23.203 -33 10.797 1 93.56 616 THR B O 1
ATOM 12981 N N . ALA B 1 617 ? 23.828 -31.438 12.211 1 94.88 617 ALA B N 1
ATOM 12982 C CA . ALA B 1 617 ? 22.766 -31.719 13.18 1 94.88 617 ALA B CA 1
ATOM 12983 C C . ALA B 1 617 ? 21.906 -30.484 13.43 1 94.88 617 ALA B C 1
ATOM 12985 O O . ALA B 1 617 ? 22.422 -29.391 13.656 1 94.88 617 ALA B O 1
ATOM 12986 N N . THR B 1 618 ? 20.578 -30.672 13.305 1 94.38 618 THR B N 1
ATOM 12987 C CA . THR B 1 618 ? 19.641 -29.562 13.523 1 94.38 618 THR B CA 1
ATOM 12988 C C . THR B 1 618 ? 18.5 -30 14.438 1 94.38 618 THR B C 1
ATOM 12990 O O . THR B 1 618 ? 18 -31.125 14.32 1 94.38 618 THR B O 1
ATOM 12993 N N . VAL B 1 619 ? 18.141 -29.172 15.352 1 95.69 619 VAL B N 1
ATOM 12994 C CA . VAL B 1 619 ? 16.922 -29.344 16.141 1 95.69 619 VAL B CA 1
ATOM 12995 C C . VAL B 1 619 ? 16.109 -28.047 16.125 1 95.69 619 VAL B C 1
ATOM 12997 O O . VAL B 1 619 ? 16.672 -26.969 16.328 1 95.69 619 VAL B O 1
ATOM 13000 N N . ARG B 1 620 ? 14.828 -28.188 15.828 1 94.75 620 ARG B N 1
ATOM 13001 C CA . ARG B 1 620 ? 13.961 -27.031 15.727 1 94.75 620 ARG B CA 1
ATOM 13002 C C . ARG B 1 620 ? 12.672 -27.219 16.531 1 94.75 620 ARG B C 1
ATOM 13004 O O . ARG B 1 620 ? 12.109 -28.312 16.531 1 94.75 620 ARG B O 1
ATOM 13011 N N . ARG B 1 621 ? 12.344 -26.25 17.266 1 95.31 621 ARG B N 1
ATOM 13012 C CA . ARG B 1 621 ? 11.062 -26.156 17.953 1 95.31 621 ARG B CA 1
ATOM 13013 C C . ARG B 1 621 ? 10.148 -25.141 17.281 1 95.31 621 ARG B C 1
ATOM 13015 O O . ARG B 1 621 ? 10.492 -23.969 17.172 1 95.31 621 ARG B O 1
ATOM 13022 N N . ASP B 1 622 ? 8.977 -25.656 16.891 1 95.25 622 ASP B N 1
ATOM 13023 C CA . ASP B 1 622 ? 8.016 -24.797 16.203 1 95.25 622 ASP B CA 1
ATOM 13024 C C . ASP B 1 622 ? 6.758 -24.594 17.047 1 95.25 622 ASP B C 1
ATOM 13026 O O . ASP B 1 622 ? 6.285 -25.531 17.703 1 95.25 622 ASP B O 1
ATOM 13030 N N . GLY B 1 623 ? 6.34 -23.328 17.062 1 94.81 623 GLY B N 1
ATOM 13031 C CA . GLY B 1 623 ? 5.043 -22.984 17.609 1 94.81 623 GLY B CA 1
ATOM 13032 C C . GLY B 1 623 ? 4.102 -22.375 16.594 1 94.81 623 GLY B C 1
ATOM 13033 O O . GLY B 1 623 ? 4.523 -21.578 15.75 1 94.81 623 GLY B O 1
ATOM 13034 N N . PHE B 1 624 ? 2.75 -22.812 16.672 1 93.31 624 PHE B N 1
ATOM 13035 C CA . PHE B 1 624 ? 1.74 -22.312 15.742 1 93.31 624 PHE B CA 1
ATOM 13036 C C . PHE B 1 624 ? 0.408 -22.109 16.453 1 93.31 624 PHE B C 1
ATOM 13038 O O . PHE B 1 624 ? -0.017 -22.953 17.25 1 93.31 624 PHE B O 1
ATOM 13045 N N . SER B 1 625 ? -0.228 -21.047 16.172 1 91.44 625 SER B N 1
ATOM 13046 C CA . SER B 1 625 ? -1.438 -20.641 16.875 1 91.44 625 SER B CA 1
ATOM 13047 C C . SER B 1 625 ? -2.613 -21.547 16.516 1 91.44 625 SER B C 1
ATOM 13049 O O . SER B 1 625 ? -3.584 -21.641 17.281 1 91.44 625 SER B O 1
ATOM 13051 N N . GLY B 1 626 ? -2.596 -22.281 15.398 1 88.19 626 GLY B N 1
ATOM 13052 C CA . GLY B 1 626 ? -3.721 -23.078 14.938 1 88.19 626 GLY B CA 1
ATOM 13053 C C . GLY B 1 626 ? -3.926 -24.344 15.75 1 88.19 626 GLY B C 1
ATOM 13054 O O . GLY B 1 626 ? -5.008 -24.938 15.727 1 88.19 626 GLY B O 1
ATOM 13055 N N . PHE B 1 627 ? -2.939 -24.688 16.469 1 89.81 627 PHE B N 1
ATOM 13056 C CA . PHE B 1 627 ? -3.027 -25.938 17.219 1 89.81 627 PHE B CA 1
ATOM 13057 C C . PHE B 1 627 ? -3.666 -25.703 18.578 1 89.81 627 PHE B C 1
ATOM 13059 O O . PHE B 1 627 ? -3.824 -24.547 19.016 1 89.81 627 PHE B O 1
ATOM 13066 N N . SER B 1 628 ? -4.129 -26.812 19.172 1 86.69 628 SER B N 1
ATOM 13067 C CA . SER B 1 628 ? -4.82 -26.766 20.453 1 86.69 628 SER B CA 1
ATOM 13068 C C . SER B 1 628 ? -3.893 -26.266 21.562 1 86.69 628 SER B C 1
ATOM 13070 O O . SER B 1 628 ? -2.668 -26.312 21.422 1 86.69 628 SER B O 1
ATOM 13072 N N . LYS B 1 629 ? -4.461 -25.781 22.625 1 82.94 629 LYS B N 1
ATOM 13073 C CA . LYS B 1 629 ? -3.748 -25.125 23.719 1 82.94 629 LYS B CA 1
ATOM 13074 C C . LYS B 1 629 ? -2.629 -26.016 24.25 1 82.94 629 LYS B C 1
ATOM 13076 O O . LYS B 1 629 ? -1.553 -25.516 24.609 1 82.94 629 LYS B O 1
ATOM 13081 N N . ASN B 1 630 ? -2.828 -27.297 24.188 1 83.56 630 ASN B N 1
ATOM 13082 C CA . ASN B 1 630 ? -1.848 -28.203 24.797 1 83.56 630 ASN B CA 1
ATOM 13083 C C . ASN B 1 630 ? -0.856 -28.719 23.75 1 83.56 630 ASN B C 1
ATOM 13085 O O . ASN B 1 630 ? 0.092 -29.422 24.094 1 83.56 630 ASN B O 1
ATOM 13089 N N . ASN B 1 631 ? -0.998 -28.391 22.516 1 89.38 631 ASN B N 1
ATOM 13090 C CA . ASN B 1 631 ? -0.172 -28.953 21.453 1 89.38 631 ASN B CA 1
ATOM 13091 C C . ASN B 1 631 ? 0.333 -27.859 20.5 1 89.38 631 ASN B C 1
ATOM 13093 O O . ASN B 1 631 ? 0.457 -28.094 19.297 1 89.38 631 ASN B O 1
ATOM 13097 N N . LYS B 1 632 ? 0.583 -26.75 21 1 91.69 632 LYS B N 1
ATOM 13098 C CA . LYS B 1 632 ? 0.955 -25.625 20.141 1 91.69 632 LYS B CA 1
ATOM 13099 C C . LYS B 1 632 ? 2.404 -25.75 19.688 1 91.69 632 LYS B C 1
ATOM 13101 O O . LYS B 1 632 ? 2.787 -25.156 18.672 1 91.69 632 LYS B O 1
ATOM 13106 N N . PHE B 1 633 ? 3.17 -26.562 20.453 1 93.56 633 PHE B N 1
ATOM 13107 C CA . PHE B 1 633 ? 4.59 -26.641 20.125 1 93.56 633 PHE B CA 1
ATOM 13108 C C . PHE B 1 633 ? 4.973 -28.062 19.703 1 93.56 633 PHE B C 1
ATOM 13110 O O . PHE B 1 633 ? 4.41 -29.031 20.203 1 93.56 633 PHE B O 1
ATOM 13117 N N . GLY B 1 634 ? 5.906 -28.188 18.719 1 93.31 634 GLY B N 1
ATOM 13118 C CA . GLY B 1 634 ? 6.516 -29.438 18.297 1 93.31 634 GLY B CA 1
ATOM 13119 C C . GLY B 1 634 ? 8.023 -29.344 18.156 1 93.31 634 GLY B C 1
ATOM 13120 O O . GLY B 1 634 ? 8.562 -28.281 17.844 1 93.31 634 GLY B O 1
ATOM 13121 N N . ILE B 1 635 ? 8.742 -30.422 18.406 1 95.12 635 ILE B N 1
ATOM 13122 C CA . ILE B 1 635 ? 10.195 -30.5 18.266 1 95.12 635 ILE B CA 1
ATOM 13123 C C . ILE B 1 635 ? 10.547 -31.453 17.125 1 95.12 635 ILE B C 1
ATOM 13125 O O . ILE B 1 635 ? 10.07 -32.594 17.094 1 95.12 635 ILE B O 1
ATOM 13129 N N . PHE B 1 636 ? 11.453 -31.078 16.297 1 95.06 636 PHE B N 1
ATOM 13130 C CA . PHE B 1 636 ? 11.766 -31.812 15.086 1 95.06 636 PHE B CA 1
ATOM 13131 C C . PHE B 1 636 ? 13.266 -31.906 14.867 1 95.06 636 PHE B C 1
ATOM 13133 O O . PHE B 1 636 ? 13.883 -30.969 14.352 1 95.06 636 PHE B O 1
ATOM 13140 N N . PRO B 1 637 ? 13.898 -32.969 15.078 1 95.12 637 PRO B N 1
ATOM 13141 C CA . PRO B 1 637 ? 15.336 -33.156 14.891 1 95.12 637 PRO B CA 1
ATOM 13142 C C . PRO B 1 637 ? 15.688 -33.688 13.5 1 95.12 637 PRO B C 1
ATOM 13144 O O . PRO B 1 637 ? 14.852 -34.344 12.859 1 95.12 637 PRO B O 1
ATOM 13147 N N . SER B 1 638 ? 16.875 -33.469 13.055 1 94.44 638 SER B N 1
ATOM 13148 C CA . SER B 1 638 ? 17.406 -34 11.805 1 94.44 638 SER B CA 1
ATOM 13149 C C . SER B 1 638 ? 18.922 -34.156 11.859 1 94.44 638 SER B C 1
ATOM 13151 O O . SER B 1 638 ? 19.594 -33.375 12.562 1 94.44 638 SER B O 1
ATOM 13153 N N . ILE B 1 639 ? 19.469 -35.094 11.156 1 95.12 639 ILE B N 1
ATOM 13154 C CA . ILE B 1 639 ? 20.906 -35.344 11.07 1 95.12 639 ILE B CA 1
ATOM 13155 C C . ILE B 1 639 ? 21.297 -35.656 9.625 1 95.12 639 ILE B C 1
ATOM 13157 O O . ILE B 1 639 ? 20.531 -36.281 8.898 1 95.12 639 ILE B O 1
ATOM 13161 N N . GLY B 1 640 ? 22.344 -35.125 9.18 1 94.62 640 GLY B N 1
ATOM 13162 C CA . GLY B 1 640 ? 22.922 -35.406 7.875 1 94.62 640 GLY B CA 1
ATOM 13163 C C . GLY B 1 640 ? 24.391 -35.781 7.938 1 94.62 640 GLY B C 1
ATOM 13164 O O . GLY B 1 640 ? 25.156 -35.219 8.742 1 94.62 640 GLY B O 1
ATOM 13165 N N . LEU B 1 641 ? 24.812 -36.719 7.094 1 95.56 641 LEU B N 1
ATOM 13166 C CA . LEU B 1 641 ? 26.188 -37.188 7 1 95.56 641 LEU B CA 1
ATOM 13167 C C . LEU B 1 641 ? 26.734 -37.062 5.578 1 95.56 641 LEU B C 1
ATOM 13169 O O . LEU B 1 641 ? 26 -37.281 4.609 1 95.56 641 LEU B O 1
ATOM 13173 N N . GLY B 1 642 ? 27.938 -36.625 5.512 1 95.38 642 GLY B N 1
ATOM 13174 C CA . GLY B 1 642 ? 28.656 -36.531 4.246 1 95.38 642 GLY B CA 1
ATOM 13175 C C . GLY B 1 642 ? 30.031 -37.188 4.305 1 95.38 642 GLY B C 1
ATOM 13176 O O . GLY B 1 642 ? 30.734 -37.062 5.312 1 95.38 642 GLY B O 1
ATOM 13177 N N . TRP B 1 643 ? 30.391 -37.938 3.248 1 96.25 643 TRP B N 1
ATOM 13178 C CA . TRP B 1 643 ? 31.672 -38.625 3.117 1 96.25 643 TRP B CA 1
ATOM 13179 C C . TRP B 1 643 ? 32.219 -38.469 1.703 1 96.25 643 TRP B C 1
ATOM 13181 O O . TRP B 1 643 ? 31.688 -39.031 0.757 1 96.25 643 TRP B O 1
ATOM 13191 N N . VAL B 1 644 ? 33.281 -37.656 1.643 1 94.88 644 VAL B N 1
ATOM 13192 C CA . VAL B 1 644 ? 33.938 -37.5 0.349 1 94.88 644 VAL B CA 1
ATOM 13193 C C . VAL B 1 644 ? 34.906 -38.656 0.136 1 94.88 644 VAL B C 1
ATOM 13195 O O . VAL B 1 644 ? 36.094 -38.531 0.406 1 94.88 644 VAL B O 1
ATOM 13198 N N . ILE B 1 645 ? 34.469 -39.625 -0.488 1 95.06 645 ILE B N 1
ATOM 13199 C CA . ILE B 1 645 ? 35.156 -40.875 -0.633 1 95.06 645 ILE B CA 1
ATOM 13200 C C . ILE B 1 645 ? 36.375 -40.688 -1.532 1 95.06 645 ILE B C 1
ATOM 13202 O O . ILE B 1 645 ? 37.438 -41.344 -1.33 1 95.06 645 ILE B O 1
ATOM 13206 N N . SER B 1 646 ? 36.281 -39.844 -2.484 1 91.5 646 SER B N 1
ATOM 13207 C CA . SER B 1 646 ? 37.375 -39.625 -3.439 1 91.5 646 SER B CA 1
ATOM 13208 C C . SER B 1 646 ? 38.625 -39.062 -2.752 1 91.5 646 SER B C 1
ATOM 13210 O O . SER B 1 646 ? 39.719 -39.125 -3.307 1 91.5 646 SER B O 1
ATOM 13212 N N . GLU B 1 647 ? 38.438 -38.5 -1.605 1 89.44 647 GLU B N 1
ATOM 13213 C CA . GLU B 1 647 ? 39.562 -37.938 -0.877 1 89.44 647 GLU B CA 1
ATOM 13214 C C . GLU B 1 647 ? 40.312 -39 -0.07 1 89.44 647 GLU B C 1
ATOM 13216 O O . GLU B 1 647 ? 41.375 -38.75 0.494 1 89.44 647 GLU B O 1
ATOM 13221 N N . GLU B 1 648 ? 39.781 -40.219 -0.077 1 92.69 648 GLU B N 1
ATOM 13222 C CA . GLU B 1 648 ? 40.469 -41.312 0.596 1 92.69 648 GLU B CA 1
ATOM 13223 C C . GLU B 1 648 ? 41.656 -41.812 -0.216 1 92.69 648 GLU B C 1
ATOM 13225 O O . GLU B 1 648 ? 41.625 -41.781 -1.448 1 92.69 648 GLU B O 1
ATOM 13230 N N . GLU B 1 649 ? 42.531 -42.531 0.464 1 89.88 649 GLU B N 1
ATOM 13231 C CA . GLU B 1 649 ? 43.75 -43 -0.178 1 89.88 649 GLU B CA 1
ATOM 13232 C C . GLU B 1 649 ? 43.469 -44.125 -1.158 1 89.88 649 GLU B C 1
ATOM 13234 O O . GLU B 1 649 ? 44.125 -44.219 -2.207 1 89.88 649 GLU B O 1
ATOM 13239 N N . PHE B 1 650 ? 42.531 -44.844 -0.945 1 91.12 650 PHE B N 1
ATOM 13240 C CA . PHE B 1 650 ? 42.25 -46 -1.778 1 91.12 650 PHE B CA 1
ATOM 13241 C C . PHE B 1 650 ? 41.562 -45.594 -3.068 1 91.12 650 PHE B C 1
ATOM 13243 O O . PHE B 1 650 ? 41.469 -46.375 -4.012 1 91.12 650 PHE B O 1
ATOM 13250 N N . MET B 1 651 ? 41.156 -44.344 -3.18 1 90.38 651 MET B N 1
ATOM 13251 C CA . MET B 1 651 ? 40.438 -43.875 -4.359 1 90.38 651 MET B CA 1
ATOM 13252 C C . MET B 1 651 ? 41.344 -43.031 -5.262 1 90.38 651 MET B C 1
ATOM 13254 O O . MET B 1 651 ? 40.938 -42.594 -6.324 1 90.38 651 MET B O 1
ATOM 13258 N N . LYS B 1 652 ? 42.531 -42.906 -5.008 1 82.81 652 LYS B N 1
ATOM 13259 C CA . LYS B 1 652 ? 43.438 -42.031 -5.738 1 82.81 652 LYS B CA 1
ATOM 13260 C C . LYS B 1 652 ? 43.594 -42.469 -7.188 1 82.81 652 LYS B C 1
ATOM 13262 O O . LYS B 1 652 ? 43.719 -41.656 -8.086 1 82.81 652 LYS B O 1
ATOM 13267 N N . GLU B 1 653 ? 43.562 -43.719 -7.5 1 81 653 GLU B N 1
ATOM 13268 C CA . GLU B 1 653 ? 43.719 -44.188 -8.875 1 81 653 GLU B CA 1
ATOM 13269 C C . GLU B 1 653 ? 42.375 -44.562 -9.492 1 81 653 GLU B C 1
ATOM 13271 O O . GLU B 1 653 ? 42.312 -45.25 -10.5 1 81 653 GLU B O 1
ATOM 13276 N N . SER B 1 654 ? 41.375 -43.875 -8.953 1 84.44 654 SER B N 1
ATOM 13277 C CA . SER B 1 654 ? 40.031 -44.25 -9.406 1 84.44 654 SER B CA 1
ATOM 13278 C C . SER B 1 654 ? 39.656 -43.469 -10.648 1 84.44 654 SER B C 1
ATOM 13280 O O . SER B 1 654 ? 40.219 -42.406 -10.938 1 84.44 654 SER B O 1
ATOM 13282 N N . ALA B 1 655 ? 38.75 -44.031 -11.492 1 86.31 655 ALA B N 1
ATOM 13283 C CA . ALA B 1 655 ? 38.188 -43.406 -12.672 1 86.31 655 ALA B CA 1
ATOM 13284 C C . ALA B 1 655 ? 37.25 -42.25 -12.281 1 86.31 655 ALA B C 1
ATOM 13286 O O . ALA B 1 655 ? 36.969 -41.344 -13.102 1 86.31 655 ALA B O 1
ATOM 13287 N N . LEU B 1 656 ? 36.906 -42.219 -11.008 1 90.75 656 LEU B N 1
ATOM 13288 C CA . LEU B 1 656 ? 36.031 -41.156 -10.5 1 90.75 656 LEU B CA 1
ATOM 13289 C C . LEU B 1 656 ? 36.875 -40 -9.914 1 90.75 656 LEU B C 1
ATOM 13291 O O . LEU B 1 656 ? 37.75 -40.25 -9.07 1 90.75 656 LEU B O 1
ATOM 13295 N N . ASN B 1 657 ? 36.688 -38.844 -10.516 1 89.06 657 ASN B N 1
ATOM 13296 C CA . ASN B 1 657 ? 37.406 -37.656 -10 1 89.06 657 ASN B CA 1
ATOM 13297 C C . ASN B 1 657 ? 36.812 -37.219 -8.664 1 89.06 657 ASN B C 1
ATOM 13299 O O . ASN B 1 657 ? 37.562 -36.688 -7.824 1 89.06 657 ASN B O 1
ATOM 13303 N N . TYR B 1 658 ? 35.594 -37.344 -8.531 1 90.56 658 TYR B N 1
ATOM 13304 C CA . TYR B 1 658 ? 34.875 -36.938 -7.32 1 90.56 658 TYR B CA 1
ATOM 13305 C C . TYR B 1 658 ? 33.781 -37.938 -6.977 1 90.56 658 TYR B C 1
ATOM 13307 O O . TYR B 1 658 ? 33.062 -38.438 -7.867 1 90.56 658 TYR B O 1
ATOM 13315 N N . LEU B 1 659 ? 33.688 -38.375 -5.742 1 94.25 659 LEU B N 1
ATOM 13316 C CA . LEU B 1 659 ? 32.625 -39.25 -5.234 1 94.25 659 LEU B CA 1
ATOM 13317 C C . LEU B 1 659 ? 32.312 -38.906 -3.785 1 94.25 659 LEU B C 1
ATOM 13319 O O . LEU B 1 659 ? 33.188 -38.938 -2.918 1 94.25 659 LEU B O 1
ATOM 13323 N N . LYS B 1 660 ? 31.109 -38.531 -3.594 1 95.12 660 LYS B N 1
ATOM 13324 C CA . LYS B 1 660 ? 30.656 -38.188 -2.252 1 95.12 660 LYS B CA 1
ATOM 13325 C C . LYS B 1 660 ? 29.359 -38.938 -1.906 1 95.12 660 LYS B C 1
ATOM 13327 O O . LYS B 1 660 ? 28.438 -39 -2.715 1 95.12 660 LYS B O 1
ATOM 13332 N N . PHE B 1 661 ? 29.359 -39.5 -0.757 1 95.94 661 PHE B N 1
ATOM 13333 C CA . PHE B 1 661 ? 28.156 -40.094 -0.209 1 95.94 661 PHE B CA 1
ATOM 13334 C C . PHE B 1 661 ? 27.469 -39.125 0.75 1 95.94 661 PHE B C 1
ATOM 13336 O O . PHE B 1 661 ? 28.125 -38.438 1.529 1 95.94 661 PHE B O 1
ATOM 13343 N N . ARG B 1 662 ? 26.172 -39.062 0.607 1 95.56 662 ARG B N 1
ATOM 13344 C CA . ARG B 1 662 ? 25.359 -38.281 1.533 1 95.56 662 ARG B CA 1
ATOM 13345 C C . ARG B 1 662 ? 24.234 -39.125 2.123 1 95.56 662 ARG B C 1
ATOM 13347 O O . ARG B 1 662 ? 23.578 -39.875 1.409 1 95.56 662 ARG B O 1
ATOM 13354 N N . GLY B 1 663 ? 23.969 -38.969 3.412 1 95.06 663 GLY B N 1
ATOM 13355 C CA . GLY B 1 663 ? 22.859 -39.562 4.121 1 95.06 663 GLY B CA 1
ATOM 13356 C C . GLY B 1 663 ? 22.203 -38.656 5.117 1 95.06 663 GLY B C 1
ATOM 13357 O O . GLY B 1 663 ? 22.875 -37.906 5.816 1 95.06 663 GLY B O 1
ATOM 13358 N N . SER B 1 664 ? 20.906 -38.625 5.051 1 94.94 664 SER B N 1
ATOM 13359 C CA . SER B 1 664 ? 20.203 -37.781 6.016 1 94.94 664 SER B CA 1
ATOM 13360 C C . SER B 1 664 ? 18.969 -38.469 6.582 1 94.94 664 SER B C 1
ATOM 13362 O O . SER B 1 664 ? 18.406 -39.375 5.941 1 94.94 664 SER B O 1
ATOM 13364 N N . TYR B 1 665 ? 18.656 -38.062 7.793 1 94.81 665 TYR B N 1
ATOM 13365 C CA . TYR B 1 665 ? 17.484 -38.562 8.508 1 94.81 665 TYR B CA 1
ATOM 13366 C C . TYR B 1 665 ? 16.922 -37.469 9.438 1 94.81 665 TYR B C 1
ATOM 13368 O O . TYR B 1 665 ? 17.688 -36.75 10.086 1 94.81 665 TYR B O 1
ATOM 13376 N N . GLY B 1 666 ? 15.594 -37.375 9.375 1 93.75 666 GLY B N 1
ATOM 13377 C CA . GLY B 1 666 ? 15.023 -36.375 10.281 1 93.75 666 GLY B CA 1
ATOM 13378 C C . GLY B 1 666 ? 13.516 -36.281 10.188 1 93.75 666 GLY B C 1
ATOM 13379 O O . GLY B 1 666 ? 12.875 -37.062 9.492 1 93.75 666 GLY B O 1
ATOM 13380 N N . ALA B 1 667 ? 12.992 -35.281 11.008 1 93.06 667 ALA B N 1
ATOM 13381 C CA . ALA B 1 667 ? 11.547 -35.094 11.094 1 93.06 667 ALA B CA 1
ATOM 13382 C C . ALA B 1 667 ? 11.188 -33.625 10.805 1 93.06 667 ALA B C 1
ATOM 13384 O O . ALA B 1 667 ? 11.93 -32.719 11.172 1 93.06 667 ALA B O 1
ATOM 13385 N N . ASN B 1 668 ? 10.062 -33.5 10.125 1 91.75 668 ASN B N 1
ATOM 13386 C CA . ASN B 1 668 ? 9.477 -32.188 9.891 1 91.75 668 ASN B CA 1
ATOM 13387 C C . ASN B 1 668 ? 7.992 -32.156 10.25 1 91.75 668 ASN B C 1
ATOM 13389 O O . ASN B 1 668 ? 7.273 -33.125 9.992 1 91.75 668 ASN B O 1
ATOM 13393 N N . GLY B 1 669 ? 7.57 -31.047 10.852 1 91.25 669 GLY B N 1
ATOM 13394 C CA . GLY B 1 669 ? 6.156 -30.891 11.156 1 91.25 669 GLY B CA 1
ATOM 13395 C C . GLY B 1 669 ? 5.367 -30.266 10.016 1 91.25 669 GLY B C 1
ATOM 13396 O O . GLY B 1 669 ? 5.945 -29.766 9.047 1 91.25 669 GLY B O 1
ATOM 13397 N N . ASN B 1 670 ? 4.047 -30.375 10.102 1 91.5 670 ASN B N 1
ATOM 13398 C CA . ASN B 1 670 ? 3.119 -29.719 9.188 1 91.5 670 ASN B CA 1
ATOM 13399 C C . ASN B 1 670 ? 2.018 -28.969 9.938 1 91.5 670 ASN B C 1
ATOM 13401 O O . ASN B 1 670 ? 1.692 -29.328 11.07 1 91.5 670 ASN B O 1
ATOM 13405 N N . LEU B 1 671 ? 1.507 -28.016 9.266 1 89.88 671 LEU B N 1
ATOM 13406 C CA . LEU B 1 671 ? 0.57 -27.125 9.945 1 89.88 671 LEU B CA 1
ATOM 13407 C C . LEU B 1 671 ? -0.871 -27.5 9.625 1 89.88 671 LEU B C 1
ATOM 13409 O O . LEU B 1 671 ? -1.156 -28.016 8.539 1 89.88 671 LEU B O 1
ATOM 13413 N N . THR B 1 672 ? -1.721 -27.172 10.562 1 85.5 672 THR B N 1
ATOM 13414 C CA . THR B 1 672 ? -3.16 -27.188 10.32 1 85.5 672 THR B CA 1
ATOM 13415 C C . THR B 1 672 ? -3.658 -25.828 9.867 1 85.5 672 THR B C 1
ATOM 13417 O O . THR B 1 672 ? -2.881 -24.875 9.781 1 85.5 672 THR B O 1
ATOM 13420 N N . SER B 1 673 ? -4.918 -25.828 9.484 1 83.88 673 SER B N 1
ATOM 13421 C CA . SER B 1 673 ? -5.516 -24.531 9.156 1 83.88 673 SER B CA 1
ATOM 13422 C C . SER B 1 673 ? -5.785 -23.719 10.414 1 83.88 673 SER B C 1
ATOM 13424 O O . SER B 1 673 ? -5.934 -24.281 11.508 1 83.88 673 SER B O 1
ATOM 13426 N N . ARG B 1 674 ? -5.895 -22.578 10.266 1 83.31 674 ARG B N 1
ATOM 13427 C CA . ARG B 1 674 ? -6.18 -21.688 11.383 1 83.31 674 ARG B CA 1
ATOM 13428 C C . ARG B 1 674 ? -7.527 -22.016 12.023 1 83.31 674 ARG B C 1
ATOM 13430 O O . ARG B 1 674 ? -8.477 -22.359 11.32 1 83.31 674 ARG B O 1
ATOM 13437 N N . TYR B 1 675 ? -7.637 -21.922 13.328 1 78.19 675 TYR B N 1
ATOM 13438 C CA . TYR B 1 675 ? -8.828 -22.031 14.156 1 78.19 675 TYR B CA 1
ATOM 13439 C C . TYR B 1 675 ? -9.398 -23.453 14.102 1 78.19 675 TYR B C 1
ATOM 13441 O O . TYR B 1 675 ? -10.57 -23.672 14.414 1 78.19 675 TYR B O 1
ATOM 13449 N N . SER B 1 676 ? -8.625 -24.375 13.555 1 79.44 676 SER B N 1
ATOM 13450 C CA . SER B 1 676 ? -9.102 -25.75 13.375 1 79.44 676 SER B CA 1
ATOM 13451 C C . SER B 1 676 ? -9.328 -26.438 14.719 1 79.44 676 SER B C 1
ATOM 13453 O O . SER B 1 676 ? -10.148 -27.344 14.82 1 79.44 676 SER B O 1
ATOM 13455 N N . SER B 1 677 ? -8.68 -25.969 15.773 1 80.94 677 SER B N 1
ATOM 13456 C CA . SER B 1 677 ? -8.797 -26.625 17.062 1 80.94 677 SER B CA 1
ATOM 13457 C C . SER B 1 677 ? -9.961 -26.062 17.875 1 80.94 677 SER B C 1
ATOM 13459 O O . SER B 1 677 ? -10.344 -26.609 18.906 1 80.94 677 SER B O 1
ATOM 13461 N N . LEU B 1 678 ? -10.523 -24.984 17.375 1 80.56 678 LEU B N 1
ATOM 13462 C CA . LEU B 1 678 ? -11.555 -24.281 18.125 1 80.56 678 LEU B CA 1
ATOM 13463 C C . LEU B 1 678 ? -12.945 -24.609 17.594 1 80.56 678 LEU B C 1
ATOM 13465 O O . LEU B 1 678 ? -13.094 -25.016 16.438 1 80.56 678 LEU B O 1
ATOM 13469 N N . ALA B 1 679 ? -13.914 -24.469 18.516 1 78.81 679 ALA B N 1
ATOM 13470 C CA . ALA B 1 679 ? -15.297 -24.5 18.062 1 78.81 679 ALA B CA 1
ATOM 13471 C C . ALA B 1 679 ? -15.656 -23.219 17.312 1 78.81 679 ALA B C 1
ATOM 13473 O O . ALA B 1 679 ? -15.281 -22.125 17.734 1 78.81 679 ALA B O 1
ATOM 13474 N N . ARG B 1 680 ? -16.156 -23.453 16.188 1 78.62 680 ARG B N 1
ATOM 13475 C CA . ARG B 1 680 ? -16.547 -22.297 15.398 1 78.62 680 ARG B CA 1
ATOM 13476 C C . ARG B 1 680 ? -18.062 -22.141 15.383 1 78.62 680 ARG B C 1
ATOM 13478 O O . ARG B 1 680 ? -18.797 -23.125 15.398 1 78.62 680 ARG B O 1
ATOM 13485 N N . VAL B 1 681 ? -18.484 -20.891 15.5 1 75.75 681 VAL B N 1
ATOM 13486 C CA . VAL B 1 681 ? -19.922 -20.562 15.516 1 75.75 681 VAL B CA 1
ATOM 13487 C C . VAL B 1 681 ? -20.297 -19.828 14.234 1 75.75 681 VAL B C 1
ATOM 13489 O O . VAL B 1 681 ? -19.562 -18.969 13.758 1 75.75 681 VAL B O 1
ATOM 13492 N N . SER B 1 682 ? -21.25 -20.406 13.547 1 70.94 682 SER B N 1
ATOM 13493 C CA . SER B 1 682 ? -21.812 -19.703 12.391 1 70.94 682 SER B CA 1
ATOM 13494 C C . SER B 1 682 ? -23.203 -19.156 12.703 1 70.94 682 SER B C 1
ATOM 13496 O O . SER B 1 682 ? -23.906 -19.672 13.578 1 70.94 682 SER B O 1
ATOM 13498 N N . ILE B 1 683 ? -23.5 -17.984 12.141 1 63.09 683 ILE B N 1
ATOM 13499 C CA . ILE B 1 683 ? -24.797 -17.375 12.336 1 63.09 683 ILE B CA 1
ATOM 13500 C C . ILE B 1 683 ? -25.719 -17.719 11.164 1 63.09 683 ILE B C 1
ATOM 13502 O O . ILE B 1 683 ? -25.281 -17.766 10.016 1 63.09 683 ILE B O 1
ATOM 13506 N N . TYR B 1 684 ? -26.812 -18.312 11.414 1 61.34 684 TYR B N 1
ATOM 13507 C CA . TYR B 1 684 ? -27.797 -18.578 10.367 1 61.34 684 TYR B CA 1
ATOM 13508 C C . TYR B 1 684 ? -29.062 -17.766 10.602 1 61.34 684 TYR B C 1
ATOM 13510 O O . TYR B 1 684 ? -29.422 -17.469 11.75 1 61.34 684 TYR B O 1
ATOM 13518 N N . PRO B 1 685 ? -29.609 -17.109 9.562 1 57.19 685 PRO B N 1
ATOM 13519 C CA . PRO B 1 685 ? -30.891 -16.406 9.742 1 57.19 685 PRO B CA 1
ATOM 13520 C C . PRO B 1 685 ? -31.953 -17.281 10.398 1 57.19 685 PRO B C 1
ATOM 13522 O O . PRO B 1 685 ? -32.25 -18.391 9.906 1 57.19 685 PRO B O 1
ATOM 13525 N N . ALA B 1 686 ? -32.125 -17.094 11.742 1 58.03 686 ALA B N 1
ATOM 13526 C CA . ALA B 1 686 ? -32.969 -18.031 12.484 1 58.03 686 ALA B CA 1
ATOM 13527 C C . ALA B 1 686 ? -34.438 -17.703 12.352 1 58.03 686 ALA B C 1
ATOM 13529 O O . ALA B 1 686 ? -35.25 -18.516 11.891 1 58.03 686 ALA B O 1
ATOM 13530 N N . TYR B 1 687 ? -35.062 -16.969 13.469 1 55.66 687 TYR B N 1
ATOM 13531 C CA . TYR B 1 687 ? -36.5 -16.922 13.727 1 55.66 687 TYR B CA 1
ATOM 13532 C C . TYR B 1 687 ? -37.031 -15.516 13.516 1 55.66 687 TYR B C 1
ATOM 13534 O O . TYR B 1 687 ? -36.375 -14.523 13.828 1 55.66 687 TYR B O 1
ATOM 13542 N N . VAL B 1 688 ? -37.906 -15.375 12.547 1 51.88 688 VAL B N 1
ATOM 13543 C CA . VAL B 1 688 ? -38.719 -14.148 12.453 1 51.88 688 VAL B CA 1
ATOM 13544 C C . VAL B 1 688 ? -39.688 -14.086 13.625 1 51.88 688 VAL B C 1
ATOM 13546 O O . VAL B 1 688 ? -40.531 -14.977 13.797 1 51.88 688 VAL B O 1
ATOM 13549 N N . PHE B 1 689 ? -39.188 -13.227 14.594 1 46.59 689 PHE B N 1
ATOM 13550 C CA . PHE B 1 689 ? -40.156 -13.102 15.68 1 46.59 689 PHE B CA 1
ATOM 13551 C C . PHE B 1 689 ? -41.375 -12.289 15.242 1 46.59 689 PHE B C 1
ATOM 13553 O O . PHE B 1 689 ? -41.219 -11.133 14.828 1 46.59 689 PHE B O 1
ATOM 13560 N N . GLY B 1 690 ? -42.625 -12.836 15.414 1 51.62 690 GLY B N 1
ATOM 13561 C CA . GLY B 1 690 ? -43.969 -12.328 15.195 1 51.62 690 GLY B CA 1
ATOM 13562 C C . GLY B 1 690 ? -44.25 -11.992 13.742 1 51.62 690 GLY B C 1
ATOM 13563 O O . GLY B 1 690 ? -43.375 -12.086 12.898 1 51.62 690 GLY B O 1
ATOM 13564 N N . ASN B 1 691 ? -45.5 -11.852 13.406 1 42.62 691 ASN B N 1
ATOM 13565 C CA . ASN B 1 691 ? -45.969 -11.32 12.133 1 42.62 691 ASN B CA 1
ATOM 13566 C C . ASN B 1 691 ? -45.406 -9.945 11.844 1 42.62 691 ASN B C 1
ATOM 13568 O O . ASN B 1 691 ? -45.719 -8.977 12.531 1 42.62 691 ASN B O 1
ATOM 13572 N N . GLY B 1 692 ? -44.25 -9.773 10.93 1 50.53 692 GLY B N 1
ATOM 13573 C CA . GLY B 1 692 ? -43.625 -8.523 10.523 1 50.53 692 GLY B CA 1
ATOM 13574 C C . GLY B 1 692 ? -42.312 -8.273 11.219 1 50.53 692 GLY B C 1
ATOM 13575 O O . GLY B 1 692 ? -41.719 -7.191 11.094 1 50.53 692 GLY B O 1
ATOM 13576 N N . GLY B 1 693 ? -41.906 -9.102 12.156 1 49.94 693 GLY B N 1
ATOM 13577 C CA . GLY B 1 693 ? -40.719 -8.805 12.953 1 49.94 693 GLY B CA 1
ATOM 13578 C C . GLY B 1 693 ? -39.438 -9.031 12.195 1 49.94 693 GLY B C 1
ATOM 13579 O O . GLY B 1 693 ? -39.438 -9.562 11.086 1 49.94 693 GLY B O 1
ATOM 13580 N N . SER B 1 694 ? -38.312 -8.352 12.57 1 53.38 694 SER B N 1
ATOM 13581 C CA . SER B 1 694 ? -37 -8.398 11.969 1 53.38 694 SER B CA 1
ATOM 13582 C C . SER B 1 694 ? -36.344 -9.75 12.188 1 53.38 694 SER B C 1
ATOM 13584 O O . SER B 1 694 ? -36.594 -10.414 13.195 1 53.38 694 SER B O 1
ATOM 13586 N N . THR B 1 695 ? -35.875 -10.43 11.203 1 56.72 695 THR B N 1
ATOM 13587 C CA . THR B 1 695 ? -35.125 -11.688 11.234 1 56.72 695 THR B CA 1
ATOM 13588 C C . THR B 1 695 ? -33.938 -11.586 12.195 1 56.72 695 THR B C 1
ATOM 13590 O O . THR B 1 695 ? -33.156 -10.641 12.133 1 56.72 695 THR B O 1
ATOM 13593 N N . VAL B 1 696 ? -34.188 -12.273 13.312 1 60.22 696 VAL B N 1
ATOM 13594 C CA . VAL B 1 696 ? -33.062 -12.336 14.242 1 60.22 696 VAL B CA 1
ATOM 13595 C C . VAL B 1 696 ? -32.094 -13.461 13.828 1 60.22 696 VAL B C 1
ATOM 13597 O O . VAL B 1 696 ? -32.531 -14.516 13.359 1 60.22 696 VAL B O 1
ATOM 13600 N N . PHE B 1 697 ? -30.828 -13.188 13.758 1 63.06 697 PHE B N 1
ATOM 13601 C CA . PHE B 1 697 ? -29.812 -14.164 13.383 1 63.06 697 PHE B CA 1
ATOM 13602 C C . PHE B 1 697 ? -29.516 -15.117 14.531 1 63.06 697 PHE B C 1
ATOM 13604 O O . PHE B 1 697 ? -29.484 -14.703 15.695 1 63.06 697 PHE B O 1
ATOM 13611 N N . GLY B 1 698 ? -29.797 -16.422 14.281 1 66.25 698 GLY B N 1
ATOM 13612 C CA . GLY B 1 698 ? -29.391 -17.453 15.219 1 66.25 698 GLY B CA 1
ATOM 13613 C C . GLY B 1 698 ? -27.938 -17.844 15.078 1 66.25 698 GLY B C 1
ATOM 13614 O O . GLY B 1 698 ? -27.281 -17.484 14.094 1 66.25 698 GLY B O 1
ATOM 13615 N N . GLN B 1 699 ? -27.312 -18.25 16.25 1 69.25 699 GLN B N 1
ATOM 13616 C CA . GLN B 1 699 ? -25.938 -18.75 16.25 1 69.25 699 GLN B CA 1
ATOM 13617 C C . GLN B 1 699 ? -25.906 -20.266 16.453 1 69.25 699 GLN B C 1
ATOM 13619 O O . GLN B 1 699 ? -26.703 -20.812 17.219 1 69.25 699 GLN B O 1
ATOM 13624 N N . THR B 1 700 ? -25.25 -20.969 15.562 1 72.62 700 THR B N 1
ATOM 13625 C CA . THR B 1 700 ? -25.047 -22.406 15.75 1 72.62 700 THR B CA 1
ATOM 13626 C C . THR B 1 700 ? -23.562 -22.75 15.719 1 72.62 700 THR B C 1
ATOM 13628 O O . THR B 1 700 ? -22.781 -22.109 15.031 1 72.62 700 THR B O 1
ATOM 13631 N N . VAL B 1 701 ? -23.234 -23.656 16.672 1 74.44 701 VAL B N 1
ATOM 13632 C CA . VAL B 1 701 ? -21.859 -24.156 16.656 1 74.44 701 VAL B CA 1
ATOM 13633 C C . VAL B 1 701 ? -21.656 -25.062 15.438 1 74.44 701 VAL B C 1
ATOM 13635 O O . VAL B 1 701 ? -22.391 -26.047 15.258 1 74.44 701 VAL B O 1
ATOM 13638 N N . ASN B 1 702 ? -20.703 -24.703 14.523 1 72.19 702 ASN B N 1
ATOM 13639 C CA . ASN B 1 702 ? -20.484 -25.422 13.266 1 72.19 702 ASN B CA 1
ATOM 13640 C C . ASN B 1 702 ? -19.453 -26.531 13.422 1 72.19 702 ASN B C 1
ATOM 13642 O O . ASN B 1 702 ? -19.5 -27.516 12.688 1 72.19 702 ASN B O 1
ATOM 13646 N N . THR B 1 703 ? -18.453 -26.297 14.281 1 75.06 703 THR B N 1
ATOM 13647 C CA . THR B 1 703 ? -17.422 -27.328 14.445 1 75.06 703 THR B CA 1
ATOM 13648 C C . THR B 1 703 ? -17.109 -27.547 15.922 1 75.06 703 THR B C 1
ATOM 13650 O O . THR B 1 703 ? -17.172 -26.609 16.719 1 75.06 703 THR B O 1
ATOM 13653 N N . LEU B 1 704 ? -16.797 -28.859 16.203 1 80.06 704 LEU B N 1
ATOM 13654 C CA . LEU B 1 704 ? -16.391 -29.219 17.578 1 80.06 704 LEU B CA 1
ATOM 13655 C C . LEU B 1 704 ? -14.93 -28.891 17.812 1 80.06 704 LEU B C 1
ATOM 13657 O O . LEU B 1 704 ? -14.086 -29.109 16.938 1 80.06 704 LEU B O 1
ATOM 13661 N N . ALA B 1 705 ? -14.75 -28.344 18.906 1 82.88 705 ALA B N 1
ATOM 13662 C CA . ALA B 1 705 ? -13.359 -28.125 19.297 1 82.88 705 ALA B CA 1
ATOM 13663 C C . ALA B 1 705 ? -12.648 -29.453 19.562 1 82.88 705 ALA B C 1
ATOM 13665 O O . ALA B 1 705 ? -13.266 -30.406 20.047 1 82.88 705 ALA B O 1
ATOM 13666 N N . ASN B 1 706 ? -11.438 -29.594 19.141 1 85 706 ASN B N 1
ATOM 13667 C CA . ASN B 1 706 ? -10.578 -30.734 19.453 1 85 706 ASN B CA 1
ATOM 13668 C C . ASN B 1 706 ? -9.328 -30.281 20.219 1 85 706 ASN B C 1
ATOM 13670 O O . ASN B 1 706 ? -8.352 -29.859 19.609 1 85 706 ASN B O 1
ATOM 13674 N N . SER B 1 707 ? -9.312 -30.469 21.391 1 85.38 707 SER B N 1
ATOM 13675 C CA . SER B 1 707 ? -8.227 -30.016 22.25 1 85.38 707 SER B CA 1
ATOM 13676 C C . SER B 1 707 ? -6.992 -30.906 22.094 1 85.38 707 SER B C 1
ATOM 13678 O O . SER B 1 707 ? -5.926 -30.594 22.625 1 85.38 707 SER B O 1
ATOM 13680 N N . ASN B 1 708 ? -7.141 -31.938 21.234 1 84.38 708 ASN B N 1
ATOM 13681 C CA . ASN B 1 708 ? -6.012 -32.844 21.062 1 84.38 708 ASN B CA 1
ATOM 13682 C C . ASN B 1 708 ? -5.441 -32.781 19.656 1 84.38 708 ASN B C 1
ATOM 13684 O O . ASN B 1 708 ? -4.605 -33.594 19.281 1 84.38 708 ASN B O 1
ATOM 13688 N N . LEU B 1 709 ? -5.93 -31.875 19 1 87.44 709 LEU B N 1
ATOM 13689 C CA . LEU B 1 709 ? -5.367 -31.734 17.656 1 87.44 709 LEU B CA 1
ATOM 13690 C C . LEU B 1 709 ? -3.875 -31.422 17.719 1 87.44 709 LEU B C 1
ATOM 13692 O O . LEU B 1 709 ? -3.463 -30.438 18.344 1 87.44 709 LEU B O 1
ATOM 13696 N N . ALA B 1 710 ? -3.113 -32.344 17.094 1 89.25 710 ALA B N 1
ATOM 13697 C CA . ALA B 1 710 ? -1.659 -32.281 17.219 1 89.25 710 ALA B CA 1
ATOM 13698 C C . ALA B 1 710 ? -0.998 -32.188 15.852 1 89.25 710 ALA B C 1
ATOM 13700 O O . ALA B 1 710 ? -1.684 -32.094 14.828 1 89.25 710 ALA B O 1
ATOM 13701 N N . TRP B 1 711 ? 0.331 -32.156 15.898 1 91.81 711 TRP B N 1
ATOM 13702 C CA . TRP B 1 711 ? 1.141 -31.969 14.703 1 91.81 711 TRP B CA 1
ATOM 13703 C C . TRP B 1 711 ? 1.14 -33.219 13.836 1 91.81 711 TRP B C 1
ATOM 13705 O O . TRP B 1 711 ? 1.179 -34.344 14.359 1 91.81 711 TRP B O 1
ATOM 13715 N N . GLU B 1 712 ? 0.982 -32.969 12.547 1 92.44 712 GLU B N 1
ATOM 13716 C CA . GLU B 1 712 ? 1.383 -33.969 11.555 1 92.44 712 GLU B CA 1
ATOM 13717 C C . GLU B 1 712 ? 2.898 -33.969 11.367 1 92.44 712 GLU B C 1
ATOM 13719 O O . GLU B 1 712 ? 3.523 -32.906 11.242 1 92.44 712 GLU B O 1
ATOM 13724 N N . THR B 1 713 ? 3.527 -35.156 11.328 1 93.19 713 THR B N 1
ATOM 13725 C CA . THR B 1 713 ? 4.984 -35.219 11.281 1 93.19 713 THR B CA 1
ATOM 13726 C C . THR B 1 713 ? 5.434 -36.125 10.141 1 93.19 713 THR B C 1
ATOM 13728 O O . THR B 1 713 ? 4.984 -37.281 10.031 1 93.19 713 THR B O 1
ATOM 13731 N N . THR B 1 714 ? 6.27 -35.688 9.32 1 93.25 714 THR B N 1
ATOM 13732 C CA . THR B 1 714 ? 6.887 -36.469 8.266 1 93.25 714 THR B CA 1
ATOM 13733 C C . THR B 1 714 ? 8.312 -36.844 8.641 1 93.25 714 THR B C 1
ATOM 13735 O O . THR B 1 714 ? 9.148 -35.969 8.891 1 93.25 714 THR B O 1
ATOM 13738 N N . THR B 1 715 ? 8.602 -38.094 8.68 1 93.75 715 THR B N 1
ATOM 13739 C CA . THR B 1 715 ? 9.93 -38.625 8.953 1 93.75 715 THR B CA 1
ATOM 13740 C C . THR B 1 715 ? 10.453 -39.438 7.754 1 93.75 715 THR B C 1
ATOM 13742 O O . THR B 1 715 ? 9.688 -40.125 7.09 1 93.75 715 THR B O 1
ATOM 13745 N N . GLY B 1 716 ? 11.773 -39.25 7.469 1 91.62 716 GLY B N 1
ATOM 13746 C CA . GLY B 1 716 ? 12.289 -40 6.336 1 91.62 716 GLY B CA 1
ATOM 13747 C C . GLY B 1 716 ? 13.797 -39.969 6.238 1 91.62 716 GLY B C 1
ATOM 13748 O O . GLY B 1 716 ? 14.469 -39.344 7.051 1 91.62 716 GLY B O 1
ATOM 13749 N N . PHE B 1 717 ? 14.312 -40.75 5.367 1 94.06 717 PHE B N 1
ATOM 13750 C CA . PHE B 1 717 ? 15.734 -40.781 5.074 1 94.06 717 PHE B CA 1
ATOM 13751 C C . PHE B 1 717 ? 15.992 -40.469 3.602 1 94.06 717 PHE B C 1
ATOM 13753 O O . PHE B 1 717 ? 15.094 -40.625 2.768 1 94.06 717 PHE B O 1
ATOM 13760 N N . ASN B 1 718 ? 17.078 -40 3.324 1 96.12 718 ASN B N 1
ATOM 13761 C CA . ASN B 1 718 ? 17.578 -39.719 1.986 1 96.12 718 ASN B CA 1
ATOM 13762 C C . ASN B 1 718 ? 19.031 -40.156 1.843 1 96.12 718 ASN B C 1
ATOM 13764 O O . ASN B 1 718 ? 19.875 -39.812 2.672 1 96.12 718 ASN B O 1
ATOM 13768 N N . PHE B 1 719 ? 19.312 -41.031 0.815 1 96.44 719 PHE B N 1
ATOM 13769 C CA . PHE B 1 719 ? 20.672 -41.406 0.435 1 96.44 719 PHE B CA 1
ATOM 13770 C C . PHE B 1 719 ? 21.016 -40.906 -0.955 1 96.44 719 PHE B C 1
ATOM 13772 O O . PHE B 1 719 ? 20.188 -40.938 -1.867 1 96.44 719 PHE B O 1
ATOM 13779 N N . GLY B 1 720 ? 22.203 -40.344 -0.983 1 95.56 720 GLY B N 1
ATOM 13780 C CA . GLY B 1 720 ? 22.594 -39.781 -2.271 1 95.56 720 GLY B CA 1
ATOM 13781 C C . GLY B 1 720 ? 24.062 -39.969 -2.578 1 95.56 720 GLY B C 1
ATOM 13782 O O . GLY B 1 720 ? 24.875 -40.125 -1.667 1 95.56 720 GLY B O 1
ATOM 13783 N N . PHE B 1 721 ? 24.422 -39.969 -3.844 1 95.88 721 PHE B N 1
ATOM 13784 C CA . PHE B 1 721 ? 25.781 -39.969 -4.355 1 95.88 721 PHE B CA 1
ATOM 13785 C C . PHE B 1 721 ? 26 -38.812 -5.34 1 95.88 721 PHE B C 1
ATOM 13787 O O . PHE B 1 721 ? 25.172 -38.594 -6.223 1 95.88 721 PHE B O 1
ATOM 13794 N N . ASP B 1 722 ? 27.016 -38.156 -5.086 1 94.88 722 ASP B N 1
ATOM 13795 C CA . ASP B 1 722 ? 27.516 -37.188 -6.051 1 94.88 722 ASP B CA 1
ATOM 13796 C C . ASP B 1 722 ? 28.828 -37.656 -6.684 1 94.88 722 ASP B C 1
ATOM 13798 O O . ASP B 1 722 ? 29.703 -38.156 -5.988 1 94.88 722 ASP B O 1
ATOM 13802 N N . PHE B 1 723 ? 28.891 -37.469 -8 1 93.75 723 PHE B N 1
ATOM 13803 C CA . PHE B 1 723 ? 30.094 -38 -8.625 1 93.75 723 PHE B CA 1
ATOM 13804 C C . PHE B 1 723 ? 30.469 -37.219 -9.867 1 93.75 723 PHE B C 1
ATOM 13806 O O . PHE B 1 723 ? 29.641 -36.438 -10.383 1 93.75 723 PHE B O 1
ATOM 13813 N N . SER B 1 724 ? 31.656 -37.312 -10.227 1 93.38 724 SER B N 1
ATOM 13814 C CA . SER B 1 724 ? 32.156 -36.781 -11.484 1 93.38 724 SER B CA 1
ATOM 13815 C C . SER B 1 724 ? 33.188 -37.75 -12.094 1 93.38 724 SER B C 1
ATOM 13817 O O . SER B 1 724 ? 33.844 -38.5 -11.375 1 93.38 724 SER B O 1
ATOM 13819 N N . PHE B 1 725 ? 33.312 -37.719 -13.438 1 91.88 725 PHE B N 1
ATOM 13820 C CA . PHE B 1 725 ? 34.281 -38.594 -14.102 1 91.88 725 PHE B CA 1
ATOM 13821 C C . PHE B 1 725 ? 34.719 -38 -15.422 1 91.88 725 PHE B C 1
ATOM 13823 O O . PHE B 1 725 ? 34.156 -37 -15.883 1 91.88 725 PHE B O 1
ATOM 13830 N N . LEU B 1 726 ? 35.812 -38.5 -16.047 1 90.31 726 LEU B N 1
ATOM 13831 C CA . LEU B 1 726 ? 36.438 -38.062 -17.297 1 90.31 726 LEU B CA 1
ATOM 13832 C C . LEU B 1 726 ? 36.906 -36.594 -17.172 1 90.31 726 LEU B C 1
ATOM 13834 O O . LEU B 1 726 ? 36.531 -35.75 -17.969 1 90.31 726 LEU B O 1
ATOM 13838 N N . GLN B 1 727 ? 37.656 -36.375 -16.062 1 83.88 727 GLN B N 1
ATOM 13839 C CA . GLN B 1 727 ? 38.219 -35.062 -15.742 1 83.88 727 GLN B CA 1
ATOM 13840 C C . GLN B 1 727 ? 37.125 -34.031 -15.516 1 83.88 727 GLN B C 1
ATOM 13842 O O . GLN B 1 727 ? 37.188 -32.938 -16.094 1 83.88 727 GLN B O 1
ATOM 13847 N N . ASP B 1 728 ? 36.031 -34.562 -14.859 1 83.19 728 ASP B N 1
ATOM 13848 C CA . ASP B 1 728 ? 34.938 -33.719 -14.391 1 83.19 728 ASP B CA 1
ATOM 13849 C C . ASP B 1 728 ? 34.094 -33.188 -15.562 1 83.19 728 ASP B C 1
ATOM 13851 O O . ASP B 1 728 ? 33.344 -32.219 -15.414 1 83.19 728 ASP B O 1
ATOM 13855 N N . ARG B 1 729 ? 34.188 -33.844 -16.75 1 88.5 729 ARG B N 1
ATOM 13856 C CA . ARG B 1 729 ? 33.375 -33.469 -17.891 1 88.5 729 ARG B CA 1
ATOM 13857 C C . ARG B 1 729 ? 31.922 -33.906 -17.656 1 88.5 729 ARG B C 1
ATOM 13859 O O . ARG B 1 729 ? 31 -33.281 -18.219 1 88.5 729 ARG B O 1
ATOM 13866 N N . PHE B 1 730 ? 31.844 -34.969 -16.922 1 92.31 730 PHE B N 1
ATOM 13867 C CA . PHE B 1 730 ? 30.5 -35.438 -16.562 1 92.31 730 PHE B CA 1
ATOM 13868 C C . PHE B 1 730 ? 30.297 -35.375 -15.055 1 92.31 730 PHE B C 1
ATOM 13870 O O . PHE B 1 730 ? 31.172 -35.812 -14.297 1 92.31 730 PHE B O 1
ATOM 13877 N N . THR B 1 731 ? 29.25 -34.812 -14.656 1 92.5 731 THR B N 1
ATOM 13878 C CA . THR B 1 731 ? 28.875 -34.75 -13.25 1 92.5 731 THR B CA 1
ATOM 13879 C C . THR B 1 731 ? 27.453 -35.281 -13.047 1 92.5 731 THR B C 1
ATOM 13881 O O . THR B 1 731 ? 26.594 -35.094 -13.914 1 92.5 731 THR B O 1
ATOM 13884 N N . GLY B 1 732 ? 27.203 -35.938 -11.93 1 92.94 732 GLY B N 1
ATOM 13885 C CA . GLY B 1 732 ? 25.891 -36.5 -11.703 1 92.94 732 GLY B CA 1
ATOM 13886 C C . GLY B 1 732 ? 25.531 -36.625 -10.234 1 92.94 732 GLY B C 1
ATOM 13887 O O . GLY B 1 732 ? 26.391 -36.5 -9.367 1 92.94 732 GLY B O 1
ATOM 13888 N N . THR B 1 733 ? 24.281 -36.75 -9.992 1 94.75 733 THR B N 1
ATOM 13889 C CA . THR B 1 733 ? 23.734 -36.969 -8.664 1 94.75 733 THR B CA 1
ATOM 13890 C C . THR B 1 733 ? 22.641 -38.031 -8.695 1 94.75 733 THR B C 1
ATOM 13892 O O . THR B 1 733 ? 21.797 -38.031 -9.586 1 94.75 733 THR B O 1
ATOM 13895 N N . LEU B 1 734 ? 22.75 -38.938 -7.789 1 96.25 734 LEU B N 1
ATOM 13896 C CA . LEU B 1 734 ? 21.734 -39.969 -7.582 1 96.25 734 LEU B CA 1
ATOM 13897 C C . LEU B 1 734 ? 21.172 -39.906 -6.168 1 96.25 734 LEU B C 1
ATOM 13899 O O . LEU B 1 734 ? 21.938 -39.906 -5.195 1 96.25 734 LEU B O 1
ATOM 13903 N N . ASP B 1 735 ? 19.844 -39.844 -6.07 1 96.81 735 ASP B N 1
ATOM 13904 C CA . ASP B 1 735 ? 19.188 -39.812 -4.766 1 96.81 735 ASP B CA 1
ATOM 13905 C C . ASP B 1 735 ? 18.125 -40.906 -4.656 1 96.81 735 ASP B C 1
ATOM 13907 O O . ASP B 1 735 ? 17.391 -41.156 -5.617 1 96.81 735 ASP B O 1
ATOM 13911 N N . TYR B 1 736 ? 18.109 -41.469 -3.516 1 97.31 736 TYR B N 1
ATOM 13912 C CA . TYR B 1 736 ? 17.016 -42.344 -3.094 1 97.31 736 TYR B CA 1
ATOM 13913 C C . TYR B 1 736 ? 16.422 -41.875 -1.77 1 97.31 736 TYR B C 1
ATOM 13915 O O . TYR B 1 736 ? 17.156 -41.5 -0.854 1 97.31 736 TYR B O 1
ATOM 13923 N N . TYR B 1 737 ? 15.102 -41.875 -1.698 1 96.5 737 TYR B N 1
ATOM 13924 C CA . TYR B 1 737 ? 14.492 -41.406 -0.458 1 96.5 737 TYR B CA 1
ATOM 13925 C C . TYR B 1 737 ? 13.25 -42.219 -0.116 1 96.5 737 TYR B C 1
ATOM 13927 O O . TYR B 1 737 ? 12.656 -42.844 -0.995 1 96.5 737 TYR B O 1
ATOM 13935 N N . GLU B 1 738 ? 12.875 -42.188 1.183 1 96.31 738 GLU B N 1
ATOM 13936 C CA . GLU B 1 738 ? 11.633 -42.688 1.743 1 96.31 738 GLU B CA 1
ATOM 13937 C C . GLU B 1 738 ? 11.133 -41.812 2.885 1 96.31 738 GLU B C 1
ATOM 13939 O O . GLU B 1 738 ? 11.852 -41.594 3.857 1 96.31 738 GLU B O 1
ATOM 13944 N N . ASN B 1 739 ? 9.953 -41.375 2.689 1 94.69 739 ASN B N 1
ATOM 13945 C CA . ASN B 1 739 ? 9.32 -40.5 3.689 1 94.69 739 ASN B CA 1
ATOM 13946 C C . ASN B 1 739 ? 7.988 -41.094 4.152 1 94.69 739 ASN B C 1
ATOM 13948 O O . ASN B 1 739 ? 7.23 -41.625 3.35 1 94.69 739 ASN B O 1
ATOM 13952 N N . THR B 1 740 ? 7.73 -40.938 5.426 1 95.5 740 THR B N 1
ATOM 13953 C CA . THR B 1 740 ? 6.461 -41.375 6.008 1 95.5 740 THR B CA 1
ATOM 13954 C C . THR B 1 740 ? 5.871 -40.25 6.875 1 95.5 740 THR B C 1
ATOM 13956 O O . THR B 1 740 ? 6.551 -39.719 7.758 1 95.5 740 THR B O 1
ATOM 13959 N N . THR B 1 741 ? 4.684 -39.906 6.598 1 95 741 THR B N 1
ATOM 13960 C CA . THR B 1 741 ? 3.977 -38.906 7.398 1 95 741 THR B CA 1
ATOM 13961 C C . THR B 1 741 ? 2.996 -39.594 8.352 1 95 741 THR B C 1
ATOM 13963 O O . THR B 1 741 ? 2.117 -40.344 7.922 1 95 741 THR B O 1
ATOM 13966 N N . ASN B 1 742 ? 3.16 -39.25 9.586 1 94.38 742 ASN B N 1
ATOM 13967 C CA . ASN B 1 742 ? 2.299 -39.812 10.625 1 94.38 742 ASN B CA 1
ATOM 13968 C C . ASN B 1 742 ? 1.362 -38.75 11.203 1 94.38 742 ASN B C 1
ATOM 13970 O O . ASN B 1 742 ? 1.605 -37.562 11.062 1 94.38 742 ASN B O 1
ATOM 13974 N N . ASP B 1 743 ? 0.27 -39.25 11.836 1 92 743 ASP B N 1
ATOM 13975 C CA . ASP B 1 743 ? -0.704 -38.375 12.508 1 92 743 ASP B CA 1
ATOM 13976 C C . ASP B 1 743 ? -1.278 -37.344 11.539 1 92 743 ASP B C 1
ATOM 13978 O O . ASP B 1 743 ? -1.268 -36.156 11.82 1 92 743 ASP B O 1
ATOM 13982 N N . LEU B 1 744 ? -1.795 -37.906 10.555 1 91.06 744 LEU B N 1
ATOM 13983 C CA . LEU B 1 744 ? -2.324 -37.031 9.492 1 91.06 744 LEU B CA 1
ATOM 13984 C C . LEU B 1 744 ? -3.496 -36.219 10 1 91.06 744 LEU B C 1
ATOM 13986 O O . LEU B 1 744 ? -4.32 -36.688 10.781 1 91.06 744 LEU B O 1
ATOM 13990 N N . LEU B 1 745 ? -3.492 -35 9.586 1 87.56 745 LEU B N 1
ATOM 13991 C CA . LEU B 1 745 ? -4.656 -34.156 9.82 1 87.56 745 LEU B CA 1
ATOM 13992 C C . LEU B 1 745 ? -5.805 -34.531 8.891 1 87.56 745 LEU B C 1
ATOM 13994 O O . LEU B 1 745 ? -5.641 -34.531 7.668 1 87.56 745 LEU B O 1
ATOM 13998 N N . TYR B 1 746 ? -6.887 -34.812 9.445 1 85.75 746 TYR B N 1
ATOM 13999 C CA . TYR B 1 746 ? -8.031 -35.281 8.664 1 85.75 746 TYR B CA 1
ATOM 14000 C C . TYR B 1 746 ? -9.336 -35.031 9.406 1 85.75 746 TYR B C 1
ATOM 14002 O O . TYR B 1 746 ? -9.398 -35.188 10.625 1 85.75 746 TYR B O 1
ATOM 14010 N N . ASP B 1 747 ? -10.312 -34.594 8.641 1 82 747 ASP B N 1
ATOM 14011 C CA . ASP B 1 747 ? -11.641 -34.438 9.219 1 82 747 ASP B CA 1
ATOM 14012 C C . ASP B 1 747 ? -12.43 -35.75 9.148 1 82 747 ASP B C 1
ATOM 14014 O O . ASP B 1 747 ? -12.812 -36.188 8.062 1 82 747 ASP B O 1
ATOM 14018 N N . ILE B 1 748 ? -12.727 -36.312 10.32 1 78.56 748 ILE B N 1
ATOM 14019 C CA . ILE B 1 748 ? -13.484 -37.562 10.352 1 78.56 748 ILE B CA 1
ATOM 14020 C C . ILE B 1 748 ? -14.969 -37.25 10.539 1 78.56 748 ILE B C 1
ATOM 14022 O O . ILE B 1 748 ? -15.336 -36.344 11.289 1 78.56 748 ILE B O 1
ATOM 14026 N N . ASN B 1 749 ? -15.727 -37.969 9.734 1 74.44 749 ASN B N 1
ATOM 14027 C CA . ASN B 1 749 ? -17.172 -37.844 9.953 1 74.44 749 ASN B CA 1
ATOM 14028 C C . ASN B 1 749 ? -17.594 -38.531 11.258 1 74.44 749 ASN B C 1
ATOM 14030 O O . ASN B 1 749 ? -17.125 -39.625 11.578 1 74.44 749 ASN B O 1
ATOM 14034 N N . ILE B 1 750 ? -18.312 -37.812 12.07 1 69.5 750 ILE B N 1
ATOM 14035 C CA . ILE B 1 750 ? -18.812 -38.344 13.328 1 69.5 750 ILE B CA 1
ATOM 14036 C C . ILE B 1 750 ? -20.328 -38.469 13.273 1 69.5 750 ILE B C 1
ATOM 14038 O O . ILE B 1 750 ? -20.984 -37.781 12.461 1 69.5 750 ILE B O 1
ATOM 14042 N N . PRO B 1 751 ? -20.891 -39.438 13.984 1 66.19 751 PRO B N 1
ATOM 14043 C CA . PRO B 1 751 ? -22.359 -39.562 14 1 66.19 751 PRO B CA 1
ATOM 14044 C C . PRO B 1 751 ? -23.047 -38.25 14.328 1 66.19 751 PRO B C 1
ATOM 14046 O O . PRO B 1 751 ? -22.594 -37.5 15.219 1 66.19 751 PRO B O 1
ATOM 14049 N N . GLU B 1 752 ? -23.984 -37.938 13.539 1 67.38 752 GLU B N 1
ATOM 14050 C CA . GLU B 1 752 ? -24.703 -36.688 13.641 1 67.38 752 GLU B CA 1
ATOM 14051 C C . GLU B 1 752 ? -25.344 -36.5 15.016 1 67.38 752 GLU B C 1
ATOM 14053 O O . GLU B 1 752 ? -25.672 -35.406 15.414 1 67.38 752 GLU B O 1
ATOM 14058 N N . VAL B 1 753 ? -25.438 -37.625 15.75 1 64 753 VAL B N 1
ATOM 14059 C CA . VAL B 1 753 ? -26.031 -37.562 17.078 1 64 753 VAL B CA 1
ATOM 14060 C C . VAL B 1 753 ? -25.203 -36.625 17.969 1 64 753 VAL B C 1
ATOM 14062 O O . VAL B 1 753 ? -25.734 -36.062 18.922 1 64 753 VAL B O 1
ATOM 14065 N N . THR B 1 754 ? -24.016 -36.438 17.516 1 65.06 754 THR B N 1
ATOM 14066 C CA . THR B 1 754 ? -23.156 -35.531 18.297 1 65.06 754 THR B CA 1
ATOM 14067 C C . THR B 1 754 ? -23.5 -34.062 18.016 1 65.06 754 THR B C 1
ATOM 14069 O O . THR B 1 754 ? -23.078 -33.188 18.766 1 65.06 754 THR B O 1
ATOM 14072 N N . GLY B 1 755 ? -24.406 -33.938 17.047 1 66.69 755 GLY B N 1
ATOM 14073 C CA . GLY B 1 755 ? -24.766 -32.594 16.625 1 66.69 755 GLY B CA 1
ATOM 14074 C C . GLY B 1 755 ? -23.812 -32 15.602 1 66.69 755 GLY B C 1
ATOM 14075 O O . GLY B 1 755 ? -24.016 -30.891 15.109 1 66.69 755 GLY B O 1
ATOM 14076 N N . PHE B 1 756 ? -22.75 -32.812 15.398 1 74.81 756 PHE B N 1
ATOM 14077 C CA . PHE B 1 756 ? -21.766 -32.344 14.43 1 74.81 756 PHE B CA 1
ATOM 14078 C C . PHE B 1 756 ? -21.531 -33.406 13.352 1 74.81 756 PHE B C 1
ATOM 14080 O O . PHE B 1 756 ? -21.766 -34.594 13.562 1 74.81 756 PHE B O 1
ATOM 14087 N N . SER B 1 757 ? -21.031 -32.844 12.141 1 73.12 757 SER B N 1
ATOM 14088 C CA . SER B 1 757 ? -20.859 -33.781 11.031 1 73.12 757 SER B CA 1
ATOM 14089 C C . SER B 1 757 ? -19.406 -34.25 10.938 1 73.12 757 SER B C 1
ATOM 14091 O O . SER B 1 757 ? -19.125 -35.281 10.375 1 73.12 757 SER B O 1
ATOM 14093 N N . SER B 1 758 ? -18.531 -33.406 11.492 1 79.31 758 SER B N 1
ATOM 14094 C CA . SER B 1 758 ? -17.125 -33.781 11.336 1 79.31 758 SER B CA 1
ATOM 14095 C C . SER B 1 758 ? -16.266 -33.156 12.438 1 79.31 758 SER B C 1
ATOM 14097 O O . SER B 1 758 ? -16.672 -32.188 13.086 1 79.31 758 SER B O 1
ATOM 14099 N N . ILE B 1 759 ? -15.156 -33.812 12.766 1 79.5 759 ILE B N 1
ATOM 14100 C CA . ILE B 1 759 ? -14.164 -33.312 13.711 1 79.5 759 ILE B CA 1
ATOM 14101 C C . ILE B 1 759 ? -12.766 -33.5 13.141 1 79.5 759 ILE B C 1
ATOM 14103 O O . ILE B 1 759 ? -12.469 -34.5 12.508 1 79.5 759 ILE B O 1
ATOM 14107 N N . SER B 1 760 ? -12.008 -32.438 13.219 1 82.94 760 SER B N 1
ATOM 14108 C CA . SER B 1 760 ? -10.625 -32.531 12.773 1 82.94 760 SER B CA 1
ATOM 14109 C C . SER B 1 760 ? -9.781 -33.312 13.773 1 82.94 760 SER B C 1
ATOM 14111 O O . SER B 1 760 ? -9.766 -33 14.961 1 82.94 760 SER B O 1
ATOM 14113 N N . THR B 1 761 ? -9.086 -34.312 13.32 1 84 761 THR B N 1
ATOM 14114 C CA . THR B 1 761 ? -8.289 -35.156 14.195 1 84 761 THR B CA 1
ATOM 14115 C C . THR B 1 761 ? -7.039 -35.656 13.477 1 84 761 THR B C 1
ATOM 14117 O O . THR B 1 761 ? -6.863 -35.406 12.281 1 84 761 THR B O 1
ATOM 14120 N N . ASN B 1 762 ? -6.102 -36.25 14.281 1 88.88 762 ASN B N 1
ATOM 14121 C CA . ASN B 1 762 ? -4.906 -36.875 13.742 1 88.88 762 ASN B CA 1
ATOM 14122 C C . ASN B 1 762 ? -5.121 -38.375 13.531 1 88.88 762 ASN B C 1
ATOM 14124 O O . ASN B 1 762 ? -5.469 -39.094 14.477 1 88.88 762 ASN B O 1
ATOM 14128 N N . VAL B 1 763 ? -4.875 -38.781 12.242 1 87.31 763 VAL B N 1
ATOM 14129 C CA . VAL B 1 763 ? -5.078 -40.188 11.969 1 87.31 763 VAL B CA 1
ATOM 14130 C C . VAL B 1 763 ? -4.145 -40.656 10.852 1 87.31 763 VAL B C 1
ATOM 14132 O O . VAL B 1 763 ? -3.611 -39.812 10.109 1 87.31 763 VAL B O 1
ATOM 14135 N N . GLY B 1 764 ? -3.834 -41.906 10.812 1 90.81 764 GLY B N 1
ATOM 14136 C CA . GLY B 1 764 ? -3.328 -42.594 9.625 1 90.81 764 GLY B CA 1
ATOM 14137 C C . GLY B 1 764 ? -1.865 -42.312 9.352 1 90.81 764 GLY B C 1
ATOM 14138 O O . GLY B 1 764 ? -1.181 -41.688 10.188 1 90.81 764 GLY B O 1
ATOM 14139 N N . GLU B 1 765 ? -1.458 -42.844 8.266 1 94.69 765 GLU B N 1
ATOM 14140 C CA . GLU B 1 765 ? -0.072 -42.781 7.809 1 94.69 765 GLU B CA 1
ATOM 14141 C C . GLU B 1 765 ? 0.016 -42.906 6.289 1 94.69 765 GLU B C 1
ATOM 14143 O O . GLU B 1 765 ? -0.694 -43.688 5.672 1 94.69 765 GLU B O 1
ATOM 14148 N N . ILE B 1 766 ? 0.87 -41.969 5.695 1 95.5 766 ILE B N 1
ATOM 14149 C CA . ILE B 1 766 ? 1.135 -42 4.262 1 95.5 766 ILE B CA 1
ATOM 14150 C C . ILE B 1 766 ? 2.639 -42.062 4.012 1 95.5 766 ILE B C 1
ATOM 14152 O O . ILE B 1 766 ? 3.424 -41.469 4.738 1 95.5 766 ILE B O 1
ATOM 14156 N N . ALA B 1 767 ? 2.99 -42.75 2.947 1 96.31 767 ALA B N 1
ATOM 14157 C CA . ALA B 1 767 ? 4.41 -42.906 2.645 1 96.31 767 ALA B CA 1
ATOM 14158 C C . ALA B 1 767 ? 4.707 -42.531 1.193 1 96.31 767 ALA B C 1
ATOM 14160 O O . ALA B 1 767 ? 3.889 -42.781 0.304 1 96.31 767 ALA B O 1
ATOM 14161 N N . ASN B 1 768 ? 5.859 -41.938 0.926 1 96.19 768 ASN B N 1
ATOM 14162 C CA . ASN B 1 768 ? 6.43 -41.688 -0.387 1 96.19 768 ASN B CA 1
ATOM 14163 C C . ASN B 1 768 ? 7.84 -42.25 -0.518 1 96.19 768 ASN B C 1
ATOM 14165 O O . ASN B 1 768 ? 8.633 -42.188 0.42 1 96.19 768 ASN B O 1
ATOM 14169 N N . ARG B 1 769 ? 8.078 -42.844 -1.599 1 96.81 769 ARG B N 1
ATOM 14170 C CA . ARG B 1 769 ? 9.422 -43.312 -1.924 1 96.81 769 ARG B CA 1
ATOM 14171 C C . ARG B 1 769 ? 9.766 -43.031 -3.381 1 96.81 769 ARG B C 1
ATOM 14173 O O . ARG B 1 769 ? 8.883 -43.062 -4.246 1 96.81 769 ARG B O 1
ATOM 14180 N N . GLY B 1 770 ? 11.055 -42.75 -3.613 1 97.19 770 GLY B N 1
ATOM 14181 C CA . GLY B 1 770 ? 11.391 -42.375 -4.984 1 97.19 770 GLY B CA 1
ATOM 14182 C C . GLY B 1 770 ? 12.883 -42.375 -5.262 1 97.19 770 GLY B C 1
ATOM 14183 O O . GLY B 1 770 ? 13.68 -42.656 -4.359 1 97.19 770 GLY B O 1
ATOM 14184 N N . ILE B 1 771 ? 13.211 -42.25 -6.531 1 97.62 771 ILE B N 1
ATOM 14185 C CA . ILE B 1 771 ? 14.578 -42.188 -7.039 1 97.62 771 ILE B CA 1
ATOM 14186 C C . ILE B 1 771 ? 14.711 -40.969 -7.965 1 97.62 771 ILE B C 1
ATOM 14188 O O . ILE B 1 771 ? 13.789 -40.656 -8.719 1 97.62 771 ILE B O 1
ATOM 14192 N N . GLU B 1 772 ? 15.844 -40.344 -7.855 1 97.94 772 GLU B N 1
ATOM 14193 C CA . GLU B 1 772 ? 16.172 -39.188 -8.688 1 97.94 772 GLU B CA 1
ATOM 14194 C C . GLU B 1 772 ? 17.578 -39.281 -9.242 1 97.94 772 GLU B C 1
ATOM 14196 O O . GLU B 1 772 ? 18.5 -39.719 -8.547 1 97.94 772 GLU B O 1
ATOM 14201 N N . PHE B 1 773 ? 17.719 -38.938 -10.531 1 96.75 773 PHE B N 1
ATOM 14202 C CA . PHE B 1 773 ? 19.016 -39 -11.18 1 96.75 773 PHE B CA 1
ATOM 14203 C C . PHE B 1 773 ? 19.219 -37.781 -12.094 1 96.75 773 PHE B C 1
ATOM 14205 O O . PHE B 1 773 ? 18.297 -37.375 -12.805 1 96.75 773 PHE B O 1
ATOM 14212 N N . VAL B 1 774 ? 20.328 -37.188 -11.977 1 96.56 774 VAL B N 1
ATOM 14213 C CA . VAL B 1 774 ? 20.719 -36.062 -12.844 1 96.56 774 VAL B CA 1
ATOM 14214 C C . VAL B 1 774 ? 22.109 -36.344 -13.414 1 96.56 774 VAL B C 1
ATOM 14216 O O . VAL B 1 774 ? 23 -36.812 -12.711 1 96.56 774 VAL B O 1
ATOM 14219 N N . LEU B 1 775 ? 22.297 -36.062 -14.672 1 95.56 775 LEU B N 1
ATOM 14220 C CA . LEU B 1 775 ? 23.594 -36.156 -15.344 1 95.56 775 LEU B CA 1
ATOM 14221 C C . LEU B 1 775 ? 23.828 -34.938 -16.234 1 95.56 775 LEU B C 1
ATOM 14223 O O . LEU B 1 775 ? 23 -34.625 -17.094 1 95.56 775 LEU B O 1
ATOM 14227 N N . ARG B 1 776 ? 24.891 -34.312 -15.969 1 94.38 776 ARG B N 1
ATOM 14228 C CA . ARG B 1 776 ? 25.328 -33.188 -16.797 1 94.38 776 ARG B CA 1
ATOM 14229 C C . ARG B 1 776 ? 26.656 -33.5 -17.469 1 94.38 776 ARG B C 1
ATOM 14231 O O . ARG B 1 776 ? 27.547 -34.125 -16.875 1 94.38 776 ARG B O 1
ATOM 14238 N N . GLY B 1 777 ? 26.766 -33.062 -18.781 1 93.25 777 GLY B N 1
ATOM 14239 C CA . GLY B 1 777 ? 28 -33.406 -19.469 1 93.25 777 GLY B CA 1
ATOM 14240 C C . GLY B 1 777 ? 28.422 -32.375 -20.5 1 93.25 777 GLY B C 1
ATOM 14241 O O . GLY B 1 777 ? 27.562 -31.781 -21.172 1 93.25 777 GLY B O 1
ATOM 14242 N N . GLU B 1 778 ? 29.688 -32.156 -20.469 1 93.06 778 GLU B N 1
ATOM 14243 C CA . GLU B 1 778 ? 30.312 -31.562 -21.641 1 93.06 778 GLU B CA 1
ATOM 14244 C C . GLU B 1 778 ? 30.641 -32.594 -22.703 1 93.06 778 GLU B C 1
ATOM 14246 O O . GLU B 1 778 ? 31.781 -33.094 -22.781 1 93.06 778 GLU B O 1
ATOM 14251 N N . VAL B 1 779 ? 29.812 -32.812 -23.562 1 94.12 779 VAL B N 1
ATOM 14252 C CA . VAL B 1 779 ? 29.844 -33.938 -24.469 1 94.12 779 VAL B CA 1
ATOM 14253 C C . VAL B 1 779 ? 30.953 -33.75 -25.484 1 94.12 779 VAL B C 1
ATOM 14255 O O . VAL B 1 779 ? 31.734 -34.688 -25.734 1 94.12 779 VAL B O 1
ATOM 14258 N N . ILE B 1 780 ? 30.938 -32.5 -26.125 1 93.94 780 ILE B N 1
ATOM 14259 C CA . ILE B 1 780 ? 31.953 -32.188 -27.109 1 93.94 780 ILE B CA 1
ATOM 14260 C C . ILE B 1 780 ? 32.531 -30.797 -26.859 1 93.94 780 ILE B C 1
ATOM 14262 O O . ILE B 1 780 ? 31.781 -29.859 -26.609 1 93.94 780 ILE B O 1
ATOM 14266 N N . GLU B 1 781 ? 33.781 -30.719 -26.828 1 90 781 GLU B N 1
ATOM 14267 C CA . GLU B 1 781 ? 34.531 -29.453 -26.859 1 90 781 GLU B CA 1
ATOM 14268 C C . GLU B 1 781 ? 35.656 -29.5 -27.859 1 90 781 GLU B C 1
ATOM 14270 O O . GLU B 1 781 ? 36.75 -29.953 -27.547 1 90 781 GLU B O 1
ATOM 14275 N N . LYS B 1 782 ? 35.406 -29.062 -28.969 1 90.44 782 LYS B N 1
ATOM 14276 C CA . LYS B 1 782 ? 36.406 -29.109 -30.047 1 90.44 782 LYS B CA 1
ATOM 14277 C C . LYS B 1 782 ? 36.469 -27.766 -30.781 1 90.44 782 LYS B C 1
ATOM 14279 O O . LYS B 1 782 ? 35.562 -27.422 -31.531 1 90.44 782 LYS B O 1
ATOM 14284 N N . GLY B 1 783 ? 37.469 -27.094 -30.672 1 87.44 783 GLY B N 1
ATOM 14285 C CA . GLY B 1 783 ? 37.625 -25.797 -31.312 1 87.44 783 GLY B CA 1
ATOM 14286 C C . GLY B 1 783 ? 36.594 -24.797 -30.875 1 87.44 783 GLY B C 1
ATOM 14287 O O . GLY B 1 783 ? 36.438 -24.516 -29.688 1 87.44 783 GLY B O 1
ATOM 14288 N N . ASP B 1 784 ? 35.812 -24.422 -32 1 89.44 784 ASP B N 1
ATOM 14289 C CA . ASP B 1 784 ? 34.781 -23.406 -31.734 1 89.44 784 ASP B CA 1
ATOM 14290 C C . ASP B 1 784 ? 33.438 -24.062 -31.406 1 89.44 784 ASP B C 1
ATOM 14292 O O . ASP B 1 784 ? 32.5 -23.359 -31.031 1 89.44 784 ASP B O 1
ATOM 14296 N N . PHE B 1 785 ? 33.375 -25.359 -31.453 1 93.44 785 PHE B N 1
ATOM 14297 C CA . PHE B 1 785 ? 32.125 -26.062 -31.25 1 93.44 785 PHE B CA 1
ATOM 14298 C C . PHE B 1 785 ? 32.062 -26.688 -29.859 1 93.44 785 PHE B C 1
ATOM 14300 O O . PHE B 1 785 ? 33 -27.375 -29.453 1 93.44 785 PHE B O 1
ATOM 14307 N N . LYS B 1 786 ? 31.047 -26.406 -29.125 1 93.75 786 LYS B N 1
ATOM 14308 C CA . LYS B 1 786 ? 30.797 -26.984 -27.797 1 93.75 786 LYS B CA 1
ATOM 14309 C C . LYS B 1 786 ? 29.391 -27.562 -27.703 1 93.75 786 LYS B C 1
ATOM 14311 O O . LYS B 1 786 ? 28.438 -26.984 -28.234 1 93.75 786 LYS B O 1
ATOM 14316 N N . TRP B 1 787 ? 29.281 -28.797 -27.219 1 96.12 787 TRP B N 1
ATOM 14317 C CA . TRP B 1 787 ? 28 -29.438 -26.953 1 96.12 787 TRP B CA 1
ATOM 14318 C C . TRP B 1 787 ? 27.875 -29.828 -25.484 1 96.12 787 TRP B C 1
ATOM 14320 O O . TRP B 1 787 ? 28.625 -30.688 -25 1 96.12 787 TRP B O 1
ATOM 14330 N N . ASN B 1 788 ? 26.984 -29.156 -24.766 1 95.06 788 ASN B N 1
ATOM 14331 C CA . ASN B 1 788 ? 26.641 -29.5 -23.391 1 95.06 788 ASN B CA 1
ATOM 14332 C C . ASN B 1 788 ? 25.234 -30.109 -23.297 1 95.06 788 ASN B C 1
ATOM 14334 O O . ASN B 1 788 ? 24.328 -29.688 -24.016 1 95.06 788 ASN B O 1
ATOM 14338 N N . ALA B 1 789 ? 25.109 -31.062 -22.453 1 95.62 789 ALA B N 1
ATOM 14339 C CA . ALA B 1 789 ? 23.812 -31.719 -22.266 1 95.62 789 ALA B CA 1
ATOM 14340 C C . ALA B 1 789 ? 23.531 -31.984 -20.797 1 95.62 789 ALA B C 1
ATOM 14342 O O . ALA B 1 789 ? 24.453 -32.219 -20.016 1 95.62 789 ALA B O 1
ATOM 14343 N N . SER B 1 790 ? 22.297 -31.906 -20.438 1 95.75 790 SER B N 1
ATOM 14344 C CA . SER B 1 790 ? 21.828 -32.25 -19.094 1 95.75 790 SER B CA 1
ATOM 14345 C C . SER B 1 790 ? 20.594 -33.156 -19.141 1 95.75 790 SER B C 1
ATOM 14347 O O . SER B 1 790 ? 19.625 -32.844 -19.844 1 95.75 790 SER B O 1
ATOM 14349 N N . PHE B 1 791 ? 20.703 -34.25 -18.453 1 96.62 791 PHE B N 1
ATOM 14350 C CA . PHE B 1 791 ? 19.609 -35.219 -18.375 1 96.62 791 PHE B CA 1
ATOM 14351 C C . PHE B 1 791 ? 19.172 -35.438 -16.922 1 96.62 791 PHE B C 1
ATOM 14353 O O . PHE B 1 791 ? 20.016 -35.5 -16.031 1 96.62 791 PHE B O 1
ATOM 14360 N N . ASN B 1 792 ? 17.891 -35.406 -16.672 1 96.94 792 ASN B N 1
ATOM 14361 C CA . ASN B 1 792 ? 17.359 -35.75 -15.359 1 96.94 792 ASN B CA 1
ATOM 14362 C C . ASN B 1 792 ? 16.156 -36.688 -15.461 1 96.94 792 ASN B C 1
ATOM 14364 O O . ASN B 1 792 ? 15.398 -36.625 -16.438 1 96.94 792 ASN B O 1
ATOM 14368 N N . ILE B 1 793 ? 15.953 -37.5 -14.484 1 97.44 793 ILE B N 1
ATOM 14369 C CA . ILE B 1 793 ? 14.812 -38.406 -14.391 1 97.44 793 ILE B CA 1
ATOM 14370 C C . ILE B 1 793 ? 14.43 -38.594 -12.922 1 97.44 793 ILE B C 1
ATOM 14372 O O . ILE B 1 793 ? 15.297 -38.562 -12.039 1 97.44 793 ILE B O 1
ATOM 14376 N N . ALA B 1 794 ? 13.164 -38.688 -12.656 1 97.81 794 ALA B N 1
ATOM 14377 C CA . ALA B 1 794 ? 12.68 -38.875 -11.289 1 97.81 794 ALA B CA 1
ATOM 14378 C C . ALA B 1 794 ? 11.43 -39.75 -11.258 1 97.81 794 ALA B C 1
ATOM 14380 O O . ALA B 1 794 ? 10.609 -39.688 -12.18 1 97.81 794 ALA B O 1
ATOM 14381 N N . SER B 1 795 ? 11.305 -40.469 -10.203 1 97.06 795 SER B N 1
ATOM 14382 C CA . SER B 1 795 ? 10.141 -41.312 -9.938 1 97.06 795 SER B CA 1
ATOM 14383 C C . SER B 1 795 ? 9.75 -41.281 -8.469 1 97.06 795 SER B C 1
ATOM 14385 O O . SER B 1 795 ? 10.625 -41.312 -7.59 1 97.06 795 SER B O 1
ATOM 14387 N N . ASN B 1 796 ? 8.5 -41.094 -8.188 1 96.75 796 ASN B N 1
ATOM 14388 C CA . ASN B 1 796 ? 7.953 -41.094 -6.832 1 96.75 796 ASN B CA 1
ATOM 14389 C C . ASN B 1 796 ? 6.723 -42 -6.738 1 96.75 796 ASN B C 1
ATOM 14391 O O . ASN B 1 796 ? 5.848 -41.969 -7.605 1 96.75 796 ASN B O 1
ATOM 14395 N N . ARG B 1 797 ? 6.648 -42.781 -5.691 1 95.75 797 ARG B N 1
ATOM 14396 C CA . ARG B 1 797 ? 5.496 -43.625 -5.418 1 95.75 797 ARG B CA 1
ATOM 14397 C C . ARG B 1 797 ? 4.855 -43.281 -4.078 1 95.75 797 ARG B C 1
ATOM 14399 O O . ARG B 1 797 ? 5.52 -43.312 -3.041 1 95.75 797 ARG B O 1
ATOM 14406 N N . ASN B 1 798 ? 3.66 -43 -4.199 1 95.31 798 ASN B N 1
ATOM 14407 C CA . ASN B 1 798 ? 2.854 -42.656 -3.027 1 95.31 798 ASN B CA 1
ATOM 14408 C C . ASN B 1 798 ? 2.004 -43.875 -2.59 1 95.31 798 ASN B C 1
ATOM 14410 O O . ASN B 1 798 ? 1.485 -44.594 -3.428 1 95.31 798 ASN B O 1
ATOM 14414 N N . ARG B 1 799 ? 1.841 -43.969 -1.248 1 95.75 799 ARG B N 1
ATOM 14415 C CA . ARG B 1 799 ? 1.035 -45.094 -0.743 1 95.75 799 ARG B CA 1
ATOM 14416 C C . ARG B 1 799 ? 0.419 -44.75 0.609 1 95.75 799 ARG B C 1
ATOM 14418 O O . ARG B 1 799 ? 1.081 -44.156 1.469 1 95.75 799 ARG B O 1
ATOM 14425 N N . ILE B 1 800 ? -0.816 -45.156 0.774 1 96 800 ILE B N 1
ATOM 14426 C CA . ILE B 1 800 ? -1.46 -45.094 2.08 1 96 800 ILE B CA 1
ATOM 14427 C C . ILE B 1 800 ? -1.052 -46.281 2.936 1 96 800 ILE B C 1
ATOM 14429 O O . ILE B 1 800 ? -1.22 -47.438 2.525 1 96 800 ILE B O 1
ATOM 14433 N N . VAL B 1 801 ? -0.549 -46 4.137 1 95.94 801 VAL B N 1
ATOM 14434 C CA . VAL B 1 801 ? -0.065 -47.062 5.008 1 95.94 801 VAL B CA 1
ATOM 14435 C C . VAL B 1 801 ? -1.154 -47.469 6.004 1 95.94 801 VAL B C 1
ATOM 14437 O O . VAL B 1 801 ? -1.381 -48.656 6.262 1 95.94 801 VAL B O 1
ATOM 14440 N N . SER B 1 802 ? -1.806 -46.469 6.566 1 94.75 802 SER B N 1
ATOM 14441 C CA . SER B 1 802 ? -2.902 -46.688 7.508 1 94.75 802 SER B CA 1
ATOM 14442 C C . SER B 1 802 ? -3.877 -45.5 7.484 1 94.75 802 SER B C 1
ATOM 14444 O O . SER B 1 802 ? -3.539 -44.406 7.016 1 94.75 802 SER B O 1
ATOM 14446 N N . LEU B 1 803 ? -5.016 -45.75 7.93 1 92.75 803 LEU B N 1
ATOM 14447 C CA . LEU B 1 803 ? -6.051 -44.719 7.965 1 92.75 803 LEU B CA 1
ATOM 14448 C C . LEU B 1 803 ? -6.602 -44.562 9.375 1 92.75 803 LEU B C 1
ATOM 14450 O O . LEU B 1 803 ? -5.898 -44.062 10.266 1 92.75 803 LEU B O 1
ATOM 14454 N N . LEU B 1 804 ? -7.82 -45.125 9.742 1 88.06 804 LEU B N 1
ATOM 14455 C CA . LEU B 1 804 ? -8.445 -44.938 11.047 1 88.06 804 LEU B CA 1
ATOM 14456 C C . LEU B 1 804 ? -8.109 -46.062 11.992 1 88.06 804 LEU B C 1
ATOM 14458 O O . LEU B 1 804 ? -8.391 -46 13.195 1 88.06 804 LEU B O 1
ATOM 14462 N N . GLY B 1 805 ? -7.484 -47.094 11.578 1 84.81 805 GLY B N 1
ATOM 14463 C CA . GLY B 1 805 ? -7.156 -48.25 12.406 1 84.81 805 GLY B CA 1
ATOM 14464 C C . GLY B 1 805 ? -8.367 -49.094 12.742 1 84.81 805 GLY B C 1
ATOM 14465 O O . GLY B 1 805 ? -8.289 -49.969 13.609 1 84.81 805 GLY B O 1
ATOM 14466 N N . GLN B 1 806 ? -9.406 -48.875 12.047 1 83.81 806 GLN B N 1
ATOM 14467 C CA . GLN B 1 806 ? -10.648 -49.562 12.359 1 83.81 806 GLN B CA 1
ATOM 14468 C C . GLN B 1 806 ? -10.812 -50.812 11.477 1 83.81 806 GLN B C 1
ATOM 14470 O O . GLN B 1 806 ? -10.445 -50.781 10.297 1 83.81 806 GLN B O 1
ATOM 14475 N N . ASP B 1 807 ? -11.109 -51.875 12.07 1 87.25 807 ASP B N 1
ATOM 14476 C CA . ASP B 1 807 ? -11.492 -53.094 11.391 1 87.25 807 ASP B CA 1
ATOM 14477 C C . ASP B 1 807 ? -12.953 -53.438 11.672 1 87.25 807 ASP B C 1
ATOM 14479 O O . ASP B 1 807 ? -13.242 -54.344 12.461 1 87.25 807 ASP B O 1
ATOM 14483 N N . ALA B 1 808 ? -13.797 -52.75 11.008 1 79.56 808 ALA B N 1
ATOM 14484 C CA . ALA B 1 808 ? -15.227 -52.875 11.273 1 79.56 808 ALA B CA 1
ATOM 14485 C C . ALA B 1 808 ? -15.766 -54.219 10.789 1 79.56 808 ALA B C 1
ATOM 14487 O O . ALA B 1 808 ? -16.75 -54.719 11.328 1 79.56 808 ALA B O 1
ATOM 14488 N N . ASP B 1 809 ? -15.188 -54.781 9.648 1 79.62 809 ASP B N 1
ATOM 14489 C CA . ASP B 1 809 ? -15.719 -56.031 9.109 1 79.62 809 ASP B CA 1
ATOM 14490 C C . ASP B 1 809 ? -15.109 -57.219 9.812 1 79.62 809 ASP B C 1
ATOM 14492 O O . ASP B 1 809 ? -15.484 -58.375 9.539 1 79.62 809 ASP B O 1
ATOM 14496 N N . GLY B 1 810 ? -14.141 -57 10.711 1 83.25 810 GLY B N 1
ATOM 14497 C CA . GLY B 1 810 ? -13.609 -58.031 11.602 1 83.25 810 GLY B CA 1
ATOM 14498 C C . GLY B 1 810 ? -12.656 -59 10.906 1 83.25 810 GLY B C 1
ATOM 14499 O O . GLY B 1 810 ? -12.422 -60.094 11.391 1 83.25 810 GLY B O 1
ATOM 14500 N N . ASP B 1 811 ? -12.195 -58.656 9.773 1 84.56 811 ASP B N 1
ATOM 14501 C CA . ASP B 1 811 ? -11.352 -59.594 9.031 1 84.56 811 ASP B CA 1
ATOM 14502 C C . ASP B 1 811 ? -9.891 -59.469 9.438 1 84.56 811 ASP B C 1
ATOM 14504 O O . ASP B 1 811 ? -9.016 -60.094 8.867 1 84.56 811 ASP B O 1
ATOM 14508 N N . GLY B 1 812 ? -9.586 -58.688 10.422 1 85.06 812 GLY B N 1
ATOM 14509 C CA . GLY B 1 812 ? -8.25 -58.531 10.969 1 85.06 812 GLY B CA 1
ATOM 14510 C C . GLY B 1 812 ? -7.418 -57.469 10.242 1 85.06 812 GLY B C 1
ATOM 14511 O O . GLY B 1 812 ? -6.266 -57.219 10.609 1 85.06 812 GLY B O 1
ATOM 14512 N N . LYS B 1 813 ? -7.969 -56.969 9.25 1 88.31 813 LYS B N 1
ATOM 14513 C CA . LYS B 1 813 ? -7.258 -55.906 8.5 1 88.31 813 LYS B CA 1
ATOM 14514 C C . LYS B 1 813 ? -7.984 -54.594 8.594 1 88.31 813 LYS B C 1
ATOM 14516 O O . LYS B 1 813 ? -9.211 -54.531 8.609 1 88.31 813 LYS B O 1
ATOM 14521 N N . GLU B 1 814 ? -7.156 -53.594 8.758 1 91.25 814 GLU B N 1
ATOM 14522 C CA . GLU B 1 814 ? -7.727 -52.25 8.758 1 91.25 814 GLU B CA 1
ATOM 14523 C C . GLU B 1 814 ? -8.555 -52 7.504 1 91.25 814 GLU B C 1
ATOM 14525 O O . GLU B 1 814 ? -8.18 -52.406 6.41 1 91.25 814 GLU B O 1
ATOM 14530 N N . ASP B 1 815 ? -9.68 -51.281 7.684 1 90 815 ASP B N 1
ATOM 14531 C CA . ASP B 1 815 ? -10.609 -51.031 6.586 1 90 815 ASP B CA 1
ATOM 14532 C C . ASP B 1 815 ? -10.18 -49.844 5.758 1 90 815 ASP B C 1
ATOM 14534 O O . ASP B 1 815 ? -9.664 -48.844 6.297 1 90 815 ASP B O 1
ATOM 14538 N N . ASP B 1 816 ? -10.453 -49.969 4.426 1 91.44 816 ASP B N 1
ATOM 14539 C CA . ASP B 1 816 ? -10.328 -48.812 3.541 1 91.44 816 ASP B CA 1
ATOM 14540 C C . ASP B 1 816 ? -11.422 -47.781 3.826 1 91.44 816 ASP B C 1
ATOM 14542 O O . ASP B 1 816 ? -12.422 -48.094 4.477 1 91.44 816 ASP B O 1
ATOM 14546 N N . LEU B 1 817 ? -11.164 -46.531 3.51 1 89.38 817 LEU B N 1
ATOM 14547 C CA . LEU B 1 817 ? -12.219 -45.531 3.484 1 89.38 817 LEU B CA 1
ATOM 14548 C C . LEU B 1 817 ? -12.758 -45.344 2.07 1 89.38 817 LEU B C 1
ATOM 14550 O O . LEU B 1 817 ? -12.477 -44.312 1.42 1 89.38 817 LEU B O 1
ATOM 14554 N N . ILE B 1 818 ? -13.609 -46.156 1.668 1 88.69 818 ILE B N 1
ATOM 14555 C CA . ILE B 1 818 ? -14.086 -46.25 0.293 1 88.69 818 ILE B CA 1
ATOM 14556 C C . ILE B 1 818 ? -14.852 -44.969 -0.072 1 88.69 818 ILE B C 1
ATOM 14558 O O . ILE B 1 818 ? -14.734 -44.469 -1.192 1 88.69 818 ILE B O 1
ATOM 14562 N N . GLY B 1 819 ? -15.68 -44.5 0.869 1 83 819 GLY B N 1
ATOM 14563 C CA . GLY B 1 819 ? -16.422 -43.281 0.619 1 83 819 GLY B CA 1
ATOM 14564 C C . GLY B 1 819 ? -15.531 -42.094 0.295 1 83 819 GLY B C 1
ATOM 14565 O O . GLY B 1 819 ? -15.945 -41.156 -0.43 1 83 819 GLY B O 1
ATOM 14566 N N . SER B 1 820 ? -14.336 -42.156 0.776 1 86.94 820 SER B N 1
ATOM 14567 C CA . SER B 1 820 ? -13.406 -41.062 0.544 1 86.94 820 SER B CA 1
ATOM 14568 C C . SER B 1 820 ? -12.406 -41.406 -0.555 1 86.94 820 SER B C 1
ATOM 14570 O O . SER B 1 820 ? -11.523 -40.594 -0.875 1 86.94 820 SER B O 1
ATOM 14572 N N . GLY B 1 821 ? -12.555 -42.562 -1.136 1 90.75 821 GLY B N 1
ATOM 14573 C CA . GLY B 1 821 ? -11.656 -43 -2.193 1 90.75 821 GLY B CA 1
ATOM 14574 C C . GLY B 1 821 ? -10.25 -43.281 -1.701 1 90.75 821 GLY B C 1
ATOM 14575 O O . GLY B 1 821 ? -9.273 -43.094 -2.428 1 90.75 821 GLY B O 1
ATOM 14576 N N . LEU B 1 822 ? -10.07 -43.688 -0.42 1 93.62 822 LEU B N 1
ATOM 14577 C CA . LEU B 1 822 ? -8.766 -43.969 0.164 1 93.62 822 LEU B CA 1
ATOM 14578 C C . LEU B 1 822 ? -8.609 -45.469 0.428 1 93.62 822 LEU B C 1
ATOM 14580 O O . LEU B 1 822 ? -9.414 -46.062 1.146 1 93.62 822 LEU B O 1
ATOM 14584 N N . PHE B 1 823 ? -7.547 -46.062 -0.137 1 95.06 823 PHE B N 1
ATOM 14585 C CA . PHE B 1 823 ? -7.332 -47.5 -0.076 1 95.06 823 PHE B CA 1
ATOM 14586 C C . PHE B 1 823 ? -5.938 -47.812 0.454 1 95.06 823 PHE B C 1
ATOM 14588 O O . PHE B 1 823 ? -4.938 -47.375 -0.106 1 95.06 823 PHE B O 1
ATOM 14595 N N . ILE B 1 824 ? -5.848 -48.594 1.551 1 95.31 824 ILE B N 1
ATOM 14596 C CA . ILE B 1 824 ? -4.574 -48.969 2.166 1 95.31 824 ILE B CA 1
ATOM 14597 C C . ILE B 1 824 ? -3.729 -49.75 1.171 1 95.31 824 ILE B C 1
ATOM 14599 O O . ILE B 1 824 ? -4.207 -50.719 0.563 1 95.31 824 ILE B O 1
ATOM 14603 N N . GLY B 1 825 ? -2.557 -49.281 0.968 1 94.88 825 GLY B N 1
ATOM 14604 C CA . GLY B 1 825 ? -1.637 -49.906 0.039 1 94.88 825 GLY B CA 1
ATOM 14605 C C . GLY B 1 825 ? -1.609 -49.25 -1.325 1 94.88 825 GLY B C 1
ATOM 14606 O O . GLY B 1 825 ? -0.72 -49.531 -2.135 1 94.88 825 GLY B O 1
ATOM 14607 N N . GLU B 1 826 ? -2.553 -48.406 -1.582 1 95.88 826 GLU B N 1
ATOM 14608 C CA . GLU B 1 826 ? -2.652 -47.719 -2.859 1 95.88 826 GLU B CA 1
ATOM 14609 C C . GLU B 1 826 ? -2.334 -46.25 -2.701 1 95.88 826 GLU B C 1
ATOM 14611 O O . GLU B 1 826 ? -2.182 -45.75 -1.582 1 95.88 826 GLU B O 1
ATOM 14616 N N . SER B 1 827 ? -2.285 -45.625 -3.842 1 95 827 SER B N 1
ATOM 14617 C CA . SER B 1 827 ? -1.997 -44.188 -3.855 1 95 827 SER B CA 1
ATOM 14618 C C . SER B 1 827 ? -3.18 -43.375 -3.332 1 95 827 SER B C 1
ATOM 14620 O O . SER B 1 827 ? -4.328 -43.812 -3.416 1 95 827 SER B O 1
ATOM 14622 N N . ILE B 1 828 ? -2.904 -42.156 -2.822 1 93.94 828 ILE B N 1
ATOM 14623 C CA . ILE B 1 828 ? -3.93 -41.219 -2.371 1 93.94 828 ILE B CA 1
ATOM 14624 C C . ILE B 1 828 ? -4.871 -40.906 -3.525 1 93.94 828 ILE B C 1
ATOM 14626 O O . ILE B 1 828 ? -6.062 -40.656 -3.314 1 93.94 828 ILE B O 1
ATOM 14630 N N . ASN B 1 829 ? -4.324 -40.969 -4.746 1 94.81 829 ASN B N 1
ATOM 14631 C CA . ASN B 1 829 ? -5.121 -40.594 -5.914 1 94.81 829 ASN B CA 1
ATOM 14632 C C . ASN B 1 829 ? -5.457 -41.812 -6.762 1 94.81 829 ASN B C 1
ATOM 14634 O O . ASN B 1 829 ? -5.398 -41.781 -7.992 1 94.81 829 ASN B O 1
ATOM 14638 N N . SER B 1 830 ? -5.793 -42.812 -6.129 1 96.12 830 SER B N 1
ATOM 14639 C CA . SER B 1 830 ? -6.242 -44.031 -6.84 1 96.12 830 SER B CA 1
ATOM 14640 C C . SER B 1 830 ? -7.59 -43.781 -7.512 1 96.12 830 SER B C 1
ATOM 14642 O O . SER B 1 830 ? -8.461 -43.125 -6.953 1 96.12 830 SER B O 1
ATOM 14644 N N . ILE B 1 831 ? -7.68 -44.312 -8.695 1 96.62 831 ILE B N 1
ATOM 14645 C CA . ILE B 1 831 ? -8.93 -44.219 -9.438 1 96.62 831 ILE B CA 1
ATOM 14646 C C . ILE B 1 831 ? -9.758 -45.5 -9.203 1 96.62 831 ILE B C 1
ATOM 14648 O O . ILE B 1 831 ? -9.422 -46.562 -9.703 1 96.62 831 ILE B O 1
ATOM 14652 N N . TYR B 1 832 ? -10.789 -45.312 -8.359 1 96.69 832 TYR B N 1
ATOM 14653 C CA . TYR B 1 832 ? -11.719 -46.406 -8.039 1 96.69 832 TYR B CA 1
ATOM 14654 C C . TYR B 1 832 ? -13.039 -46.219 -8.773 1 96.69 832 TYR B C 1
ATOM 14656 O O . TYR B 1 832 ? -13.875 -45.406 -8.367 1 96.69 832 TYR B O 1
ATOM 14664 N N . ASP B 1 833 ? -13.133 -47.062 -9.883 1 96.06 833 ASP B N 1
ATOM 14665 C CA . ASP B 1 833 ? -14.266 -46.875 -10.781 1 96.06 833 ASP B CA 1
ATOM 14666 C C . ASP B 1 833 ? -14.609 -48.156 -11.523 1 96.06 833 ASP B C 1
ATOM 14668 O O . ASP B 1 833 ? -13.992 -49.188 -11.289 1 96.06 833 ASP B O 1
ATOM 14672 N N . TYR B 1 834 ? -15.609 -48.125 -12.359 1 96.56 834 TYR B N 1
ATOM 14673 C CA . TYR B 1 834 ? -16.125 -49.281 -13.078 1 96.56 834 TYR B CA 1
ATOM 14674 C C . TYR B 1 834 ? -15.281 -49.594 -14.305 1 96.56 834 TYR B C 1
ATOM 14676 O O . TYR B 1 834 ? -14.648 -48.688 -14.867 1 96.56 834 TYR B O 1
ATOM 14684 N N . GLU B 1 835 ? -15.258 -50.844 -14.68 1 96.06 835 GLU B N 1
ATOM 14685 C CA . GLU B 1 835 ? -14.617 -51.312 -15.914 1 96.06 835 GLU B CA 1
ATOM 14686 C C . GLU B 1 835 ? -15.648 -51.594 -17 1 96.06 835 GLU B C 1
ATOM 14688 O O . GLU B 1 835 ? -16.734 -52.125 -16.703 1 96.06 835 GLU B O 1
ATOM 14693 N N . SER B 1 836 ? -15.305 -51.219 -18.219 1 96 836 SER B N 1
ATOM 14694 C CA . SER B 1 836 ? -16.219 -51.406 -19.344 1 96 836 SER B CA 1
ATOM 14695 C C . SER B 1 836 ? -15.898 -52.688 -20.109 1 96 836 SER B C 1
ATOM 14697 O O . SER B 1 836 ? -14.727 -53.031 -20.328 1 96 836 SER B O 1
ATOM 14699 N N . ALA B 1 837 ? -16.859 -53.5 -20.484 1 94.5 837 ALA B N 1
ATOM 14700 C CA . ALA B 1 837 ? -16.703 -54.656 -21.375 1 94.5 837 ALA B CA 1
ATOM 14701 C C . ALA B 1 837 ? -17.078 -54.312 -22.812 1 94.5 837 ALA B C 1
ATOM 14703 O O . ALA B 1 837 ? -17.406 -55.188 -23.609 1 94.5 837 ALA B O 1
ATOM 14704 N N . GLY B 1 838 ? -17.109 -53 -23.125 1 94.81 838 GLY B N 1
ATOM 14705 C CA . GLY B 1 838 ? -17.5 -52.531 -24.438 1 94.81 838 GLY B CA 1
ATOM 14706 C C . GLY B 1 838 ? -18.891 -51.938 -24.469 1 94.81 838 GLY B C 1
ATOM 14707 O O . GLY B 1 838 ? -19.641 -52 -23.5 1 94.81 838 GLY B O 1
ATOM 14708 N N . ILE B 1 839 ? -19.266 -51.375 -25.609 1 96.56 839 ILE B N 1
ATOM 14709 C CA . ILE B 1 839 ? -20.578 -50.781 -25.797 1 96.56 839 ILE B CA 1
ATOM 14710 C C . ILE B 1 839 ? -21.562 -51.844 -26.281 1 96.56 839 ILE B C 1
ATOM 14712 O O . ILE B 1 839 ? -21.234 -52.656 -27.141 1 96.56 839 ILE B O 1
ATOM 14716 N N . ILE B 1 840 ? -22.781 -51.781 -25.703 1 96.81 840 ILE B N 1
ATOM 14717 C CA . ILE B 1 840 ? -23.844 -52.719 -26.094 1 96.81 840 ILE B CA 1
ATOM 14718 C C . ILE B 1 840 ? -24.328 -52.375 -27.5 1 96.81 840 ILE B C 1
ATOM 14720 O O . ILE B 1 840 ? -24.75 -51.25 -27.766 1 96.81 840 ILE B O 1
ATOM 14724 N N . GLN B 1 841 ? -24.234 -53.375 -28.328 1 95.94 841 GLN B N 1
ATOM 14725 C CA . GLN B 1 841 ? -24.531 -53.094 -29.734 1 95.94 841 GLN B CA 1
ATOM 14726 C C . GLN B 1 841 ? -25.969 -53.469 -30.062 1 95.94 841 GLN B C 1
ATOM 14728 O O . GLN B 1 841 ? -26.656 -54.094 -29.266 1 95.94 841 GLN B O 1
ATOM 14733 N N . LEU B 1 842 ? -26.359 -52.938 -31.297 1 94.19 842 LEU B N 1
ATOM 14734 C CA . LEU B 1 842 ? -27.672 -53.281 -31.797 1 94.19 842 LEU B CA 1
ATOM 14735 C C . LEU B 1 842 ? -27.859 -54.812 -31.859 1 94.19 842 LEU B C 1
ATOM 14737 O O . LEU B 1 842 ? -26.969 -55.531 -32.312 1 94.19 842 LEU B O 1
ATOM 14741 N N . GLY B 1 843 ? -28.906 -55.344 -31.422 1 91.75 843 GLY B N 1
ATOM 14742 C CA . GLY B 1 843 ? -29.203 -56.75 -31.438 1 91.75 843 GLY B CA 1
ATOM 14743 C C . GLY B 1 843 ? -28.781 -57.5 -30.172 1 91.75 843 GLY B C 1
ATOM 14744 O O . GLY B 1 843 ? -29.219 -58.625 -29.922 1 91.75 843 GLY B O 1
ATOM 14745 N N . GLU B 1 844 ? -28.016 -56.781 -29.375 1 94.25 844 GLU B N 1
ATOM 14746 C CA . GLU B 1 844 ? -27.594 -57.406 -28.109 1 94.25 844 GLU B CA 1
ATOM 14747 C C . GLU B 1 844 ? -28.594 -57.125 -27 1 94.25 844 GLU B C 1
ATOM 14749 O O . GLU B 1 844 ? -29.266 -56.094 -27 1 94.25 844 GLU B O 1
ATOM 14754 N N . GLU B 1 845 ? -28.656 -58.125 -26.125 1 91.5 845 GLU B N 1
ATOM 14755 C CA . GLU B 1 845 ? -29.516 -57.906 -24.969 1 91.5 845 GLU B CA 1
ATOM 14756 C C . GLU B 1 845 ? -28.844 -57.031 -23.922 1 91.5 845 GLU B C 1
ATOM 14758 O O . GLU B 1 845 ? -27.734 -57.344 -23.469 1 91.5 845 GLU B O 1
ATOM 14763 N N . ALA B 1 846 ? -29.438 -55.938 -23.594 1 91.81 846 ALA B N 1
ATOM 14764 C CA . ALA B 1 846 ? -28.922 -55 -22.578 1 91.81 846 ALA B CA 1
ATOM 14765 C C . ALA B 1 846 ? -29.406 -55.406 -21.188 1 91.81 846 ALA B C 1
ATOM 14767 O O . ALA B 1 846 ? -30.594 -55.688 -21 1 91.81 846 ALA B O 1
ATOM 14768 N N . PRO B 1 847 ? -28.547 -55.531 -20.25 1 89.19 847 PRO B N 1
ATOM 14769 C CA . PRO B 1 847 ? -29 -55.75 -18.875 1 89.19 847 PRO B CA 1
ATOM 14770 C C . PRO B 1 847 ? -29.922 -54.625 -18.359 1 89.19 847 PRO B C 1
ATOM 14772 O O . PRO B 1 847 ? -30.016 -53.562 -18.984 1 89.19 847 PRO B O 1
ATOM 14775 N N . SER B 1 848 ? -30.562 -54.938 -17.219 1 88.75 848 SER B N 1
ATOM 14776 C CA . SER B 1 848 ? -31.469 -53.969 -16.641 1 88.75 848 SER B CA 1
ATOM 14777 C C . SER B 1 848 ? -30.734 -52.688 -16.297 1 88.75 848 SER B C 1
ATOM 14779 O O . SER B 1 848 ? -29.672 -52.719 -15.68 1 88.75 848 SER B O 1
ATOM 14781 N N . GLY B 1 849 ? -31.344 -51.594 -16.719 1 91 849 GLY B N 1
ATOM 14782 C CA . GLY B 1 849 ? -30.781 -50.281 -16.422 1 91 849 GLY B CA 1
ATOM 14783 C C . GLY B 1 849 ? -29.75 -49.844 -17.453 1 91 849 GLY B C 1
ATOM 14784 O O . GLY B 1 849 ? -29.234 -48.719 -17.375 1 91 849 GLY B O 1
ATOM 14785 N N . PHE B 1 850 ? -29.453 -50.625 -18.406 1 94.62 850 PHE B N 1
ATOM 14786 C CA . PHE B 1 850 ? -28.547 -50.312 -19.5 1 94.62 850 PHE B CA 1
ATOM 14787 C C . PHE B 1 850 ? -29.266 -50.375 -20.828 1 94.62 850 PHE B C 1
ATOM 14789 O O . PHE B 1 850 ? -30.375 -50.906 -20.938 1 94.62 850 PHE B O 1
ATOM 14796 N N . PHE B 1 851 ? -28.672 -49.75 -21.859 1 93.94 851 PHE B N 1
ATOM 14797 C CA . PHE B 1 851 ? -29.312 -49.625 -23.156 1 93.94 851 PHE B CA 1
ATOM 14798 C C . PHE B 1 851 ? -28.297 -49.812 -24.281 1 93.94 851 PHE B C 1
ATOM 14800 O O . PHE B 1 851 ? -27.094 -49.719 -24.062 1 93.94 851 PHE B O 1
ATOM 14807 N N . VAL B 1 852 ? -28.875 -50.219 -25.469 1 94.38 852 VAL B N 1
ATOM 14808 C CA . VAL B 1 852 ? -28.031 -50.219 -26.656 1 94.38 852 VAL B CA 1
ATOM 14809 C C . VAL B 1 852 ? -27.328 -48.844 -26.797 1 94.38 852 VAL B C 1
ATOM 14811 O O . VAL B 1 852 ? -27.969 -47.812 -26.625 1 94.38 852 VAL B O 1
ATOM 14814 N N . GLY B 1 853 ? -26.016 -48.875 -27.016 1 94.62 853 GLY B N 1
ATOM 14815 C CA . GLY B 1 853 ? -25.266 -47.656 -27.156 1 94.62 853 GLY B CA 1
ATOM 14816 C C . GLY B 1 853 ? -24.594 -47.219 -25.859 1 94.62 853 GLY B C 1
ATOM 14817 O O . GLY B 1 853 ? -23.781 -46.312 -25.844 1 94.62 853 GLY B O 1
ATOM 14818 N N . THR B 1 854 ? -24.922 -47.844 -24.719 1 95.06 854 THR B N 1
ATOM 14819 C CA . THR B 1 854 ? -24.234 -47.562 -23.453 1 95.06 854 THR B CA 1
ATOM 14820 C C . THR B 1 854 ? -23.188 -48.656 -23.172 1 95.06 854 THR B C 1
ATOM 14822 O O . THR B 1 854 ? -23.203 -49.719 -23.781 1 95.06 854 THR B O 1
ATOM 14825 N N . HIS B 1 855 ? -22.312 -48.344 -22.25 1 95.62 855 HIS B N 1
ATOM 14826 C CA . HIS B 1 855 ? -21.266 -49.312 -21.922 1 95.62 855 HIS B CA 1
ATOM 14827 C C . HIS B 1 855 ? -21.797 -50.438 -21.031 1 95.62 855 HIS B C 1
ATOM 14829 O O . HIS B 1 855 ? -22.547 -50.156 -20.078 1 95.62 855 HIS B O 1
ATOM 14835 N N . ARG B 1 856 ? -21.391 -51.656 -21.375 1 94.44 856 ARG B N 1
ATOM 14836 C CA . ARG B 1 856 ? -21.609 -52.781 -20.469 1 94.44 856 ARG B CA 1
ATOM 14837 C C . ARG B 1 856 ? -20.562 -52.781 -19.344 1 94.44 856 ARG B C 1
ATOM 14839 O O . ARG B 1 856 ? -19.359 -52.688 -19.609 1 94.44 856 ARG B O 1
ATOM 14846 N N . ILE B 1 857 ? -21.094 -52.75 -18.094 1 96.25 857 ILE B N 1
ATOM 14847 C CA . ILE B 1 857 ? -20.188 -52.75 -16.953 1 96.25 857 ILE B CA 1
ATOM 14848 C C . ILE B 1 857 ? -19.812 -54.188 -16.578 1 96.25 857 ILE B C 1
ATOM 14850 O O . ILE B 1 857 ? -20.672 -55.062 -16.578 1 96.25 857 ILE B O 1
ATOM 14854 N N . VAL B 1 858 ? -18.516 -54.406 -16.266 1 96.12 858 VAL B N 1
ATOM 14855 C CA . VAL B 1 858 ? -18.047 -55.719 -15.883 1 96.12 858 VAL B CA 1
ATOM 14856 C C . VAL B 1 858 ? -18.547 -56.062 -14.477 1 96.12 858 VAL B C 1
ATOM 14858 O O . VAL B 1 858 ? -18.328 -55.281 -13.539 1 96.12 858 VAL B O 1
ATOM 14861 N N . ASP B 1 859 ? -19.266 -57.062 -14.398 1 95.06 859 ASP B N 1
ATOM 14862 C CA . ASP B 1 859 ? -19.672 -57.594 -13.102 1 95.06 859 ASP B CA 1
ATOM 14863 C C . ASP B 1 859 ? -18.5 -58.25 -12.383 1 95.06 859 ASP B C 1
ATOM 14865 O O . ASP B 1 859 ? -18.203 -59.406 -12.633 1 95.06 859 ASP B O 1
ATOM 14869 N N . GLN B 1 860 ? -17.922 -57.594 -11.484 1 94.56 860 GLN B N 1
ATOM 14870 C CA . GLN B 1 860 ? -16.672 -58.031 -10.875 1 94.56 860 GLN B CA 1
ATOM 14871 C C . GLN B 1 860 ? -16.891 -59.188 -9.922 1 94.56 860 GLN B C 1
ATOM 14873 O O . GLN B 1 860 ? -16 -60.031 -9.758 1 94.56 860 GLN B O 1
ATOM 14878 N N . ASN B 1 861 ? -18.047 -59.344 -9.227 1 93.75 861 ASN B N 1
ATOM 14879 C CA . ASN B 1 861 ? -18.266 -60.375 -8.234 1 93.75 861 ASN B CA 1
ATOM 14880 C C . ASN B 1 861 ? -19.203 -61.469 -8.766 1 93.75 861 ASN B C 1
ATOM 14882 O O . ASN B 1 861 ? -19.594 -62.375 -8.023 1 93.75 861 ASN B O 1
ATOM 14886 N N . ASP B 1 862 ? -19.719 -61.438 -9.953 1 92.38 862 ASP B N 1
ATOM 14887 C CA . ASP B 1 862 ? -20.516 -62.438 -10.672 1 92.38 862 ASP B CA 1
ATOM 14888 C C . ASP B 1 862 ? -21.844 -62.688 -9.961 1 92.38 862 ASP B C 1
ATOM 14890 O O . ASP B 1 862 ? -22.281 -63.812 -9.852 1 92.38 862 ASP B O 1
ATOM 14894 N N . ASP B 1 863 ? -22.406 -61.656 -9.398 1 92.19 863 ASP B N 1
ATOM 14895 C CA . ASP B 1 863 ? -23.656 -61.844 -8.688 1 92.19 863 ASP B CA 1
ATOM 14896 C C . ASP B 1 863 ? -24.859 -61.469 -9.562 1 92.19 863 ASP B C 1
ATOM 14898 O O . ASP B 1 863 ? -26 -61.531 -9.117 1 92.19 863 ASP B O 1
ATOM 14902 N N . GLY B 1 864 ? -24.562 -61.094 -10.75 1 88.69 864 GLY B N 1
ATOM 14903 C CA . GLY B 1 864 ? -25.609 -60.781 -11.727 1 88.69 864 GLY B CA 1
ATOM 14904 C C . GLY B 1 864 ? -26.141 -59.375 -11.609 1 88.69 864 GLY B C 1
ATOM 14905 O O . GLY B 1 864 ? -26.969 -58.938 -12.422 1 88.69 864 GLY B O 1
ATOM 14906 N N . SER B 1 865 ? -25.641 -58.625 -10.586 1 90.56 865 SER B N 1
ATOM 14907 C CA . SER B 1 865 ? -26.078 -57.25 -10.398 1 90.56 865 SER B CA 1
ATOM 14908 C C . SER B 1 865 ? -24.906 -56.281 -10.508 1 90.56 865 SER B C 1
ATOM 14910 O O . SER B 1 865 ? -23.781 -56.594 -10.102 1 90.56 865 SER B O 1
ATOM 14912 N N . ILE B 1 866 ? -25.172 -55.125 -11.172 1 93.25 866 ILE B N 1
ATOM 14913 C CA . ILE B 1 866 ? -24.156 -54.062 -11.266 1 93.25 866 ILE B CA 1
ATOM 14914 C C . ILE B 1 866 ? -24.406 -53.031 -10.188 1 93.25 866 ILE B C 1
ATOM 14916 O O . ILE B 1 866 ? -25.422 -52.344 -10.203 1 93.25 866 ILE B O 1
ATOM 14920 N N . ASP B 1 867 ? -23.516 -52.906 -9.242 1 91.81 867 ASP B N 1
ATOM 14921 C CA . ASP B 1 867 ? -23.625 -51.938 -8.141 1 91.81 867 ASP B CA 1
ATOM 14922 C C . ASP B 1 867 ? -22.25 -51.438 -7.719 1 91.81 867 ASP B C 1
ATOM 14924 O O . ASP B 1 867 ? -21.297 -51.531 -8.484 1 91.81 867 ASP B O 1
ATOM 14928 N N . ALA B 1 868 ? -22.188 -50.812 -6.559 1 93 868 ALA B N 1
ATOM 14929 C CA . ALA B 1 868 ? -20.953 -50.156 -6.102 1 93 868 ALA B CA 1
ATOM 14930 C C . ALA B 1 868 ? -19.844 -51.156 -5.875 1 93 868 ALA B C 1
ATOM 14932 O O . ALA B 1 868 ? -18.656 -50.812 -5.895 1 93 868 ALA B O 1
ATOM 14933 N N . LEU B 1 869 ? -20.172 -52.344 -5.711 1 92.62 869 LEU B N 1
ATOM 14934 C CA . LEU B 1 869 ? -19.188 -53.375 -5.414 1 92.62 869 LEU B CA 1
ATOM 14935 C C . LEU B 1 869 ? -18.469 -53.844 -6.684 1 92.62 869 LEU B C 1
ATOM 14937 O O . LEU B 1 869 ? -17.469 -54.531 -6.617 1 92.62 869 LEU B O 1
ATOM 14941 N N . ASP B 1 870 ? -18.984 -53.344 -7.844 1 95 870 ASP B N 1
ATOM 14942 C CA . ASP B 1 870 ? -18.375 -53.719 -9.109 1 95 870 ASP B CA 1
ATOM 14943 C C . ASP B 1 870 ? -17.25 -52.75 -9.5 1 95 870 ASP B C 1
ATOM 14945 O O . ASP B 1 870 ? -16.656 -52.875 -10.57 1 95 870 ASP B O 1
ATOM 14949 N N . ARG B 1 871 ? -16.953 -51.781 -8.633 1 96.81 871 ARG B N 1
ATOM 14950 C CA . ARG B 1 871 ? -15.836 -50.875 -8.891 1 96.81 871 ARG B CA 1
ATOM 14951 C C . ARG B 1 871 ? -14.5 -51.531 -8.562 1 96.81 871 ARG B C 1
ATOM 14953 O O . ARG B 1 871 ? -14.414 -52.344 -7.641 1 96.81 871 ARG B O 1
ATOM 14960 N N . VAL B 1 872 ? -13.492 -51.188 -9.312 1 95.5 872 VAL B N 1
ATOM 14961 C CA . VAL B 1 872 ? -12.141 -51.688 -9.102 1 95.5 872 VAL B CA 1
ATOM 14962 C C . VAL B 1 872 ? -11.141 -50.531 -9.242 1 95.5 872 VAL B C 1
ATOM 14964 O O . VAL B 1 872 ? -11.492 -49.469 -9.75 1 95.5 872 VAL B O 1
ATOM 14967 N N . ILE B 1 873 ? -9.977 -50.719 -8.734 1 96.31 873 ILE B N 1
ATOM 14968 C CA . ILE B 1 873 ? -8.906 -49.75 -8.938 1 96.31 873 ILE B CA 1
ATOM 14969 C C . ILE B 1 873 ? -8.383 -49.844 -10.367 1 96.31 873 ILE B C 1
ATOM 14971 O O . ILE B 1 873 ? -7.758 -50.844 -10.742 1 96.31 873 ILE B O 1
ATOM 14975 N N . ARG B 1 874 ? -8.617 -48.844 -11.164 1 95.5 874 ARG B N 1
ATOM 14976 C CA . ARG B 1 874 ? -8.266 -48.781 -12.578 1 95.5 874 ARG B CA 1
ATOM 14977 C C . ARG B 1 874 ? -6.852 -48.25 -12.781 1 95.5 874 ARG B C 1
ATOM 14979 O O . ARG B 1 874 ? -6.238 -48.5 -13.828 1 95.5 874 ARG B O 1
ATOM 14986 N N . GLY B 1 875 ? -6.328 -47.625 -11.914 1 96.38 875 GLY B N 1
ATOM 14987 C CA . GLY B 1 875 ? -5.035 -46.969 -11.969 1 96.38 875 GLY B CA 1
ATOM 14988 C C . GLY B 1 875 ? -4.91 -45.812 -11.008 1 96.38 875 GLY B C 1
ATOM 14989 O O . GLY B 1 875 ? -5.52 -45.812 -9.938 1 96.38 875 GLY B O 1
ATOM 14990 N N . ARG B 1 876 ? -4.02 -44.875 -11.289 1 96.25 876 ARG B N 1
ATOM 14991 C CA . ARG B 1 876 ? -3.811 -43.719 -10.43 1 96.25 876 ARG B CA 1
ATOM 14992 C C . ARG B 1 876 ? -3.566 -42.469 -11.258 1 96.25 876 ARG B C 1
ATOM 14994 O O . ARG B 1 876 ? -3.232 -42.562 -12.438 1 96.25 876 ARG B O 1
ATOM 15001 N N . GLU B 1 877 ? -3.666 -41.344 -10.641 1 95.5 877 GLU B N 1
ATOM 15002 C CA . GLU B 1 877 ? -3.527 -40.062 -11.328 1 95.5 877 GLU B CA 1
ATOM 15003 C C . GLU B 1 877 ? -2.07 -39.625 -11.367 1 95.5 877 GLU B C 1
ATOM 15005 O O . GLU B 1 877 ? -1.678 -38.844 -12.234 1 95.5 877 GLU B O 1
ATOM 15010 N N . GLU B 1 878 ? -1.214 -40.062 -10.445 1 95.19 878 GLU B N 1
ATOM 15011 C CA . GLU B 1 878 ? 0.183 -39.656 -10.391 1 95.19 878 GLU B CA 1
ATOM 15012 C C . GLU B 1 878 ? 1.003 -40.312 -11.5 1 95.19 878 GLU B C 1
ATOM 15014 O O . GLU B 1 878 ? 0.766 -41.469 -11.852 1 95.19 878 GLU B O 1
ATOM 15019 N N . PRO B 1 879 ? 1.963 -39.625 -11.984 1 96.12 879 PRO B N 1
ATOM 15020 C CA . PRO B 1 879 ? 2.83 -40.219 -12.992 1 96.12 879 PRO B CA 1
ATOM 15021 C C . PRO B 1 879 ? 3.768 -41.281 -12.398 1 96.12 879 PRO B C 1
ATOM 15023 O O . PRO B 1 879 ? 3.963 -41.344 -11.18 1 96.12 879 PRO B O 1
ATOM 15026 N N . ALA B 1 880 ? 4.297 -42.125 -13.312 1 96.62 880 ALA B N 1
ATOM 15027 C CA . ALA B 1 880 ? 5.289 -43.125 -12.922 1 96.62 880 ALA B CA 1
ATOM 15028 C C . ALA B 1 880 ? 6.688 -42.531 -12.859 1 96.62 880 ALA B C 1
ATOM 15030 O O . ALA B 1 880 ? 7.465 -42.812 -11.953 1 96.62 880 ALA B O 1
ATOM 15031 N N . TYR B 1 881 ? 6.969 -41.781 -13.859 1 96.62 881 TYR B N 1
ATOM 15032 C CA . TYR B 1 881 ? 8.25 -41.094 -13.875 1 96.62 881 TYR B CA 1
ATOM 15033 C C . TYR B 1 881 ? 8.219 -39.906 -14.844 1 96.62 881 TYR B C 1
ATOM 15035 O O . TYR B 1 881 ? 7.305 -39.781 -15.664 1 96.62 881 TYR B O 1
ATOM 15043 N N . ASN B 1 882 ? 9.055 -39 -14.719 1 97.06 882 ASN B N 1
ATOM 15044 C CA . ASN B 1 882 ? 9.266 -37.875 -15.617 1 97.06 882 ASN B CA 1
ATOM 15045 C C . ASN B 1 882 ? 10.742 -37.688 -15.938 1 97.06 882 ASN B C 1
ATOM 15047 O O . ASN B 1 882 ? 11.609 -38.125 -15.188 1 97.06 882 ASN B O 1
ATOM 15051 N N . PHE B 1 883 ? 11.062 -37.094 -17.031 1 97.12 883 PHE B N 1
ATOM 15052 C CA . PHE B 1 883 ? 12.453 -36.781 -17.359 1 97.12 883 PHE B CA 1
ATOM 15053 C C . PHE B 1 883 ? 12.562 -35.531 -18.203 1 97.12 883 PHE B C 1
ATOM 15055 O O . PHE B 1 883 ? 11.586 -35.094 -18.828 1 97.12 883 PHE B O 1
ATOM 15062 N N . GLY B 1 884 ? 13.641 -34.906 -18.156 1 97.62 884 GLY B N 1
ATOM 15063 C CA . GLY B 1 884 ? 14 -33.75 -18.938 1 97.62 884 GLY B CA 1
ATOM 15064 C C . GLY B 1 884 ? 15.367 -33.844 -19.594 1 97.62 884 GLY B C 1
ATOM 15065 O O . GLY B 1 884 ? 16.281 -34.438 -19.016 1 97.62 884 GLY B O 1
ATOM 15066 N N . LEU B 1 885 ? 15.477 -33.312 -20.781 1 97.75 885 LEU B N 1
ATOM 15067 C CA . LEU B 1 885 ? 16.734 -33.312 -21.516 1 97.75 885 LEU B CA 1
ATOM 15068 C C . LEU B 1 885 ? 17.016 -31.953 -22.125 1 97.75 885 LEU B C 1
ATOM 15070 O O . LEU B 1 885 ? 16.234 -31.453 -22.938 1 97.75 885 LEU B O 1
ATOM 15074 N N . MET B 1 886 ? 18.047 -31.344 -21.734 1 97.44 886 MET B N 1
ATOM 15075 C CA . MET B 1 886 ? 18.516 -30.062 -22.25 1 97.44 886 MET B CA 1
ATOM 15076 C C . MET B 1 886 ? 19.766 -30.234 -23.109 1 97.44 886 MET B C 1
ATOM 15078 O O . MET B 1 886 ? 20.688 -30.953 -22.719 1 97.44 886 MET B O 1
ATOM 15082 N N . ASN B 1 887 ? 19.766 -29.703 -24.266 1 97.38 887 ASN B N 1
ATOM 15083 C CA . ASN B 1 887 ? 20.922 -29.641 -25.156 1 97.38 887 ASN B CA 1
ATOM 15084 C C . ASN B 1 887 ? 21.297 -28.203 -25.516 1 97.38 887 ASN B C 1
ATOM 15086 O O . ASN B 1 887 ? 20.422 -27.391 -25.797 1 97.38 887 ASN B O 1
ATOM 15090 N N . GLU B 1 888 ? 22.516 -27.953 -25.422 1 96.62 888 GLU B N 1
ATOM 15091 C CA . GLU B 1 888 ? 23.047 -26.641 -25.797 1 96.62 888 GLU B CA 1
ATOM 15092 C C . GLU B 1 888 ? 24.234 -26.781 -26.734 1 96.62 888 GLU B C 1
ATOM 15094 O O . GLU B 1 888 ? 25.234 -27.406 -26.406 1 96.62 888 GLU B O 1
ATOM 15099 N N . PHE B 1 889 ? 24.141 -26.188 -27.906 1 96.88 889 PHE B N 1
ATOM 15100 C CA . PHE B 1 889 ? 25.219 -26.141 -28.906 1 96.88 889 PHE B CA 1
ATOM 15101 C C . PHE B 1 889 ? 25.734 -24.719 -29.062 1 96.88 889 PHE B C 1
ATOM 15103 O O . PHE B 1 889 ? 24.953 -23.781 -29.203 1 96.88 889 PHE B O 1
ATOM 15110 N N . THR B 1 890 ? 26.969 -24.641 -28.938 1 94.62 890 THR B N 1
ATOM 15111 C CA . THR B 1 890 ? 27.578 -23.344 -29.203 1 94.62 890 THR B CA 1
ATOM 15112 C C . THR B 1 890 ? 28.594 -23.438 -30.344 1 94.62 890 THR B C 1
ATOM 15114 O O . THR B 1 890 ? 29.406 -24.359 -30.391 1 94.62 890 THR B O 1
ATOM 15117 N N . TYR B 1 891 ? 28.484 -22.562 -31.266 1 94.75 891 TYR B N 1
ATOM 15118 C CA . TYR B 1 891 ? 29.453 -22.406 -32.375 1 94.75 891 TYR B CA 1
ATOM 15119 C C . TYR B 1 891 ? 29.812 -20.953 -32.562 1 94.75 891 TYR B C 1
ATOM 15121 O O . TYR B 1 891 ? 29 -20.172 -33.094 1 94.75 891 TYR B O 1
ATOM 15129 N N . LYS B 1 892 ? 30.953 -20.562 -32.188 1 90.81 892 LYS B N 1
ATOM 15130 C CA . LYS B 1 892 ? 31.391 -19.172 -32.188 1 90.81 892 LYS B CA 1
ATOM 15131 C C . LYS B 1 892 ? 30.422 -18.281 -31.422 1 90.81 892 LYS B C 1
ATOM 15133 O O . LYS B 1 892 ? 30.109 -18.547 -30.25 1 90.81 892 LYS B O 1
ATOM 15138 N N . ASP B 1 893 ? 29.734 -17.406 -32.25 1 88.81 893 ASP B N 1
ATOM 15139 C CA . ASP B 1 893 ? 28.891 -16.438 -31.562 1 88.81 893 ASP B CA 1
ATOM 15140 C C . ASP B 1 893 ? 27.438 -16.906 -31.547 1 88.81 893 ASP B C 1
ATOM 15142 O O . ASP B 1 893 ? 26.562 -16.203 -31.031 1 88.81 893 ASP B O 1
ATOM 15146 N N . PHE B 1 894 ? 27.203 -18.141 -31.969 1 94 894 PHE B N 1
ATOM 15147 C CA . PHE B 1 894 ? 25.844 -18.688 -32 1 94 894 PHE B CA 1
ATOM 15148 C C . PHE B 1 894 ? 25.641 -19.688 -30.875 1 94 894 PHE B C 1
ATOM 15150 O O . PHE B 1 894 ? 26.547 -20.469 -30.562 1 94 894 PHE B O 1
ATOM 15157 N N . THR B 1 895 ? 24.531 -19.625 -30.266 1 95.19 895 THR B N 1
ATOM 15158 C CA . THR B 1 895 ? 24.125 -20.609 -29.281 1 95.19 895 THR B CA 1
ATOM 15159 C C . THR B 1 895 ? 22.75 -21.172 -29.609 1 95.19 895 THR B C 1
ATOM 15161 O O . THR B 1 895 ? 21.797 -20.406 -29.797 1 95.19 895 THR B O 1
ATOM 15164 N N . PHE B 1 896 ? 22.656 -22.484 -29.766 1 97.06 896 PHE B N 1
ATOM 15165 C CA . PHE B 1 896 ? 21.391 -23.156 -30 1 97.06 896 PHE B CA 1
ATOM 15166 C C . PHE B 1 896 ? 21.047 -24.078 -28.844 1 97.06 896 PHE B C 1
ATOM 15168 O O . PHE B 1 896 ? 21.859 -24.938 -28.469 1 97.06 896 PHE B O 1
ATOM 15175 N N . ARG B 1 897 ? 19.875 -23.891 -28.281 1 97.38 897 ARG B N 1
ATOM 15176 C CA . ARG B 1 897 ? 19.422 -24.703 -27.156 1 97.38 897 ARG B CA 1
ATOM 15177 C C . ARG B 1 897 ? 18.031 -25.297 -27.453 1 97.38 897 ARG B C 1
ATOM 15179 O O . ARG B 1 897 ? 17.188 -24.625 -28.047 1 97.38 897 ARG B O 1
ATOM 15186 N N . PHE B 1 898 ? 17.797 -26.484 -27 1 97.19 898 PHE B N 1
ATOM 15187 C CA . PHE B 1 898 ? 16.438 -27.016 -26.984 1 97.19 898 PHE B CA 1
ATOM 15188 C C . PHE B 1 898 ? 16.234 -27.922 -25.781 1 97.19 898 PHE B C 1
ATOM 15190 O O . PHE B 1 898 ? 17.172 -28.594 -25.328 1 97.19 898 PHE B O 1
ATOM 15197 N N . PHE B 1 899 ? 15.078 -27.938 -25.234 1 97.81 899 PHE B N 1
ATOM 15198 C CA . PHE B 1 899 ? 14.719 -28.672 -24.031 1 97.81 899 PHE B CA 1
ATOM 15199 C C . PHE B 1 899 ? 13.508 -29.562 -24.281 1 97.81 899 PHE B C 1
ATOM 15201 O O . PHE B 1 899 ? 12.477 -29.094 -24.766 1 97.81 899 PHE B O 1
ATOM 15208 N N . ILE B 1 900 ? 13.664 -30.828 -23.891 1 98.12 900 ILE B N 1
ATOM 15209 C CA . ILE B 1 900 ? 12.578 -31.797 -23.969 1 98.12 900 ILE B CA 1
ATOM 15210 C C . ILE B 1 900 ? 12.062 -32.125 -22.562 1 98.12 900 ILE B C 1
ATOM 15212 O O . ILE B 1 900 ? 12.844 -32.438 -21.672 1 98.12 900 ILE B O 1
ATOM 15216 N N . ASN B 1 901 ? 10.781 -31.969 -22.375 1 97.5 901 ASN B N 1
ATOM 15217 C CA . ASN B 1 901 ? 10.094 -32.344 -21.141 1 97.5 901 ASN B CA 1
ATOM 15218 C C . ASN B 1 901 ? 9.141 -33.5 -21.344 1 97.5 901 ASN B C 1
ATOM 15220 O O . ASN B 1 901 ? 8.398 -33.531 -22.328 1 97.5 901 ASN B O 1
ATOM 15224 N N . SER B 1 902 ? 9.203 -34.469 -20.391 1 97.88 902 SER B N 1
ATOM 15225 C CA . SER B 1 902 ? 8.336 -35.625 -20.547 1 97.88 902 SER B CA 1
ATOM 15226 C C . SER B 1 902 ? 7.797 -36.094 -19.188 1 97.88 902 SER B C 1
ATOM 15228 O O . SER B 1 902 ? 8.523 -36.062 -18.203 1 97.88 902 SER B O 1
ATOM 15230 N N . ILE B 1 903 ? 6.531 -36.406 -19.141 1 97.81 903 ILE B N 1
ATOM 15231 C CA . ILE B 1 903 ? 5.871 -37.094 -18.016 1 97.81 903 ILE B CA 1
ATOM 15232 C C . ILE B 1 903 ? 5.219 -38.375 -18.5 1 97.81 903 ILE B C 1
ATOM 15234 O O . ILE B 1 903 ? 4.445 -38.375 -19.453 1 97.81 903 ILE B O 1
ATOM 15238 N N . GLN B 1 904 ? 5.508 -39.469 -17.812 1 97.75 904 GLN B N 1
ATOM 15239 C CA . GLN B 1 904 ? 5.062 -40.781 -18.25 1 97.75 904 GLN B CA 1
ATOM 15240 C C . GLN B 1 904 ? 4.281 -41.5 -17.156 1 97.75 904 GLN B C 1
ATOM 15242 O O . GLN B 1 904 ? 4.68 -41.5 -15.984 1 97.75 904 GLN B O 1
ATOM 15247 N N . GLY B 1 905 ? 3.15 -42.156 -17.594 1 97 905 GLY B N 1
ATOM 15248 C CA . GLY B 1 905 ? 2.283 -42.812 -16.625 1 97 905 GLY B CA 1
ATOM 15249 C C . GLY B 1 905 ? 2.625 -44.281 -16.438 1 97 905 GLY B C 1
ATOM 15250 O O . GLY B 1 905 ? 2.17 -44.906 -15.492 1 97 905 GLY B O 1
ATOM 15251 N N . GLY B 1 906 ? 3.434 -44.844 -17.266 1 93.38 906 GLY B N 1
ATOM 15252 C CA . GLY B 1 906 ? 3.707 -46.281 -17.188 1 93.38 906 GLY B CA 1
ATOM 15253 C C . GLY B 1 906 ? 2.508 -47.125 -17.562 1 93.38 906 GLY B C 1
ATOM 15254 O O . GLY B 1 906 ? 1.835 -46.875 -18.562 1 93.38 906 GLY B O 1
ATOM 15255 N N . LYS B 1 907 ? 2.273 -48.188 -16.781 1 89.44 907 LYS B N 1
ATOM 15256 C CA . LYS B 1 907 ? 1.204 -49.125 -17.109 1 89.44 907 LYS B CA 1
ATOM 15257 C C . LYS B 1 907 ? -0.152 -48.594 -16.656 1 89.44 907 LYS B C 1
ATOM 15259 O O . LYS B 1 907 ? -1.146 -48.719 -17.375 1 89.44 907 LYS B O 1
ATOM 15264 N N . ASN B 1 908 ? -0.201 -48.062 -15.539 1 92.75 908 ASN B N 1
ATOM 15265 C CA . ASN B 1 908 ? -1.499 -47.625 -15.023 1 92.75 908 ASN B CA 1
ATOM 15266 C C . ASN B 1 908 ? -1.392 -46.344 -14.227 1 92.75 908 ASN B C 1
ATOM 15268 O O . ASN B 1 908 ? -2.041 -46.188 -13.195 1 92.75 908 ASN B O 1
ATOM 15272 N N . GLY B 1 909 ? -0.537 -45.469 -14.742 1 96.19 909 GLY B N 1
ATOM 15273 C CA . GLY B 1 909 ? -0.404 -44.219 -14.047 1 96.19 909 GLY B CA 1
ATOM 15274 C C . GLY B 1 909 ? -0.638 -43 -14.945 1 96.19 909 GLY B C 1
ATOM 15275 O O . GLY B 1 909 ? -0.755 -43.156 -16.156 1 96.19 909 GLY B O 1
ATOM 15276 N N . TYR B 1 910 ? -0.843 -41.781 -14.297 1 96.94 910 TYR B N 1
ATOM 15277 C CA . TYR B 1 910 ? -1.056 -40.5 -14.938 1 96.94 910 TYR B CA 1
ATOM 15278 C C . TYR B 1 910 ? -2.309 -40.531 -15.805 1 96.94 910 TYR B C 1
ATOM 15280 O O . TYR B 1 910 ? -2.275 -40.094 -16.969 1 96.94 910 TYR B O 1
ATOM 15288 N N . LEU B 1 911 ? -3.32 -41.094 -15.281 1 96.94 911 LEU B N 1
ATOM 15289 C CA . LEU B 1 911 ? -4.609 -41.156 -15.969 1 96.94 911 LEU B CA 1
ATOM 15290 C C . LEU B 1 911 ? -5.465 -39.938 -15.617 1 96.94 911 LEU B C 1
ATOM 15292 O O . LEU B 1 911 ? -5.344 -39.406 -14.523 1 96.94 911 LEU B O 1
ATOM 15296 N N . GLY B 1 912 ? -6.227 -39.5 -16.594 1 95.19 912 GLY B N 1
ATOM 15297 C CA . GLY B 1 912 ? -7.156 -38.406 -16.359 1 95.19 912 GLY B CA 1
ATOM 15298 C C . GLY B 1 912 ? -8.539 -38.656 -16.938 1 95.19 912 GLY B C 1
ATOM 15299 O O . GLY B 1 912 ? -8.672 -39.281 -18 1 95.19 912 GLY B O 1
ATOM 15300 N N . LEU B 1 913 ? -9.547 -38.188 -16.125 1 94.38 913 LEU B N 1
ATOM 15301 C CA . LEU B 1 913 ? -10.922 -38.281 -16.609 1 94.38 913 LEU B CA 1
ATOM 15302 C C . LEU B 1 913 ? -11.102 -37.5 -17.906 1 94.38 913 LEU B C 1
ATOM 15304 O O . LEU B 1 913 ? -10.664 -36.344 -18.031 1 94.38 913 LEU B O 1
ATOM 15308 N N . ASN B 1 914 ? -11.672 -38.156 -18.891 1 93.44 914 ASN B N 1
ATOM 15309 C CA . ASN B 1 914 ? -11.906 -37.531 -20.188 1 93.44 914 ASN B CA 1
ATOM 15310 C C . ASN B 1 914 ? -13.266 -37.938 -20.766 1 93.44 914 ASN B C 1
ATOM 15312 O O . ASN B 1 914 ? -13.352 -38.594 -21.797 1 93.44 914 ASN B O 1
ATOM 15316 N N . ASN B 1 915 ? -14.273 -37.562 -20.062 1 89.12 915 ASN B N 1
ATOM 15317 C CA . ASN B 1 915 ? -15.641 -37.844 -20.484 1 89.12 915 ASN B CA 1
ATOM 15318 C C . ASN B 1 915 ? -16.344 -36.594 -21 1 89.12 915 ASN B C 1
ATOM 15320 O O . ASN B 1 915 ? -16.312 -35.562 -20.344 1 89.12 915 ASN B O 1
ATOM 15324 N N . PRO B 1 916 ? -16.953 -36.812 -22.141 1 83.25 916 PRO B N 1
ATOM 15325 C CA . PRO B 1 916 ? -17.812 -35.688 -22.578 1 83.25 916 PRO B CA 1
ATOM 15326 C C . PRO B 1 916 ? -19.047 -35.531 -21.703 1 83.25 916 PRO B C 1
ATOM 15328 O O . PRO B 1 916 ? -19.547 -36.5 -21.141 1 83.25 916 PRO B O 1
ATOM 15331 N N . ASN B 1 917 ? -19.391 -34.312 -21.547 1 78.38 917 ASN B N 1
ATOM 15332 C CA . ASN B 1 917 ? -20.672 -34.062 -20.922 1 78.38 917 ASN B CA 1
ATOM 15333 C C . ASN B 1 917 ? -21.797 -34 -21.953 1 78.38 917 ASN B C 1
ATOM 15335 O O . ASN B 1 917 ? -22.016 -32.938 -22.578 1 78.38 917 ASN B O 1
ATOM 15339 N N . PHE B 1 918 ? -22.516 -35.094 -22.172 1 77.81 918 PHE B N 1
ATOM 15340 C CA . PHE B 1 918 ? -23.547 -35.156 -23.188 1 77.81 918 PHE B CA 1
ATOM 15341 C C . PHE B 1 918 ? -24.828 -34.469 -22.703 1 77.81 918 PHE B C 1
ATOM 15343 O O . PHE B 1 918 ? -25.672 -34.094 -23.516 1 77.81 918 PHE B O 1
ATOM 15350 N N . GLY B 1 919 ? -24.828 -34.062 -21.547 1 71.62 919 GLY B N 1
ATOM 15351 C CA . GLY B 1 919 ? -26.109 -33.594 -21.016 1 71.62 919 GLY B CA 1
ATOM 15352 C C . GLY B 1 919 ? -27.188 -34.656 -21.094 1 71.62 919 GLY B C 1
ATOM 15353 O O . GLY B 1 919 ? -26.922 -35.812 -21.438 1 71.62 919 GLY B O 1
ATOM 15354 N N . GLN B 1 920 ? -28.391 -34.312 -20.609 1 72 920 GLN B N 1
ATOM 15355 C CA . GLN B 1 920 ? -29.531 -35.219 -20.688 1 72 920 GLN B CA 1
ATOM 15356 C C . GLN B 1 920 ? -30.641 -34.625 -21.562 1 72 920 GLN B C 1
ATOM 15358 O O . GLN B 1 920 ? -30.812 -33.406 -21.609 1 72 920 GLN B O 1
ATOM 15363 N N . SER B 1 921 ? -31.25 -35.531 -22.25 1 72.5 921 SER B N 1
ATOM 15364 C CA . SER B 1 921 ? -32.469 -35.25 -22.969 1 72.5 921 SER B CA 1
ATOM 15365 C C . SER B 1 921 ? -32.344 -33.969 -23.812 1 72.5 921 SER B C 1
ATOM 15367 O O . SER B 1 921 ? -31.578 -33.938 -24.766 1 72.5 921 SER B O 1
ATOM 15369 N N . ASP B 1 922 ? -33.062 -32.906 -23.297 1 75.31 922 ASP B N 1
ATOM 15370 C CA . ASP B 1 922 ? -33.188 -31.672 -24.062 1 75.31 922 ASP B CA 1
ATOM 15371 C C . ASP B 1 922 ? -31.875 -30.906 -24.109 1 75.31 922 ASP B C 1
ATOM 15373 O O . ASP B 1 922 ? -31.531 -30.328 -25.141 1 75.31 922 ASP B O 1
ATOM 15377 N N . ASN B 1 923 ? -31.062 -31.078 -23.125 1 79.44 923 ASN B N 1
ATOM 15378 C CA . ASN B 1 923 ? -29.781 -30.375 -23.094 1 79.44 923 ASN B CA 1
ATOM 15379 C C . ASN B 1 923 ? -28.766 -31.016 -24.047 1 79.44 923 ASN B C 1
ATOM 15381 O O . ASN B 1 923 ? -27.953 -30.312 -24.641 1 79.44 923 ASN B O 1
ATOM 15385 N N . ALA B 1 924 ? -28.938 -32.281 -24.172 1 82.81 924 ALA B N 1
ATOM 15386 C CA . ALA B 1 924 ? -28.047 -32.969 -25.094 1 82.81 924 ALA B CA 1
ATOM 15387 C C . ALA B 1 924 ? -28.312 -32.531 -26.531 1 82.81 924 ALA B C 1
ATOM 15389 O O . ALA B 1 924 ? -27.375 -32.469 -27.344 1 82.81 924 ALA B O 1
ATOM 15390 N N . ARG B 1 925 ? -29.516 -32.219 -26.766 1 85.38 925 ARG B N 1
ATOM 15391 C CA . ARG B 1 925 ? -29.891 -31.781 -28.109 1 85.38 925 ARG B CA 1
ATOM 15392 C C . ARG B 1 925 ? -29.438 -30.344 -28.359 1 85.38 925 ARG B C 1
ATOM 15394 O O . ARG B 1 925 ? -28.969 -30.016 -29.438 1 85.38 925 ARG B O 1
ATOM 15401 N N . ARG B 1 926 ? -29.531 -29.562 -27.375 1 86.75 926 ARG B N 1
ATOM 15402 C CA . ARG B 1 926 ? -29.312 -28.125 -27.5 1 86.75 926 ARG B CA 1
ATOM 15403 C C . ARG B 1 926 ? -27.812 -27.797 -27.516 1 86.75 926 ARG B C 1
ATOM 15405 O O . ARG B 1 926 ? -27.391 -26.828 -28.141 1 86.75 926 ARG B O 1
ATOM 15412 N N . ASN B 1 927 ? -27.062 -28.594 -26.859 1 91.94 927 ASN B N 1
ATOM 15413 C CA . ASN B 1 927 ? -25.672 -28.25 -26.641 1 91.94 927 ASN B CA 1
ATOM 15414 C C . ASN B 1 927 ? -24.797 -28.625 -27.844 1 91.94 927 ASN B C 1
ATOM 15416 O O . ASN B 1 927 ? -24.969 -29.703 -28.406 1 91.94 927 ASN B O 1
ATOM 15420 N N . ASN B 1 928 ? -24 -27.656 -28.281 1 93.44 928 ASN B N 1
ATOM 15421 C CA . ASN B 1 928 ? -22.922 -28 -29.219 1 93.44 928 ASN B CA 1
ATOM 15422 C C . ASN B 1 928 ? -21.828 -28.812 -28.547 1 93.44 928 ASN B C 1
ATOM 15424 O O . ASN B 1 928 ? -21.859 -29.016 -27.328 1 93.44 928 ASN B O 1
ATOM 15428 N N . MET B 1 929 ? -20.984 -29.391 -29.375 1 93.06 929 MET B N 1
ATOM 15429 C CA . MET B 1 929 ? -19.906 -30.219 -28.859 1 93.06 929 MET B CA 1
ATOM 15430 C C . MET B 1 929 ? -18.656 -30.109 -29.734 1 93.06 929 MET B C 1
ATOM 15432 O O . MET B 1 929 ? -18.688 -29.5 -30.797 1 93.06 929 MET B O 1
ATOM 15436 N N . PHE B 1 930 ? -17.609 -30.703 -29.25 1 94 930 PHE B N 1
ATOM 15437 C CA . PHE B 1 930 ? -16.391 -30.797 -30.047 1 94 930 PHE B CA 1
ATOM 15438 C C . PHE B 1 930 ? -16.531 -31.906 -31.094 1 94 930 PHE B C 1
ATOM 15440 O O . PHE B 1 930 ? -17.141 -32.938 -30.844 1 94 930 PHE B O 1
ATOM 15447 N N . VAL B 1 931 ? -15.875 -31.641 -32.188 1 94.31 931 VAL B N 1
ATOM 15448 C CA . VAL B 1 931 ? -15.891 -32.625 -33.281 1 94.31 931 VAL B CA 1
ATOM 15449 C C . VAL B 1 931 ? -15.234 -33.906 -32.844 1 94.31 931 VAL B C 1
ATOM 15451 O O . VAL B 1 931 ? -15.625 -35 -33.281 1 94.31 931 VAL B O 1
ATOM 15454 N N . ASP B 1 932 ? -14.406 -33.875 -31.875 1 91.38 932 ASP B N 1
ATOM 15455 C CA . ASP B 1 932 ? -13.594 -35 -31.438 1 91.38 932 ASP B CA 1
ATOM 15456 C C . ASP B 1 932 ? -14.391 -35.938 -30.531 1 91.38 932 ASP B C 1
ATOM 15458 O O . ASP B 1 932 ? -13.898 -37 -30.141 1 91.38 932 ASP B O 1
ATOM 15462 N N . TYR B 1 933 ? -15.617 -35.562 -30.234 1 93 933 TYR B N 1
ATOM 15463 C CA . TYR B 1 933 ? -16.453 -36.469 -29.453 1 93 933 TYR B CA 1
ATOM 15464 C C . TYR B 1 933 ? -16.781 -37.719 -30.25 1 93 933 TYR B C 1
ATOM 15466 O O . TYR B 1 933 ? -17.703 -37.75 -31.062 1 93 933 TYR B O 1
ATOM 15474 N N . ASP B 1 934 ? -16.094 -38.812 -29.969 1 93.88 934 ASP B N 1
ATOM 15475 C CA . ASP B 1 934 ? -16.297 -40.094 -30.625 1 93.88 934 ASP B CA 1
ATOM 15476 C C . ASP B 1 934 ? -17.406 -40.875 -29.953 1 93.88 934 ASP B C 1
ATOM 15478 O O . ASP B 1 934 ? -17.156 -41.844 -29.25 1 93.88 934 ASP B O 1
ATOM 15482 N N . TYR B 1 935 ? -18.672 -40.5 -30.234 1 94.5 935 TYR B N 1
ATOM 15483 C CA . TYR B 1 935 ? -19.797 -41.125 -29.594 1 94.5 935 TYR B CA 1
ATOM 15484 C C . TYR B 1 935 ? -20.375 -42.25 -30.453 1 94.5 935 TYR B C 1
ATOM 15486 O O . TYR B 1 935 ? -20.172 -42.25 -31.672 1 94.5 935 TYR B O 1
ATOM 15494 N N . TRP B 1 936 ? -21.109 -43.062 -29.797 1 95.81 936 TRP B N 1
ATOM 15495 C CA . TRP B 1 936 ? -21.688 -44.25 -30.422 1 95.81 936 TRP B CA 1
ATOM 15496 C C . TRP B 1 936 ? -22.922 -43.906 -31.234 1 95.81 936 TRP B C 1
ATOM 15498 O O . TRP B 1 936 ? -23.734 -43.062 -30.812 1 95.81 936 TRP B O 1
ATOM 15508 N N . THR B 1 937 ? -23.031 -44.406 -32.375 1 95.06 937 THR B N 1
ATOM 15509 C CA . THR B 1 937 ? -24.203 -44.562 -33.25 1 95.06 937 THR B CA 1
ATOM 15510 C C . THR B 1 937 ? -24.188 -45.938 -33.938 1 95.06 937 THR B C 1
ATOM 15512 O O . THR B 1 937 ? -23.156 -46.594 -34 1 95.06 937 THR B O 1
ATOM 15515 N N . PRO B 1 938 ? -25.344 -46.281 -34.375 1 95.06 938 PRO B N 1
ATOM 15516 C CA . PRO B 1 938 ? -25.312 -47.562 -35.125 1 95.06 938 PRO B CA 1
ATOM 15517 C C . PRO B 1 938 ? -24.281 -47.562 -36.25 1 95.06 938 PRO B C 1
ATOM 15519 O O . PRO B 1 938 ? -23.703 -48.625 -36.531 1 95.06 938 PRO B O 1
ATOM 15522 N N . ALA B 1 939 ? -23.953 -46.5 -36.812 1 94.75 939 ALA B N 1
ATOM 15523 C CA . ALA B 1 939 ? -22.984 -46.375 -37.875 1 94.75 939 ALA B CA 1
ATOM 15524 C C . ALA B 1 939 ? -21.562 -46.25 -37.344 1 94.75 939 ALA B C 1
ATOM 15526 O O . ALA B 1 939 ? -20.594 -46.344 -38.094 1 94.75 939 ALA B O 1
ATOM 15527 N N . ASN B 1 940 ? -21.406 -46.062 -36.062 1 96.06 940 ASN B N 1
ATOM 15528 C CA . ASN B 1 940 ? -20.125 -45.938 -35.375 1 96.06 940 ASN B CA 1
ATOM 15529 C C . ASN B 1 940 ? -20.062 -46.875 -34.156 1 96.06 940 ASN B C 1
ATOM 15531 O O . ASN B 1 940 ? -19.922 -46.438 -33.031 1 96.06 940 ASN B O 1
ATOM 15535 N N . PRO B 1 941 ? -20.047 -48.188 -34.375 1 94.88 941 PRO B N 1
ATOM 15536 C CA . PRO B 1 941 ? -20.172 -49.156 -33.281 1 94.88 941 PRO B CA 1
ATOM 15537 C C . PRO B 1 941 ? -18.922 -49.25 -32.406 1 94.88 941 PRO B C 1
ATOM 15539 O O . PRO B 1 941 ? -18.984 -49.75 -31.281 1 94.88 941 PRO B O 1
ATOM 15542 N N . ASP B 1 942 ? -17.781 -48.906 -33 1 94.31 942 ASP B N 1
ATOM 15543 C CA . ASP B 1 942 ? -16.531 -49 -32.25 1 94.31 942 ASP B CA 1
ATOM 15544 C C . ASP B 1 942 ? -16.172 -47.688 -31.594 1 94.31 942 ASP B C 1
ATOM 15546 O O . ASP B 1 942 ? -15 -47.375 -31.391 1 94.31 942 ASP B O 1
ATOM 15550 N N . ALA B 1 943 ? -17.156 -46.938 -31.234 1 95.62 943 ALA B N 1
ATOM 15551 C CA . ALA B 1 943 ? -16.969 -45.594 -30.625 1 95.62 943 ALA B CA 1
ATOM 15552 C C . ALA B 1 943 ? -16.359 -45.719 -29.234 1 95.62 943 ALA B C 1
ATOM 15554 O O . ALA B 1 943 ? -16.453 -46.781 -28.594 1 95.62 943 ALA B O 1
ATOM 15555 N N . ARG B 1 944 ? -15.727 -44.656 -28.812 1 93.5 944 ARG B N 1
ATOM 15556 C CA . ARG B 1 944 ? -15.141 -44.594 -27.484 1 93.5 944 ARG B CA 1
ATOM 15557 C C . ARG B 1 944 ? -16.188 -44.25 -26.438 1 93.5 944 ARG B C 1
ATOM 15559 O O . ARG B 1 944 ? -16.203 -44.844 -25.344 1 93.5 944 ARG B O 1
ATOM 15566 N N . TYR B 1 945 ? -17.062 -43.344 -26.766 1 94.44 945 TYR B N 1
ATOM 15567 C CA . TYR B 1 945 ? -18.047 -42.875 -25.812 1 94.44 945 TYR B CA 1
ATOM 15568 C C . TYR B 1 945 ? -19.422 -43.438 -26.125 1 94.44 945 TYR B C 1
ATOM 15570 O O . TYR B 1 945 ? -19.688 -43.875 -27.25 1 94.44 945 TYR B O 1
ATOM 15578 N N . ARG B 1 946 ? -20.234 -43.438 -25.078 1 93.12 946 ARG B N 1
ATOM 15579 C CA . ARG B 1 946 ? -21.594 -43.938 -25.234 1 93.12 946 ARG B CA 1
ATOM 15580 C C . ARG B 1 946 ? -22.391 -43.062 -26.203 1 93.12 946 ARG B C 1
ATOM 15582 O O . ARG B 1 946 ? -21.938 -41.969 -26.562 1 93.12 946 ARG B O 1
ATOM 15589 N N . GLY B 1 947 ? -23.547 -43.562 -26.547 1 91.31 947 GLY B N 1
ATOM 15590 C CA . GLY B 1 947 ? -24.453 -42.781 -27.359 1 91.31 947 GLY B CA 1
ATOM 15591 C C . GLY B 1 947 ? -25.109 -41.625 -26.609 1 91.31 947 GLY B C 1
ATOM 15592 O O . GLY B 1 947 ? -25 -41.562 -25.375 1 91.31 947 GLY B O 1
ATOM 15593 N N . GLN B 1 948 ? -25.828 -40.781 -27.281 1 89.75 948 GLN B N 1
ATOM 15594 C CA . GLN B 1 948 ? -26.359 -39.531 -26.703 1 89.75 948 GLN B CA 1
ATOM 15595 C C . GLN B 1 948 ? -27.812 -39.719 -26.266 1 89.75 948 GLN B C 1
ATOM 15597 O O . GLN B 1 948 ? -28.344 -38.906 -25.516 1 89.75 948 GLN B O 1
ATOM 15602 N N . ASP B 1 949 ? -28.391 -40.75 -26.656 1 84.19 949 ASP B N 1
ATOM 15603 C CA . ASP B 1 949 ? -29.828 -40.875 -26.547 1 84.19 949 ASP B CA 1
ATOM 15604 C C . ASP B 1 949 ? -30.234 -41.344 -25.156 1 84.19 949 ASP B C 1
ATOM 15606 O O . ASP B 1 949 ? -31.297 -40.938 -24.641 1 84.19 949 ASP B O 1
ATOM 15610 N N . GLN B 1 950 ? -29.469 -42.219 -24.594 1 84.38 950 GLN B N 1
ATOM 15611 C CA . GLN B 1 950 ? -29.828 -42.812 -23.312 1 84.38 950 GLN B CA 1
ATOM 15612 C C . GLN B 1 950 ? -28.656 -42.781 -22.344 1 84.38 950 GLN B C 1
ATOM 15614 O O . GLN B 1 950 ? -27.5 -42.781 -22.766 1 84.38 950 GLN B O 1
ATOM 15619 N N . VAL B 1 951 ? -29.047 -42.688 -21.062 1 88.12 951 VAL B N 1
ATOM 15620 C CA . VAL B 1 951 ? -28.062 -42.75 -19.984 1 88.12 951 VAL B CA 1
ATOM 15621 C C . VAL B 1 951 ? -28.328 -43.938 -19.094 1 88.12 951 VAL B C 1
ATOM 15623 O O . VAL B 1 951 ? -29.453 -44.188 -18.656 1 88.12 951 VAL B O 1
ATOM 15626 N N . ALA B 1 952 ? -27.266 -44.656 -18.875 1 90.12 952 ALA B N 1
ATOM 15627 C CA . ALA B 1 952 ? -27.391 -45.812 -18.016 1 90.12 952 ALA B CA 1
ATOM 15628 C C . ALA B 1 952 ? -27.469 -45.406 -16.547 1 90.12 952 ALA B C 1
ATOM 15630 O O . ALA B 1 952 ? -27.078 -44.312 -16.172 1 90.12 952 ALA B O 1
ATOM 15631 N N . GLY B 1 953 ? -28.047 -46.312 -15.742 1 87.62 953 GLY B N 1
ATOM 15632 C CA . GLY B 1 953 ? -28.078 -46.094 -14.305 1 87.62 953 GLY B CA 1
ATOM 15633 C C . GLY B 1 953 ? -26.703 -45.906 -13.703 1 87.62 953 GLY B C 1
ATOM 15634 O O . GLY B 1 953 ? -26.516 -45.094 -12.797 1 87.62 953 GLY B O 1
ATOM 15635 N N . ILE B 1 954 ? -25.812 -46.719 -14.102 1 92.62 954 ILE B N 1
ATOM 15636 C CA . ILE B 1 954 ? -24.406 -46.594 -13.758 1 92.62 954 ILE B CA 1
ATOM 15637 C C . ILE B 1 954 ? -23.578 -46.344 -15.023 1 92.62 954 ILE B C 1
ATOM 15639 O O . ILE B 1 954 ? -23.641 -47.125 -15.984 1 92.62 954 ILE B O 1
ATOM 15643 N N . GLU B 1 955 ? -22.953 -45.25 -14.969 1 90.5 955 GLU B N 1
ATOM 15644 C CA . GLU B 1 955 ? -22.219 -44.844 -16.172 1 90.5 955 GLU B CA 1
ATOM 15645 C C . GLU B 1 955 ? -20.734 -45.156 -16.047 1 90.5 955 GLU B C 1
ATOM 15647 O O . GLU B 1 955 ? -20.141 -45.031 -14.969 1 90.5 955 GLU B O 1
ATOM 15652 N N . TYR B 1 956 ? -20.188 -45.594 -17.203 1 93.31 956 TYR B N 1
ATOM 15653 C CA . TYR B 1 956 ? -18.75 -45.812 -17.328 1 93.31 956 TYR B CA 1
ATOM 15654 C C . TYR B 1 956 ? -18.016 -44.469 -17.562 1 93.31 956 TYR B C 1
ATOM 15656 O O . TYR B 1 956 ? -18.438 -43.656 -18.359 1 93.31 956 TYR B O 1
ATOM 15664 N N . ASN B 1 957 ? -16.906 -44.281 -16.812 1 94.06 957 ASN B N 1
ATOM 15665 C CA . ASN B 1 957 ? -16.016 -43.125 -17.031 1 94.06 957 ASN B CA 1
ATOM 15666 C C . ASN B 1 957 ? -14.734 -43.562 -17.734 1 94.06 957 ASN B C 1
ATOM 15668 O O . ASN B 1 957 ? -14.062 -44.5 -17.312 1 94.06 957 ASN B O 1
ATOM 15672 N N . TYR B 1 958 ? -14.438 -42.875 -18.812 1 94.12 958 TYR B N 1
ATOM 15673 C CA . TYR B 1 958 ? -13.195 -43.125 -19.516 1 94.12 958 TYR B CA 1
ATOM 15674 C C . TYR B 1 958 ? -12.047 -42.344 -18.922 1 94.12 958 TYR B C 1
ATOM 15676 O O . TYR B 1 958 ? -12.148 -41.125 -18.734 1 94.12 958 TYR B O 1
ATOM 15684 N N . TYR B 1 959 ? -10.961 -43.031 -18.562 1 95.19 959 TYR B N 1
ATOM 15685 C CA . TYR B 1 959 ? -9.727 -42.406 -18.109 1 95.19 959 TYR B CA 1
ATOM 15686 C C . TYR B 1 959 ? -8.617 -42.562 -19.141 1 95.19 959 TYR B C 1
ATOM 15688 O O . TYR B 1 959 ? -8.18 -43.688 -19.406 1 95.19 959 TYR B O 1
ATOM 15696 N N . GLY B 1 960 ? -8.18 -41.438 -19.75 1 94 960 GLY B N 1
ATOM 15697 C CA . GLY B 1 960 ? -7.145 -41.469 -20.766 1 94 960 GLY B CA 1
ATOM 15698 C C . GLY B 1 960 ? -5.742 -41.344 -20.203 1 94 960 GLY B C 1
ATOM 15699 O O . GLY B 1 960 ? -5.555 -40.781 -19.125 1 94 960 GLY B O 1
ATOM 15700 N N . ASP B 1 961 ? -4.793 -41.938 -20.922 1 96.31 961 ASP B N 1
ATOM 15701 C CA . ASP B 1 961 ? -3.379 -41.781 -20.594 1 96.31 961 ASP B CA 1
ATOM 15702 C C . ASP B 1 961 ? -2.883 -40.375 -20.922 1 96.31 961 ASP B C 1
ATOM 15704 O O . ASP B 1 961 ? -2.949 -39.938 -22.078 1 96.31 961 ASP B O 1
ATOM 15708 N N . ARG B 1 962 ? -2.301 -39.688 -19.969 1 97.19 962 ARG B N 1
ATOM 15709 C CA . ARG B 1 962 ? -1.877 -38.312 -20.125 1 97.19 962 ARG B CA 1
ATOM 15710 C C . ARG B 1 962 ? -0.384 -38.219 -20.438 1 97.19 962 ARG B C 1
ATOM 15712 O O . ARG B 1 962 ? 0.181 -37.125 -20.5 1 97.19 962 ARG B O 1
ATOM 15719 N N . SER B 1 963 ? 0.278 -39.312 -20.688 1 98 963 SER B N 1
ATOM 15720 C CA . SER B 1 963 ? 1.709 -39.312 -20.984 1 98 963 SER B CA 1
ATOM 15721 C C . SER B 1 963 ? 2.027 -38.469 -22.203 1 98 963 SER B C 1
ATOM 15723 O O . SER B 1 963 ? 1.247 -38.438 -23.156 1 98 963 SER B O 1
ATOM 15725 N N . PHE B 1 964 ? 3.217 -37.781 -22.156 1 97.5 964 PHE B N 1
ATOM 15726 C CA . PHE B 1 964 ? 3.596 -36.969 -23.312 1 97.5 964 PHE B CA 1
ATOM 15727 C C . PHE B 1 964 ? 5.105 -36.781 -23.359 1 97.5 964 PHE B C 1
ATOM 15729 O O . PHE B 1 964 ? 5.801 -37.031 -22.375 1 97.5 964 PHE B O 1
ATOM 15736 N N . VAL B 1 965 ? 5.648 -36.406 -24.5 1 98.06 965 VAL B N 1
ATOM 15737 C CA . VAL B 1 965 ? 6.957 -35.812 -24.75 1 98.06 965 VAL B CA 1
ATOM 15738 C C . VAL B 1 965 ? 6.781 -34.469 -25.453 1 98.06 965 VAL B C 1
ATOM 15740 O O . VAL B 1 965 ? 6.082 -34.375 -26.453 1 98.06 965 VAL B O 1
ATOM 15743 N N . ARG B 1 966 ? 7.383 -33.438 -24.891 1 98 966 ARG B N 1
ATOM 15744 C CA . ARG B 1 966 ? 7.148 -32.094 -25.422 1 98 966 ARG B CA 1
ATOM 15745 C C . ARG B 1 966 ? 8.469 -31.391 -25.719 1 98 966 ARG B C 1
ATOM 15747 O O . ARG B 1 966 ? 9.398 -31.422 -24.906 1 98 966 ARG B O 1
ATOM 15754 N N . LEU B 1 967 ? 8.57 -30.859 -26.922 1 98 967 LEU B N 1
ATOM 15755 C CA . LEU B 1 967 ? 9.594 -29.859 -27.172 1 98 967 LEU B CA 1
ATOM 15756 C C . LEU B 1 967 ? 9.195 -28.516 -26.562 1 98 967 LEU B C 1
ATOM 15758 O O . LEU B 1 967 ? 8.547 -27.688 -27.219 1 98 967 LEU B O 1
ATOM 15762 N N . GLN B 1 968 ? 9.633 -28.297 -25.406 1 97.06 968 GLN B N 1
ATOM 15763 C CA . GLN B 1 968 ? 9.078 -27.25 -24.547 1 97.06 968 GLN B CA 1
ATOM 15764 C C . GLN B 1 968 ? 9.75 -25.906 -24.828 1 97.06 968 GLN B C 1
ATOM 15766 O O . GLN B 1 968 ? 9.078 -24.875 -24.844 1 97.06 968 GLN B O 1
ATOM 15771 N N . ASP B 1 969 ? 11.07 -25.906 -24.969 1 97.19 969 ASP B N 1
ATOM 15772 C CA . ASP B 1 969 ? 11.789 -24.656 -25.188 1 97.19 969 ASP B CA 1
ATOM 15773 C C . ASP B 1 969 ? 12.844 -24.812 -26.297 1 97.19 969 ASP B C 1
ATOM 15775 O O . ASP B 1 969 ? 13.555 -25.828 -26.328 1 97.19 969 ASP B O 1
ATOM 15779 N N . VAL B 1 970 ? 12.922 -23.859 -27.172 1 97.38 970 VAL B N 1
ATOM 15780 C CA . VAL B 1 970 ? 13.953 -23.766 -28.203 1 97.38 970 VAL B CA 1
ATOM 15781 C C . VAL B 1 970 ? 14.461 -22.328 -28.297 1 97.38 970 VAL B C 1
ATOM 15783 O O . VAL B 1 970 ? 13.672 -21.375 -28.266 1 97.38 970 VAL B O 1
ATOM 15786 N N . THR B 1 971 ? 15.734 -22.188 -28.312 1 97.31 971 THR B N 1
ATOM 15787 C CA . THR B 1 971 ? 16.297 -20.844 -28.406 1 97.31 971 THR B CA 1
ATOM 15788 C C . THR B 1 971 ? 17.484 -20.828 -29.375 1 97.31 971 THR B C 1
ATOM 15790 O O . THR B 1 971 ? 18.312 -21.734 -29.359 1 97.31 971 THR B O 1
ATOM 15793 N N . LEU B 1 972 ? 17.531 -19.859 -30.25 1 97.06 972 LEU B N 1
ATOM 15794 C CA . LEU B 1 972 ? 18.703 -19.484 -31.062 1 97.06 972 LEU B CA 1
ATOM 15795 C C . LEU B 1 972 ? 19.156 -18.078 -30.734 1 97.06 972 LEU B C 1
ATOM 15797 O O . LEU B 1 972 ? 18.391 -17.125 -30.875 1 97.06 972 LEU B O 1
ATOM 15801 N N . ALA B 1 973 ? 20.344 -18.031 -30.312 1 95.81 973 ALA B N 1
ATOM 15802 C CA . ALA B 1 973 ? 20.875 -16.719 -29.906 1 95.81 973 ALA B CA 1
ATOM 15803 C C . ALA B 1 973 ? 22.156 -16.391 -30.672 1 95.81 973 ALA B C 1
ATOM 15805 O O . ALA B 1 973 ? 22.922 -17.281 -31.016 1 95.81 973 ALA B O 1
ATOM 15806 N N . TYR B 1 974 ? 22.359 -15.117 -30.922 1 93 974 TYR B N 1
ATOM 15807 C CA . TYR B 1 974 ? 23.562 -14.578 -31.562 1 93 974 TYR B CA 1
ATOM 15808 C C . TYR B 1 974 ? 24.141 -13.438 -30.734 1 93 974 TYR B C 1
ATOM 15810 O O . TYR B 1 974 ? 23.469 -12.445 -30.453 1 93 974 TYR B O 1
ATOM 15818 N N . LYS B 1 975 ? 25.344 -13.641 -30.344 1 88.19 975 LYS B N 1
ATOM 15819 C CA . LYS B 1 975 ? 26.047 -12.594 -29.594 1 88.19 975 LYS B CA 1
ATOM 15820 C C . LYS B 1 975 ? 26.922 -11.758 -30.531 1 88.19 975 LYS B C 1
ATOM 15822 O O . LYS B 1 975 ? 27.828 -12.289 -31.172 1 88.19 975 LYS B O 1
ATOM 15827 N N . LEU B 1 976 ? 26.625 -10.531 -30.516 1 78.81 976 LEU B N 1
ATOM 15828 C CA . LEU B 1 976 ? 27.391 -9.633 -31.359 1 78.81 976 LEU B CA 1
ATOM 15829 C C . LEU B 1 976 ? 28.75 -9.32 -30.719 1 78.81 976 LEU B C 1
ATOM 15831 O O . LEU B 1 976 ? 28.797 -8.742 -29.641 1 78.81 976 LEU B O 1
ATOM 15835 N N . ASN B 1 977 ? 29.812 -9.992 -30.891 1 62.19 977 ASN B N 1
ATOM 15836 C CA . ASN B 1 977 ? 31.141 -9.781 -30.344 1 62.19 977 ASN B CA 1
ATOM 15837 C C . ASN B 1 977 ? 31.906 -8.703 -31.109 1 62.19 977 ASN B C 1
ATOM 15839 O O . ASN B 1 977 ? 33.062 -8.453 -30.844 1 62.19 977 ASN B O 1
ATOM 15843 N N . ASN B 1 978 ? 31.359 -8.148 -32.125 1 54.06 978 ASN B N 1
ATOM 15844 C CA . ASN B 1 978 ? 32.219 -7.312 -32.969 1 54.06 978 ASN B CA 1
ATOM 15845 C C . ASN B 1 978 ? 32.594 -6.02 -32.25 1 54.06 978 ASN B C 1
ATOM 15847 O O . ASN B 1 978 ? 31.734 -5.234 -31.859 1 54.06 978 ASN B O 1
ATOM 15851 N N . SER B 1 979 ? 33.844 -6.016 -31.781 1 53.62 979 SER B N 1
ATOM 15852 C CA . SER B 1 979 ? 34.594 -4.922 -31.156 1 53.62 979 SER B CA 1
ATOM 15853 C C . SER B 1 979 ? 34.188 -3.578 -31.766 1 53.62 979 SER B C 1
ATOM 15855 O O . SER B 1 979 ? 34.156 -2.568 -31.047 1 53.62 979 SER B O 1
ATOM 15857 N N . LEU B 1 980 ? 33.938 -3.576 -32.969 1 47.03 980 LEU B N 1
ATOM 15858 C CA . LEU B 1 980 ? 33.781 -2.275 -33.625 1 47.03 980 LEU B CA 1
ATOM 15859 C C . LEU B 1 980 ? 32.5 -1.593 -33.156 1 47.03 980 LEU B C 1
ATOM 15861 O O . LEU B 1 980 ? 32.5 -0.413 -32.812 1 47.03 980 LEU B O 1
ATOM 15865 N N . VAL B 1 981 ? 31.375 -2.357 -33.281 1 51.25 981 VAL B N 1
ATOM 15866 C CA . VAL B 1 981 ? 30.109 -1.71 -32.969 1 51.25 981 VAL B CA 1
ATOM 15867 C C . VAL B 1 981 ? 29.969 -1.528 -31.469 1 51.25 981 VAL B C 1
ATOM 15869 O O . VAL B 1 981 ? 29.562 -0.464 -31 1 51.25 981 VAL B O 1
ATOM 15872 N N . VAL B 1 982 ? 30.406 -2.463 -30.719 1 57.31 982 VAL B N 1
ATOM 15873 C CA . VAL B 1 982 ? 30.25 -2.439 -29.266 1 57.31 982 VAL B CA 1
ATOM 15874 C C . VAL B 1 982 ? 31.172 -1.376 -28.656 1 57.31 98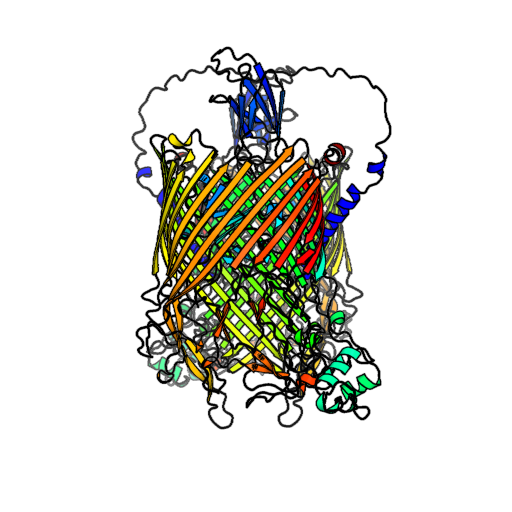2 VAL B C 1
ATOM 15876 O O . VAL B 1 982 ? 30.766 -0.635 -27.766 1 57.31 982 VAL B O 1
ATOM 15879 N N . ASP B 1 983 ? 32.344 -1.357 -29.203 1 56.56 983 ASP B N 1
ATOM 15880 C CA . ASP B 1 983 ? 33.312 -0.386 -28.688 1 56.56 983 ASP B CA 1
ATOM 15881 C C . ASP B 1 983 ? 32.875 1.039 -29.031 1 56.56 983 ASP B C 1
ATOM 15883 O O . ASP B 1 983 ? 32.969 1.94 -28.203 1 56.56 983 ASP B O 1
ATOM 15887 N N . LYS B 1 984 ? 32.469 1.104 -30.25 1 54.16 984 LYS B N 1
ATOM 15888 C CA . LYS B 1 984 ? 32.125 2.449 -30.703 1 54.16 984 LYS B CA 1
ATOM 15889 C C . LYS B 1 984 ? 30.906 2.994 -29.938 1 54.16 984 LYS B C 1
ATOM 15891 O O . LYS B 1 984 ? 30.812 4.203 -29.719 1 54.16 984 LYS B O 1
ATOM 15896 N N . LEU B 1 985 ? 30.125 2.041 -29.609 1 57.31 985 LEU B N 1
ATOM 15897 C CA . LEU B 1 985 ? 28.891 2.508 -28.984 1 57.31 985 LEU B CA 1
ATOM 15898 C C . LEU B 1 985 ? 29 2.447 -27.453 1 57.31 985 LEU B C 1
ATOM 15900 O O . LEU B 1 985 ? 28.047 2.771 -26.75 1 57.31 985 LEU B O 1
ATOM 15904 N N . GLY B 1 986 ? 30.109 2.123 -27.016 1 61.34 986 GLY B N 1
ATOM 15905 C CA . GLY B 1 986 ? 30.281 2.037 -25.578 1 61.34 986 GLY B CA 1
ATOM 15906 C C . GLY B 1 986 ? 29.469 0.917 -24.938 1 61.34 986 GLY B C 1
ATOM 15907 O O . GLY B 1 986 ? 29.062 1.023 -23.781 1 61.34 986 GLY B O 1
ATOM 15908 N N . LEU B 1 987 ? 29.219 -0.076 -25.875 1 70.62 987 LEU B N 1
ATOM 15909 C CA . LEU B 1 987 ? 28.438 -1.204 -25.391 1 70.62 987 LEU B CA 1
ATOM 15910 C C . LEU B 1 987 ? 29.344 -2.336 -24.922 1 70.62 987 LEU B C 1
ATOM 15912 O O . LEU B 1 987 ? 30.5 -2.424 -25.344 1 70.62 987 LEU B O 1
ATOM 15916 N N . GLN B 1 988 ? 28.875 -3.047 -23.938 1 67.81 988 GLN B N 1
ATOM 15917 C CA . GLN B 1 988 ? 29.609 -4.203 -23.453 1 67.81 988 GLN B CA 1
ATOM 15918 C C . GLN B 1 988 ? 29.203 -5.473 -24.203 1 67.81 988 GLN B C 1
ATOM 15920 O O . GLN B 1 988 ? 30.016 -6.363 -24.422 1 67.81 988 GLN B O 1
ATOM 15925 N N . GLY B 1 989 ? 27.938 -5.555 -24.531 1 76.69 989 GLY B N 1
ATOM 15926 C CA . GLY B 1 989 ? 27.469 -6.734 -25.234 1 76.69 989 GLY B CA 1
ATOM 15927 C C . GLY B 1 989 ? 26.062 -6.59 -25.781 1 76.69 989 GLY B C 1
ATOM 15928 O O . GLY B 1 989 ? 25.234 -5.91 -25.172 1 76.69 989 GLY B O 1
ATOM 15929 N N . VAL B 1 990 ? 25.906 -7.148 -26.969 1 83.62 990 VAL B N 1
ATOM 15930 C CA . VAL B 1 990 ? 24.578 -7.199 -27.578 1 83.62 990 VAL B CA 1
ATOM 15931 C C . VAL B 1 990 ? 24.25 -8.633 -28 1 83.62 990 VAL B C 1
ATOM 15933 O O . VAL B 1 990 ? 25.062 -9.297 -28.641 1 83.62 990 VAL B O 1
ATOM 15936 N N . LYS B 1 991 ? 23.141 -9.055 -27.562 1 90.31 991 LYS B N 1
ATOM 15937 C CA . LYS B 1 991 ? 22.688 -10.398 -27.906 1 90.31 991 LYS B CA 1
ATOM 15938 C C . LYS B 1 991 ? 21.297 -10.367 -28.516 1 90.31 991 LYS B C 1
ATOM 15940 O O . LYS B 1 991 ? 20.375 -9.773 -27.938 1 90.31 991 LYS B O 1
ATOM 15945 N N . PHE B 1 992 ? 21.156 -10.984 -29.703 1 91.44 992 PHE B N 1
ATOM 15946 C CA . PHE B 1 992 ? 19.859 -11.211 -30.328 1 91.44 992 PHE B CA 1
ATOM 15947 C C . PHE B 1 992 ? 19.438 -12.664 -30.203 1 91.44 992 PHE B C 1
ATOM 15949 O O . PHE B 1 992 ? 20.266 -13.57 -30.312 1 91.44 992 PHE B O 1
ATOM 15956 N N . PHE B 1 993 ? 18.141 -12.789 -29.969 1 95 993 PHE B N 1
ATOM 15957 C CA . PHE B 1 993 ? 17.75 -14.188 -29.906 1 95 993 PHE B CA 1
ATOM 15958 C C . PHE B 1 993 ? 16.312 -14.375 -30.375 1 95 993 PHE B C 1
ATOM 15960 O O . PHE B 1 993 ? 15.523 -13.43 -30.359 1 95 993 PHE B O 1
ATOM 15967 N N . VAL B 1 994 ? 16 -15.578 -30.844 1 96.25 994 VAL B N 1
ATOM 15968 C CA . VAL B 1 994 ? 14.672 -16.094 -31.156 1 96.25 994 VAL B CA 1
ATOM 15969 C C . VAL B 1 994 ? 14.398 -17.344 -30.328 1 96.25 994 VAL B C 1
ATOM 15971 O O . VAL B 1 994 ? 15.281 -18.188 -30.156 1 96.25 994 VAL B O 1
ATOM 15974 N N . SER B 1 995 ? 13.219 -17.359 -29.766 1 96.5 995 SER B N 1
ATOM 15975 C CA . SER B 1 995 ? 12.898 -18.516 -28.938 1 96.5 995 SER B CA 1
ATOM 15976 C C . SER B 1 995 ? 11.492 -19.016 -29.203 1 96.5 995 SER B C 1
ATOM 15978 O O . SER B 1 995 ? 10.656 -18.281 -29.734 1 96.5 995 SER B O 1
ATOM 15980 N N . GLY B 1 996 ? 11.258 -20.312 -28.938 1 96.19 996 GLY B N 1
ATOM 15981 C CA . GLY B 1 996 ? 9.969 -20.984 -29.031 1 96.19 996 GLY B CA 1
ATOM 15982 C C . GLY B 1 996 ? 9.617 -21.766 -27.781 1 96.19 996 GLY B C 1
ATOM 15983 O O . GLY B 1 996 ? 10.484 -22.359 -27.156 1 96.19 996 GLY B O 1
ATOM 15984 N N . LYS B 1 997 ? 8.336 -21.719 -27.469 1 96.25 997 LYS B N 1
ATOM 15985 C CA . LYS B 1 997 ? 7.836 -22.422 -26.297 1 96.25 997 LYS B CA 1
ATOM 15986 C C . LYS B 1 997 ? 6.734 -23.406 -26.672 1 96.25 997 LYS B C 1
ATOM 15988 O O . LYS B 1 997 ? 5.797 -23.047 -27.391 1 96.25 997 LYS B O 1
ATOM 15993 N N . ASN B 1 998 ? 6.805 -24.609 -26.156 1 96.5 998 ASN B N 1
ATOM 15994 C CA . ASN B 1 998 ? 5.816 -25.656 -26.375 1 96.5 998 ASN B CA 1
ATOM 15995 C C . ASN B 1 998 ? 5.527 -25.844 -27.859 1 96.5 998 ASN B C 1
ATOM 15997 O O . ASN B 1 998 ? 4.367 -25.828 -28.281 1 96.5 998 ASN B O 1
ATOM 16001 N N . LEU B 1 999 ? 6.504 -26.141 -28.672 1 96.56 999 LEU B N 1
ATOM 16002 C CA . LEU B 1 999 ? 6.383 -26.109 -30.125 1 96.56 999 LEU B CA 1
ATOM 16003 C C . LEU B 1 999 ? 5.73 -27.391 -30.641 1 96.56 999 LEU B C 1
ATOM 16005 O O . LEU B 1 999 ? 5.043 -27.375 -31.656 1 96.56 999 LEU B O 1
ATOM 16009 N N . ALA B 1 1000 ? 6.062 -28.484 -29.891 1 96.69 1000 ALA B N 1
ATOM 16010 C CA . ALA B 1 1000 ? 5.492 -29.766 -30.297 1 96.69 1000 ALA B CA 1
ATOM 16011 C C . ALA B 1 1000 ? 5.273 -30.672 -29.078 1 96.69 1000 ALA B C 1
ATOM 16013 O O . ALA B 1 1000 ? 6.102 -30.719 -28.172 1 96.69 1000 ALA B O 1
ATOM 16014 N N . THR B 1 1001 ? 4.164 -31.328 -29.078 1 96.62 1001 THR B N 1
ATOM 16015 C CA . THR B 1 1001 ? 3.832 -32.281 -28.031 1 96.62 1001 THR B CA 1
ATOM 16016 C C . THR B 1 1001 ? 3.383 -33.625 -28.641 1 96.62 1001 THR B C 1
ATOM 16018 O O . THR B 1 1001 ? 2.432 -33.656 -29.422 1 96.62 1001 THR B O 1
ATOM 16021 N N . TRP B 1 1002 ? 4.051 -34.688 -28.328 1 97.62 1002 TRP B N 1
ATOM 16022 C CA . TRP B 1 1002 ? 3.66 -36.031 -28.734 1 97.62 1002 TRP B CA 1
ATOM 16023 C C . TRP B 1 1002 ? 2.936 -36.75 -27.594 1 97.62 1002 TRP B C 1
ATOM 16025 O O . TRP B 1 1002 ? 3.521 -37 -26.547 1 97.62 1002 TRP B O 1
ATOM 16035 N N . THR B 1 1003 ? 1.675 -37.062 -27.75 1 96.94 1003 THR B N 1
ATOM 16036 C CA . THR B 1 1003 ? 0.839 -37.656 -26.719 1 96.94 1003 THR B CA 1
ATOM 16037 C C . THR B 1 1003 ? -0.346 -38.375 -27.344 1 96.94 1003 THR B C 1
ATOM 16039 O O . THR B 1 1003 ? -0.687 -38.156 -28.5 1 96.94 1003 THR B O 1
ATOM 16042 N N . SER B 1 1004 ? -0.93 -39.312 -26.656 1 93.75 1004 SER B N 1
ATOM 16043 C CA . SER B 1 1004 ? -2.168 -40 -27.062 1 93.75 1004 SER B CA 1
ATOM 16044 C C . SER B 1 1004 ? -3.377 -39.375 -26.359 1 93.75 1004 SER B C 1
ATOM 16046 O O . SER B 1 1004 ? -4.508 -39.812 -26.562 1 93.75 1004 SER B O 1
ATOM 16048 N N . TRP B 1 1005 ? -3.137 -38.406 -25.516 1 94.88 1005 TRP B N 1
ATOM 16049 C CA . TRP B 1 1005 ? -4.211 -37.688 -24.828 1 94.88 1005 TRP B CA 1
ATOM 16050 C C . TRP B 1 1005 ? -5.078 -36.906 -25.812 1 94.88 1005 TRP B C 1
ATOM 16052 O O . TRP B 1 1005 ? -4.562 -36.25 -26.734 1 94.88 1005 TRP B O 1
ATOM 16062 N N . GLU B 1 1006 ? -6.387 -37.062 -25.656 1 92.44 1006 GLU B N 1
ATOM 16063 C CA . GLU B 1 1006 ? -7.324 -36.344 -26.516 1 92.44 1006 GLU B CA 1
ATOM 16064 C C . GLU B 1 1006 ? -7.879 -35.094 -25.812 1 92.44 1006 GLU B C 1
ATOM 16066 O O . GLU B 1 1006 ? -8.367 -35.188 -24.688 1 92.44 1006 GLU B O 1
ATOM 16071 N N . GLY B 1 1007 ? -7.883 -34 -26.562 1 92.62 1007 GLY B N 1
ATOM 16072 C CA . GLY B 1 1007 ? -8.438 -32.781 -26.016 1 92.62 1007 GLY B CA 1
ATOM 16073 C C . GLY B 1 1007 ? -7.402 -31.688 -25.844 1 92.62 1007 GLY B C 1
ATOM 16074 O O . GLY B 1 1007 ? -6.477 -31.578 -26.656 1 92.62 1007 GLY B O 1
ATOM 16075 N N . TRP B 1 1008 ? -7.562 -30.844 -24.938 1 92.94 1008 TRP B N 1
ATOM 16076 C CA . TRP B 1 1008 ? -6.762 -29.641 -24.781 1 92.94 1008 TRP B CA 1
ATOM 16077 C C . TRP B 1 1008 ? -5.297 -29.984 -24.531 1 92.94 1008 TRP B C 1
ATOM 16079 O O . TRP B 1 1008 ? -4.461 -29.844 -25.422 1 92.94 1008 TRP B O 1
ATOM 16089 N N . ASP B 1 1009 ? -4.832 -30.25 -23.281 1 94.44 1009 ASP B N 1
ATOM 16090 C CA . ASP B 1 1009 ? -3.441 -30.594 -23.016 1 94.44 1009 ASP B CA 1
ATOM 16091 C C . ASP B 1 1009 ? -3.34 -31.641 -21.922 1 94.44 1009 ASP B C 1
ATOM 16093 O O . ASP B 1 1009 ? -4.074 -31.594 -20.938 1 94.44 1009 ASP B O 1
ATOM 16097 N N . PRO B 1 1010 ? -2.455 -32.562 -22.078 1 94.69 1010 PRO B N 1
ATOM 16098 C CA . PRO B 1 1010 ? -2.354 -33.625 -21.062 1 94.69 1010 PRO B CA 1
ATOM 16099 C C . PRO B 1 1010 ? -1.943 -33.125 -19.703 1 94.69 1010 PRO B C 1
ATOM 16101 O O . PRO B 1 1010 ? -2.326 -33.688 -18.672 1 94.69 1010 PRO B O 1
ATOM 16104 N N . GLU B 1 1011 ? -1.259 -32.094 -19.609 1 93.12 1011 GLU B N 1
ATOM 16105 C CA . GLU B 1 1011 ? -0.768 -31.609 -18.312 1 93.12 1011 GLU B CA 1
ATOM 16106 C C . GLU B 1 1011 ? -1.886 -30.953 -17.516 1 93.12 1011 GLU B C 1
ATOM 16108 O O . GLU B 1 1011 ? -1.832 -30.906 -16.281 1 93.12 1011 GLU B O 1
ATOM 16113 N N . THR B 1 1012 ? -2.83 -30.359 -18.188 1 90.81 1012 THR B N 1
ATOM 16114 C CA . THR B 1 1012 ? -3.953 -29.75 -17.484 1 90.81 1012 THR B CA 1
ATOM 16115 C C . THR B 1 1012 ? -4.988 -30.812 -17.094 1 90.81 1012 THR B C 1
ATOM 16117 O O . THR B 1 1012 ? -5.836 -30.578 -16.234 1 90.81 1012 THR B O 1
ATOM 16120 N N . GLY B 1 1013 ? -4.891 -31.859 -17.781 1 88.12 1013 GLY B N 1
ATOM 16121 C CA . GLY B 1 1013 ? -5.84 -32.938 -17.531 1 88.12 1013 GLY B CA 1
ATOM 16122 C C . GLY B 1 1013 ? -7.254 -32.594 -17.953 1 88.12 1013 GLY B C 1
ATOM 16123 O O . GLY B 1 1013 ? -8.211 -33.281 -17.578 1 88.12 1013 GLY B O 1
ATOM 16124 N N . SER B 1 1014 ? -7.242 -31.469 -18.719 1 87.12 1014 SER B N 1
ATOM 16125 C CA . SER B 1 1014 ? -8.562 -31.078 -19.203 1 87.12 1014 SER B CA 1
ATOM 16126 C C . SER B 1 1014 ? -8.898 -31.766 -20.516 1 87.12 1014 SER B C 1
ATOM 16128 O O . SER B 1 1014 ? -8.281 -31.5 -21.547 1 87.12 1014 SER B O 1
ATOM 16130 N N . GLY B 1 1015 ? -9.406 -32.875 -20.531 1 90.25 1015 GLY B N 1
ATOM 16131 C CA . GLY B 1 1015 ? -9.852 -33.562 -21.734 1 90.25 1015 GLY B CA 1
ATOM 16132 C C . GLY B 1 1015 ? -10.695 -32.656 -22.641 1 90.25 1015 GLY B C 1
ATOM 16133 O O . GLY B 1 1015 ? -10.305 -31.547 -22.953 1 90.25 1015 GLY B O 1
ATOM 16134 N N . LEU B 1 1016 ? -11.727 -33.125 -23 1 90.56 1016 LEU B N 1
ATOM 16135 C CA . LEU B 1 1016 ? -12.656 -32.344 -23.828 1 90.56 1016 LEU B CA 1
ATOM 16136 C C . LEU B 1 1016 ? -13.68 -31.625 -22.969 1 90.56 1016 LEU B C 1
ATOM 16138 O O . LEU B 1 1016 ? -14.867 -31.594 -23.297 1 90.56 1016 LEU B O 1
ATOM 16142 N N . GLU B 1 1017 ? -13.141 -31.094 -21.859 1 90.06 1017 GLU B N 1
ATOM 16143 C CA . GLU B 1 1017 ? -14 -30.312 -20.984 1 90.06 1017 GLU B CA 1
ATOM 16144 C C . GLU B 1 1017 ? -14.406 -29 -21.625 1 90.06 1017 GLU B C 1
ATOM 16146 O O . GLU B 1 1017 ? -13.555 -28.266 -22.156 1 90.06 1017 GLU B O 1
ATOM 16151 N N . PRO B 1 1018 ? -15.648 -28.672 -21.5 1 89.75 1018 PRO B N 1
ATOM 16152 C CA . PRO B 1 1018 ? -16.141 -27.484 -22.172 1 89.75 1018 PRO B CA 1
ATOM 16153 C C . PRO B 1 1018 ? -15.508 -26.188 -21.656 1 89.75 1018 PRO B C 1
ATOM 16155 O O . PRO B 1 1018 ? -15.383 -25.219 -22.406 1 89.75 1018 PRO B O 1
ATOM 16158 N N . SER B 1 1019 ? -15.102 -26.156 -20.453 1 90.94 1019 SER B N 1
ATOM 16159 C CA . SER B 1 1019 ? -14.523 -24.938 -19.906 1 90.94 1019 SER B CA 1
ATOM 16160 C C . SER B 1 1019 ? -13 -24.984 -19.922 1 90.94 1019 SER B C 1
ATOM 16162 O O . SER B 1 1019 ? -12.328 -24.188 -19.266 1 90.94 1019 SER B O 1
ATOM 16164 N N . GLY B 1 1020 ? -12.484 -25.938 -20.609 1 89.69 1020 GLY B N 1
ATOM 16165 C CA . GLY B 1 1020 ? -11.039 -26.094 -20.672 1 89.69 1020 GLY B CA 1
ATOM 16166 C C . GLY B 1 1020 ? -10.344 -24.938 -21.375 1 89.69 1020 GLY B C 1
ATOM 16167 O O . GLY B 1 1020 ? -10.953 -24.25 -22.188 1 89.69 1020 GLY B O 1
ATOM 16168 N N . LEU B 1 1021 ? -9.078 -24.703 -21.031 1 92.56 1021 LEU B N 1
ATOM 16169 C CA . LEU B 1 1021 ? -8.25 -23.656 -21.641 1 92.56 1021 LEU B CA 1
ATOM 16170 C C . LEU B 1 1021 ? -7 -24.266 -22.266 1 92.56 1021 LEU B C 1
ATOM 16172 O O . LEU B 1 1021 ? -6.449 -25.25 -21.75 1 92.56 1021 LEU B O 1
ATOM 16176 N N . PRO B 1 1022 ? -6.586 -23.672 -23.297 1 92.88 1022 PRO B N 1
ATOM 16177 C CA . PRO B 1 1022 ? -5.418 -24.234 -23.969 1 92.88 1022 PRO B CA 1
ATOM 16178 C C . PRO B 1 1022 ? -4.102 -23.844 -23.297 1 92.88 1022 PRO B C 1
ATOM 16180 O O . PRO B 1 1022 ? -4.023 -22.797 -22.656 1 92.88 1022 PRO B O 1
ATOM 16183 N N . VAL B 1 1023 ? -3.174 -24.75 -23.422 1 94.38 1023 VAL B N 1
ATOM 16184 C CA . VAL B 1 1023 ? -1.778 -24.375 -23.203 1 94.38 1023 VAL B CA 1
ATOM 16185 C C . VAL B 1 1023 ? -1.24 -23.656 -24.438 1 94.38 1023 VAL B C 1
ATOM 16187 O O . VAL B 1 1023 ? -1.592 -23.984 -25.562 1 94.38 1023 VAL B O 1
ATOM 16190 N N . MET B 1 1024 ? -0.382 -22.672 -24.219 1 95 1024 MET B N 1
ATOM 16191 C CA . MET B 1 1024 ? -0.024 -21.797 -25.328 1 95 1024 MET B CA 1
ATOM 16192 C C . MET B 1 1024 ? 1.329 -22.172 -25.906 1 95 1024 MET B C 1
ATOM 16194 O O . MET B 1 1024 ? 2.244 -22.547 -25.172 1 95 1024 MET B O 1
ATOM 16198 N N . LYS B 1 1025 ? 1.333 -22.156 -27.188 1 95.19 1025 LYS B N 1
ATOM 16199 C CA . LYS B 1 1025 ? 2.561 -22.125 -27.984 1 95.19 1025 LYS B CA 1
ATOM 16200 C C . LYS B 1 1025 ? 3.002 -20.703 -28.281 1 95.19 1025 LYS B C 1
ATOM 16202 O O . LYS B 1 1025 ? 2.168 -19.828 -28.516 1 95.19 1025 LYS B O 1
ATOM 16207 N N . GLY B 1 1026 ? 4.344 -20.5 -28.203 1 94.81 1026 GLY B N 1
ATOM 16208 C CA . GLY B 1 1026 ? 4.781 -19.125 -28.375 1 94.81 1026 GLY B CA 1
ATOM 16209 C C . GLY B 1 1026 ? 6.059 -19 -29.172 1 94.81 1026 GLY B C 1
ATOM 16210 O O . GLY B 1 1026 ? 6.887 -19.906 -29.188 1 94.81 1026 GLY B O 1
ATOM 16211 N N . TYR B 1 1027 ? 6.203 -17.875 -29.922 1 96.06 1027 TYR B N 1
ATOM 16212 C CA . TYR B 1 1027 ? 7.418 -17.438 -30.609 1 96.06 1027 TYR B CA 1
ATOM 16213 C C . TYR B 1 1027 ? 7.863 -16.062 -30.125 1 96.06 1027 TYR B C 1
ATOM 16215 O O . TYR B 1 1027 ? 7.051 -15.141 -30.016 1 96.06 1027 TYR B O 1
ATOM 16223 N N . SER B 1 1028 ? 9.07 -16.062 -29.828 1 96.62 1028 SER B N 1
ATOM 16224 C CA . SER B 1 1028 ? 9.547 -14.82 -29.203 1 96.62 1028 SER B CA 1
ATOM 16225 C C . SER B 1 1028 ? 10.773 -14.273 -29.938 1 96.62 1028 SER B C 1
ATOM 16227 O O . SER B 1 1028 ? 11.617 -15.047 -30.406 1 96.62 1028 SER B O 1
ATOM 16229 N N . LEU B 1 1029 ? 10.812 -12.938 -30.031 1 95.75 1029 LEU B N 1
ATOM 16230 C CA . LEU B 1 1029 ? 11.984 -12.172 -30.438 1 95.75 1029 LEU B CA 1
ATOM 16231 C C . LEU B 1 1029 ? 12.492 -11.312 -29.281 1 95.75 1029 LEU B C 1
ATOM 16233 O O . LEU B 1 1029 ? 11.703 -10.688 -28.578 1 95.75 1029 LEU B O 1
ATOM 16237 N N . GLY B 1 1030 ? 13.844 -11.453 -29.141 1 94.94 1030 GLY B N 1
ATOM 16238 C CA . GLY B 1 1030 ? 14.352 -10.703 -28.016 1 94.94 1030 GLY B CA 1
ATOM 16239 C C . GLY B 1 1030 ? 15.695 -10.047 -28.281 1 94.94 1030 GLY B C 1
ATOM 16240 O O . GLY B 1 1030 ? 16.391 -10.414 -29.219 1 94.94 1030 GLY B O 1
ATOM 16241 N N . LEU B 1 1031 ? 15.977 -9.023 -27.453 1 91.06 1031 LEU B N 1
ATOM 16242 C CA . LEU B 1 1031 ? 17.203 -8.242 -27.469 1 91.06 1031 LEU B CA 1
ATOM 16243 C C . LEU B 1 1031 ? 17.75 -8.047 -26.062 1 91.06 1031 LEU B C 1
ATOM 16245 O O . LEU B 1 1031 ? 16.984 -7.758 -25.141 1 91.06 1031 LEU B O 1
ATOM 16249 N N . ASP B 1 1032 ? 19.031 -8.352 -25.891 1 90.06 1032 ASP B N 1
ATOM 16250 C CA . ASP B 1 1032 ? 19.734 -8.125 -24.641 1 90.06 1032 ASP B CA 1
ATOM 16251 C C . ASP B 1 1032 ? 20.953 -7.234 -24.844 1 90.06 1032 ASP B C 1
ATOM 16253 O O . ASP B 1 1032 ? 21.875 -7.582 -25.594 1 90.06 1032 ASP B O 1
ATOM 16257 N N . VAL B 1 1033 ? 20.953 -6.098 -24.156 1 85.31 1033 VAL B N 1
ATOM 16258 C CA . VAL B 1 1033 ? 22.031 -5.129 -24.328 1 85.31 1033 VAL B CA 1
ATOM 16259 C C . VAL B 1 1033 ? 22.656 -4.809 -22.969 1 85.31 1033 VAL B C 1
ATOM 16261 O O . VAL B 1 1033 ? 21.953 -4.52 -22 1 85.31 1033 VAL B O 1
ATOM 16264 N N . SER B 1 1034 ? 23.906 -4.918 -22.969 1 82.69 1034 SER B N 1
ATOM 16265 C CA . SER B 1 1034 ? 24.672 -4.496 -21.797 1 82.69 1034 SER B CA 1
ATOM 16266 C C . SER B 1 1034 ? 25.609 -3.346 -22.141 1 82.69 1034 SER B C 1
ATOM 16268 O O . SER B 1 1034 ? 26.219 -3.33 -23.203 1 82.69 1034 SER B O 1
ATOM 16270 N N . PHE B 1 1035 ? 25.812 -2.418 -21.234 1 76.19 1035 PHE B N 1
ATOM 16271 C CA . PHE B 1 1035 ? 26.688 -1.284 -21.5 1 76.19 1035 PHE B CA 1
ATOM 16272 C C . PHE B 1 1035 ? 27.141 -0.631 -20.203 1 76.19 1035 PHE B C 1
ATOM 16274 O O . PHE B 1 1035 ? 26.484 -0.764 -19.172 1 76.19 1035 PHE B O 1
#

Sequence (2070 aa):
MNKNVLNSARNIFTLFALSWSLLVFNPTYLLAASKGGDSKEKPNINNSLLSNNHAYRYDPKGDYDLEITGVILDENGDPMPGATITLANSTQGTVSDIDGKFELDVPEGAMIVVSFIGYTTKRIDVGNQTQFNISMELDDTSLEEVVVVGYGTQKKRDVTGSVVRADIEAFRESPNVNIAQSLQGSVPGLNVGQVNRAGQNPTISVRGRTTLSGNQNVLIVVDGIIFTGNLADLNPADIESIDVLKDASSMAIFGAQAANGVIMITTKGGKMEQKPIFNYTGTVTTQSPTNRPELMDREGFLQKVRDQDWPQAYLAPDYTQPNPDYDVAALFEPTVYAGYENGTDFDWWDAATQTGFINNHNLSVRGASEATSYFISTGYTKQEGYIMNDQYERVTARINLDHQILDWFRFGVQTFGSFADNSGEIPALSQITTMPPLVTPYDEEGNVILNPDGAIRANPFLSPLSNDFDKNNNLFANVYMDLEIPFIEGLKYRVNFGNNYSWRRHYRSNVYGAGAAGEAFKRNYNSYDWTLDNILTYRKSFNNNHNLDLTMVFGRRELKYESTEANGTNYSNLSLGYNDLSLGQLQLINSSAWDESYVYQTVRANYDFSDKYMITATVRRDGFSGFSKNNKFGIFPSIGLGWVISEEEFMKESALNYLKFRGSYGANGNLTSRYSSLARVSIYPAYVFGNGGSTVFGQTVNTLANSNLAWETTTGFNFGFDFSFLQDRFTGTLDYYENTTNDLLYDINIPEVTGFSSISTNVGEIANRGIEFVLRGEVIEKGDFKWNASFNIASNRNRIVSLLGQDADGDGKEDDLIGSGLFIGESINSIYDYESAGIIQLGEEAPSGFFVGTHRIVDQNDDGSIDALDRVIRGREEPAYNFGLMNEFTYKDFTFRFFINSIQGGKNGYLGLNNPNFGQSDNARRNNMFVDYDYWTPANPDARYRGQDQVAGIEYNYYGDRSFVRLQDVTLAYKLNNSLVVDKLGLQGVKFFVSGKNLATWTSWEGWDPETGSGLEPSGLPVMKGYSLGLDVSFMNKNVLNSARNIFTLFALSWSLLVFNPTYLLAASKGGDSKEKPNINNSLLSNNHAYRYDPKGDYDLEITGVILDENGDPMPGATITLANSTQGTVSDIDGKFELDVPEGAMIVVSFIGYTTKRIDVGNQTQFNISMELDDTSLEEVVVVGYGTQKKRDVTGSVVRADIEAFRESPNVNIAQSLQGSVPGLNVGQVNRAGQNPTISVRGRTTLSGNQNVLIVVDGIIFTGNLADLNPADIESIDVLKDASSMAIFGAQAANGVIMITTKGGKMEQKPIFNYTGTVTTQSPTNRPELMDREGFLQKVRDQDWPQAYLAPDYTQPNPDYDVAALFEPTVYAGYENGTDFDWWDAATQTGFINNHNLSVRGASEATSYFISTGYTKQEGYIMNDQYERVTARINLDHQILDWFRFGVQTFGSFADNSGEIPALSQITTMPPLVTPYDEEGNVILNPDGAIRANPFLSPLSNDFDKNNNLFANVYMDLEIPFIEGLKYRVNFGNNYSWRRHYRSNVYGAGAAGEAFKRNYNSYDWTLDNILTYRKSFNNNHNLDLTMVFGRRELKYESTEANGTNYSNLSLGYNDLSLGQLQLINSSAWDESYVYQTVRANYDFSDKYMITATVRRDGFSGFSKNNKFGIFPSIGLGWVISEEEFMKESALNYLKFRGSYGANGNLTSRYSSLARVSIYPAYVFGNGGSTVFGQTVNTLANSNLAWETTTGFNFGFDFSFLQDRFTGTLDYYENTTNDLLYDINIPEVTGFSSISTNVGEIANRGIEFVLRGEVIEKGDFKWNASFNIASNRNRIVSLLGQDADGDGKEDDLIGSGLFIGESINSIYDYESAGIIQLGEEAPSGFFVGTHRIVDQNDDGSIDALDRVIRGREEPAYNFGLMNEFTYKDFTFRFFINSIQGGKNGYLGLNNPNFGQSDNARRNNMFVDYDYWTPANPDARYRGQDQVAGIEYNYYGDRSFVRLQDVTLAYKLNNSLVVDKLGLQGVKFFVSGKNLATWTSWEGWDPETGSGLEPSGLPVMKGYSLGLDVSF

Foldseek 3Di:
DLVVVQVVVVVVQVVVVVVVVVVVPPCVVVPPPPDPDDDPDDPPPDPDDDDPPVPPPPPPPDPLPAKAKEFEAEPLRFGDFFKWKAWVPDPAIDTAHLRRMDIGRHHAQIWIWTDDQQWDIDIHGCHRPRYDYHYTYRCPQQQQDWDDQAPDIDGNLFDQADKDWFDLVQCVQPPDLFSLVSRDFGDFQKHWFFDFFPLDGTAIFGQDAFFDAFDGHAFEAEPNHTDPDGSSQDDNVFWDIKMKGHDCQRQVSVFFNRPGIYIYTYTDKADEQFDKKKKKKKKKKKWDFQDDFFFDWPVRLLVQLCQLVQPQQADDDLSPHGDPPDDSLVLADPLLSVLVVVVFTAQLLVVFFDIKMKIKMKIKMWHHYNFKMKIWMKIWMWIDHGGHFRIKIKIKIWIWMWGHPDPFKIKIKTKMKMKMWRWFFGFQLLCSRWFHSSWDQADPVGDGDQDGRPDPDGRRCQGRVKGKTKMKMKIKMKIKMKGHDVVAPQKIKMKIKIKIKMKMWIWIKGCPPPVNLIKIKIKIKIKIKMKIKIKIWGWDDDPNFKTKIKIKIWMKMKMKMKMKMKMAGRAPDCPVGNVDRVRGPDIDIDMDMDMKMKTKIKIWMWIGGNSFKIKIKMKMKIAIQQAAPVARIDIKIKMKIKGWPCPDPVNVPPQWNTKMKMKMWMKHWTDHDHCQQDFDKDWAQDDQPDDPRDRDIDIDGAADHHNPAHIKMKIKMKIKMWTAGPVRQKTKMKMWMKMKIFQHWDWDADPCVVVYGTHTGTWFMKMKIKMKMKMKGFPDDDPQKTKIKIKIKMFMAIFTATGHQDDPVPPPDHDAPVVCPGDHGHHNFWDWAWDFPAAADNPGDDPPQDDHQATDTDQCVPPSDDDSVRIDGQAGQAFGMWMKMKMWMGGHQKIKIWMKTWTHRPPGGNWFWADDDCDDDSSNSSTIFGPPQQGDGSVRRRGPHGRNNDDGPGHGIDIDTLTKMWRAKIKMKGKDPPCPVCVVVVWSTKMKMKMKGRNDMGDPQADAHSSVSCHRPSSDGHRMIMIMIMMMTMD/DLVVVQVVVVVVQVVVVVVVVCVVPPCVVVPPPDDDDDDDDDPPPDDPPPPPPPPPCPPPPDPLPAKAKEFEAEPLRFGDFFKWKAWVPDPAIDTAHLRRMDIGRHHAQIWIWTDDPQWDIDIHGCHRPRYDYHYTYRCPQQQQDWDDQAPDIDGNLFDQADKDWFDLVLCVQPPDLFSLVSRDFGDFQKHWFFDFFPLDGTAIFGQDAFFDAFDGHAFEAEQNHTDPDGSSQDDNVFWDIKMKGHDCQSQVSVFFNRPGIYIYTYTDKADEQFDKKKKKKKKKKKWDFQDDFFFDWPVRLLVQLCQLVQVQQADDDLSPHGDPPDDSLVLADPLLNVLVVVVFTAQLLVVFFDIKMKIKIKIKMWHHYNFKMKIWMKIWMWIDHGGPFRIKIKIKIWIWMWGHPDPFKIKIKTKMKMKMWRWFFGFQLLCSRWFHSSWDQADPVGDGDQDGRPDPDGRRCQGRVKGKTKMKMKIKMKIKMKGHDVVAPQKIKMKIKIKIKMKMWIWIKGCPPPVNLIKIKIKIKIKIKMKIKIKIWGWDDDPNFKIKIKIKIWMKMKMKMKMKMKMAGRAPDCPVGNVDRVRGPDIDIDMDIDMKMKTKIKIWMWIGGNSFKIKIKMKMKIAIQQAAPVARIDIKIKMKIKGWPCPDPVNVPPQWNTKMKMKMWMKHWTDHDHCQQDFDKDWAQDDQPDDPRDRDIHIDGAADHHNPAHIKMKIKMKIKMWTAGPVRQKTKMKMWMKMKIFQHWDWDADPCVVVYGTHTGTWFMKMKIKMKMKMKGFPDDDDQKTKIKIKIKMFMAIFTATGHQDDPVPPPDHDAPVVCPGDHGHHNFWDWAWDFPAAADSPGDDPPQDDHQATDTDQCVPPSDDDSVRIDGQAGQAFGMWMKMKMWMGGHQKIKIWMKTWTHRPPGGNWFWADDDCDDDSSNSSTIFGPPQQGDGSVRRRTPHGRNNDDGPGHGIDIDTLTKMWRAKIKMKGKDPPCPVCVVVVWSTKMKMKMKGRNDMGDPQADAHSSVSHHRDSSDGHRMIMIMIMMMTMD